Protein AF-0000000087013548 (afdb_homodimer)

Radius of gyration: 36.86 Å; Cα contacts (8 Å, |Δi|>4): 2903; chains: 2; bounding box: 90×109×92 Å

Organism: Hibiscus syriacus (NCBI:txid106335)

pLDDT: mean 78.66, std 17.37, range [15.98, 96.94]

Solvent-accessible surface area (backbone atoms only — not comparable to full-atom values): 81432 Å² total; per-residue (Å²): 138,76,83,78,79,81,71,70,79,69,74,71,64,76,78,96,69,72,60,62,62,42,54,42,45,59,64,68,47,65,70,42,20,49,84,65,71,26,58,56,54,73,26,70,64,51,18,32,49,49,36,52,50,49,46,44,50,40,25,50,52,40,32,61,70,35,40,87,62,45,47,49,62,67,49,23,29,40,49,31,10,30,44,59,8,46,50,51,50,37,61,38,66,66,46,23,62,52,38,49,32,71,66,31,48,51,49,32,39,54,45,6,53,50,16,48,22,52,48,36,17,50,43,18,20,19,39,54,66,65,41,65,73,66,48,54,70,63,36,52,56,26,25,49,43,27,32,51,48,8,27,50,50,11,38,54,47,36,65,72,35,30,84,57,35,52,77,51,42,45,38,67,45,42,37,47,49,52,18,45,58,52,20,41,31,56,56,59,43,47,53,54,47,29,52,75,68,55,28,39,73,34,72,65,36,42,48,48,53,44,19,29,54,50,30,28,59,53,35,54,55,47,50,50,51,46,55,21,49,46,34,36,75,75,33,63,68,48,14,50,51,39,45,50,50,52,50,51,49,52,48,43,41,64,51,54,50,24,50,52,48,51,48,50,53,69,69,34,58,61,20,32,76,68,56,66,67,58,54,52,50,52,57,51,44,34,54,52,36,12,51,51,27,36,36,59,54,47,62,44,41,52,29,9,21,51,52,16,44,42,34,63,44,20,75,66,59,23,24,48,55,38,59,35,40,45,59,49,36,64,61,61,32,30,46,29,31,26,35,37,53,9,52,60,24,30,55,63,53,35,66,69,42,54,61,71,53,45,45,46,59,48,48,26,52,50,47,7,45,51,37,20,27,50,38,21,18,50,33,31,39,73,71,68,44,49,72,56,57,8,47,42,47,6,49,54,62,55,49,76,44,68,70,57,52,52,48,51,52,49,31,42,42,50,55,38,39,55,58,34,56,47,20,50,53,54,52,50,48,48,53,53,48,56,47,41,46,40,50,40,59,70,59,51,65,84,66,56,81,38,68,55,94,58,90,29,39,63,68,76,48,58,72,74,38,71,49,27,33,30,40,45,40,70,53,74,81,54,43,52,59,52,51,51,51,55,58,50,48,40,61,34,84,62,32,23,30,35,39,37,37,36,37,52,38,75,48,57,27,45,63,68,47,45,80,40,51,56,86,41,69,85,48,41,70,59,50,48,66,42,61,55,42,63,57,52,54,48,57,53,48,51,52,45,70,70,46,68,102,20,60,47,79,45,56,35,40,36,29,28,46,62,85,35,39,30,56,55,53,30,48,50,35,58,75,62,59,23,25,32,37,37,38,70,39,80,66,82,51,88,81,51,45,47,39,64,56,74,58,50,56,59,41,49,57,26,49,48,48,32,70,74,49,30,46,20,15,38,32,37,37,32,62,65,37,86,65,64,54,54,48,78,66,77,61,46,35,36,36,37,50,34,55,46,34,59,8,15,51,38,40,49,42,53,47,57,52,21,60,72,26,88,42,39,32,38,37,41,39,36,55,38,50,51,91,61,50,66,63,50,69,70,55,50,50,52,49,50,50,53,51,50,51,53,45,65,75,42,73,86,41,88,47,53,46,80,47,79,44,76,29,79,29,12,64,47,42,53,50,52,51,52,52,47,41,70,72,45,79,36,53,32,41,36,28,30,23,66,52,72,41,38,56,42,49,46,38,90,62,69,85,83,53,95,49,32,86,74,29,16,66,64,34,34,46,63,61,61,42,82,80,37,71,42,30,28,33,38,26,21,36,48,48,70,72,76,82,74,71,75,82,75,78,79,80,80,66,88,72,81,81,63,89,73,123,140,75,85,77,78,80,72,76,72,71,80,67,64,76,76,93,69,73,60,64,62,43,54,41,46,58,63,70,48,65,70,42,20,47,86,64,69,26,59,55,56,72,27,71,64,52,18,31,50,49,37,52,50,49,45,43,50,41,23,50,52,40,32,62,69,36,40,87,61,45,47,49,61,68,50,24,29,41,49,33,9,30,43,60,7,47,50,51,50,36,60,38,65,66,47,23,61,52,38,49,32,72,68,32,48,50,48,31,38,55,43,7,53,52,16,48,22,51,48,37,18,50,43,18,19,19,39,55,66,66,43,64,74,66,48,54,70,63,37,51,55,26,24,51,45,27,34,52,49,6,27,51,50,10,38,52,48,35,64,73,35,31,87,57,36,52,80,52,42,44,37,68,45,42,38,46,50,52,18,44,60,52,20,44,31,56,56,61,44,48,51,52,46,29,54,74,69,55,29,40,73,34,71,65,35,42,49,49,54,45,20,29,54,52,29,29,59,52,36,54,54,48,52,50,51,47,54,20,50,46,33,37,74,76,33,63,68,50,14,50,50,39,45,50,50,51,49,51,48,53,49,42,41,64,50,53,49,25,51,52,49,50,48,50,53,68,69,34,57,61,18,32,75,70,56,67,66,58,55,52,51,51,56,52,45,33,53,52,36,14,51,51,26,36,35,60,55,46,61,42,41,53,29,9,20,51,52,16,45,41,35,65,43,21,75,66,60,21,24,49,55,38,58,34,40,46,57,50,36,65,61,58,32,30,45,28,30,26,35,37,54,8,52,60,24,30,54,62,53,33,66,68,42,55,60,70,54,46,45,48,59,49,48,24,51,50,47,8,47,52,37,21,27,49,38,21,18,52,34,31,38,73,71,68,43,50,72,56,57,8,48,41,48,6,49,55,62,54,49,76,44,68,69,55,52,50,49,50,52,50,31,42,43,52,55,39,38,54,58,34,55,47,20,49,52,52,52,50,48,46,55,53,48,56,47,41,46,41,50,40,59,69,60,51,63,84,65,56,81,36,68,54,93,58,90,28,37,61,69,77,47,58,73,75,37,70,49,27,34,31,40,46,41,71,52,75,82,54,44,52,58,50,50,50,52,56,58,50,48,40,62,35,82,63,34,25,31,35,38,37,38,36,36,51,38,74,48,56,24,45,63,66,48,43,78,39,51,56,84,41,67,85,48,40,70,60,50,47,66,41,60,57,42,64,58,53,52,47,56,52,48,52,51,47,71,71,43,66,101,23,60,47,80,43,54,34,37,35,30,29,46,60,87,36,40,30,56,56,53,31,48,49,35,59,74,62,60,22,24,33,36,38,38,70,40,79,65,82,50,89,82,51,49,49,38,61,57,76,59,50,55,59,40,48,57,25,49,49,49,32,72,74,48,29,47,20,15,38,32,38,36,30,62,66,39,87,65,64,55,53,41,87,67,76,63,46,36,36,36,36,49,33,55,45,35,59,9,16,51,37,39,49,42,54,48,57,54,21,59,73,26,88,43,38,33,39,37,39,38,36,56,37,50,50,91,63,50,67,63,51,68,70,55,47,50,54,49,50,49,52,51,49,51,52,45,64,76,43,72,86,40,87,48,54,47,79,46,81,43,79,30,78,29,14,64,48,42,54,50,52,51,51,50,48,40,70,73,46,80,35,53,32,40,38,29,28,24,66,50,71,42,38,57,41,48,45,39,89,62,70,85,82,54,96,50,33,85,74,28,16,68,64,34,34,44,62,63,62,41,82,78,37,70,43,33,28,34,38,27,21,38,48,49,69,72,74,82,70,70,74,82,67,76,76,75,73,78,77,68,80,78,77,68,85,135

InterPro domains:
  IPR006153 Cation/H+ exchanger, transmembrane domain [PF00999] (54-442)
  IPR038770 Sodium/solute symporter superfamily [G3DSA:1.20.1530.20] (46-448)
  IPR050794 Monovalent cation:proton antiporter 2 [PTHR32468] (38-783)
  IPR057290 Cation/H(+) antiporter, C-terminal domain [PF23259] (637-781)
  IPR057291 Cation/H(+) antiporter, central domain [PF23256] (499-624)

Secondary structure (DSSP, 8-state):
-----S--------SS--S-EEEEE------S-GGGT--GGGSHHHHHHHHHHHHHHHHHHHHHHHGGGT--HHHHHHHHHHHHSTTTGGGSHHHHHHH--HHHHHHHHHHHHHHHHHHHHHHHHH--THHHHH--HHHHHHHHHHHHHHHHHHHHHHHHTGGGS-TTTTSHHHHHHHHHHHH---HHHHHHHHHHTT-TTSHHHHHHHHHHHHHHHHHHHHHHHHHHHHHHTT-HHHHHHHHHHHHHHHHIIIIIIHHHHHHHHHHS-TTSPPPHHHHHHHHHHHHHHHHHHHHHTS-HHHHHHHHHHHSPPSTTHHHHHHHHHHHHIIIIIHHHHHHHHHHT--HHHHHHS-HHHHHHHHHHHHHHHHHHHHHHHHHHHHTT--HHHHHHHHHHHT---HHHHHHHHHHHHTTSS-HHHHHHHHHHHHHHHHHHHHHHHHH--TTGGG---S---STTS-TTS-EEEEEEESSGGGHHHHHHHHHHT---SSS-EEEEEEEEEE--S-SS-EEEETT-HHHHHHHTTSTTHHHHHHHHHHHHHHS-S-EEEEEEEEEE-TTTHHHHHHHHHHHTT-SEEEEEE----TTS-----TTHHHHHHHHHHHHHH-SSEEEEEEE--GGGG-S--S-EEEEEEE-SSHHHHHHHHHHHHHTT-TTEEEEEEEEEEGGGTT--HHHHHHHHHHHHHHHHHTTT-TTEEEEEEEESSHHHHHHHHHHHHHH--EEEEEEE-STT--HHHHTT----STTHHHHHHHHHHHHH-TTS-EEEEEEEE----SSS-----------------/-----S--------SS--S-EEEEE------S-GGGT--GGGSHHHHHHHHHHHHHHHHHHHHHHHGGGT--HHHHHHHHHHHHSTTTGGGSHHHHHHH--HHHHHHHHHHHHHHHHHHHHHHHHH--THHHHH--HHHHHHHHHHHHHHHHHHHHHHHHTGGGS-TTTTSHHHHHHHHHHHH---HHHHHHHHHHTT-TTSHHHHHHHHHHHHHHHHHHHHHHHHHHHHHHTT-HHHHHHHHHHHHHHHHIIIIIIHHHHHHHHHHS-TTSPPPHHHHHHHHHHHHHHHHHHHHHTS-HHHHHHHHHHHSPPSTTHHHHHHHHHHHHIIIIIHHHHHHHHHHT--HHHHHHS-HHHHHHHHHHHHHHHHHHHHHHHHHHHHTT--HHHHHHHHHHHT---HHHHHHHHHHHHTTSS-HHHHHHHHHHHHHHHHHHHHHHHHH--TTGGG---S---STTS-TTS-EEEEEEESSGGGHHHHHHHHHHT---SSS-EEEEEEEEEE--S-SS-EEEETT-HHHHHHHTTSTTHHHHHHHHHHHHHHS-TTEEEEEEEEEE-TTTHHHHHHHHHHHTT-SEEEEEE----TTS-----SSHHHHHHHHHHHHHH-SSEEEEEEE--GGGG-S--S-EEEEEEE-SSHHHHHHHHHHHHHTT-TTEEEEEEEEEEGGGTT--HHHHHHHHHHHHHHHHHTTT-TTEEEEEEEESSHHHHHHHHHHHHHH--EEEEEEE-STT--HHHHTT----STTHHHHHHHHHHHHH-TTS-EEEEEEEE-----SS-----------------

Foldseek 3Di:
DDPPPQDPPPPCPPPPCPDDDDDDDQDDDQPDDVVVVDPQLQHLVSLLVQLLVQLLVQLVVQCVVCVVVLAASQLSLLVSLQCLACAHVVVDVVSCRRRPDPSNLVVLQVLQLVLLLVLLLLLLLQQACVLLVVPDPLLVLLLVLLQVQLLVQLLVLQQVCLVLADPLQNDSLLSSLLSLLQSAFDLSVLLRLCVSLLCLQFPLNVSLNSSNSVNNVVSVLVNQQSLLVVLVVVPNVLSVQLNVLVVVLLCCLQPVVLVVLVVQQVVADPPDARDPVVLVVLSVQSQVQLVVCVVSPHHSSVRSNSNSNSHHFDPDPLLNNCVVPVCCSVNRRNSSNSNSLSNLAHPVVLVPDDCSHQVSLVVSNVSSLVSSLVSSLVSSVVSPDDSLSSNLSSLSRSQDGSVSSSVLVVCCVVVSDDSNNSNVNSVVNSVSSSVSSSSSSVSDDLLVVLLDLDFQALLPDDQQDEQEEEEEDEDPLCQLVVLVVVVLLDFDQSHAYEYEYEYEAEAGSHSHKDKDWCVPPVCVVVQVSDPCSVVNVVSVVVSVVVRPPRYHYTYMYIHYHLQNRLSVSQVVCVVRVHAEYEDEAEDPFPPDPPPPDDDHPSVLNSLLSNLVRHSHKYKYKYFQASVSNDPCPQAAEEEEEQQFDDQSLRLVSSVLSSLPDPRYQYEYEYEAEDPNPQDDPVRVVVVVVSVVVSCVVCVPPPSYHYYYDYAHAQVRLVVVVLVVLVVDAHAEYEYEQDHSGRRRNNPPQDDDDPCCSNRNRVRVCQNRPPSRNYRMYMYMYGRDNPPPPPPDDPPPDDDDPPPPD/DDPPPQDPPPPCPPDPPDDDDDDDDQDDDQPDDVVVVDPQLQHLVSLLVQLLVQLLVQLVVQCVVCVVVLAASQLSLLVSLQCLACAHVVVDVVSCSRRPDPSNLVVLQVLQLVLLLVLLLLLLLQQACVLLVVPDPLLVLLLVLLQVQLLVQLLVLQQVCLVLADPLQNDSLLSSLLSLLQSAFDLSVLLRLCVSLLCLQFPLNQSLNSSNSVNNVVSVLVNQQSLLVVLVVVPNVLSVQLNVLVVVLLVCLQPVVLVVLVVQQVVADPPDARDPVVLVVLSVQSQVQLVVCVVSPHHSSVRSNSNSNSHHFDPDPLLNNCVVPVCCSVNRSNSSNSNSLSNLAHPVVLVPDPCSHQVSLVVSNVSSLVSSLVSSLVSSVVSPDDSLSSNLSSLSRSQDGSVSSSVLVVCCVVVSDDSNNSNVNSVVNSVSSSVSSSSSSVSDDLLVVLLDLDFQALLPDDQQDEQEEEEEDEDPLCQLVVLVVVVLLDFDQSHFYEYEYEYEAEAGSHSHKDKDWCVPVVCVVVQVSDPCSVVNVVSVVVSVVVRPPRYHYTYIYIHYHLQNSLSVSQVVCVVRSHAEYEDEAEDPFPPDDPPPDDDHPSVLNSLLSNLVRHSHKYKYKYFQASVSNDPCQQAAEEEQEQQFDDQSLRLVSSVLSSLPDPRYQYEYEYEAEDPNPQDDPVRVVVVVVSVVVSCVVCVPPPSYHYYYDYDHAQVRLVVVVLVVLVVDAHAEYEYEQDHSGRRRNNPPQDDDDPCCSNRNRVRVCQNRPPSRNYRMYMYMYGRDNPPPDPPPPVPDDPPPPPDDD

Sequence (1610 aa):
MGITTGAKFQAANRGTAAYPLMCYRSQVPNPYSIFYGGKPVKFSFNVILVSLILTILFSRSLHFLLRPLRQCRFVSQLLGGIILGPSLMAQSPMFVSMVFPLTSEFLLKNLGIMGLMLFLFVSGVKMDMGLLKRSGKKQLCIALPSVFIPLAVASIVGFSTRKSMDANLQKVASIEAIALSLSVTVFPIHYTVLEELNLLSSEVGNMAMSTTIISDTIALNFMVAFGAMKQNEISVHNAVLYLVSSMVFTAFLAIVVRQLMLLIIENTPDGEPVEQFYVIAIFLSAFVLGFITDMIGLAICIGSFWLGMVIPDGPPLGATLVEKSETIIMEIILPCSFTYIGFSTDFYAMKEASWSALSPLFGLFISGYLSKVISTMLASKMVGLSWRDSLAMGLILSMRGHAELILYVHWVDKDIIGVPGFSMMVFATVILMGVHAPLISILYDPSKPYMVNQRRTIQHTAPNDYLRILVCIKDKRHLPSLVSLLQVSYPTVQNPFSIHVFHLVELIGRANPLFIDHQNQELKELVTRFPDWGTIHHALNLYQEGIEDCVDLQFFTTSTTKATMYQDVCKLALLSKSVIIILPLEKKYDGEIATKEEWGGGNQSVIIQVLENAPCSVGLLVEKAERWQLPQKASFSFIVLFLGGPDSREALSYSSRMAENPSLSLTVIRFLAADSKGDDEMQKKMDDGLMTSFWVQNEGNDRVSYRELVVRNGADTVAAILEMAKENYYDMWIVGRKQEINPSLLEGLSTWTENQEELGIIGDYVSSADSVSVDSVLVIQKQVLRGKGPNTKTTSTIAPVGKFEMGITTGAKFQAANRGTAAYPLMCYRSQVPNPYSIFYGGKPVKFSFNVILVSLILTILFSRSLHFLLRPLRQCRFVSQLLGGIILGPSLMAQSPMFVSMVFPLTSEFLLKNLGIMGLMLFLFVSGVKMDMGLLKRSGKKQLCIALPSVFIPLAVASIVGFSTRKSMDANLQKVASIEAIALSLSVTVFPIHYTVLEELNLLSSEVGNMAMSTTIISDTIALNFMVAFGAMKQNEISVHNAVLYLVSSMVFTAFLAIVVRQLMLLIIENTPDGEPVEQFYVIAIFLSAFVLGFITDMIGLAICIGSFWLGMVIPDGPPLGATLVEKSETIIMEIILPCSFTYIGFSTDFYAMKEASWSALSPLFGLFISGYLSKVISTMLASKMVGLSWRDSLAMGLILSMRGHAELILYVHWVDKDIIGVPGFSMMVFATVILMGVHAPLISILYDPSKPYMVNQRRTIQHTAPNDYLRILVCIKDKRHLPSLVSLLQVSYPTVQNPFSIHVFHLVELIGRANPLFIDHQNQELKELVTRFPDWGTIHHALNLYQEGIEDCVDLQFFTTSTTKATMYQDVCKLALLSKSVIIILPLEKKYDGEIATKEEWGGGNQSVIIQVLENAPCSVGLLVEKAERWQLPQKASFSFIVLFLGGPDSREALSYSSRMAENPSLSLTVIRFLAADSKGDDEMQKKMDDGLMTSFWVQNEGNDRVSYRELVVRNGADTVAAILEMAKENYYDMWIVGRKQEINPSLLEGLSTWTENQEELGIIGDYVSSADSVSVDSVLVIQKQVLRGKGPNTKTTSTIAPVGKFE

Nearest PDB structures (foldseek):
  4bwz-assembly1_A  TM=7.284E-01  e=3.624E-12  Thermus thermophilus
  5bz2-assembly1_A-2  TM=7.844E-01  e=8.063E-11  Thermus thermophilus
  8bxg-assembly1_A  TM=5.603E-01  e=5.943E-10  Escherichia coli
  8otx-assembly1_B  TM=6.204E-01  e=4.899E-07  Strongylocentrotus purpuratus
  8jda-assembly1_B  TM=6.397E-01  e=1.098E-06  Arabidopsis thaliana

Structure (mmCIF, N/CA/C/O backbone):
data_AF-0000000087013548-model_v1
#
loop_
_entity.id
_entity.type
_entity.pdbx_description
1 polymer 'HIT-type Zinc finger family protein isoform 1'
#
loop_
_atom_site.group_PDB
_atom_site.id
_atom_site.type_symbol
_atom_site.label_atom_id
_atom_site.label_alt_id
_atom_site.label_comp_id
_atom_site.label_asym_id
_atom_site.label_entity_id
_atom_site.label_seq_id
_atom_site.pdbx_PDB_ins_code
_atom_site.Cartn_x
_atom_site.Cartn_y
_atom_site.Cartn_z
_atom_site.occupancy
_atom_site.B_iso_or_equiv
_atom_site.auth_seq_id
_atom_site.auth_comp_id
_atom_site.auth_asym_id
_atom_site.auth_atom_id
_atom_site.pdbx_PDB_model_num
ATOM 1 N N . MET A 1 1 ? 2.076 -46.906 -34.5 1 15.98 1 MET A N 1
ATOM 2 C CA . MET A 1 1 ? 0.858 -46.781 -33.688 1 15.98 1 MET A CA 1
ATOM 3 C C . MET A 1 1 ? 0.925 -45.562 -32.812 1 15.98 1 MET A C 1
ATOM 5 O O . MET A 1 1 ? 1.812 -45.438 -31.953 1 15.98 1 MET A O 1
ATOM 9 N N . GLY A 1 2 ? 0.642 -44.344 -33.219 1 18.16 2 GLY A N 1
ATOM 10 C CA . GLY A 1 2 ? 1.095 -42.938 -33.25 1 18.16 2 GLY A CA 1
ATOM 11 C C . GLY A 1 2 ? 0.619 -42.125 -32.062 1 18.16 2 GLY A C 1
ATOM 12 O O . GLY A 1 2 ? -0.575 -42.125 -31.734 1 18.16 2 GLY A O 1
ATOM 13 N N . ILE A 1 3 ? 1.442 -42.125 -30.969 1 21 3 ILE A N 1
ATOM 14 C CA . ILE A 1 3 ? 1.153 -41.75 -29.578 1 21 3 ILE A CA 1
ATOM 15 C C . ILE A 1 3 ? 0.431 -40.406 -29.562 1 21 3 ILE A C 1
ATOM 17 O O . ILE A 1 3 ? 0.991 -39.375 -29.969 1 21 3 ILE A O 1
ATOM 21 N N . THR A 1 4 ? -0.927 -40.5 -29.922 1 20.62 4 THR A N 1
ATOM 22 C CA . THR A 1 4 ? -1.939 -39.438 -29.969 1 20.62 4 THR A CA 1
ATOM 23 C C . THR A 1 4 ? -1.932 -38.625 -28.672 1 20.62 4 THR A C 1
ATOM 25 O O . THR A 1 4 ? -2.154 -39.188 -27.594 1 20.62 4 THR A O 1
ATOM 28 N N . THR A 1 5 ? -1.154 -37.625 -28.531 1 22.84 5 THR A N 1
ATOM 29 C CA . THR A 1 5 ? -0.633 -36.688 -27.531 1 22.84 5 THR A CA 1
ATOM 30 C C . THR A 1 5 ? -1.759 -36.156 -26.656 1 22.84 5 THR A C 1
ATOM 32 O O . THR A 1 5 ? -1.603 -36 -25.438 1 22.84 5 THR A O 1
ATOM 35 N N . GLY A 1 6 ? -2.617 -35.344 -27.156 1 25.22 6 GLY A N 1
ATOM 36 C CA . GLY A 1 6 ? -3.43 -34.312 -26.547 1 25.22 6 GLY A CA 1
ATOM 37 C C . GLY A 1 6 ? -4.605 -34.844 -25.766 1 25.22 6 GLY A C 1
ATOM 38 O O . GLY A 1 6 ? -5.332 -34.094 -25.109 1 25.22 6 GLY A O 1
ATOM 39 N N . ALA A 1 7 ? -5.316 -35.906 -26.203 1 23.09 7 ALA A N 1
ATOM 40 C CA . ALA A 1 7 ? -6.738 -36.125 -25.953 1 23.09 7 ALA A CA 1
ATOM 41 C C . ALA A 1 7 ? -6.977 -36.594 -24.516 1 23.09 7 ALA A C 1
ATOM 43 O O . ALA A 1 7 ? -6.156 -37.312 -23.938 1 23.09 7 ALA A O 1
ATOM 44 N N . LYS A 1 8 ? -7.945 -35.906 -23.922 1 29.81 8 LYS A N 1
ATOM 45 C CA . LYS A 1 8 ? -8.664 -36.281 -22.719 1 29.81 8 LYS A CA 1
ATOM 46 C C . LYS A 1 8 ? -9.039 -37.781 -22.734 1 29.81 8 LYS A C 1
ATOM 48 O O . LYS A 1 8 ? -10.18 -38.125 -22.453 1 29.81 8 LYS A O 1
ATOM 53 N N . PHE A 1 9 ? -8.492 -38.812 -23.203 1 23.7 9 PHE A N 1
ATOM 54 C CA . PHE A 1 9 ? -9.461 -39.875 -23.109 1 23.7 9 PHE A CA 1
ATOM 55 C C . PHE A 1 9 ? -9.852 -40.156 -21.656 1 23.7 9 PHE A C 1
ATOM 57 O O . PHE A 1 9 ? -8.984 -40.406 -20.812 1 23.7 9 PHE A O 1
ATOM 64 N N . GLN A 1 10 ? -10.969 -39.5 -21.281 1 27 10 GLN A N 1
ATOM 65 C CA . GLN A 1 10 ? -11.789 -40.125 -20.25 1 27 10 GLN A CA 1
ATOM 66 C C . GLN A 1 10 ? -11.953 -41.625 -20.484 1 27 10 GLN A C 1
ATOM 68 O O . GLN A 1 10 ? -12.797 -42.031 -21.297 1 27 10 GLN A O 1
ATOM 73 N N . ALA A 1 11 ? -11.219 -42.5 -20.891 1 24.72 11 ALA A N 1
ATOM 74 C CA . ALA A 1 11 ? -12.016 -43.688 -20.734 1 24.72 11 ALA A CA 1
ATOM 75 C C . ALA A 1 11 ? -12.516 -43.844 -19.297 1 24.72 11 ALA A C 1
ATOM 77 O O . ALA A 1 11 ? -11.719 -43.844 -18.344 1 24.72 11 ALA A O 1
ATOM 78 N N . ALA A 1 12 ? -13.805 -43.312 -19 1 28.02 12 ALA A N 1
ATOM 79 C CA . ALA A 1 12 ? -14.742 -43.688 -17.938 1 28.02 12 ALA A CA 1
ATOM 80 C C . ALA A 1 12 ? -14.586 -45.156 -17.547 1 28.02 12 ALA A C 1
ATOM 82 O O . ALA A 1 12 ? -15.273 -46 -18.078 1 28.02 12 ALA A O 1
ATOM 83 N N . ASN A 1 13 ? -13.594 -45.938 -17.719 1 25.56 13 ASN A N 1
ATOM 84 C CA . ASN A 1 13 ? -14.07 -47.156 -17.047 1 25.56 13 ASN A CA 1
ATOM 85 C C . ASN A 1 13 ? -14.516 -46.875 -15.617 1 25.56 13 ASN A C 1
ATOM 87 O O . ASN A 1 13 ? -13.773 -46.25 -14.836 1 25.56 13 ASN A O 1
ATOM 91 N N . ARG A 1 14 ? -15.883 -46.875 -15.305 1 28.53 14 ARG A N 1
ATOM 92 C CA . ARG A 1 14 ? -16.891 -46.531 -14.297 1 28.53 14 ARG A CA 1
ATOM 93 C C . ARG A 1 14 ? -16.375 -46.812 -12.891 1 28.53 14 ARG A C 1
ATOM 95 O O . ARG A 1 14 ? -16.797 -46.188 -11.922 1 28.53 14 ARG A O 1
ATOM 102 N N . GLY A 1 15 ? -16.031 -48.156 -12.625 1 26.88 15 GLY A N 1
ATOM 103 C CA . GLY A 1 15 ? -16.016 -48.594 -11.234 1 26.88 15 GLY A CA 1
ATOM 104 C C . GLY A 1 15 ? -15.008 -47.844 -10.383 1 26.88 15 GLY A C 1
ATOM 105 O O . GLY A 1 15 ? -15.273 -46.719 -9.922 1 26.88 15 GLY A O 1
ATOM 106 N N . THR A 1 16 ? -14.008 -48.625 -9.672 1 30.08 16 THR A N 1
ATOM 107 C CA . THR A 1 16 ? -13.062 -48.312 -8.609 1 30.08 16 THR A CA 1
ATOM 108 C C . THR A 1 16 ? -11.977 -47.344 -9.109 1 30.08 16 THR A C 1
ATOM 110 O O . THR A 1 16 ? -10.914 -47.219 -8.484 1 30.08 16 THR A O 1
ATOM 113 N N . ALA A 1 17 ? -11.797 -46.844 -10.336 1 36.69 17 ALA A N 1
ATOM 114 C CA . ALA A 1 17 ? -10.867 -46.312 -11.32 1 36.69 17 ALA A CA 1
ATOM 115 C C . ALA A 1 17 ? -10.602 -44.844 -11.078 1 36.69 17 ALA A C 1
ATOM 117 O O . ALA A 1 17 ? -11.203 -43.969 -11.727 1 36.69 17 ALA A O 1
ATOM 118 N N . ALA A 1 18 ? -10.578 -44.188 -9.898 1 37 18 ALA A N 1
ATOM 119 C CA . ALA A 1 18 ? -10.852 -42.875 -9.367 1 37 18 ALA A CA 1
ATOM 120 C C . ALA A 1 18 ? -9.906 -41.844 -9.984 1 37 18 ALA A C 1
ATOM 122 O O . ALA A 1 18 ? -10.344 -40.781 -10.453 1 37 18 ALA A O 1
ATOM 123 N N . TYR A 1 19 ? -8.594 -41.5 -9.492 1 38.88 19 TYR A N 1
ATOM 124 C CA . TYR A 1 19 ? -7.938 -40.219 -9.734 1 38.88 19 TYR A CA 1
ATOM 125 C C . TYR A 1 19 ? -7.125 -40.25 -11.023 1 38.88 19 TYR A C 1
ATOM 127 O O . TYR A 1 19 ? -6.23 -41.094 -11.172 1 38.88 19 TYR A O 1
ATOM 135 N N . PRO A 1 20 ? -7.645 -39.75 -12.227 1 41.19 20 PRO A N 1
ATOM 136 C CA . PRO A 1 20 ? -6.926 -39.75 -13.5 1 41.19 20 PRO A CA 1
ATOM 137 C C . PRO A 1 20 ? -5.504 -39.188 -13.367 1 41.19 20 PRO A C 1
ATOM 139 O O . PRO A 1 20 ? -5.234 -38.375 -12.5 1 41.19 20 PRO A O 1
ATOM 142 N N . LEU A 1 21 ? -4.48 -40.031 -13.742 1 44.22 21 LEU A N 1
ATOM 143 C CA . LEU A 1 21 ? -3.078 -39.656 -13.859 1 44.22 21 LEU A CA 1
ATOM 144 C C . LEU A 1 21 ? -2.912 -38.5 -14.859 1 44.22 21 LEU A C 1
ATOM 146 O O . LEU A 1 21 ? -3.336 -38.625 -16.016 1 44.22 21 LEU A O 1
ATOM 150 N N . MET A 1 22 ? -2.873 -37.344 -14.523 1 46.81 22 MET A N 1
ATOM 151 C CA . MET A 1 22 ? -2.621 -36.219 -15.43 1 46.81 22 MET A CA 1
ATOM 152 C C . MET A 1 22 ? -1.147 -36.156 -15.812 1 46.81 22 MET A C 1
ATOM 154 O O . MET A 1 22 ? -0.272 -36.156 -14.945 1 46.81 22 MET A O 1
ATOM 158 N N . CYS A 1 23 ? -0.795 -36.719 -17 1 48.12 23 CYS A N 1
ATOM 159 C CA . CYS A 1 23 ? 0.59 -36.719 -17.469 1 48.12 23 CYS A CA 1
ATOM 160 C C . CYS A 1 23 ? 0.909 -35.438 -18.234 1 48.12 23 CYS A C 1
ATOM 162 O O . CYS A 1 23 ? 0.114 -35 -19.078 1 48.12 23 CYS A O 1
ATOM 164 N N . TYR A 1 24 ? 1.691 -34.594 -17.656 1 47.91 24 TYR A N 1
ATOM 165 C CA . TYR A 1 24 ? 2.092 -33.375 -18.312 1 47.91 24 TYR A CA 1
ATOM 166 C C . TYR A 1 24 ? 3.416 -33.531 -19.047 1 47.91 24 TYR A C 1
ATOM 168 O O . TYR A 1 24 ? 4.324 -34.219 -18.562 1 47.91 24 TYR A O 1
ATOM 176 N N . ARG A 1 25 ? 3.436 -33.531 -20.344 1 43.59 25 ARG A N 1
ATOM 177 C CA . ARG A 1 25 ? 4.715 -33.469 -21.047 1 43.59 25 ARG A CA 1
ATOM 178 C C . ARG A 1 25 ? 5.336 -32.062 -20.938 1 43.59 25 ARG A C 1
ATOM 180 O O . ARG A 1 25 ? 4.664 -31.062 -21.156 1 43.59 25 ARG A O 1
ATOM 187 N N . SER A 1 26 ? 6.258 -31.922 -20.141 1 44.44 26 SER A N 1
ATOM 188 C CA . SER A 1 26 ? 6.988 -30.656 -20.172 1 44.44 26 SER A CA 1
ATOM 189 C C . SER A 1 26 ? 7.148 -30.156 -21.609 1 44.44 26 SER A C 1
ATOM 191 O O . SER A 1 26 ? 7.82 -30.797 -22.422 1 44.44 26 SER A O 1
ATOM 193 N N . GLN A 1 27 ? 6.066 -29.844 -22.219 1 40.69 27 GLN A N 1
ATOM 194 C CA . GLN A 1 27 ? 6.051 -29.516 -23.641 1 40.69 27 GLN A CA 1
ATOM 195 C C . GLN A 1 27 ? 7.188 -28.562 -24 1 40.69 27 GLN A C 1
ATOM 197 O O . GLN A 1 27 ? 7.645 -27.797 -23.156 1 40.69 27 GLN A O 1
ATOM 202 N N . VAL A 1 28 ? 7.801 -28.844 -25.172 1 41 28 VAL A N 1
ATOM 203 C CA . VAL A 1 28 ? 8.836 -28.203 -25.984 1 41 28 VAL A CA 1
ATOM 204 C C . VAL A 1 28 ? 8.523 -26.703 -26.125 1 41 28 VAL A C 1
ATOM 206 O O . VAL A 1 28 ? 7.41 -26.328 -26.484 1 41 28 VAL A O 1
ATOM 209 N N . PRO A 1 29 ? 9.203 -25.859 -25.406 1 44.78 29 PRO A N 1
ATOM 210 C CA . PRO A 1 29 ? 9.07 -24.438 -25.719 1 44.78 29 PRO A CA 1
ATOM 211 C C . PRO A 1 29 ? 8.914 -24.172 -27.219 1 44.78 29 PRO A C 1
ATOM 213 O O . PRO A 1 29 ? 9.461 -24.922 -28.047 1 44.78 29 PRO A O 1
ATOM 216 N N . ASN A 1 30 ? 7.867 -23.734 -27.734 1 45.53 30 ASN A N 1
ATOM 217 C CA . ASN A 1 30 ? 7.688 -23.391 -29.156 1 45.53 30 ASN A CA 1
ATOM 218 C C . ASN A 1 30 ? 8.805 -22.469 -29.656 1 45.53 30 ASN A C 1
ATOM 220 O O . ASN A 1 30 ? 8.867 -21.297 -29.281 1 45.53 30 ASN A O 1
ATOM 224 N N . PRO A 1 31 ? 9.82 -23.109 -30.109 1 48.66 31 PRO A N 1
ATOM 225 C CA . PRO A 1 31 ? 10.891 -22.281 -30.656 1 48.66 31 PRO A CA 1
ATOM 226 C C . PRO A 1 31 ? 10.391 -21.219 -31.641 1 48.66 31 PRO A C 1
ATOM 228 O O . PRO A 1 31 ? 11.117 -20.297 -31.984 1 48.66 31 PRO A O 1
ATOM 231 N N . TYR A 1 32 ? 9.078 -21.438 -32.188 1 50.53 32 TYR A N 1
ATOM 232 C CA . TYR A 1 32 ? 8.75 -20.609 -33.344 1 50.53 32 TYR A CA 1
ATOM 233 C C . TYR A 1 32 ? 7.605 -19.656 -33.031 1 50.53 32 TYR A C 1
ATOM 235 O O . TYR A 1 32 ? 6.727 -19.969 -32.219 1 50.53 32 TYR A O 1
ATOM 243 N N . SER A 1 33 ? 7.73 -18.359 -33.312 1 58.72 33 SER A N 1
ATOM 244 C CA . SER A 1 33 ? 6.715 -17.312 -33.281 1 58.72 33 SER A CA 1
ATOM 245 C C . SER A 1 33 ? 5.473 -17.719 -34.062 1 58.72 33 SER A C 1
ATOM 247 O O . SER A 1 33 ? 5.488 -18.703 -34.812 1 58.72 33 SER A O 1
ATOM 249 N N . ILE A 1 34 ? 4.281 -17.281 -33.75 1 56.88 34 ILE A N 1
ATOM 250 C CA . ILE A 1 34 ? 3.025 -17.531 -34.469 1 56.88 34 ILE A CA 1
ATOM 251 C C . ILE A 1 34 ? 3.26 -17.516 -35.969 1 56.88 34 ILE A C 1
ATOM 253 O O . ILE A 1 34 ? 2.568 -18.203 -36.719 1 56.88 34 ILE A O 1
ATOM 257 N N . PHE A 1 35 ? 4.238 -16.781 -36.344 1 54.38 35 PHE A N 1
ATOM 258 C CA . PHE A 1 35 ? 4.441 -16.656 -37.781 1 54.38 35 PHE A CA 1
ATOM 259 C C . PHE A 1 35 ? 5.027 -17.938 -38.344 1 54.38 35 PHE A C 1
ATOM 261 O O . PHE A 1 35 ? 5.004 -18.141 -39.562 1 54.38 35 PHE A O 1
ATOM 268 N N . TYR A 1 36 ? 5.555 -18.781 -37.469 1 54.81 36 TYR A N 1
ATOM 269 C CA . TYR A 1 36 ? 6.164 -20.016 -37.938 1 54.81 36 TYR A CA 1
ATOM 270 C C . TYR A 1 36 ? 5.254 -21.219 -37.719 1 54.81 36 TYR A C 1
ATOM 272 O O . TYR A 1 36 ? 5.734 -22.328 -37.5 1 54.81 36 TYR A O 1
ATOM 280 N N . GLY A 1 37 ? 3.98 -20.891 -37.594 1 53 37 GLY A N 1
ATOM 281 C CA . GLY A 1 37 ? 3.082 -22.016 -37.375 1 53 37 GLY A CA 1
ATOM 282 C C . GLY A 1 37 ? 3.01 -22.484 -35.938 1 53 37 GLY A C 1
ATOM 283 O O . GLY A 1 37 ? 2.49 -23.562 -35.656 1 53 37 GLY A O 1
ATOM 284 N N . GLY A 1 38 ? 3.875 -21.734 -35.219 1 54.84 38 GLY A N 1
ATOM 285 C CA . GLY A 1 38 ? 3.818 -22.141 -33.812 1 54.84 38 GLY A CA 1
ATOM 286 C C . GLY A 1 38 ? 2.477 -21.859 -33.188 1 54.84 38 GLY A C 1
ATOM 287 O O . GLY A 1 38 ? 1.8 -20.906 -33.531 1 54.84 38 GLY A O 1
ATOM 288 N N . LYS A 1 39 ? 1.833 -22.891 -32.781 1 54.5 39 LYS A N 1
ATOM 289 C CA . LYS A 1 39 ? 0.575 -22.703 -32.062 1 54.5 39 LYS A CA 1
ATOM 290 C C . LYS A 1 39 ? 0.822 -22.266 -30.609 1 54.5 39 LYS A C 1
ATOM 292 O O . LYS A 1 39 ? 1.209 -23.078 -29.766 1 54.5 39 LYS A O 1
ATOM 297 N N . PRO A 1 40 ? 0.928 -20.938 -30.5 1 54.31 40 PRO A N 1
ATOM 298 C CA . PRO A 1 40 ? 1.245 -20.391 -29.172 1 54.31 40 PRO A CA 1
ATOM 299 C C . PRO A 1 40 ? 0.433 -21.047 -28.062 1 54.31 40 PRO A C 1
ATOM 301 O O . PRO A 1 40 ? 0.924 -21.188 -26.938 1 54.31 40 PRO A O 1
ATOM 304 N N . VAL A 1 41 ? -0.79 -21.375 -28.344 1 54.81 41 VAL A N 1
ATOM 305 C CA . VAL A 1 41 ? -1.668 -21.875 -27.297 1 54.81 41 VAL A CA 1
ATOM 306 C C . VAL A 1 41 ? -1.269 -23.297 -26.922 1 54.81 41 VAL A C 1
ATOM 308 O O . VAL A 1 41 ? -1.693 -23.828 -25.875 1 54.81 41 VAL A O 1
ATOM 311 N N . LYS A 1 42 ? -0.31 -23.812 -27.688 1 51.25 42 LYS A N 1
ATOM 312 C CA . LYS A 1 42 ? 0.041 -25.188 -27.328 1 51.25 42 LYS A CA 1
ATOM 313 C C . LYS A 1 42 ? 1.179 -25.219 -26.312 1 51.25 42 LYS A C 1
ATOM 315 O O . LYS A 1 42 ? 1.478 -26.281 -25.75 1 51.25 42 LYS A O 1
ATOM 320 N N . PHE A 1 43 ? 1.671 -23.984 -26.094 1 54.53 43 PHE A N 1
ATOM 321 C CA . PHE A 1 43 ? 2.756 -23.938 -25.109 1 54.53 43 PHE A CA 1
ATOM 322 C C . PHE A 1 43 ? 2.217 -23.688 -23.703 1 54.53 43 PHE A C 1
ATOM 324 O O . PHE A 1 43 ? 1.229 -22.969 -23.547 1 54.53 43 PHE A O 1
ATOM 331 N N . SER A 1 44 ? 2.883 -24.375 -22.75 1 64.25 44 SER A N 1
ATOM 332 C CA . SER A 1 44 ? 2.303 -24.656 -21.438 1 64.25 44 SER A CA 1
ATOM 333 C C . SER A 1 44 ? 2.07 -23.359 -20.656 1 64.25 44 SER A C 1
ATOM 335 O O . SER A 1 44 ? 0.988 -23.156 -20.109 1 64.25 44 SER A O 1
ATOM 337 N N . PHE A 1 45 ? 3.018 -22.359 -20.859 1 75.25 45 PHE A N 1
ATOM 338 C CA . PHE A 1 45 ? 2.76 -21.25 -19.953 1 75.25 45 PHE A CA 1
ATOM 339 C C . PHE A 1 45 ? 1.813 -20.25 -20.578 1 75.25 45 PHE A C 1
ATOM 341 O O . PHE A 1 45 ? 1.042 -19.594 -19.875 1 75.25 45 PHE A O 1
ATOM 348 N N . ASN A 1 46 ? 1.832 -20.219 -21.953 1 76.94 46 ASN A N 1
ATOM 349 C CA . ASN A 1 46 ? 0.959 -19.281 -22.641 1 76.94 46 ASN A CA 1
ATOM 350 C C . ASN A 1 46 ? -0.513 -19.625 -22.438 1 76.94 46 ASN A C 1
ATOM 352 O O . ASN A 1 46 ? -1.346 -18.719 -22.281 1 76.94 46 ASN A O 1
ATOM 356 N N . VAL A 1 47 ? -0.716 -20.891 -22.422 1 77.44 47 VAL A N 1
ATOM 357 C CA . VAL A 1 47 ? -2.1 -21.312 -22.219 1 77.44 47 VAL A CA 1
ATOM 358 C C . VAL A 1 47 ? -2.533 -20.984 -20.797 1 77.44 47 VAL A C 1
ATOM 360 O O . VAL A 1 47 ? -3.674 -20.578 -20.562 1 77.44 47 VAL A O 1
ATOM 363 N N . ILE A 1 48 ? -1.61 -21.172 -19.938 1 84.56 48 ILE A N 1
ATOM 364 C CA . ILE A 1 48 ? -1.889 -20.859 -18.531 1 84.56 48 ILE A CA 1
ATOM 365 C C . ILE A 1 48 ? -2.148 -19.359 -18.391 1 84.56 48 ILE A C 1
ATOM 367 O O . ILE A 1 48 ? -3.045 -18.953 -17.641 1 84.56 48 ILE A O 1
ATOM 371 N N . LEU A 1 49 ? -1.329 -18.672 -19.141 1 86.88 49 LEU A N 1
ATOM 372 C CA . LEU A 1 49 ? -1.484 -17.219 -19.078 1 86.88 49 LEU A CA 1
ATOM 373 C C . LEU A 1 49 ? -2.842 -16.797 -19.641 1 86.88 49 LEU A C 1
ATOM 375 O O . LEU A 1 49 ? -3.496 -15.914 -19.078 1 86.88 49 LEU A O 1
ATOM 379 N N . VAL A 1 50 ? -3.271 -17.422 -20.656 1 86.25 50 VAL A N 1
ATOM 380 C CA . VAL A 1 50 ? -4.574 -17.125 -21.25 1 86.25 50 VAL A CA 1
ATOM 381 C C . VAL A 1 50 ? -5.684 -17.484 -20.281 1 86.25 50 VAL A C 1
ATOM 383 O O . VAL A 1 50 ? -6.66 -16.75 -20.125 1 86.25 50 VAL A O 1
ATOM 386 N N . SER A 1 51 ? -5.484 -18.625 -19.656 1 87.88 51 SER A N 1
ATOM 387 C CA . SER A 1 51 ? -6.473 -19.047 -18.656 1 87.88 51 SER A CA 1
ATOM 388 C C . SER A 1 51 ? -6.582 -18.031 -17.531 1 87.88 51 SER A C 1
ATOM 390 O O . SER A 1 51 ? -7.684 -17.75 -17.047 1 87.88 51 SER A O 1
ATOM 392 N N . LEU A 1 52 ? -5.504 -17.562 -17.141 1 88.19 52 LEU A N 1
ATOM 393 C CA . LEU A 1 52 ? -5.473 -16.578 -16.047 1 88.19 52 LEU A CA 1
ATOM 394 C C . LEU A 1 52 ? -6.145 -15.273 -16.484 1 88.19 52 LEU A C 1
ATOM 396 O O . LEU A 1 52 ? -6.934 -14.703 -15.727 1 88.19 52 LEU A O 1
ATOM 400 N N . ILE A 1 53 ? -5.855 -14.852 -17.703 1 88.88 53 ILE A N 1
ATOM 401 C CA . ILE A 1 53 ? -6.414 -13.617 -18.234 1 88.88 53 ILE A CA 1
ATOM 402 C C . ILE A 1 53 ? -7.93 -13.742 -18.359 1 88.88 53 ILE A C 1
ATOM 404 O O . ILE A 1 53 ? -8.672 -12.852 -17.953 1 88.88 53 ILE A O 1
ATOM 408 N N . LEU A 1 54 ? -8.32 -14.805 -18.828 1 87.81 54 LEU A N 1
ATOM 409 C CA . LEU A 1 54 ? -9.75 -15.016 -19.016 1 87.81 54 LEU A CA 1
ATOM 410 C C . LEU A 1 54 ? -10.477 -15.094 -17.688 1 87.81 54 LEU A C 1
ATOM 412 O O . LEU A 1 54 ? -11.602 -14.602 -17.547 1 87.81 54 LEU A O 1
ATOM 416 N N . THR A 1 55 ? -9.867 -15.742 -16.734 1 89.81 55 THR A N 1
ATOM 417 C CA . THR A 1 55 ? -10.453 -15.852 -15.398 1 89.81 55 THR A CA 1
ATOM 418 C C . THR A 1 55 ? -10.68 -14.469 -14.797 1 89.81 55 THR A C 1
ATOM 420 O O . THR A 1 55 ? -11.766 -14.172 -14.297 1 89.81 55 THR A O 1
ATOM 423 N N . ILE A 1 56 ? -9.727 -13.656 -14.883 1 87.81 56 ILE A N 1
ATOM 424 C CA . ILE A 1 56 ? -9.805 -12.328 -14.289 1 87.81 56 ILE A CA 1
ATOM 425 C C . ILE A 1 56 ? -10.773 -11.453 -15.094 1 87.81 56 ILE A C 1
ATOM 427 O O . ILE A 1 56 ? -11.617 -10.766 -14.516 1 87.81 56 ILE A O 1
ATOM 431 N N . LEU A 1 57 ? -10.719 -11.547 -16.391 1 86.75 57 LEU A N 1
ATOM 432 C CA . LEU A 1 57 ? -11.562 -10.734 -17.266 1 86.75 57 LEU A CA 1
ATOM 433 C C . LEU A 1 57 ? -13.031 -11.102 -17.094 1 86.75 57 LEU A C 1
ATOM 435 O O . LEU A 1 57 ? -13.891 -10.219 -17.031 1 86.75 57 LEU A O 1
ATOM 439 N N . PHE A 1 58 ? -13.297 -12.336 -17 1 86.56 58 PHE A N 1
ATOM 440 C CA . PHE A 1 58 ? -14.68 -12.781 -16.859 1 86.56 58 PHE A CA 1
ATOM 441 C C . PHE A 1 58 ? -15.234 -12.383 -15.5 1 86.56 58 PHE A C 1
ATOM 443 O O . PHE A 1 58 ? -16.391 -11.977 -15.383 1 86.56 58 PHE A O 1
ATOM 450 N N . SER A 1 59 ? -14.414 -12.586 -14.5 1 85.5 59 SER A N 1
ATOM 451 C CA . SER A 1 59 ? -14.844 -12.219 -13.156 1 85.5 59 SER A CA 1
ATOM 452 C C . SER A 1 59 ? -15.172 -10.734 -13.07 1 85.5 59 SER A C 1
ATOM 454 O O . SER A 1 59 ? -16.203 -10.352 -12.523 1 85.5 59 SER A O 1
ATOM 456 N N . ARG A 1 60 ? -14.453 -9.938 -13.727 1 83.81 60 ARG A N 1
ATOM 457 C CA . ARG A 1 60 ? -14.641 -8.492 -13.641 1 83.81 60 ARG A CA 1
ATOM 458 C C . ARG A 1 60 ? -15.773 -8.039 -14.562 1 83.81 60 ARG A C 1
ATOM 460 O O . ARG A 1 60 ? -16.531 -7.121 -14.219 1 83.81 60 ARG A O 1
ATOM 467 N N . SER A 1 61 ? -15.82 -8.57 -15.734 1 87.12 61 SER A N 1
ATOM 468 C CA . SER A 1 61 ? -16.859 -8.195 -16.672 1 87.12 61 SER A CA 1
ATOM 469 C C . SER A 1 61 ? -18.25 -8.531 -16.125 1 87.12 61 SER A C 1
ATOM 471 O O . SER A 1 61 ? -19.188 -7.754 -16.281 1 87.12 61 SER A O 1
ATOM 473 N N . LEU A 1 62 ? -18.344 -9.602 -15.516 1 89.81 62 LEU A N 1
ATOM 474 C CA . LEU A 1 62 ? -19.625 -9.992 -14.945 1 89.81 62 LEU A CA 1
ATOM 475 C C . LEU A 1 62 ? -20 -9.102 -13.773 1 89.81 62 LEU A C 1
ATOM 477 O O . LEU A 1 62 ? -21.172 -8.805 -13.555 1 89.81 62 LEU A O 1
ATOM 481 N N . HIS A 1 63 ? -19.016 -8.797 -12.953 1 86.31 63 HIS A N 1
ATOM 482 C CA . HIS A 1 63 ? -19.281 -7.883 -11.852 1 86.31 63 HIS A CA 1
ATOM 483 C C . HIS A 1 63 ? -19.812 -6.543 -12.359 1 86.31 63 HIS A C 1
ATOM 485 O O . HIS A 1 63 ? -20.703 -5.953 -11.766 1 86.31 63 HIS A O 1
ATOM 491 N N . PHE A 1 64 ? -19.25 -6.09 -13.461 1 83.88 64 PHE A N 1
ATOM 492 C CA . PHE A 1 64 ? -19.672 -4.832 -14.062 1 83.88 64 PHE A CA 1
ATOM 493 C C . PHE A 1 64 ? -21.094 -4.949 -14.617 1 83.88 64 PHE A C 1
ATOM 495 O O . PHE A 1 64 ? -21.891 -4.027 -14.484 1 83.88 64 PHE A O 1
ATOM 502 N N . LEU A 1 65 ? -21.391 -6.051 -15.203 1 88.5 65 LEU A N 1
ATOM 503 C CA . LEU A 1 65 ? -22.688 -6.27 -15.828 1 88.5 65 LEU A CA 1
ATOM 504 C C . LEU A 1 65 ? -23.781 -6.434 -14.781 1 88.5 65 LEU A C 1
ATOM 506 O O . LEU A 1 65 ? -24.922 -6.039 -15.008 1 88.5 65 LEU A O 1
ATOM 510 N N . LEU A 1 66 ? -23.422 -6.93 -13.609 1 90.19 66 LEU A N 1
ATOM 511 C CA . LEU A 1 66 ? -24.422 -7.238 -12.602 1 90.19 66 LEU A CA 1
ATOM 512 C C . LEU A 1 66 ? -24.5 -6.137 -11.547 1 90.19 66 LEU A C 1
ATOM 514 O O . LEU A 1 66 ? -25.297 -6.203 -10.617 1 90.19 66 LEU A O 1
ATOM 518 N N . ARG A 1 67 ? -23.672 -5.191 -11.688 1 82.62 67 ARG A N 1
ATOM 519 C CA . ARG A 1 67 ? -23.609 -4.086 -10.742 1 82.62 67 ARG A CA 1
ATOM 520 C C . ARG A 1 67 ? -24.953 -3.381 -10.633 1 82.62 67 ARG A C 1
ATOM 522 O O . ARG A 1 67 ? -25.391 -3.041 -9.531 1 82.62 67 ARG A O 1
ATOM 529 N N . PRO A 1 68 ? -25.656 -3.15 -11.781 1 83.31 68 PRO A N 1
ATOM 530 C CA . PRO A 1 68 ? -26.953 -2.475 -11.672 1 83.31 68 PRO A CA 1
ATOM 531 C C . PRO A 1 68 ? -27.969 -3.283 -10.883 1 83.31 68 PRO A C 1
ATOM 533 O O . PRO A 1 68 ? -28.938 -2.723 -10.367 1 83.31 68 PRO A O 1
ATOM 536 N N . LEU A 1 69 ? -27.734 -4.539 -10.812 1 85.88 69 LEU A N 1
ATOM 537 C CA . LEU A 1 69 ? -28.625 -5.391 -10.039 1 85.88 69 LEU A CA 1
ATOM 538 C C . LEU A 1 69 ? -28.188 -5.445 -8.578 1 85.88 69 LEU A C 1
ATOM 540 O O . LEU A 1 69 ? -28.734 -6.23 -7.793 1 85.88 69 LEU A O 1
ATOM 544 N N . ARG A 1 70 ? -27.172 -4.715 -8.242 1 83.31 70 ARG A N 1
ATOM 545 C CA . ARG A 1 70 ? -26.656 -4.609 -6.887 1 83.31 70 ARG A CA 1
ATOM 546 C C . ARG A 1 70 ? -26.125 -5.953 -6.398 1 83.31 70 ARG A C 1
ATOM 548 O O . ARG A 1 70 ? -26.375 -6.348 -5.258 1 83.31 70 ARG A O 1
ATOM 555 N N . GLN A 1 71 ? -25.562 -6.684 -7.344 1 88.38 71 GLN A N 1
ATOM 556 C CA . GLN A 1 71 ? -24.953 -7.957 -6.973 1 88.38 71 GLN A CA 1
ATOM 557 C C . GLN A 1 71 ? -23.562 -7.742 -6.359 1 88.38 71 GLN A C 1
ATOM 559 O O . GLN A 1 71 ? -22.828 -6.84 -6.77 1 88.38 71 GLN A O 1
ATOM 564 N N . CYS A 1 72 ? -23.328 -8.508 -5.371 1 87.5 72 CYS A N 1
ATOM 565 C CA . CYS A 1 72 ? -22.016 -8.406 -4.738 1 87.5 72 CYS A CA 1
ATOM 566 C C . CYS A 1 72 ? -20.953 -9.078 -5.59 1 87.5 72 CYS A C 1
ATOM 568 O O . CYS A 1 72 ? -21.25 -9.891 -6.457 1 87.5 72 CYS A O 1
ATOM 570 N N . ARG A 1 73 ? -19.781 -8.789 -5.402 1 86.81 73 ARG A N 1
ATOM 571 C CA . ARG A 1 73 ? -18.625 -9.273 -6.156 1 86.81 73 ARG A CA 1
ATOM 572 C C . ARG A 1 73 ? -18.469 -10.781 -6.02 1 86.81 73 ARG A C 1
ATOM 574 O O . ARG A 1 73 ? -18.078 -11.461 -6.969 1 86.81 73 ARG A O 1
ATOM 581 N N . PHE A 1 74 ? -18.781 -11.266 -4.902 1 88.31 74 PHE A N 1
ATOM 582 C CA . PHE A 1 74 ? -18.688 -12.695 -4.641 1 88.31 74 PHE A CA 1
ATOM 583 C C . PHE A 1 74 ? -19.547 -13.484 -5.625 1 88.31 74 PHE A C 1
ATOM 585 O O . PHE A 1 74 ? -19.078 -14.461 -6.219 1 88.31 74 PHE A O 1
ATOM 592 N N . VAL A 1 75 ? -20.719 -13.062 -5.805 1 91.38 75 VAL A N 1
ATOM 593 C CA . VAL A 1 75 ? -21.656 -13.75 -6.684 1 91.38 75 VAL A CA 1
ATOM 594 C C . VAL A 1 75 ? -21.172 -13.664 -8.125 1 91.38 75 VAL A C 1
ATOM 596 O O . VAL A 1 75 ? -21.219 -14.656 -8.867 1 91.38 75 VAL A O 1
ATOM 599 N N . SER A 1 76 ? -20.719 -12.539 -8.523 1 90.12 76 SER A N 1
ATOM 600 C CA . SER A 1 76 ? -20.25 -12.359 -9.891 1 90.12 76 SER A CA 1
ATOM 601 C C . SER A 1 76 ? -19.016 -13.227 -10.172 1 90.12 76 SER A C 1
ATOM 603 O O . SER A 1 76 ? -18.906 -13.812 -11.25 1 90.12 76 SER A O 1
ATOM 605 N N . GLN A 1 77 ? -18.141 -13.352 -9.258 1 89.75 77 GLN A N 1
ATOM 606 C CA . GLN A 1 77 ? -16.938 -14.148 -9.438 1 89.75 77 GLN A CA 1
ATOM 607 C C . GLN A 1 77 ? -17.266 -15.641 -9.477 1 89.75 77 GLN A C 1
ATOM 609 O O . GLN A 1 77 ? -16.703 -16.375 -10.297 1 89.75 77 GLN A O 1
ATOM 614 N N . LEU A 1 78 ? -18.141 -16.031 -8.555 1 92.38 78 LEU A N 1
ATOM 615 C CA . LEU A 1 78 ? -18.531 -17.438 -8.531 1 92.38 78 LEU A CA 1
ATOM 616 C C . LEU A 1 78 ? -19.266 -17.828 -9.812 1 92.38 78 LEU A C 1
ATOM 618 O O . LEU A 1 78 ? -19.031 -18.891 -10.383 1 92.38 78 LEU A O 1
ATOM 622 N N . LEU A 1 79 ? -20.141 -16.938 -10.266 1 92.25 79 LEU A N 1
ATOM 623 C CA . LEU A 1 79 ? -20.844 -17.156 -11.516 1 92.25 79 LEU A CA 1
ATOM 624 C C . LEU A 1 79 ? -19.875 -17.203 -12.695 1 92.25 79 LEU A C 1
ATOM 626 O O . LEU A 1 79 ? -20.062 -17.984 -13.625 1 92.25 79 LEU A O 1
ATOM 630 N N . GLY A 1 80 ? -18.922 -16.297 -12.68 1 90.12 80 GLY A N 1
ATOM 631 C CA . GLY A 1 80 ? -17.891 -16.328 -13.703 1 90.12 80 GLY A CA 1
ATOM 632 C C . GLY A 1 80 ? -17.156 -17.656 -13.766 1 90.12 80 GLY A C 1
ATOM 633 O O . GLY A 1 80 ? -16.906 -18.188 -14.852 1 90.12 80 GLY A O 1
ATOM 634 N N . GLY A 1 81 ? -16.812 -18.219 -12.641 1 90.62 81 GLY A N 1
ATOM 635 C CA . GLY A 1 81 ? -16.172 -19.516 -12.586 1 90.62 81 GLY A CA 1
ATOM 636 C C . GLY A 1 81 ? -17.062 -20.641 -13.133 1 90.62 81 GLY A C 1
ATOM 637 O O . GLY A 1 81 ? -16.578 -21.516 -13.859 1 90.62 81 GLY A O 1
ATOM 638 N N . ILE A 1 82 ? -18.344 -20.562 -12.797 1 91.81 82 ILE A N 1
ATOM 639 C CA . ILE A 1 82 ? -19.297 -21.594 -13.234 1 91.81 82 ILE A CA 1
ATOM 640 C C . ILE A 1 82 ? -19.469 -21.516 -14.75 1 91.81 82 ILE A C 1
ATOM 642 O O . ILE A 1 82 ? -19.547 -22.547 -15.422 1 91.81 82 ILE A O 1
ATOM 646 N N . ILE A 1 83 ? -19.469 -20.344 -15.266 1 91.62 83 ILE A N 1
ATOM 647 C CA . ILE A 1 83 ? -19.641 -20.156 -16.703 1 91.62 83 ILE A CA 1
ATOM 648 C C . ILE A 1 83 ? -18.438 -20.703 -17.453 1 91.62 83 ILE A C 1
ATOM 650 O O . ILE A 1 83 ? -18.578 -21.359 -18.484 1 91.62 83 ILE A O 1
ATOM 654 N N . LEU A 1 84 ? -17.266 -20.531 -16.969 1 90.62 84 LEU A N 1
ATOM 655 C CA . LEU A 1 84 ? -16.031 -21 -17.594 1 90.62 84 LEU A CA 1
ATOM 656 C C . LEU A 1 84 ? -15.883 -22.5 -17.406 1 90.62 84 LEU A C 1
ATOM 658 O O . LEU A 1 84 ? -15.125 -23.156 -18.156 1 90.62 84 LEU A O 1
ATOM 662 N N . GLY A 1 85 ? -16.594 -23.047 -16.422 1 88.56 85 GLY A N 1
ATOM 663 C CA . GLY A 1 85 ? -16.469 -24.453 -16.062 1 88.56 85 GLY A CA 1
ATOM 664 C C . GLY A 1 85 ? -17.266 -25.375 -16.969 1 88.56 85 GLY A C 1
ATOM 665 O O . GLY A 1 85 ? -17.734 -24.969 -18.031 1 88.56 85 GLY A O 1
ATOM 666 N N . PRO A 1 86 ? -17.297 -26.594 -16.609 1 87.06 86 PRO A N 1
ATOM 667 C CA . PRO A 1 86 ? -17.969 -27.609 -17.438 1 87.06 86 PRO A CA 1
ATOM 668 C C . PRO A 1 86 ? -19.484 -27.391 -17.5 1 87.06 86 PRO A C 1
ATOM 670 O O . PRO A 1 86 ? -20.141 -27.969 -18.375 1 87.06 86 PRO A O 1
ATOM 673 N N . SER A 1 87 ? -20 -26.562 -16.719 1 89.31 87 SER A N 1
ATOM 674 C CA . SER A 1 87 ? -21.438 -26.312 -16.719 1 89.31 87 SER A CA 1
ATOM 675 C C . SER A 1 87 ? -21.859 -25.547 -17.969 1 89.31 87 SER A C 1
ATOM 677 O O . SER A 1 87 ? -23.016 -25.641 -18.406 1 89.31 87 SER A O 1
ATOM 679 N N . LEU A 1 88 ? -20.938 -24.734 -18.594 1 90.12 88 LEU A N 1
ATOM 680 C CA . LEU A 1 88 ? -21.328 -23.984 -19.781 1 90.12 88 LEU A CA 1
ATOM 681 C C . LEU A 1 88 ? -20.234 -24.031 -20.828 1 90.12 88 LEU A C 1
ATOM 683 O O . LEU A 1 88 ? -20.219 -24.938 -21.672 1 90.12 88 LEU A O 1
ATOM 687 N N . MET A 1 89 ? -19.062 -23.359 -20.672 1 87.25 89 MET A N 1
ATOM 688 C CA . MET A 1 89 ? -18.062 -23.188 -21.734 1 87.25 89 MET A CA 1
ATOM 689 C C . MET A 1 89 ? -17.172 -24.406 -21.844 1 87.25 89 MET A C 1
ATOM 691 O O . MET A 1 89 ? -16.781 -24.812 -22.938 1 87.25 89 MET A O 1
ATOM 695 N N . ALA A 1 90 ? -16.781 -24.969 -20.766 1 83.44 90 ALA A N 1
ATOM 696 C CA . ALA A 1 90 ? -15.828 -26.078 -20.781 1 83.44 90 ALA A CA 1
ATOM 697 C C . ALA A 1 90 ? -16.516 -27.391 -21.188 1 83.44 90 ALA A C 1
ATOM 699 O O . ALA A 1 90 ? -15.93 -28.469 -21.078 1 83.44 90 ALA A O 1
ATOM 700 N N . GLN A 1 91 ? -17.766 -27.297 -21.656 1 82.06 91 GLN A N 1
ATOM 701 C CA . GLN A 1 91 ? -18.438 -28.469 -22.234 1 82.06 91 GLN A CA 1
ATOM 702 C C . GLN A 1 91 ? -17.859 -28.812 -23.594 1 82.06 91 GLN A C 1
ATOM 704 O O . GLN A 1 91 ? -17.859 -29.984 -24 1 82.06 91 GLN A O 1
ATOM 709 N N . SER A 1 92 ? -17.297 -27.781 -24.203 1 83.06 92 SER A N 1
ATOM 710 C CA . SER A 1 92 ? -16.656 -27.969 -25.5 1 83.06 92 SER A CA 1
ATOM 711 C C . SER A 1 92 ? -15.227 -28.469 -25.344 1 83.06 92 SER A C 1
ATOM 713 O O . SER A 1 92 ? -14.391 -27.781 -24.75 1 83.06 92 SER A O 1
ATOM 715 N N . PRO A 1 93 ? -14.961 -29.625 -25.781 1 78.25 93 PRO A N 1
ATOM 716 C CA . PRO A 1 93 ? -13.602 -30.156 -25.688 1 78.25 93 PRO A CA 1
ATOM 717 C C . PRO A 1 93 ? -12.57 -29.234 -26.328 1 78.25 93 PRO A C 1
ATOM 719 O O . PRO A 1 93 ? -11.43 -29.141 -25.859 1 78.25 93 PRO A O 1
ATOM 722 N N . MET A 1 94 ? -13.008 -28.531 -27.312 1 75.62 94 MET A N 1
ATOM 723 C CA . MET A 1 94 ? -12.109 -27.594 -27.984 1 75.62 94 MET A CA 1
ATOM 724 C C . MET A 1 94 ? -11.727 -26.438 -27.047 1 75.62 94 MET A C 1
ATOM 726 O O . MET A 1 94 ? -10.562 -26.047 -27 1 75.62 94 MET A O 1
ATOM 730 N N . PHE A 1 95 ? -12.703 -26.016 -26.312 1 81.06 95 PHE A N 1
ATOM 731 C CA . PHE A 1 95 ? -12.461 -24.922 -25.391 1 81.06 95 PHE A CA 1
ATOM 732 C C . PHE A 1 95 ? -11.523 -25.359 -24.266 1 81.06 95 PHE A C 1
ATOM 734 O O . PHE A 1 95 ? -10.602 -24.625 -23.906 1 81.06 95 PHE A O 1
ATOM 741 N N . VAL A 1 96 ? -11.742 -26.5 -23.875 1 78.25 96 VAL A N 1
ATOM 742 C CA . VAL A 1 96 ? -10.945 -27.016 -22.766 1 78.25 96 VAL A CA 1
ATOM 743 C C . VAL A 1 96 ? -9.5 -27.234 -23.203 1 78.25 96 VAL A C 1
ATOM 745 O O . VAL A 1 96 ? -8.562 -26.906 -22.484 1 78.25 96 VAL A O 1
ATOM 748 N N . SER A 1 97 ? -9.32 -27.703 -24.359 1 73.75 97 SER A N 1
ATOM 749 C CA . SER A 1 97 ? -7.98 -28 -24.844 1 73.75 97 SER A CA 1
ATOM 750 C C . SER A 1 97 ? -7.227 -26.719 -25.188 1 73.75 97 SER A C 1
ATOM 752 O O . SER A 1 97 ? -6.004 -26.641 -25.047 1 73.75 97 SER A O 1
ATOM 754 N N . MET A 1 98 ? -8 -25.75 -25.516 1 73.81 98 MET A N 1
ATOM 755 C CA . MET A 1 98 ? -7.363 -24.531 -25.984 1 73.81 98 MET A CA 1
ATOM 756 C C . MET A 1 98 ? -7.141 -23.547 -24.828 1 73.81 98 MET A C 1
ATOM 758 O O . MET A 1 98 ? -6.168 -22.797 -24.828 1 73.81 98 MET A O 1
ATOM 762 N N . VAL A 1 99 ? -8.031 -23.625 -23.906 1 79.25 99 VAL A N 1
ATOM 763 C CA . VAL A 1 99 ? -8.008 -22.562 -22.906 1 79.25 99 VAL A CA 1
ATOM 764 C C . VAL A 1 99 ? -7.723 -23.141 -21.531 1 79.25 99 VAL A C 1
ATOM 766 O O . VAL A 1 99 ? -7.008 -22.531 -20.719 1 79.25 99 VAL A O 1
ATOM 769 N N . PHE A 1 100 ? -8.266 -24.219 -21.234 1 80.19 100 PHE A N 1
ATOM 770 C CA . PHE A 1 100 ? -8.133 -24.766 -19.875 1 80.19 100 PHE A CA 1
ATOM 771 C C . PHE A 1 100 ? -7.688 -26.219 -19.922 1 80.19 100 PHE A C 1
ATOM 773 O O . PHE A 1 100 ? -8.344 -27.094 -19.359 1 80.19 100 PHE A O 1
ATOM 780 N N . PRO A 1 101 ? -6.5 -26.297 -20.453 1 76.06 101 PRO A N 1
ATOM 781 C CA . PRO A 1 101 ? -6 -27.672 -20.359 1 76.06 101 PRO A CA 1
ATOM 782 C C . PRO A 1 101 ? -5.766 -28.125 -18.922 1 76.06 101 PRO A C 1
ATOM 784 O O . PRO A 1 101 ? -5.918 -27.328 -17.984 1 76.06 101 PRO A O 1
ATOM 787 N N . LEU A 1 102 ? -5.465 -29.281 -18.719 1 72.69 102 LEU A N 1
ATOM 788 C CA . LEU A 1 102 ? -5.301 -29.859 -17.406 1 72.69 102 LEU A CA 1
ATOM 789 C C . LEU A 1 102 ? -4.203 -29.141 -16.625 1 72.69 102 LEU A C 1
ATOM 791 O O . LEU A 1 102 ? -4.281 -29.031 -15.398 1 72.69 102 LEU A O 1
ATOM 795 N N . THR A 1 103 ? -3.199 -28.594 -17.359 1 76.12 103 THR A N 1
ATOM 796 C CA . THR A 1 103 ? -2.105 -27.875 -16.703 1 76.12 103 THR A CA 1
ATOM 797 C C . THR A 1 103 ? -2.596 -26.562 -16.109 1 76.12 103 THR A C 1
ATOM 799 O O . THR A 1 103 ? -2.205 -26.188 -15.008 1 76.12 103 THR A O 1
ATOM 802 N N . SER A 1 104 ? -3.445 -26 -16.891 1 81.56 104 SER A N 1
ATOM 803 C CA . SER A 1 104 ? -3.992 -24.734 -16.406 1 81.56 104 SER A CA 1
ATOM 804 C C . SER A 1 104 ? -4.91 -24.953 -15.211 1 81.56 104 SER A C 1
ATOM 806 O O . SER A 1 104 ? -4.91 -24.156 -14.266 1 81.56 104 SER A O 1
ATOM 808 N N . GLU A 1 105 ? -5.68 -26.047 -15.305 1 80.06 105 GLU A N 1
ATOM 809 C CA . GLU A 1 105 ? -6.582 -26.344 -14.195 1 80.06 105 GLU A CA 1
ATOM 810 C C . GLU A 1 105 ? -5.805 -26.609 -12.906 1 80.06 105 GLU A C 1
ATOM 812 O O . GLU A 1 105 ? -6.223 -26.188 -11.828 1 80.06 105 GLU A O 1
ATOM 817 N N . PHE A 1 106 ? -4.715 -27.281 -13.078 1 79.69 106 PHE A N 1
ATOM 818 C CA . PHE A 1 106 ? -3.875 -27.578 -11.93 1 79.69 106 PHE A CA 1
ATOM 819 C C . PHE A 1 106 ? -3.324 -26.312 -11.305 1 79.69 106 PHE A C 1
ATOM 821 O O . PHE A 1 106 ? -3.35 -26.156 -10.078 1 79.69 106 PHE A O 1
ATOM 828 N N . LEU A 1 107 ? -2.82 -25.484 -12.102 1 84.19 107 LEU A N 1
ATOM 829 C CA . LEU A 1 107 ? -2.25 -24.25 -11.602 1 84.19 107 LEU A CA 1
ATOM 830 C C . LEU A 1 107 ? -3.324 -23.375 -10.945 1 84.19 107 LEU A C 1
ATOM 832 O O . LEU A 1 107 ? -3.1 -22.812 -9.875 1 84.19 107 LEU A O 1
ATOM 836 N N . LEU A 1 108 ? -4.449 -23.312 -11.609 1 85.56 108 LEU A N 1
ATOM 837 C CA . LEU A 1 108 ? -5.527 -22.484 -11.102 1 85.56 108 LEU A CA 1
ATOM 838 C C . LEU A 1 108 ? -6.055 -23.016 -9.773 1 85.56 108 LEU A C 1
ATOM 840 O O . LEU A 1 108 ? -6.418 -22.25 -8.883 1 85.56 108 LEU A O 1
ATOM 844 N N . LYS A 1 109 ? -6.086 -24.297 -9.664 1 83.75 109 LYS A N 1
ATOM 845 C CA . LYS A 1 109 ? -6.531 -24.922 -8.422 1 83.75 109 LYS A CA 1
ATOM 846 C C . LYS A 1 109 ? -5.602 -24.562 -7.262 1 83.75 109 LYS A C 1
ATOM 848 O O . LYS A 1 109 ? -6.062 -24.125 -6.203 1 83.75 109 LYS A O 1
ATOM 853 N N . ASN A 1 110 ? -4.363 -24.734 -7.496 1 86 110 ASN A N 1
ATOM 854 C CA . ASN A 1 110 ? -3.408 -24.5 -6.422 1 86 110 ASN A CA 1
ATOM 855 C C . ASN A 1 110 ? -3.268 -23.016 -6.109 1 86 110 ASN A C 1
ATOM 857 O O . ASN A 1 110 ? -3.143 -22.625 -4.945 1 86 110 ASN A O 1
ATOM 861 N N . LEU A 1 111 ? -3.291 -22.203 -7.148 1 88.31 111 LEU A N 1
ATOM 862 C CA . LEU A 1 111 ? -3.287 -20.766 -6.93 1 88.31 111 LEU A CA 1
ATOM 863 C C . LEU A 1 111 ? -4.551 -20.312 -6.203 1 88.31 111 LEU A C 1
ATOM 865 O O . LEU A 1 111 ? -4.52 -19.375 -5.402 1 88.31 111 LEU A O 1
ATOM 869 N N . GLY A 1 112 ? -5.629 -20.984 -6.578 1 88.94 112 GLY A N 1
ATOM 870 C CA . GLY A 1 112 ? -6.895 -20.672 -5.934 1 88.94 112 GLY A CA 1
ATOM 871 C C . GLY A 1 112 ? -6.898 -20.984 -4.445 1 88.94 112 GLY A C 1
ATOM 872 O O . GLY A 1 112 ? -7.383 -20.172 -3.643 1 88.94 112 GLY A O 1
ATOM 873 N N . ILE A 1 113 ? -6.348 -22.094 -4.059 1 87.5 113 ILE A N 1
ATOM 874 C CA . ILE A 1 113 ? -6.266 -22.453 -2.648 1 87.5 113 ILE A CA 1
ATOM 875 C C . ILE A 1 113 ? -5.371 -21.469 -1.907 1 87.5 113 ILE A C 1
ATOM 877 O O . ILE A 1 113 ? -5.703 -21.016 -0.804 1 87.5 113 ILE A O 1
ATOM 881 N N . MET A 1 114 ? -4.32 -21.125 -2.586 1 89.06 114 MET A N 1
ATOM 882 C CA . MET A 1 114 ? -3.424 -20.125 -2.006 1 89.06 114 MET A CA 1
ATOM 883 C C . MET A 1 114 ? -4.137 -18.797 -1.833 1 89.06 114 MET A C 1
ATOM 885 O O . MET A 1 114 ? -3.979 -18.125 -0.807 1 89.06 114 MET A O 1
ATOM 889 N N . GLY A 1 115 ? -4.848 -18.422 -2.848 1 89.38 115 GLY A N 1
ATOM 890 C CA . GLY A 1 115 ? -5.613 -17.188 -2.789 1 89.38 115 GLY A CA 1
ATOM 891 C C . GLY A 1 115 ? -6.637 -17.172 -1.67 1 89.38 115 GLY A C 1
ATOM 892 O O . GLY A 1 115 ? -6.789 -16.172 -0.971 1 89.38 115 GLY A O 1
ATOM 893 N N . LEU A 1 116 ? -7.277 -18.25 -1.442 1 89.62 116 LEU A N 1
ATOM 894 C CA . LEU A 1 116 ? -8.273 -18.359 -0.383 1 89.62 116 LEU A CA 1
ATOM 895 C C . LEU A 1 116 ? -7.621 -18.281 0.991 1 89.62 116 LEU A C 1
ATOM 897 O O . LEU A 1 116 ? -8.172 -17.672 1.913 1 89.62 116 LEU A O 1
ATOM 901 N N . MET A 1 117 ? -6.512 -18.906 1.094 1 91.06 117 MET A N 1
ATOM 902 C CA . MET A 1 117 ? -5.777 -18.859 2.354 1 91.06 117 MET A CA 1
ATOM 903 C C . MET A 1 117 ? -5.398 -17.438 2.709 1 91.06 117 MET A C 1
ATOM 905 O O . MET A 1 117 ? -5.633 -16.984 3.832 1 91.06 117 MET A O 1
ATOM 909 N N . LEU A 1 118 ? -4.867 -16.766 1.738 1 92.12 118 LEU A N 1
ATOM 910 C CA . LEU A 1 118 ? -4.414 -15.398 1.975 1 92.12 118 LEU A CA 1
ATOM 911 C C . LEU A 1 118 ? -5.598 -14.461 2.17 1 92.12 118 LEU A C 1
ATOM 913 O O . LEU A 1 118 ? -5.523 -13.523 2.963 1 92.12 118 LEU A O 1
ATOM 917 N N . PHE A 1 119 ? -6.641 -14.711 1.451 1 91.31 119 PHE A N 1
ATOM 918 C CA . PHE A 1 119 ? -7.844 -13.906 1.604 1 91.31 119 PHE A CA 1
ATOM 919 C C . PHE A 1 119 ? -8.414 -14.039 3.014 1 91.31 119 PHE A C 1
ATOM 921 O O . PHE A 1 119 ? -8.766 -13.039 3.641 1 91.31 119 PHE A O 1
ATOM 928 N N . LEU A 1 120 ? -8.492 -15.227 3.482 1 90.12 120 LEU A N 1
ATOM 929 C CA . LEU A 1 120 ? -9.008 -15.445 4.828 1 90.12 120 LEU A CA 1
ATOM 930 C C . LEU A 1 120 ? -8.062 -14.875 5.875 1 90.12 120 LEU A C 1
ATOM 932 O O . LEU A 1 120 ? -8.508 -14.391 6.922 1 90.12 120 LEU A O 1
ATOM 936 N N . PHE A 1 121 ? -6.789 -14.945 5.609 1 92.25 121 PHE A N 1
ATOM 937 C CA . PHE A 1 121 ? -5.805 -14.328 6.492 1 92.25 121 PHE A CA 1
ATOM 938 C C . PHE A 1 121 ? -6.051 -12.836 6.621 1 92.25 121 PHE A C 1
ATOM 940 O O . PHE A 1 121 ? -6.152 -12.305 7.73 1 92.25 121 PHE A O 1
ATOM 947 N N . VAL A 1 122 ? -6.199 -12.156 5.508 1 90.75 122 VAL A N 1
ATOM 948 C CA . VAL A 1 122 ? -6.391 -10.703 5.488 1 90.75 122 VAL A CA 1
ATOM 949 C C . VAL A 1 122 ? -7.727 -10.352 6.137 1 90.75 122 VAL A C 1
ATOM 951 O O . VAL A 1 122 ? -7.828 -9.359 6.867 1 90.75 122 VAL A O 1
ATOM 954 N N . SER A 1 123 ? -8.734 -11.125 5.871 1 88.12 123 SER A N 1
ATOM 955 C CA . SER A 1 123 ? -10.039 -10.906 6.48 1 88.12 123 SER A CA 1
ATOM 956 C C . SER A 1 123 ? -9.969 -11.047 7.996 1 88.12 123 SER A C 1
ATOM 958 O O . SER A 1 123 ? -10.664 -10.336 8.727 1 88.12 123 SER A O 1
ATOM 960 N N . GLY A 1 124 ? -9.195 -12.016 8.461 1 88.31 124 GLY A N 1
ATOM 961 C CA . GLY A 1 124 ? -9.008 -12.172 9.891 1 88.31 124 GLY A CA 1
ATOM 962 C C . GLY A 1 124 ? -8.328 -10.977 10.539 1 88.31 124 GLY A C 1
ATOM 963 O O . GLY A 1 124 ? -8.695 -10.562 11.641 1 88.31 124 GLY A O 1
ATOM 964 N N . VAL A 1 125 ? -7.414 -10.398 9.82 1 89.62 125 VAL A N 1
ATOM 965 C CA . VAL A 1 125 ? -6.703 -9.234 10.328 1 89.62 125 VAL A CA 1
ATOM 966 C C . VAL A 1 125 ? -7.672 -8.062 10.484 1 89.62 125 VAL A C 1
ATOM 968 O O . VAL A 1 125 ? -7.543 -7.262 11.406 1 89.62 125 VAL A O 1
ATOM 971 N N . LYS A 1 126 ? -8.609 -7.98 9.648 1 85.75 126 LYS A N 1
ATOM 972 C CA . LYS A 1 126 ? -9.562 -6.871 9.656 1 85.75 126 LYS A CA 1
ATOM 973 C C . LYS A 1 126 ? -10.594 -7.039 10.773 1 85.75 126 LYS A C 1
ATOM 975 O O . LYS A 1 126 ? -11.281 -6.082 11.141 1 85.75 126 LYS A O 1
ATOM 980 N N . MET A 1 127 ? -10.688 -8.297 11.188 1 84.31 127 MET A N 1
ATOM 981 C CA . MET A 1 127 ? -11.664 -8.586 12.234 1 84.31 127 MET A CA 1
ATOM 982 C C . MET A 1 127 ? -11.242 -7.969 13.562 1 84.31 127 MET A C 1
ATOM 984 O O . MET A 1 127 ? -10.102 -8.148 14 1 84.31 127 MET A O 1
ATOM 988 N N . ASP A 1 128 ? -12.016 -7.082 14.109 1 76.06 128 ASP A N 1
ATOM 989 C CA . ASP A 1 128 ? -11.75 -6.461 15.406 1 76.06 128 ASP A CA 1
ATOM 990 C C . ASP A 1 128 ? -12.234 -7.348 16.547 1 76.06 128 ASP A C 1
ATOM 992 O O . ASP A 1 128 ? -13.406 -7.297 16.922 1 76.06 128 ASP A O 1
ATOM 996 N N . MET A 1 129 ? -11.375 -8.07 17.141 1 73.81 129 MET A N 1
ATOM 997 C CA . MET A 1 129 ? -11.727 -8.984 18.234 1 73.81 129 MET A CA 1
ATOM 998 C C . MET A 1 129 ? -12.148 -8.211 19.469 1 73.81 129 MET A C 1
ATOM 1000 O O . MET A 1 129 ? -12.805 -8.766 20.359 1 73.81 129 MET A O 1
ATOM 1004 N N . GLY A 1 130 ? -11.805 -6.895 19.484 1 70.44 130 GLY A N 1
ATOM 1005 C CA . GLY A 1 130 ? -12.242 -6.066 20.609 1 70.44 130 GLY A CA 1
ATOM 1006 C C . GLY A 1 130 ? -13.75 -5.879 20.641 1 70.44 130 GLY A C 1
ATOM 1007 O O . GLY A 1 130 ? -14.312 -5.621 21.719 1 70.44 130 GLY A O 1
ATOM 1008 N N . LEU A 1 131 ? -14.352 -6.121 19.547 1 69.25 131 LEU A N 1
ATOM 1009 C CA . LEU A 1 131 ? -15.797 -6.008 19.469 1 69.25 131 LEU A CA 1
ATOM 1010 C C . LEU A 1 131 ? -16.469 -7.109 20.281 1 69.25 131 LEU A C 1
ATOM 1012 O O . LEU A 1 131 ? -17.609 -6.941 20.734 1 69.25 131 LEU A O 1
ATOM 1016 N N . LEU A 1 132 ? -15.789 -8.273 20.406 1 70.12 132 LEU A N 1
ATOM 1017 C CA . LEU A 1 132 ? -16.328 -9.375 21.203 1 70.12 132 LEU A CA 1
ATOM 1018 C C . LEU A 1 132 ? -16.547 -8.945 22.641 1 70.12 132 LEU A C 1
ATOM 1020 O O . LEU A 1 132 ? -17.547 -9.305 23.266 1 70.12 132 LEU A O 1
ATOM 1024 N N . LYS A 1 133 ? -15.617 -8.125 23.062 1 67.31 133 LYS A N 1
ATOM 1025 C CA . LYS A 1 133 ? -15.695 -7.66 24.453 1 67.31 133 LYS A CA 1
ATOM 1026 C C . LYS A 1 133 ? -16.703 -6.523 24.594 1 67.31 133 LYS A C 1
ATOM 1028 O O . LYS A 1 133 ? -17.297 -6.352 25.656 1 67.31 133 LYS A O 1
ATOM 1033 N N . ARG A 1 134 ? -16.953 -5.895 23.562 1 68.88 134 ARG A N 1
ATOM 1034 C CA . ARG A 1 134 ? -17.812 -4.711 23.625 1 68.88 134 ARG A CA 1
ATOM 1035 C C . ARG A 1 134 ? -19.25 -5.055 23.281 1 68.88 134 ARG A C 1
ATOM 1037 O O . ARG A 1 134 ? -20.156 -4.25 23.5 1 68.88 134 ARG A O 1
ATOM 1044 N N . SER A 1 135 ? -19.25 -6.352 22.719 1 73.06 135 SER A N 1
ATOM 1045 C CA . SER A 1 135 ? -20.578 -6.734 22.266 1 73.06 135 SER A CA 1
ATOM 1046 C C . SER A 1 135 ? -21.531 -6.934 23.453 1 73.06 135 SER A C 1
ATOM 1048 O O . SER A 1 135 ? -21.109 -7.43 24.5 1 73.06 135 SER A O 1
ATOM 1050 N N . GLY A 1 136 ? -22.688 -6.391 23.406 1 76.31 136 GLY A N 1
ATOM 1051 C CA . GLY A 1 136 ? -23.672 -6.418 24.469 1 76.31 136 GLY A CA 1
ATOM 1052 C C . GLY A 1 136 ? -24.484 -7.699 24.516 1 76.31 136 GLY A C 1
ATOM 1053 O O . GLY A 1 136 ? -24.219 -8.625 23.75 1 76.31 136 GLY A O 1
ATOM 1054 N N . LYS A 1 137 ? -25.375 -7.812 25.391 1 84.81 137 LYS A N 1
ATOM 1055 C CA . LYS A 1 137 ? -26.297 -8.922 25.609 1 84.81 137 LYS A CA 1
ATOM 1056 C C . LYS A 1 137 ? -27.219 -9.102 24.406 1 84.81 137 LYS A C 1
ATOM 1058 O O . LYS A 1 137 ? -27.625 -10.227 24.094 1 84.81 137 LYS A O 1
ATOM 1063 N N . LYS A 1 138 ? -27.484 -8.062 23.734 1 88.81 138 LYS A N 1
ATOM 1064 C CA . LYS A 1 138 ? -28.375 -8.133 22.578 1 88.81 138 LYS A CA 1
ATOM 1065 C C . LYS A 1 138 ? -27.766 -8.977 21.469 1 88.81 138 LYS A C 1
ATOM 1067 O O . LYS A 1 138 ? -28.453 -9.805 20.859 1 88.81 138 LYS A O 1
ATOM 1072 N N . GLN A 1 139 ? -26.531 -8.805 21.234 1 90.62 139 GLN A N 1
ATOM 1073 C CA . GLN A 1 139 ? -25.844 -9.539 20.172 1 90.62 139 GLN A CA 1
ATOM 1074 C C . GLN A 1 139 ? -25.734 -11.023 20.5 1 90.62 139 GLN A C 1
ATOM 1076 O O . GLN A 1 139 ? -25.859 -11.875 19.625 1 90.62 139 GLN A O 1
ATOM 1081 N N . LEU A 1 140 ? -25.547 -11.312 21.766 1 90.88 140 LEU A N 1
ATOM 1082 C CA . LEU A 1 140 ? -25.484 -12.703 22.203 1 90.88 140 LEU A CA 1
ATOM 1083 C C . LEU A 1 140 ? -26.844 -13.383 22.031 1 90.88 140 LEU A C 1
ATOM 1085 O O . LEU A 1 140 ? -26.906 -14.555 21.656 1 90.88 140 LEU A O 1
ATOM 1089 N N . CYS A 1 141 ? -27.859 -12.625 22.312 1 93.12 141 CYS A N 1
ATOM 1090 C CA . CYS A 1 141 ? -29.219 -13.156 22.203 1 93.12 141 CYS A CA 1
ATOM 1091 C C . CYS A 1 141 ? -29.578 -13.453 20.75 1 93.12 141 CYS A C 1
ATOM 1093 O O . CYS A 1 141 ? -30.406 -14.32 20.484 1 93.12 141 CYS A O 1
ATOM 1095 N N . ILE A 1 142 ? -29.016 -12.828 19.891 1 94.12 142 ILE A N 1
ATOM 1096 C CA . ILE A 1 142 ? -29.25 -13.078 18.484 1 94.12 142 ILE A CA 1
ATOM 1097 C C . ILE A 1 142 ? -28.328 -14.188 17.984 1 94.12 142 ILE A C 1
ATOM 1099 O O . ILE A 1 142 ? -28.75 -15.062 17.219 1 94.12 142 ILE A O 1
ATOM 1103 N N . ALA A 1 143 ? -27.094 -14.172 18.422 1 93.5 143 ALA A N 1
ATOM 1104 C CA . ALA A 1 143 ? -26.047 -15.086 17.938 1 93.5 143 ALA A CA 1
ATOM 1105 C C . ALA A 1 143 ? -26.375 -16.531 18.297 1 93.5 143 ALA A C 1
ATOM 1107 O O . ALA A 1 143 ? -26.219 -17.438 17.484 1 93.5 143 ALA A O 1
ATOM 1108 N N . LEU A 1 144 ? -26.875 -16.812 19.438 1 92.62 144 LEU A N 1
ATOM 1109 C CA . LEU A 1 144 ? -27.062 -18.172 19.922 1 92.62 144 LEU A CA 1
ATOM 1110 C C . LEU A 1 144 ? -28.156 -18.891 19.125 1 92.62 144 LEU A C 1
ATOM 1112 O O . LEU A 1 144 ? -27.906 -19.953 18.562 1 92.62 144 LEU A O 1
ATOM 1116 N N . PRO A 1 145 ? -29.281 -18.281 19.047 1 93.69 145 PRO A N 1
ATOM 1117 C CA . PRO A 1 145 ? -30.297 -18.969 18.25 1 93.69 145 PRO A CA 1
ATOM 1118 C C . PRO A 1 145 ? -29.922 -19.062 16.766 1 93.69 145 PRO A C 1
ATOM 1120 O O . PRO A 1 145 ? -30.297 -20.016 16.094 1 93.69 145 PRO A O 1
ATOM 1123 N N . SER A 1 146 ? -29.203 -18.094 16.297 1 92.56 146 SER A N 1
ATOM 1124 C CA . SER A 1 146 ? -28.797 -18.109 14.898 1 92.56 146 SER A CA 1
ATOM 1125 C C . SER A 1 146 ? -27.875 -19.266 14.594 1 92.56 146 SER A C 1
ATOM 1127 O O . SER A 1 146 ? -27.734 -19.688 13.438 1 92.56 146 SER A O 1
ATOM 1129 N N . VAL A 1 147 ? -27.219 -19.859 15.602 1 91.5 147 VAL A N 1
ATOM 1130 C CA . VAL A 1 147 ? -26.297 -20.969 15.391 1 91.5 147 VAL A CA 1
ATOM 1131 C C . VAL A 1 147 ? -26.969 -22.281 15.773 1 91.5 147 VAL A C 1
ATOM 1133 O O . VAL A 1 147 ? -26.984 -23.219 14.977 1 91.5 147 VAL A O 1
ATOM 1136 N N . PHE A 1 148 ? -27.688 -22.344 16.859 1 92.75 148 PHE A N 1
ATOM 1137 C CA . PHE A 1 148 ? -28.125 -23.594 17.438 1 92.75 148 PHE A CA 1
ATOM 1138 C C . PHE A 1 148 ? -29.438 -24.062 16.781 1 92.75 148 PHE A C 1
ATOM 1140 O O . PHE A 1 148 ? -29.656 -25.266 16.625 1 92.75 148 PHE A O 1
ATOM 1147 N N . ILE A 1 149 ? -30.25 -23.172 16.438 1 94.62 149 ILE A N 1
ATOM 1148 C CA . ILE A 1 149 ? -31.531 -23.562 15.867 1 94.62 149 ILE A CA 1
ATOM 1149 C C . ILE A 1 149 ? -31.328 -24.156 14.477 1 94.62 149 ILE A C 1
ATOM 1151 O O . ILE A 1 149 ? -31.812 -25.25 14.18 1 94.62 149 ILE A O 1
ATOM 1155 N N . PRO A 1 150 ? -30.656 -23.453 13.617 1 94.19 150 PRO A N 1
ATOM 1156 C CA . PRO A 1 150 ? -30.406 -24.078 12.312 1 94.19 150 PRO A CA 1
ATOM 1157 C C . PRO A 1 150 ? -29.641 -25.391 12.43 1 94.19 150 PRO A C 1
ATOM 1159 O O . PRO A 1 150 ? -29.859 -26.312 11.641 1 94.19 150 PRO A O 1
ATOM 1162 N N . LEU A 1 151 ? -28.688 -25.516 13.344 1 92.5 151 LEU A N 1
ATOM 1163 C CA . LEU A 1 151 ? -27.969 -26.766 13.555 1 92.5 151 LEU A CA 1
ATOM 1164 C C . LEU A 1 151 ? -28.922 -27.891 13.93 1 92.5 151 LEU A C 1
ATOM 1166 O O . LEU A 1 151 ? -28.844 -29 13.383 1 92.5 151 LEU A O 1
ATOM 1170 N N . ALA A 1 152 ? -29.797 -27.609 14.812 1 94.56 152 ALA A N 1
ATOM 1171 C CA . ALA A 1 152 ? -30.766 -28.594 15.266 1 94.56 152 ALA A CA 1
ATOM 1172 C C . ALA A 1 152 ? -31.719 -29 14.141 1 94.56 152 ALA A C 1
ATOM 1174 O O . ALA A 1 152 ? -31.984 -30.172 13.922 1 94.56 152 ALA A O 1
ATOM 1175 N N . VAL A 1 153 ? -32.219 -28.047 13.453 1 96.06 153 VAL A N 1
ATOM 1176 C CA . VAL A 1 153 ? -33.156 -28.312 12.383 1 96.06 153 VAL A CA 1
ATOM 1177 C C . VAL A 1 153 ? -32.5 -29.109 11.266 1 96.06 153 VAL A C 1
ATOM 1179 O O . VAL A 1 153 ? -33.062 -30.094 10.781 1 96.06 153 VAL A O 1
ATOM 1182 N N . ALA A 1 154 ? -31.344 -28.656 10.844 1 93.75 154 ALA A N 1
ATOM 1183 C CA . ALA A 1 154 ? -30.625 -29.359 9.789 1 93.75 154 ALA A CA 1
ATOM 1184 C C . ALA A 1 154 ? -30.281 -30.781 10.211 1 93.75 154 ALA A C 1
ATOM 1186 O O . ALA A 1 154 ? -30.359 -31.703 9.398 1 93.75 154 ALA A O 1
ATOM 1187 N N . SER A 1 155 ? -29.906 -30.953 11.469 1 92.12 155 SER A N 1
ATOM 1188 C CA . SER A 1 155 ? -29.609 -32.281 11.977 1 92.12 155 SER A CA 1
ATOM 1189 C C . SER A 1 155 ? -30.844 -33.188 11.961 1 92.12 155 SER A C 1
ATOM 1191 O O . SER A 1 155 ? -30.766 -34.344 11.578 1 92.12 155 SER A O 1
ATOM 1193 N N . ILE A 1 156 ? -31.938 -32.656 12.391 1 95.19 156 ILE A N 1
ATOM 1194 C CA . ILE A 1 156 ? -33.188 -33.438 12.438 1 95.19 156 ILE A CA 1
ATOM 1195 C C . ILE A 1 156 ? -33.594 -33.844 11.031 1 95.19 156 ILE A C 1
ATOM 1197 O O . ILE A 1 156 ? -33.938 -35 10.797 1 95.19 156 ILE A O 1
ATOM 1201 N N . VAL A 1 157 ? -33.469 -32.969 10.109 1 94.5 157 VAL A N 1
ATOM 1202 C CA . VAL A 1 157 ? -33.812 -33.25 8.727 1 94.5 157 VAL A CA 1
ATOM 1203 C C . VAL A 1 157 ? -32.812 -34.25 8.141 1 94.5 157 VAL A C 1
ATOM 1205 O O . VAL A 1 157 ? -33.188 -35.156 7.41 1 94.5 157 VAL A O 1
ATOM 1208 N N . GLY A 1 158 ? -31.547 -34.062 8.43 1 93 158 GLY A N 1
ATOM 1209 C CA . GLY A 1 158 ? -30.516 -34.969 7.957 1 93 158 GLY A CA 1
ATOM 1210 C C . GLY A 1 158 ? -30.703 -36.406 8.43 1 93 158 GLY A C 1
ATOM 1211 O O . GLY A 1 158 ? -30.625 -37.344 7.633 1 93 158 GLY A O 1
ATOM 1212 N N . PHE A 1 159 ? -31.047 -36.594 9.703 1 92.88 159 PHE A N 1
ATOM 1213 C CA . PHE A 1 159 ? -31.203 -37.906 10.273 1 92.88 159 PHE A CA 1
ATOM 1214 C C . PHE A 1 159 ? -32.531 -38.531 9.82 1 92.88 159 PHE A C 1
ATOM 1216 O O . PHE A 1 159 ? -32.625 -39.75 9.656 1 92.88 159 PHE A O 1
ATOM 1223 N N . SER A 1 160 ? -33.5 -37.75 9.523 1 93.12 160 SER A N 1
ATOM 1224 C CA . SER A 1 160 ? -34.781 -38.25 9.062 1 93.12 160 SER A CA 1
ATOM 1225 C C . SER A 1 160 ? -34.719 -38.75 7.625 1 93.12 160 SER A C 1
ATOM 1227 O O . SER A 1 160 ? -35.469 -39.594 7.215 1 93.12 160 SER A O 1
ATOM 1229 N N . THR A 1 161 ? -33.781 -38.25 6.875 1 91.5 161 THR A N 1
ATOM 1230 C CA . THR A 1 161 ? -33.688 -38.625 5.469 1 91.5 161 THR A CA 1
ATOM 1231 C C . THR A 1 161 ? -32.438 -39.469 5.238 1 91.5 161 THR A C 1
ATOM 1233 O O . THR A 1 161 ? -32.031 -39.656 4.094 1 91.5 161 THR A O 1
ATOM 1236 N N . ARG A 1 162 ? -31.828 -39.906 6.23 1 88.94 162 ARG A N 1
ATOM 1237 C CA . ARG A 1 162 ? -30.547 -40.625 6.215 1 88.94 162 ARG A CA 1
ATOM 1238 C C . ARG A 1 162 ? -30.609 -41.844 5.305 1 88.94 162 ARG A C 1
ATOM 1240 O O . ARG A 1 162 ? -29.656 -42.125 4.582 1 88.94 162 ARG A O 1
ATOM 1247 N N . LYS A 1 163 ? -31.703 -42.562 5.191 1 86.19 163 LYS A N 1
ATOM 1248 C CA . LYS A 1 163 ? -31.844 -43.812 4.449 1 86.19 163 LYS A CA 1
ATOM 1249 C C . LYS A 1 163 ? -31.844 -43.562 2.945 1 86.19 163 LYS A C 1
ATOM 1251 O O . LYS A 1 163 ? -31.484 -44.438 2.164 1 86.19 163 LYS A O 1
ATOM 1256 N N . SER A 1 164 ? -32.25 -42.344 2.607 1 85.19 164 SER A N 1
ATOM 1257 C CA . SER A 1 164 ? -32.344 -42.031 1.189 1 85.19 164 SER A CA 1
ATOM 1258 C C . SER A 1 164 ? -31.047 -41.438 0.66 1 85.19 164 SER A C 1
ATOM 1260 O O . SER A 1 164 ? -30.906 -41.219 -0.544 1 85.19 164 SER A O 1
ATOM 1262 N N . MET A 1 165 ? -30.125 -41.344 1.488 1 85.81 165 MET A N 1
ATOM 1263 C CA . MET A 1 165 ? -28.875 -40.688 1.092 1 85.81 165 MET A CA 1
ATOM 1264 C C . MET A 1 165 ? -27.844 -41.719 0.614 1 85.81 165 MET A C 1
ATOM 1266 O O . MET A 1 165 ? -28.031 -42.938 0.834 1 85.81 165 MET A O 1
ATOM 1270 N N . ASP A 1 166 ? -26.906 -41.219 -0.125 1 79.31 166 ASP A N 1
ATOM 1271 C CA . ASP A 1 166 ? -25.812 -42.094 -0.549 1 79.31 166 ASP A CA 1
ATOM 1272 C C . ASP A 1 166 ? -25.031 -42.625 0.654 1 79.31 166 ASP A C 1
ATOM 1274 O O . ASP A 1 166 ? -25.078 -42.031 1.737 1 79.31 166 ASP A O 1
ATOM 1278 N N . ALA A 1 167 ? -24.328 -43.688 0.541 1 78.5 167 ALA A N 1
ATOM 1279 C CA . ALA A 1 167 ? -23.656 -44.406 1.611 1 78.5 167 ALA A CA 1
ATOM 1280 C C . ALA A 1 167 ? -22.703 -43.5 2.379 1 78.5 167 ALA A C 1
ATOM 1282 O O . ALA A 1 167 ? -22.656 -43.531 3.609 1 78.5 167 ALA A O 1
ATOM 1283 N N . ASN A 1 168 ? -22.016 -42.656 1.691 1 76.69 168 ASN A N 1
ATOM 1284 C CA . ASN A 1 168 ? -21.016 -41.812 2.357 1 76.69 168 ASN A CA 1
ATOM 1285 C C . ASN A 1 168 ? -21.688 -40.656 3.098 1 76.69 168 ASN A C 1
ATOM 1287 O O . ASN A 1 168 ? -21.156 -40.188 4.102 1 76.69 168 ASN A O 1
ATOM 1291 N N . LEU A 1 169 ? -22.828 -40.25 2.693 1 82.81 169 LEU A N 1
ATOM 1292 C CA . LEU A 1 169 ? -23.562 -39.156 3.318 1 82.81 169 LEU A CA 1
ATOM 1293 C C . LEU A 1 169 ? -24.391 -39.656 4.5 1 82.81 169 LEU A C 1
ATOM 1295 O O . LEU A 1 169 ? -24.781 -38.875 5.363 1 82.81 169 LEU A O 1
ATOM 1299 N N . GLN A 1 170 ? -24.453 -40.938 4.602 1 83.06 170 GLN A N 1
ATOM 1300 C CA . GLN A 1 170 ? -25.281 -41.531 5.641 1 83.06 170 GLN A CA 1
ATOM 1301 C C . GLN A 1 170 ? -24.578 -41.531 6.992 1 83.06 170 GLN A C 1
ATOM 1303 O O . GLN A 1 170 ? -25.219 -41.656 8.039 1 83.06 170 GLN A O 1
ATOM 1308 N N . LYS A 1 171 ? -23.344 -41.375 6.895 1 82.88 171 LYS A N 1
ATOM 1309 C CA . LYS A 1 171 ? -22.578 -41.406 8.141 1 82.88 171 LYS A CA 1
ATOM 1310 C C . LYS A 1 171 ? -22.938 -40.219 9.023 1 82.88 171 LYS A C 1
ATOM 1312 O O . LYS A 1 171 ? -23.188 -39.125 8.531 1 82.88 171 LYS A O 1
ATOM 1317 N N . VAL A 1 172 ? -23 -40.406 10.305 1 82.19 172 VAL A N 1
ATOM 1318 C CA . VAL A 1 172 ? -23.391 -39.406 11.281 1 82.19 172 VAL A CA 1
ATOM 1319 C C . VAL A 1 172 ? -22.453 -38.188 11.18 1 82.19 172 VAL A C 1
ATOM 1321 O O . VAL A 1 172 ? -22.891 -37.031 11.188 1 82.19 172 VAL A O 1
ATOM 1324 N N . ALA A 1 173 ? -21.234 -38.5 11.016 1 77.81 173 ALA A N 1
ATOM 1325 C CA . ALA A 1 173 ? -20.234 -37.406 10.945 1 77.81 173 ALA A CA 1
ATOM 1326 C C . ALA A 1 173 ? -20.453 -36.562 9.711 1 77.81 173 ALA A C 1
ATOM 1328 O O . ALA A 1 173 ? -20.25 -35.344 9.758 1 77.81 173 ALA A O 1
ATOM 1329 N N . SER A 1 174 ? -20.859 -37.188 8.641 1 83.25 174 SER A N 1
ATOM 1330 C CA . SER A 1 174 ? -21.062 -36.469 7.398 1 83.25 174 SER A CA 1
ATOM 1331 C C . SER A 1 174 ? -22.297 -35.562 7.484 1 83.25 174 SER A C 1
ATOM 1333 O O . SER A 1 174 ? -22.266 -34.406 7.055 1 83.25 174 SER A O 1
ATOM 1335 N N . ILE A 1 175 ? -23.328 -36.062 8.094 1 87.5 175 ILE A N 1
ATOM 1336 C CA . ILE A 1 175 ? -24.562 -35.312 8.25 1 87.5 175 ILE A CA 1
ATOM 1337 C C . ILE A 1 175 ? -24.328 -34.125 9.195 1 87.5 175 ILE A C 1
ATOM 1339 O O . ILE A 1 175 ? -24.75 -33 8.914 1 87.5 175 ILE A O 1
ATOM 1343 N N . GLU A 1 176 ? -23.656 -34.344 10.219 1 84.56 176 GLU A N 1
ATOM 1344 C CA . GLU A 1 176 ? -23.406 -33.312 11.203 1 84.56 176 GLU A CA 1
ATOM 1345 C C . GLU A 1 176 ? -22.438 -32.25 10.664 1 84.56 176 GLU A C 1
ATOM 1347 O O . GLU A 1 176 ? -22.547 -31.078 10.992 1 84.56 176 GLU A O 1
ATOM 1352 N N . ALA A 1 177 ? -21.547 -32.688 9.875 1 80.38 177 ALA A N 1
ATOM 1353 C CA . ALA A 1 177 ? -20.625 -31.734 9.266 1 80.38 177 ALA A CA 1
ATOM 1354 C C . ALA A 1 177 ? -21.359 -30.766 8.352 1 80.38 177 ALA A C 1
ATOM 1356 O O . ALA A 1 177 ? -21.094 -29.562 8.375 1 80.38 177 ALA A O 1
ATOM 1357 N N . ILE A 1 178 ? -22.219 -31.281 7.652 1 86.44 178 ILE A N 1
ATOM 1358 C CA . ILE A 1 178 ? -22.984 -30.438 6.742 1 86.44 178 ILE A CA 1
ATOM 1359 C C . ILE A 1 178 ? -23.938 -29.547 7.539 1 86.44 178 ILE A C 1
ATOM 1361 O O . ILE A 1 178 ? -24.062 -28.344 7.254 1 86.44 178 ILE A O 1
ATOM 1365 N N . ALA A 1 179 ? -24.562 -30.109 8.508 1 88.69 179 ALA A N 1
ATOM 1366 C CA . ALA A 1 179 ? -25.484 -29.344 9.359 1 88.69 179 ALA A CA 1
ATOM 1367 C C . ALA A 1 179 ? -24.75 -28.203 10.047 1 88.69 179 ALA A C 1
ATOM 1369 O O . ALA A 1 179 ? -25.266 -27.078 10.125 1 88.69 179 ALA A O 1
ATOM 1370 N N . LEU A 1 180 ? -23.641 -28.438 10.492 1 84.12 180 LEU A N 1
ATOM 1371 C CA . LEU A 1 180 ? -22.844 -27.406 11.148 1 84.12 180 LEU A CA 1
ATOM 1372 C C . LEU A 1 180 ? -22.453 -26.312 10.164 1 84.12 180 LEU A C 1
ATOM 1374 O O . LEU A 1 180 ? -22.438 -25.125 10.516 1 84.12 180 LEU A O 1
ATOM 1378 N N . SER A 1 181 ? -22.094 -26.688 9 1 83.81 181 SER A N 1
ATOM 1379 C CA . SER A 1 181 ? -21.688 -25.719 7.992 1 83.81 181 SER A CA 1
ATOM 1380 C C . SER A 1 181 ? -22.828 -24.766 7.664 1 83.81 181 SER A C 1
ATOM 1382 O O . SER A 1 181 ? -22.594 -23.609 7.305 1 83.81 181 SER A O 1
ATOM 1384 N N . LEU A 1 182 ? -23.984 -25.266 7.809 1 86.75 182 LEU A N 1
ATOM 1385 C CA . LEU A 1 182 ? -25.156 -24.453 7.496 1 86.75 182 LEU A CA 1
ATOM 1386 C C . LEU A 1 182 ? -25.469 -23.5 8.641 1 86.75 182 LEU A C 1
ATOM 1388 O O . LEU A 1 182 ? -26.172 -22.5 8.453 1 86.75 182 LEU A O 1
ATOM 1392 N N . SER A 1 183 ? -24.906 -23.734 9.766 1 87.38 183 SER A N 1
ATOM 1393 C CA . SER A 1 183 ? -25.172 -22.906 10.945 1 87.38 183 SER A CA 1
ATOM 1394 C C . SER A 1 183 ? -24.078 -21.875 11.156 1 87.38 183 SER A C 1
ATOM 1396 O O . SER A 1 183 ? -24.281 -20.875 11.852 1 87.38 183 SER A O 1
ATOM 1398 N N . VAL A 1 184 ? -23.031 -22.109 10.555 1 81.12 184 VAL A N 1
ATOM 1399 C CA . VAL A 1 184 ? -21.875 -21.25 10.797 1 81.12 184 VAL A CA 1
ATOM 1400 C C . VAL A 1 184 ? -22.016 -19.953 9.992 1 81.12 184 VAL A C 1
ATOM 1402 O O . VAL A 1 184 ? -22.516 -19.969 8.867 1 81.12 184 VAL A O 1
ATOM 1405 N N . THR A 1 185 ? -21.672 -18.828 10.664 1 82.69 185 THR A N 1
ATOM 1406 C CA . THR A 1 185 ? -21.609 -17.516 10.047 1 82.69 185 THR A CA 1
ATOM 1407 C C . THR A 1 185 ? -20.156 -17.125 9.773 1 82.69 185 THR A C 1
ATOM 1409 O O . THR A 1 185 ? -19.266 -17.375 10.594 1 82.69 185 THR A O 1
ATOM 1412 N N . VAL A 1 186 ? -19.906 -16.734 8.594 1 81.44 186 VAL A N 1
ATOM 1413 C CA . VAL A 1 186 ? -18.516 -16.453 8.242 1 81.44 186 VAL A CA 1
ATOM 1414 C C . VAL A 1 186 ? -18.312 -14.945 8.086 1 81.44 186 VAL A C 1
ATOM 1416 O O . VAL A 1 186 ? -18.922 -14.32 7.215 1 81.44 186 VAL A O 1
ATOM 1419 N N . PHE A 1 187 ? -17.406 -14.43 8.781 1 85.69 187 PHE A N 1
ATOM 1420 C CA . PHE A 1 187 ? -17.125 -13.008 8.891 1 85.69 187 PHE A CA 1
ATOM 1421 C C . PHE A 1 187 ? -16.688 -12.438 7.543 1 85.69 187 PHE A C 1
ATOM 1423 O O . PHE A 1 187 ? -17.156 -11.367 7.141 1 85.69 187 PHE A O 1
ATOM 1430 N N . PRO A 1 188 ? -15.891 -13.133 6.77 1 85.5 188 PRO A N 1
ATOM 1431 C CA . PRO A 1 188 ? -15.336 -12.5 5.57 1 85.5 188 PRO A CA 1
ATOM 1432 C C . PRO A 1 188 ? -16.422 -12.094 4.57 1 85.5 188 PRO A C 1
ATOM 1434 O O . PRO A 1 188 ? -16.344 -11 3.994 1 85.5 188 PRO A O 1
ATOM 1437 N N . ILE A 1 189 ? -17.391 -12.859 4.406 1 88.56 189 ILE A N 1
ATOM 1438 C CA . ILE A 1 189 ? -18.422 -12.547 3.43 1 88.56 189 ILE A CA 1
ATOM 1439 C C . ILE A 1 189 ? -19.328 -11.438 3.975 1 88.56 189 ILE A C 1
ATOM 1441 O O . ILE A 1 189 ? -19.797 -10.578 3.219 1 88.56 189 ILE A O 1
ATOM 1445 N N . HIS A 1 190 ? -19.594 -11.461 5.238 1 90.06 190 HIS A N 1
ATOM 1446 C CA . HIS A 1 190 ? -20.453 -10.445 5.836 1 90.06 190 HIS A CA 1
ATOM 1447 C C . HIS A 1 190 ? -19.812 -9.062 5.734 1 90.06 190 HIS A C 1
ATOM 1449 O O . HIS A 1 190 ? -20.484 -8.094 5.371 1 90.06 190 HIS A O 1
ATOM 1455 N N . TYR A 1 191 ? -18.531 -9.07 6.039 1 84.94 191 TYR A N 1
ATOM 1456 C CA . TYR A 1 191 ? -17.828 -7.801 5.965 1 84.94 191 TYR A CA 1
ATOM 1457 C C . TYR A 1 191 ? -17.781 -7.285 4.531 1 84.94 191 TYR A C 1
ATOM 1459 O O . TYR A 1 191 ? -18.031 -6.102 4.285 1 84.94 191 TYR A O 1
ATOM 1467 N N . THR A 1 192 ? -17.469 -8.172 3.584 1 84.25 192 THR A N 1
ATOM 1468 C CA . THR A 1 192 ? -17.297 -7.758 2.195 1 84.25 192 THR A CA 1
ATOM 1469 C C . THR A 1 192 ? -18.625 -7.254 1.619 1 84.25 192 THR A C 1
ATOM 1471 O O . THR A 1 192 ? -18.656 -6.23 0.933 1 84.25 192 THR A O 1
ATOM 1474 N N . VAL A 1 193 ? -19.703 -7.895 1.925 1 88.12 193 VAL A N 1
ATOM 1475 C CA . VAL A 1 193 ? -21 -7.527 1.371 1 88.12 193 VAL A CA 1
ATOM 1476 C C . VAL A 1 193 ? -21.5 -6.242 2.031 1 88.12 193 VAL A C 1
ATOM 1478 O O . VAL A 1 193 ? -22.031 -5.359 1.358 1 88.12 193 VAL A O 1
ATOM 1481 N N . LEU A 1 194 ? -21.344 -6.129 3.281 1 86.44 194 LEU A N 1
ATOM 1482 C CA . LEU A 1 194 ? -21.781 -4.93 3.986 1 86.44 194 LEU A CA 1
ATOM 1483 C C . LEU A 1 194 ? -20.969 -3.715 3.551 1 86.44 194 LEU A C 1
ATOM 1485 O O . LEU A 1 194 ? -21.484 -2.598 3.502 1 86.44 194 LEU A O 1
ATOM 1489 N N . GLU A 1 195 ? -19.719 -3.988 3.318 1 79.88 195 GLU A N 1
ATOM 1490 C CA . GLU A 1 195 ? -18.875 -2.912 2.809 1 79.88 195 GLU A CA 1
ATOM 1491 C C . GLU A 1 195 ? -19.328 -2.457 1.427 1 79.88 195 GLU A C 1
ATOM 1493 O O . GLU A 1 195 ? -19.391 -1.257 1.153 1 79.88 195 GLU A O 1
ATOM 1498 N N . GLU A 1 196 ? -19.656 -3.416 0.594 1 80.31 196 GLU A N 1
ATOM 1499 C CA . GLU A 1 196 ? -20.094 -3.111 -0.764 1 80.31 196 GLU A CA 1
ATOM 1500 C C . GLU A 1 196 ? -21.453 -2.393 -0.759 1 80.31 196 GLU A C 1
ATOM 1502 O O . GLU A 1 196 ? -21.719 -1.56 -1.627 1 80.31 196 GLU A O 1
ATOM 1507 N N . LEU A 1 197 ? -22.297 -2.703 0.238 1 81.31 197 LEU A N 1
ATOM 1508 C CA . LEU A 1 197 ? -23.609 -2.088 0.338 1 81.31 197 LEU A CA 1
ATOM 1509 C C . LEU A 1 197 ? -23.547 -0.801 1.155 1 81.31 197 LEU A C 1
ATOM 1511 O O . LEU A 1 197 ? -24.578 -0.143 1.363 1 81.31 197 LEU A O 1
ATOM 1515 N N . ASN A 1 198 ? -22.328 -0.43 1.666 1 77.69 198 ASN A N 1
ATOM 1516 C CA . ASN A 1 198 ? -22.109 0.765 2.473 1 77.69 198 ASN A CA 1
ATOM 1517 C C . ASN A 1 198 ? -22.969 0.759 3.732 1 77.69 198 ASN A C 1
ATOM 1519 O O . ASN A 1 198 ? -23.625 1.752 4.043 1 77.69 198 ASN A O 1
ATOM 1523 N N . LEU A 1 199 ? -23.047 -0.388 4.375 1 80.5 199 LEU A N 1
ATOM 1524 C CA . LEU A 1 199 ? -23.906 -0.531 5.551 1 80.5 199 LEU A CA 1
ATOM 1525 C C . LEU A 1 199 ? -23.062 -0.763 6.805 1 80.5 199 LEU A C 1
ATOM 1527 O O . LEU A 1 199 ? -23.609 -0.959 7.891 1 80.5 199 LEU A O 1
ATOM 1531 N N . LEU A 1 200 ? -21.766 -0.753 6.676 1 77.44 200 LEU A N 1
ATOM 1532 C CA . LEU A 1 200 ? -20.891 -1.093 7.793 1 77.44 200 LEU A CA 1
ATOM 1533 C C . LEU A 1 200 ? -21.125 -0.144 8.969 1 77.44 200 LEU A C 1
ATOM 1535 O O . LEU A 1 200 ? -21 -0.547 10.125 1 77.44 200 LEU A O 1
ATOM 1539 N N . SER A 1 201 ? -21.438 1.127 8.641 1 73.62 201 SER A N 1
ATOM 1540 C CA . SER A 1 201 ? -21.578 2.129 9.695 1 73.62 201 SER A CA 1
ATOM 1541 C C . SER A 1 201 ? -23.031 2.246 10.164 1 73.62 201 SER A C 1
ATOM 1543 O O . SER A 1 201 ? -23.312 2.975 11.117 1 73.62 201 SER A O 1
ATOM 1545 N N . SER A 1 202 ? -23.891 1.491 9.578 1 76.19 202 SER A N 1
ATOM 1546 C CA . SER A 1 202 ? -25.281 1.516 9.977 1 76.19 202 SER A CA 1
ATOM 1547 C C . SER A 1 202 ? -25.5 0.728 11.266 1 76.19 202 SER A C 1
ATOM 1549 O O . SER A 1 202 ? -24.641 -0.056 11.672 1 76.19 202 SER A O 1
ATOM 1551 N N . GLU A 1 203 ? -26.578 0.984 11.859 1 77.56 203 GLU A N 1
ATOM 1552 C CA . GLU A 1 203 ? -26.906 0.279 13.094 1 77.56 203 GLU A CA 1
ATOM 1553 C C . GLU A 1 203 ? -27.031 -1.223 12.852 1 77.56 203 GLU A C 1
ATOM 1555 O O . GLU A 1 203 ? -26.484 -2.025 13.617 1 77.56 203 GLU A O 1
ATOM 1560 N N . VAL A 1 204 ? -27.703 -1.518 11.844 1 84.44 204 VAL A N 1
ATOM 1561 C CA . VAL A 1 204 ? -27.906 -2.924 11.516 1 84.44 204 VAL A CA 1
ATOM 1562 C C . VAL A 1 204 ? -26.562 -3.559 11.133 1 84.44 204 VAL A C 1
ATOM 1564 O O . VAL A 1 204 ? -26.297 -4.703 11.5 1 84.44 204 VAL A O 1
ATOM 1567 N N . GLY A 1 205 ? -25.797 -2.867 10.344 1 84.12 205 GLY A N 1
ATOM 1568 C CA . GLY A 1 205 ? -24.484 -3.369 9.953 1 84.12 205 GLY A CA 1
ATOM 1569 C C . GLY A 1 205 ? -23.578 -3.625 11.125 1 84.12 205 GLY A C 1
ATOM 1570 O O . GLY A 1 205 ? -22.906 -4.664 11.195 1 84.12 205 GLY A O 1
ATOM 1571 N N . ASN A 1 206 ? -23.594 -2.754 12.039 1 79.88 206 ASN A N 1
ATOM 1572 C CA . ASN A 1 206 ? -22.766 -2.898 13.234 1 79.88 206 ASN A CA 1
ATOM 1573 C C . ASN A 1 206 ? -23.219 -4.078 14.086 1 79.88 206 ASN A C 1
ATOM 1575 O O . ASN A 1 206 ? -22.391 -4.82 14.609 1 79.88 206 ASN A O 1
ATOM 1579 N N . MET A 1 207 ? -24.469 -4.121 14.25 1 85.56 207 MET A N 1
ATOM 1580 C CA . MET A 1 207 ? -25.031 -5.227 15.023 1 85.56 207 MET A CA 1
ATOM 1581 C C . MET A 1 207 ? -24.734 -6.562 14.352 1 85.56 207 MET A C 1
ATOM 1583 O O . MET A 1 207 ? -24.391 -7.539 15.031 1 85.56 207 MET A O 1
ATOM 1587 N N . ALA A 1 208 ? -24.891 -6.582 13.07 1 90.12 208 ALA A N 1
ATOM 1588 C CA . ALA A 1 208 ? -24.609 -7.801 12.312 1 90.12 208 ALA A CA 1
ATOM 1589 C C . ALA A 1 208 ? -23.156 -8.211 12.438 1 90.12 208 ALA A C 1
ATOM 1591 O O . ALA A 1 208 ? -22.844 -9.398 12.609 1 90.12 208 ALA A O 1
ATOM 1592 N N . MET A 1 209 ? -22.25 -7.293 12.32 1 86.38 209 MET A N 1
ATOM 1593 C CA . MET A 1 209 ? -20.828 -7.59 12.398 1 86.38 209 MET A CA 1
ATOM 1594 C C . MET A 1 209 ? -20.453 -8.133 13.773 1 86.38 209 MET A C 1
ATOM 1596 O O . MET A 1 209 ? -19.703 -9.102 13.883 1 86.38 209 MET A O 1
ATOM 1600 N N . SER A 1 210 ? -20.984 -7.453 14.781 1 84.69 210 SER A N 1
ATOM 1601 C CA . SER A 1 210 ? -20.719 -7.898 16.141 1 84.69 210 SER A CA 1
ATOM 1602 C C . SER A 1 210 ? -21.281 -9.289 16.391 1 84.69 210 SER A C 1
ATOM 1604 O O . SER A 1 210 ? -20.625 -10.141 17 1 84.69 210 SER A O 1
ATOM 1606 N N . THR A 1 211 ? -22.484 -9.516 15.945 1 90.12 211 THR A N 1
ATOM 1607 C CA . THR A 1 211 ? -23.125 -10.82 16.109 1 90.12 211 THR A CA 1
ATOM 1608 C C . THR A 1 211 ? -22.359 -11.898 15.344 1 90.12 211 THR A C 1
ATOM 1610 O O . THR A 1 211 ? -22.234 -13.031 15.812 1 90.12 211 THR A O 1
ATOM 1613 N N . THR A 1 212 ? -21.891 -11.562 14.18 1 89.19 212 THR A N 1
ATOM 1614 C CA . THR A 1 212 ? -21.125 -12.492 13.352 1 89.19 212 THR A CA 1
ATOM 1615 C C . THR A 1 212 ? -19.859 -12.945 14.07 1 89.19 212 THR A C 1
ATOM 1617 O O . THR A 1 212 ? -19.516 -14.125 14.039 1 89.19 212 THR A O 1
ATOM 1620 N N . ILE A 1 213 ? -19.203 -12.055 14.672 1 83.62 213 ILE A N 1
ATOM 1621 C CA . ILE A 1 213 ? -17.953 -12.375 15.359 1 83.62 213 ILE A CA 1
ATOM 1622 C C . ILE A 1 213 ? -18.234 -13.344 16.5 1 83.62 213 ILE A C 1
ATOM 1624 O O . ILE A 1 213 ? -17.5 -14.312 16.703 1 83.62 213 ILE A O 1
ATOM 1628 N N . ILE A 1 214 ? -19.297 -13.109 17.234 1 85.19 214 ILE A N 1
ATOM 1629 C CA . ILE A 1 214 ? -19.688 -13.992 18.328 1 85.19 214 ILE A CA 1
ATOM 1630 C C . ILE A 1 214 ? -20.047 -15.367 17.766 1 85.19 214 ILE A C 1
ATOM 1632 O O . ILE A 1 214 ? -19.578 -16.391 18.281 1 85.19 214 ILE A O 1
ATOM 1636 N N . SER A 1 215 ? -20.859 -15.359 16.766 1 87.5 215 SER A N 1
ATOM 1637 C CA . SER A 1 215 ? -21.297 -16.609 16.141 1 87.5 215 SER A CA 1
ATOM 1638 C C . SER A 1 215 ? -20.125 -17.391 15.586 1 87.5 215 SER A C 1
ATOM 1640 O O . SER A 1 215 ? -20.078 -18.625 15.695 1 87.5 215 SER A O 1
ATOM 1642 N N . ASP A 1 216 ? -19.172 -16.703 14.961 1 82 216 ASP A N 1
ATOM 1643 C CA . ASP A 1 216 ? -18 -17.359 14.383 1 82 216 ASP A CA 1
ATOM 1644 C C . ASP A 1 216 ? -17.141 -18.016 15.461 1 82 216 ASP A C 1
ATOM 1646 O O . ASP A 1 216 ? -16.609 -19.109 15.266 1 82 216 ASP A O 1
ATOM 1650 N N . THR A 1 217 ? -17.031 -17.359 16.562 1 76.12 217 THR A N 1
ATOM 1651 C CA . THR A 1 217 ? -16.25 -17.906 17.656 1 76.12 217 THR A CA 1
ATOM 1652 C C . THR A 1 217 ? -16.891 -19.172 18.219 1 76.12 217 THR A C 1
ATOM 1654 O O . THR A 1 217 ? -16.203 -20.141 18.516 1 76.12 217 THR A O 1
ATOM 1657 N N . ILE A 1 218 ? -18.141 -19.188 18.234 1 77.62 218 ILE A N 1
ATOM 1658 C CA . ILE A 1 218 ? -18.875 -20.359 18.703 1 77.62 218 ILE A CA 1
ATOM 1659 C C . ILE A 1 218 ? -18.781 -21.484 17.672 1 77.62 218 ILE A C 1
ATOM 1661 O O . ILE A 1 218 ? -18.469 -22.625 18.031 1 77.62 218 ILE A O 1
ATOM 1665 N N . ALA A 1 219 ? -19 -21.094 16.453 1 74.75 219 ALA A N 1
ATOM 1666 C CA . ALA A 1 219 ? -19.016 -22.062 15.367 1 74.75 219 ALA A CA 1
ATOM 1667 C C . ALA A 1 219 ? -17.656 -22.734 15.203 1 74.75 219 ALA A C 1
ATOM 1669 O O . ALA A 1 219 ? -17.562 -23.922 14.883 1 74.75 219 ALA A O 1
ATOM 1670 N N . LEU A 1 220 ? -16.562 -21.969 15.305 1 71.75 220 LEU A N 1
ATOM 1671 C CA . LEU A 1 220 ? -15.219 -22.516 15.188 1 71.75 220 LEU A CA 1
ATOM 1672 C C . LEU A 1 220 ? -14.984 -23.625 16.203 1 71.75 220 LEU A C 1
ATOM 1674 O O . LEU A 1 220 ? -14.367 -24.641 15.891 1 71.75 220 LEU A O 1
ATOM 1678 N N . ASN A 1 221 ? -15.5 -23.484 17.375 1 73.12 221 ASN A N 1
ATOM 1679 C CA . ASN A 1 221 ? -15.367 -24.5 18.422 1 73.12 221 ASN A CA 1
ATOM 1680 C C . ASN A 1 221 ? -16.172 -25.75 18.094 1 73.12 221 ASN A C 1
ATOM 1682 O O . ASN A 1 221 ? -15.719 -26.875 18.312 1 73.12 221 ASN A O 1
ATOM 1686 N N . PHE A 1 222 ? -17.234 -25.531 17.484 1 74.75 222 PHE A N 1
ATOM 1687 C CA . PHE A 1 222 ? -18.062 -26.672 17.125 1 74.75 222 PHE A CA 1
ATOM 1688 C C . PHE A 1 222 ? -17.484 -27.406 15.93 1 74.75 222 PHE A C 1
ATOM 1690 O O . PHE A 1 222 ? -17.594 -28.641 15.836 1 74.75 222 PHE A O 1
ATOM 1697 N N . MET A 1 223 ? -16.891 -26.625 15.078 1 73.75 223 MET A N 1
ATOM 1698 C CA . MET A 1 223 ? -16.234 -27.25 13.93 1 73.75 223 MET A CA 1
ATOM 1699 C C . MET A 1 223 ? -15.141 -28.203 14.391 1 73.75 223 MET A C 1
ATOM 1701 O O . MET A 1 223 ? -14.984 -29.297 13.836 1 73.75 223 MET A O 1
ATOM 1705 N N . VAL A 1 224 ? -14.469 -27.844 15.375 1 75.25 224 VAL A N 1
ATOM 1706 C CA . VAL A 1 224 ? -13.422 -28.688 15.938 1 75.25 224 VAL A CA 1
ATOM 1707 C C . VAL A 1 224 ? -14.047 -29.922 16.578 1 75.25 224 VAL A C 1
ATOM 1709 O O . VAL A 1 224 ? -13.539 -31.031 16.422 1 75.25 224 VAL A O 1
ATOM 1712 N N . ALA A 1 225 ? -15.117 -29.734 17.219 1 74.62 225 ALA A N 1
ATOM 1713 C CA . ALA A 1 225 ? -15.789 -30.828 17.891 1 74.62 225 ALA A CA 1
ATOM 1714 C C . ALA A 1 225 ? -16.312 -31.859 16.906 1 74.62 225 ALA A C 1
ATOM 1716 O O . ALA A 1 225 ? -16.188 -33.062 17.109 1 74.62 225 ALA A O 1
ATOM 1717 N N . PHE A 1 226 ? -16.797 -31.422 15.812 1 73.31 226 PHE A N 1
ATOM 1718 C CA . PHE A 1 226 ? -17.359 -32.312 14.82 1 73.31 226 PHE A CA 1
ATOM 1719 C C . PHE A 1 226 ? -16.25 -33.062 14.07 1 73.31 226 PHE A C 1
ATOM 1721 O O . PHE A 1 226 ? -16.422 -34.219 13.68 1 73.31 226 PHE A O 1
ATOM 1728 N N . GLY A 1 227 ? -15.156 -32.281 13.781 1 73.19 227 GLY A N 1
ATOM 1729 C CA . GLY A 1 227 ? -14 -33 13.227 1 73.19 227 GLY A CA 1
ATOM 1730 C C . GLY A 1 227 ? -13.531 -34.156 14.086 1 73.19 227 GLY A C 1
ATOM 1731 O O . GLY A 1 227 ? -13.125 -35.188 13.57 1 73.19 227 GLY A O 1
ATOM 1732 N N . ALA A 1 228 ? -13.719 -33.969 15.406 1 75 228 ALA A N 1
ATOM 1733 C CA . ALA A 1 228 ? -13.352 -35 16.344 1 75 228 ALA A CA 1
ATOM 1734 C C . ALA A 1 228 ? -14.305 -36.188 16.25 1 75 228 ALA A C 1
ATOM 1736 O O . ALA A 1 228 ? -13.883 -37.344 16.359 1 75 228 ALA A O 1
ATOM 1737 N N . MET A 1 229 ? -15.523 -35.938 15.961 1 74.75 229 MET A N 1
ATOM 1738 C CA . MET A 1 229 ? -16.516 -37 15.82 1 74.75 229 MET A CA 1
ATOM 1739 C C . MET A 1 229 ? -16.234 -37.844 14.594 1 74.75 229 MET A C 1
ATOM 1741 O O . MET A 1 229 ? -16.422 -39.062 14.625 1 74.75 229 MET A O 1
ATOM 1745 N N . LYS A 1 230 ? -15.828 -37.219 13.562 1 73.69 230 LYS A N 1
ATOM 1746 C CA . LYS A 1 230 ? -15.469 -37.938 12.352 1 73.69 230 LYS A CA 1
ATOM 1747 C C . LYS A 1 230 ? -14.281 -38.875 12.602 1 73.69 230 LYS A C 1
ATOM 1749 O O . LYS A 1 230 ? -14.258 -40 12.109 1 73.69 230 LYS A O 1
ATOM 1754 N N . GLN A 1 231 ? -13.414 -38.344 13.398 1 69.88 231 GLN A N 1
ATOM 1755 C CA . GLN A 1 231 ? -12.234 -39.125 13.719 1 69.88 231 GLN A CA 1
ATOM 1756 C C . GLN A 1 231 ? -12.594 -40.312 14.625 1 69.88 231 GLN A C 1
ATOM 1758 O O . GLN A 1 231 ? -11.945 -41.344 14.578 1 69.88 231 GLN A O 1
ATOM 1763 N N . ASN A 1 232 ? -13.633 -40.125 15.422 1 69.62 232 ASN A N 1
ATOM 1764 C CA . ASN A 1 232 ? -14.086 -41.156 16.344 1 69.62 232 ASN A CA 1
ATOM 1765 C C . ASN A 1 232 ? -14.625 -42.375 15.609 1 69.62 232 ASN A C 1
ATOM 1767 O O . ASN A 1 232 ? -14.617 -43.469 16.156 1 69.62 232 ASN A O 1
ATOM 1771 N N . GLU A 1 233 ? -15.133 -42.125 14.445 1 72.75 233 GLU A N 1
ATOM 1772 C CA . GLU A 1 233 ? -15.602 -43.25 13.641 1 72.75 233 GLU A CA 1
ATOM 1773 C C . GLU A 1 233 ? -14.461 -44.219 13.336 1 72.75 233 GLU A C 1
ATOM 1775 O O . GLU A 1 233 ? -14.703 -45.406 13.109 1 72.75 233 GLU A O 1
ATOM 1780 N N . ILE A 1 234 ? -13.305 -43.688 13.406 1 69.75 234 ILE A N 1
ATOM 1781 C CA . ILE A 1 234 ? -12.133 -44.531 13.18 1 69.75 234 ILE A CA 1
ATOM 1782 C C . ILE A 1 234 ? -11.633 -45.094 14.508 1 69.75 234 ILE A C 1
ATOM 1784 O O . ILE A 1 234 ? -11.516 -46.312 14.68 1 69.75 234 ILE A O 1
ATOM 1788 N N . SER A 1 235 ? -11.266 -44.156 15.492 1 79 235 SER A N 1
ATOM 1789 C CA . SER A 1 235 ? -10.828 -44.531 16.828 1 79 235 SER A CA 1
ATOM 1790 C C . SER A 1 235 ? -11 -43.406 17.828 1 79 235 SER A C 1
ATOM 1792 O O . SER A 1 235 ? -10.875 -42.219 17.469 1 79 235 SER A O 1
ATOM 1794 N N . VAL A 1 236 ? -11.398 -43.75 19 1 80.44 236 VAL A N 1
ATOM 1795 C CA . VAL A 1 236 ? -11.555 -42.781 20.078 1 80.44 236 VAL A CA 1
ATOM 1796 C C . VAL A 1 236 ? -10.227 -42.094 20.359 1 80.44 236 VAL A C 1
ATOM 1798 O O . VAL A 1 236 ? -10.188 -40.906 20.672 1 80.44 236 VAL A O 1
ATOM 1801 N N . HIS A 1 237 ? -9.156 -42.844 20.172 1 81.06 237 HIS A N 1
ATOM 1802 C CA . HIS A 1 237 ? -7.824 -42.312 20.406 1 81.06 237 HIS A CA 1
ATOM 1803 C C . HIS A 1 237 ? -7.516 -41.188 19.422 1 81.06 237 HIS A C 1
ATOM 1805 O O . HIS A 1 237 ? -6.969 -40.156 19.812 1 81.06 237 HIS A O 1
ATOM 1811 N N . ASN A 1 238 ? -7.961 -41.375 18.234 1 78.56 238 ASN A N 1
ATOM 1812 C CA . ASN A 1 238 ? -7.734 -40.375 17.219 1 78.56 238 ASN A CA 1
ATOM 1813 C C . ASN A 1 238 ? -8.578 -39.125 17.453 1 78.56 238 ASN A C 1
ATOM 1815 O O . ASN A 1 238 ? -8.125 -38 17.188 1 78.56 238 ASN A O 1
ATOM 1819 N N . ALA A 1 239 ? -9.727 -39.375 17.953 1 81.31 239 ALA A N 1
ATOM 1820 C CA . ALA A 1 239 ? -10.609 -38.25 18.25 1 81.31 239 ALA A CA 1
ATOM 1821 C C . ALA A 1 239 ? -10.047 -37.375 19.375 1 81.31 239 ALA A C 1
ATOM 1823 O O . ALA A 1 239 ? -10.086 -36.125 19.297 1 81.31 239 ALA A O 1
ATOM 1824 N N . VAL A 1 240 ? -9.539 -38 20.328 1 84.62 240 VAL A N 1
ATOM 1825 C CA . VAL A 1 240 ? -8.984 -37.281 21.469 1 84.62 240 VAL A CA 1
ATOM 1826 C C . VAL A 1 240 ? -7.73 -36.531 21.047 1 84.62 240 VAL A C 1
ATOM 1828 O O . VAL A 1 240 ? -7.531 -35.375 21.438 1 84.62 240 VAL A O 1
ATOM 1831 N N . LEU A 1 241 ? -6.895 -37.156 20.25 1 82.44 241 LEU A N 1
ATOM 1832 C CA . LEU A 1 241 ? -5.672 -36.5 19.781 1 82.44 241 LEU A CA 1
ATOM 1833 C C . LEU A 1 241 ? -5.996 -35.312 18.906 1 82.44 241 LEU A C 1
ATOM 1835 O O . LEU A 1 241 ? -5.301 -34.281 18.953 1 82.44 241 LEU A O 1
ATOM 1839 N N . TYR A 1 242 ? -6.996 -35.469 18.062 1 83.38 242 TYR A N 1
ATOM 1840 C CA . TYR A 1 242 ? -7.461 -34.344 17.234 1 83.38 242 TYR A CA 1
ATOM 1841 C C . TYR A 1 242 ? -7.918 -33.188 18.078 1 83.38 242 TYR A C 1
ATOM 1843 O O . TYR A 1 242 ? -7.543 -32.031 17.828 1 83.38 242 TYR A O 1
ATOM 1851 N N . LEU A 1 243 ? -8.68 -33.469 19.109 1 84 243 LEU A N 1
ATOM 1852 C CA . LEU A 1 243 ? -9.234 -32.438 19.969 1 84 243 LEU A CA 1
ATOM 1853 C C . LEU A 1 243 ? -8.133 -31.766 20.766 1 84 243 LEU A C 1
ATOM 1855 O O . LEU A 1 243 ? -8.109 -30.531 20.891 1 84 243 LEU A O 1
ATOM 1859 N N . VAL A 1 244 ? -7.293 -32.531 21.25 1 86.31 244 VAL A N 1
ATOM 1860 C CA . VAL A 1 244 ? -6.211 -31.984 22.062 1 86.31 244 VAL A CA 1
ATOM 1861 C C . VAL A 1 244 ? -5.277 -31.156 21.188 1 86.31 244 VAL A C 1
ATOM 1863 O O . VAL A 1 244 ? -4.852 -30.062 21.594 1 86.31 244 VAL A O 1
ATOM 1866 N N . SER A 1 245 ? -4.949 -31.688 20.031 1 86.62 245 SER A N 1
ATOM 1867 C CA . SER A 1 245 ? -4.07 -30.953 19.125 1 86.62 245 SER A CA 1
ATOM 1868 C C . SER A 1 245 ? -4.695 -29.625 18.703 1 86.62 245 SER A C 1
ATOM 1870 O O . SER A 1 245 ? -4 -28.609 18.594 1 86.62 245 SER A O 1
ATOM 1872 N N . SER A 1 246 ? -5.988 -29.641 18.422 1 85.06 246 SER A N 1
ATOM 1873 C CA . SER A 1 246 ? -6.672 -28.422 18.016 1 85.06 246 SER A CA 1
ATOM 1874 C C . SER A 1 246 ? -6.703 -27.406 19.156 1 85.06 246 SER A C 1
ATOM 1876 O O . SER A 1 246 ? -6.543 -26.203 18.938 1 85.06 246 SER A O 1
ATOM 1878 N N . MET A 1 247 ? -6.871 -27.859 20.359 1 85.69 247 MET A N 1
ATOM 1879 C CA . MET A 1 247 ? -6.91 -26.984 21.516 1 85.69 247 MET A CA 1
ATOM 1880 C C . MET A 1 247 ? -5.535 -26.391 21.797 1 85.69 247 MET A C 1
ATOM 1882 O O . MET A 1 247 ? -5.414 -25.203 22.109 1 85.69 247 MET A O 1
ATOM 1886 N N . VAL A 1 248 ? -4.598 -27.219 21.703 1 89.69 248 VAL A N 1
ATOM 1887 C CA . VAL A 1 248 ? -3.232 -26.766 21.922 1 89.69 248 VAL A CA 1
ATOM 1888 C C . VAL A 1 248 ? -2.84 -25.75 20.859 1 89.69 248 VAL A C 1
ATOM 1890 O O . VAL A 1 248 ? -2.197 -24.734 21.172 1 89.69 248 VAL A O 1
ATOM 1893 N N . PHE A 1 249 ? -3.264 -26.031 19.672 1 89.88 249 PHE A N 1
ATOM 1894 C CA . PHE A 1 249 ? -2.957 -25.141 18.562 1 89.88 249 PHE A CA 1
ATOM 1895 C C . PHE A 1 249 ? -3.629 -23.781 18.75 1 89.88 249 PHE A C 1
ATOM 1897 O O . PHE A 1 249 ? -2.994 -22.734 18.578 1 89.88 249 PHE A O 1
ATOM 1904 N N . THR A 1 250 ? -4.828 -23.812 19.094 1 86.94 250 THR A N 1
ATOM 1905 C CA . THR A 1 250 ? -5.57 -22.562 19.312 1 86.94 250 THR A CA 1
ATOM 1906 C C . THR A 1 250 ? -4.984 -21.781 20.484 1 86.94 250 THR A C 1
ATOM 1908 O O . THR A 1 250 ? -4.883 -20.562 20.422 1 86.94 250 THR A O 1
ATOM 1911 N N . ALA A 1 251 ? -4.652 -22.469 21.469 1 90.12 251 ALA A N 1
ATOM 1912 C CA . ALA A 1 251 ? -4.035 -21.828 22.641 1 90.12 251 ALA A CA 1
ATOM 1913 C C . ALA A 1 251 ? -2.684 -21.234 22.266 1 90.12 251 ALA A C 1
ATOM 1915 O O . ALA A 1 251 ? -2.344 -20.141 22.734 1 90.12 251 ALA A O 1
ATOM 1916 N N . PHE A 1 252 ? -1.954 -21.938 21.484 1 93.31 252 PHE A N 1
ATOM 1917 C CA . PHE A 1 252 ? -0.658 -21.453 21.016 1 93.31 252 PHE A CA 1
ATOM 1918 C C . PHE A 1 252 ? -0.812 -20.156 20.25 1 93.31 252 PHE A C 1
ATOM 1920 O O . PHE A 1 252 ? -0.057 -19.203 20.469 1 93.31 252 PHE A O 1
ATOM 1927 N N . LEU A 1 253 ? -1.768 -20.047 19.391 1 92.31 253 LEU A N 1
ATOM 1928 C CA . LEU A 1 253 ? -2.002 -18.859 18.594 1 92.31 253 LEU A CA 1
ATOM 1929 C C . LEU A 1 253 ? -2.486 -17.703 19.469 1 92.31 253 LEU A C 1
ATOM 1931 O O . LEU A 1 253 ? -1.998 -16.578 19.344 1 92.31 253 LEU A O 1
ATOM 1935 N N . ALA A 1 254 ? -3.346 -17.969 20.375 1 88.12 254 ALA A N 1
ATOM 1936 C CA . ALA A 1 254 ? -3.975 -16.922 21.188 1 88.12 254 ALA A CA 1
ATOM 1937 C C . ALA A 1 254 ? -2.996 -16.359 22.203 1 88.12 254 ALA A C 1
ATOM 1939 O O . ALA A 1 254 ? -3.049 -15.172 22.547 1 88.12 254 ALA A O 1
ATOM 1940 N N . ILE A 1 255 ? -2.078 -17.172 22.609 1 91.12 255 ILE A N 1
ATOM 1941 C CA . ILE A 1 255 ? -1.218 -16.734 23.703 1 91.12 255 ILE A CA 1
ATOM 1942 C C . ILE A 1 255 ? 0.153 -16.344 23.156 1 91.12 255 ILE A C 1
ATOM 1944 O O . ILE A 1 255 ? 0.6 -15.203 23.328 1 91.12 255 ILE A O 1
ATOM 1948 N N . VAL A 1 256 ? 0.737 -17.266 22.453 1 93.12 256 VAL A N 1
ATOM 1949 C CA . VAL A 1 256 ? 2.123 -17.062 22.047 1 93.12 256 VAL A CA 1
ATOM 1950 C C . VAL A 1 256 ? 2.172 -16.125 20.844 1 93.12 256 VAL A C 1
ATOM 1952 O O . VAL A 1 256 ? 2.871 -15.102 20.875 1 93.12 256 VAL A O 1
ATOM 1955 N N . VAL A 1 257 ? 1.43 -16.438 19.828 1 93.38 257 VAL A N 1
ATOM 1956 C CA . VAL A 1 257 ? 1.507 -15.664 18.594 1 93.38 257 VAL A CA 1
ATOM 1957 C C . VAL A 1 257 ? 0.958 -14.258 18.828 1 93.38 257 VAL A C 1
ATOM 1959 O O . VAL A 1 257 ? 1.517 -13.273 18.344 1 93.38 257 VAL A O 1
ATOM 1962 N N . ARG A 1 258 ? -0.064 -14.141 19.547 1 91.62 258 ARG A N 1
ATOM 1963 C CA . ARG A 1 258 ? -0.626 -12.828 19.828 1 91.62 258 ARG A CA 1
ATOM 1964 C C . ARG A 1 258 ? 0.376 -11.953 20.578 1 91.62 258 ARG A C 1
ATOM 1966 O O . ARG A 1 258 ? 0.527 -10.766 20.281 1 91.62 258 ARG A O 1
ATOM 1973 N N . GLN A 1 259 ? 1.037 -12.523 21.531 1 91.5 259 GLN A N 1
ATOM 1974 C CA . GLN A 1 259 ? 2.031 -11.781 22.297 1 91.5 259 GLN A CA 1
ATOM 1975 C C . GLN A 1 259 ? 3.193 -11.344 21.406 1 91.5 259 GLN A C 1
ATOM 1977 O O . GLN A 1 259 ? 3.736 -10.25 21.578 1 91.5 259 GLN A O 1
ATOM 1982 N N . LEU A 1 260 ? 3.551 -12.18 20.5 1 92.75 260 LEU A N 1
ATOM 1983 C CA . LEU A 1 260 ? 4.617 -11.836 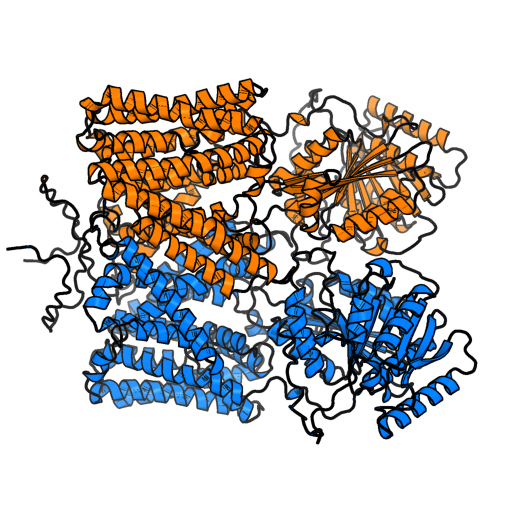19.578 1 92.75 260 LEU A CA 1
ATOM 1984 C C . LEU A 1 260 ? 4.207 -10.664 18.688 1 92.75 260 LEU A C 1
ATOM 1986 O O . LEU A 1 260 ? 5.031 -9.805 18.359 1 92.75 260 LEU A O 1
ATOM 1990 N N . MET A 1 261 ? 2.959 -10.672 18.234 1 92 261 MET A N 1
ATOM 1991 C CA . MET A 1 261 ? 2.465 -9.578 17.406 1 92 261 MET A CA 1
ATOM 1992 C C . MET A 1 261 ? 2.436 -8.266 18.172 1 92 261 MET A C 1
ATOM 1994 O O . MET A 1 261 ? 2.754 -7.211 17.625 1 92 261 MET A O 1
ATOM 1998 N N . LEU A 1 262 ? 2.086 -8.336 19.406 1 88.19 262 LEU A N 1
ATOM 1999 C CA . LEU A 1 262 ? 2.076 -7.145 20.25 1 88.19 262 LEU A CA 1
ATOM 2000 C C . LEU A 1 262 ? 3.49 -6.621 20.469 1 88.19 262 LEU A C 1
ATOM 2002 O O . LEU A 1 262 ? 3.707 -5.406 20.516 1 88.19 262 LEU A O 1
ATOM 2006 N N . LEU A 1 263 ? 4.398 -7.566 20.547 1 88.44 263 LEU A N 1
ATOM 2007 C CA . LEU A 1 263 ? 5.797 -7.176 20.688 1 88.44 263 LEU A CA 1
ATOM 2008 C C . LEU A 1 263 ? 6.285 -6.457 19.422 1 88.44 263 LEU A C 1
ATOM 2010 O O . LEU A 1 263 ? 7.07 -5.512 19.516 1 88.44 263 LEU A O 1
ATOM 2014 N N . ILE A 1 264 ? 5.852 -6.902 18.312 1 88.12 264 ILE A N 1
ATOM 2015 C CA . ILE A 1 264 ? 6.223 -6.266 17.047 1 88.12 264 ILE A CA 1
ATOM 2016 C C . ILE A 1 264 ? 5.664 -4.844 17 1 88.12 264 ILE A C 1
ATOM 2018 O O . ILE A 1 264 ? 6.348 -3.914 16.578 1 88.12 264 ILE A O 1
ATOM 2022 N N . ILE A 1 265 ? 4.445 -4.68 17.422 1 82.56 265 ILE A N 1
ATOM 2023 C CA . ILE A 1 265 ? 3.797 -3.373 17.438 1 82.56 265 ILE A CA 1
ATOM 2024 C C . ILE A 1 265 ? 4.531 -2.441 18.391 1 82.56 265 ILE A C 1
ATOM 2026 O O . ILE A 1 265 ? 4.742 -1.266 18.094 1 82.56 265 ILE A O 1
ATOM 2030 N N . GLU A 1 266 ? 4.895 -3.029 19.484 1 77.5 266 GLU A N 1
ATOM 2031 C CA . GLU A 1 266 ? 5.598 -2.246 20.5 1 77.5 266 GLU A CA 1
ATOM 2032 C C . GLU A 1 266 ? 6.988 -1.84 20.016 1 77.5 266 GLU A C 1
ATOM 2034 O O . GLU A 1 266 ? 7.488 -0.771 20.375 1 77.5 266 GLU A O 1
ATOM 2039 N N . ASN A 1 267 ? 7.551 -2.754 19.25 1 75.38 267 ASN A N 1
ATOM 2040 C CA . ASN A 1 267 ? 8.891 -2.48 18.75 1 75.38 267 ASN A CA 1
ATOM 2041 C C . ASN A 1 267 ? 8.852 -1.614 17.484 1 75.38 267 ASN A C 1
ATOM 2043 O O . ASN A 1 267 ? 9.891 -1.276 16.938 1 75.38 267 ASN A O 1
ATOM 2047 N N . THR A 1 268 ? 7.723 -1.415 17 1 68.81 268 THR A N 1
ATOM 2048 C CA . THR A 1 268 ? 7.566 -0.536 15.852 1 68.81 268 THR A CA 1
ATOM 2049 C C . THR A 1 268 ? 7.242 0.887 16.297 1 68.81 268 THR A C 1
ATOM 2051 O O . THR A 1 268 ? 6.18 1.137 16.859 1 68.81 268 THR A O 1
ATOM 2054 N N . PRO A 1 269 ? 8.32 1.586 16.125 1 51.28 269 PRO A N 1
ATOM 2055 C CA . PRO A 1 269 ? 8.102 2.959 16.578 1 51.28 269 PRO A CA 1
ATOM 2056 C C . PRO A 1 269 ? 6.895 3.619 15.93 1 51.28 269 PRO A C 1
ATOM 2058 O O . PRO A 1 269 ? 6.531 3.275 14.805 1 51.28 269 PRO A O 1
ATOM 2061 N N . ASP A 1 270 ? 6.07 4.297 16.547 1 47.34 270 ASP A N 1
ATOM 2062 C CA . ASP A 1 270 ? 4.852 4.945 16.062 1 47.34 270 ASP A CA 1
ATOM 2063 C C . ASP A 1 270 ? 5.129 5.766 14.812 1 47.34 270 ASP A C 1
ATOM 2065 O O . ASP A 1 270 ? 6.082 6.547 14.773 1 47.34 270 ASP A O 1
ATOM 2069 N N . GLY A 1 271 ? 4.453 5.637 13.711 1 46.97 271 GLY A N 1
ATOM 2070 C CA . GLY A 1 271 ? 4.59 6.367 12.461 1 46.97 271 GLY A CA 1
ATOM 2071 C C . GLY A 1 271 ? 5.547 5.703 11.484 1 46.97 271 GLY A C 1
ATOM 2072 O O . GLY A 1 271 ? 5.652 6.121 10.328 1 46.97 271 GLY A O 1
ATOM 2073 N N . GLU A 1 272 ? 6.41 4.766 12.062 1 54.34 272 GLU A N 1
ATOM 2074 C CA . GLU A 1 272 ? 7.312 4.051 11.164 1 54.34 272 GLU A CA 1
ATOM 2075 C C . GLU A 1 272 ? 6.629 2.838 10.539 1 54.34 272 GLU A C 1
ATOM 2077 O O . GLU A 1 272 ? 5.738 2.242 11.148 1 54.34 272 GLU A O 1
ATOM 2082 N N . PRO A 1 273 ? 7.031 2.787 9.25 1 63.28 273 PRO A N 1
ATOM 2083 C CA . PRO A 1 273 ? 6.48 1.567 8.648 1 63.28 273 PRO A CA 1
ATOM 2084 C C . PRO A 1 273 ? 7 0.298 9.32 1 63.28 273 PRO A C 1
ATOM 2086 O O . PRO A 1 273 ? 8.109 0.292 9.867 1 63.28 273 PRO A O 1
ATOM 2089 N N . VAL A 1 274 ? 6.152 -0.632 9.461 1 77 274 VAL A N 1
ATOM 2090 C CA . VAL A 1 274 ? 6.535 -1.938 9.992 1 77 274 VAL A CA 1
ATOM 2091 C C . VAL A 1 274 ? 7.684 -2.512 9.164 1 77 274 VAL A C 1
ATOM 2093 O O . VAL A 1 274 ? 7.684 -2.408 7.934 1 77 274 VAL A O 1
ATOM 2096 N N . GLU A 1 275 ? 8.641 -2.977 9.836 1 74.88 275 GLU A N 1
ATOM 2097 C CA . GLU A 1 275 ? 9.797 -3.566 9.156 1 74.88 275 GLU A CA 1
ATOM 2098 C C . GLU A 1 275 ? 9.359 -4.664 8.188 1 74.88 275 GLU A C 1
ATOM 2100 O O . GLU A 1 275 ? 8.469 -5.453 8.492 1 74.88 275 GLU A O 1
ATOM 2105 N N . GLN A 1 276 ? 10.023 -4.633 7.059 1 74.94 276 GLN A N 1
ATOM 2106 C CA . GLN A 1 276 ? 9.695 -5.582 6 1 74.94 276 GLN A CA 1
ATOM 2107 C C . GLN A 1 276 ? 9.898 -7.02 6.465 1 74.94 276 GLN A C 1
ATOM 2109 O O . GLN A 1 276 ? 9.164 -7.922 6.059 1 74.94 276 GLN A O 1
ATOM 2114 N N . PHE A 1 277 ? 10.82 -7.18 7.332 1 78.44 277 PHE A N 1
ATOM 2115 C CA . PHE A 1 277 ? 11.109 -8.516 7.844 1 78.44 277 PHE A CA 1
ATOM 2116 C C . PHE A 1 277 ? 9.891 -9.094 8.547 1 78.44 277 PHE A C 1
ATOM 2118 O O . PHE A 1 277 ? 9.562 -10.273 8.367 1 78.44 277 PHE A O 1
ATOM 2125 N N . TYR A 1 278 ? 9.281 -8.234 9.344 1 86 278 TYR A N 1
ATOM 2126 C CA . TYR A 1 278 ? 8.109 -8.695 10.078 1 86 278 TYR A CA 1
ATOM 2127 C C . TYR A 1 278 ? 6.965 -9.039 9.133 1 86 278 TYR A C 1
ATOM 2129 O O . TYR A 1 278 ? 6.258 -10.031 9.328 1 86 278 TYR A O 1
ATOM 2137 N N . VAL A 1 279 ? 6.816 -8.289 8.117 1 85.06 279 VAL A N 1
ATOM 2138 C CA . VAL A 1 279 ? 5.738 -8.492 7.152 1 85.06 279 VAL A CA 1
ATOM 2139 C C . VAL A 1 279 ? 5.922 -9.836 6.445 1 85.06 279 VAL A C 1
ATOM 2141 O O . VAL A 1 279 ? 4.98 -10.625 6.348 1 85.06 279 VAL A O 1
ATOM 2144 N N . ILE A 1 280 ? 7.117 -10.156 6.035 1 83.19 280 ILE A N 1
ATOM 2145 C CA . ILE A 1 280 ? 7.422 -11.398 5.336 1 83.19 280 ILE A CA 1
ATOM 2146 C C . ILE A 1 280 ? 7.23 -12.586 6.281 1 83.19 280 ILE A C 1
ATOM 2148 O O . ILE A 1 280 ? 6.66 -13.602 5.898 1 83.19 280 ILE A O 1
ATOM 2152 N N . ALA A 1 281 ? 7.691 -12.398 7.465 1 87.69 281 ALA A N 1
ATOM 2153 C CA . ALA A 1 281 ? 7.582 -13.469 8.453 1 87.69 281 ALA A CA 1
ATOM 2154 C C . ALA A 1 281 ? 6.125 -13.812 8.734 1 87.69 281 ALA A C 1
ATOM 2156 O O . ALA A 1 281 ? 5.777 -14.992 8.898 1 87.69 281 ALA A O 1
ATOM 2157 N N . ILE A 1 282 ? 5.34 -12.844 8.773 1 93 282 ILE A N 1
ATOM 2158 C CA . ILE A 1 282 ? 3.928 -13.062 9.07 1 93 282 ILE A CA 1
ATOM 2159 C C . ILE A 1 282 ? 3.256 -13.773 7.898 1 93 282 ILE A C 1
ATOM 2161 O O . ILE A 1 282 ? 2.496 -14.727 8.094 1 93 282 ILE A O 1
ATOM 2165 N N . PHE A 1 283 ? 3.574 -13.398 6.664 1 89.25 283 PHE A N 1
ATOM 2166 C CA . PHE A 1 283 ? 2.994 -14.062 5.504 1 89.25 283 PHE A CA 1
ATOM 2167 C C . PHE A 1 283 ? 3.471 -15.508 5.422 1 89.25 283 PHE A C 1
ATOM 2169 O O . PHE A 1 283 ? 2.695 -16.406 5.078 1 89.25 283 PHE A O 1
ATOM 2176 N N . LEU A 1 284 ? 4.684 -15.719 5.723 1 88.81 284 LEU A N 1
ATOM 2177 C CA . LEU A 1 284 ? 5.211 -17.078 5.746 1 88.81 284 LEU A CA 1
ATOM 2178 C C . LEU A 1 284 ? 4.52 -17.906 6.82 1 88.81 284 LEU A C 1
ATOM 2180 O O . LEU A 1 284 ? 4.234 -19.094 6.605 1 88.81 284 LEU A O 1
ATOM 2184 N N . SER A 1 285 ? 4.27 -17.281 7.914 1 92.62 285 SER A N 1
ATOM 2185 C CA . SER A 1 285 ? 3.59 -17.984 9 1 92.62 285 SER A CA 1
ATOM 2186 C C . SER A 1 285 ? 2.174 -18.375 8.602 1 92.62 285 SER A C 1
ATOM 2188 O O . SER A 1 285 ? 1.665 -19.422 9.047 1 92.62 285 SER A O 1
ATOM 2190 N N . ALA A 1 286 ? 1.559 -17.547 7.793 1 92.94 286 ALA A N 1
ATOM 2191 C CA . ALA A 1 286 ? 0.22 -17.891 7.312 1 92.94 286 ALA A CA 1
ATOM 2192 C C . ALA A 1 286 ? 0.225 -19.203 6.535 1 92.94 286 ALA A C 1
ATOM 2194 O O . ALA A 1 286 ? -0.679 -20.016 6.691 1 92.94 286 ALA A O 1
ATOM 2195 N N . PHE A 1 287 ? 1.254 -19.453 5.766 1 91.38 287 PHE A N 1
ATOM 2196 C CA . PHE A 1 287 ? 1.374 -20.688 5.004 1 91.38 287 PHE A CA 1
ATOM 2197 C C . PHE A 1 287 ? 1.735 -21.859 5.914 1 91.38 287 PHE A C 1
ATOM 2199 O O . PHE A 1 287 ? 1.187 -22.953 5.781 1 91.38 287 PHE A O 1
ATOM 2206 N N . VAL A 1 288 ? 2.588 -21.625 6.871 1 90.94 288 VAL A N 1
ATOM 2207 C CA . VAL A 1 288 ? 3.025 -22.672 7.785 1 90.94 288 VAL A CA 1
ATOM 2208 C C . VAL A 1 288 ? 1.853 -23.125 8.648 1 90.94 288 VAL A C 1
ATOM 2210 O O . VAL A 1 288 ? 1.653 -24.328 8.852 1 90.94 288 VAL A O 1
ATOM 2213 N N . LEU A 1 289 ? 1.134 -22.188 9.125 1 92.75 289 LEU A N 1
ATOM 2214 C CA . LEU A 1 289 ? 0.006 -22.516 9.984 1 92.75 289 LEU A CA 1
ATOM 2215 C C . LEU A 1 289 ? -1.101 -23.203 9.188 1 92.75 289 LEU A C 1
ATOM 2217 O O . LEU A 1 289 ? -1.823 -24.047 9.727 1 92.75 289 LEU A O 1
ATOM 2221 N N . GLY A 1 290 ? -1.272 -22.781 7.926 1 88.38 290 GLY A N 1
ATOM 2222 C CA . GLY A 1 290 ? -2.174 -23.531 7.066 1 88.38 290 GLY A CA 1
ATOM 2223 C C . GLY A 1 290 ? -1.77 -24.984 6.902 1 88.38 290 GLY A C 1
ATOM 2224 O O . GLY A 1 290 ? -2.615 -25.875 6.953 1 88.38 290 GLY A O 1
ATOM 2225 N N . PHE A 1 291 ? -0.486 -25.219 6.816 1 86.19 291 PHE A N 1
ATOM 2226 C CA . PHE A 1 291 ? 0.048 -26.578 6.703 1 86.19 291 PHE A CA 1
ATOM 2227 C C . PHE A 1 291 ? -0.206 -27.375 7.98 1 86.19 291 PHE A C 1
ATOM 2229 O O . PHE A 1 291 ? -0.605 -28.531 7.926 1 86.19 291 PHE A O 1
ATOM 2236 N N . ILE A 1 292 ? -0.063 -26.781 9.078 1 87.19 292 ILE A N 1
ATOM 2237 C CA . ILE A 1 292 ? -0.219 -27.438 10.367 1 87.19 292 ILE A CA 1
ATOM 2238 C C . ILE A 1 292 ? -1.686 -27.797 10.586 1 87.19 292 ILE A C 1
ATOM 2240 O O . ILE A 1 292 ? -1.996 -28.891 11.07 1 87.19 292 ILE A O 1
ATOM 2244 N N . THR A 1 293 ? -2.57 -26.891 10.258 1 86.38 293 THR A N 1
ATOM 2245 C CA . THR A 1 293 ? -3.986 -27.188 10.445 1 86.38 293 THR A CA 1
ATOM 2246 C C . THR A 1 293 ? -4.43 -28.328 9.531 1 86.38 293 THR A C 1
ATOM 2248 O O . THR A 1 293 ? -5.246 -29.172 9.922 1 86.38 293 THR A O 1
ATOM 2251 N N . ASP A 1 294 ? -3.936 -28.297 8.328 1 81 294 ASP A N 1
ATOM 2252 C CA . ASP A 1 294 ? -4.254 -29.406 7.43 1 81 294 ASP A CA 1
ATOM 2253 C C . ASP A 1 294 ? -3.727 -30.719 7.98 1 81 294 ASP A C 1
ATOM 2255 O O . ASP A 1 294 ? -4.371 -31.766 7.832 1 81 294 ASP A O 1
ATOM 2259 N N . MET A 1 295 ? -2.59 -30.719 8.672 1 80.31 295 MET A N 1
ATOM 2260 C CA . MET A 1 295 ? -1.999 -31.906 9.266 1 80.31 295 MET A CA 1
ATOM 2261 C C . MET A 1 295 ? -2.84 -32.406 10.438 1 80.31 295 MET A C 1
ATOM 2263 O O . MET A 1 295 ? -2.908 -33.594 10.695 1 80.31 295 MET A O 1
ATOM 2267 N N . ILE A 1 296 ? -3.414 -31.5 11.109 1 80.56 296 ILE A N 1
ATOM 2268 C CA . ILE A 1 296 ? -4.258 -31.844 12.242 1 80.56 296 ILE A CA 1
ATOM 2269 C C . ILE A 1 296 ? -5.586 -32.406 11.75 1 80.56 296 ILE A C 1
ATOM 2271 O O . ILE A 1 296 ? -6.211 -33.219 12.422 1 80.56 296 ILE A O 1
ATOM 2275 N N . GLY A 1 297 ? -5.957 -32 10.539 1 76.31 297 GLY A N 1
ATOM 2276 C CA . GLY A 1 297 ? -7.207 -32.5 9.984 1 76.31 297 GLY A CA 1
ATOM 2277 C C . GLY A 1 297 ? -8.227 -31.391 9.758 1 76.31 297 GLY A C 1
ATOM 2278 O O . GLY A 1 297 ? -9.359 -31.672 9.344 1 76.31 297 GLY A O 1
ATOM 2279 N N . LEU A 1 298 ? -7.879 -30.203 10.039 1 79.69 298 LEU A N 1
ATOM 2280 C CA . LEU A 1 298 ? -8.75 -29.062 9.773 1 79.69 298 LEU A CA 1
ATOM 2281 C C . LEU A 1 298 ? -8.555 -28.547 8.352 1 79.69 298 LEU A C 1
ATOM 2283 O O . LEU A 1 298 ? -7.664 -29.016 7.637 1 79.69 298 LEU A O 1
ATOM 2287 N N . ALA A 1 299 ? -9.469 -27.766 7.879 1 78.5 299 ALA A N 1
ATOM 2288 C CA . ALA A 1 299 ? -9.305 -27.172 6.559 1 78.5 299 ALA A CA 1
ATOM 2289 C C . ALA A 1 299 ? -8.062 -26.281 6.508 1 78.5 299 ALA A C 1
ATOM 2291 O O . ALA A 1 299 ? -7.75 -25.578 7.473 1 78.5 299 ALA A O 1
ATOM 2292 N N . ILE A 1 300 ? -7.328 -26.312 5.512 1 80.81 300 ILE A N 1
ATOM 2293 C CA . ILE A 1 300 ? -6.031 -25.672 5.328 1 80.81 300 ILE A CA 1
ATOM 2294 C C . ILE A 1 300 ? -6.16 -24.172 5.531 1 80.81 300 ILE A C 1
ATOM 2296 O O . ILE A 1 300 ? -5.238 -23.516 6.027 1 80.81 300 ILE A O 1
ATOM 2300 N N . CYS A 1 301 ? -7.309 -23.547 5.262 1 86.12 301 CYS A N 1
ATOM 2301 C CA . CYS A 1 301 ? -7.477 -22.109 5.281 1 86.12 301 CYS A CA 1
ATOM 2302 C C . CYS A 1 301 ? -7.742 -21.609 6.699 1 86.12 301 CYS A C 1
ATOM 2304 O O . CYS A 1 301 ? -7.617 -20.406 6.973 1 86.12 301 CYS A O 1
ATOM 2306 N N . ILE A 1 302 ? -8.047 -22.5 7.66 1 83.44 302 ILE A N 1
ATOM 2307 C CA . ILE A 1 302 ? -8.438 -22.125 9.016 1 83.44 302 ILE A CA 1
ATOM 2308 C C . ILE A 1 302 ? -7.223 -21.578 9.766 1 83.44 302 ILE A C 1
ATOM 2310 O O . ILE A 1 302 ? -7.332 -20.609 10.516 1 83.44 302 ILE A O 1
ATOM 2314 N N . GLY A 1 303 ? -6.117 -22.25 9.555 1 87.44 303 GLY A N 1
ATOM 2315 C CA . GLY A 1 303 ? -4.91 -21.781 10.211 1 87.44 303 GLY A CA 1
ATOM 2316 C C . GLY A 1 303 ? -4.539 -20.359 9.828 1 87.44 303 GLY A C 1
ATOM 2317 O O . GLY A 1 303 ? -4.191 -19.562 10.695 1 87.44 303 GLY A O 1
ATOM 2318 N N . SER A 1 304 ? -4.566 -20.047 8.539 1 91.62 304 SER A N 1
ATOM 2319 C CA . SER A 1 304 ? -4.281 -18.688 8.078 1 91.62 304 SER A CA 1
ATOM 2320 C C . SER A 1 304 ? -5.297 -17.688 8.625 1 91.62 304 SER A C 1
ATOM 2322 O O . SER A 1 304 ? -4.938 -16.562 8.992 1 91.62 304 SER A O 1
ATOM 2324 N N . PHE A 1 305 ? -6.461 -18.109 8.719 1 89.12 305 PHE A N 1
ATOM 2325 C CA . PHE A 1 305 ? -7.523 -17.266 9.219 1 89.12 305 PHE A CA 1
ATOM 2326 C C . PHE A 1 305 ? -7.32 -16.953 10.703 1 89.12 305 PHE A C 1
ATOM 2328 O O . PHE A 1 305 ? -7.461 -15.805 11.125 1 89.12 305 PHE A O 1
ATOM 2335 N N . TRP A 1 306 ? -7 -17.953 11.414 1 89.12 306 TRP A N 1
ATOM 2336 C CA . TRP A 1 306 ? -6.793 -17.781 12.852 1 89.12 306 TRP A CA 1
ATOM 2337 C C . TRP A 1 306 ? -5.594 -16.875 13.125 1 89.12 306 TRP A C 1
ATOM 2339 O O . TRP A 1 306 ? -5.598 -16.109 14.086 1 89.12 306 TRP A O 1
ATOM 2349 N N . LEU A 1 307 ? -4.598 -17.016 12.297 1 93.06 307 LEU A N 1
ATOM 2350 C CA . LEU A 1 307 ? -3.467 -16.109 12.43 1 93.06 307 LEU A CA 1
ATOM 2351 C C . LEU A 1 307 ? -3.914 -14.664 12.258 1 93.06 307 LEU A C 1
ATOM 2353 O O . LEU A 1 307 ? -3.527 -13.789 13.039 1 93.06 307 LEU A O 1
ATOM 2357 N N . GLY A 1 308 ? -4.684 -14.383 11.242 1 91.06 308 GLY A N 1
ATOM 2358 C CA . GLY A 1 308 ? -5.207 -13.047 11.023 1 91.06 308 GLY A CA 1
ATOM 2359 C C . GLY A 1 308 ? -6 -12.508 12.195 1 91.06 308 GLY A C 1
ATOM 2360 O O . GLY A 1 308 ? -5.875 -11.336 12.555 1 91.06 308 GLY A O 1
ATOM 2361 N N . MET A 1 309 ? -6.719 -13.367 12.875 1 87 309 MET A N 1
ATOM 2362 C CA . MET A 1 309 ? -7.594 -12.977 13.977 1 87 309 MET A CA 1
ATOM 2363 C C . MET A 1 309 ? -6.777 -12.57 15.203 1 87 309 MET A C 1
ATOM 2365 O O . MET A 1 309 ? -7.219 -11.742 16 1 87 309 MET A O 1
ATOM 2369 N N . VAL A 1 310 ? -5.637 -13.156 15.32 1 90.12 310 VAL A N 1
ATOM 2370 C CA . VAL A 1 310 ? -4.832 -12.922 16.516 1 90.12 310 VAL A CA 1
ATOM 2371 C C . VAL A 1 310 ? -4.02 -11.633 16.344 1 90.12 310 VAL A C 1
ATOM 2373 O O . VAL A 1 310 ? -3.568 -11.047 17.328 1 90.12 310 VAL A O 1
ATOM 2376 N N . ILE A 1 311 ? -3.842 -11.18 15.141 1 90.31 311 ILE A N 1
ATOM 2377 C CA . ILE A 1 311 ? -3.127 -9.938 14.875 1 90.31 311 ILE A CA 1
ATOM 2378 C C . ILE A 1 311 ? -4.023 -8.75 15.211 1 90.31 311 ILE A C 1
ATOM 2380 O O . ILE A 1 311 ? -5.168 -8.68 14.758 1 90.31 311 ILE A O 1
ATOM 2384 N N . PRO A 1 312 ? -3.504 -7.855 16.031 1 81.44 312 PRO A N 1
ATOM 2385 C CA . PRO A 1 312 ? -4.328 -6.688 16.359 1 81.44 312 PRO A CA 1
ATOM 2386 C C . PRO A 1 312 ? -4.676 -5.852 15.125 1 81.44 312 PRO A C 1
ATOM 2388 O O . PRO A 1 312 ? -3.812 -5.586 14.289 1 81.44 312 PRO A O 1
ATOM 2391 N N . ASP A 1 313 ? -5.871 -5.508 15.07 1 76 313 ASP A N 1
ATOM 2392 C CA . ASP A 1 313 ? -6.375 -4.777 13.914 1 76 313 ASP A CA 1
ATOM 2393 C C . ASP A 1 313 ? -5.914 -3.322 13.938 1 76 313 ASP A C 1
ATOM 2395 O O . ASP A 1 313 ? -5.582 -2.789 15 1 76 313 ASP A O 1
ATOM 2399 N N . GLY A 1 314 ? -5.945 -2.682 12.797 1 72.25 314 GLY A N 1
ATOM 2400 C CA . GLY A 1 314 ? -5.641 -1.262 12.719 1 72.25 314 GLY A CA 1
ATOM 2401 C C . GLY A 1 314 ? -4.156 -0.973 12.609 1 72.25 314 GLY A C 1
ATOM 2402 O O . GLY A 1 314 ? -3.357 -1.883 12.391 1 72.25 314 GLY A O 1
ATOM 2403 N N . PRO A 1 315 ? -3.812 0.221 12.664 1 71.06 315 PRO A N 1
ATOM 2404 C CA . PRO A 1 315 ? -2.402 0.611 12.586 1 71.06 315 PRO A CA 1
ATOM 2405 C C . PRO A 1 315 ? -1.636 0.318 13.8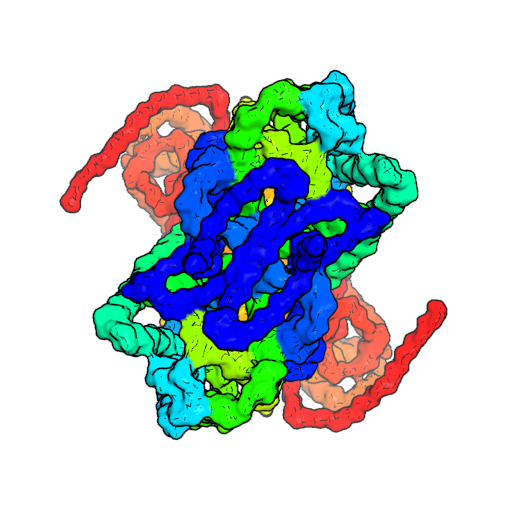75 1 71.06 315 PRO A C 1
ATOM 2407 O O . PRO A 1 315 ? -2.223 0.309 14.961 1 71.06 315 PRO A O 1
ATOM 2410 N N . PRO A 1 316 ? -0.42 -0.034 13.695 1 74.88 316 PRO A N 1
ATOM 2411 C CA . PRO A 1 316 ? 0.344 0.051 12.445 1 74.88 316 PRO A CA 1
ATOM 2412 C C . PRO A 1 316 ? 0.407 -1.279 11.703 1 74.88 316 PRO A C 1
ATOM 2414 O O . PRO A 1 316 ? 0.498 -1.298 10.469 1 74.88 316 PRO A O 1
ATOM 2417 N N . LEU A 1 317 ? 0.341 -2.336 12.43 1 83.75 317 LEU A N 1
ATOM 2418 C CA . LEU A 1 317 ? 0.642 -3.641 11.844 1 83.75 317 LEU A CA 1
ATOM 2419 C C . LEU A 1 317 ? -0.511 -4.125 10.977 1 83.75 317 LEU A C 1
ATOM 2421 O O . LEU A 1 317 ? -0.312 -4.461 9.805 1 83.75 317 LEU A O 1
ATOM 2425 N N . GLY A 1 318 ? -1.749 -4.109 11.508 1 84.81 318 GLY A N 1
ATOM 2426 C CA . GLY A 1 318 ? -2.9 -4.566 10.742 1 84.81 318 GLY A CA 1
ATOM 2427 C C . GLY A 1 318 ? -3.131 -3.764 9.477 1 84.81 318 GLY A C 1
ATOM 2428 O O . GLY A 1 318 ? -3.385 -4.332 8.414 1 84.81 318 GLY A O 1
ATOM 2429 N N . ALA A 1 319 ? -2.973 -2.5 9.57 1 79.81 319 ALA A N 1
ATOM 2430 C CA . ALA A 1 319 ? -3.18 -1.613 8.43 1 79.81 319 ALA A CA 1
ATOM 2431 C C . ALA A 1 319 ? -2.139 -1.866 7.34 1 79.81 319 ALA A C 1
ATOM 2433 O O . ALA A 1 319 ? -2.467 -1.907 6.152 1 79.81 319 ALA A O 1
ATOM 2434 N N . THR A 1 320 ? -0.897 -2.072 7.754 1 81.06 320 THR A N 1
ATOM 2435 C CA . THR A 1 320 ? 0.187 -2.301 6.805 1 81.06 320 THR A CA 1
ATOM 2436 C C . THR A 1 320 ? -0.014 -3.617 6.059 1 81.06 320 THR A C 1
ATOM 2438 O O . THR A 1 320 ? 0.167 -3.682 4.844 1 81.06 320 THR A O 1
ATOM 2441 N N . LEU A 1 321 ? -0.376 -4.582 6.742 1 87.19 321 LEU A N 1
ATOM 2442 C CA . LEU A 1 321 ? -0.561 -5.902 6.145 1 87.19 321 LEU A CA 1
ATOM 2443 C C . LEU A 1 321 ? -1.681 -5.879 5.109 1 87.19 321 LEU A C 1
ATOM 2445 O O . LEU A 1 321 ? -1.543 -6.449 4.027 1 87.19 321 LEU A O 1
ATOM 2449 N N . VAL A 1 322 ? -2.727 -5.207 5.453 1 86.06 322 VAL A N 1
ATOM 2450 C CA . VAL A 1 322 ? -3.875 -5.148 4.555 1 86.06 322 VAL A CA 1
ATOM 2451 C C . VAL A 1 322 ? -3.535 -4.285 3.338 1 86.06 322 VAL A C 1
ATOM 2453 O O . VAL A 1 322 ? -3.811 -4.672 2.199 1 86.06 322 VAL A O 1
ATOM 2456 N N . GLU A 1 323 ? -2.934 -3.197 3.543 1 78.19 323 GLU A N 1
ATOM 2457 C CA . GLU A 1 323 ? -2.613 -2.262 2.469 1 78.19 323 GLU A CA 1
ATOM 2458 C C . GLU A 1 323 ? -1.643 -2.883 1.469 1 78.19 323 GLU A C 1
ATOM 2460 O O . GLU A 1 323 ? -1.785 -2.695 0.259 1 78.19 323 GLU A O 1
ATOM 2465 N N . LYS A 1 324 ? -0.745 -3.631 1.899 1 79.94 324 LYS A N 1
ATOM 2466 C CA . LYS A 1 324 ? 0.327 -4.145 1.051 1 79.94 324 LYS A CA 1
ATOM 2467 C C . LYS A 1 324 ? -0.112 -5.402 0.312 1 79.94 324 LYS A C 1
ATOM 2469 O O . LYS A 1 324 ? 0.498 -5.789 -0.689 1 79.94 324 LYS A O 1
ATOM 2474 N N . SER A 1 325 ? -1.143 -6.02 0.72 1 87.31 325 SER A N 1
ATOM 2475 C CA . SER A 1 325 ? -1.392 -7.344 0.156 1 87.31 325 SER A CA 1
ATOM 2476 C C . SER A 1 325 ? -2.795 -7.438 -0.435 1 87.31 325 SER A C 1
ATOM 2478 O O . SER A 1 325 ? -3.057 -8.281 -1.294 1 87.31 325 SER A O 1
ATOM 2480 N N . GLU A 1 326 ? -3.658 -6.641 -0.058 1 85.31 326 GLU A N 1
ATOM 2481 C CA . GLU A 1 326 ? -5.078 -6.816 -0.341 1 85.31 326 GLU A CA 1
ATOM 2482 C C . GLU A 1 326 ? -5.355 -6.75 -1.841 1 85.31 326 GLU A C 1
ATOM 2484 O O . GLU A 1 326 ? -6.102 -7.574 -2.377 1 85.31 326 GLU A O 1
ATOM 2489 N N . THR A 1 327 ? -4.707 -5.895 -2.549 1 82.25 327 THR A N 1
ATOM 2490 C CA . THR A 1 327 ? -5.027 -5.656 -3.953 1 82.25 327 THR A CA 1
ATOM 2491 C C . THR A 1 327 ? -4.66 -6.871 -4.805 1 82.25 327 THR A C 1
ATOM 2493 O O . THR A 1 327 ? -5.5 -7.391 -5.543 1 82.25 327 THR A O 1
ATOM 2496 N N . ILE A 1 328 ? -3.484 -7.375 -4.668 1 86.69 328 ILE A N 1
ATOM 2497 C CA . ILE A 1 328 ? -3.031 -8.5 -5.477 1 86.69 328 ILE A CA 1
ATOM 2498 C C . ILE A 1 328 ? -3.828 -9.75 -5.117 1 86.69 328 ILE A C 1
ATOM 2500 O O . ILE A 1 328 ? -4.219 -10.523 -5.996 1 86.69 328 ILE A O 1
ATOM 2504 N N . ILE A 1 329 ? -4.137 -9.93 -3.854 1 88.75 329 ILE A N 1
ATOM 2505 C CA . ILE A 1 329 ? -4.84 -11.117 -3.393 1 88.75 329 ILE A CA 1
ATOM 2506 C C . ILE A 1 329 ? -6.281 -11.094 -3.902 1 88.75 329 ILE A C 1
ATOM 2508 O O . ILE A 1 329 ? -6.75 -12.07 -4.492 1 88.75 329 ILE A O 1
ATOM 2512 N N . MET A 1 330 ? -6.969 -10.031 -3.797 1 85.56 330 MET A N 1
ATOM 2513 C CA . MET A 1 330 ? -8.398 -9.938 -4.102 1 85.56 330 MET A CA 1
ATOM 2514 C C . MET A 1 330 ? -8.625 -9.867 -5.609 1 85.56 330 MET A C 1
ATOM 2516 O O . MET A 1 330 ? -9.625 -10.375 -6.113 1 85.56 330 MET A O 1
ATOM 2520 N N . GLU A 1 331 ? -7.66 -9.305 -6.289 1 83.06 331 GLU A N 1
ATOM 2521 C CA . GLU A 1 331 ? -7.949 -8.992 -7.684 1 83.06 331 GLU A CA 1
ATOM 2522 C C . GLU A 1 331 ? -7.293 -10 -8.625 1 83.06 331 GLU A C 1
ATOM 2524 O O . GLU A 1 331 ? -7.773 -10.227 -9.734 1 83.06 331 GLU A O 1
ATOM 2529 N N . ILE A 1 332 ? -6.211 -10.578 -8.203 1 85.25 332 ILE A N 1
ATOM 2530 C CA . ILE A 1 332 ? -5.484 -11.438 -9.133 1 85.25 332 ILE A CA 1
ATOM 2531 C C . ILE A 1 332 ? -5.559 -12.883 -8.672 1 85.25 332 ILE A C 1
ATOM 2533 O O . ILE A 1 332 ? -5.93 -13.773 -9.438 1 85.25 332 ILE A O 1
ATOM 2537 N N . ILE A 1 333 ? -5.355 -13.172 -7.445 1 89.38 333 ILE A N 1
ATOM 2538 C CA . ILE A 1 333 ? -5.184 -14.539 -6.98 1 89.38 333 ILE A CA 1
ATOM 2539 C C . ILE A 1 333 ? -6.539 -15.133 -6.609 1 89.38 333 ILE A C 1
ATOM 2541 O O . ILE A 1 333 ? -6.852 -16.266 -6.977 1 89.38 333 ILE A O 1
ATOM 2545 N N . LEU A 1 334 ? -7.391 -14.344 -5.965 1 90.06 334 LEU A N 1
ATOM 2546 C CA . LEU A 1 334 ? -8.656 -14.844 -5.43 1 90.06 334 LEU A CA 1
ATOM 2547 C C . LEU A 1 334 ? -9.57 -15.305 -6.559 1 90.06 334 LEU A C 1
ATOM 2549 O O . LEU A 1 334 ? -10.266 -16.312 -6.422 1 90.06 334 LEU A O 1
ATOM 2553 N N . PRO A 1 335 ? -9.625 -14.648 -7.711 1 90.25 335 PRO A N 1
ATOM 2554 C CA . PRO A 1 335 ? -10.492 -15.109 -8.797 1 90.25 335 PRO A CA 1
ATOM 2555 C C . PRO A 1 335 ? -10.156 -16.531 -9.258 1 90.25 335 PRO A C 1
ATOM 2557 O O . PRO A 1 335 ? -11.023 -17.234 -9.766 1 90.25 335 PRO A O 1
ATOM 2560 N N . CYS A 1 336 ? -8.93 -16.938 -9.062 1 91.38 336 CYS A N 1
ATOM 2561 C CA . CYS A 1 336 ? -8.523 -18.281 -9.43 1 91.38 336 CYS A CA 1
ATOM 2562 C C . CYS A 1 336 ? -9.258 -19.328 -8.586 1 91.38 336 CYS A C 1
ATOM 2564 O O . CYS A 1 336 ? -9.516 -20.438 -9.055 1 91.38 336 CYS A O 1
ATOM 2566 N N . SER A 1 337 ? -9.617 -18.953 -7.348 1 91 337 SER A N 1
ATOM 2567 C CA . SER A 1 337 ? -10.336 -19.875 -6.48 1 91 337 SER A CA 1
ATOM 2568 C C . SER A 1 337 ? -11.758 -20.125 -6.988 1 91 337 SER A C 1
ATOM 2570 O O . SER A 1 337 ? -12.266 -21.234 -6.934 1 91 337 SER A O 1
ATOM 2572 N N . PHE A 1 338 ? -12.336 -19.109 -7.562 1 91.88 338 PHE A N 1
ATOM 2573 C CA . PHE A 1 338 ? -13.703 -19.234 -8.039 1 91.88 338 PHE A CA 1
ATOM 2574 C C . PHE A 1 338 ? -13.75 -20.031 -9.344 1 91.88 338 PHE A C 1
ATOM 2576 O O . PHE A 1 338 ? -14.711 -20.75 -9.609 1 91.88 338 PHE A O 1
ATOM 2583 N N . THR A 1 339 ? -12.727 -19.844 -10.094 1 88.62 339 THR A N 1
ATOM 2584 C CA . THR A 1 339 ? -12.641 -20.641 -11.312 1 88.62 339 THR A CA 1
ATOM 2585 C C . THR A 1 339 ? -12.445 -22.125 -10.984 1 88.62 339 THR A C 1
ATOM 2587 O O . THR A 1 339 ? -13.031 -22.984 -11.641 1 88.62 339 THR A O 1
ATOM 2590 N N . TYR A 1 340 ? -11.719 -22.406 -9.984 1 87 340 TYR A N 1
ATOM 2591 C CA . TYR A 1 340 ? -11.523 -23.781 -9.531 1 87 340 TYR A CA 1
ATOM 2592 C C . TYR A 1 340 ? -12.844 -24.391 -9.062 1 87 340 TYR A C 1
ATOM 2594 O O . TYR A 1 340 ? -13.188 -25.516 -9.445 1 87 340 TYR A O 1
ATOM 2602 N N . ILE A 1 341 ? -13.523 -23.609 -8.258 1 89.56 341 ILE A N 1
ATOM 2603 C CA . ILE A 1 341 ? -14.805 -24.078 -7.746 1 89.56 341 ILE A CA 1
ATOM 2604 C C . ILE A 1 341 ? -15.789 -24.25 -8.898 1 89.56 341 ILE A C 1
ATOM 2606 O O . ILE A 1 341 ? -16.547 -25.234 -8.938 1 89.56 341 ILE A O 1
ATOM 2610 N N . GLY A 1 342 ? -15.727 -23.328 -9.859 1 88.25 342 GLY A N 1
ATOM 2611 C CA . GLY A 1 342 ? -16.578 -23.438 -11.031 1 88.25 342 GLY A CA 1
ATOM 2612 C C . GLY A 1 342 ? -16.281 -24.656 -11.875 1 88.25 342 GLY A C 1
ATOM 2613 O O . GLY A 1 342 ? -17.203 -25.297 -12.398 1 88.25 342 GLY A O 1
ATOM 2614 N N . PHE A 1 343 ? -15.031 -25.031 -11.961 1 85 343 PHE A N 1
ATOM 2615 C CA . PHE A 1 343 ? -14.633 -26.188 -12.758 1 85 343 PHE A CA 1
ATOM 2616 C C . PHE A 1 343 ? -15.023 -27.484 -12.062 1 85 343 PHE A C 1
ATOM 2618 O O . PHE A 1 343 ? -15.188 -28.516 -12.719 1 85 343 PHE A O 1
ATOM 2625 N N . SER A 1 344 ? -15.188 -27.375 -10.734 1 85.62 344 SER A N 1
ATOM 2626 C CA . SER A 1 344 ? -15.609 -28.547 -9.977 1 85.62 344 SER A CA 1
ATOM 2627 C C . SER A 1 344 ? -17.125 -28.656 -9.938 1 85.62 344 SER A C 1
ATOM 2629 O O . SER A 1 344 ? -17.672 -29.641 -9.406 1 85.62 344 SER A O 1
ATOM 2631 N N . THR A 1 345 ? -17.781 -27.672 -10.453 1 90.62 345 THR A N 1
ATOM 2632 C CA . THR A 1 345 ? -19.234 -27.641 -10.484 1 90.62 345 THR A CA 1
ATOM 2633 C C . THR A 1 345 ? -19.75 -28.078 -11.852 1 90.62 345 THR A C 1
ATOM 2635 O O . THR A 1 345 ? -19.484 -27.438 -12.867 1 90.62 345 THR A O 1
ATOM 2638 N N . ASP A 1 346 ? -20.453 -29.156 -11.883 1 90.19 346 ASP A N 1
ATOM 2639 C CA . ASP A 1 346 ? -20.953 -29.719 -13.125 1 90.19 346 ASP A CA 1
ATOM 2640 C C . ASP A 1 346 ? -22.484 -29.828 -13.109 1 90.19 346 ASP A C 1
ATOM 2642 O O . ASP A 1 346 ? -23.031 -30.75 -12.492 1 90.19 346 ASP A O 1
ATOM 2646 N N . PHE A 1 347 ? -23.094 -29.016 -13.875 1 89.19 347 PHE A N 1
ATOM 2647 C CA . PHE A 1 347 ? -24.547 -28.984 -13.945 1 89.19 347 PHE A CA 1
ATOM 2648 C C . PHE A 1 347 ? -25.094 -30.297 -14.523 1 89.19 347 PHE A C 1
ATOM 2650 O O . PHE A 1 347 ? -26.125 -30.797 -14.086 1 89.19 347 PHE A O 1
ATOM 2657 N N . TYR A 1 348 ? -24.406 -30.875 -15.445 1 87.5 348 TYR A N 1
ATOM 2658 C CA . TYR A 1 348 ? -24.891 -32.062 -16.141 1 87.5 348 TYR A CA 1
ATOM 2659 C C . TYR A 1 348 ? -24.734 -33.312 -15.258 1 87.5 348 TYR A C 1
ATOM 2661 O O . TYR A 1 348 ? -25.562 -34.219 -15.297 1 87.5 348 TYR A O 1
ATOM 2669 N N . ALA A 1 349 ? -23.672 -33.312 -14.484 1 84.31 349 ALA A N 1
ATOM 2670 C CA . ALA A 1 349 ? -23.547 -34.375 -13.508 1 84.31 349 ALA A CA 1
ATOM 2671 C C . ALA A 1 349 ? -24.672 -34.344 -12.484 1 84.31 349 ALA A C 1
ATOM 2673 O O . ALA A 1 349 ? -25.172 -35.375 -12.047 1 84.31 349 ALA A O 1
ATOM 2674 N N . MET A 1 350 ? -25.078 -33.188 -12.141 1 87.38 350 MET A N 1
ATOM 2675 C CA . MET A 1 350 ? -26.172 -33 -11.203 1 87.38 350 MET A CA 1
ATOM 2676 C C . MET A 1 350 ? -27.5 -33.469 -11.812 1 87.38 350 MET A C 1
ATOM 2678 O O . MET A 1 350 ? -28.312 -34.094 -11.141 1 87.38 350 MET A O 1
ATOM 2682 N N . LYS A 1 351 ? -27.609 -33.125 -13.109 1 84.56 351 LYS A N 1
ATOM 2683 C CA . LYS A 1 351 ? -28.844 -33.5 -13.812 1 84.56 351 LYS A CA 1
ATOM 2684 C C . LYS A 1 351 ? -28.938 -35 -13.992 1 84.56 351 LYS A C 1
ATOM 2686 O O . LYS A 1 351 ? -30.031 -35.562 -13.938 1 84.56 351 LYS A O 1
ATOM 2691 N N . GLU A 1 352 ? -27.812 -35.594 -14.188 1 85.25 352 GLU A N 1
ATOM 2692 C CA . GLU A 1 352 ? -27.781 -37.031 -14.406 1 85.25 352 GLU A CA 1
ATOM 2693 C C . GLU A 1 352 ? -28.031 -37.812 -13.102 1 85.25 352 GLU A C 1
ATOM 2695 O O . GLU A 1 352 ? -28.547 -38.938 -13.125 1 85.25 352 GLU A O 1
ATOM 2700 N N . ALA A 1 353 ? -27.672 -37.125 -12.047 1 82.44 353 ALA A N 1
ATOM 2701 C CA . ALA A 1 353 ? -27.891 -37.75 -10.75 1 82.44 353 ALA A CA 1
ATOM 2702 C C . ALA A 1 353 ? -29.375 -37.781 -10.391 1 82.44 353 ALA A C 1
ATOM 2704 O O . ALA A 1 353 ? -30.109 -36.844 -10.734 1 82.44 353 ALA A O 1
ATOM 2705 N N . SER A 1 354 ? -30 -38.906 -10.047 1 81.19 354 SER A N 1
ATOM 2706 C CA . SER A 1 354 ? -31.406 -39.031 -9.688 1 81.19 354 SER A CA 1
ATOM 2707 C C . SER A 1 354 ? -31.797 -38.062 -8.594 1 81.19 354 SER A C 1
ATOM 2709 O O . SER A 1 354 ? -31.062 -37.875 -7.625 1 81.19 354 SER A O 1
ATOM 2711 N N . TRP A 1 355 ? -32.812 -37.312 -8.859 1 85.19 355 TRP A N 1
ATOM 2712 C CA . TRP A 1 355 ? -33.344 -36.344 -7.891 1 85.19 355 TRP A CA 1
ATOM 2713 C C . TRP A 1 355 ? -33.562 -37.031 -6.539 1 85.19 355 TRP A C 1
ATOM 2715 O O . TRP A 1 355 ? -33.406 -36.375 -5.492 1 85.19 355 TRP A O 1
ATOM 2725 N N . SER A 1 356 ? -33.875 -38.219 -6.586 1 82.38 356 SER A N 1
ATOM 2726 C CA . SER A 1 356 ? -34.125 -38.969 -5.348 1 82.38 356 SER A CA 1
ATOM 2727 C C . SER A 1 356 ? -32.875 -39.031 -4.496 1 82.38 356 SER A C 1
ATOM 2729 O O . SER A 1 356 ? -32.938 -39.031 -3.266 1 82.38 356 SER A O 1
ATOM 2731 N N . ALA A 1 357 ? -31.766 -39.031 -5.223 1 82.94 357 ALA A N 1
ATOM 2732 C CA . ALA A 1 357 ? -30.484 -39.125 -4.516 1 82.94 357 ALA A CA 1
ATOM 2733 C C . ALA A 1 357 ? -30.062 -37.781 -3.98 1 82.94 357 ALA A C 1
ATOM 2735 O O . ALA A 1 357 ? -29.391 -37.688 -2.949 1 82.94 357 ALA A O 1
ATOM 2736 N N . LEU A 1 358 ? -30.5 -36.656 -4.641 1 90.56 358 LEU A N 1
ATOM 2737 C CA . LEU A 1 358 ? -30.031 -35.344 -4.297 1 90.56 358 LEU A CA 1
ATOM 2738 C C . LEU A 1 358 ? -31.016 -34.625 -3.381 1 90.56 358 LEU A C 1
ATOM 2740 O O . LEU A 1 358 ? -30.656 -33.656 -2.695 1 90.56 358 LEU A O 1
ATOM 2744 N N . SER A 1 359 ? -32.25 -35.062 -3.285 1 90.69 359 SER A N 1
ATOM 2745 C CA . SER A 1 359 ? -33.344 -34.375 -2.58 1 90.69 359 SER A CA 1
ATOM 2746 C C . SER A 1 359 ? -33.062 -34.312 -1.082 1 90.69 359 SER A C 1
ATOM 2748 O O . SER A 1 359 ? -33.344 -33.281 -0.444 1 90.69 359 SER A O 1
ATOM 2750 N N . PRO A 1 360 ? -32.531 -35.406 -0.475 1 90.31 360 PRO A N 1
ATOM 2751 C CA . PRO A 1 360 ? -32.25 -35.281 0.957 1 90.31 360 PRO A CA 1
ATOM 2752 C C . PRO A 1 360 ? -31.234 -34.188 1.263 1 90.31 360 PRO A C 1
ATOM 2754 O O . PRO A 1 360 ? -31.391 -33.438 2.227 1 90.31 360 PRO A O 1
ATOM 2757 N N . LEU A 1 361 ? -30.188 -34.188 0.465 1 90.75 361 LEU A N 1
ATOM 2758 C CA . LEU A 1 361 ? -29.172 -33.156 0.655 1 90.75 361 LEU A CA 1
ATOM 2759 C C . LEU A 1 361 ? -29.75 -31.75 0.415 1 90.75 361 LEU A C 1
ATOM 2761 O O . LEU A 1 361 ? -29.438 -30.812 1.144 1 90.75 361 LEU A O 1
ATOM 2765 N N . PHE A 1 362 ? -30.531 -31.625 -0.581 1 92.12 362 PHE A N 1
ATOM 2766 C CA . PHE A 1 362 ? -31.188 -30.359 -0.881 1 92.12 362 PHE A CA 1
ATOM 2767 C C . PHE A 1 362 ? -32.094 -29.938 0.26 1 92.12 362 PHE A C 1
ATOM 2769 O O . PHE A 1 362 ? -32.125 -28.766 0.64 1 92.12 362 PHE A O 1
ATOM 2776 N N . GLY A 1 363 ? -32.875 -30.875 0.707 1 92.06 363 GLY A N 1
ATOM 2777 C CA . GLY A 1 363 ? -33.719 -30.609 1.842 1 92.06 363 GLY A CA 1
ATOM 2778 C C . GLY A 1 363 ? -32.969 -30.172 3.08 1 92.06 363 GLY A C 1
ATOM 2779 O O . GLY A 1 363 ? -33.406 -29.234 3.775 1 92.06 363 GLY A O 1
ATOM 2780 N N . LEU A 1 364 ? -31.922 -30.844 3.318 1 92.38 364 LEU A N 1
ATOM 2781 C CA . LEU A 1 364 ? -31.047 -30.484 4.43 1 92.38 364 LEU A CA 1
ATOM 2782 C C . LEU A 1 364 ? -30.516 -29.062 4.266 1 92.38 364 LEU A C 1
ATOM 2784 O O . LEU A 1 364 ? -30.531 -28.281 5.215 1 92.38 364 LEU A O 1
ATOM 2788 N N . PHE A 1 365 ? -30.094 -28.703 3.074 1 92.75 365 PHE A N 1
ATOM 2789 C CA . PHE A 1 365 ? -29.516 -27.406 2.762 1 92.75 365 PHE A CA 1
ATOM 2790 C C . PHE A 1 365 ? -30.547 -26.297 2.914 1 92.75 365 PHE A C 1
ATOM 2792 O O . PHE A 1 365 ? -30.297 -25.281 3.572 1 92.75 365 PHE A O 1
ATOM 2799 N N . ILE A 1 366 ? -31.688 -26.5 2.416 1 93.88 366 ILE A N 1
ATOM 2800 C CA . ILE A 1 366 ? -32.719 -25.469 2.389 1 93.88 366 ILE A CA 1
ATOM 2801 C C . ILE A 1 366 ? -33.312 -25.312 3.783 1 93.88 366 ILE A C 1
ATOM 2803 O O . ILE A 1 366 ? -33.625 -24.188 4.203 1 93.88 366 ILE A O 1
ATOM 2807 N N . SER A 1 367 ? -33.531 -26.406 4.461 1 94.94 367 SER A N 1
ATOM 2808 C CA . SER A 1 367 ? -34.062 -26.328 5.812 1 94.94 367 SER A CA 1
ATOM 2809 C C . SER A 1 367 ? -33.125 -25.594 6.746 1 94.94 367 SER A C 1
ATOM 2811 O O . SER A 1 367 ? -33.531 -24.797 7.582 1 94.94 367 SER A O 1
ATOM 2813 N N . GLY A 1 368 ? -31.844 -25.953 6.605 1 94 368 GLY A N 1
ATOM 2814 C CA . GLY A 1 368 ? -30.859 -25.234 7.395 1 94 368 GLY A CA 1
ATOM 2815 C C . GLY A 1 368 ? -30.812 -23.75 7.102 1 94 368 GLY A C 1
ATOM 2816 O O . GLY A 1 368 ? -30.766 -22.922 8.023 1 94 368 GLY A O 1
ATOM 2817 N N . TYR A 1 369 ? -30.906 -23.391 5.852 1 94.12 369 TYR A N 1
ATOM 2818 C CA . TYR A 1 369 ? -30.859 -21.984 5.43 1 94.12 369 TYR A CA 1
ATOM 2819 C C . TYR A 1 369 ? -32.094 -21.234 5.926 1 94.12 369 TYR A C 1
ATOM 2821 O O . TYR A 1 369 ? -31.953 -20.156 6.508 1 94.12 369 TYR A O 1
ATOM 2829 N N . LEU A 1 370 ? -33.25 -21.781 5.734 1 95.81 370 LEU A N 1
ATOM 2830 C CA . LEU A 1 370 ? -34.5 -21.125 6.117 1 95.81 370 LEU A CA 1
ATOM 2831 C C . LEU A 1 370 ? -34.594 -20.984 7.633 1 95.81 370 LEU A C 1
ATOM 2833 O O . LEU A 1 370 ? -35.062 -19.969 8.141 1 95.81 370 LEU A O 1
ATOM 2837 N N . SER A 1 371 ? -34.188 -22.016 8.273 1 96.62 371 SER A N 1
ATOM 2838 C CA . SER A 1 371 ? -34.219 -21.953 9.734 1 96.62 371 SER A CA 1
ATOM 2839 C C . SER A 1 371 ? -33.312 -20.859 10.266 1 96.62 371 SER A C 1
ATOM 2841 O O . SER A 1 371 ? -33.594 -20.234 11.281 1 96.62 371 SER A O 1
ATOM 2843 N N . LYS A 1 372 ? -32.25 -20.688 9.617 1 94.88 372 LYS A N 1
ATOM 2844 C CA . LYS A 1 372 ? -31.312 -19.656 10.055 1 94.88 372 LYS A CA 1
ATOM 2845 C C . LYS A 1 372 ? -31.906 -18.266 9.844 1 94.88 372 LYS A C 1
ATOM 2847 O O . LYS A 1 372 ? -31.797 -17.406 10.711 1 94.88 372 LYS A O 1
ATOM 2852 N N . VAL A 1 373 ? -32.469 -18.047 8.734 1 96.12 373 VAL A N 1
ATOM 2853 C CA . VAL A 1 373 ? -33.094 -16.75 8.43 1 96.12 373 VAL A CA 1
ATOM 2854 C C . VAL A 1 373 ? -34.188 -16.453 9.438 1 96.12 373 VAL A C 1
ATOM 2856 O O . VAL A 1 373 ? -34.25 -15.375 10.031 1 96.12 373 VAL A O 1
ATOM 2859 N N . ILE A 1 374 ? -34.969 -17.438 9.68 1 96.94 374 ILE A N 1
ATOM 2860 C CA . ILE A 1 374 ? -36.156 -17.266 10.531 1 96.94 374 ILE A CA 1
ATOM 2861 C C . ILE A 1 374 ? -35.719 -17.109 11.984 1 96.94 374 ILE A C 1
ATOM 2863 O O . ILE A 1 374 ? -36.219 -16.25 12.703 1 96.94 374 ILE A O 1
ATOM 2867 N N . SER A 1 375 ? -34.844 -17.953 12.414 1 96.62 375 SER A N 1
ATOM 2868 C CA . SER A 1 375 ? -34.375 -17.891 13.797 1 96.62 375 SER A CA 1
ATOM 2869 C C . SER A 1 375 ? -33.719 -16.547 14.109 1 96.62 375 SER A C 1
ATOM 2871 O O . SER A 1 375 ? -33.938 -15.969 15.172 1 96.62 375 SER A O 1
ATOM 2873 N N . THR A 1 376 ? -32.906 -16.078 13.188 1 96.06 376 THR A N 1
ATOM 2874 C CA . THR A 1 376 ? -32.219 -14.797 13.391 1 96.06 376 THR A CA 1
ATOM 2875 C C . THR A 1 376 ? -33.219 -13.641 13.352 1 96.06 376 THR A C 1
ATOM 2877 O O . THR A 1 376 ? -33.125 -12.695 14.141 1 96.06 376 THR A O 1
ATOM 2880 N N . MET A 1 377 ? -34.156 -13.727 12.43 1 96.62 377 MET A N 1
ATOM 2881 C CA . MET A 1 377 ? -35.188 -12.703 12.328 1 96.62 377 MET A CA 1
ATOM 2882 C C . MET A 1 377 ? -36 -12.609 13.625 1 96.62 377 MET A C 1
ATOM 2884 O O . MET A 1 377 ? -36.188 -11.523 14.156 1 96.62 377 MET A O 1
ATOM 2888 N N . LEU A 1 378 ? -36.344 -13.742 14.125 1 96.88 378 LEU A N 1
ATOM 2889 C CA . LEU A 1 378 ? -37.156 -13.781 15.328 1 96.88 378 LEU A CA 1
ATOM 2890 C C . LEU A 1 378 ? -36.375 -13.328 16.547 1 96.88 378 LEU A C 1
ATOM 2892 O O . LEU A 1 378 ? -36.875 -12.617 17.406 1 96.88 378 LEU A O 1
ATOM 2896 N N . ALA A 1 379 ? -35.188 -13.766 16.656 1 96.62 379 ALA A N 1
ATOM 2897 C CA . ALA A 1 379 ? -34.312 -13.344 17.75 1 96.62 379 ALA A CA 1
ATOM 2898 C C . ALA A 1 379 ? -34.094 -11.836 17.719 1 96.62 379 ALA A C 1
ATOM 2900 O O . ALA A 1 379 ? -34.031 -11.18 18.766 1 96.62 379 ALA A O 1
ATOM 2901 N N . SER A 1 380 ? -33.875 -11.289 16.547 1 95.62 380 SER A N 1
ATOM 2902 C CA . SER A 1 380 ? -33.688 -9.852 16.391 1 95.62 380 SER A CA 1
ATOM 2903 C C . SER A 1 380 ? -34.938 -9.07 16.781 1 95.62 380 SER A C 1
ATOM 2905 O O . SER A 1 380 ? -34.844 -8 17.391 1 95.62 380 SER A O 1
ATOM 2907 N N . LYS A 1 381 ? -36.062 -9.625 16.469 1 95.12 381 LYS A N 1
ATOM 2908 C CA . LYS A 1 381 ? -37.344 -8.977 16.844 1 95.12 381 LYS A CA 1
ATOM 2909 C C . LYS A 1 381 ? -37.531 -8.984 18.359 1 95.12 381 LYS A C 1
ATOM 2911 O O . LYS A 1 381 ? -38 -8.008 18.938 1 95.12 381 LYS A O 1
ATOM 2916 N N . MET A 1 382 ? -37.094 -9.922 18.953 1 94.69 382 MET A N 1
ATOM 2917 C CA . MET A 1 382 ? -37.25 -10.078 20.406 1 94.69 382 MET A CA 1
ATOM 2918 C C . MET A 1 382 ? -36.375 -9.086 21.156 1 94.69 382 MET A C 1
ATOM 2920 O O . MET A 1 382 ? -36.688 -8.711 22.281 1 94.69 382 MET A O 1
ATOM 2924 N N . VAL A 1 383 ? -35.312 -8.703 20.531 1 92.56 383 VAL A N 1
ATOM 2925 C CA . VAL A 1 383 ? -34.406 -7.77 21.188 1 92.56 383 VAL A CA 1
ATOM 2926 C C . VAL A 1 383 ? -34.844 -6.332 20.906 1 92.56 383 VAL A C 1
ATOM 2928 O O . VAL A 1 383 ? -34.281 -5.387 21.453 1 92.56 383 VAL A O 1
ATOM 2931 N N . GLY A 1 384 ? -35.844 -6.09 20.031 1 89.19 384 GLY A N 1
ATOM 2932 C CA . GLY A 1 384 ? -36.438 -4.766 19.906 1 89.19 384 GLY A CA 1
ATOM 2933 C C . GLY A 1 384 ? -36.25 -4.156 18.531 1 89.19 384 GLY A C 1
ATOM 2934 O O . GLY A 1 384 ? -36.562 -2.982 18.312 1 89.19 384 GLY A O 1
ATOM 2935 N N . LEU A 1 385 ? -35.781 -4.906 17.625 1 89.25 385 LEU A N 1
ATOM 2936 C CA . LEU A 1 385 ? -35.625 -4.359 16.281 1 89.25 385 LEU A CA 1
ATOM 2937 C C . LEU A 1 385 ? -36.938 -4.383 15.523 1 89.25 385 LEU A C 1
ATOM 2939 O O . LEU A 1 385 ? -37.844 -5.148 15.867 1 89.25 385 LEU A O 1
ATOM 2943 N N . SER A 1 386 ? -37.062 -3.512 14.539 1 88.88 386 SER A N 1
ATOM 2944 C CA . SER A 1 386 ? -38.25 -3.5 13.688 1 88.88 386 SER A CA 1
ATOM 2945 C C . SER A 1 386 ? -38.312 -4.738 12.805 1 88.88 386 SER A C 1
ATOM 2947 O O . SER A 1 386 ? -37.312 -5.43 12.625 1 88.88 386 SER A O 1
ATOM 2949 N N . TRP A 1 387 ? -39.469 -5.113 12.305 1 90.88 387 TRP A N 1
ATOM 2950 C CA . TRP A 1 387 ? -39.656 -6.273 11.438 1 90.88 387 TRP A CA 1
ATOM 2951 C C . TRP A 1 387 ? -38.781 -6.156 10.195 1 90.88 387 TRP A C 1
ATOM 2953 O O . TRP A 1 387 ? -38.25 -7.148 9.711 1 90.88 387 TRP A O 1
ATOM 2963 N N . ARG A 1 388 ? -38.625 -4.984 9.703 1 89 388 ARG A N 1
ATOM 2964 C CA . ARG A 1 388 ? -37.812 -4.773 8.516 1 89 388 ARG A CA 1
ATOM 2965 C C . ARG A 1 388 ? -36.344 -4.973 8.836 1 89 388 ARG A C 1
ATOM 2967 O O . ARG A 1 388 ? -35.625 -5.637 8.086 1 89 388 ARG A O 1
ATOM 2974 N N . ASP A 1 389 ? -35.969 -4.438 9.961 1 90.56 389 ASP A N 1
ATOM 2975 C CA . ASP A 1 389 ? -34.562 -4.57 10.367 1 90.56 389 ASP A CA 1
ATOM 2976 C C . ASP A 1 389 ? -34.25 -6.008 10.773 1 90.56 389 ASP A C 1
ATOM 2978 O O . ASP A 1 389 ? -33.125 -6.488 10.547 1 90.56 389 ASP A O 1
ATOM 2982 N N . SER A 1 390 ? -35.25 -6.625 11.32 1 94.44 390 SER A N 1
ATOM 2983 C CA . SER A 1 390 ? -35.062 -8.008 11.734 1 94.44 390 SER A CA 1
ATOM 2984 C C . SER A 1 390 ? -34.938 -8.938 10.531 1 94.44 390 SER A C 1
ATOM 2986 O O . SER A 1 390 ? -34.125 -9.883 10.562 1 94.44 390 SER A O 1
ATOM 2988 N N . LEU A 1 391 ? -35.688 -8.664 9.531 1 94.94 391 LEU A N 1
ATOM 2989 C CA . LEU A 1 391 ? -35.562 -9.453 8.312 1 94.94 391 LEU A CA 1
ATOM 2990 C C . LEU A 1 391 ? -34.219 -9.211 7.648 1 94.94 391 LEU A C 1
ATOM 2992 O O . LEU A 1 391 ? -33.594 -10.148 7.125 1 94.94 391 LEU A O 1
ATOM 2996 N N . ALA A 1 392 ? -33.812 -7.961 7.68 1 93.5 392 ALA A N 1
ATOM 2997 C CA . ALA A 1 392 ? -32.5 -7.645 7.137 1 93.5 392 ALA A CA 1
ATOM 2998 C C . ALA A 1 392 ? -31.391 -8.375 7.906 1 93.5 392 ALA A C 1
ATOM 3000 O O . ALA A 1 392 ? -30.453 -8.906 7.309 1 93.5 392 ALA A O 1
ATOM 3001 N N . MET A 1 393 ? -31.562 -8.461 9.172 1 94.12 393 MET A N 1
ATOM 3002 C CA . MET A 1 393 ? -30.609 -9.172 10.016 1 94.12 393 MET A CA 1
ATOM 3003 C C . MET A 1 393 ? -30.578 -10.656 9.68 1 94.12 393 MET A C 1
ATOM 3005 O O . MET A 1 393 ? -29.516 -11.273 9.625 1 94.12 393 MET A O 1
ATOM 3009 N N . GLY A 1 394 ? -31.719 -11.164 9.539 1 95.06 394 GLY A N 1
ATOM 3010 C CA . GLY A 1 394 ? -31.812 -12.57 9.164 1 95.06 394 GLY A CA 1
ATOM 3011 C C . GLY A 1 394 ? -31.141 -12.875 7.832 1 95.06 394 GLY A C 1
ATOM 3012 O O . GLY A 1 394 ? -30.453 -13.891 7.695 1 95.06 394 GLY A O 1
ATOM 3013 N N . LEU A 1 395 ? -31.297 -12.016 6.898 1 94.62 395 LEU A N 1
ATOM 3014 C CA . LEU A 1 395 ? -30.688 -12.195 5.582 1 94.62 395 LEU A CA 1
ATOM 3015 C C . LEU A 1 395 ? -29.188 -12 5.648 1 94.62 395 LEU A C 1
ATOM 3017 O O . LEU A 1 395 ? -28.438 -12.75 5.027 1 94.62 395 LEU A O 1
ATOM 3021 N N . ILE A 1 396 ? -28.75 -11.055 6.41 1 93.5 396 ILE A N 1
ATOM 3022 C CA . ILE A 1 396 ? -27.328 -10.742 6.504 1 93.5 396 ILE A CA 1
ATOM 3023 C C . ILE A 1 396 ? -26.594 -11.898 7.172 1 93.5 396 ILE A C 1
ATOM 3025 O O . ILE A 1 396 ? -25.562 -12.367 6.66 1 93.5 396 ILE A O 1
ATOM 3029 N N . LEU A 1 397 ? -27.141 -12.406 8.258 1 94 397 LEU A N 1
ATOM 3030 C CA . LEU A 1 397 ? -26.438 -13.422 9.031 1 94 397 LEU A CA 1
ATOM 3031 C C . LEU A 1 397 ? -26.531 -14.789 8.359 1 94 397 LEU A C 1
ATOM 3033 O O . LEU A 1 397 ? -25.812 -15.719 8.711 1 94 397 LEU A O 1
ATOM 3037 N N . SER A 1 398 ? -27.359 -14.922 7.32 1 94.12 398 SER A N 1
ATOM 3038 C CA . SER A 1 398 ? -27.547 -16.203 6.641 1 94.12 398 SER A CA 1
ATOM 3039 C C . SER A 1 398 ? -26.766 -16.25 5.328 1 94.12 398 SER A C 1
ATOM 3041 O O . SER A 1 398 ? -26.891 -17.203 4.559 1 94.12 398 SER A O 1
ATOM 3043 N N . MET A 1 399 ? -26 -15.227 5.078 1 92.56 399 MET A N 1
ATOM 3044 C CA . MET A 1 399 ? -25.203 -15.211 3.857 1 92.56 399 MET A CA 1
ATOM 3045 C C . MET A 1 399 ? -24.125 -16.281 3.896 1 92.56 399 MET A C 1
ATOM 3047 O O . MET A 1 399 ? -23.609 -16.625 4.969 1 92.56 399 MET A O 1
ATOM 3051 N N . ARG A 1 400 ? -23.844 -16.781 2.729 1 89.69 400 ARG A N 1
ATOM 3052 C CA . ARG A 1 400 ? -22.812 -17.797 2.555 1 89.69 400 ARG A CA 1
ATOM 3053 C C . ARG A 1 400 ? -21.703 -17.297 1.621 1 89.69 400 ARG A C 1
ATOM 3055 O O . ARG A 1 400 ? -21.984 -16.547 0.684 1 89.69 400 ARG A O 1
ATOM 3062 N N . GLY A 1 401 ? -20.5 -17.641 1.954 1 86.44 401 GLY A N 1
ATOM 3063 C CA . GLY A 1 401 ? -19.422 -17.047 1.172 1 86.44 401 GLY A CA 1
ATOM 3064 C C . GLY A 1 401 ? -18.25 -17.984 0.952 1 86.44 401 GLY A C 1
ATOM 3065 O O . GLY A 1 401 ? -18.438 -19.172 0.703 1 86.44 401 GLY A O 1
ATOM 3066 N N . HIS A 1 402 ? -17.062 -17.5 1.016 1 83.62 402 HIS A N 1
ATOM 3067 C CA . HIS A 1 402 ? -15.797 -18.141 0.653 1 83.62 402 HIS A CA 1
ATOM 3068 C C . HIS A 1 402 ? -15.492 -19.328 1.554 1 83.62 402 HIS A C 1
ATOM 3070 O O . HIS A 1 402 ? -15.094 -20.391 1.072 1 83.62 402 HIS A O 1
ATOM 3076 N N . ALA A 1 403 ? -15.758 -19.156 2.783 1 79.94 403 ALA A N 1
ATOM 3077 C CA . ALA A 1 403 ? -15.422 -20.203 3.748 1 79.94 403 ALA A CA 1
ATOM 3078 C C . ALA A 1 403 ? -16.266 -21.453 3.525 1 79.94 403 ALA A C 1
ATOM 3080 O O . ALA A 1 403 ? -15.773 -22.578 3.689 1 79.94 403 ALA A O 1
ATOM 3081 N N . GLU A 1 404 ? -17.484 -21.297 3.195 1 85.5 404 GLU A N 1
ATOM 3082 C CA . GLU A 1 404 ? -18.359 -22.453 2.934 1 85.5 404 GLU A CA 1
ATOM 3083 C C . GLU A 1 404 ? -17.922 -23.188 1.67 1 85.5 404 GLU A C 1
ATOM 3085 O O . GLU A 1 404 ? -17.984 -24.422 1.611 1 85.5 404 GLU A O 1
ATOM 3090 N N . LEU A 1 405 ? -17.5 -22.422 0.713 1 85.38 405 LEU A N 1
ATOM 3091 C CA . LEU A 1 405 ? -17.062 -23.062 -0.523 1 85.38 405 LEU A CA 1
ATOM 3092 C C . LEU A 1 405 ? -15.836 -23.922 -0.274 1 85.38 405 LEU A C 1
ATOM 3094 O O . LEU A 1 405 ? -15.703 -25 -0.866 1 85.38 405 LEU A O 1
ATOM 3098 N N . ILE A 1 406 ? -15.039 -23.469 0.584 1 76.44 406 ILE A N 1
ATOM 3099 C CA . ILE A 1 406 ? -13.859 -24.25 0.953 1 76.44 406 ILE A CA 1
ATOM 3100 C C . ILE A 1 406 ? -14.281 -25.547 1.634 1 76.44 406 ILE A C 1
ATOM 3102 O O . ILE A 1 406 ? -13.68 -26.594 1.416 1 76.44 406 ILE A O 1
ATOM 3106 N N . LEU A 1 407 ? -15.227 -25.406 2.432 1 79.69 407 LEU A N 1
ATOM 3107 C CA . LEU A 1 407 ? -15.719 -26.594 3.121 1 79.69 407 LEU A CA 1
ATOM 3108 C C . LEU A 1 407 ? -16.328 -27.578 2.135 1 79.69 407 LEU A C 1
ATOM 3110 O O . LEU A 1 407 ? -16.188 -28.797 2.297 1 79.69 407 LEU A O 1
ATOM 3114 N N . TYR A 1 408 ? -17.047 -26.984 1.104 1 85.56 408 TYR A N 1
ATOM 3115 C CA . TYR A 1 408 ? -17.609 -27.859 0.083 1 85.56 408 TYR A CA 1
ATOM 3116 C C . TYR A 1 408 ? -16.516 -28.672 -0.613 1 85.56 408 TYR A C 1
ATOM 3118 O O . TYR A 1 408 ? -16.672 -29.875 -0.811 1 85.56 408 TYR A O 1
ATOM 3126 N N . VAL A 1 409 ? -15.445 -27.953 -0.896 1 78.5 409 VAL A N 1
ATOM 3127 C CA . VAL A 1 409 ? -14.328 -28.594 -1.576 1 78.5 409 VAL A CA 1
ATOM 3128 C C . VAL A 1 409 ? -13.688 -29.641 -0.655 1 78.5 409 VAL A C 1
ATOM 3130 O O . VAL A 1 409 ? -13.336 -30.734 -1.095 1 78.5 409 VAL A O 1
ATOM 3133 N N . HIS A 1 410 ? -13.633 -29.234 0.577 1 74.12 410 HIS A N 1
ATOM 3134 C CA . HIS A 1 410 ? -13.07 -30.141 1.575 1 74.12 410 HIS A CA 1
ATOM 3135 C C . HIS A 1 410 ? -13.891 -31.406 1.692 1 74.12 410 HIS A C 1
ATOM 3137 O O . HIS A 1 410 ? -13.336 -32.5 1.834 1 74.12 410 HIS A O 1
ATOM 3143 N N . TRP A 1 411 ? -15.148 -31.422 1.56 1 80.19 411 TRP A N 1
ATOM 3144 C CA . TRP A 1 411 ? -16.031 -32.562 1.71 1 80.19 411 TRP A CA 1
ATOM 3145 C C . TRP A 1 411 ? -15.977 -33.469 0.483 1 80.19 411 TRP A C 1
ATOM 3147 O O . TRP A 1 411 ? -16.156 -34.688 0.588 1 80.19 411 TRP A O 1
ATOM 3157 N N . VAL A 1 412 ? -15.711 -32.844 -0.668 1 76.56 412 VAL A N 1
ATOM 3158 C CA . VAL A 1 412 ? -15.523 -33.625 -1.871 1 76.56 412 VAL A CA 1
ATOM 3159 C C . VAL A 1 412 ? -14.203 -34.406 -1.783 1 76.56 412 VAL A C 1
ATOM 3161 O O . VAL A 1 412 ? -14.133 -35.594 -2.129 1 76.56 412 VAL A O 1
ATOM 3164 N N . ASP A 1 413 ? -13.25 -33.656 -1.261 1 69.62 413 ASP A N 1
ATOM 3165 C CA . ASP A 1 413 ? -11.922 -34.25 -1.133 1 69.62 413 ASP A CA 1
ATOM 3166 C C . ASP A 1 413 ? -11.938 -35.438 -0.151 1 69.62 413 ASP A C 1
ATOM 3168 O O . ASP A 1 413 ? -11.211 -36.406 -0.337 1 69.62 413 ASP A O 1
ATOM 3172 N N . LYS A 1 414 ? -12.797 -35.281 0.875 1 69.06 414 LYS A N 1
ATOM 3173 C CA . LYS A 1 414 ? -12.883 -36.312 1.887 1 69.06 414 LYS A CA 1
ATOM 3174 C C . LYS A 1 414 ? -13.945 -37.344 1.525 1 69.06 414 LYS A C 1
ATOM 3176 O O . LYS A 1 414 ? -14.266 -38.25 2.328 1 69.06 414 LYS A O 1
ATOM 3181 N N . ASP A 1 415 ? -14.578 -37.25 0.304 1 74.81 415 ASP A N 1
ATOM 3182 C CA . ASP A 1 415 ? -15.57 -38.188 -0.247 1 74.81 415 ASP A CA 1
ATOM 3183 C C . ASP A 1 415 ? -16.828 -38.219 0.622 1 74.81 415 ASP A C 1
ATOM 3185 O O . ASP A 1 415 ? -17.406 -39.281 0.839 1 74.81 415 ASP A O 1
ATOM 3189 N N . ILE A 1 416 ? -17.109 -37.156 1.248 1 75.69 416 ILE A N 1
ATOM 3190 C CA . ILE A 1 416 ? -18.344 -37.031 2.006 1 75.69 416 ILE A CA 1
ATOM 3191 C C . ILE A 1 416 ? -19.516 -36.781 1.05 1 75.69 416 ILE A C 1
ATOM 3193 O O . ILE A 1 416 ? -20.594 -37.375 1.229 1 75.69 416 ILE A O 1
ATOM 3197 N N . ILE A 1 417 ? -19.219 -35.938 0.052 1 82.38 417 ILE A N 1
ATOM 3198 C CA . ILE A 1 417 ? -20.219 -35.656 -0.969 1 82.38 417 ILE A CA 1
ATOM 3199 C C . ILE A 1 417 ? -19.609 -35.875 -2.355 1 82.38 417 ILE A C 1
ATOM 3201 O O . ILE A 1 417 ? -18.406 -35.719 -2.549 1 82.38 417 ILE A O 1
ATOM 3205 N N . GLY A 1 418 ? -20.391 -36.375 -3.273 1 81.62 418 GLY A N 1
ATOM 3206 C CA . GLY A 1 418 ? -19.953 -36.5 -4.652 1 81.62 418 GLY A CA 1
ATOM 3207 C C . GLY A 1 418 ? -20.078 -35.25 -5.461 1 81.62 418 GLY A C 1
ATOM 3208 O O . GLY A 1 418 ? -20.484 -34.188 -4.934 1 81.62 418 GLY A O 1
ATOM 3209 N N . VAL A 1 419 ? -19.75 -35.312 -6.754 1 86 419 VAL A N 1
ATOM 3210 C CA . VAL A 1 419 ? -19.734 -34.156 -7.652 1 86 419 VAL A CA 1
ATOM 3211 C C . VAL A 1 419 ? -21.156 -33.625 -7.828 1 86 419 VAL A C 1
ATOM 3213 O O . VAL A 1 419 ? -21.375 -32.406 -7.812 1 86 419 VAL A O 1
ATOM 3216 N N . PRO A 1 420 ? -22.109 -34.531 -7.891 1 88.62 420 PRO A N 1
ATOM 3217 C CA . PRO A 1 420 ? -23.469 -34 -8.039 1 88.62 420 PRO A CA 1
ATOM 3218 C C . PRO A 1 420 ? -23.938 -33.25 -6.805 1 88.62 420 PRO A C 1
ATOM 3220 O O . PRO A 1 420 ? -24.578 -32.188 -6.938 1 88.62 420 PRO A O 1
ATOM 3223 N N . GLY A 1 421 ? -23.688 -33.781 -5.637 1 88.56 421 GLY A N 1
ATOM 3224 C CA . GLY A 1 421 ? -24.031 -33.094 -4.418 1 88.56 421 GLY A CA 1
ATOM 3225 C C . GLY A 1 421 ? -23.312 -31.75 -4.273 1 88.56 421 GLY A C 1
ATOM 3226 O O . GLY A 1 421 ? -23.922 -30.766 -3.861 1 88.56 421 GLY A O 1
ATOM 3227 N N . PHE A 1 422 ? -22.047 -31.734 -4.641 1 90.25 422 PHE A N 1
ATOM 3228 C CA . PHE A 1 422 ? -21.234 -30.531 -4.621 1 90.25 422 PHE A CA 1
ATOM 3229 C C . PHE A 1 422 ? -21.828 -29.469 -5.535 1 90.25 422 PHE A C 1
ATOM 3231 O O . PHE A 1 422 ? -21.984 -28.312 -5.137 1 90.25 422 PHE A O 1
ATOM 3238 N N . SER A 1 423 ? -22.156 -29.828 -6.695 1 92.75 423 SER A N 1
ATOM 3239 C CA . SER A 1 423 ? -22.703 -28.906 -7.695 1 92.75 423 SER A CA 1
ATOM 3240 C C . SER A 1 423 ? -24.031 -28.312 -7.238 1 92.75 423 SER A C 1
ATOM 3242 O O . SER A 1 423 ? -24.281 -27.125 -7.43 1 92.75 423 SER A O 1
ATOM 3244 N N . MET A 1 424 ? -24.812 -29.141 -6.641 1 92.19 424 MET A N 1
ATOM 3245 C CA . MET A 1 424 ? -26.109 -28.672 -6.16 1 92.19 424 MET A CA 1
ATOM 3246 C C . MET A 1 424 ? -25.938 -27.609 -5.074 1 92.19 424 MET A C 1
ATOM 3248 O O . MET A 1 424 ? -26.625 -26.594 -5.078 1 92.19 424 MET A O 1
ATOM 3252 N N . MET A 1 425 ? -25.062 -27.859 -4.172 1 92.06 425 MET A N 1
ATOM 3253 C CA . MET A 1 425 ? -24.828 -26.922 -3.076 1 92.06 425 MET A CA 1
ATOM 3254 C C . MET A 1 425 ? -24.266 -25.609 -3.598 1 92.06 425 MET A C 1
ATOM 3256 O O . MET A 1 425 ? -24.641 -24.531 -3.125 1 92.06 425 MET A O 1
ATOM 3260 N N . VAL A 1 426 ? -23.359 -25.641 -4.555 1 93.12 426 VAL A N 1
ATOM 3261 C CA . VAL A 1 426 ? -22.781 -24.438 -5.125 1 93.12 426 VAL A CA 1
ATOM 3262 C C . VAL A 1 426 ? -23.844 -23.641 -5.859 1 93.12 426 VAL A C 1
ATOM 3264 O O . VAL A 1 426 ? -23.938 -22.422 -5.691 1 93.12 426 VAL A O 1
ATOM 3267 N N . PHE A 1 427 ? -24.719 -24.328 -6.609 1 92.44 427 PHE A N 1
ATOM 3268 C CA . PHE A 1 427 ? -25.781 -23.641 -7.328 1 92.44 427 PHE A CA 1
ATOM 3269 C C . PHE A 1 427 ? -26.766 -23 -6.359 1 92.44 427 PHE A C 1
ATOM 3271 O O . PHE A 1 427 ? -27.203 -21.859 -6.566 1 92.44 427 PHE A O 1
ATOM 3278 N N . ALA A 1 428 ? -27.094 -23.75 -5.367 1 91.81 428 ALA A N 1
ATOM 3279 C CA . ALA A 1 428 ? -28 -23.219 -4.359 1 91.81 428 ALA A CA 1
ATOM 3280 C C . ALA A 1 428 ? -27.406 -21.984 -3.688 1 91.81 428 ALA A C 1
ATOM 3282 O O . ALA A 1 428 ? -28.125 -21 -3.424 1 91.81 428 ALA A O 1
ATOM 3283 N N . THR A 1 429 ? -26.125 -22.031 -3.422 1 91.69 429 THR A N 1
ATOM 3284 C CA . THR A 1 429 ? -25.438 -20.922 -2.789 1 91.69 429 THR A CA 1
ATOM 3285 C C . THR A 1 429 ? -25.453 -19.688 -3.697 1 91.69 429 THR A C 1
ATOM 3287 O O . THR A 1 429 ? -25.703 -18.578 -3.236 1 91.69 429 THR A O 1
ATOM 3290 N N . VAL A 1 430 ? -25.219 -19.844 -4.949 1 92.06 430 VAL A N 1
ATOM 3291 C CA . VAL A 1 430 ? -25.188 -18.75 -5.906 1 92.06 430 VAL A CA 1
ATOM 3292 C C . VAL A 1 430 ? -26.562 -18.109 -5.988 1 92.06 430 VAL A C 1
ATOM 3294 O O . VAL A 1 430 ? -26.688 -16.875 -5.992 1 92.06 430 VAL A O 1
ATOM 3297 N N . ILE A 1 431 ? -27.562 -18.891 -5.992 1 90.94 431 ILE A N 1
ATOM 3298 C CA . ILE A 1 431 ? -28.938 -18.391 -6.129 1 90.94 431 ILE A CA 1
ATOM 3299 C C . ILE A 1 431 ? -29.328 -17.641 -4.863 1 90.94 431 ILE A C 1
ATOM 3301 O O . ILE A 1 431 ? -29.875 -16.531 -4.938 1 90.94 431 ILE A O 1
ATOM 3305 N N . LEU A 1 432 ? -29.062 -18.234 -3.814 1 90.75 432 LEU A N 1
ATOM 3306 C CA . LEU A 1 432 ? -29.438 -17.609 -2.551 1 90.75 432 LEU A CA 1
ATOM 3307 C C . LEU A 1 432 ? -28.672 -16.312 -2.34 1 90.75 432 LEU A C 1
ATOM 3309 O O . LEU A 1 432 ? -29.25 -15.297 -1.931 1 90.75 432 LEU A O 1
ATOM 3313 N N . MET A 1 433 ? -27.344 -16.328 -2.625 1 90.88 433 MET A N 1
ATOM 3314 C CA . MET A 1 433 ? -26.531 -15.133 -2.447 1 90.88 433 MET A CA 1
ATOM 3315 C C . MET A 1 433 ? -26.906 -14.062 -3.463 1 90.88 433 MET A C 1
ATOM 3317 O O . MET A 1 433 ? -26.781 -12.867 -3.184 1 90.88 433 MET A O 1
ATOM 3321 N N . GLY A 1 434 ? -27.344 -14.477 -4.621 1 91.56 434 GLY A N 1
ATOM 3322 C CA . GLY A 1 434 ? -27.797 -13.531 -5.629 1 91.56 434 GLY A CA 1
ATOM 3323 C C . GLY A 1 434 ? -29.016 -12.734 -5.203 1 91.56 434 GLY A C 1
ATOM 3324 O O . GLY A 1 434 ? -29.203 -11.594 -5.629 1 91.56 434 GLY A O 1
ATOM 3325 N N . VAL A 1 435 ? -29.734 -13.273 -4.266 1 91.75 435 VAL A N 1
ATOM 3326 C CA . VAL A 1 435 ? -30.969 -12.633 -3.842 1 91.75 435 VAL A CA 1
ATOM 3327 C C . VAL A 1 435 ? -30.719 -11.797 -2.588 1 91.75 435 VAL A C 1
ATOM 3329 O O . VAL A 1 435 ? -31.391 -10.789 -2.357 1 91.75 435 VAL A O 1
ATOM 3332 N N . HIS A 1 436 ? -29.734 -12.086 -1.86 1 91.88 436 HIS A N 1
ATOM 3333 C CA . HIS A 1 436 ? -29.484 -11.461 -0.566 1 91.88 436 HIS A CA 1
ATOM 3334 C C . HIS A 1 436 ? -29.156 -9.977 -0.723 1 91.88 436 HIS A C 1
ATOM 3336 O O . HIS A 1 436 ? -29.844 -9.125 -0.148 1 91.88 436 HIS A O 1
ATOM 3342 N N . ALA A 1 437 ? -28.188 -9.664 -1.558 1 88.31 437 ALA A N 1
ATOM 3343 C CA . ALA A 1 437 ? -27.719 -8.289 -1.639 1 88.31 437 ALA A CA 1
ATOM 3344 C C . ALA A 1 437 ? -28.812 -7.352 -2.139 1 88.31 437 ALA A C 1
ATOM 3346 O O . ALA A 1 437 ? -29.094 -6.324 -1.519 1 88.31 437 ALA A O 1
ATOM 3347 N N . PRO A 1 438 ? -29.562 -7.738 -3.176 1 89.12 438 PRO A N 1
ATOM 3348 C CA . PRO A 1 438 ? -30.656 -6.871 -3.631 1 89.12 438 PRO A CA 1
ATOM 3349 C C . PRO A 1 438 ? -31.781 -6.758 -2.611 1 89.12 438 PRO A C 1
ATOM 3351 O O . PRO A 1 438 ? -32.344 -5.68 -2.432 1 89.12 438 PRO A O 1
ATOM 3354 N N . LEU A 1 439 ? -32.062 -7.766 -1.962 1 92.06 439 LEU A N 1
ATOM 3355 C CA . LEU A 1 439 ? -33.156 -7.754 -0.984 1 92.06 439 LEU A CA 1
ATOM 3356 C C . LEU A 1 439 ? -32.781 -6.887 0.218 1 92.06 439 LEU A C 1
ATOM 3358 O O . LEU A 1 439 ? -33.625 -6.156 0.739 1 92.06 439 LEU A O 1
ATOM 3362 N N . ILE A 1 440 ? -31.609 -6.969 0.657 1 91 440 ILE A N 1
ATOM 3363 C CA . ILE A 1 440 ? -31.156 -6.168 1.789 1 91 440 ILE A CA 1
ATOM 3364 C C . ILE A 1 440 ? -31.188 -4.688 1.424 1 91 440 ILE A C 1
ATOM 3366 O O . ILE A 1 440 ? -31.594 -3.852 2.236 1 91 440 ILE A O 1
ATOM 3370 N N . SER A 1 441 ? -30.766 -4.426 0.2 1 85.56 441 SER A N 1
ATOM 3371 C CA . SER A 1 441 ? -30.719 -3.037 -0.248 1 85.56 441 SER A CA 1
ATOM 3372 C C . SER A 1 441 ? -32.125 -2.436 -0.313 1 85.56 441 SER A C 1
ATOM 3374 O O . SER A 1 441 ? -32.281 -1.229 -0.125 1 85.56 441 SER A O 1
ATOM 3376 N N . ILE A 1 442 ? -33.094 -3.266 -0.545 1 84.81 442 ILE A N 1
ATOM 3377 C CA . ILE A 1 442 ? -34.469 -2.797 -0.636 1 84.81 442 ILE A CA 1
ATOM 3378 C C . ILE A 1 442 ? -35.062 -2.648 0.766 1 84.81 442 ILE A C 1
ATOM 3380 O O . ILE A 1 442 ? -35.844 -1.722 1.028 1 84.81 442 ILE A O 1
ATOM 3384 N N . LEU A 1 443 ? -34.688 -3.416 1.599 1 84.75 443 LEU A N 1
ATOM 3385 C CA . LEU A 1 443 ? -35.281 -3.465 2.932 1 84.75 443 LEU A CA 1
ATOM 3386 C C . LEU A 1 443 ? -34.688 -2.383 3.828 1 84.75 443 LEU A C 1
ATOM 3388 O O . LEU A 1 443 ? -35.375 -1.858 4.707 1 84.75 443 LEU A O 1
ATOM 3392 N N . TYR A 1 444 ? -33.406 -2.135 3.623 1 79.06 444 TYR A N 1
ATOM 3393 C CA . TYR A 1 444 ? -32.75 -1.231 4.57 1 79.06 444 TYR A CA 1
ATOM 3394 C C . TYR A 1 444 ? -32.188 -0.009 3.857 1 79.06 444 TYR A C 1
ATOM 3396 O O . TYR A 1 444 ? -31.359 -0.136 2.957 1 79.06 444 TYR A O 1
ATOM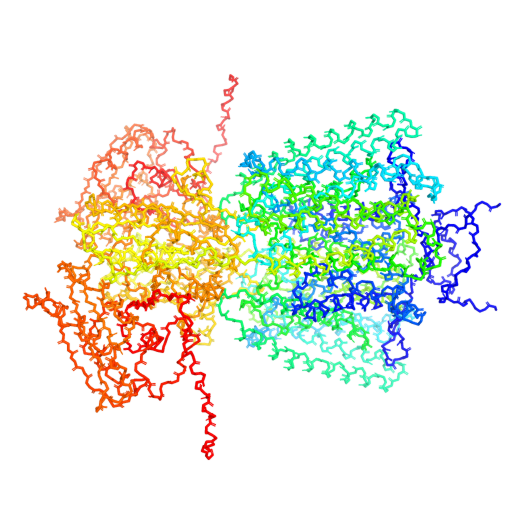 3404 N N . ASP A 1 445 ? -32.75 1.155 4.215 1 72.38 445 ASP A N 1
ATOM 3405 C CA . ASP A 1 445 ? -32.219 2.436 3.748 1 72.38 445 ASP A CA 1
ATOM 3406 C C . ASP A 1 445 ? -31.516 3.186 4.879 1 72.38 445 ASP A C 1
ATOM 3408 O O . ASP A 1 445 ? -32.156 3.668 5.809 1 72.38 445 ASP A O 1
ATOM 3412 N N . PRO A 1 446 ? -30.234 3.227 4.785 1 69.75 446 PRO A N 1
ATOM 3413 C CA . PRO A 1 446 ? -29.469 3.832 5.875 1 69.75 446 PRO A CA 1
ATOM 3414 C C . PRO A 1 446 ? -29.781 5.316 6.059 1 69.75 446 PRO A C 1
ATOM 3416 O O . PRO A 1 446 ? -29.5 5.887 7.113 1 69.75 446 PRO A O 1
ATOM 3419 N N . SER A 1 447 ? -30.344 6.035 5.113 1 65.69 447 SER A N 1
ATOM 3420 C CA . SER A 1 447 ? -30.562 7.477 5.164 1 65.69 447 SER A CA 1
ATOM 3421 C C . SER A 1 447 ? -31.875 7.82 5.855 1 65.69 447 SER A C 1
ATOM 3423 O O . SER A 1 447 ? -32.094 8.961 6.27 1 65.69 447 SER A O 1
ATOM 3425 N N . LYS A 1 448 ? -32.719 6.934 6.176 1 65.19 448 LYS A N 1
ATOM 3426 C CA . LYS A 1 448 ? -34.062 7.191 6.668 1 65.19 448 LYS A CA 1
ATOM 3427 C C . LYS A 1 448 ? -34.031 7.773 8.078 1 65.19 448 LYS A C 1
ATOM 3429 O O . LYS A 1 448 ? -34.781 8.703 8.383 1 65.19 448 LYS A O 1
ATOM 3434 N N . PRO A 1 449 ? -33.094 7.254 8.844 1 62.38 449 PRO A N 1
ATOM 3435 C CA . PRO A 1 449 ? -33.156 7.754 10.227 1 62.38 449 PRO A CA 1
ATOM 3436 C C . PRO A 1 449 ? -32.844 9.242 10.328 1 62.38 449 PRO A C 1
ATOM 3438 O O . PRO A 1 449 ? -33.25 9.898 11.297 1 62.38 449 PRO A O 1
ATOM 3441 N N . TYR A 1 450 ? -32.281 9.781 9.406 1 62.78 450 TYR A N 1
ATOM 3442 C CA . TYR A 1 450 ? -31.859 11.172 9.531 1 62.78 450 TYR A CA 1
ATOM 3443 C C . TYR A 1 450 ? -32.844 12.102 8.828 1 62.78 450 TYR A C 1
ATOM 3445 O O . TYR A 1 450 ? -32.656 13.328 8.844 1 62.78 450 TYR A O 1
ATOM 3453 N N . MET A 1 451 ? -33.844 11.469 8.312 1 58.66 451 MET A N 1
ATOM 3454 C CA . MET A 1 451 ? -34.844 12.305 7.641 1 58.66 451 MET A CA 1
ATOM 3455 C C . MET A 1 451 ? -35.875 12.812 8.633 1 58.66 451 MET A C 1
ATOM 3457 O O . MET A 1 451 ? -36.906 12.156 8.852 1 58.66 451 MET A O 1
ATOM 3461 N N . VAL A 1 452 ? -35.375 13.641 9.617 1 62.38 452 VAL A N 1
ATOM 3462 C CA . VAL A 1 452 ? -36.25 14.172 10.648 1 62.38 452 VAL A CA 1
ATOM 3463 C C . VAL A 1 452 ? -36.969 15.414 10.125 1 62.38 452 VAL A C 1
ATOM 3465 O O . VAL A 1 452 ? -36.406 16.188 9.344 1 62.38 452 VAL A O 1
ATOM 3468 N N . ASN A 1 453 ? -38.312 15.531 10.359 1 60.66 453 ASN A N 1
ATOM 3469 C CA . ASN A 1 453 ? -39.156 16.609 9.922 1 60.66 453 ASN A CA 1
ATOM 3470 C C . ASN A 1 453 ? -39.094 17.812 10.867 1 60.66 453 ASN A C 1
ATOM 3472 O O . ASN A 1 453 ? -39.938 18.719 10.797 1 60.66 453 ASN A O 1
ATOM 3476 N N . GLN A 1 454 ? -38.031 17.906 11.688 1 71.88 454 GLN A N 1
ATOM 3477 C CA . GLN A 1 454 ? -37.938 19.078 12.547 1 71.88 454 GLN A CA 1
ATOM 3478 C C . GLN A 1 454 ? -37.031 20.141 11.938 1 71.88 454 GLN A C 1
ATOM 3480 O O . GLN A 1 454 ? -35.969 19.812 11.375 1 71.88 454 GLN A O 1
ATOM 3485 N N . ARG A 1 455 ? -37.562 21.391 11.969 1 79.62 455 ARG A N 1
ATOM 3486 C CA . ARG A 1 455 ? -36.812 22.5 11.438 1 79.62 455 ARG A CA 1
ATOM 3487 C C . ARG A 1 455 ? -35.625 22.828 12.352 1 79.62 455 ARG A C 1
ATOM 3489 O O . ARG A 1 455 ? -35.812 23.172 13.523 1 79.62 455 ARG A O 1
ATOM 3496 N N . ARG A 1 456 ? -34.469 22.562 11.922 1 85.56 456 ARG A N 1
ATOM 3497 C CA . ARG A 1 456 ? -33.219 22.875 12.648 1 85.56 456 ARG A CA 1
ATOM 3498 C C . ARG A 1 456 ? -32.375 23.844 11.852 1 85.56 456 ARG A C 1
ATOM 3500 O O . ARG A 1 456 ? -31.453 23.438 11.141 1 85.56 456 ARG A O 1
ATOM 3507 N N . THR A 1 457 ? -32.75 25.078 11.938 1 89.81 457 THR A N 1
ATOM 3508 C CA . THR A 1 457 ? -32 26.125 11.242 1 89.81 457 THR A CA 1
ATOM 3509 C C . THR A 1 457 ? -31.562 27.219 12.219 1 89.81 457 THR A C 1
ATOM 3511 O O . THR A 1 457 ? -32.062 27.281 13.344 1 89.81 457 THR A O 1
ATOM 3514 N N . ILE A 1 458 ? -30.656 28.016 11.852 1 91 458 ILE A N 1
ATOM 3515 C CA . ILE A 1 458 ? -30.156 29.125 12.664 1 91 458 ILE A CA 1
ATOM 3516 C C . ILE A 1 458 ? -31.219 30.219 12.75 1 91 458 ILE A C 1
ATOM 3518 O O . ILE A 1 458 ? -31.406 30.828 13.805 1 91 458 ILE A O 1
ATOM 3522 N N . GLN A 1 459 ? -31.953 30.391 11.688 1 87.38 459 GLN A N 1
ATOM 3523 C CA . GLN A 1 459 ? -32.969 31.422 11.602 1 87.38 459 GLN A CA 1
ATOM 3524 C C . GLN A 1 459 ? -34.062 31.203 12.648 1 87.38 459 GLN A C 1
ATOM 3526 O O . GLN A 1 459 ? -34.594 32.156 13.211 1 87.38 459 GLN A O 1
ATOM 3531 N N . HIS A 1 460 ? -34.344 29.969 12.945 1 84.62 460 HIS A N 1
ATOM 3532 C CA . HIS A 1 460 ? -35.438 29.672 13.828 1 84.62 460 HIS A CA 1
ATOM 3533 C C . HIS A 1 460 ? -34.969 29.391 15.25 1 84.62 460 HIS A C 1
ATOM 3535 O O . HIS A 1 460 ? -35.781 29.047 16.125 1 84.62 460 HIS A O 1
ATOM 3541 N N . THR A 1 461 ? -33.75 29.547 15.469 1 85.69 461 THR A N 1
ATOM 3542 C CA . THR A 1 461 ? -33.219 29.375 16.828 1 85.69 461 THR A CA 1
ATOM 3543 C C . THR A 1 461 ? -33.312 30.672 17.609 1 85.69 461 THR A C 1
ATOM 3545 O O . THR A 1 461 ? -32.875 31.734 17.141 1 85.69 461 THR A O 1
ATOM 3548 N N . ALA A 1 462 ? -33.875 30.578 18.719 1 77.5 462 ALA A N 1
ATOM 3549 C CA . ALA A 1 462 ? -34.062 31.766 19.562 1 77.5 462 ALA A CA 1
ATOM 3550 C C . ALA A 1 462 ? -32.719 32.281 20.047 1 77.5 462 ALA A C 1
ATOM 3552 O O . ALA A 1 462 ? -31.781 31.531 20.25 1 77.5 462 ALA A O 1
ATOM 3553 N N . PRO A 1 463 ? -32.562 33.562 20.125 1 71.62 463 PRO A N 1
ATOM 3554 C CA . PRO A 1 463 ? -31.281 34.188 20.516 1 71.62 463 PRO A CA 1
ATOM 3555 C C . PRO A 1 463 ? -30.828 33.75 21.906 1 71.62 463 PRO A C 1
ATOM 3557 O O . PRO A 1 463 ? -29.625 33.688 22.172 1 71.62 463 PRO A O 1
ATOM 3560 N N . ASN A 1 464 ? -31.75 33.344 22.766 1 72.19 464 ASN A N 1
ATOM 3561 C CA . ASN A 1 464 ? -31.344 33 24.125 1 72.19 464 ASN A CA 1
ATOM 3562 C C . ASN A 1 464 ? -31.109 31.484 24.281 1 72.19 464 ASN A C 1
ATOM 3564 O O . ASN A 1 464 ? -30.828 31.016 25.375 1 72.19 464 ASN A O 1
ATOM 3568 N N . ASP A 1 465 ? -31.047 30.812 23.141 1 80.44 465 ASP A N 1
ATOM 3569 C CA . ASP A 1 465 ? -30.828 29.359 23.188 1 80.44 465 ASP A CA 1
ATOM 3570 C C . ASP A 1 465 ? -29.406 29 22.766 1 80.44 465 ASP A C 1
ATOM 3572 O O . ASP A 1 465 ? -28.703 29.812 22.172 1 80.44 465 ASP A O 1
ATOM 3576 N N . TYR A 1 466 ? -29.031 27.797 23.203 1 85.88 466 TYR A N 1
ATOM 3577 C CA . TYR A 1 466 ? -27.734 27.281 22.797 1 85.88 466 TYR A CA 1
ATOM 3578 C C . TYR A 1 466 ? -27.656 27.125 21.281 1 85.88 466 TYR A C 1
ATOM 3580 O O . TYR A 1 466 ? -28.578 26.594 20.656 1 85.88 466 TYR A O 1
ATOM 3588 N N . LEU A 1 467 ? -26.734 27.766 20.75 1 90.31 467 LEU A N 1
ATOM 3589 C CA . LEU A 1 467 ? -26.438 27.453 19.359 1 90.31 467 LEU A CA 1
ATOM 3590 C C . LEU A 1 467 ? -25.594 26.188 19.266 1 90.31 467 LEU A C 1
ATOM 3592 O O . LEU A 1 467 ? -24.406 26.188 19.641 1 90.31 467 LEU A O 1
ATOM 3596 N N . ARG A 1 468 ? -26.156 25.156 18.828 1 92.69 468 ARG A N 1
ATOM 3597 C CA . ARG A 1 468 ? -25.484 23.875 18.719 1 92.69 468 ARG A CA 1
ATOM 3598 C C . ARG A 1 468 ? -24.844 23.703 17.344 1 92.69 468 ARG A C 1
ATOM 3600 O O . ARG A 1 468 ? -25.547 23.656 16.328 1 92.69 468 ARG A O 1
ATOM 3607 N N . ILE A 1 469 ? -23.547 23.578 17.344 1 94.38 469 ILE A N 1
ATOM 3608 C CA . ILE A 1 469 ? -22.781 23.516 16.094 1 94.38 469 ILE A CA 1
ATOM 3609 C C . ILE A 1 469 ? -22 22.219 16.031 1 94.38 469 ILE A C 1
ATOM 3611 O O . ILE A 1 469 ? -21.375 21.812 17 1 94.38 469 ILE A O 1
ATOM 3615 N N . LEU A 1 470 ? -22.109 21.531 14.875 1 95.56 470 LEU A N 1
ATOM 3616 C CA . LEU A 1 470 ? -21.266 20.375 14.609 1 95.56 470 LEU A CA 1
ATOM 3617 C C . LEU A 1 470 ? -20.109 20.734 13.68 1 95.56 470 LEU A C 1
ATOM 3619 O O . LEU A 1 470 ? -20.328 21.188 12.555 1 95.56 470 LEU A O 1
ATOM 3623 N N . VAL A 1 471 ? -18.922 20.641 14.195 1 94.25 471 VAL A N 1
ATOM 3624 C CA . VAL A 1 471 ? -17.734 20.969 13.422 1 94.25 471 VAL A CA 1
ATOM 3625 C C . VAL A 1 471 ? -17 19.688 13.055 1 94.25 471 VAL A C 1
ATOM 3627 O O . VAL A 1 471 ? -16.578 18.922 13.93 1 94.25 471 VAL A O 1
ATOM 3630 N N . CYS A 1 472 ? -16.859 19.453 11.773 1 92.81 472 CYS A N 1
ATOM 3631 C CA . CYS A 1 472 ? -16.156 18.266 11.289 1 92.81 472 CYS A CA 1
ATOM 3632 C C . CYS A 1 472 ? -14.719 18.609 10.898 1 92.81 472 CYS A C 1
ATOM 3634 O O . CYS A 1 472 ? -14.469 19.594 10.203 1 92.81 472 CYS A O 1
ATOM 3636 N N . ILE A 1 473 ? -13.797 17.797 11.445 1 88.38 473 ILE A N 1
ATOM 3637 C CA . ILE A 1 473 ? -12.383 18.016 11.164 1 88.38 473 ILE A CA 1
ATOM 3638 C C . ILE A 1 473 ? -11.773 16.75 10.555 1 88.38 473 ILE A C 1
ATOM 3640 O O . ILE A 1 473 ? -11.938 15.656 11.094 1 88.38 473 ILE A O 1
ATOM 3644 N N . LYS A 1 474 ? -11.18 16.875 9.508 1 77.94 474 LYS A N 1
ATOM 3645 C CA . LYS A 1 474 ? -10.523 15.742 8.867 1 77.94 474 LYS A CA 1
ATOM 3646 C C . LYS A 1 474 ? -9.016 15.766 9.109 1 77.94 474 LYS A C 1
ATOM 3648 O O . LYS A 1 474 ? -8.43 14.742 9.469 1 77.94 474 LYS A O 1
ATOM 3653 N N . ASP A 1 475 ? -8.414 16.938 8.828 1 70.44 475 ASP A N 1
ATOM 3654 C CA . ASP A 1 475 ? -6.969 17.094 8.984 1 70.44 475 ASP A CA 1
ATOM 3655 C C . ASP A 1 475 ? -6.641 18.328 9.812 1 70.44 475 ASP A C 1
ATOM 3657 O O . ASP A 1 475 ? -7.469 19.234 9.938 1 70.44 475 ASP A O 1
ATOM 3661 N N . LYS A 1 476 ? -5.535 18.312 10.406 1 66.56 476 LYS A N 1
ATOM 3662 C CA . LYS A 1 476 ? -5.102 19.438 11.234 1 66.56 476 LYS A CA 1
ATOM 3663 C C . LYS A 1 476 ? -4.969 20.719 10.398 1 66.56 476 LYS A C 1
ATOM 3665 O O . LYS A 1 476 ? -4.98 21.828 10.945 1 66.56 476 LYS A O 1
ATOM 3670 N N . ARG A 1 477 ? -5.035 20.562 9.117 1 65.19 477 ARG A N 1
ATOM 3671 C CA . ARG A 1 477 ? -4.828 21.703 8.234 1 65.19 477 ARG A CA 1
ATOM 3672 C C . ARG A 1 477 ? -5.992 22.688 8.32 1 65.19 477 ARG A C 1
ATOM 3674 O O . ARG A 1 477 ? -5.816 23.875 8.117 1 65.19 477 ARG A O 1
ATOM 3681 N N . HIS A 1 478 ? -7.129 22.125 8.625 1 73.44 478 HIS A N 1
ATOM 3682 C CA . HIS A 1 478 ? -8.32 22.969 8.633 1 73.44 478 HIS A CA 1
ATOM 3683 C C . HIS A 1 478 ? -8.617 23.5 10.023 1 73.44 478 HIS A C 1
ATOM 3685 O O . HIS A 1 478 ? -9.555 24.281 10.211 1 73.44 478 HIS A O 1
ATOM 3691 N N . LEU A 1 479 ? -7.734 23.234 10.898 1 77 479 LEU A N 1
ATOM 3692 C CA . LEU A 1 479 ? -8.023 23.547 12.289 1 77 479 LEU A CA 1
ATOM 3693 C C . LEU A 1 479 ? -7.934 25.047 12.547 1 77 479 LEU A C 1
ATOM 3695 O O . LEU A 1 479 ? -8.812 25.625 13.188 1 77 479 LEU A O 1
ATOM 3699 N N . PRO A 1 480 ? -6.98 25.734 11.984 1 71.19 480 PRO A N 1
ATOM 3700 C CA . PRO A 1 480 ? -6.898 27.172 12.273 1 71.19 480 PRO A CA 1
ATOM 3701 C C . PRO A 1 480 ? -8.086 27.953 11.727 1 71.19 480 PRO A C 1
ATOM 3703 O O . PRO A 1 480 ? -8.617 28.844 12.398 1 71.19 480 PRO A O 1
ATOM 3706 N N . SER A 1 481 ? -8.469 27.594 10.516 1 76.31 481 SER A N 1
ATOM 3707 C CA . SER A 1 481 ? -9.602 28.281 9.914 1 76.31 481 SER A CA 1
ATOM 3708 C C . SER A 1 481 ? -10.891 28 10.672 1 76.31 481 SER A C 1
ATOM 3710 O O . SER A 1 481 ? -11.742 28.875 10.82 1 76.31 481 SER A O 1
ATOM 3712 N N . LEU A 1 482 ? -10.969 26.844 11.133 1 85.12 482 LEU A N 1
ATOM 3713 C CA . LEU A 1 482 ? -12.156 26.469 11.883 1 85.12 482 LEU A CA 1
ATOM 3714 C C . LEU A 1 482 ? -12.195 27.172 13.234 1 85.12 482 LEU A C 1
ATOM 3716 O O . LEU A 1 482 ? -13.258 27.641 13.664 1 85.12 482 LEU A O 1
ATOM 3720 N N . VAL A 1 483 ? -11.062 27.281 13.852 1 81.56 483 VAL A N 1
ATOM 3721 C CA . VAL A 1 483 ? -10.992 27.953 15.156 1 81.56 483 VAL A CA 1
ATOM 3722 C C . VAL A 1 483 ? -11.258 29.438 14.984 1 81.56 483 VAL A C 1
ATOM 3724 O O . VAL A 1 483 ? -11.945 30.047 15.805 1 81.56 483 VAL A O 1
ATOM 3727 N N . SER A 1 484 ? -10.781 29.984 13.938 1 77.88 484 SER A N 1
ATOM 3728 C CA . SER A 1 484 ? -11.023 31.406 13.664 1 77.88 484 SER A CA 1
ATOM 3729 C C . SER A 1 484 ? -12.508 31.672 13.422 1 77.88 484 SER A C 1
ATOM 3731 O O . SER A 1 484 ? -13.039 32.688 13.883 1 77.88 484 SER A O 1
ATOM 3733 N N . LEU A 1 485 ? -13.117 30.812 12.742 1 86.81 485 LEU A N 1
ATOM 3734 C CA . LEU A 1 485 ? -14.547 30.953 12.492 1 86.81 485 LEU A CA 1
ATOM 3735 C C . LEU A 1 485 ? -15.336 30.875 13.789 1 86.81 485 LEU A C 1
ATOM 3737 O O . LEU A 1 485 ? -16.281 31.641 14.008 1 86.81 485 LEU A O 1
ATOM 3741 N N . LEU A 1 486 ? -14.938 29.984 14.625 1 87.19 486 LEU A N 1
ATOM 3742 C CA . LEU A 1 486 ? -15.641 29.812 15.891 1 87.19 486 LEU A CA 1
ATOM 3743 C C . LEU A 1 486 ? -15.414 31.016 16.812 1 87.19 486 LEU A C 1
ATOM 3745 O O . LEU A 1 486 ? -16.312 31.422 17.547 1 87.19 486 LEU A O 1
ATOM 3749 N N . GLN A 1 487 ? -14.242 31.547 16.688 1 80.38 487 GLN A N 1
ATOM 3750 C CA . GLN A 1 487 ? -13.93 32.719 17.484 1 80.38 487 GLN A CA 1
ATOM 3751 C C . GLN A 1 487 ? -14.758 33.938 17.047 1 80.38 487 GLN A C 1
ATOM 3753 O O . GLN A 1 487 ? -15.266 34.688 17.875 1 80.38 487 GLN A O 1
ATOM 3758 N N . VAL A 1 488 ? -14.938 34.062 15.797 1 84.25 488 VAL A N 1
ATOM 3759 C CA . VAL A 1 488 ? -15.648 35.188 15.234 1 84.25 488 VAL A CA 1
ATOM 3760 C C . VAL A 1 488 ? -17.156 35.031 15.445 1 84.25 488 VAL A C 1
ATOM 3762 O O . VAL A 1 488 ? -17.891 36.031 15.492 1 84.25 488 VAL A O 1
ATOM 3765 N N . SER A 1 489 ? -17.641 33.812 15.578 1 87.62 489 SER A N 1
ATOM 3766 C CA . SER A 1 489 ? -19.062 33.562 15.836 1 87.62 489 SER A CA 1
ATOM 3767 C C . SER A 1 489 ? -19.469 34.062 17.219 1 87.62 489 SER A C 1
ATOM 3769 O O . SER A 1 489 ? -20.656 34.156 17.531 1 87.62 489 SER A O 1
ATOM 3771 N N . TYR A 1 490 ? -18.656 34.5 18.062 1 80.19 490 TYR A N 1
ATOM 3772 C CA . TYR A 1 490 ? -18.766 35.281 19.281 1 80.19 490 TYR A CA 1
ATOM 3773 C C . TYR A 1 490 ? -19.766 34.625 20.25 1 80.19 490 TYR A C 1
ATOM 3775 O O . TYR A 1 490 ? -20.859 35.156 20.469 1 80.19 490 TYR A O 1
ATOM 3783 N N . PRO A 1 491 ? -19.438 33.562 20.844 1 85.5 491 PRO A N 1
ATOM 3784 C CA . PRO A 1 491 ? -20.297 33.031 21.922 1 85.5 491 PRO A CA 1
ATOM 3785 C C . PRO A 1 491 ? -20.328 33.969 23.141 1 85.5 491 PRO A C 1
ATOM 3787 O O . PRO A 1 491 ? -19.297 34.469 23.562 1 85.5 491 PRO A O 1
ATOM 3790 N N . THR A 1 492 ? -21.547 34.312 23.625 1 83.19 492 THR A N 1
ATOM 3791 C CA . THR A 1 492 ? -21.734 35.125 24.828 1 83.19 492 THR A CA 1
ATOM 3792 C C . THR A 1 492 ? -22.531 34.344 25.875 1 83.19 492 THR A C 1
ATOM 3794 O O . THR A 1 492 ? -23.031 33.25 25.609 1 83.19 492 THR A O 1
ATOM 3797 N N . VAL A 1 493 ? -22.656 34.875 27.062 1 81.62 493 VAL A N 1
ATOM 3798 C CA . VAL A 1 493 ? -23.391 34.25 28.172 1 81.62 493 VAL A CA 1
ATOM 3799 C C . VAL A 1 493 ? -24.875 34.156 27.828 1 81.62 493 VAL A C 1
ATOM 3801 O O . VAL A 1 493 ? -25.562 33.219 28.203 1 81.62 493 VAL A O 1
ATOM 3804 N N . GLN A 1 494 ? -25.297 35.156 27.047 1 79.69 494 GLN A N 1
ATOM 3805 C CA . GLN A 1 494 ? -26.688 35.188 26.656 1 79.69 494 GLN A CA 1
ATOM 3806 C C . GLN A 1 494 ? -26.953 34.219 25.516 1 79.69 494 GLN A C 1
ATOM 3808 O O . GLN A 1 494 ? -28.047 33.656 25.406 1 79.69 494 GLN A O 1
ATOM 3813 N N . ASN A 1 495 ? -25.938 34.062 24.688 1 84.44 495 ASN A N 1
ATOM 3814 C CA . ASN A 1 495 ? -26 33.125 23.547 1 84.44 495 ASN A CA 1
ATOM 3815 C C . ASN A 1 495 ? -24.859 32.125 23.562 1 84.44 495 ASN A C 1
ATOM 3817 O O . ASN A 1 495 ? -23.922 32.219 22.766 1 84.44 495 ASN A O 1
ATOM 3821 N N . PRO A 1 496 ? -25.016 31.141 24.438 1 87.81 496 PRO A N 1
ATOM 3822 C CA . PRO A 1 496 ? -23.922 30.172 2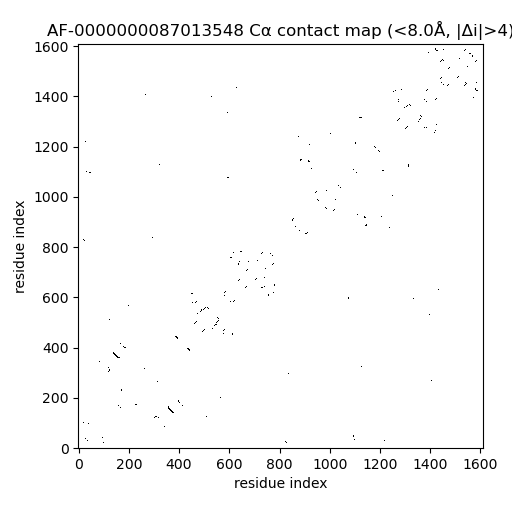4.562 1 87.81 496 PRO A CA 1
ATOM 3823 C C . PRO A 1 496 ? -23.875 29.188 23.391 1 87.81 496 PRO A C 1
ATOM 3825 O O . PRO A 1 496 ? -24.859 29.016 22.672 1 87.81 496 PRO A O 1
ATOM 3828 N N . PHE A 1 497 ? -22.75 28.641 23.203 1 91.06 497 PHE A N 1
ATOM 3829 C CA . PHE A 1 497 ? -22.531 27.688 22.125 1 91.06 497 PHE A CA 1
ATOM 3830 C C . PHE A 1 497 ? -22.297 26.281 22.672 1 91.06 497 PHE A C 1
ATOM 3832 O O . PHE A 1 497 ? -21.656 26.125 23.719 1 91.06 497 PHE A O 1
ATOM 3839 N N . SER A 1 498 ? -22.891 25.328 22.078 1 91.88 498 SER A N 1
ATOM 3840 C CA . SER A 1 498 ? -22.547 23.922 22.234 1 91.88 498 SER A CA 1
ATOM 3841 C C . SER A 1 498 ? -21.891 23.375 20.984 1 91.88 498 SER A C 1
ATOM 3843 O O . SER A 1 498 ? -22.531 23.203 19.953 1 91.88 498 SER A O 1
ATOM 3845 N N . ILE A 1 499 ? -20.641 23.203 21.094 1 93.06 499 ILE A N 1
ATOM 3846 C CA . ILE A 1 499 ? -19.875 22.781 19.922 1 93.06 499 ILE A CA 1
ATOM 3847 C C . ILE A 1 499 ? -19.562 21.297 20.016 1 93.06 499 ILE A C 1
ATOM 3849 O O . ILE A 1 499 ? -18.953 20.844 20.984 1 93.06 499 ILE A O 1
ATOM 3853 N N . HIS A 1 500 ? -20 20.562 19.047 1 93.88 500 HIS A N 1
ATOM 3854 C CA . HIS A 1 500 ? -19.641 19.156 18.891 1 93.88 500 HIS A CA 1
ATOM 3855 C C . HIS A 1 500 ? -18.562 18.969 17.828 1 93.88 500 HIS A C 1
ATOM 3857 O O . HIS A 1 500 ? -18.812 19.219 16.641 1 93.88 500 HIS A O 1
ATOM 3863 N N . VAL A 1 501 ? -17.406 18.562 18.281 1 92.31 501 VAL A N 1
ATOM 3864 C CA . VAL A 1 501 ? -16.266 18.391 17.391 1 92.31 501 VAL A CA 1
ATOM 3865 C C . VAL A 1 501 ? -16.219 16.938 16.906 1 92.31 501 VAL A C 1
ATOM 3867 O O . VAL A 1 501 ? -16.188 16 17.719 1 92.31 501 VAL A O 1
ATOM 3870 N N . PHE A 1 502 ? -16.219 16.734 15.617 1 92.44 502 PHE A N 1
ATOM 3871 C CA . PHE A 1 502 ? -16.234 15.406 15.023 1 92.44 502 PHE A CA 1
ATOM 3872 C C . PHE A 1 502 ? -14.977 15.164 14.195 1 92.44 502 PHE A C 1
ATOM 3874 O O . PHE A 1 502 ? -14.836 15.711 13.094 1 92.44 502 PHE A O 1
ATOM 3881 N N . HIS A 1 503 ? -14.094 14.375 14.719 1 89.06 503 HIS A N 1
ATOM 3882 C CA . HIS A 1 503 ? -12.875 14 14.008 1 89.06 503 HIS A CA 1
ATOM 3883 C C . HIS A 1 503 ? -13.125 12.828 13.055 1 89.06 503 HIS A C 1
ATOM 3885 O O . HIS A 1 503 ? -13.469 11.727 13.5 1 89.06 503 HIS A O 1
ATOM 3891 N N . LEU A 1 504 ? -12.945 13.086 11.758 1 86.88 504 LEU A N 1
ATOM 3892 C CA . LEU A 1 504 ? -13.234 12.094 10.727 1 86.88 504 LEU A CA 1
ATOM 3893 C C . LEU A 1 504 ? -11.961 11.383 10.289 1 86.88 504 LEU A C 1
ATOM 3895 O O . LEU A 1 504 ? -11.062 12 9.719 1 86.88 504 LEU A O 1
ATOM 3899 N N . VAL A 1 505 ? -11.875 10.055 10.57 1 78.75 505 VAL A N 1
ATOM 3900 C CA . VAL A 1 505 ? -10.719 9.242 10.203 1 78.75 505 VAL A CA 1
ATOM 3901 C C . VAL A 1 505 ? -11.156 8.117 9.273 1 78.75 505 VAL A C 1
ATOM 3903 O O . VAL A 1 505 ? -12.195 7.484 9.492 1 78.75 505 VAL A O 1
ATOM 3906 N N . GLU A 1 506 ? -10.391 7.898 8.25 1 74.62 506 GLU A N 1
ATOM 3907 C CA . GLU A 1 506 ? -10.719 6.816 7.324 1 74.62 506 GLU A CA 1
ATOM 3908 C C . GLU A 1 506 ? -10.352 5.457 7.914 1 74.62 506 GLU A C 1
ATOM 3910 O O . GLU A 1 506 ? -9.312 5.316 8.562 1 74.62 506 GLU A O 1
ATOM 3915 N N . LEU A 1 507 ? -11.273 4.57 7.66 1 69.94 507 LEU A N 1
ATOM 3916 C CA . LEU A 1 507 ? -11.125 3.207 8.164 1 69.94 507 LEU A CA 1
ATOM 3917 C C . LEU A 1 507 ? -10.094 2.439 7.34 1 69.94 507 LEU A C 1
ATOM 3919 O O . LEU A 1 507 ? -10.312 2.176 6.152 1 69.94 507 LEU A O 1
ATOM 3923 N N . ILE A 1 508 ? -8.836 2.195 7.875 1 62.81 508 ILE A N 1
ATOM 3924 C CA . ILE A 1 508 ? -7.844 1.378 7.188 1 62.81 508 ILE A CA 1
ATOM 3925 C C . ILE A 1 508 ? -7.41 0.225 8.094 1 62.81 508 ILE A C 1
ATOM 3927 O O . ILE A 1 508 ? -7.078 0.435 9.258 1 62.81 508 ILE A O 1
ATOM 3931 N N . GLY A 1 509 ? -7.445 -1.068 7.629 1 56.81 509 GLY A N 1
ATOM 3932 C CA . GLY A 1 509 ? -6.957 -2.215 8.383 1 56.81 509 GLY A CA 1
ATOM 3933 C C . GLY A 1 509 ? -7.953 -2.729 9.398 1 56.81 509 GLY A C 1
ATOM 3934 O O . GLY A 1 509 ? -7.582 -3.438 10.336 1 56.81 509 GLY A O 1
ATOM 3935 N N . ARG A 1 510 ? -9.18 -2.109 9.312 1 67.5 510 ARG A N 1
ATOM 3936 C CA . ARG A 1 510 ? -10.258 -2.514 10.203 1 67.5 510 ARG A CA 1
ATOM 3937 C C . ARG A 1 510 ? -11.57 -2.68 9.438 1 67.5 510 ARG A C 1
ATOM 3939 O O . ARG A 1 510 ? -11.82 -1.962 8.469 1 67.5 510 ARG A O 1
ATOM 3946 N N . ALA A 1 511 ? -12.273 -3.631 9.891 1 61.56 511 ALA A N 1
ATOM 3947 C CA . ALA A 1 511 ? -13.539 -3.877 9.219 1 61.56 511 ALA A CA 1
ATOM 3948 C C . ALA A 1 511 ? -14.68 -3.117 9.898 1 61.56 511 ALA A C 1
ATOM 3950 O O . ALA A 1 511 ? -15.594 -2.635 9.234 1 61.56 511 ALA A O 1
ATOM 3951 N N . ASN A 1 512 ? -14.562 -2.959 11.188 1 66.62 512 ASN A N 1
ATOM 3952 C CA . ASN A 1 512 ? -15.68 -2.35 11.906 1 66.62 512 ASN A CA 1
ATOM 3953 C C . ASN A 1 512 ? -15.445 -0.861 12.148 1 66.62 512 ASN A C 1
ATOM 3955 O O . ASN A 1 512 ? -14.414 -0.474 12.711 1 66.62 512 ASN A O 1
ATOM 3959 N N . PRO A 1 513 ? -16.422 -0.096 11.602 1 74.75 513 PRO A N 1
ATOM 3960 C CA . PRO A 1 513 ? -16.328 1.33 11.922 1 74.75 513 PRO A CA 1
ATOM 3961 C C . PRO A 1 513 ? -16.359 1.6 13.422 1 74.75 513 PRO A C 1
ATOM 3963 O O . PRO A 1 513 ? -16.938 0.817 14.18 1 74.75 513 PRO A O 1
ATOM 3966 N N . LEU A 1 514 ? -15.617 2.496 13.875 1 73.94 514 LEU A N 1
ATOM 3967 C CA . LEU A 1 514 ? -15.547 2.867 15.281 1 73.94 514 LEU A CA 1
ATOM 3968 C C . LEU A 1 514 ? -16.094 4.277 15.5 1 73.94 514 LEU A C 1
ATOM 3970 O O . LEU A 1 514 ? -15.789 5.188 14.727 1 73.94 514 LEU A O 1
ATOM 3974 N N . PHE A 1 515 ? -17.141 4.406 16.266 1 78.5 515 PHE A N 1
ATOM 3975 C CA . PHE A 1 515 ? -17.625 5.691 16.75 1 78.5 515 PHE A CA 1
ATOM 3976 C C . PHE A 1 515 ? -17.266 5.898 18.203 1 78.5 515 PHE A C 1
ATOM 3978 O O . PHE A 1 515 ? -17.703 5.145 19.078 1 78.5 515 PHE A O 1
ATOM 3985 N N . ILE A 1 516 ? -16.391 6.859 18.484 1 77.88 516 ILE A N 1
ATOM 3986 C CA . ILE A 1 516 ? -15.867 7.043 19.844 1 77.88 516 ILE A CA 1
ATOM 3987 C C . ILE A 1 516 ? -16.375 8.367 20.406 1 77.88 516 ILE A C 1
ATOM 3989 O O . ILE A 1 516 ? -16.141 9.43 19.828 1 77.88 516 ILE A O 1
ATOM 3993 N N . ASP A 1 517 ? -17.172 8.305 21.422 1 79.25 517 ASP A N 1
ATOM 3994 C CA . ASP A 1 517 ? -17.484 9.461 22.266 1 79.25 517 ASP A CA 1
ATOM 3995 C C . ASP A 1 517 ? -16.406 9.656 23.328 1 79.25 517 ASP A C 1
ATOM 3997 O O . ASP A 1 517 ? -16.203 8.789 24.188 1 79.25 517 ASP A O 1
ATOM 4001 N N . HIS A 1 518 ? -15.688 10.695 23.234 1 78.31 518 HIS A N 1
ATOM 4002 C CA . HIS A 1 518 ? -14.539 10.922 24.109 1 78.31 518 HIS A CA 1
ATOM 4003 C C . HIS A 1 518 ? -14.969 11 25.578 1 78.31 518 HIS A C 1
ATOM 4005 O O . HIS A 1 518 ? -14.141 10.891 26.469 1 78.31 518 HIS A O 1
ATOM 4011 N N . GLN A 1 519 ? -16.203 11.25 25.859 1 72.06 519 GLN A N 1
ATOM 4012 C CA . GLN A 1 519 ? -16.703 11.266 27.219 1 72.06 519 GLN A CA 1
ATOM 4013 C C . GLN A 1 519 ? -16.75 9.859 27.812 1 72.06 519 GLN A C 1
ATOM 4015 O O . GLN A 1 519 ? -16.734 9.695 29.031 1 72.06 519 GLN A O 1
ATOM 4020 N N . ASN A 1 520 ? -16.766 8.922 26.859 1 68.88 520 ASN A N 1
ATOM 4021 C CA . ASN A 1 520 ? -16.75 7.535 27.312 1 68.88 520 ASN A CA 1
ATOM 4022 C C . ASN A 1 520 ? -15.336 7.078 27.672 1 68.88 520 ASN A C 1
ATOM 4024 O O . ASN A 1 520 ? -14.461 7 26.812 1 68.88 520 ASN A O 1
ATOM 4028 N N . GLN A 1 521 ? -14.984 6.906 28.828 1 59.09 521 GLN A N 1
ATOM 4029 C CA . GLN A 1 521 ? -13.672 6.605 29.391 1 59.09 521 GLN A CA 1
ATOM 4030 C C . GLN A 1 521 ? -13.094 5.328 28.781 1 59.09 521 GLN A C 1
ATOM 4032 O O . GLN A 1 521 ? -11.883 5.223 28.562 1 59.09 521 GLN A O 1
ATOM 4037 N N . GLU A 1 522 ? -13.945 4.359 28.531 1 58.81 522 GLU A N 1
ATOM 4038 C CA . GLU A 1 522 ? -13.461 3.07 28.062 1 58.81 522 GLU A CA 1
ATOM 4039 C C . GLU A 1 522 ? -12.82 3.199 26.672 1 58.81 522 GLU A C 1
ATOM 4041 O O . GLU A 1 522 ? -11.859 2.486 26.359 1 58.81 522 GLU A O 1
ATOM 4046 N N . LEU A 1 523 ? -13.367 4.156 25.969 1 62.41 523 LEU A N 1
ATOM 4047 C CA . LEU A 1 523 ? -12.938 4.242 24.578 1 62.41 523 LEU A CA 1
ATOM 4048 C C . LEU A 1 523 ? -11.844 5.293 24.422 1 62.41 523 LEU A C 1
ATOM 4050 O O . LEU A 1 523 ? -11.234 5.398 23.344 1 62.41 523 LEU A O 1
ATOM 4054 N N . LYS A 1 524 ? -11.594 5.992 25.438 1 61.41 524 LYS A N 1
ATOM 4055 C CA . LYS A 1 524 ? -10.641 7.098 25.391 1 61.41 524 LYS A CA 1
ATOM 4056 C C . LYS A 1 524 ? -9.25 6.598 25.016 1 61.41 524 LYS A C 1
ATOM 4058 O O . LYS A 1 524 ? -8.5 7.293 24.312 1 61.41 524 LYS A O 1
ATOM 4063 N N . GLU A 1 525 ? -9.008 5.344 25.391 1 61.84 525 GLU A N 1
ATOM 4064 C CA . GLU A 1 525 ? -7.676 4.805 25.109 1 61.84 525 GLU A CA 1
ATOM 4065 C C . GLU A 1 525 ? -7.477 4.559 23.625 1 61.84 525 GLU A C 1
ATOM 4067 O O . GLU A 1 525 ? -6.352 4.621 23.125 1 61.84 525 GLU A O 1
ATOM 4072 N N . LEU A 1 526 ? -8.609 4.43 23.016 1 64.5 526 LEU A N 1
ATOM 4073 C CA . LEU A 1 526 ? -8.516 4.098 21.594 1 64.5 526 LEU A CA 1
ATOM 4074 C C . LEU A 1 526 ? -8.25 5.348 20.766 1 64.5 526 LEU A C 1
ATOM 4076 O O . LEU A 1 526 ? -7.672 5.262 19.672 1 64.5 526 LEU A O 1
ATOM 4080 N N . VAL A 1 527 ? -8.656 6.512 21.375 1 64.62 527 VAL A N 1
ATOM 4081 C CA . VAL A 1 527 ? -8.633 7.777 20.641 1 64.62 527 VAL A CA 1
ATOM 4082 C C . VAL A 1 527 ? -7.188 8.203 20.406 1 64.62 527 VAL A C 1
ATOM 4084 O O . VAL A 1 527 ? -6.879 8.812 19.375 1 64.62 527 VAL A O 1
ATOM 4087 N N . THR A 1 528 ? -6.359 7.766 21.297 1 58.34 528 THR A N 1
ATOM 4088 C CA . THR A 1 528 ? -4.98 8.234 21.219 1 58.34 528 THR A CA 1
ATOM 4089 C C . THR A 1 528 ? -4.25 7.594 20.047 1 58.34 528 THR A C 1
ATOM 4091 O O . THR A 1 528 ? -3.186 8.062 19.641 1 58.34 528 THR A O 1
ATOM 4094 N N . ARG A 1 529 ? -5.055 6.695 19.453 1 60.16 529 ARG A N 1
ATOM 4095 C CA . ARG A 1 529 ? -4.402 5.945 18.391 1 60.16 529 ARG A CA 1
ATOM 4096 C C . ARG A 1 529 ? -4.609 6.621 17.031 1 60.16 529 ARG A C 1
ATOM 4098 O O . ARG A 1 529 ? -3.941 6.285 16.047 1 60.16 529 ARG A O 1
ATOM 4105 N N . PHE A 1 530 ? -5.543 7.59 17.094 1 65.44 530 PHE A N 1
ATOM 4106 C CA . PHE A 1 530 ? -5.859 8.211 15.805 1 65.44 530 PHE A CA 1
ATOM 4107 C C . PHE A 1 530 ? -4.934 9.391 15.531 1 65.44 530 PHE A C 1
ATOM 4109 O O . PHE A 1 530 ? -4.562 10.117 16.453 1 65.44 530 PHE A O 1
ATOM 4116 N N . PRO A 1 531 ? -4.609 9.578 14.273 1 59.25 531 PRO A N 1
ATOM 4117 C CA . PRO A 1 531 ? -3.705 10.672 13.906 1 59.25 531 PRO A CA 1
ATOM 4118 C C . PRO A 1 531 ? -4.285 12.047 14.227 1 59.25 531 PRO A C 1
ATOM 4120 O O . PRO A 1 531 ? -5.504 12.234 14.172 1 59.25 531 PRO A O 1
ATOM 4123 N N . ASP A 1 532 ? -3.604 13.07 14.68 1 63.31 532 ASP A N 1
ATOM 4124 C CA . ASP A 1 532 ? -3.879 14.492 14.836 1 63.31 532 ASP A CA 1
ATOM 4125 C C . ASP A 1 532 ? -4.828 14.75 16 1 63.31 532 ASP A C 1
ATOM 4127 O O . ASP A 1 532 ? -5.312 15.867 16.188 1 63.31 532 ASP A O 1
ATOM 4131 N N . TRP A 1 533 ? -5.195 13.68 16.719 1 70.25 533 TRP A N 1
ATOM 4132 C CA . TRP A 1 533 ? -6.16 13.883 17.797 1 70.25 533 TRP A CA 1
ATOM 4133 C C . TRP A 1 533 ? -5.613 14.844 18.844 1 70.25 533 TRP A C 1
ATOM 4135 O O . TRP A 1 533 ? -6.332 15.727 19.328 1 70.25 533 TRP A O 1
ATOM 4145 N N . GLY A 1 534 ? -4.348 14.633 19.156 1 65.25 534 GLY A N 1
ATOM 4146 C CA . GLY A 1 534 ? -3.77 15.508 20.156 1 65.25 534 GLY A CA 1
ATOM 4147 C C . GLY A 1 534 ? -3.791 16.969 19.766 1 65.25 534 GLY A C 1
ATOM 4148 O O . GLY A 1 534 ? -4.18 17.828 20.562 1 65.25 534 GLY A O 1
ATOM 4149 N N . THR A 1 535 ? -3.58 17.234 18.562 1 66.94 535 THR A N 1
ATOM 4150 C CA . THR A 1 535 ? -3.555 18.594 18.062 1 66.94 535 THR A CA 1
ATOM 4151 C C . THR A 1 535 ? -4.961 19.188 18.031 1 66.94 535 THR A C 1
ATOM 4153 O O . THR A 1 535 ? -5.16 20.344 18.406 1 66.94 535 THR A O 1
ATOM 4156 N N . ILE A 1 536 ? -5.859 18.391 17.641 1 78.56 536 ILE A N 1
ATOM 4157 C CA . ILE A 1 536 ? -7.238 18.859 17.547 1 78.56 536 ILE A CA 1
ATOM 4158 C C . ILE A 1 536 ? -7.789 19.141 18.938 1 78.56 536 ILE A C 1
ATOM 4160 O O . ILE A 1 536 ? -8.375 20.203 19.172 1 78.56 536 ILE A O 1
ATOM 4164 N N . HIS A 1 537 ? -7.516 18.25 19.797 1 76.56 537 HIS A N 1
ATOM 4165 C CA . HIS A 1 537 ? -8.031 18.391 21.156 1 76.56 537 HIS A CA 1
ATOM 4166 C C . HIS A 1 537 ? -7.395 19.594 21.844 1 76.56 537 HIS A C 1
ATOM 4168 O O . HIS A 1 537 ? -8.086 20.359 22.531 1 76.56 537 HIS A O 1
ATOM 4174 N N . HIS A 1 538 ? -6.184 19.781 21.594 1 70.31 538 HIS A N 1
ATOM 4175 C CA . HIS A 1 538 ? -5.473 20.875 22.25 1 70.31 538 HIS A CA 1
ATOM 4176 C C . HIS A 1 538 ? -5.906 22.219 21.688 1 70.31 538 HIS A C 1
ATOM 4178 O O . HIS A 1 538 ? -6.113 23.172 22.453 1 70.31 538 HIS A O 1
ATOM 4184 N N . ALA A 1 539 ? -5.988 22.328 20.453 1 73.88 539 ALA A N 1
ATOM 4185 C CA . ALA A 1 539 ? -6.371 23.594 19.812 1 73.88 539 ALA A CA 1
ATOM 4186 C C . ALA A 1 539 ? -7.766 24.031 20.25 1 73.88 539 ALA A C 1
ATOM 4188 O O . ALA A 1 539 ? -8 25.203 20.531 1 73.88 539 ALA A O 1
ATOM 4189 N N . LEU A 1 540 ? -8.602 23.094 20.359 1 80.69 540 LEU A N 1
ATOM 4190 C CA . LEU A 1 540 ? -9.984 23.438 20.703 1 80.69 540 LEU A CA 1
ATOM 4191 C C . LEU A 1 540 ? -10.133 23.656 22.203 1 80.69 540 LEU A C 1
ATOM 4193 O O . LEU A 1 540 ? -10.969 24.469 22.625 1 80.69 540 LEU A O 1
ATOM 4197 N N . ASN A 1 541 ? -9.273 22.984 22.922 1 77.25 541 ASN A N 1
ATOM 4198 C CA . ASN A 1 541 ? -9.289 23.281 24.344 1 77.25 541 ASN A CA 1
ATOM 4199 C C . ASN A 1 541 ? -8.727 24.672 24.641 1 77.25 541 ASN A C 1
ATOM 4201 O O . ASN A 1 541 ? -9.203 25.344 25.547 1 77.25 541 ASN A O 1
ATOM 4205 N N . LEU A 1 542 ? -7.785 25.031 23.875 1 70.44 542 LEU A N 1
ATOM 4206 C CA . LEU A 1 542 ? -7.254 26.391 24 1 70.44 542 LEU A CA 1
ATOM 4207 C C . LEU A 1 542 ? -8.312 27.422 23.641 1 70.44 542 LEU A C 1
ATOM 4209 O O . LEU A 1 542 ? -8.383 28.484 24.266 1 70.44 542 LEU A O 1
ATOM 4213 N N . TYR A 1 543 ? -9.102 27.172 22.719 1 79.75 543 TYR A N 1
ATOM 4214 C CA . TYR A 1 543 ? -10.219 28.016 22.344 1 79.75 543 TYR A CA 1
ATOM 4215 C C . TYR A 1 543 ? -11.227 28.125 23.484 1 79.75 543 TYR A C 1
ATOM 4217 O O . TYR A 1 543 ? -11.727 29.219 23.781 1 79.75 543 TYR A O 1
ATOM 4225 N N . GLN A 1 544 ? -11.453 26.984 24.047 1 80.38 544 GLN A N 1
ATOM 4226 C CA . GLN A 1 544 ? -12.43 26.984 25.125 1 80.38 544 GLN A CA 1
ATOM 4227 C C . GLN A 1 544 ? -11.922 27.766 26.344 1 80.38 544 GLN A C 1
ATOM 4229 O O . GLN A 1 544 ? -12.695 28.453 27.016 1 80.38 544 GLN A O 1
ATOM 4234 N N . GLU A 1 545 ? -10.641 27.594 26.562 1 72.88 545 GLU A N 1
ATOM 4235 C CA . GLU A 1 545 ? -10.055 28.266 27.719 1 72.88 545 GLU A CA 1
ATOM 4236 C C . GLU A 1 545 ? -10.039 29.781 27.516 1 72.88 545 GLU A C 1
ATOM 4238 O O . GLU A 1 545 ? -10.109 30.547 28.484 1 72.88 545 GLU A O 1
ATOM 4243 N N . GLY A 1 546 ? -10.008 30.203 26.266 1 65.88 546 GLY A N 1
ATOM 4244 C CA . GLY A 1 546 ? -9.969 31.625 25.969 1 65.88 546 GLY A CA 1
ATOM 4245 C C . GLY A 1 546 ? -11.312 32.312 26.125 1 65.88 546 GLY A C 1
ATOM 4246 O 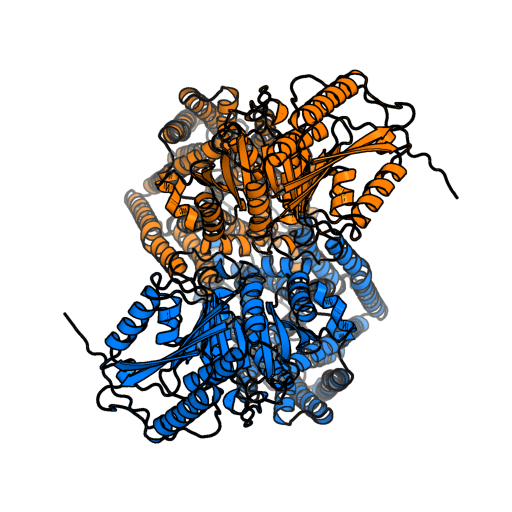O . GLY A 1 546 ? -11.383 33.531 26.266 1 65.88 546 GLY A O 1
ATOM 4247 N N . ILE A 1 547 ? -12.359 31.562 25.906 1 69.62 547 ILE A N 1
ATOM 4248 C CA . ILE A 1 547 ? -13.695 32.156 25.938 1 69.62 547 ILE A CA 1
ATOM 4249 C C . ILE A 1 547 ? -14.391 31.734 27.234 1 69.62 547 ILE A C 1
ATOM 4251 O O . ILE A 1 547 ? -14.344 30.562 27.641 1 69.62 547 ILE A O 1
ATOM 4255 N N . GLU A 1 548 ? -14.5 32.531 28.234 1 64.94 548 GLU A N 1
ATOM 4256 C CA . GLU A 1 548 ? -15.172 32.312 29.516 1 64.94 548 GLU A CA 1
ATOM 4257 C C . GLU A 1 548 ? -16.328 31.328 29.375 1 64.94 548 GLU A C 1
ATOM 4259 O O . GLU A 1 548 ? -16.828 31.125 28.266 1 64.94 548 GLU A O 1
ATOM 4264 N N . ASP A 1 549 ? -16.938 30.531 30.359 1 70.62 549 ASP A N 1
ATOM 4265 C CA . ASP A 1 549 ? -17.984 29.562 30.672 1 70.62 549 ASP A CA 1
ATOM 4266 C C . ASP A 1 549 ? -19.125 29.641 29.672 1 70.62 549 ASP A C 1
ATOM 4268 O O . ASP A 1 549 ? -20.266 29.328 30 1 70.62 549 ASP A O 1
ATOM 4272 N N . CYS A 1 550 ? -18.797 30.016 28.281 1 83.88 550 CYS A N 1
ATOM 4273 C CA . CYS A 1 550 ? -19.891 30.203 27.344 1 83.88 550 CYS A CA 1
ATOM 4274 C C . CYS A 1 550 ? -19.875 29.109 26.266 1 83.88 550 CYS A C 1
ATOM 4276 O O . CYS A 1 550 ? -20.766 29.047 25.438 1 83.88 550 CYS A O 1
ATOM 4278 N N . VAL A 1 551 ? -18.875 28.219 26.281 1 88.88 551 VAL A N 1
ATOM 4279 C CA . VAL A 1 551 ? -18.781 27.219 25.234 1 88.88 551 VAL A CA 1
ATOM 4280 C C . VAL A 1 551 ? -18.656 25.828 25.844 1 88.88 551 VAL A C 1
ATOM 4282 O O . VAL A 1 551 ? -17.844 25.625 26.75 1 88.88 551 VAL A O 1
ATOM 4285 N N . ASP A 1 552 ? -19.547 24.984 25.516 1 88.56 552 ASP A N 1
ATOM 4286 C CA . ASP A 1 552 ? -19.469 23.578 25.859 1 88.56 552 ASP A CA 1
ATOM 4287 C C . ASP A 1 552 ? -18.875 22.766 24.703 1 88.56 552 ASP A C 1
ATOM 4289 O O . ASP A 1 552 ? -19.422 22.766 23.594 1 88.56 552 ASP A O 1
ATOM 4293 N N . LEU A 1 553 ? -17.766 22.203 24.969 1 90.12 553 LEU A N 1
ATOM 4294 C CA . LEU A 1 553 ? -17.094 21.422 23.938 1 90.12 553 LEU A CA 1
ATOM 4295 C C . LEU A 1 553 ? -17.219 19.938 24.188 1 90.12 553 LEU A C 1
ATOM 4297 O O . LEU A 1 553 ? -16.984 19.469 25.312 1 90.12 553 LEU A O 1
ATOM 4301 N N . GLN A 1 554 ? -17.766 19.219 23.219 1 89.56 554 GLN A N 1
ATOM 4302 C CA . GLN A 1 554 ? -17.797 17.75 23.234 1 89.56 554 GLN A CA 1
ATOM 4303 C C . GLN A 1 554 ? -17.031 17.172 22.031 1 89.56 554 GLN A C 1
ATOM 4305 O O . GLN A 1 554 ? -17.188 17.656 20.906 1 89.56 554 GLN A O 1
ATOM 4310 N N . PHE A 1 555 ? -16.234 16.234 22.297 1 89.81 555 PHE A N 1
ATOM 4311 C CA . PHE A 1 555 ? -15.391 15.656 21.266 1 89.81 555 PHE A CA 1
ATOM 4312 C C . PHE A 1 555 ? -15.883 14.273 20.859 1 89.81 555 PHE A C 1
ATOM 4314 O O . PHE A 1 555 ? -16.281 13.477 21.719 1 89.81 555 PHE A O 1
ATOM 4321 N N . PHE A 1 556 ? -15.914 14.039 19.5 1 88.25 556 PHE A N 1
ATOM 4322 C CA . PHE A 1 556 ? -16.266 12.75 18.922 1 88.25 556 PHE A CA 1
ATOM 4323 C C . PHE A 1 556 ? -15.258 12.359 17.844 1 88.25 556 PHE A C 1
ATOM 4325 O O . PHE A 1 556 ? -14.688 13.227 17.172 1 88.25 556 PHE A O 1
ATOM 4332 N N . THR A 1 557 ? -14.922 11.117 17.688 1 86.62 557 THR A N 1
ATOM 4333 C CA . THR A 1 557 ? -14.078 10.602 16.609 1 86.62 557 THR A CA 1
ATOM 4334 C C . THR A 1 557 ? -14.734 9.406 15.93 1 86.62 557 THR A C 1
ATOM 4336 O O . THR A 1 557 ? -15.344 8.562 16.594 1 86.62 557 THR A O 1
ATOM 4339 N N . THR A 1 558 ? -14.742 9.477 14.578 1 85 558 THR A N 1
ATOM 4340 C CA . THR A 1 558 ? -15.273 8.328 13.844 1 85 558 THR A CA 1
ATOM 4341 C C . THR A 1 558 ? -14.227 7.781 12.867 1 85 558 THR A C 1
ATOM 4343 O O . THR A 1 558 ? -13.445 8.539 12.297 1 85 558 THR A O 1
ATOM 4346 N N . SER A 1 559 ? -14.055 6.516 12.875 1 80.12 559 SER A N 1
ATOM 4347 C CA . SER A 1 559 ? -13.25 5.805 11.883 1 80.12 559 SER A CA 1
ATOM 4348 C C . SER A 1 559 ? -14.133 4.941 10.984 1 80.12 559 SER A C 1
ATOM 4350 O O . SER A 1 559 ? -14.578 3.867 11.391 1 80.12 559 SER A O 1
ATOM 4352 N N . THR A 1 560 ? -14.461 5.469 9.781 1 79.69 560 THR A N 1
ATOM 4353 C CA . THR A 1 560 ? -15.359 4.789 8.859 1 79.69 560 THR A CA 1
ATOM 4354 C C . THR A 1 560 ? -14.844 4.895 7.426 1 79.69 560 THR A C 1
ATOM 4356 O O . THR A 1 560 ? -13.797 5.504 7.18 1 79.69 560 THR A O 1
ATOM 4359 N N . THR A 1 561 ? -15.508 4.176 6.594 1 73.88 561 THR A N 1
ATOM 4360 C CA . THR A 1 561 ? -15.148 4.242 5.184 1 73.88 561 THR A CA 1
ATOM 4361 C C . THR A 1 561 ? -15.602 5.566 4.57 1 73.88 561 THR A C 1
ATOM 4363 O O . THR A 1 561 ? -16.531 6.199 5.074 1 73.88 561 THR A O 1
ATOM 4366 N N . LYS A 1 562 ? -15.008 5.973 3.588 1 73.38 562 LYS A N 1
ATOM 4367 C CA . LYS A 1 562 ? -15.344 7.23 2.932 1 73.38 562 LYS A CA 1
ATOM 4368 C C . LYS A 1 562 ? -16.797 7.227 2.439 1 73.38 562 LYS A C 1
ATOM 4370 O O . LYS A 1 562 ? -17.484 8.242 2.508 1 73.38 562 LYS A O 1
ATOM 4375 N N . ALA A 1 563 ? -17.281 6.102 2.07 1 72.88 563 ALA A N 1
ATOM 4376 C CA . ALA A 1 563 ? -18.625 6.012 1.497 1 72.88 563 ALA A CA 1
ATOM 4377 C C . ALA A 1 563 ? -19.688 6.168 2.576 1 72.88 563 ALA A C 1
ATOM 4379 O O . ALA A 1 563 ? -20.781 6.664 2.305 1 72.88 563 ALA A O 1
ATOM 4380 N N . THR A 1 564 ? -19.375 5.82 3.791 1 77.81 564 THR A N 1
ATOM 4381 C CA . THR A 1 564 ? -20.391 5.836 4.836 1 77.81 564 THR A CA 1
ATOM 4382 C C . THR A 1 564 ? -20.125 6.953 5.836 1 77.81 564 THR A C 1
ATOM 4384 O O . THR A 1 564 ? -20.859 7.113 6.812 1 77.81 564 THR A O 1
ATOM 4387 N N . MET A 1 565 ? -19.109 7.656 5.543 1 83.31 565 MET A N 1
ATOM 4388 C CA . MET A 1 565 ? -18.719 8.703 6.48 1 83.31 565 MET A CA 1
ATOM 4389 C C . MET A 1 565 ? -19.844 9.727 6.645 1 83.31 565 MET A C 1
ATOM 4391 O O . MET A 1 565 ? -20.047 10.25 7.738 1 83.31 565 MET A O 1
ATOM 4395 N N . TYR A 1 566 ? -20.625 10.047 5.578 1 85.31 566 TYR A N 1
ATOM 4396 C CA . TYR A 1 566 ? -21.688 11.039 5.648 1 85.31 566 TYR A CA 1
ATOM 4397 C C . TYR A 1 566 ? -22.781 10.594 6.609 1 85.31 566 TYR A C 1
ATOM 4399 O O . TYR A 1 566 ? -23.438 11.43 7.246 1 85.31 566 TYR A O 1
ATOM 4407 N N . GLN A 1 567 ? -22.953 9.328 6.742 1 82.62 567 GLN A N 1
ATOM 4408 C CA . GLN A 1 567 ? -23.969 8.82 7.645 1 82.62 567 GLN A CA 1
ATOM 4409 C C . GLN A 1 567 ? -23.625 9.133 9.102 1 82.62 567 GLN A C 1
ATOM 4411 O O . GLN A 1 567 ? -24.516 9.508 9.883 1 82.62 567 GLN A O 1
ATOM 4416 N N . ASP A 1 568 ? -22.375 8.977 9.391 1 86 568 ASP A N 1
ATOM 4417 C CA . ASP A 1 568 ? -21.953 9.266 10.758 1 86 568 ASP A CA 1
ATOM 4418 C C . ASP A 1 568 ? -22.078 10.758 11.07 1 86 568 ASP A C 1
ATOM 4420 O O . ASP A 1 568 ? -22.453 11.133 12.188 1 86 568 ASP A O 1
ATOM 4424 N N . VAL A 1 569 ? -21.766 11.508 10.086 1 90.06 569 VAL A N 1
ATOM 4425 C CA . VAL A 1 569 ? -21.875 12.953 10.266 1 90.06 569 VAL A CA 1
ATOM 4426 C C . VAL A 1 569 ? -23.344 13.344 10.5 1 90.06 569 VAL A C 1
ATOM 4428 O O . VAL A 1 569 ? -23.656 14.07 11.445 1 90.06 569 VAL A O 1
ATOM 4431 N N . CYS A 1 570 ? -24.234 12.867 9.695 1 87.5 570 CYS A N 1
ATOM 4432 C CA . CYS A 1 570 ? -25.641 13.195 9.82 1 87.5 570 CYS A CA 1
ATOM 4433 C C . CYS A 1 570 ? -26.234 12.617 11.102 1 87.5 570 CYS A C 1
ATOM 4435 O O . CYS A 1 570 ? -27.078 13.242 11.742 1 87.5 570 CYS A O 1
ATOM 4437 N N . LYS A 1 571 ? -25.797 11.492 11.5 1 85.38 571 LYS A N 1
ATOM 4438 C CA . LYS A 1 571 ? -26.281 10.875 12.727 1 85.38 571 LYS A CA 1
ATOM 4439 C C . LYS A 1 571 ? -25.875 11.695 13.953 1 85.38 571 LYS A C 1
ATOM 4441 O O . LYS A 1 571 ? -26.688 11.922 14.844 1 85.38 571 LYS A O 1
ATOM 4446 N N . LEU A 1 572 ? -24.672 12.078 13.938 1 89.25 572 LEU A N 1
ATOM 4447 C CA . LEU A 1 572 ? -24.234 12.875 15.07 1 89.25 572 LEU A CA 1
ATOM 4448 C C . LEU A 1 572 ? -24.938 14.227 15.102 1 89.25 572 LEU A C 1
ATOM 4450 O O . LEU A 1 572 ? -25.234 14.758 16.172 1 89.25 572 LEU A O 1
ATOM 4454 N N . ALA A 1 573 ? -25.172 14.758 13.953 1 90.88 573 ALA A N 1
ATOM 4455 C CA . ALA A 1 573 ? -25.891 16.016 13.883 1 90.88 573 ALA A CA 1
ATOM 4456 C C . ALA A 1 573 ? -27.297 15.875 14.461 1 90.88 573 ALA A C 1
ATOM 4458 O O . ALA A 1 573 ? -27.797 16.781 15.125 1 90.88 573 ALA A O 1
ATOM 4459 N N . LEU A 1 574 ? -27.906 14.781 14.242 1 87.38 574 LEU A N 1
ATOM 4460 C CA . LEU A 1 574 ? -29.25 14.523 14.758 1 87.38 574 LEU A CA 1
ATOM 4461 C C . LEU A 1 574 ? -29.219 14.305 16.266 1 87.38 574 LEU A C 1
ATOM 4463 O O . LEU A 1 574 ? -30.047 14.859 17 1 87.38 574 LEU A O 1
ATOM 4467 N N . LEU A 1 575 ? -28.25 13.539 16.719 1 84.81 575 LEU A N 1
ATOM 4468 C CA . LEU A 1 575 ? -28.141 13.219 18.141 1 84.81 575 LEU A CA 1
ATOM 4469 C C . LEU A 1 575 ? -27.797 14.453 18.953 1 84.81 575 LEU A C 1
ATOM 4471 O O . LEU A 1 575 ? -28.281 14.609 20.078 1 84.81 575 LEU A O 1
ATOM 4475 N N . SER A 1 576 ? -27 15.281 18.359 1 89.06 576 SER A N 1
ATOM 4476 C CA . SER A 1 576 ? -26.578 16.484 19.078 1 89.06 576 SER A CA 1
ATOM 4477 C C . SER A 1 576 ? -27.562 17.625 18.875 1 89.06 576 SER A C 1
ATOM 4479 O O . SER A 1 576 ? -27.391 18.703 19.438 1 89.06 576 SER A O 1
ATOM 4481 N N . LYS A 1 577 ? -28.562 17.422 18.078 1 87.5 577 LYS A N 1
ATOM 4482 C CA . LYS A 1 577 ? -29.531 18.453 17.75 1 87.5 577 LYS A CA 1
ATOM 4483 C C . LYS A 1 577 ? -28.844 19.719 17.266 1 87.5 577 LYS A C 1
ATOM 4485 O O . LYS A 1 577 ? -29.156 20.828 17.719 1 87.5 577 LYS A O 1
ATOM 4490 N N . SER A 1 578 ? -27.891 19.469 16.422 1 91.81 578 SER A N 1
ATOM 4491 C CA . SER A 1 578 ? -27.141 20.594 15.875 1 91.81 578 SER A CA 1
ATOM 4492 C C . SER A 1 578 ? -27.969 21.375 14.859 1 91.81 578 SER A C 1
ATOM 4494 O O . SER A 1 578 ? -28.828 20.797 14.188 1 91.81 578 SER A O 1
ATOM 4496 N N . VAL A 1 579 ? -27.703 22.625 14.797 1 92.94 579 VAL A N 1
ATOM 4497 C CA . VAL A 1 579 ? -28.438 23.484 13.883 1 92.94 579 VAL A CA 1
ATOM 4498 C C . VAL A 1 579 ? -27.641 23.688 12.594 1 92.94 579 VAL A C 1
ATOM 4500 O O . VAL A 1 579 ? -28.203 23.984 11.547 1 92.94 579 VAL A O 1
ATOM 4503 N N . ILE A 1 580 ? -26.344 23.516 12.727 1 94.5 580 ILE A N 1
ATOM 4504 C CA . ILE A 1 580 ? -25.5 23.688 11.547 1 94.5 580 ILE A CA 1
ATOM 4505 C C . ILE A 1 580 ? -24.297 22.75 11.609 1 94.5 580 ILE A C 1
ATOM 4507 O O . ILE A 1 580 ? -23.75 22.5 12.68 1 94.5 580 ILE A O 1
ATOM 4511 N N . ILE A 1 581 ? -24 22.156 10.461 1 95.44 581 ILE A N 1
ATOM 4512 C CA . ILE A 1 581 ? -22.797 21.344 10.289 1 95.44 581 ILE A CA 1
ATOM 4513 C C . ILE A 1 581 ? -21.75 22.141 9.516 1 95.44 581 ILE A C 1
ATOM 4515 O O . ILE A 1 581 ? -22.047 22.688 8.445 1 95.44 581 ILE A O 1
ATOM 4519 N N . ILE A 1 582 ? -20.578 22.266 10.047 1 94.69 582 ILE A N 1
ATOM 4520 C CA . ILE A 1 582 ? -19.5 22.938 9.336 1 94.69 582 ILE A CA 1
ATOM 4521 C C . ILE A 1 582 ? -18.5 21.906 8.812 1 94.69 582 ILE A C 1
ATOM 4523 O O . ILE A 1 582 ? -17.906 21.156 9.594 1 94.69 582 ILE A O 1
ATOM 4527 N N . LEU A 1 583 ? -18.406 21.781 7.559 1 92.56 583 LEU A N 1
ATOM 4528 C CA . LEU A 1 583 ? -17.5 20.844 6.887 1 92.56 583 LEU A CA 1
ATOM 4529 C C . LEU A 1 583 ? -16.391 21.594 6.148 1 92.56 583 LEU A C 1
ATOM 4531 O O . LEU A 1 583 ? -16.656 22.562 5.438 1 92.56 583 LEU A O 1
ATOM 4535 N N . PRO A 1 584 ? -15.172 21.172 6.328 1 86.94 584 PRO A N 1
ATOM 4536 C CA . PRO A 1 584 ? -14.102 21.781 5.535 1 86.94 584 PRO A CA 1
ATOM 4537 C C . PRO A 1 584 ? -14.039 21.234 4.109 1 86.94 584 PRO A C 1
ATOM 4539 O O . PRO A 1 584 ? -14.258 20.047 3.889 1 86.94 584 PRO A O 1
ATOM 4542 N N . LEU A 1 585 ? -13.992 22.078 3.199 1 82.94 585 LEU A N 1
ATOM 4543 C CA . LEU A 1 585 ? -13.828 21.688 1.801 1 82.94 585 LEU A CA 1
ATOM 4544 C C . LEU A 1 585 ? -12.477 22.156 1.263 1 82.94 585 LEU A C 1
ATOM 4546 O O . LEU A 1 585 ? -12.102 23.312 1.429 1 82.94 585 LEU A O 1
ATOM 4550 N N . GLU A 1 586 ? -11.727 21.156 0.94 1 66.69 586 GLU A N 1
ATOM 4551 C CA . GLU A 1 586 ? -10.445 21.516 0.337 1 66.69 586 GLU A CA 1
ATOM 4552 C C . GLU A 1 586 ? -10.578 21.672 -1.176 1 66.69 586 GLU A C 1
ATOM 4554 O O . GLU A 1 586 ? -11 20.75 -1.866 1 66.69 586 GLU A O 1
ATOM 4559 N N . LYS A 1 587 ? -10.68 22.922 -1.635 1 61.03 587 LYS A N 1
ATOM 4560 C CA . LYS A 1 587 ? -10.727 23.156 -3.074 1 61.03 587 LYS A CA 1
ATOM 4561 C C . LYS A 1 587 ? -9.336 23.062 -3.695 1 61.03 587 LYS A C 1
ATOM 4563 O O . LYS A 1 587 ? -8.359 23.531 -3.107 1 61.03 587 LYS A O 1
ATOM 4568 N N . LYS A 1 588 ? -9.258 22.109 -4.684 1 49.47 588 LYS A N 1
ATOM 4569 C CA . LYS A 1 588 ? -8.055 22.016 -5.508 1 49.47 588 LYS A CA 1
ATOM 4570 C C . LYS A 1 588 ? -7.781 23.328 -6.242 1 49.47 588 LYS A C 1
ATOM 4572 O O . LYS A 1 588 ? -8.633 23.828 -6.977 1 49.47 588 LYS A O 1
ATOM 4577 N N . TYR A 1 589 ? -7.148 24.297 -5.695 1 42.97 589 TYR A N 1
ATOM 4578 C CA . TYR A 1 589 ? -6.867 25.453 -6.52 1 42.97 589 TYR A CA 1
ATOM 4579 C C . TYR A 1 589 ? -5.867 25.125 -7.621 1 42.97 589 TYR A C 1
ATOM 4581 O O . TYR A 1 589 ? -5 24.266 -7.438 1 42.97 589 TYR A O 1
ATOM 4589 N N . ASP A 1 590 ? -6.207 25.297 -8.867 1 38.69 590 ASP A N 1
ATOM 4590 C CA . ASP A 1 590 ? -5.461 25.062 -10.102 1 38.69 590 ASP A CA 1
ATOM 4591 C C . ASP A 1 590 ? -3.959 25.031 -9.836 1 38.69 590 ASP A C 1
ATOM 4593 O O . ASP A 1 590 ? -3.217 24.312 -10.508 1 38.69 590 ASP A O 1
ATOM 4597 N N . GLY A 1 591 ? -3.414 25.969 -9.242 1 35.31 591 GLY A N 1
ATOM 4598 C CA . GLY A 1 591 ? -1.973 26.109 -9.125 1 35.31 591 GLY A CA 1
ATOM 4599 C C . GLY A 1 591 ? -1.352 25.141 -8.141 1 35.31 591 GLY A C 1
ATOM 4600 O O . GLY A 1 591 ? -0.127 25.078 -8.008 1 35.31 591 GLY A O 1
ATOM 4601 N N . GLU A 1 592 ? -1.897 24.844 -7.148 1 35.34 592 GLU A N 1
ATOM 4602 C CA . GLU A 1 592 ? -1.304 24.062 -6.07 1 35.34 592 GLU A CA 1
ATOM 4603 C C . GLU A 1 592 ? -1.381 22.562 -6.371 1 35.34 592 GLU A C 1
ATOM 4605 O O . GLU A 1 592 ? -2.451 22.047 -6.695 1 35.34 592 GLU A O 1
ATOM 4610 N N . ILE A 1 593 ? -0.409 22.062 -6.906 1 32 593 ILE A N 1
ATOM 4611 C CA . ILE A 1 593 ? -0.322 20.625 -7.172 1 32 593 ILE A CA 1
ATOM 4612 C C . ILE A 1 593 ? -0.863 19.844 -5.977 1 32 593 ILE A C 1
ATOM 4614 O O . ILE A 1 593 ? -0.484 20.109 -4.832 1 32 593 ILE A O 1
ATOM 4618 N N . ALA A 1 594 ? -1.896 19.188 -6.074 1 33.25 594 ALA A N 1
ATOM 4619 C CA . ALA A 1 594 ? -2.648 18.297 -5.199 1 33.25 594 ALA A CA 1
ATOM 4620 C C . ALA A 1 594 ? -1.713 17.484 -4.305 1 33.25 594 ALA A C 1
ATOM 4622 O O . ALA A 1 594 ? -0.883 16.719 -4.793 1 33.25 594 ALA A O 1
ATOM 4623 N N . THR A 1 595 ? -1.062 18.016 -3.303 1 30.75 595 THR A N 1
ATOM 4624 C CA . THR A 1 595 ? -0.384 17.188 -2.316 1 30.75 595 THR A CA 1
ATOM 4625 C C . THR A 1 595 ? -1.113 15.852 -2.135 1 30.75 595 THR A C 1
ATOM 4627 O O . THR A 1 595 ? -2.346 15.805 -2.152 1 30.75 595 THR A O 1
ATOM 4630 N N . LYS A 1 596 ? -0.575 14.781 -2.402 1 33.25 596 LYS A N 1
ATOM 4631 C CA . LYS A 1 596 ? -0.906 13.359 -2.414 1 33.25 596 LYS A CA 1
ATOM 4632 C C . LYS A 1 596 ? -1.847 13 -1.267 1 33.25 596 LYS A C 1
ATOM 4634 O O . LYS A 1 596 ? -2.152 11.828 -1.048 1 33.25 596 LYS A O 1
ATOM 4639 N N . GLU A 1 597 ? -1.888 13.789 -0.187 1 33.28 597 GLU A N 1
ATOM 4640 C CA . GLU A 1 597 ? -2.611 13.062 0.849 1 33.28 597 GLU A CA 1
ATOM 4641 C C . GLU A 1 597 ? -3.982 12.609 0.352 1 33.28 597 GLU A C 1
ATOM 4643 O O . GLU A 1 597 ? -4.484 13.125 -0.651 1 33.28 597 GLU A O 1
ATOM 4648 N N . GLU A 1 598 ? -4.668 11.906 1.3 1 35.22 598 GLU A N 1
ATOM 4649 C CA . GLU A 1 598 ? -5.801 10.984 1.365 1 35.22 598 GLU A CA 1
ATOM 4650 C C . GLU A 1 598 ? -7.055 11.602 0.758 1 35.22 598 GLU A C 1
ATOM 4652 O O . GLU A 1 598 ? -7.871 10.906 0.157 1 35.22 598 GLU A O 1
ATOM 4657 N N . TRP A 1 599 ? -7.461 12.805 1.346 1 32.84 599 TRP A N 1
ATOM 4658 C CA . TRP A 1 599 ? -8.883 13.062 1.58 1 32.84 599 TRP A CA 1
ATOM 4659 C C . TRP A 1 599 ? -9.523 13.703 0.354 1 32.84 599 TRP A C 1
ATOM 4661 O O . TRP A 1 599 ? -10.703 14.055 0.38 1 32.84 599 TRP A O 1
ATOM 4671 N N . GLY A 1 600 ? -8.867 14.242 -0.567 1 36.94 600 GLY A N 1
ATOM 4672 C CA . GLY A 1 600 ? -9.633 15.25 -1.287 1 36.94 600 GLY A CA 1
ATOM 4673 C C . GLY A 1 600 ? -10.844 14.68 -2.006 1 36.94 600 GLY A C 1
ATOM 4674 O O . GLY A 1 600 ? -11.953 15.188 -1.854 1 36.94 600 GLY A O 1
ATOM 4675 N N . GLY A 1 601 ? -10.461 13.867 -3.072 1 44.09 601 GLY A N 1
ATOM 4676 C CA . GLY A 1 601 ? -11.562 13.547 -3.963 1 44.09 601 GLY A CA 1
ATOM 4677 C C . GLY A 1 601 ? -12.672 12.773 -3.279 1 44.09 601 GLY A C 1
ATOM 4678 O O . GLY A 1 601 ? -13.852 12.969 -3.586 1 44.09 601 GLY A O 1
ATOM 4679 N N . GLY A 1 602 ? -12.32 11.906 -2.496 1 51.03 602 GLY A N 1
ATOM 4680 C CA . GLY A 1 602 ? -13.312 11.086 -1.812 1 51.03 602 GLY A CA 1
ATOM 4681 C C . GLY A 1 602 ? -14.148 11.875 -0.82 1 51.03 602 GLY A C 1
ATOM 4682 O O . GLY A 1 602 ? -15.234 11.438 -0.433 1 51.03 602 GLY A O 1
ATOM 4683 N N . ASN A 1 603 ? -13.594 13.047 -0.675 1 62.16 603 ASN A N 1
ATOM 4684 C CA . ASN A 1 603 ? -14.312 13.836 0.321 1 62.16 603 ASN A CA 1
ATOM 4685 C C . ASN A 1 603 ? -15.469 14.609 -0.303 1 62.16 603 ASN A C 1
ATOM 4687 O O . ASN A 1 603 ? -16.375 15.062 0.404 1 62.16 603 ASN A O 1
ATOM 4691 N N . GLN A 1 604 ? -15.336 14.664 -1.723 1 72.5 604 GLN A N 1
ATOM 4692 C CA . GLN A 1 604 ? -16.422 15.391 -2.369 1 72.5 604 GLN A CA 1
ATOM 4693 C C . GLN A 1 604 ? -17.734 14.617 -2.262 1 72.5 604 GLN A C 1
ATOM 4695 O O . GLN A 1 604 ? -18.797 15.211 -2.023 1 72.5 604 GLN A O 1
ATOM 4700 N N . SER A 1 605 ? -17.531 13.328 -2.428 1 76 605 SER A N 1
ATOM 4701 C CA . SER A 1 605 ? -18.734 12.523 -2.33 1 76 605 SER A CA 1
ATOM 4702 C C . SER A 1 605 ? -19.344 12.602 -0.932 1 76 605 SER A C 1
ATOM 4704 O O . SER A 1 605 ? -20.562 12.648 -0.778 1 76 605 SER A O 1
ATOM 4706 N N . VAL A 1 606 ? -18.422 12.672 -0.046 1 83.69 606 VAL A N 1
ATOM 4707 C CA . VAL A 1 606 ? -18.906 12.766 1.327 1 83.69 606 VAL A CA 1
ATOM 4708 C C . VAL A 1 606 ? -19.641 14.086 1.527 1 83.69 606 VAL A C 1
ATOM 4710 O O . VAL A 1 606 ? -20.719 14.125 2.127 1 83.69 606 VAL A O 1
ATOM 4713 N N . ILE A 1 607 ? -19.109 15.133 0.982 1 87.5 607 ILE A N 1
ATOM 4714 C CA . ILE A 1 607 ? -19.688 16.453 1.15 1 87.5 607 ILE A CA 1
ATOM 4715 C C . ILE A 1 607 ? -21.031 16.531 0.447 1 87.5 607 ILE A C 1
ATOM 4717 O O . ILE A 1 607 ? -22.016 17.031 1.01 1 87.5 607 ILE A O 1
ATOM 4721 N N . ILE A 1 608 ? -21.109 15.969 -0.713 1 85.5 608 ILE A N 1
ATOM 4722 C CA . ILE A 1 608 ? -22.359 15.992 -1.474 1 85.5 608 ILE A CA 1
ATOM 4723 C C . ILE A 1 608 ? -23.438 15.188 -0.743 1 85.5 608 ILE A C 1
ATOM 4725 O O . ILE A 1 608 ? -24.594 15.602 -0.669 1 85.5 608 ILE A O 1
ATOM 4729 N N . GLN A 1 609 ? -23.016 14.094 -0.225 1 85.25 609 GLN A N 1
ATOM 4730 C CA . GLN A 1 609 ? -23.969 13.266 0.488 1 85.25 609 GLN A CA 1
ATOM 4731 C C . GLN A 1 609 ? -24.438 13.938 1.778 1 85.25 609 GLN A C 1
ATOM 4733 O O . GLN A 1 609 ? -25.594 13.797 2.178 1 85.25 609 GLN A O 1
ATOM 4738 N N . VAL A 1 610 ? -23.594 14.625 2.393 1 89.69 610 VAL A N 1
ATOM 4739 C CA . VAL A 1 610 ? -23.984 15.359 3.592 1 89.69 610 VAL A CA 1
ATOM 4740 C C . VAL A 1 610 ? -24.953 16.484 3.219 1 89.69 610 VAL A C 1
ATOM 4742 O O . VAL A 1 610 ? -25.953 16.688 3.902 1 89.69 610 VAL A O 1
ATOM 4745 N N . LEU A 1 611 ? -24.688 17.156 2.145 1 89.88 611 LEU A N 1
ATOM 4746 C CA . LEU A 1 611 ? -25.547 18.234 1.685 1 89.88 611 LEU A CA 1
ATOM 4747 C C . LEU A 1 611 ? -26.938 17.719 1.336 1 89.88 611 LEU A C 1
ATOM 4749 O O . LEU A 1 611 ? -27.938 18.406 1.584 1 89.88 611 LEU A O 1
ATOM 4753 N N . GLU A 1 612 ? -27 16.547 0.876 1 85.5 612 GLU A N 1
ATOM 4754 C CA . GLU A 1 612 ? -28.266 15.992 0.436 1 85.5 612 GLU A CA 1
ATOM 4755 C C . GLU A 1 612 ? -29.047 15.398 1.609 1 85.5 612 GLU A C 1
ATOM 4757 O O . GLU A 1 612 ? -30.281 15.391 1.603 1 85.5 612 GLU A O 1
ATOM 4762 N N . ASN A 1 613 ? -28.328 14.977 2.652 1 85.25 613 ASN A N 1
ATOM 4763 C CA . ASN A 1 613 ? -29.016 14.188 3.664 1 85.25 613 ASN A CA 1
ATOM 4764 C C . ASN A 1 613 ? -28.938 14.844 5.039 1 85.25 613 ASN A C 1
ATOM 4766 O O . ASN A 1 613 ? -29.531 14.344 6.004 1 85.25 613 ASN A O 1
ATOM 4770 N N . ALA A 1 614 ? -28.391 15.977 5.172 1 89.5 614 ALA A N 1
ATOM 4771 C CA . ALA A 1 614 ? -28.188 16.594 6.48 1 89.5 614 ALA A CA 1
ATOM 4772 C C . ALA A 1 614 ? -29.516 16.969 7.117 1 89.5 614 ALA A C 1
ATOM 4774 O O . ALA A 1 614 ? -30.406 17.469 6.438 1 89.5 614 ALA A O 1
ATOM 4775 N N . PRO A 1 615 ? -29.688 16.672 8.375 1 88.88 615 PRO A N 1
ATOM 4776 C CA . PRO A 1 615 ? -30.922 17.047 9.078 1 88.88 615 PRO A CA 1
ATOM 4777 C C . PRO A 1 615 ? -30.938 18.516 9.492 1 88.88 615 PRO A C 1
ATOM 4779 O O . PRO A 1 615 ? -31.906 18.969 10.117 1 88.88 615 PRO A O 1
ATOM 4782 N N . CYS A 1 616 ? -29.922 19.234 9.242 1 92.06 616 CYS A N 1
ATOM 4783 C CA . CYS A 1 616 ? -29.797 20.641 9.578 1 92.06 616 CYS A CA 1
ATOM 4784 C C . CYS A 1 616 ? -29.078 21.406 8.477 1 92.06 616 CYS A C 1
ATOM 4786 O O . CYS A 1 616 ? -28.906 20.891 7.371 1 92.06 616 CYS A O 1
ATOM 4788 N N . SER A 1 617 ? -28.812 22.703 8.75 1 94.25 617 SER A N 1
ATOM 4789 C CA . SER A 1 617 ? -28.094 23.5 7.762 1 94.25 617 SER A CA 1
ATOM 4790 C C . SER A 1 617 ? -26.625 23.062 7.664 1 94.25 617 SER A C 1
ATOM 4792 O O . SER A 1 617 ? -26.094 22.469 8.594 1 94.25 617 SER A O 1
ATOM 4794 N N . VAL A 1 618 ? -26.078 23.219 6.543 1 95.44 618 VAL A N 1
ATOM 4795 C CA . VAL A 1 618 ? -24.703 22.797 6.309 1 95.44 618 VAL A CA 1
ATOM 4796 C C . VAL A 1 618 ? -23.875 23.984 5.844 1 95.44 618 VAL A C 1
ATOM 4798 O O . VAL A 1 618 ? -24.312 24.766 4.992 1 95.44 618 VAL A O 1
ATOM 4801 N N . GLY A 1 619 ? -22.719 24.25 6.465 1 95.19 619 GLY A N 1
ATOM 4802 C CA . GLY A 1 619 ? -21.75 25.25 6.047 1 95.19 619 GLY A CA 1
ATOM 4803 C C . GLY A 1 619 ? -20.453 24.641 5.531 1 95.19 619 GLY A C 1
ATOM 4804 O O . GLY A 1 619 ? -19.828 23.812 6.207 1 95.19 619 GLY A O 1
ATOM 4805 N N . LEU A 1 620 ? -20.141 25 4.352 1 93.25 620 LEU A N 1
ATOM 4806 C CA . LEU A 1 620 ? -18.891 24.547 3.748 1 93.25 620 LEU A CA 1
ATOM 4807 C C . LEU A 1 620 ? -17.812 25.609 3.854 1 93.25 620 LEU A C 1
ATOM 4809 O O . LEU A 1 620 ? -17.984 26.734 3.363 1 93.25 620 LEU A O 1
ATOM 4813 N N . LEU A 1 621 ? -16.766 25.281 4.527 1 90.12 621 LEU A N 1
ATOM 4814 C CA . LEU A 1 621 ? -15.656 26.219 4.719 1 90.12 621 LEU A CA 1
ATOM 4815 C C . LEU A 1 621 ? -14.523 25.922 3.744 1 90.12 621 LEU A C 1
ATOM 4817 O O . LEU A 1 621 ? -13.969 24.828 3.74 1 90.12 621 LEU A O 1
ATOM 4821 N N . VAL A 1 622 ? -14.289 26.828 2.881 1 86.12 622 VAL A N 1
ATOM 4822 C CA . VAL A 1 622 ? -13.219 26.688 1.9 1 86.12 622 VAL A CA 1
ATOM 4823 C C . VAL A 1 622 ? -12.055 27.609 2.283 1 86.12 622 VAL A C 1
ATOM 4825 O O . VAL A 1 622 ? -12.25 28.812 2.496 1 86.12 622 VAL A O 1
ATOM 4828 N N . GLU A 1 623 ? -10.945 26.938 2.41 1 72.69 623 GLU A N 1
ATOM 4829 C CA . GLU A 1 623 ? -9.773 27.75 2.738 1 72.69 623 GLU A CA 1
ATOM 4830 C C . GLU A 1 623 ? -8.914 28.016 1.502 1 72.69 623 GLU A C 1
ATOM 4832 O O . GLU A 1 623 ? -8.594 27.078 0.756 1 72.69 623 GLU A O 1
ATOM 4837 N N . LYS A 1 624 ? -8.898 29.156 0.996 1 61.5 624 LYS A N 1
ATOM 4838 C CA . LYS A 1 624 ? -8.055 29.469 -0.153 1 61.5 624 LYS A CA 1
ATOM 4839 C C . LYS A 1 624 ? -6.605 29.688 0.273 1 61.5 624 LYS A C 1
ATOM 4841 O O . LYS A 1 624 ? -5.68 29.234 -0.405 1 61.5 624 LYS A O 1
ATOM 4846 N N . ALA A 1 625 ? -6.477 30.844 1.094 1 51.88 625 ALA A N 1
ATOM 4847 C CA . ALA A 1 625 ? -5.113 31.281 1.376 1 51.88 625 ALA A CA 1
ATOM 4848 C C . ALA A 1 625 ? -4.707 30.922 2.805 1 51.88 625 ALA A C 1
ATOM 4850 O O . ALA A 1 625 ? -5.551 30.891 3.705 1 51.88 625 ALA A O 1
ATOM 4851 N N . GLU A 1 626 ? -3.705 30.016 2.975 1 47.56 626 GLU A N 1
ATOM 4852 C CA . GLU A 1 626 ? -3.156 29.641 4.27 1 47.56 626 GLU A CA 1
ATOM 4853 C C . GLU A 1 626 ? -2.967 30.844 5.172 1 47.56 626 GLU A C 1
ATOM 4855 O O . GLU A 1 626 ? -2.32 30.766 6.219 1 47.56 626 GLU A O 1
ATOM 4860 N N . ARG A 1 627 ? -3.479 32.094 4.871 1 44.09 627 ARG A N 1
ATOM 4861 C CA . ARG A 1 627 ? -3.186 33.344 5.586 1 44.09 627 ARG A CA 1
ATOM 4862 C C . ARG A 1 627 ? -3.887 33.375 6.938 1 44.09 627 ARG A C 1
ATOM 4864 O O . ARG A 1 627 ? -3.627 34.25 7.758 1 44.09 627 ARG A O 1
ATOM 4871 N N . TRP A 1 628 ? -4.918 32.625 7.051 1 43.38 628 TRP A N 1
ATOM 4872 C CA . TRP A 1 628 ? -5.703 32.812 8.273 1 43.38 628 TRP A CA 1
ATOM 4873 C C . TRP A 1 628 ? -4.887 32.438 9.5 1 43.38 628 TRP A C 1
ATOM 4875 O O . TRP A 1 628 ? -5.398 32.469 10.625 1 43.38 628 TRP A O 1
ATOM 4885 N N . GLN A 1 629 ? -3.73 31.812 9.188 1 42.56 629 GLN A N 1
ATOM 4886 C CA . GLN A 1 629 ? -3.006 31.281 10.336 1 42.56 629 GLN A CA 1
ATOM 4887 C C . GLN A 1 629 ? -2.531 32.406 11.258 1 42.56 629 GLN A C 1
ATOM 4889 O O . GLN A 1 629 ? -1.798 32.156 12.219 1 42.56 629 GLN A O 1
ATOM 4894 N N . LEU A 1 630 ? -2.602 33.656 10.812 1 37.12 630 LEU A N 1
ATOM 4895 C CA . LEU A 1 630 ? -1.912 34.625 11.633 1 37.12 630 LEU A CA 1
ATOM 4896 C C . LEU A 1 630 ? -2.699 34.938 12.906 1 37.12 630 LEU A C 1
ATOM 4898 O O . LEU A 1 630 ? -3.916 35.125 12.859 1 37.12 630 LEU A O 1
ATOM 4902 N N . PRO A 1 631 ? -2.129 34.719 14.023 1 38.69 631 PRO A N 1
ATOM 4903 C CA . PRO A 1 631 ? -2.775 34.906 15.328 1 38.69 631 PRO A CA 1
ATOM 4904 C C . PRO A 1 631 ? -3.826 36 15.32 1 38.69 631 PRO A C 1
ATOM 4906 O O . PRO A 1 631 ? -5.027 35.719 15.352 1 38.69 631 PRO A O 1
ATOM 4909 N N . GLN A 1 632 ? -3.547 37.156 16.203 1 41.75 632 GLN A N 1
ATOM 4910 C CA . GLN A 1 632 ? -4.309 38.188 16.922 1 41.75 632 GLN A CA 1
ATOM 4911 C C . GLN A 1 632 ? -4.824 39.25 15.969 1 41.75 632 GLN A C 1
ATOM 4913 O O . GLN A 1 632 ? -4.23 40.344 15.859 1 41.75 632 GLN A O 1
ATOM 4918 N N . LYS A 1 633 ? -5.312 38.844 14.914 1 52.84 633 LYS A N 1
ATOM 4919 C CA . LYS A 1 633 ? -5.887 40 14.227 1 52.84 633 LYS A CA 1
ATOM 4920 C C . LYS A 1 633 ? -6.938 40.688 15.094 1 52.84 633 LYS A C 1
ATOM 4922 O O . LYS A 1 633 ? -7.836 40.031 15.625 1 52.84 633 LYS A O 1
ATOM 4927 N N . ALA A 1 634 ? -6.602 41.875 15.492 1 57.47 634 ALA A N 1
ATOM 4928 C CA . ALA A 1 634 ? -7.422 42.719 16.359 1 57.47 634 ALA A CA 1
ATOM 4929 C C . ALA A 1 634 ? -8.805 42.969 15.742 1 57.47 634 ALA A C 1
ATOM 4931 O O . ALA A 1 634 ? -9.797 43.094 16.469 1 57.47 634 ALA A O 1
ATOM 4932 N N . SER A 1 635 ? -8.891 42.875 14.336 1 76.06 635 SER A N 1
ATOM 4933 C CA . SER A 1 635 ? -10.188 43.156 13.719 1 76.06 635 SER A CA 1
ATOM 4934 C C . SER A 1 635 ? -10.398 42.312 12.469 1 76.06 635 SER A C 1
ATOM 4936 O O . SER A 1 635 ? -9.445 42 11.75 1 76.06 635 SER A O 1
ATOM 4938 N N . PHE A 1 636 ? -11.578 41.688 12.367 1 83.31 636 PHE A N 1
ATOM 4939 C CA . PHE A 1 636 ? -11.977 40.906 11.219 1 83.31 636 PHE A CA 1
ATOM 4940 C C . PHE A 1 636 ? -12.969 41.656 10.344 1 83.31 636 PHE A C 1
ATOM 4942 O O . PHE A 1 636 ? -13.766 42.469 10.844 1 83.31 636 PHE A O 1
ATOM 4949 N N . SER A 1 637 ? -12.797 41.531 9.047 1 87.94 637 SER A N 1
ATOM 4950 C CA . SER A 1 637 ? -13.758 42.062 8.094 1 87.94 637 SER A CA 1
ATOM 4951 C C . SER A 1 637 ? -14.43 40.969 7.273 1 87.94 637 SER A C 1
ATOM 4953 O O . SER A 1 637 ? -13.758 40.25 6.551 1 87.94 637 SER A O 1
ATOM 4955 N N . PHE A 1 638 ? -15.766 40.875 7.461 1 91.12 638 PHE A N 1
ATOM 4956 C CA . PHE A 1 638 ? -16.531 39.875 6.742 1 91.12 638 PHE A CA 1
ATOM 4957 C C . PHE A 1 638 ? -17.5 40.5 5.77 1 91.12 638 PHE A C 1
ATOM 4959 O O . PHE A 1 638 ? -17.953 41.625 5.988 1 91.12 638 PHE A O 1
ATOM 4966 N N . ILE A 1 639 ? -17.766 39.812 4.633 1 92.12 639 ILE A N 1
ATOM 4967 C CA . ILE A 1 639 ? -18.734 40.281 3.65 1 92.12 639 ILE A CA 1
ATOM 4968 C C . ILE A 1 639 ? -19.766 39.156 3.391 1 92.12 639 ILE A C 1
ATOM 4970 O O . ILE A 1 639 ? -19.406 38 3.303 1 92.12 639 ILE A O 1
ATOM 4974 N N . VAL A 1 640 ? -21.016 39.5 3.426 1 95 640 VAL A N 1
ATOM 4975 C CA . VAL A 1 640 ? -22.109 38.562 3.135 1 95 640 VAL A CA 1
ATOM 4976 C C . VAL A 1 640 ? -22.75 38.938 1.805 1 95 640 VAL A C 1
ATOM 4978 O O . VAL A 1 640 ? -23.203 40.094 1.618 1 95 640 VAL A O 1
ATOM 4981 N N . LEU A 1 641 ? -22.781 38.031 0.903 1 94.5 641 LEU A N 1
ATOM 4982 C CA . LEU A 1 641 ? -23.484 38.219 -0.363 1 94.5 641 LEU A CA 1
ATOM 4983 C C . LEU A 1 641 ? -24.891 37.656 -0.29 1 94.5 641 LEU A C 1
ATOM 4985 O O . LEU A 1 641 ? -25.062 36.438 -0.263 1 94.5 641 LEU A O 1
ATOM 4989 N N . PHE A 1 642 ? -25.844 38.531 -0.252 1 95.56 642 PHE A N 1
ATOM 4990 C CA . PHE A 1 642 ? -27.25 38.125 -0.147 1 95.56 642 PHE A CA 1
ATOM 4991 C C . PHE A 1 642 ? -27.906 38.125 -1.516 1 95.56 642 PHE A C 1
ATOM 4993 O O . PHE A 1 642 ? -28.359 39.156 -1.995 1 95.56 642 PHE A O 1
ATOM 5000 N N . LEU A 1 643 ? -28.047 36.969 -2.096 1 92.62 643 LEU A N 1
ATOM 5001 C CA . LEU A 1 643 ? -28.625 36.812 -3.432 1 92.62 643 LEU A CA 1
ATOM 5002 C C . LEU A 1 643 ? -30.078 36.375 -3.363 1 92.62 643 LEU A C 1
ATOM 5004 O O . LEU A 1 643 ? -30.703 36.125 -4.395 1 92.62 643 LEU A O 1
ATOM 5008 N N . GLY A 1 644 ? -30.516 36.156 -2.203 1 90.69 644 GLY A N 1
ATOM 5009 C CA . GLY A 1 644 ? -31.891 35.75 -2.033 1 90.69 644 GLY A CA 1
ATOM 5010 C C . GLY A 1 644 ? -32.062 34.25 -1.865 1 90.69 644 GLY A C 1
ATOM 5011 O O . GLY A 1 644 ? -31.156 33.5 -2.184 1 90.69 644 GLY A O 1
ATOM 5012 N N . GLY A 1 645 ? -33.25 33.938 -1.277 1 91.56 645 GLY A N 1
ATOM 5013 C CA . GLY A 1 645 ? -33.562 32.531 -1.087 1 91.56 645 GLY A CA 1
ATOM 5014 C C . GLY A 1 645 ? -33.281 32.062 0.324 1 91.56 645 GLY A C 1
ATOM 5015 O O . GLY A 1 645 ? -32.781 32.812 1.155 1 91.56 645 GLY A O 1
ATOM 5016 N N . PRO A 1 646 ? -33.625 30.797 0.53 1 93 646 PRO A N 1
ATOM 5017 C CA . PRO A 1 646 ? -33.438 30.25 1.88 1 93 646 PRO A CA 1
ATOM 5018 C C . PRO A 1 646 ? -31.984 30.172 2.307 1 93 646 PRO A C 1
ATOM 5020 O O . PRO A 1 646 ? -31.656 30.438 3.465 1 93 646 PRO A O 1
ATOM 5023 N N . ASP A 1 647 ? -31.109 29.828 1.454 1 95.69 647 ASP A N 1
ATOM 5024 C CA . ASP A 1 647 ? -29.703 29.688 1.794 1 95.69 647 ASP A CA 1
ATOM 5025 C C . ASP A 1 647 ? -29.094 31.031 2.191 1 95.69 647 ASP A C 1
ATOM 5027 O O . ASP A 1 647 ? -28.344 31.125 3.166 1 95.69 647 ASP A O 1
ATOM 5031 N N . SER A 1 648 ? -29.406 32.031 1.453 1 94.75 648 SER A N 1
ATOM 5032 C CA . SER A 1 648 ? -28.906 33.344 1.777 1 94.75 648 SER A CA 1
ATOM 5033 C C . SER A 1 648 ? -29.484 33.844 3.102 1 94.75 648 SER A C 1
ATOM 5035 O O . SER A 1 648 ? -28.797 34.531 3.859 1 94.75 648 SER A O 1
ATOM 5037 N N . ARG A 1 649 ? -30.766 33.594 3.314 1 95.19 649 ARG A N 1
ATOM 5038 C CA . ARG A 1 649 ? -31.359 33.969 4.582 1 95.19 649 ARG A CA 1
ATOM 5039 C C . ARG A 1 649 ? -30.656 33.312 5.758 1 95.19 649 ARG A C 1
ATOM 5041 O O . ARG A 1 649 ? -30.438 33.938 6.797 1 95.19 649 ARG A O 1
ATOM 5048 N N . GLU A 1 650 ? -30.297 32.062 5.551 1 95.25 650 GLU A N 1
ATOM 5049 C CA . GLU A 1 650 ? -29.578 31.328 6.594 1 95.25 650 GLU A CA 1
ATOM 5050 C C . GLU A 1 650 ? -28.172 31.906 6.797 1 95.25 650 GLU A C 1
ATOM 5052 O O . GLU A 1 650 ? -27.703 32 7.93 1 95.25 650 GLU A O 1
ATOM 5057 N N . ALA A 1 651 ? -27.578 32.25 5.766 1 95.75 651 ALA A N 1
ATOM 5058 C CA . ALA A 1 651 ? -26.25 32.844 5.832 1 95.75 651 ALA A CA 1
ATOM 5059 C C . ALA A 1 651 ? -26.281 34.188 6.574 1 95.75 651 ALA A C 1
ATOM 5061 O O . ALA A 1 651 ? -25.406 34.469 7.406 1 95.75 651 ALA A O 1
ATOM 5062 N N . LEU A 1 652 ? -27.281 34.969 6.254 1 94.69 652 LEU A N 1
ATOM 5063 C CA . LEU A 1 652 ? -27.422 36.25 6.918 1 94.69 652 LEU A CA 1
ATOM 5064 C C . LEU A 1 652 ? -27.766 36.062 8.398 1 94.69 652 LEU A C 1
ATOM 5066 O O . LEU A 1 652 ? -27.281 36.812 9.242 1 94.69 652 LEU A O 1
ATOM 5070 N N . SER A 1 653 ? -28.562 35.125 8.68 1 92.88 653 SER A N 1
ATOM 5071 C CA . SER A 1 653 ? -28.922 34.844 10.07 1 92.88 653 SER A CA 1
ATOM 5072 C C . SER A 1 653 ? -27.688 34.469 10.883 1 92.88 653 SER A C 1
ATOM 5074 O O . SER A 1 653 ? -27.547 34.844 12.039 1 92.88 653 SER A O 1
ATOM 5076 N N . TYR A 1 654 ? -26.875 33.656 10.281 1 93.25 654 TYR A N 1
ATOM 5077 C CA . TYR A 1 654 ? -25.641 33.281 10.961 1 93.25 654 TYR A CA 1
ATOM 5078 C C . TYR A 1 654 ? -24.719 34.469 11.148 1 93.25 654 TYR A C 1
ATOM 5080 O O . TYR A 1 654 ? -24.125 34.656 12.219 1 93.25 654 TYR A O 1
ATOM 5088 N N . SER A 1 655 ? -24.594 35.312 10.188 1 92.56 655 SER A N 1
ATOM 5089 C CA . SER A 1 655 ? -23.719 36.469 10.242 1 92.56 655 SER A CA 1
ATOM 5090 C C . SER A 1 655 ? -24.25 37.5 11.211 1 92.56 655 SER A C 1
ATOM 5092 O O . SER A 1 655 ? -23.484 38.281 11.805 1 92.56 655 SER A O 1
ATOM 5094 N N . SER A 1 656 ? -25.562 37.562 11.25 1 89.62 656 SER A N 1
ATOM 5095 C CA . SER A 1 656 ? -26.156 38.531 12.18 1 89.62 656 SER A CA 1
ATOM 5096 C C . SER A 1 656 ? -25.734 38.219 13.617 1 89.62 656 SER A C 1
ATOM 5098 O O . SER A 1 656 ? -25.578 39.156 14.422 1 89.62 656 SER A O 1
ATOM 5100 N N . ARG A 1 657 ? -25.547 37 13.898 1 86.56 657 ARG A N 1
ATOM 5101 C CA . ARG A 1 657 ? -25.094 36.625 15.234 1 86.56 657 ARG A CA 1
ATOM 5102 C C . ARG A 1 657 ? -23.641 37.031 15.453 1 86.56 657 ARG A C 1
ATOM 5104 O O . ARG A 1 657 ? -23.25 37.344 16.578 1 86.56 657 ARG A O 1
ATOM 5111 N N . MET A 1 658 ? -22.922 37.125 14.383 1 88.88 658 MET A N 1
ATOM 5112 C CA . MET A 1 658 ? -21.516 37.5 14.453 1 88.88 658 MET A CA 1
ATOM 5113 C C . MET A 1 658 ? -21.359 39.031 14.633 1 88.88 658 MET A C 1
ATOM 5115 O O . MET A 1 658 ? -20.344 39.5 15.133 1 88.88 658 MET A O 1
ATOM 5119 N N . ALA A 1 659 ? -22.297 39.719 14.211 1 87.19 659 ALA A N 1
ATOM 5120 C CA . ALA A 1 659 ? -22.25 41.156 14.195 1 87.19 659 ALA A CA 1
ATOM 5121 C C . ALA A 1 659 ? -22.156 41.719 15.617 1 87.19 659 ALA A C 1
ATOM 5123 O O . ALA A 1 659 ? -21.734 42.875 15.82 1 87.19 659 ALA A O 1
ATOM 5124 N N . GLU A 1 660 ? -22.422 40.938 16.578 1 80.69 660 GLU A N 1
ATOM 5125 C CA . GLU A 1 660 ? -22.359 41.375 17.953 1 80.69 660 GLU A CA 1
ATOM 5126 C C . GLU A 1 660 ? -20.922 41.375 18.469 1 80.69 660 GLU A C 1
ATOM 5128 O O . GLU A 1 660 ? -20.625 41.969 19.5 1 80.69 660 GLU A O 1
ATOM 5133 N N . ASN A 1 661 ? -20.094 40.844 17.719 1 86 661 ASN A N 1
ATOM 5134 C CA . ASN A 1 661 ? -18.672 40.812 18.078 1 86 661 ASN A CA 1
ATOM 5135 C C . ASN A 1 661 ? -18 42.156 17.812 1 86 661 ASN A C 1
ATOM 5137 O O . ASN A 1 661 ? -18.031 42.656 16.688 1 86 661 ASN A O 1
ATOM 5141 N N . PRO A 1 662 ? -17.375 42.719 18.781 1 82.94 662 PRO A N 1
ATOM 5142 C CA . PRO A 1 662 ? -16.781 44.031 18.609 1 82.94 662 PRO A CA 1
ATOM 5143 C C . PRO A 1 662 ? -15.555 44.031 17.688 1 82.94 662 PRO A C 1
ATOM 5145 O O . PRO A 1 662 ? -15.156 45.062 17.172 1 82.94 662 PRO A O 1
ATOM 5148 N N . SER A 1 663 ? -14.992 42.938 17.438 1 83.25 663 SER A N 1
ATOM 5149 C CA . SER A 1 663 ? -13.789 42.875 16.625 1 83.25 663 SER A CA 1
ATOM 5150 C C . SER A 1 663 ? -14.133 42.594 15.164 1 83.25 663 SER A C 1
ATOM 5152 O O . SER A 1 663 ? -13.234 42.469 14.32 1 83.25 663 SER A O 1
ATOM 5154 N N . LEU A 1 664 ? -15.445 42.625 14.883 1 89.19 664 LEU A N 1
ATOM 5155 C CA . LEU A 1 664 ? -15.836 42.25 13.531 1 89.19 664 LEU A CA 1
ATOM 5156 C C . LEU A 1 664 ? -16.531 43.406 12.82 1 89.19 664 LEU A C 1
ATOM 5158 O O . LEU A 1 664 ? -17.359 44.094 13.422 1 89.19 664 LEU A O 1
ATOM 5162 N N . SER A 1 665 ? -16.031 43.688 11.609 1 90.56 665 SER A N 1
ATOM 5163 C CA . SER A 1 665 ? -16.766 44.562 10.688 1 90.56 665 SER A CA 1
ATOM 5164 C C . SER A 1 665 ? -17.5 43.75 9.633 1 90.56 665 SER A C 1
ATOM 5166 O O . SER A 1 665 ? -16.891 42.938 8.922 1 90.56 665 SER A O 1
ATOM 5168 N N . LEU A 1 666 ? -18.797 43.906 9.617 1 92.69 666 LEU A N 1
ATOM 5169 C CA . LEU A 1 666 ? -19.625 43.125 8.719 1 92.69 666 LEU A CA 1
ATOM 5170 C C . LEU A 1 666 ? -20.219 44 7.617 1 92.69 666 LEU A C 1
ATOM 5172 O O . LEU A 1 666 ? -20.812 45.031 7.898 1 92.69 666 LEU A O 1
ATOM 5176 N N . THR A 1 667 ? -20.031 43.625 6.348 1 93.19 667 THR A N 1
ATOM 5177 C CA . THR A 1 667 ? -20.625 44.25 5.188 1 93.19 667 THR A CA 1
ATOM 5178 C C . THR A 1 667 ? -21.641 43.344 4.512 1 93.19 667 THR A C 1
ATOM 5180 O O . THR A 1 667 ? -21.297 42.219 4.133 1 93.19 667 THR A O 1
ATOM 5183 N N . VAL A 1 668 ? -22.891 43.781 4.414 1 95 668 VAL A N 1
ATOM 5184 C CA . VAL A 1 668 ? -23.922 42.969 3.77 1 95 668 VAL A CA 1
ATOM 5185 C C . VAL A 1 668 ? -24.312 43.625 2.439 1 95 668 VAL A C 1
ATOM 5187 O O . VAL A 1 668 ? -24.719 44.781 2.4 1 95 668 VAL A O 1
ATOM 5190 N N . ILE A 1 669 ? -24.203 42.875 1.377 1 94.5 669 ILE A N 1
ATOM 5191 C CA . ILE A 1 669 ? -24.562 43.344 0.049 1 94.5 669 ILE A CA 1
ATOM 5192 C C . ILE A 1 669 ? -25.781 42.594 -0.473 1 94.5 669 ILE A C 1
ATOM 5194 O O . ILE A 1 669 ? -25.703 41.344 -0.629 1 94.5 669 ILE A O 1
ATOM 5198 N N . ARG A 1 670 ? -26.812 43.219 -0.72 1 94.5 670 ARG A N 1
ATOM 5199 C CA . ARG A 1 670 ? -28.016 42.625 -1.284 1 94.5 670 ARG A CA 1
ATOM 5200 C C . ARG A 1 670 ? -28.078 42.844 -2.791 1 94.5 670 ARG A C 1
ATOM 5202 O O . ARG A 1 670 ? -27.984 43.969 -3.26 1 94.5 670 ARG A O 1
ATOM 5209 N N . PHE A 1 671 ? -28.25 41.781 -3.518 1 92.94 671 PHE A N 1
ATOM 5210 C CA . PHE A 1 671 ? -28.391 41.875 -4.969 1 92.94 671 PHE A CA 1
ATOM 5211 C C . PHE A 1 671 ? -29.844 41.781 -5.387 1 92.94 671 PHE A C 1
ATOM 5213 O O . PHE A 1 671 ? -30.547 40.844 -5.008 1 92.94 671 PHE A O 1
ATOM 5220 N N . LEU A 1 672 ? -30.297 42.719 -6.113 1 90.75 672 LEU A N 1
ATOM 5221 C CA . LEU A 1 672 ? -31.656 42.75 -6.617 1 90.75 672 LEU A CA 1
ATOM 5222 C C . LEU A 1 672 ? -31.672 42.781 -8.141 1 90.75 672 LEU A C 1
ATOM 5224 O O . LEU A 1 672 ? -30.812 43.406 -8.766 1 90.75 672 LEU A O 1
ATOM 5228 N N . ALA A 1 673 ? -32.594 42 -8.633 1 89.31 673 ALA A N 1
ATOM 5229 C CA . ALA A 1 673 ? -32.75 41.969 -10.086 1 89.31 673 ALA A CA 1
ATOM 5230 C C . ALA A 1 673 ? -33.375 43.25 -10.594 1 89.31 673 ALA A C 1
ATOM 5232 O O . ALA A 1 673 ? -34.281 43.781 -9.961 1 89.31 673 ALA A O 1
ATOM 5233 N N . ALA A 1 674 ? -32.875 43.625 -11.812 1 81.81 674 ALA A N 1
ATOM 5234 C CA . ALA A 1 674 ? -33.469 44.781 -12.469 1 81.81 674 ALA A CA 1
ATOM 5235 C C . ALA A 1 674 ? -34.906 44.5 -12.898 1 81.81 674 ALA A C 1
ATOM 5237 O O . ALA A 1 674 ? -35.188 43.406 -13.445 1 81.81 674 ALA A O 1
ATOM 5238 N N . ASP A 1 675 ? -35.906 45.375 -12.664 1 78 675 ASP A N 1
ATOM 5239 C CA . ASP A 1 675 ? -37.312 45.312 -13.055 1 78 675 ASP A CA 1
ATOM 5240 C C . ASP A 1 675 ? -38.031 44.156 -12.383 1 78 675 ASP A C 1
ATOM 5242 O O . ASP A 1 675 ? -39 43.625 -12.922 1 78 675 ASP A O 1
ATOM 5246 N N . SER A 1 676 ? -37.469 43.531 -11.266 1 74.56 676 SER A N 1
ATOM 5247 C CA . SER A 1 676 ? -38.062 42.469 -10.453 1 74.56 676 SER A CA 1
ATOM 5248 C C . SER A 1 676 ? -38.344 41.25 -11.289 1 74.56 676 SER A C 1
ATOM 5250 O O . SER A 1 676 ? -39.312 40.5 -11.031 1 74.56 676 SER A O 1
ATOM 5252 N N . LYS A 1 677 ? -37.531 41.062 -12.328 1 77.75 677 LYS A N 1
ATOM 5253 C CA . LYS A 1 677 ? -37.719 39.906 -13.188 1 77.75 677 LYS A CA 1
ATOM 5254 C C . LYS A 1 677 ? -37.312 38.625 -12.469 1 77.75 677 LYS A C 1
ATOM 5256 O O . LYS A 1 677 ? -36.219 38.531 -11.891 1 77.75 677 LYS A O 1
ATOM 5261 N N . GLY A 1 678 ? -38.156 37.625 -12.367 1 75.31 678 GLY A N 1
ATOM 5262 C CA . GLY A 1 678 ? -37.844 36.281 -11.867 1 75.31 678 GLY A CA 1
ATOM 5263 C C . GLY A 1 678 ? -38.062 36.156 -10.375 1 75.31 678 GLY A C 1
ATOM 5264 O O . GLY A 1 678 ? -37.812 35.094 -9.805 1 75.31 678 GLY A O 1
ATOM 5265 N N . ASP A 1 679 ? -38.531 37.156 -9.703 1 77.56 679 ASP A N 1
ATOM 5266 C CA . ASP A 1 679 ? -38.688 37.156 -8.25 1 77.56 679 ASP A CA 1
ATOM 5267 C C . ASP A 1 679 ? -39.938 36.375 -7.832 1 77.56 679 ASP A C 1
ATOM 5269 O O . ASP A 1 679 ? -41 36.5 -8.438 1 77.56 679 ASP A O 1
ATOM 5273 N N . ASP A 1 680 ? -39.719 35.469 -6.996 1 84.12 680 ASP A N 1
ATOM 5274 C CA . ASP A 1 680 ? -40.844 34.875 -6.316 1 84.12 680 ASP A CA 1
ATOM 5275 C C . ASP A 1 680 ? -41.375 35.781 -5.207 1 84.12 680 ASP A C 1
ATOM 5277 O O . ASP A 1 680 ? -40.625 36.156 -4.289 1 84.12 680 ASP A O 1
ATOM 5281 N N . GLU A 1 681 ? -42.625 36.188 -5.336 1 85.12 681 GLU A N 1
ATOM 5282 C CA . GLU A 1 681 ? -43.219 37.188 -4.441 1 85.12 681 GLU A CA 1
ATOM 5283 C C . GLU A 1 681 ? -43.094 36.75 -2.982 1 85.12 681 GLU A C 1
ATOM 5285 O O . GLU A 1 681 ? -42.75 37.562 -2.119 1 85.12 681 GLU A O 1
ATOM 5290 N N . MET A 1 682 ? -43.344 35.5 -2.771 1 87.75 682 MET A N 1
ATOM 5291 C CA . MET A 1 682 ? -43.281 35.031 -1.396 1 87.75 682 MET A CA 1
ATOM 5292 C C . MET A 1 682 ? -41.844 35.062 -0.877 1 87.75 682 MET A C 1
ATOM 5294 O O . MET A 1 682 ? -41.594 35.5 0.257 1 87.75 682 MET A O 1
ATOM 5298 N N . GLN A 1 683 ? -40.969 34.688 -1.634 1 89.38 683 GLN A N 1
ATOM 5299 C CA . GLN A 1 683 ? -39.562 34.688 -1.239 1 89.38 683 GLN A CA 1
ATOM 5300 C C . GLN A 1 683 ? -39.031 36.125 -1.061 1 89.38 683 GLN A C 1
ATOM 5302 O O . GLN A 1 683 ? -38.25 36.375 -0.149 1 89.38 683 GLN A O 1
ATOM 5307 N N . LYS A 1 684 ? -39.5 36.938 -1.888 1 89.62 684 LYS A N 1
ATOM 5308 C CA . LYS A 1 684 ? -39.062 38.344 -1.793 1 89.62 684 LYS A CA 1
ATOM 5309 C C . LYS A 1 684 ? -39.594 38.969 -0.506 1 89.62 684 LYS A C 1
ATOM 5311 O O . LYS A 1 684 ? -38.875 39.75 0.137 1 89.62 684 LYS A O 1
ATOM 5316 N N . LYS A 1 685 ? -40.719 38.656 -0.187 1 90.38 685 LYS A N 1
ATOM 5317 C CA . LYS A 1 685 ? -41.281 39.188 1.048 1 90.38 685 LYS A CA 1
ATOM 5318 C C . LYS A 1 685 ? -40.5 38.719 2.266 1 90.38 685 LYS A C 1
ATOM 5320 O O . LYS A 1 685 ? -40.281 39.469 3.199 1 90.38 685 LYS A O 1
ATOM 5325 N N . MET A 1 686 ? -40.188 37.469 2.234 1 92.31 686 MET A N 1
ATOM 5326 C CA . MET A 1 686 ? -39.438 36.906 3.342 1 92.31 686 MET A CA 1
ATOM 5327 C C . MET A 1 686 ? -38.031 37.531 3.4 1 92.31 686 MET A C 1
ATOM 5329 O O . MET A 1 686 ? -37.5 37.781 4.484 1 92.31 686 MET A O 1
ATOM 5333 N N . ASP A 1 687 ? -37.469 37.719 2.289 1 93.19 687 ASP A N 1
ATOM 5334 C CA . ASP A 1 687 ? -36.156 38.344 2.213 1 93.19 687 ASP A CA 1
ATOM 5335 C C . ASP A 1 687 ? -36.219 39.781 2.758 1 93.19 687 ASP A C 1
ATOM 5337 O O . ASP A 1 687 ? -35.344 40.188 3.533 1 93.19 687 ASP A O 1
ATOM 5341 N N . ASP A 1 688 ? -37.281 40.469 2.33 1 92.38 688 ASP A N 1
ATOM 5342 C CA . ASP A 1 688 ? -37.438 41.844 2.779 1 92.38 688 ASP A CA 1
ATOM 5343 C C . ASP A 1 688 ? -37.656 41.906 4.285 1 92.38 688 ASP A C 1
ATOM 5345 O O . ASP A 1 688 ? -37.156 42.812 4.961 1 92.38 688 ASP A O 1
ATOM 5349 N N . GLY A 1 689 ? -38.344 41 4.676 1 91.62 689 GLY A N 1
ATOM 5350 C CA . GLY A 1 689 ? -38.625 40.938 6.105 1 91.62 689 GLY A CA 1
ATOM 5351 C C . GLY A 1 689 ? -37.375 40.75 6.934 1 91.62 689 GLY A C 1
ATOM 5352 O O . GLY A 1 689 ? -37.156 41.438 7.922 1 91.62 689 GLY A O 1
ATOM 5353 N N . LEU A 1 690 ? -36.562 39.781 6.523 1 93.06 690 LEU A N 1
ATOM 5354 C CA . LEU A 1 690 ? -35.344 39.5 7.266 1 93.06 690 LEU A CA 1
ATOM 5355 C C . LEU A 1 690 ? -34.344 40.656 7.164 1 93.06 690 LEU A C 1
ATOM 5357 O O . LEU A 1 690 ? -33.688 41 8.141 1 93.06 690 LEU A O 1
ATOM 5361 N N . MET A 1 691 ? -34.281 41.25 6.02 1 92.31 691 MET A N 1
ATOM 5362 C CA . MET A 1 691 ? -33.375 42.375 5.809 1 92.31 691 MET A CA 1
ATOM 5363 C C . MET A 1 691 ? -33.75 43.562 6.652 1 92.31 691 MET A C 1
ATOM 5365 O O . MET A 1 691 ? -32.906 44.25 7.203 1 92.31 691 MET A O 1
ATOM 5369 N N . THR A 1 692 ? -35.062 43.781 6.742 1 90.81 692 THR A N 1
ATOM 5370 C CA . THR A 1 692 ? -35.562 44.875 7.562 1 90.81 692 THR A CA 1
ATOM 5371 C C . THR A 1 692 ? -35.25 44.625 9.039 1 90.81 692 THR A C 1
ATOM 5373 O O . THR A 1 692 ? -34.844 45.562 9.758 1 90.81 692 THR A O 1
ATOM 5376 N N . SER A 1 693 ? -35.5 43.469 9.406 1 90.38 693 SER A N 1
ATOM 5377 C CA . SER A 1 693 ? -35.219 43.125 10.797 1 90.38 693 SER A CA 1
ATOM 5378 C C . SER A 1 693 ? -33.719 43.281 11.109 1 90.38 693 SER A C 1
ATOM 5380 O O . SER A 1 693 ? -33.375 43.719 12.195 1 90.38 693 SER A O 1
ATOM 5382 N N . PHE A 1 694 ? -32.906 42.875 10.188 1 91.5 694 PHE A N 1
ATOM 5383 C CA . PHE A 1 694 ? -31.469 43 10.352 1 91.5 694 PHE A CA 1
ATOM 5384 C C . PHE A 1 694 ? -31.062 44.469 10.453 1 91.5 694 PHE A C 1
ATOM 5386 O O . PHE A 1 694 ? -30.234 44.812 11.297 1 91.5 694 PHE A O 1
ATOM 5393 N N . TRP A 1 695 ? -31.703 45.281 9.688 1 88 695 TRP A N 1
ATOM 5394 C CA . TRP A 1 695 ? -31.391 46.719 9.672 1 88 695 TRP A CA 1
ATOM 5395 C C . TRP A 1 695 ? -31.812 47.375 10.977 1 88 695 TRP A C 1
ATOM 5397 O O . TRP A 1 695 ? -31.078 48.219 11.523 1 88 695 TRP A O 1
ATOM 5407 N N . VAL A 1 696 ? -32.938 46.969 11.414 1 87.38 696 VAL A N 1
ATOM 5408 C CA . VAL A 1 696 ? -33.469 47.562 12.633 1 87.38 696 VAL A CA 1
ATOM 5409 C C . VAL A 1 696 ? -32.594 47.156 13.828 1 87.38 696 VAL A C 1
ATOM 5411 O O . VAL A 1 696 ? -32.312 48 14.703 1 87.38 696 VAL A O 1
ATOM 5414 N N . GLN A 1 697 ? -32.156 46.031 13.82 1 87 697 GLN A N 1
ATOM 5415 C CA . GLN A 1 697 ? -31.359 45.5 14.93 1 87 697 GLN A CA 1
ATOM 5416 C C . GLN A 1 697 ? -29.984 46.156 14.953 1 87 697 GLN A C 1
ATOM 5418 O O . GLN A 1 697 ? -29.375 46.281 16.016 1 87 697 GLN A O 1
ATOM 5423 N N . ASN A 1 698 ? -29.562 46.656 13.781 1 88.56 698 ASN A N 1
ATOM 5424 C CA . ASN A 1 698 ? -28.203 47.188 13.703 1 88.56 698 ASN A CA 1
ATOM 5425 C C . ASN A 1 698 ? -28.188 48.656 13.336 1 88.56 698 ASN A C 1
ATOM 5427 O O . ASN A 1 698 ? -27.203 49.156 12.812 1 88.56 698 ASN A O 1
ATOM 5431 N N . GLU A 1 699 ? -29.219 49.469 13.359 1 82.75 699 GLU A N 1
ATOM 5432 C CA . GLU A 1 699 ? -29.344 50.844 12.961 1 82.75 699 GLU A CA 1
ATOM 5433 C C . GLU A 1 699 ? -28.312 51.719 13.68 1 82.75 699 GLU A C 1
ATOM 5435 O O . GLU A 1 699 ? -27.766 52.656 13.086 1 82.75 699 GLU A O 1
ATOM 5440 N N . GLY A 1 700 ? -27.656 51.344 14.859 1 77.94 700 GLY A N 1
ATOM 5441 C CA . GLY A 1 700 ? -26.719 52.125 15.633 1 77.94 700 GLY A CA 1
ATOM 5442 C C . GLY A 1 700 ? -25.328 51.5 15.68 1 77.94 700 GLY A C 1
ATOM 5443 O O . GLY A 1 700 ? -24.422 52.031 16.328 1 77.94 700 GLY A O 1
ATOM 5444 N N . ASN A 1 701 ? -25.125 50.531 14.852 1 86.5 701 ASN A N 1
ATOM 5445 C CA . ASN A 1 701 ? -23.844 49.844 14.859 1 86.5 701 ASN A CA 1
ATOM 5446 C C . ASN A 1 701 ? -22.969 50.281 13.695 1 86.5 701 ASN A C 1
ATOM 5448 O O . ASN A 1 701 ? -23.25 49.969 12.539 1 86.5 701 ASN A O 1
ATOM 5452 N N . ASP A 1 702 ? -21.906 51.094 13.906 1 86.12 702 ASP A N 1
ATOM 5453 C CA . ASP A 1 702 ? -21.031 51.656 12.875 1 86.12 702 ASP A CA 1
ATOM 5454 C C . ASP A 1 702 ? -20.188 50.531 12.219 1 86.12 702 ASP A C 1
ATOM 5456 O O . ASP A 1 702 ? -19.609 50.75 11.156 1 86.12 702 ASP A O 1
ATOM 5460 N N . ARG A 1 703 ? -20.172 49.438 12.766 1 90.44 703 ARG A N 1
ATOM 5461 C CA . ARG A 1 703 ? -19.328 48.375 12.234 1 90.44 703 ARG A CA 1
ATOM 5462 C C . ARG A 1 703 ? -20.094 47.562 11.195 1 90.44 703 ARG A C 1
ATOM 5464 O O . ARG A 1 703 ? -19.516 46.688 10.555 1 90.44 703 ARG A O 1
ATOM 5471 N N . VAL A 1 704 ? -21.344 47.781 11.086 1 92.81 704 VAL A N 1
ATOM 5472 C CA . VAL A 1 704 ? -22.156 47.062 10.117 1 92.81 704 VAL A CA 1
ATOM 5473 C C . VAL A 1 704 ? -22.531 48 8.969 1 92.81 704 VAL A C 1
ATOM 5475 O O . VAL A 1 704 ? -23.047 49.094 9.195 1 92.81 704 VAL A O 1
ATOM 5478 N N . SER A 1 705 ? -22.219 47.594 7.727 1 90.75 705 SER A N 1
ATOM 5479 C CA . SER A 1 705 ? -22.562 48.344 6.535 1 90.75 705 SER A CA 1
ATOM 5480 C C . SER A 1 705 ? -23.516 47.562 5.633 1 90.75 705 SER A C 1
ATOM 5482 O O . SER A 1 705 ? -23.422 46.344 5.543 1 90.75 705 SER A O 1
ATOM 5484 N N . TYR A 1 706 ? -24.531 48.219 5.148 1 90.94 706 TYR A N 1
ATOM 5485 C CA . TYR A 1 706 ? -25.516 47.625 4.27 1 90.94 706 TYR A CA 1
ATOM 5486 C C . TYR A 1 706 ? -25.594 48.375 2.939 1 90.94 706 TYR A C 1
ATOM 5488 O O . TYR A 1 706 ? -25.609 49.594 2.91 1 90.94 706 TYR A O 1
ATOM 5496 N N . ARG A 1 707 ? -25.484 47.562 1.837 1 90.38 707 ARG A N 1
ATOM 5497 C CA . ARG A 1 707 ? -25.594 48.125 0.5 1 90.38 707 ARG A CA 1
ATOM 5498 C C . ARG A 1 707 ? -26.484 47.281 -0.397 1 90.38 707 ARG A C 1
ATOM 5500 O O . ARG A 1 707 ? -26.469 46.062 -0.308 1 90.38 707 ARG A O 1
ATOM 5507 N N . GLU A 1 708 ? -27.312 47.938 -1.14 1 92.12 708 GLU A N 1
ATOM 5508 C CA . GLU A 1 708 ? -28.141 47.25 -2.131 1 92.12 708 GLU A CA 1
ATOM 5509 C C . GLU A 1 708 ? -27.641 47.531 -3.547 1 92.12 708 GLU A C 1
ATOM 5511 O O . GLU A 1 708 ? -27.344 48.656 -3.893 1 92.12 708 GLU A O 1
ATOM 5516 N N . LEU A 1 709 ? -27.484 46.469 -4.281 1 92.56 709 LEU A N 1
ATOM 5517 C CA . LEU A 1 709 ? -27.031 46.594 -5.664 1 92.56 709 LEU A CA 1
ATOM 5518 C C . LEU A 1 709 ? -28.062 46 -6.625 1 92.56 709 LEU A C 1
ATOM 5520 O O . LEU A 1 709 ? -28.547 44.906 -6.402 1 92.56 709 LEU A O 1
ATOM 5524 N N . VAL A 1 710 ? -28.422 46.781 -7.664 1 90.88 710 VAL A N 1
ATOM 5525 C CA . VAL A 1 710 ? -29.344 46.312 -8.688 1 90.88 710 VAL A CA 1
ATOM 5526 C C . VAL A 1 710 ? -28.547 45.812 -9.906 1 90.88 710 VAL A C 1
ATOM 5528 O O . VAL A 1 710 ? -27.719 46.562 -10.445 1 90.88 710 VAL A O 1
ATOM 5531 N N . VAL A 1 711 ? -28.781 44.625 -10.219 1 90.75 711 VAL A N 1
ATOM 5532 C CA . VAL A 1 711 ? -28.047 44.031 -11.328 1 90.75 711 VAL A CA 1
ATOM 5533 C C . VAL A 1 711 ? -29.031 43.562 -12.398 1 90.75 711 VAL A C 1
ATOM 5535 O O . VAL A 1 711 ? -30.156 43.188 -12.086 1 90.75 711 VAL A O 1
ATOM 5538 N N . ARG A 1 712 ? -28.609 43.469 -13.75 1 85.94 712 ARG A N 1
ATOM 5539 C CA . ARG A 1 712 ? -29.469 43.094 -14.875 1 85.94 712 ARG A CA 1
ATOM 5540 C C . ARG A 1 712 ? -29.328 41.625 -15.227 1 85.94 712 ARG A C 1
ATOM 5542 O O . ARG A 1 712 ? -30.266 41 -15.742 1 85.94 712 ARG A O 1
ATOM 5549 N N . ASN A 1 713 ? -28.062 41.125 -15 1 84.88 713 ASN A N 1
ATOM 5550 C CA . ASN A 1 713 ? -27.812 39.719 -15.344 1 84.88 713 ASN A CA 1
ATOM 5551 C C . ASN A 1 713 ? -26.672 39.125 -14.508 1 84.88 713 ASN A C 1
ATOM 5553 O O . ASN A 1 713 ? -26.219 39.781 -13.555 1 84.88 713 ASN A O 1
ATOM 5557 N N . GLY A 1 714 ? -26.406 37.844 -14.789 1 86.62 714 GLY A N 1
ATOM 5558 C CA . GLY A 1 714 ? -25.359 37.156 -14.055 1 86.62 714 GLY A CA 1
ATOM 5559 C C . GLY A 1 714 ? -23.984 37.75 -14.242 1 86.62 714 GLY A C 1
ATOM 5560 O O . GLY A 1 714 ? -23.188 37.812 -13.297 1 86.62 714 GLY A O 1
ATOM 5561 N N . ALA A 1 715 ? -23.719 38.219 -15.367 1 85 715 ALA A N 1
ATOM 5562 C CA . ALA A 1 715 ? -22.438 38.875 -15.633 1 85 715 ALA A CA 1
ATOM 5563 C C . ALA A 1 715 ? -22.25 40.125 -14.781 1 85 715 ALA A C 1
ATOM 5565 O O . ALA A 1 715 ? -21.141 40.375 -14.297 1 85 715 ALA A O 1
ATOM 5566 N N . ASP A 1 716 ? -23.406 40.844 -14.633 1 86.56 716 ASP A N 1
ATOM 5567 C CA . ASP A 1 716 ? -23.359 42.031 -13.797 1 86.56 716 ASP A CA 1
ATOM 5568 C C . ASP A 1 716 ? -23.109 41.688 -12.336 1 86.56 716 ASP A C 1
ATOM 5570 O O . ASP A 1 716 ? -22.422 42.406 -11.617 1 86.56 716 ASP A O 1
ATOM 5574 N N . THR A 1 717 ? -23.641 40.594 -11.969 1 88.62 717 THR A N 1
ATOM 5575 C CA . THR A 1 717 ? -23.453 40.125 -10.602 1 88.62 717 THR A CA 1
ATOM 5576 C C . THR A 1 717 ? -21.984 39.812 -10.328 1 88.62 717 THR A C 1
ATOM 5578 O O . THR A 1 717 ? -21.438 40.25 -9.312 1 88.62 717 THR A O 1
ATOM 5581 N N . VAL A 1 718 ? -21.375 39.062 -11.18 1 87.06 718 VAL A N 1
ATOM 5582 C CA . VAL A 1 718 ? -19.969 38.688 -11.031 1 87.06 718 VAL A CA 1
ATOM 5583 C C . VAL A 1 718 ? -19.094 39.938 -11.102 1 87.06 718 VAL A C 1
ATOM 5585 O O . VAL A 1 718 ? -18.109 40.031 -10.359 1 87.06 718 VAL A O 1
ATOM 5588 N N . ALA A 1 719 ? -19.453 40.844 -11.961 1 83.94 719 ALA A N 1
ATOM 5589 C CA . ALA A 1 719 ? -18.703 42.062 -12.086 1 83.94 719 ALA A CA 1
ATOM 5590 C C . ALA A 1 719 ? -18.75 42.875 -10.797 1 83.94 719 ALA A C 1
ATOM 5592 O O . ALA A 1 719 ? -17.75 43.469 -10.383 1 83.94 719 ALA A O 1
ATOM 5593 N N . ALA A 1 720 ? -19.922 42.938 -10.227 1 88.12 720 ALA A N 1
ATOM 5594 C CA . ALA A 1 720 ? -20.078 43.656 -8.961 1 88.12 720 ALA A CA 1
ATOM 5595 C C . ALA A 1 720 ? -19.25 43 -7.855 1 88.12 720 ALA A C 1
ATOM 5597 O O . ALA A 1 720 ? -18.641 43.719 -7.035 1 88.12 720 ALA A O 1
ATOM 5598 N N . ILE A 1 721 ? -19.203 41.719 -7.836 1 87.81 721 ILE A N 1
ATOM 5599 C CA . ILE A 1 721 ? -18.438 41 -6.836 1 87.81 721 ILE A CA 1
ATOM 5600 C C . ILE A 1 721 ? -16.953 41.25 -7.027 1 87.81 721 ILE A C 1
ATOM 5602 O O . ILE A 1 721 ? -16.219 41.469 -6.055 1 87.81 721 ILE A O 1
ATOM 5606 N N . LEU A 1 722 ? -16.531 41.281 -8.25 1 82.44 722 LEU A N 1
ATOM 5607 C CA . LEU A 1 722 ? -15.125 41.531 -8.547 1 82.44 722 LEU A CA 1
ATOM 5608 C C . LEU A 1 722 ? -14.742 42.969 -8.148 1 82.44 722 LEU A C 1
ATOM 5610 O O . LEU A 1 722 ? -13.625 43.188 -7.664 1 82.44 722 LEU A O 1
ATOM 5614 N N . GLU A 1 723 ? -15.656 43.844 -8.359 1 82.38 723 GLU A N 1
ATOM 5615 C CA . GLU A 1 723 ? -15.406 45.219 -7.984 1 82.38 723 GLU A CA 1
ATOM 5616 C C . GLU A 1 723 ? -15.266 45.375 -6.473 1 82.38 723 GLU A C 1
ATOM 5618 O O . GLU A 1 723 ? -14.414 46.125 -5.988 1 82.38 723 GLU A O 1
ATOM 5623 N N . MET A 1 724 ? -16.031 44.719 -5.785 1 84.06 724 MET A N 1
ATOM 5624 C CA . MET A 1 724 ? -15.969 44.75 -4.328 1 84.06 724 MET A CA 1
ATOM 5625 C C . MET A 1 724 ? -14.688 44.094 -3.809 1 84.06 724 MET A C 1
ATOM 5627 O O . MET A 1 724 ? -14.125 44.562 -2.811 1 84.06 724 MET A O 1
ATOM 5631 N N . ALA A 1 725 ? -14.328 43.031 -4.418 1 81.19 725 ALA A N 1
ATOM 5632 C CA . ALA A 1 725 ? -13.117 42.344 -4.02 1 81.19 725 ALA A CA 1
ATOM 5633 C C . ALA A 1 725 ? -11.875 43.188 -4.242 1 81.19 725 ALA A C 1
ATOM 5635 O O . ALA A 1 725 ? -10.875 43.062 -3.535 1 81.19 725 ALA A O 1
ATOM 5636 N N . LYS A 1 726 ? -11.969 44.094 -5.215 1 74.06 726 LYS A N 1
ATOM 5637 C CA . LYS A 1 726 ? -10.852 44.969 -5.523 1 74.06 726 LYS A CA 1
ATOM 5638 C C . LYS A 1 726 ? -10.82 46.188 -4.578 1 74.06 726 LYS A C 1
ATOM 5640 O O . LYS A 1 726 ? -9.75 46.688 -4.25 1 74.06 726 LYS A O 1
ATOM 5645 N N . GLU A 1 727 ? -11.992 46.594 -4.152 1 75 727 GLU A N 1
ATOM 5646 C CA . GLU A 1 727 ? -12.117 47.781 -3.35 1 75 727 GLU A CA 1
ATOM 5647 C C . GLU A 1 727 ? -11.664 47.562 -1.911 1 75 727 GLU A C 1
ATOM 5649 O O . GLU A 1 727 ? -10.977 48.375 -1.321 1 75 727 GLU A O 1
ATOM 5654 N N . ASN A 1 728 ? -12.094 46.406 -1.342 1 76.75 728 ASN A N 1
ATOM 5655 C CA . ASN A 1 728 ? -11.797 46.156 0.06 1 76.75 728 ASN A CA 1
ATOM 5656 C C . ASN A 1 728 ? -11.367 44.688 0.276 1 76.75 728 ASN A C 1
ATOM 5658 O O . ASN A 1 728 ? -11.773 43.812 -0.475 1 76.75 728 ASN A O 1
ATOM 5662 N N . TYR A 1 729 ? -10.5 44.594 1.199 1 79.81 729 TYR A N 1
ATOM 5663 C CA . TYR A 1 729 ? -10.086 43.25 1.606 1 79.81 729 TYR A CA 1
ATOM 5664 C C . TYR A 1 729 ? -11.016 42.688 2.676 1 79.81 729 TYR A C 1
ATOM 5666 O O . TYR A 1 729 ? -11.359 43.375 3.633 1 79.81 729 TYR A O 1
ATOM 5674 N N . TYR A 1 730 ? -11.508 41.531 2.369 1 83.62 730 TYR A N 1
ATOM 5675 C CA . TYR A 1 730 ? -12.336 40.844 3.348 1 83.62 730 TYR A CA 1
ATOM 5676 C C . TYR A 1 730 ? -11.695 39.531 3.766 1 83.62 730 TYR A C 1
ATOM 5678 O O . TYR A 1 730 ? -11.156 38.812 2.932 1 83.62 730 TYR A O 1
ATOM 5686 N N . ASP A 1 731 ? -11.734 39.25 5.023 1 81 731 ASP A N 1
ATOM 5687 C CA . ASP A 1 731 ? -11.148 38.031 5.566 1 81 731 ASP A CA 1
ATOM 5688 C C . ASP A 1 731 ? -12 36.812 5.211 1 81 731 ASP A C 1
ATOM 5690 O O . ASP A 1 731 ? -11.477 35.719 5.062 1 81 731 ASP A O 1
ATOM 5694 N N . MET A 1 732 ? -13.328 37.031 5.141 1 88.94 732 MET A N 1
ATOM 5695 C CA . MET A 1 732 ? -14.227 35.906 4.867 1 88.94 732 MET A CA 1
ATOM 5696 C C . MET A 1 732 ? -15.406 36.375 4.012 1 88.94 732 MET A C 1
ATOM 5698 O O . MET A 1 732 ? -15.953 37.438 4.223 1 88.94 732 MET A O 1
ATOM 5702 N N . TRP A 1 733 ? -15.688 35.562 3.078 1 90.62 733 TRP A N 1
ATOM 5703 C CA . TRP A 1 733 ? -16.859 35.75 2.234 1 90.62 733 TRP A CA 1
ATOM 5704 C C . TRP A 1 733 ? -17.938 34.719 2.555 1 90.62 733 TRP A C 1
ATOM 5706 O O . TRP A 1 733 ? -17.672 33.5 2.525 1 90.62 733 TRP A O 1
ATOM 5716 N N . ILE A 1 734 ? -19.062 35.125 2.926 1 94.12 734 ILE A N 1
ATOM 5717 C CA . ILE A 1 734 ? -20.156 34.25 3.264 1 94.12 734 ILE A CA 1
ATOM 5718 C C . ILE A 1 734 ? -21.234 34.312 2.176 1 94.12 734 ILE A C 1
ATOM 5720 O O . ILE A 1 734 ? -21.719 35.375 1.841 1 94.12 734 ILE A O 1
ATOM 5724 N N . VAL A 1 735 ? -21.562 33.156 1.565 1 94.19 735 VAL A N 1
ATOM 5725 C CA . VAL A 1 735 ? -22.5 33.125 0.456 1 94.19 735 VAL A CA 1
ATOM 5726 C C . VAL A 1 735 ? -23.484 31.969 0.654 1 94.19 735 VAL A C 1
ATOM 5728 O O . VAL A 1 735 ? -23.141 30.953 1.254 1 94.19 735 VAL A O 1
ATOM 5731 N N . GLY A 1 736 ? -24.766 32.156 0.261 1 93.94 736 GLY A N 1
ATOM 5732 C CA . GLY A 1 736 ? -25.703 31.062 0.168 1 93.94 736 GLY A CA 1
ATOM 5733 C C . GLY A 1 736 ? -25.453 30.156 -1.02 1 93.94 736 GLY A C 1
ATOM 5734 O O . GLY A 1 736 ? -25.094 30.625 -2.098 1 93.94 736 GLY A O 1
ATOM 5735 N N . ARG A 1 737 ? -25.703 28.953 -0.917 1 92.69 737 ARG A N 1
ATOM 5736 C CA . ARG A 1 737 ? -25.297 27.953 -1.903 1 92.69 737 ARG A CA 1
ATOM 5737 C C . ARG A 1 737 ? -26.156 28.062 -3.166 1 92.69 737 ARG A C 1
ATOM 5739 O O . ARG A 1 737 ? -25.641 28.406 -4.234 1 92.69 737 ARG A O 1
ATOM 5746 N N . LYS A 1 738 ? -27.484 27.625 -3.199 1 87.31 738 LYS A N 1
ATOM 5747 C CA . LYS A 1 738 ? -28.156 27.688 -4.492 1 87.31 738 LYS A CA 1
ATOM 5748 C C . LYS A 1 738 ? -29.672 27.641 -4.32 1 87.31 738 LYS A C 1
ATOM 5750 O O . LYS A 1 738 ? -30.422 27.969 -5.246 1 87.31 738 LYS A O 1
ATOM 5755 N N . GLN A 1 739 ? -30.188 27.438 -3.199 1 84.69 739 GLN A N 1
ATOM 5756 C CA . GLN A 1 739 ? -31.625 27.203 -3.082 1 84.69 739 GLN A CA 1
ATOM 5757 C C . GLN A 1 739 ? -32.406 28.453 -3.404 1 84.69 739 GLN A C 1
ATOM 5759 O O . GLN A 1 739 ? -32.25 29.484 -2.752 1 84.69 739 GLN A O 1
ATOM 5764 N N . GLU A 1 740 ? -33.25 28.422 -4.445 1 80.25 740 GLU A N 1
ATOM 5765 C CA . GLU A 1 740 ? -34.25 29.375 -4.848 1 80.25 740 GLU A CA 1
ATOM 5766 C C . GLU A 1 740 ? -33.656 30.75 -5.105 1 80.25 740 GLU A C 1
ATOM 5768 O O . GLU A 1 740 ? -34.219 31.781 -4.699 1 80.25 740 GLU A O 1
ATOM 5773 N N . ILE A 1 741 ? -32.5 30.797 -5.652 1 84.81 741 ILE A N 1
ATOM 5774 C CA . ILE A 1 741 ? -31.891 32.062 -6.07 1 84.81 741 ILE A CA 1
ATOM 5775 C C . ILE A 1 741 ? -32.562 32.562 -7.352 1 84.81 741 ILE A C 1
ATOM 5777 O O . ILE A 1 741 ? -32.938 31.75 -8.211 1 84.81 741 ILE A O 1
ATOM 5781 N N . ASN A 1 742 ? -32.844 33.812 -7.391 1 83.75 742 ASN A N 1
ATOM 5782 C CA . ASN A 1 742 ? -33.406 34.406 -8.609 1 83.75 742 ASN A CA 1
ATOM 5783 C C . ASN A 1 742 ? -32.531 34.094 -9.828 1 83.75 742 ASN A C 1
ATOM 5785 O O . ASN A 1 742 ? -31.359 34.469 -9.875 1 83.75 742 ASN A O 1
ATOM 5789 N N . PRO A 1 743 ? -33.094 33.312 -10.695 1 83.75 743 PRO A N 1
ATOM 5790 C CA . PRO A 1 743 ? -32.312 32.875 -11.859 1 83.75 743 PRO A CA 1
ATOM 5791 C C . PRO A 1 743 ? -31.766 34.031 -12.68 1 83.75 743 PRO A C 1
ATOM 5793 O O . PRO A 1 743 ? -30.75 33.906 -13.367 1 83.75 743 PRO A O 1
ATOM 5796 N N . SER A 1 744 ? -32.438 35.188 -12.625 1 85.44 744 SER A N 1
ATOM 5797 C CA . SER A 1 744 ? -31.969 36.344 -13.398 1 85.44 744 SER A CA 1
ATOM 5798 C C . SER A 1 744 ? -30.609 36.844 -12.922 1 85.44 744 SER A C 1
ATOM 5800 O O . SER A 1 744 ? -29.859 37.438 -13.695 1 85.44 744 SER A O 1
ATOM 5802 N N . LEU A 1 745 ? -30.359 36.562 -11.656 1 87.25 745 LEU A N 1
ATOM 5803 C CA . LEU A 1 745 ? -29.109 37 -11.086 1 87.25 745 LEU A CA 1
ATOM 5804 C C . LEU A 1 745 ? -27.953 36.125 -11.539 1 87.25 745 LEU A C 1
ATOM 5806 O O . LEU A 1 745 ? -26.781 36.5 -11.438 1 87.25 745 LEU A O 1
ATOM 5810 N N . LEU A 1 746 ? -28.281 34.906 -11.977 1 84.62 746 LEU A N 1
ATOM 5811 C CA . LEU A 1 746 ? -27.25 33.938 -12.367 1 84.62 746 LEU A CA 1
ATOM 5812 C C . LEU A 1 746 ? -27.281 33.719 -13.867 1 84.62 746 LEU A C 1
ATOM 5814 O O . LEU A 1 746 ? -26.547 32.844 -14.375 1 84.62 746 LEU A O 1
ATOM 5818 N N . GLU A 1 747 ? -28.109 34.375 -14.531 1 80.31 747 GLU A N 1
ATOM 5819 C CA . GLU A 1 747 ? -28.297 34.188 -15.969 1 80.31 747 GLU A CA 1
ATOM 5820 C C . GLU A 1 747 ? -26.984 34.344 -16.719 1 80.31 747 GLU A C 1
ATOM 5822 O O . GLU A 1 747 ? -26.281 35.344 -16.531 1 80.31 747 GLU A O 1
ATOM 5827 N N . GLY A 1 748 ? -26.609 33.375 -17.438 1 72.62 748 GLY A N 1
ATOM 5828 C CA . GLY A 1 748 ? -25.406 33.469 -18.25 1 72.62 748 GLY A CA 1
ATOM 5829 C C . GLY A 1 748 ? -24.188 32.844 -17.578 1 72.62 748 GLY A C 1
ATOM 5830 O O . GLY A 1 748 ? -23.141 32.688 -18.203 1 72.62 748 GLY A O 1
ATOM 5831 N N . LEU A 1 749 ? -24.312 32.562 -16.234 1 75.12 749 LEU A N 1
ATOM 5832 C CA . LEU A 1 749 ? -23.156 32.031 -15.531 1 75.12 749 LEU A CA 1
ATOM 5833 C C . LEU A 1 749 ? -23.125 30.5 -15.641 1 75.12 749 LEU A C 1
ATOM 5835 O O . LEU A 1 749 ? -24.156 29.844 -15.477 1 75.12 749 LEU A O 1
ATOM 5839 N N . SER A 1 750 ? -22.125 29.922 -16.328 1 61.5 750 SER A N 1
ATOM 5840 C CA . SER A 1 750 ? -21.953 28.469 -16.438 1 61.5 750 SER A CA 1
ATOM 5841 C C . SER A 1 750 ? -20.984 27.953 -15.367 1 61.5 750 SER A C 1
ATOM 5843 O O . SER A 1 750 ? -20.406 28.734 -14.617 1 61.5 750 SER A O 1
ATOM 5845 N N . THR A 1 751 ? -20.766 26.672 -15.398 1 60.53 751 THR A N 1
ATOM 5846 C CA . THR A 1 751 ? -19.953 25.891 -14.477 1 60.53 751 THR A CA 1
ATOM 5847 C C . THR A 1 751 ? -18.5 26.375 -14.516 1 60.53 751 THR A C 1
ATOM 5849 O O . THR A 1 751 ? -17.906 26.484 -15.594 1 60.53 751 THR A O 1
ATOM 5852 N N . TRP A 1 752 ? -18.109 27.109 -13.383 1 52.34 752 TRP A N 1
ATOM 5853 C CA . TRP A 1 752 ? -16.734 27.578 -13.312 1 52.34 752 TRP A CA 1
ATOM 5854 C C . TRP A 1 752 ? -15.766 26.438 -13.062 1 52.34 752 TRP A C 1
ATOM 5856 O O . TRP A 1 752 ? -14.719 26.344 -13.695 1 52.34 752 TRP A O 1
ATOM 5866 N N . THR A 1 753 ? -15.977 25.734 -11.93 1 61.56 753 THR A N 1
ATOM 5867 C CA . THR A 1 753 ? -15.055 24.656 -11.609 1 61.56 753 THR A CA 1
ATOM 5868 C C . THR A 1 753 ? -15.82 23.375 -11.25 1 61.56 753 THR A C 1
ATOM 5870 O O . THR A 1 753 ? -17.047 23.375 -11.234 1 61.56 753 THR A O 1
ATOM 5873 N N . GLU A 1 754 ? -14.992 22.328 -11.055 1 59.69 754 GLU A N 1
ATOM 5874 C CA . GLU A 1 754 ? -15.516 21 -10.758 1 59.69 754 GLU A CA 1
ATOM 5875 C C . GLU A 1 754 ? -16.203 20.969 -9.398 1 59.69 754 GLU A C 1
ATOM 5877 O O . GLU A 1 754 ? -17 20.062 -9.125 1 59.69 754 GLU A O 1
ATOM 5882 N N . ASN A 1 755 ? -16.234 22.109 -8.617 1 66.06 755 ASN A N 1
ATOM 5883 C CA . ASN A 1 755 ? -16.859 22.047 -7.301 1 66.06 755 ASN A CA 1
ATOM 5884 C C . ASN A 1 755 ? -18.188 22.781 -7.262 1 66.06 755 ASN A C 1
ATOM 5886 O O . ASN A 1 755 ? -18.625 23.234 -6.199 1 66.06 755 ASN A O 1
ATOM 5890 N N . GLN A 1 756 ? -18.844 22.938 -8.375 1 74.75 756 GLN A N 1
ATOM 5891 C CA . GLN A 1 756 ? -20.094 23.672 -8.43 1 74.75 756 GLN A CA 1
ATOM 5892 C C . GLN A 1 756 ? -21.219 22.938 -7.703 1 74.75 756 GLN A C 1
ATOM 5894 O O . GLN A 1 756 ? -22.125 23.562 -7.148 1 74.75 756 GLN A O 1
ATOM 5899 N N . GLU A 1 757 ? -21.078 21.672 -7.754 1 79.31 757 GLU A N 1
ATOM 5900 C CA . GLU A 1 757 ? -22.141 20.906 -7.09 1 79.31 757 GLU A CA 1
ATOM 5901 C C . GLU A 1 757 ? -22.062 21.062 -5.574 1 79.31 757 GLU A C 1
ATOM 5903 O O . GLU A 1 757 ? -23.094 21.078 -4.895 1 79.31 757 GLU A O 1
ATOM 5908 N N . GLU A 1 758 ? -20.938 21.297 -5.121 1 85.62 758 GLU A N 1
ATOM 5909 C CA . GLU A 1 758 ? -20.75 21.438 -3.68 1 85.62 758 GLU A CA 1
ATOM 5910 C C . GLU A 1 758 ? -20.953 22.875 -3.229 1 85.62 758 GLU A C 1
ATOM 5912 O O . GLU A 1 758 ? -21.641 23.125 -2.229 1 85.62 758 GLU A O 1
ATOM 5917 N N . LEU A 1 759 ? -20.438 23.828 -3.975 1 88.12 759 LEU A N 1
ATOM 5918 C CA . LEU A 1 759 ? -20.359 25.203 -3.488 1 88.12 759 LEU A CA 1
ATOM 5919 C C . LEU A 1 759 ? -21.438 26.078 -4.148 1 88.12 759 LEU A C 1
ATOM 5921 O O . LEU A 1 759 ? -21.719 27.172 -3.672 1 88.12 759 LEU A O 1
ATOM 5925 N N . GLY A 1 760 ? -22.109 25.656 -5.164 1 86.44 760 GLY A N 1
ATOM 5926 C CA . GLY A 1 760 ? -22.969 26.531 -5.938 1 86.44 760 GLY A CA 1
ATOM 5927 C C . GLY A 1 760 ? -22.203 27.422 -6.91 1 86.44 760 GLY A C 1
ATOM 5928 O O . GLY A 1 760 ? -20.984 27.5 -6.852 1 86.44 760 GLY A O 1
ATOM 5929 N N . ILE A 1 761 ? -22.891 28.141 -7.648 1 83.94 761 ILE A N 1
ATOM 5930 C CA . ILE A 1 761 ? -22.266 28.891 -8.727 1 83.94 761 ILE A CA 1
ATOM 5931 C C . ILE A 1 761 ? -21.453 30.062 -8.148 1 83.94 761 ILE A C 1
ATOM 5933 O O . ILE A 1 761 ? -20.297 30.234 -8.492 1 83.94 761 ILE A O 1
ATOM 5937 N N . ILE A 1 762 ? -22.094 30.797 -7.273 1 86.38 762 ILE A N 1
ATOM 5938 C CA . ILE A 1 762 ? -21.438 31.984 -6.738 1 86.38 762 ILE A CA 1
ATOM 5939 C C . ILE A 1 762 ? -20.344 31.562 -5.75 1 86.38 762 ILE A C 1
ATOM 5941 O O . ILE A 1 762 ? -19.266 32.156 -5.715 1 86.38 762 ILE A O 1
ATOM 5945 N N . GLY A 1 763 ? -20.656 30.562 -4.93 1 87.12 763 GLY A N 1
ATOM 5946 C CA . GLY A 1 763 ? -19.641 30.062 -4.012 1 87.12 763 GLY A CA 1
ATOM 5947 C C . GLY A 1 763 ? -18.391 29.562 -4.711 1 87.12 763 GLY A C 1
ATOM 5948 O O . GLY A 1 763 ? -17.281 29.781 -4.242 1 87.12 763 GLY A O 1
ATOM 5949 N N . ASP A 1 764 ? -18.609 28.859 -5.758 1 84.38 764 ASP A N 1
ATOM 5950 C CA . ASP A 1 764 ? -17.5 28.328 -6.531 1 84.38 764 ASP A CA 1
ATOM 5951 C C . ASP A 1 764 ? -16.672 29.453 -7.152 1 84.38 764 ASP A C 1
ATOM 5953 O O . ASP A 1 764 ? -15.445 29.375 -7.199 1 84.38 764 ASP A O 1
ATOM 5957 N N . TYR A 1 765 ? -17.375 30.469 -7.559 1 79.38 765 TYR A N 1
ATOM 5958 C CA . TYR A 1 765 ? -16.703 31.594 -8.188 1 79.38 765 TYR A CA 1
ATOM 5959 C C . TYR A 1 765 ? -15.844 32.344 -7.176 1 79.38 765 TYR A C 1
ATOM 5961 O O . TYR A 1 765 ? -14.688 32.688 -7.453 1 79.38 765 TYR A O 1
ATOM 5969 N N . VAL A 1 766 ? -16.422 32.625 -6.059 1 82.75 766 VAL A N 1
ATOM 5970 C CA . VAL A 1 766 ? -15.719 33.406 -5.043 1 82.75 766 VAL A CA 1
ATOM 5971 C C . VAL A 1 766 ? -14.523 32.625 -4.52 1 82.75 766 VAL A C 1
ATOM 5973 O O . VAL A 1 766 ? -13.492 33.188 -4.164 1 82.75 766 VAL A O 1
ATOM 5976 N N . SER A 1 767 ? -14.602 31.297 -4.492 1 79.69 767 SER A N 1
ATOM 5977 C CA . SER A 1 767 ? -13.523 30.469 -3.965 1 79.69 767 SER A CA 1
ATOM 5978 C C . SER A 1 767 ? -12.422 30.266 -5.004 1 79.69 767 SER A C 1
ATOM 5980 O O . SER A 1 767 ? -11.289 29.938 -4.66 1 79.69 767 SER A O 1
ATOM 5982 N N . SER A 1 768 ? -12.648 30.234 -6.254 1 71.69 768 SER A N 1
ATOM 5983 C CA . SER A 1 768 ? -11.68 29.938 -7.309 1 71.69 768 SER A CA 1
ATOM 5984 C C . SER A 1 768 ? -10.992 31.219 -7.801 1 71.69 768 SER A C 1
ATOM 5986 O O . SER A 1 768 ? -9.891 31.156 -8.344 1 71.69 768 SER A O 1
ATOM 5988 N N . ALA A 1 769 ? -11.625 32.344 -7.793 1 58.28 769 ALA A N 1
ATOM 5989 C CA . ALA A 1 769 ? -11.117 33.562 -8.453 1 58.28 769 ALA A CA 1
ATOM 5990 C C . ALA A 1 769 ? -9.789 34 -7.844 1 58.28 769 ALA A C 1
ATOM 5992 O O . ALA A 1 769 ? -9.688 34.188 -6.633 1 58.28 769 ALA A O 1
ATOM 5993 N N . ASP A 1 770 ? -8.672 33.656 -8.484 1 57.16 770 ASP A N 1
ATOM 5994 C CA . ASP A 1 770 ? -7.336 34.125 -8.125 1 57.16 770 ASP A CA 1
ATOM 5995 C C . ASP A 1 770 ? -7.355 35.625 -7.75 1 57.16 770 ASP A C 1
ATOM 5997 O O . ASP A 1 770 ? -6.504 36.094 -6.992 1 57.16 770 ASP A O 1
ATOM 6001 N N . SER A 1 771 ? -8.211 36.406 -8.375 1 51.25 771 SER A N 1
ATOM 6002 C CA . SER A 1 771 ? -8.234 37.844 -8.25 1 51.25 771 SER A CA 1
ATOM 6003 C C . SER A 1 771 ? -8.828 38.281 -6.918 1 51.25 771 SER A C 1
ATOM 6005 O O . SER A 1 771 ? -8.727 39.438 -6.535 1 51.25 771 SER A O 1
ATOM 6007 N N . VAL A 1 772 ? -9.484 37.438 -6.34 1 53.34 772 VAL A N 1
ATOM 6008 C CA . VAL A 1 772 ? -10.148 37.875 -5.109 1 53.34 772 VAL A CA 1
ATOM 6009 C C . VAL A 1 772 ? -9.297 37.469 -3.904 1 53.34 772 VAL A C 1
ATOM 6011 O O . VAL A 1 772 ? -8.992 36.281 -3.711 1 53.34 772 VAL A O 1
ATOM 6014 N N . SER A 1 773 ? -8.461 38.312 -3.514 1 56.69 773 SER A N 1
ATOM 6015 C CA . SER A 1 773 ? -7.707 38.156 -2.277 1 56.69 773 SER A CA 1
ATOM 6016 C C . SER A 1 773 ? -8.594 37.625 -1.154 1 56.69 773 SER A C 1
ATOM 6018 O O . SER A 1 773 ? -9.109 38.406 -0.345 1 56.69 773 SER A O 1
ATOM 6020 N N . VAL A 1 774 ? -9.156 36.469 -1.327 1 60.16 774 VAL A N 1
ATOM 6021 C CA . VAL A 1 774 ? -10.07 35.875 -0.359 1 60.16 774 VAL A CA 1
ATOM 6022 C C . VAL A 1 774 ? -9.312 34.844 0.505 1 60.16 774 VAL A C 1
ATOM 6024 O O . VAL A 1 774 ? -8.555 34.031 -0.01 1 60.16 774 VAL A O 1
ATOM 6027 N N . ASP A 1 775 ? -9.445 35.125 1.764 1 66.81 775 ASP A N 1
ATOM 6028 C CA . ASP A 1 775 ? -8.766 34.188 2.662 1 66.81 775 ASP A CA 1
ATOM 6029 C C . ASP A 1 775 ? -9.586 32.938 2.857 1 66.81 775 ASP A C 1
ATOM 6031 O O . ASP A 1 775 ? -9.055 31.812 2.793 1 66.81 775 ASP A O 1
ATOM 6035 N N . SER A 1 776 ? -10.844 33.188 3.137 1 83.44 776 SER A N 1
ATOM 6036 C CA . SER A 1 776 ? -11.711 32.031 3.385 1 83.44 776 SER A CA 1
ATOM 6037 C C . SER A 1 776 ? -13.125 32.281 2.869 1 83.44 776 SER A C 1
ATOM 6039 O O . SER A 1 776 ? -13.555 33.438 2.754 1 83.44 776 SER A O 1
ATOM 6041 N N . VAL A 1 777 ? -13.781 31.297 2.432 1 88.69 777 VAL A N 1
ATOM 6042 C CA . VAL A 1 777 ? -15.156 31.375 1.94 1 88.69 777 VAL A CA 1
ATOM 6043 C C . VAL A 1 777 ? -16.047 30.391 2.701 1 88.69 777 VAL A C 1
ATOM 6045 O O . VAL A 1 777 ? -15.656 29.25 2.92 1 88.69 777 VAL A O 1
ATOM 6048 N N . LEU A 1 778 ? -17.109 30.875 3.207 1 92.75 778 LEU A N 1
ATOM 6049 C CA . LEU A 1 778 ? -18.094 30.031 3.863 1 92.75 778 LEU A CA 1
ATOM 6050 C C . LEU A 1 778 ? -19.375 29.969 3.041 1 92.75 778 LEU A C 1
ATOM 6052 O O . LEU A 1 778 ? -20.031 30.984 2.812 1 92.75 778 LEU A O 1
ATOM 6056 N N . VAL A 1 779 ? -19.719 28.859 2.557 1 94.31 779 VAL A N 1
ATOM 6057 C CA . VAL A 1 779 ? -20.938 28.656 1.799 1 94.31 779 VAL A CA 1
ATOM 6058 C C . VAL A 1 779 ? -21.969 27.922 2.666 1 94.31 779 VAL A C 1
ATOM 6060 O O . VAL A 1 779 ? -21.672 26.844 3.205 1 94.31 779 VAL A O 1
ATOM 6063 N N . ILE A 1 780 ? -23.172 28.469 2.771 1 96.06 780 ILE A N 1
ATOM 6064 C CA . ILE A 1 780 ? -24.156 27.906 3.688 1 96.06 780 ILE A CA 1
ATOM 6065 C C . ILE A 1 780 ? -25.359 27.406 2.898 1 96.06 780 ILE A C 1
ATOM 6067 O O . ILE A 1 780 ? -25.828 28.078 1.978 1 96.06 780 ILE A O 1
ATOM 6071 N N . GLN A 1 781 ? -25.797 26.234 3.236 1 95.25 781 GLN A N 1
ATOM 6072 C CA . GLN A 1 781 ? -27.047 25.656 2.74 1 95.25 781 GLN A CA 1
ATOM 6073 C C . GLN A 1 781 ? -28.047 25.453 3.875 1 95.25 781 GLN A C 1
ATOM 6075 O O . GLN A 1 781 ? -27.719 24.812 4.883 1 95.25 781 GLN A O 1
ATOM 6080 N N . LYS A 1 782 ? -29.234 26.016 3.672 1 93.25 782 LYS A N 1
ATOM 6081 C CA . LYS A 1 782 ? -30.281 25.844 4.664 1 93.25 782 LYS A CA 1
ATOM 6082 C C . LYS A 1 782 ? -30.828 24.422 4.625 1 93.25 782 LYS A C 1
ATOM 6084 O O . LYS A 1 782 ? -30.797 23.766 3.578 1 93.25 782 LYS A O 1
ATOM 6089 N N . GLN A 1 783 ? -31.312 23.953 5.762 1 90.94 783 GLN A N 1
ATOM 6090 C CA . GLN A 1 783 ? -31.906 22.625 5.879 1 90.94 783 GLN A CA 1
ATOM 6091 C C . GLN A 1 783 ? -32.969 22.391 4.82 1 90.94 783 GLN A C 1
ATOM 6093 O O . GLN A 1 783 ? -33.812 23.266 4.59 1 90.94 783 GLN A O 1
ATOM 6098 N N . VAL A 1 784 ? -32.875 21.281 4.055 1 83.06 784 VAL A N 1
ATOM 6099 C CA . VAL A 1 784 ? -33.875 20.922 3.059 1 83.06 784 VAL A CA 1
ATOM 6100 C C . VAL A 1 784 ? -34.844 19.891 3.646 1 83.06 784 VAL A C 1
ATOM 6102 O O . VAL A 1 784 ? -34.438 18.797 4.047 1 83.06 784 VAL A O 1
ATOM 6105 N N . LEU A 1 785 ? -36.031 20.297 3.889 1 71.69 785 LEU A N 1
ATOM 6106 C CA . LEU A 1 785 ? -37.031 19.406 4.461 1 71.69 785 LEU A CA 1
ATOM 6107 C C . LEU A 1 785 ? -37.594 18.453 3.402 1 71.69 785 LEU A C 1
ATOM 6109 O O . LEU A 1 785 ? -37.969 18.891 2.307 1 71.69 785 LEU A O 1
ATOM 6113 N N . ARG A 1 786 ? -37.25 17.328 3.111 1 62.5 786 ARG A N 1
ATOM 6114 C CA . ARG A 1 786 ? -37.656 16.359 2.094 1 62.5 786 ARG A CA 1
ATOM 6115 C C . ARG A 1 786 ? -39.094 15.914 2.301 1 62.5 786 ARG A C 1
ATOM 6117 O O . ARG A 1 786 ? -39.656 15.211 1.456 1 62.5 786 ARG A O 1
ATOM 6124 N N . GLY A 1 787 ? -39.875 15.922 3.277 1 48.34 787 GLY A N 1
ATOM 6125 C CA . GLY A 1 787 ? -41.281 15.508 3.193 1 48.34 787 GLY A CA 1
ATOM 6126 C C . GLY A 1 787 ? -42.094 16.328 2.207 1 48.34 787 GLY A C 1
ATOM 6127 O O . GLY A 1 787 ? -43.219 15.984 1.9 1 48.34 787 GLY A O 1
ATOM 6128 N N . LYS A 1 788 ? -42.312 17.703 2.09 1 38.22 788 LYS A N 1
ATOM 6129 C CA . LYS A 1 788 ? -43.219 18.453 1.211 1 38.22 788 LYS A CA 1
ATOM 6130 C C . LYS A 1 788 ? -42.781 18.359 -0.243 1 38.22 788 LYS A C 1
ATOM 6132 O O . LYS A 1 788 ? -41.625 18.719 -0.563 1 38.22 788 LYS A O 1
ATOM 6137 N N . GLY A 1 789 ? -43.156 17.391 -1.064 1 32.94 789 GLY A N 1
ATOM 6138 C CA . GLY A 1 789 ? -43.125 17.203 -2.506 1 32.94 789 GLY A CA 1
ATOM 6139 C C . GLY A 1 789 ? -43.094 18.516 -3.271 1 32.94 789 GLY A C 1
ATOM 6140 O O . GLY A 1 789 ? -43.969 19.375 -3.061 1 32.94 789 GLY A O 1
ATOM 6141 N N . PRO A 1 790 ? -42.031 19.188 -3.562 1 30.91 790 PRO A N 1
ATOM 6142 C CA . PRO A 1 790 ? -42.312 20.234 -4.551 1 30.91 790 PRO A CA 1
ATOM 6143 C C . PRO A 1 790 ? -43.25 19.766 -5.645 1 30.91 790 PRO A C 1
ATOM 6145 O O . PRO A 1 790 ? -43.25 18.609 -6.047 1 30.91 790 PRO A O 1
ATOM 6148 N N . ASN A 1 791 ? -44.438 20.297 -5.766 1 28.67 791 ASN A N 1
ATOM 6149 C CA . ASN A 1 791 ? -45.219 20.328 -6.988 1 28.67 791 ASN A CA 1
ATOM 6150 C C . ASN A 1 791 ? -44.375 20.734 -8.195 1 28.67 791 ASN A C 1
ATOM 6152 O O . ASN A 1 791 ? -44.906 21.172 -9.219 1 28.67 791 ASN A O 1
ATOM 6156 N N . THR A 1 792 ? -43.094 21.203 -8.07 1 27.92 792 THR A N 1
ATOM 6157 C CA . THR A 1 792 ? -42.625 21.797 -9.312 1 27.92 792 THR A CA 1
ATOM 6158 C C . THR A 1 792 ? -42.562 20.766 -10.43 1 27.92 792 THR A C 1
ATOM 6160 O O . THR A 1 792 ? -42.188 19.609 -10.203 1 27.92 792 THR A O 1
ATOM 6163 N N . LYS A 1 793 ? -43.25 21.125 -11.688 1 26.22 793 LYS A N 1
ATOM 6164 C CA . LYS A 1 793 ? -43.156 20.781 -13.109 1 26.22 793 LYS A CA 1
ATOM 6165 C C . LYS A 1 793 ? -41.719 20.766 -13.594 1 26.22 793 LYS A C 1
ATOM 6167 O O . LYS A 1 793 ? -41.031 21.781 -13.523 1 26.22 793 LYS A O 1
ATOM 6172 N N . THR A 1 794 ? -41 19.766 -13.453 1 26.59 794 THR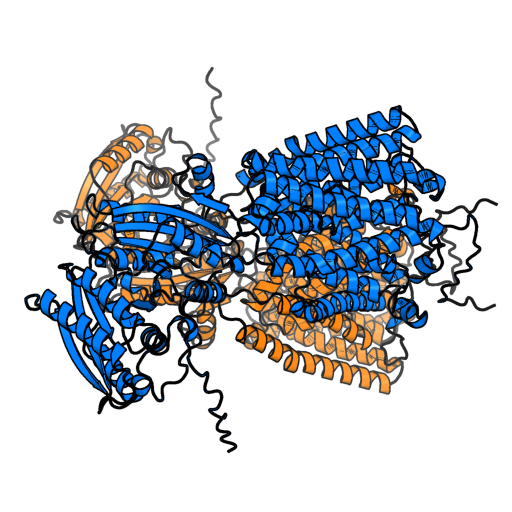 A N 1
ATOM 6173 C CA . THR A 1 794 ? -39.75 19.547 -14.141 1 26.59 794 THR A CA 1
ATOM 6174 C C . THR A 1 794 ? -39.875 19.875 -15.625 1 26.59 794 THR A C 1
ATOM 6176 O O . THR A 1 794 ? -40.531 19.172 -16.375 1 26.59 794 THR A O 1
ATOM 6179 N N . THR A 1 795 ? -40.062 21.203 -16.016 1 24 795 THR A N 1
ATOM 6180 C CA . THR A 1 795 ? -39.844 21.516 -17.422 1 24 795 THR A CA 1
ATOM 6181 C C . THR A 1 795 ? -38.531 20.969 -17.906 1 24 795 THR A C 1
ATOM 6183 O O . THR A 1 795 ? -37.469 21.312 -17.359 1 24 795 THR A O 1
ATOM 6186 N N . SER A 1 796 ? -38.469 19.828 -18.625 1 23.03 796 SER A N 1
ATOM 6187 C CA . SER A 1 796 ? -37.531 19 -19.391 1 23.03 796 SER A CA 1
ATOM 6188 C C . SER A 1 796 ? -36.719 19.859 -20.344 1 23.03 796 SER A C 1
ATOM 6190 O O . SER A 1 796 ? -35.562 19.531 -20.625 1 23.03 796 SER A O 1
ATOM 6192 N N . THR A 1 797 ? -37.188 20.922 -21.172 1 23.84 797 THR A N 1
ATOM 6193 C CA . THR A 1 797 ? -36.875 20.938 -22.578 1 23.84 797 THR A CA 1
ATOM 6194 C C . THR A 1 797 ? -35.469 21.516 -22.797 1 23.84 797 THR A C 1
ATOM 6196 O O . THR A 1 797 ? -34.938 21.469 -23.906 1 23.84 797 THR A O 1
ATOM 6199 N N . ILE A 1 798 ? -34.781 22.344 -22.062 1 24.97 798 ILE A N 1
ATOM 6200 C CA . ILE A 1 798 ? -34.031 23.219 -22.969 1 24.97 798 ILE A CA 1
ATOM 6201 C C . ILE A 1 798 ? -32.938 22.422 -23.656 1 24.97 798 ILE A C 1
ATOM 6203 O O . ILE A 1 798 ? -32.156 21.75 -22.984 1 24.97 798 ILE A O 1
ATOM 6207 N N . ALA A 1 799 ? -33.031 22.141 -25.047 1 24.45 799 ALA A N 1
ATOM 6208 C CA . ALA A 1 799 ? -32.25 21.547 -26.141 1 24.45 799 ALA A CA 1
ATOM 6209 C C . ALA A 1 799 ? -30.797 22.031 -26.094 1 24.45 799 ALA A C 1
ATOM 6211 O O . ALA A 1 799 ? -30.531 23.172 -25.688 1 24.45 799 ALA A O 1
ATOM 6212 N N . PRO A 1 800 ? -29.922 21.078 -26.188 1 24.23 800 PRO A N 1
ATOM 6213 C CA . PRO A 1 800 ? -28.5 21.297 -26.453 1 24.23 800 PRO A CA 1
ATOM 6214 C C . PRO A 1 800 ? -28.266 22.156 -27.703 1 24.23 800 PRO A C 1
ATOM 6216 O O . PRO A 1 800 ? -28.891 21.922 -28.734 1 24.23 800 PRO A O 1
ATOM 6219 N N . VAL A 1 801 ? -28.312 23.5 -27.656 1 22.7 801 VAL A N 1
ATOM 6220 C CA . VAL A 1 801 ? -27.875 24.234 -28.828 1 22.7 801 VAL A CA 1
ATOM 6221 C C . VAL A 1 801 ? -26.531 23.688 -29.328 1 22.7 801 VAL A C 1
ATOM 6223 O O . VAL A 1 801 ? -25.578 23.578 -28.547 1 22.7 801 VAL A O 1
ATOM 6226 N N . GLY A 1 802 ? -26.547 22.844 -30.422 1 22.08 802 GLY A N 1
ATOM 6227 C CA . GLY A 1 802 ? -25.656 22.297 -31.438 1 22.08 802 GLY A CA 1
ATOM 6228 C C . GLY A 1 802 ? -24.703 23.328 -32 1 22.08 802 GLY A C 1
ATOM 6229 O O . GLY A 1 802 ? -24.125 23.125 -33.094 1 22.08 802 GLY A O 1
ATOM 6230 N N . LYS A 1 803 ? -24.156 24.406 -31.469 1 21.39 803 LYS A N 1
ATOM 6231 C CA . LYS A 1 803 ? -23.375 25.047 -32.531 1 21.39 803 LYS A CA 1
ATOM 6232 C C . LYS A 1 803 ? -22.328 24.078 -33.094 1 21.39 803 LYS A C 1
ATOM 6234 O O . LYS A 1 803 ? -21.516 23.531 -32.344 1 21.39 803 LYS A O 1
ATOM 6239 N N . PHE A 1 804 ? -22.75 23.344 -34.312 1 20.14 804 PHE A N 1
ATOM 6240 C CA . PHE A 1 804 ? -22.078 22.734 -35.469 1 20.14 804 PHE A CA 1
ATOM 6241 C C . PHE A 1 804 ? -21.047 23.688 -36.062 1 20.14 804 PHE A C 1
ATOM 6243 O O . PHE A 1 804 ? -20.188 23.281 -36.844 1 20.14 804 PHE A O 1
ATOM 6250 N N . GLU A 1 805 ? -20.625 24.906 -35.656 1 20.73 805 GLU A N 1
ATOM 6251 C CA . GLU A 1 805 ? -19.641 25.172 -36.719 1 20.73 805 GLU A CA 1
ATOM 6252 C C . GLU A 1 805 ? -18.391 24.328 -36.531 1 20.73 805 GLU A C 1
ATOM 6254 O O . GLU A 1 805 ? -17.984 24.062 -35.406 1 20.73 805 GLU A O 1
ATOM 6259 N N . MET B 1 1 ? 0.317 -57.312 -10.43 1 16.06 1 MET B N 1
ATOM 6260 C CA . MET B 1 1 ? 1.432 -56.594 -11.055 1 16.06 1 MET B CA 1
ATOM 6261 C C . MET B 1 1 ? 1.333 -55.094 -10.789 1 16.06 1 MET B C 1
ATOM 6263 O O . MET B 1 1 ? 0.373 -54.469 -11.211 1 16.06 1 MET B O 1
ATOM 6267 N N . GLY B 1 2 ? 1.696 -54.531 -9.648 1 18.14 2 GLY B N 1
ATOM 6268 C CA . GLY B 1 2 ? 1.323 -53.625 -8.586 1 18.14 2 GLY B CA 1
ATOM 6269 C C . GLY B 1 2 ? 1.726 -52.188 -8.867 1 18.14 2 GLY B C 1
ATOM 6270 O O . GLY B 1 2 ? 2.885 -51.906 -9.188 1 18.14 2 GLY B O 1
ATOM 6271 N N . ILE B 1 3 ? 0.792 -51.406 -9.508 1 20.73 3 ILE B N 1
ATOM 6272 C CA . ILE B 1 3 ? 0.958 -50.156 -10.227 1 20.73 3 ILE B CA 1
ATOM 6273 C C . ILE B 1 3 ? 1.719 -49.156 -9.352 1 20.73 3 ILE B C 1
ATOM 6275 O O . ILE B 1 3 ? 1.231 -48.75 -8.289 1 20.73 3 ILE B O 1
ATOM 6279 N N . THR B 1 4 ? 3.117 -49.438 -9.25 1 20.53 4 THR B N 1
ATOM 6280 C CA . THR B 1 4 ? 4.148 -48.719 -8.531 1 20.53 4 THR B CA 1
ATOM 6281 C C . THR B 1 4 ? 4.082 -47.219 -8.867 1 20.53 4 THR B C 1
ATOM 6283 O O . THR B 1 4 ? 4.281 -46.844 -10.023 1 20.53 4 THR B O 1
ATOM 6286 N N . THR B 1 5 ? 3.225 -46.438 -8.289 1 22.84 5 THR B N 1
ATOM 6287 C CA . THR B 1 5 ? 2.66 -45.125 -8.406 1 22.84 5 THR B CA 1
ATOM 6288 C C . THR B 1 5 ? 3.768 -44.062 -8.539 1 22.84 5 THR B C 1
ATOM 6290 O O . THR B 1 5 ? 3.59 -43.031 -9.203 1 22.84 5 THR B O 1
ATOM 6293 N N . GLY B 1 6 ? 4.648 -43.938 -7.59 1 24.5 6 GLY B N 1
ATOM 6294 C CA . GLY B 1 6 ? 5.469 -42.812 -7.227 1 24.5 6 GLY B CA 1
ATOM 6295 C C . GLY B 1 6 ? 6.617 -42.562 -8.188 1 24.5 6 GLY B C 1
ATOM 6296 O O . GLY B 1 6 ? 7.371 -41.594 -8.031 1 24.5 6 GLY B O 1
ATOM 6297 N N . ALA B 1 7 ? 7.285 -43.562 -8.781 1 22.33 7 ALA B N 1
ATOM 6298 C CA . ALA B 1 7 ? 8.695 -43.5 -9.156 1 22.33 7 ALA B CA 1
ATOM 6299 C C . ALA B 1 7 ? 8.898 -42.656 -10.398 1 22.33 7 ALA B C 1
ATOM 6301 O O . ALA B 1 7 ? 8.18 -42.812 -11.391 1 22.33 7 ALA B O 1
ATOM 6302 N N . LYS B 1 8 ? 9.578 -41.531 -10.203 1 29.97 8 LYS B N 1
ATOM 6303 C CA . LYS B 1 8 ? 10.234 -40.844 -11.312 1 29.97 8 LYS B CA 1
ATOM 6304 C C . LYS B 1 8 ? 10.984 -41.812 -12.211 1 29.97 8 LYS B C 1
ATOM 6306 O O . LYS B 1 8 ? 12.195 -42 -12.062 1 29.97 8 LYS B O 1
ATOM 6311 N N . PHE B 1 9 ? 10.758 -43.031 -12.492 1 23.88 9 PHE B N 1
ATOM 6312 C CA . PHE B 1 9 ? 11.898 -43.594 -13.203 1 23.88 9 PHE B CA 1
ATOM 6313 C C . PHE B 1 9 ? 12.242 -42.781 -14.438 1 23.88 9 PHE B C 1
ATOM 6315 O O . PHE B 1 9 ? 11.359 -42.219 -15.086 1 23.88 9 PHE B O 1
ATOM 6322 N N . GLN B 1 10 ? 13.57 -42.375 -14.438 1 26.67 10 GLN B N 1
ATOM 6323 C CA . GLN B 1 10 ? 14.422 -41.938 -15.523 1 26.67 10 GLN B CA 1
ATOM 6324 C C . GLN B 1 10 ? 14.172 -42.719 -16.797 1 26.67 10 GLN B C 1
ATOM 6326 O O . GLN B 1 10 ? 14.914 -43.656 -17.109 1 26.67 10 GLN B O 1
ATOM 6331 N N . ALA B 1 11 ? 13.219 -43.438 -17.188 1 25.61 11 ALA B N 1
ATOM 6332 C CA . ALA B 1 11 ? 13.734 -44.188 -18.312 1 25.61 11 ALA B CA 1
ATOM 6333 C C . ALA B 1 11 ? 14.383 -43.281 -19.344 1 25.61 11 ALA B C 1
ATOM 6335 O O . ALA B 1 11 ? 13.695 -42.469 -19.969 1 25.61 11 ALA B O 1
ATOM 6336 N N . ALA B 1 12 ? 15.656 -42.906 -19.094 1 27.67 12 ALA B N 1
ATOM 6337 C CA . ALA B 1 12 ? 16.672 -42.375 -19.984 1 27.67 12 ALA B CA 1
ATOM 6338 C C . ALA B 1 12 ? 16.625 -43.094 -21.344 1 27.67 12 ALA B C 1
ATOM 6340 O O . ALA B 1 12 ? 17.438 -43.969 -21.625 1 27.67 12 ALA B O 1
ATOM 6341 N N . ASN B 1 13 ? 15.68 -43.844 -21.906 1 25.5 13 ASN B N 1
ATOM 6342 C CA . ASN B 1 13 ? 16.234 -44.156 -23.219 1 25.5 13 ASN B CA 1
ATOM 6343 C C . ASN B 1 13 ? 16.688 -42.875 -23.938 1 25.5 13 ASN B C 1
ATOM 6345 O O . ASN B 1 13 ? 15.945 -41.906 -24.047 1 25.5 13 ASN B O 1
ATOM 6349 N N . ARG B 1 14 ? 18.078 -42.656 -24.109 1 29.06 14 ARG B N 1
ATOM 6350 C CA . ARG B 1 14 ? 19.062 -41.656 -24.562 1 29.06 14 ARG B CA 1
ATOM 6351 C C . ARG B 1 14 ? 18.516 -40.875 -25.75 1 29.06 14 ARG B C 1
ATOM 6353 O O . ARG B 1 14 ? 18.938 -39.719 -25.984 1 29.06 14 ARG B O 1
ATOM 6360 N N . GLY B 1 15 ? 18.219 -41.625 -26.891 1 26.92 15 GLY B N 1
ATOM 6361 C CA . GLY B 1 15 ? 18.188 -40.875 -28.141 1 26.92 15 GLY B CA 1
ATOM 6362 C C . GLY B 1 15 ? 17.188 -39.75 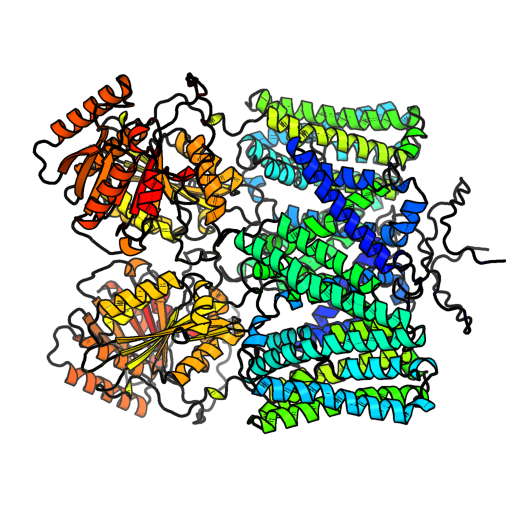-28.156 1 26.92 15 GLY B C 1
ATOM 6363 O O . GLY B 1 15 ? 17.406 -38.719 -27.547 1 26.92 15 GLY B O 1
ATOM 6364 N N . THR B 1 16 ? 16.203 -39.781 -29.219 1 29.77 16 THR B N 1
ATOM 6365 C CA . THR B 1 16 ? 15.234 -38.781 -29.688 1 29.77 16 THR B CA 1
ATOM 6366 C C . THR B 1 16 ? 14.141 -38.562 -28.641 1 29.77 16 THR B C 1
ATOM 6368 O O . THR B 1 16 ? 13.062 -38.062 -28.969 1 29.77 16 THR B O 1
ATOM 6371 N N . ALA B 1 17 ? 14.023 -39.125 -27.453 1 36.47 17 ALA B N 1
ATOM 6372 C CA . ALA B 1 17 ? 13.062 -39.5 -26.422 1 36.47 17 ALA B CA 1
ATOM 6373 C C . ALA B 1 17 ? 12.703 -38.344 -25.516 1 36.47 17 ALA B C 1
ATOM 6375 O O . ALA B 1 17 ? 13.32 -38.125 -24.469 1 36.47 17 ALA B O 1
ATOM 6376 N N . ALA B 1 18 ? 12.461 -37.062 -25.891 1 37.38 18 ALA B N 1
ATOM 6377 C CA . ALA B 1 18 ? 12.547 -35.688 -25.359 1 37.38 18 ALA B CA 1
ATOM 6378 C C . ALA B 1 18 ? 11.68 -35.531 -24.125 1 37.38 18 ALA B C 1
ATOM 6380 O O . ALA B 1 18 ? 12.172 -35.094 -23.062 1 37.38 18 ALA B O 1
ATOM 6381 N N . TYR B 1 19 ? 10.383 -34.781 -24.062 1 38.75 19 TYR B N 1
ATOM 6382 C CA . TYR B 1 19 ? 9.766 -34.125 -22.922 1 38.75 19 TYR B CA 1
ATOM 6383 C C . TYR B 1 19 ? 8.984 -35.125 -22.078 1 38.75 19 TYR B C 1
ATOM 6385 O O . TYR B 1 19 ? 8.102 -35.812 -22.578 1 38.75 19 TYR B O 1
ATOM 6393 N N . PRO B 1 20 ? 9.539 -35.656 -20.891 1 41 20 PRO B N 1
ATOM 6394 C CA . PRO B 1 20 ? 8.844 -36.594 -20 1 41 20 PRO B CA 1
ATOM 6395 C C . PRO B 1 20 ? 7.406 -36.188 -19.703 1 41 20 PRO B C 1
ATOM 6397 O O . PRO B 1 20 ? 7.098 -35 -19.688 1 41 20 PRO B O 1
ATOM 6400 N N . LEU B 1 21 ? 6.418 -37.094 -20.062 1 44.22 21 LEU B N 1
ATOM 6401 C CA . LEU B 1 21 ? 5.004 -36.938 -19.719 1 44.22 21 LEU B CA 1
ATOM 6402 C C . LEU B 1 21 ? 4.82 -36.906 -18.203 1 44.22 21 LEU B C 1
ATOM 6404 O O . LEU B 1 21 ? 5.262 -37.812 -17.484 1 44.22 21 LEU B O 1
ATOM 6408 N N . MET B 1 22 ? 4.75 -35.844 -17.578 1 46.88 22 MET B N 1
ATOM 6409 C CA . MET B 1 22 ? 4.473 -35.75 -16.141 1 46.88 22 MET B CA 1
ATOM 6410 C C . MET B 1 22 ? 3.002 -36.031 -15.859 1 46.88 22 MET B C 1
ATOM 6412 O O . MET B 1 22 ? 2.113 -35.438 -16.469 1 46.88 22 MET B O 1
ATOM 6416 N N . CYS B 1 23 ? 2.707 -37.312 -15.445 1 47.72 23 CYS B N 1
ATOM 6417 C CA . CYS B 1 23 ? 1.331 -37.688 -15.148 1 47.72 23 CYS B CA 1
ATOM 6418 C C . CYS B 1 23 ? 0.982 -37.406 -13.695 1 47.72 23 CYS B C 1
ATOM 6420 O O . CYS B 1 23 ? 1.776 -37.656 -12.797 1 47.72 23 CYS B O 1
ATOM 6422 N N . TYR B 1 24 ? 0.172 -36.438 -13.5 1 47.62 24 TYR B N 1
ATOM 6423 C CA . TYR B 1 24 ? -0.26 -36.062 -12.156 1 47.62 24 TYR B CA 1
ATOM 6424 C C . TYR B 1 24 ? -1.56 -36.781 -11.789 1 47.62 24 TYR B C 1
ATOM 6426 O O . TYR B 1 24 ? -2.457 -36.906 -12.625 1 47.62 24 TYR B O 1
ATOM 6434 N N . ARG B 1 25 ? -1.547 -37.688 -10.914 1 43.62 25 ARG B N 1
ATOM 6435 C CA . ARG B 1 25 ? -2.811 -38.219 -10.406 1 43.62 25 ARG B CA 1
ATOM 6436 C C . ARG B 1 25 ? -3.5 -37.219 -9.492 1 43.62 25 ARG B C 1
ATOM 6438 O O . ARG B 1 25 ? -2.867 -36.625 -8.609 1 43.62 25 ARG B O 1
ATOM 6445 N N . SER B 1 26 ? -4.461 -36.562 -9.961 1 44.28 26 SER B N 1
ATOM 6446 C CA . SER B 1 26 ? -5.246 -35.75 -9.023 1 44.28 26 SER B CA 1
ATOM 6447 C C . SER B 1 26 ? -5.387 -36.469 -7.676 1 44.28 26 SER B C 1
ATOM 6449 O O . SER B 1 26 ? -5.98 -37.531 -7.586 1 44.28 26 SER B O 1
ATOM 6451 N N . GLN B 1 27 ? -4.305 -36.625 -7 1 41.09 27 GLN B N 1
ATOM 6452 C CA . GLN B 1 27 ? -4.227 -37.438 -5.789 1 41.09 27 GLN B CA 1
ATOM 6453 C C . GLN B 1 27 ? -5.406 -37.156 -4.863 1 41.09 27 GLN B C 1
ATOM 6455 O O . GLN B 1 27 ? -5.973 -36.062 -4.887 1 41.09 27 GLN B O 1
ATOM 6460 N N . VAL B 1 28 ? -5.922 -38.25 -4.27 1 40.97 28 VAL B N 1
ATOM 6461 C CA . VAL B 1 28 ? -6.938 -38.5 -3.256 1 40.97 28 VAL B CA 1
ATOM 6462 C C . VAL B 1 28 ? -6.738 -37.562 -2.072 1 40.97 28 VAL B C 1
ATOM 6464 O O . VAL B 1 28 ? -5.633 -37.469 -1.536 1 40.97 28 VAL B O 1
ATOM 6467 N N . PRO B 1 29 ? -7.508 -36.531 -1.966 1 44.91 29 PRO B N 1
ATOM 6468 C CA . PRO B 1 29 ? -7.469 -35.781 -0.712 1 44.91 29 PRO B CA 1
ATOM 6469 C C . PRO B 1 29 ? -7.242 -36.688 0.507 1 44.91 29 PRO B C 1
ATOM 6471 O O . PRO B 1 29 ? -7.688 -37.844 0.528 1 44.91 29 PRO B O 1
ATOM 6474 N N . ASN B 1 30 ? -6.184 -36.656 1.182 1 45.72 30 ASN B N 1
ATOM 6475 C CA . ASN B 1 30 ? -5.973 -37.438 2.398 1 45.72 30 ASN B CA 1
ATOM 6476 C C . ASN B 1 30 ? -7.094 -37.219 3.412 1 45.72 30 ASN B C 1
ATOM 6478 O O . ASN B 1 30 ? -7.176 -36.156 4.02 1 45.72 30 ASN B O 1
ATOM 6482 N N . PRO B 1 31 ? -8.078 -38 3.264 1 48.88 31 PRO B N 1
ATOM 6483 C CA . PRO B 1 31 ? -9.164 -37.875 4.234 1 48.88 31 PRO B CA 1
ATOM 6484 C C . PRO B 1 31 ? -8.664 -37.844 5.68 1 48.88 31 PRO B C 1
ATOM 6486 O O . PRO B 1 31 ? -9.414 -37.469 6.59 1 48.88 31 PRO B O 1
ATOM 6489 N N . TYR B 1 32 ? -7.332 -38.375 5.922 1 51.53 32 TYR B N 1
ATOM 6490 C CA . TYR B 1 32 ? -7.008 -38.625 7.316 1 51.53 32 TYR B CA 1
ATOM 6491 C C . TYR B 1 32 ? -5.902 -37.719 7.812 1 51.53 32 TYR B C 1
ATOM 6493 O O . TYR B 1 32 ? -5.035 -37.312 7.039 1 51.53 32 TYR B O 1
ATOM 6501 N N . SER B 1 33 ? -6.082 -37.031 8.953 1 59.06 33 SER B N 1
ATOM 6502 C CA . SER B 1 33 ? -5.098 -36.25 9.703 1 59.06 33 SER B CA 1
ATOM 6503 C C . SER B 1 33 ? -3.83 -37.062 9.953 1 59.06 33 SER B C 1
ATOM 6505 O O . SER B 1 33 ? -3.805 -38.281 9.727 1 59.06 33 SER B O 1
ATOM 6507 N N . ILE B 1 34 ? -2.658 -36.531 10.102 1 57.56 34 ILE B N 1
ATOM 6508 C CA . ILE B 1 34 ? -1.386 -37.156 10.406 1 57.56 34 ILE B CA 1
ATOM 6509 C C . ILE B 1 34 ? -1.6 -38.25 11.438 1 57.56 34 ILE B C 1
ATOM 6511 O O . ILE B 1 34 ? -0.878 -39.25 11.445 1 57.56 34 ILE B O 1
ATOM 6515 N N . PHE B 1 35 ? -2.604 -38.062 12.195 1 54.91 35 PHE B N 1
ATOM 6516 C CA . PHE B 1 35 ? -2.793 -39.031 13.266 1 54.91 35 PHE B CA 1
ATOM 6517 C C . PHE B 1 35 ? -3.322 -40.344 12.719 1 54.91 35 PHE B C 1
ATOM 6519 O O . PHE B 1 35 ? -3.277 -41.375 13.398 1 54.91 35 PHE B O 1
ATOM 6526 N N . TYR B 1 36 ? -3.828 -40.281 11.477 1 55.19 36 TYR B N 1
ATOM 6527 C CA . TYR B 1 36 ? -4.383 -41.5 10.891 1 55.19 36 TYR B CA 1
ATOM 6528 C C . TYR B 1 36 ? -3.422 -42.125 9.875 1 55.19 36 TYR B C 1
ATOM 6530 O O . TYR B 1 36 ? -3.85 -42.75 8.914 1 55.19 36 TYR B O 1
ATOM 6538 N N . GLY B 1 37 ? -2.174 -41.75 10.047 1 53.5 37 GLY B N 1
ATOM 6539 C CA . GLY B 1 37 ? -1.235 -42.344 9.102 1 53.5 37 GLY B CA 1
ATOM 6540 C C . GLY B 1 37 ? -1.18 -41.594 7.777 1 53.5 37 GLY B C 1
ATOM 6541 O O . GLY B 1 37 ? -0.627 -42.125 6.801 1 53.5 37 GLY B O 1
ATOM 6542 N N . GLY B 1 38 ? -2.092 -40.594 7.805 1 54.94 38 GLY B N 1
ATOM 6543 C CA . GLY B 1 38 ? -2.051 -39.875 6.555 1 54.94 38 GLY B CA 1
ATOM 6544 C C . GLY B 1 38 ? -0.734 -39.156 6.324 1 54.94 38 GLY B C 1
ATOM 6545 O O . GLY B 1 38 ? -0.077 -38.719 7.277 1 54.94 38 GLY B O 1
ATOM 6546 N N . LYS B 1 39 ? -0.07 -39.531 5.312 1 54.88 39 LYS B N 1
ATOM 6547 C CA . LYS B 1 39 ? 1.168 -38.844 4.98 1 54.88 39 LYS B CA 1
ATOM 6548 C C . LYS B 1 39 ? 0.878 -37.5 4.32 1 54.88 39 LYS B C 1
ATOM 6550 O O . LYS B 1 39 ? 0.498 -37.438 3.148 1 54.88 39 LYS B O 1
ATOM 6555 N N . PRO B 1 40 ? 0.728 -36.531 5.227 1 54.78 40 PRO B N 1
ATOM 6556 C CA . PRO B 1 40 ? 0.375 -35.188 4.719 1 54.78 40 PRO B CA 1
ATOM 6557 C C . PRO B 1 40 ? 1.193 -34.781 3.49 1 54.78 40 PRO B C 1
ATOM 6559 O O . PRO B 1 40 ? 0.693 -34.094 2.615 1 54.78 40 PRO B O 1
ATOM 6562 N N . VAL B 1 41 ? 2.447 -35.156 3.459 1 55.22 41 VAL B N 1
ATOM 6563 C CA . VAL B 1 41 ? 3.326 -34.688 2.391 1 55.22 41 VAL B CA 1
ATOM 6564 C C . VAL B 1 41 ? 2.973 -35.406 1.086 1 55.22 41 VAL B C 1
ATOM 6566 O O . VAL B 1 41 ? 3.4 -35 0.008 1 55.22 41 VAL B O 1
ATOM 6569 N N . LYS B 1 42 ? 2.059 -36.344 1.231 1 51.44 42 LYS B N 1
ATOM 6570 C CA . LYS B 1 42 ? 1.74 -37.031 -0.018 1 51.44 42 LYS B CA 1
ATOM 6571 C C . LYS B 1 42 ? 0.59 -36.344 -0.745 1 51.44 42 LYS B C 1
ATOM 6573 O O . LYS B 1 42 ? 0.321 -36.625 -1.912 1 51.44 42 LYS B O 1
ATOM 6578 N N . PHE B 1 43 ? 0.054 -35.344 0.008 1 54.75 43 PHE B N 1
ATOM 6579 C CA . PHE B 1 43 ? -1.045 -34.656 -0.637 1 54.75 43 PHE B CA 1
ATOM 6580 C C . PHE B 1 43 ? -0.528 -33.438 -1.425 1 54.75 43 PHE B C 1
ATOM 6582 O O . PHE B 1 43 ? 0.442 -32.812 -1.02 1 54.75 43 PHE B O 1
ATOM 6589 N N . SER B 1 44 ? -1.175 -33.281 -2.621 1 64.25 44 SER B N 1
ATOM 6590 C CA . SER B 1 44 ? -0.605 -32.5 -3.717 1 64.25 44 SER B CA 1
ATOM 6591 C C . SER B 1 44 ? -0.427 -31.031 -3.324 1 64.25 44 SER B C 1
ATOM 6593 O O . SER B 1 44 ? 0.644 -30.453 -3.527 1 64.25 44 SER B O 1
ATOM 6595 N N . PHE B 1 45 ? -1.389 -30.531 -2.449 1 75.25 45 PHE B N 1
ATOM 6596 C CA . PHE B 1 45 ? -1.189 -29.094 -2.254 1 75.25 45 PHE B CA 1
ATOM 6597 C C . PHE B 1 45 ? -0.273 -28.828 -1.064 1 75.25 45 PHE B C 1
ATOM 6599 O O . PHE B 1 45 ? 0.452 -27.844 -1.039 1 75.25 45 PHE B O 1
ATOM 6606 N N . ASN B 1 46 ? -0.266 -29.812 -0.096 1 76.94 46 ASN B N 1
ATOM 6607 C CA . ASN B 1 46 ? 0.578 -29.656 1.082 1 76.94 46 ASN B CA 1
ATOM 6608 C C . ASN B 1 46 ? 2.059 -29.672 0.717 1 76.94 46 ASN B C 1
ATOM 6610 O O . ASN B 1 46 ? 2.854 -28.922 1.287 1 76.94 46 ASN B O 1
ATOM 6614 N N . VAL B 1 47 ? 2.301 -30.5 -0.225 1 77.38 47 VAL B N 1
ATOM 6615 C CA . VAL B 1 47 ? 3.697 -30.594 -0.641 1 77.38 47 VAL B CA 1
ATOM 6616 C C . VAL B 1 47 ? 4.094 -29.312 -1.373 1 77.38 47 VAL B C 1
ATOM 6618 O O . VAL B 1 47 ? 5.215 -28.812 -1.216 1 77.38 47 VAL B O 1
ATOM 6621 N N . ILE B 1 48 ? 3.166 -28.828 -2.104 1 84.25 48 ILE B N 1
ATOM 6622 C CA . ILE B 1 48 ? 3.408 -27.594 -2.826 1 84.25 48 ILE B CA 1
ATOM 6623 C C . ILE B 1 48 ? 3.609 -26.453 -1.833 1 84.25 48 ILE B C 1
ATOM 6625 O O . ILE B 1 48 ? 4.48 -25.594 -2.025 1 84.25 48 ILE B O 1
ATOM 6629 N N . LEU B 1 49 ? 2.785 -26.547 -0.824 1 86.81 49 LEU B N 1
ATOM 6630 C CA . LEU B 1 49 ? 2.889 -25.516 0.203 1 86.81 49 LEU B CA 1
ATOM 6631 C C . LEU B 1 49 ? 4.238 -25.594 0.91 1 86.81 49 LEU B C 1
ATOM 6633 O O . LEU B 1 49 ? 4.852 -24.562 1.188 1 86.81 49 LEU B O 1
ATOM 6637 N N . VAL B 1 50 ? 4.703 -26.75 1.17 1 86.25 50 VAL B N 1
ATOM 6638 C CA . VAL B 1 50 ? 6 -26.938 1.811 1 86.25 50 VAL B CA 1
ATOM 6639 C C . VAL B 1 50 ? 7.109 -26.422 0.893 1 86.25 50 VAL B C 1
ATOM 6641 O O . VAL B 1 50 ? 8.055 -25.781 1.351 1 86.25 50 VAL B O 1
ATOM 6644 N N . SER B 1 51 ? 6.949 -26.766 -0.37 1 88 51 SER B N 1
ATOM 6645 C CA . SER B 1 51 ? 7.934 -26.281 -1.338 1 88 51 SER B CA 1
ATOM 6646 C C . SER B 1 51 ? 7.992 -24.766 -1.368 1 88 51 SER B C 1
ATOM 6648 O O . SER B 1 51 ? 9.07 -24.172 -1.466 1 88 51 SER B O 1
ATOM 6650 N N . LEU B 1 52 ? 6.883 -24.188 -1.303 1 88.12 52 LEU B N 1
ATOM 6651 C CA . LEU B 1 52 ? 6.805 -22.719 -1.325 1 88.12 52 LEU B CA 1
ATOM 6652 C C . LEU B 1 52 ? 7.434 -22.125 -0.071 1 88.12 52 LEU B C 1
ATOM 6654 O O . LEU B 1 52 ? 8.188 -21.156 -0.152 1 88.12 52 LEU B O 1
ATOM 6658 N N . ILE B 1 53 ? 7.152 -22.734 1.06 1 89.06 53 ILE B N 1
ATOM 6659 C CA . ILE B 1 53 ? 7.672 -22.266 2.338 1 89.06 53 ILE B CA 1
ATOM 6660 C C . ILE B 1 53 ? 9.195 -22.391 2.354 1 89.06 53 ILE B C 1
ATOM 6662 O O . ILE B 1 53 ? 9.898 -21.453 2.744 1 89.06 53 ILE B O 1
ATOM 6666 N N . LEU B 1 54 ? 9.633 -23.438 1.906 1 87.88 54 LEU B N 1
ATOM 6667 C CA . LEU B 1 54 ? 11.07 -23.688 1.906 1 87.88 54 LEU B CA 1
ATOM 6668 C C . LEU B 1 54 ? 11.781 -22.719 0.953 1 87.88 54 LEU B C 1
ATOM 6670 O O . LEU B 1 54 ? 12.883 -22.266 1.244 1 87.88 54 LEU B O 1
ATOM 6674 N N . THR B 1 55 ? 11.172 -22.5 -0.174 1 89.81 55 THR B N 1
ATOM 6675 C CA . THR B 1 55 ? 11.742 -21.578 -1.152 1 89.81 55 THR B CA 1
ATOM 6676 C C . THR B 1 55 ? 11.906 -20.172 -0.551 1 89.81 55 THR B C 1
ATOM 6678 O O . THR B 1 55 ? 12.969 -19.578 -0.657 1 89.81 55 THR B O 1
ATOM 6681 N N . ILE B 1 56 ? 10.93 -19.734 0.087 1 87.81 56 ILE B N 1
ATOM 6682 C CA . ILE B 1 56 ? 10.945 -18.391 0.656 1 87.81 56 ILE B CA 1
ATOM 6683 C C . ILE B 1 56 ? 11.898 -18.344 1.853 1 87.81 56 ILE B C 1
ATOM 6685 O O . ILE B 1 56 ? 12.703 -17.422 1.979 1 87.81 56 ILE B O 1
ATOM 6689 N N . LEU B 1 57 ? 11.859 -19.359 2.676 1 86.75 57 LEU B N 1
ATOM 6690 C CA . LEU B 1 57 ? 12.68 -19.406 3.879 1 86.75 57 LEU B CA 1
ATOM 6691 C C . LEU B 1 57 ? 14.164 -19.484 3.523 1 86.75 57 LEU B C 1
ATOM 6693 O O . LEU B 1 57 ? 14.984 -18.812 4.141 1 86.75 57 LEU B O 1
ATOM 6697 N N . PHE B 1 58 ? 14.477 -20.25 2.562 1 86.56 58 PHE B N 1
ATOM 6698 C CA . PHE B 1 58 ? 15.875 -20.391 2.162 1 86.56 58 PHE B CA 1
ATOM 6699 C C . PHE B 1 58 ? 16.391 -19.094 1.534 1 86.56 58 PHE B C 1
ATOM 6701 O O . PHE B 1 58 ? 17.531 -18.688 1.777 1 86.56 58 PHE B O 1
ATOM 6708 N N . SER B 1 59 ? 15.555 -18.547 0.69 1 85.38 59 SER B N 1
ATOM 6709 C CA . SER B 1 59 ? 15.953 -17.297 0.051 1 85.38 59 SER B CA 1
ATOM 6710 C C . SER B 1 59 ? 16.219 -16.203 1.085 1 85.38 59 SER B C 1
ATOM 6712 O O . SER B 1 59 ? 17.234 -15.508 1.006 1 85.38 59 SER B O 1
ATOM 6714 N N . ARG B 1 60 ? 15.484 -16.172 2.1 1 83.69 60 ARG B N 1
ATOM 6715 C CA . ARG B 1 60 ? 15.617 -15.117 3.105 1 83.69 60 ARG B CA 1
ATOM 6716 C C . ARG B 1 60 ? 16.75 -15.438 4.082 1 83.69 60 ARG B C 1
ATOM 6718 O O . ARG B 1 60 ? 17.453 -14.539 4.535 1 83.69 60 ARG B O 1
ATOM 6725 N N . SER B 1 61 ? 16.828 -16.656 4.492 1 87.12 61 SER B N 1
ATOM 6726 C CA . SER B 1 61 ? 17.891 -17.062 5.422 1 87.12 61 SER B CA 1
ATOM 6727 C C . SER B 1 61 ? 19.266 -16.828 4.824 1 87.12 61 SER B C 1
ATOM 6729 O O . SER B 1 61 ? 20.188 -16.375 5.512 1 87.12 61 SER B O 1
ATOM 6731 N N . LEU B 1 62 ? 19.391 -17.109 3.623 1 89.81 62 LEU B N 1
ATOM 6732 C CA . LEU B 1 62 ? 20.688 -16.906 2.969 1 89.81 62 LEU B CA 1
ATOM 6733 C C . LEU B 1 62 ? 21 -15.422 2.828 1 89.81 62 LEU B C 1
ATOM 6735 O O . LEU B 1 62 ? 22.172 -15.023 2.918 1 89.81 62 LEU B O 1
ATOM 6739 N N . HIS B 1 63 ? 19.984 -14.664 2.479 1 86.31 63 HIS B N 1
ATOM 6740 C CA . HIS B 1 63 ? 20.203 -13.227 2.402 1 86.31 63 HIS B CA 1
ATOM 6741 C C . HIS B 1 63 ? 20.672 -12.672 3.74 1 86.31 63 HIS B C 1
ATOM 6743 O O . HIS B 1 63 ? 21.547 -11.797 3.779 1 86.31 63 HIS B O 1
ATOM 6749 N N . PHE B 1 64 ? 20.141 -13.188 4.816 1 83.88 64 PHE B N 1
ATOM 6750 C CA . PHE B 1 64 ? 20.516 -12.758 6.156 1 83.88 64 PHE B CA 1
ATOM 6751 C C . PHE B 1 64 ? 21.953 -13.195 6.473 1 83.88 64 PHE B C 1
ATOM 6753 O O . PHE B 1 64 ? 22.719 -12.43 7.066 1 83.88 64 PHE B O 1
ATOM 6760 N N . LEU B 1 65 ? 22.281 -14.359 6.07 1 88.44 65 LEU B N 1
ATOM 6761 C CA . LEU B 1 65 ? 23.594 -14.922 6.363 1 88.44 65 LEU B CA 1
ATOM 6762 C C . LEU B 1 65 ? 24.688 -14.227 5.551 1 88.44 65 LEU B C 1
ATOM 6764 O O . LEU B 1 65 ? 25.812 -14.078 6.012 1 88.44 65 LEU B O 1
ATOM 6768 N N . LEU B 1 66 ? 24.328 -13.719 4.379 1 90.12 66 LEU B N 1
ATOM 6769 C CA . LEU B 1 66 ? 25.344 -13.148 3.484 1 90.12 66 LEU B CA 1
ATOM 6770 C C . LEU B 1 66 ? 25.344 -11.625 3.57 1 90.12 66 LEU B C 1
ATOM 6772 O O . LEU B 1 66 ? 26.141 -10.969 2.9 1 90.12 66 LEU B O 1
ATOM 6776 N N . ARG B 1 67 ? 24.484 -11.125 4.348 1 82.5 67 ARG B N 1
ATOM 6777 C CA . ARG B 1 67 ? 24.359 -9.68 4.5 1 82.5 67 ARG B CA 1
ATOM 6778 C C . ARG B 1 67 ? 25.672 -9.062 4.965 1 82.5 67 ARG B C 1
ATOM 6780 O O . ARG B 1 67 ? 26.094 -8.016 4.469 1 82.5 67 ARG B O 1
ATOM 6787 N N . PRO B 1 68 ? 26.391 -9.719 5.922 1 82.75 68 PRO B N 1
ATOM 6788 C CA . PRO B 1 68 ? 27.656 -9.133 6.367 1 82.75 68 PRO B CA 1
ATOM 6789 C C . PRO B 1 68 ? 28.703 -9.07 5.254 1 82.75 68 PRO B C 1
ATOM 6791 O O . PRO B 1 68 ? 29.641 -8.266 5.324 1 82.75 68 PRO B O 1
ATOM 6794 N N . LEU B 1 69 ? 28.5 -9.883 4.281 1 85.75 69 LEU B N 1
ATOM 6795 C CA . LEU B 1 69 ? 29.406 -9.859 3.145 1 85.75 69 LEU B CA 1
ATOM 6796 C C . LEU B 1 69 ? 28.953 -8.844 2.1 1 85.75 69 LEU B C 1
ATOM 6798 O O . LEU B 1 69 ? 29.516 -8.781 1.004 1 85.75 69 LEU B O 1
ATOM 6802 N N . ARG B 1 70 ? 27.906 -8.141 2.396 1 83.38 70 ARG B N 1
ATOM 6803 C CA . ARG B 1 70 ? 27.359 -7.098 1.538 1 83.38 70 ARG B CA 1
ATOM 6804 C C . ARG B 1 70 ? 26.875 -7.676 0.214 1 83.38 70 ARG B C 1
ATOM 6806 O O . ARG B 1 70 ? 27.125 -7.102 -0.849 1 83.38 70 ARG B O 1
ATOM 6813 N N . GLN B 1 71 ? 26.359 -8.891 0.312 1 88.25 71 GLN B N 1
ATOM 6814 C CA . GLN B 1 71 ? 25.797 -9.508 -0.882 1 88.25 71 GLN B CA 1
ATOM 6815 C C . GLN B 1 71 ? 24.391 -8.969 -1.167 1 88.25 71 GLN B C 1
ATOM 6817 O O . GLN B 1 71 ? 23.641 -8.688 -0.24 1 88.25 71 GLN B O 1
ATOM 6822 N N . CYS B 1 72 ? 24.188 -8.773 -2.402 1 87.5 72 CYS B N 1
ATOM 6823 C CA . CYS B 1 72 ? 22.859 -8.289 -2.779 1 87.5 72 CYS B CA 1
ATOM 6824 C C . CYS B 1 72 ? 21.828 -9.406 -2.703 1 87.5 72 CYS B C 1
ATOM 6826 O O . CYS B 1 72 ? 22.188 -10.586 -2.703 1 87.5 72 CYS B O 1
ATOM 6828 N N . ARG B 1 73 ? 20.656 -9.117 -2.637 1 86.88 73 ARG B N 1
ATOM 6829 C CA . ARG B 1 73 ? 19.531 -10.039 -2.5 1 86.88 73 ARG B CA 1
ATOM 6830 C C . ARG B 1 73 ? 19.438 -10.977 -3.699 1 86.88 73 ARG B C 1
ATOM 6832 O O . ARG B 1 73 ? 19.078 -12.141 -3.557 1 86.88 73 ARG B O 1
ATOM 6839 N N . PHE B 1 74 ? 19.719 -10.469 -4.832 1 88.56 74 PHE B N 1
ATOM 6840 C CA . PHE B 1 74 ? 19.672 -11.258 -6.059 1 88.56 74 PHE B CA 1
ATOM 6841 C C . PHE B 1 74 ? 20.578 -12.484 -5.945 1 88.56 74 PHE B C 1
ATOM 6843 O O . PHE B 1 74 ? 20.156 -13.594 -6.27 1 88.56 74 PHE B O 1
ATOM 6850 N N . VAL B 1 75 ? 21.734 -12.289 -5.484 1 91.38 75 VAL B N 1
ATOM 6851 C CA . VAL B 1 75 ? 22.719 -13.359 -5.375 1 91.38 75 VAL B CA 1
ATOM 6852 C C . VAL B 1 75 ? 22.266 -14.383 -4.336 1 91.38 75 VAL B C 1
ATOM 6854 O O . VAL B 1 75 ? 22.359 -15.586 -4.559 1 91.38 75 VAL B O 1
ATOM 6857 N N . SER B 1 76 ? 21.766 -13.922 -3.246 1 90.06 76 SER B N 1
ATOM 6858 C CA . SER B 1 76 ? 21.312 -14.812 -2.188 1 90.06 76 SER B CA 1
ATOM 6859 C C . SER B 1 76 ? 20.125 -15.656 -2.65 1 90.06 76 SER B C 1
ATOM 6861 O O . SER B 1 76 ? 20.047 -16.844 -2.348 1 90.06 76 SER B O 1
ATOM 6863 N N . GLN B 1 77 ? 19.234 -15.109 -3.373 1 89.75 77 GLN B N 1
ATOM 6864 C CA . GLN B 1 77 ? 18.062 -15.82 -3.857 1 89.75 77 GLN B CA 1
ATOM 6865 C C . GLN B 1 77 ? 18.453 -16.859 -4.914 1 89.75 77 GLN B C 1
ATOM 6867 O O . GLN B 1 77 ? 17.938 -17.984 -4.906 1 89.75 77 GLN B O 1
ATOM 6872 N N . LEU B 1 78 ? 19.328 -16.422 -5.824 1 92.38 78 LEU B N 1
ATOM 6873 C CA . LEU B 1 78 ? 19.766 -17.344 -6.859 1 92.38 78 LEU B CA 1
ATOM 6874 C C . LEU B 1 78 ? 20.531 -18.516 -6.254 1 92.38 78 LEU B C 1
ATOM 6876 O O . LEU B 1 78 ? 20.344 -19.656 -6.652 1 92.38 78 LEU B O 1
ATOM 6880 N N . LEU B 1 79 ? 21.375 -18.203 -5.281 1 92.25 79 LEU B N 1
ATOM 6881 C CA . LEU B 1 79 ? 22.109 -19.25 -4.578 1 92.25 79 LEU B CA 1
ATOM 6882 C C . LEU B 1 79 ? 21.172 -20.172 -3.828 1 92.25 79 LEU B C 1
ATOM 6884 O O . LEU B 1 79 ? 21.391 -21.391 -3.766 1 92.25 79 LEU B O 1
ATOM 6888 N N . GLY B 1 80 ? 20.188 -19.594 -3.193 1 90.06 80 GLY B N 1
ATOM 6889 C CA . GLY B 1 80 ? 19.172 -20.406 -2.537 1 90.06 80 GLY B CA 1
ATOM 6890 C C . GLY B 1 80 ? 18.484 -21.375 -3.477 1 90.06 80 GLY B C 1
ATOM 6891 O O . GLY B 1 80 ? 18.266 -22.531 -3.127 1 90.06 80 GLY B O 1
ATOM 6892 N N . GLY B 1 81 ? 18.125 -20.938 -4.656 1 90.75 81 GLY B N 1
ATOM 6893 C CA . GLY B 1 81 ? 17.547 -21.812 -5.66 1 90.75 81 GLY B CA 1
ATOM 6894 C C . GLY B 1 81 ? 18.469 -22.938 -6.09 1 90.75 81 GLY B C 1
ATOM 6895 O O . GLY B 1 81 ? 18.047 -24.078 -6.242 1 90.75 81 GLY B O 1
ATOM 6896 N N . ILE B 1 82 ? 19.766 -22.609 -6.254 1 91.81 82 ILE B N 1
ATOM 6897 C CA . ILE B 1 82 ? 20.75 -23.578 -6.691 1 91.81 82 ILE B CA 1
ATOM 6898 C C . ILE B 1 82 ? 20.953 -24.641 -5.609 1 91.81 82 ILE B C 1
ATOM 6900 O O . ILE B 1 82 ? 21.062 -25.828 -5.906 1 91.81 82 ILE B O 1
ATOM 6904 N N . ILE B 1 83 ? 20.906 -24.219 -4.391 1 91.69 83 ILE B N 1
ATOM 6905 C CA . ILE B 1 83 ? 21.109 -25.125 -3.27 1 91.69 83 ILE B CA 1
ATOM 6906 C C . ILE B 1 83 ? 19.922 -26.094 -3.176 1 91.69 83 ILE B C 1
ATOM 6908 O O . ILE B 1 83 ? 20.109 -27.297 -2.947 1 91.69 83 ILE B O 1
ATOM 6912 N N . LEU B 1 84 ? 18.75 -25.672 -3.404 1 90.62 84 LEU B N 1
ATOM 6913 C CA . LEU B 1 84 ? 17.547 -26.5 -3.344 1 90.62 84 LEU B CA 1
ATOM 6914 C C . LEU B 1 84 ? 17.438 -27.391 -4.57 1 90.62 84 LEU B C 1
ATOM 6916 O O . LEU B 1 84 ? 16.734 -28.391 -4.551 1 90.62 84 LEU B O 1
ATOM 6920 N N . GLY B 1 85 ? 18.156 -27.016 -5.637 1 88.69 85 GLY B N 1
ATOM 6921 C CA . GLY B 1 85 ? 18.078 -27.703 -6.91 1 88.69 85 GLY B CA 1
ATOM 6922 C C . GLY B 1 85 ? 18.922 -28.969 -6.957 1 88.69 85 GLY B C 1
ATOM 6923 O O . GLY B 1 85 ? 19.391 -29.453 -5.922 1 88.69 85 GLY B O 1
ATOM 6924 N N . PRO B 1 86 ? 18.984 -29.531 -8.086 1 87.12 86 PRO B N 1
ATOM 6925 C CA . PRO B 1 86 ? 19.703 -30.797 -8.258 1 87.12 86 PRO B CA 1
ATOM 6926 C C . PRO B 1 86 ? 21.203 -30.656 -8.039 1 87.12 86 PRO B C 1
ATOM 6928 O O . PRO B 1 86 ? 21.906 -31.656 -7.859 1 87.12 86 PRO B O 1
ATOM 6931 N N . SER B 1 87 ? 21.688 -29.484 -7.965 1 89.38 87 SER B N 1
ATOM 6932 C CA . SER B 1 87 ? 23.109 -29.25 -7.754 1 89.38 87 SER B CA 1
ATOM 6933 C C . SER B 1 87 ? 23.531 -29.625 -6.336 1 89.38 87 SER B C 1
ATOM 6935 O O . SER B 1 87 ? 24.688 -29.953 -6.09 1 89.38 87 SER B O 1
ATOM 6937 N N . LEU B 1 88 ? 22.594 -29.578 -5.328 1 90.19 88 LEU B N 1
ATOM 6938 C CA . LEU B 1 88 ? 22.969 -29.922 -3.961 1 90.19 88 LEU B CA 1
ATOM 6939 C C . LEU B 1 88 ? 21.891 -30.766 -3.303 1 90.19 88 LEU B C 1
ATOM 6941 O O . LEU B 1 88 ? 21.922 -32 -3.406 1 90.19 88 LEU B O 1
ATOM 6945 N N . MET B 1 89 ? 20.688 -30.234 -2.922 1 87.12 89 MET B N 1
ATOM 6946 C CA . MET B 1 89 ? 19.703 -30.922 -2.094 1 87.12 89 MET B CA 1
ATOM 6947 C C . MET B 1 89 ? 18.859 -31.875 -2.936 1 87.12 89 MET B C 1
ATOM 6949 O O . MET B 1 89 ? 18.5 -32.969 -2.486 1 87.12 89 MET B O 1
ATOM 6953 N N . ALA B 1 90 ? 18.469 -31.484 -4.082 1 83.5 90 ALA B N 1
ATOM 6954 C CA . ALA B 1 90 ? 17.562 -32.281 -4.906 1 83.5 90 ALA B CA 1
ATOM 6955 C C . ALA B 1 90 ? 18.312 -33.438 -5.559 1 83.5 90 ALA B C 1
ATOM 6957 O O . ALA B 1 90 ? 17.766 -34.125 -6.434 1 83.5 90 ALA B O 1
ATOM 6958 N N . GLN B 1 91 ? 19.562 -33.688 -5.145 1 82.12 91 GLN B N 1
ATOM 6959 C CA . GLN B 1 91 ? 20.281 -34.875 -5.59 1 82.12 91 GLN B CA 1
ATOM 6960 C C . GLN B 1 91 ? 19.75 -36.125 -4.918 1 82.12 91 GLN B C 1
ATOM 6962 O O . GLN B 1 91 ? 19.797 -37.219 -5.492 1 82.12 91 GLN B O 1
ATOM 6967 N N . SER B 1 92 ? 19.156 -35.875 -3.775 1 83 92 SER B N 1
ATOM 6968 C CA . SER B 1 92 ? 18.547 -36.969 -3.029 1 83 92 SER B CA 1
ATOM 6969 C C . SER B 1 92 ? 17.125 -37.25 -3.512 1 83 92 SER B C 1
ATOM 6971 O O . SER B 1 92 ? 16.266 -36.375 -3.443 1 83 92 SER B O 1
ATOM 6973 N N . PRO B 1 93 ? 16.922 -38.375 -4.074 1 78.19 93 PRO B N 1
ATOM 6974 C CA . PRO B 1 93 ? 15.57 -38.719 -4.543 1 78.19 93 PRO B CA 1
ATOM 6975 C C . PRO B 1 93 ? 14.516 -38.594 -3.447 1 78.19 93 PRO B C 1
ATOM 6977 O O . PRO B 1 93 ? 13.367 -38.25 -3.727 1 78.19 93 PRO B O 1
ATOM 6980 N N . MET B 1 94 ? 14.93 -38.812 -2.266 1 75.88 94 MET B N 1
ATOM 6981 C CA . MET B 1 94 ? 14.008 -38.719 -1.141 1 75.88 94 MET B CA 1
ATOM 6982 C C . MET B 1 94 ? 13.578 -37.25 -0.936 1 75.88 94 MET B C 1
ATOM 6984 O O . MET B 1 94 ? 12.398 -37 -0.702 1 75.88 94 MET B O 1
ATOM 6988 N N . PHE B 1 95 ? 14.523 -36.406 -1.115 1 81 95 PHE B N 1
ATOM 6989 C CA . PHE B 1 95 ? 14.227 -34.969 -0.952 1 81 95 PHE B CA 1
ATOM 6990 C C . PHE B 1 95 ? 13.281 -34.5 -2.049 1 81 95 PHE B C 1
ATOM 6992 O O . PHE B 1 95 ? 12.336 -33.75 -1.776 1 81 95 PHE B O 1
ATOM 6999 N N . VAL B 1 96 ? 13.539 -34.969 -3.146 1 78.19 96 VAL B N 1
ATOM 7000 C CA . VAL B 1 96 ? 12.742 -34.531 -4.289 1 78.19 96 VAL B CA 1
ATOM 7001 C C . VAL B 1 96 ? 11.32 -35.062 -4.164 1 78.19 96 VAL B C 1
ATOM 7003 O O . VAL B 1 96 ? 10.352 -34.344 -4.426 1 78.19 96 VAL B O 1
ATOM 7006 N N . SER B 1 97 ? 11.18 -36.25 -3.729 1 73.62 97 SER B N 1
ATOM 7007 C CA . SER B 1 97 ? 9.859 -36.844 -3.629 1 73.62 97 SER B CA 1
ATOM 7008 C C . SER B 1 97 ? 9.062 -36.25 -2.473 1 73.62 97 SER B C 1
ATOM 7010 O O . SER B 1 97 ? 7.84 -36.125 -2.547 1 73.62 97 SER B O 1
ATOM 7012 N N . MET B 1 98 ? 9.805 -35.812 -1.539 1 73.81 98 MET B N 1
ATOM 7013 C CA . MET B 1 98 ? 9.125 -35.344 -0.332 1 73.81 98 MET B CA 1
ATOM 7014 C C . MET B 1 98 ? 8.852 -33.844 -0.41 1 73.81 98 MET B C 1
ATOM 7016 O O . MET B 1 98 ? 7.852 -33.344 0.126 1 73.81 98 MET B O 1
ATOM 7020 N N . VAL B 1 99 ? 9.719 -33.188 -1.093 1 79.31 99 VAL B N 1
ATOM 7021 C CA . VAL B 1 99 ? 9.648 -31.719 -0.98 1 79.31 99 VAL B CA 1
ATOM 7022 C C . VAL B 1 99 ? 9.367 -31.109 -2.352 1 79.31 99 VAL B C 1
ATOM 7024 O O . VAL B 1 99 ? 8.625 -30.141 -2.465 1 79.31 99 VAL B O 1
ATOM 7027 N N . PHE B 1 100 ? 9.945 -31.625 -3.344 1 80.31 100 PHE B N 1
ATOM 7028 C CA . PHE B 1 100 ? 9.805 -31 -4.656 1 80.31 100 PHE B CA 1
ATOM 7029 C C . PHE B 1 100 ? 9.414 -32.031 -5.703 1 80.31 100 PHE B C 1
ATOM 7031 O O . PHE B 1 100 ? 10.094 -32.188 -6.723 1 80.31 100 PHE B O 1
ATOM 7038 N N . PRO B 1 101 ? 8.234 -32.531 -5.418 1 76.19 101 PRO B N 1
ATOM 7039 C CA . PRO B 1 101 ? 7.781 -33.406 -6.492 1 76.19 101 PRO B CA 1
ATOM 7040 C C . PRO B 1 101 ? 7.543 -32.656 -7.809 1 76.19 101 PRO B C 1
ATOM 7042 O O . PRO B 1 101 ? 7.656 -31.438 -7.859 1 76.19 101 PRO B O 1
ATOM 7045 N N . LEU B 1 102 ? 7.281 -33.344 -8.797 1 72.56 102 LEU B N 1
ATOM 7046 C CA . LEU B 1 102 ? 7.121 -32.781 -10.133 1 72.56 102 LEU B CA 1
ATOM 7047 C C . LEU B 1 102 ? 5.988 -31.75 -10.156 1 72.56 102 LEU B C 1
ATOM 7049 O O . LEU B 1 102 ? 6.047 -30.766 -10.906 1 72.56 102 LEU B O 1
ATOM 7053 N N . THR B 1 103 ? 4.973 -31.938 -9.266 1 76.19 103 THR B N 1
ATOM 7054 C CA . THR B 1 103 ? 3.848 -31.016 -9.203 1 76.19 103 THR B CA 1
ATOM 7055 C C . THR B 1 103 ? 4.285 -29.672 -8.633 1 76.19 103 THR B C 1
ATOM 7057 O O . THR B 1 103 ? 3.861 -28.625 -9.117 1 76.19 103 THR B O 1
ATOM 7060 N N . SER B 1 104 ? 5.125 -29.828 -7.684 1 81.62 104 SER B N 1
ATOM 7061 C CA . SER B 1 104 ? 5.621 -28.594 -7.078 1 81.62 104 SER B CA 1
ATOM 7062 C C . SER B 1 104 ? 6.531 -27.844 -8.039 1 81.62 104 SER B C 1
ATOM 7064 O O . SER B 1 104 ? 6.488 -26.609 -8.102 1 81.62 104 SER B O 1
ATOM 7066 N N . GLU B 1 105 ? 7.344 -28.625 -8.75 1 80.06 105 GLU B N 1
ATOM 7067 C CA . GLU B 1 105 ? 8.234 -27.984 -9.719 1 80.06 105 GLU B CA 1
ATOM 7068 C C . GLU B 1 105 ? 7.453 -27.25 -10.797 1 80.06 105 GLU B C 1
ATOM 7070 O O . GLU B 1 105 ? 7.836 -26.156 -11.219 1 80.06 105 GLU B O 1
ATOM 7075 N N . PHE B 1 106 ? 6.387 -27.859 -11.188 1 79.69 106 PHE B N 1
ATOM 7076 C CA . PHE B 1 106 ? 5.543 -27.25 -12.211 1 79.69 106 PHE B CA 1
ATOM 7077 C C . PHE B 1 106 ? 4.938 -25.953 -11.711 1 79.69 106 PHE B C 1
ATOM 7079 O O . PHE B 1 106 ? 4.938 -24.953 -12.43 1 79.69 106 PHE B O 1
ATOM 7086 N N . LEU B 1 107 ? 4.414 -26 -10.578 1 84.19 107 LEU B N 1
ATOM 7087 C CA . LEU B 1 107 ? 3.789 -24.812 -10.016 1 84.19 107 LEU B CA 1
ATOM 7088 C C . LEU B 1 107 ? 4.82 -23.703 -9.812 1 84.19 107 LEU B C 1
ATOM 7090 O O . LEU B 1 107 ? 4.559 -22.531 -10.133 1 84.19 107 LEU B O 1
ATOM 7094 N N . LEU B 1 108 ? 5.953 -24.094 -9.289 1 85.56 108 LEU B N 1
ATOM 7095 C CA . LEU B 1 108 ? 6.992 -23.109 -9.008 1 85.56 108 LEU B CA 1
ATOM 7096 C C . LEU B 1 108 ? 7.516 -22.5 -10.297 1 85.56 108 LEU B C 1
ATOM 7098 O O . LEU B 1 108 ? 7.84 -21.312 -10.328 1 85.56 108 LEU B O 1
ATOM 7102 N N . LYS B 1 109 ? 7.594 -23.281 -11.312 1 83.75 109 LYS B N 1
ATOM 7103 C CA . LYS B 1 109 ? 8.039 -22.781 -12.609 1 83.75 109 LYS B CA 1
ATOM 7104 C C . LYS B 1 109 ? 7.082 -21.719 -13.148 1 83.75 109 LYS B C 1
ATOM 7106 O O . LYS B 1 109 ? 7.508 -20.641 -13.547 1 83.75 109 LYS B O 1
ATOM 7111 N N . ASN B 1 110 ? 5.855 -22.062 -13.133 1 86.06 110 ASN B N 1
ATOM 7112 C CA . ASN B 1 110 ? 4.875 -21.141 -13.711 1 86.06 110 ASN B CA 1
ATOM 7113 C C . ASN B 1 110 ? 4.676 -19.906 -12.844 1 86.06 110 ASN B C 1
ATOM 7115 O O . ASN B 1 110 ? 4.516 -18.797 -13.352 1 86.06 110 ASN B O 1
ATOM 7119 N N . LEU B 1 111 ? 4.688 -20.125 -11.531 1 88.38 111 LEU B N 1
ATOM 7120 C CA . LEU B 1 111 ? 4.629 -18.984 -10.625 1 88.38 111 LEU B CA 1
ATOM 7121 C C . LEU B 1 111 ? 5.867 -18.094 -10.781 1 88.38 111 LEU B C 1
ATOM 7123 O O . LEU B 1 111 ? 5.785 -16.875 -10.641 1 88.38 111 LEU B O 1
ATOM 7127 N N . GLY B 1 112 ? 6.973 -18.781 -11 1 88.94 112 GLY B N 1
ATOM 7128 C CA . GLY B 1 112 ? 8.219 -18.047 -11.195 1 88.94 112 GLY B CA 1
ATOM 7129 C C . GLY B 1 112 ? 8.203 -17.172 -12.43 1 88.94 112 GLY B C 1
ATOM 7130 O O . GLY B 1 112 ? 8.648 -16.031 -12.391 1 88.94 112 GLY B O 1
ATOM 7131 N N . ILE B 1 113 ? 7.688 -17.672 -13.516 1 87.56 113 ILE B N 1
ATOM 7132 C CA . ILE B 1 113 ? 7.598 -16.891 -14.75 1 87.56 113 ILE B CA 1
ATOM 7133 C C . ILE B 1 113 ? 6.656 -15.711 -14.539 1 87.56 113 ILE B C 1
ATOM 7135 O O . ILE B 1 113 ? 6.953 -14.586 -14.961 1 87.56 113 ILE B O 1
ATOM 7139 N N . MET B 1 114 ? 5.602 -16.016 -13.844 1 89 114 MET B N 1
ATOM 7140 C CA . MET B 1 114 ? 4.66 -14.945 -13.523 1 89 114 MET B CA 1
ATOM 7141 C C . MET B 1 114 ? 5.32 -13.883 -12.648 1 89 114 MET B C 1
ATOM 7143 O O . MET B 1 114 ? 5.121 -12.68 -12.867 1 89 114 MET B O 1
ATOM 7147 N N . GLY B 1 115 ? 6.031 -14.344 -11.688 1 89.5 115 GLY B N 1
ATOM 7148 C CA . GLY B 1 115 ? 6.75 -13.438 -10.805 1 89.5 115 GLY B CA 1
ATOM 7149 C C . GLY B 1 115 ? 7.758 -12.57 -11.539 1 89.5 115 GLY B C 1
ATOM 7150 O O . GLY B 1 115 ? 7.859 -11.367 -11.281 1 89.5 115 GLY B O 1
ATOM 7151 N N . LEU B 1 116 ? 8.438 -13.109 -12.469 1 89.69 116 LEU B N 1
ATOM 7152 C CA . LEU B 1 116 ? 9.422 -12.367 -13.25 1 89.69 116 LEU B CA 1
ATOM 7153 C C . LEU B 1 116 ? 8.742 -11.336 -14.141 1 89.69 116 LEU B C 1
ATOM 7155 O O . LEU B 1 116 ? 9.258 -10.227 -14.312 1 89.69 116 LEU B O 1
ATOM 7159 N N . MET B 1 117 ? 7.652 -11.734 -14.688 1 91.06 117 MET B N 1
ATOM 7160 C CA . MET B 1 117 ? 6.895 -10.805 -15.523 1 91.06 117 MET B CA 1
ATOM 7161 C C . MET B 1 117 ? 6.457 -9.586 -14.727 1 91.06 117 MET B C 1
ATOM 7163 O O . MET B 1 117 ? 6.652 -8.445 -15.164 1 91.06 117 MET B O 1
ATOM 7167 N N . LEU B 1 118 ? 5.922 -9.867 -13.586 1 92.06 118 LEU B N 1
ATOM 7168 C CA . LEU B 1 118 ? 5.414 -8.781 -12.758 1 92.06 118 LEU B CA 1
ATOM 7169 C C . LEU B 1 118 ? 6.559 -7.953 -12.188 1 92.06 118 LEU B C 1
ATOM 7171 O O . LEU B 1 118 ? 6.438 -6.734 -12.039 1 92.06 118 LEU B O 1
ATOM 7175 N N . PHE B 1 119 ? 7.625 -8.602 -11.859 1 91.25 119 PHE B N 1
ATOM 7176 C CA . PHE B 1 119 ? 8.797 -7.898 -11.359 1 91.25 119 PHE B CA 1
ATOM 7177 C C . PHE B 1 119 ? 9.344 -6.938 -12.406 1 91.25 119 PHE B C 1
ATOM 7179 O O . PHE B 1 119 ? 9.648 -5.781 -12.094 1 91.25 119 PHE B O 1
ATOM 7186 N N . LEU B 1 120 ? 9.461 -7.414 -13.586 1 90.12 120 LEU B N 1
ATOM 7187 C CA . LEU B 1 120 ? 9.969 -6.555 -14.656 1 90.12 120 LEU B CA 1
ATOM 7188 C C . LEU B 1 120 ? 8.984 -5.434 -14.969 1 90.12 120 LEU B C 1
ATOM 7190 O O . LEU B 1 120 ? 9.391 -4.324 -15.32 1 90.12 120 LEU B O 1
ATOM 7194 N N . PHE B 1 121 ? 7.707 -5.73 -14.852 1 92.25 121 PHE B N 1
ATOM 7195 C CA . PHE B 1 121 ? 6.688 -4.699 -15.023 1 92.25 121 PHE B CA 1
ATOM 7196 C C . PHE B 1 121 ? 6.879 -3.58 -14.008 1 92.25 121 PHE B C 1
ATOM 7198 O O . PHE B 1 121 ? 6.941 -2.406 -14.375 1 92.25 121 PHE B O 1
ATOM 7205 N N . VAL B 1 122 ? 7.023 -3.926 -12.75 1 90.62 122 VAL B N 1
ATOM 7206 C CA . VAL B 1 122 ? 7.16 -2.949 -11.672 1 90.62 122 VAL B CA 1
ATOM 7207 C C . VAL B 1 122 ? 8.469 -2.184 -11.836 1 90.62 122 VAL B C 1
ATOM 7209 O O . VAL B 1 122 ? 8.523 -0.975 -11.594 1 90.62 122 VAL B O 1
ATOM 7212 N N . SER B 1 123 ? 9.5 -2.871 -12.203 1 88.06 123 SER B N 1
ATOM 7213 C CA . SER B 1 123 ? 10.789 -2.227 -12.438 1 88.06 123 SER B CA 1
ATOM 7214 C C . SER B 1 123 ? 10.703 -1.212 -13.57 1 88.06 123 SER B C 1
ATOM 7216 O O . SER B 1 123 ? 11.367 -0.171 -13.531 1 88.06 123 SER B O 1
ATOM 7218 N N . GLY B 1 124 ? 9.969 -1.562 -14.617 1 88.31 124 GLY B N 1
ATOM 7219 C CA . GLY B 1 124 ? 9.758 -0.621 -15.703 1 88.31 124 GLY B CA 1
ATOM 7220 C C . GLY B 1 124 ? 9.031 0.638 -15.273 1 88.31 124 GLY B C 1
ATOM 7221 O O . GLY B 1 124 ? 9.367 1.738 -15.719 1 88.31 124 GLY B O 1
ATOM 7222 N N . VAL B 1 125 ? 8.102 0.466 -14.383 1 89.5 125 VAL B N 1
ATOM 7223 C CA . VAL B 1 125 ? 7.344 1.605 -13.883 1 89.5 125 VAL B CA 1
ATOM 7224 C C . VAL B 1 125 ? 8.266 2.549 -13.117 1 89.5 125 VAL B C 1
ATOM 7226 O O . VAL B 1 125 ? 8.094 3.77 -13.164 1 89.5 125 VAL B O 1
ATOM 7229 N N . LYS B 1 126 ? 9.219 2.041 -12.477 1 85.56 126 LYS B N 1
ATOM 7230 C CA . LYS B 1 126 ? 10.133 2.832 -11.656 1 85.56 126 LYS B CA 1
ATOM 7231 C C . LYS B 1 126 ? 11.141 3.576 -12.523 1 85.56 126 LYS B C 1
ATOM 7233 O O . LYS B 1 126 ? 11.789 4.516 -12.055 1 85.56 126 LYS B O 1
ATOM 7238 N N . MET B 1 127 ? 11.273 3.025 -13.727 1 84.06 127 MET B N 1
ATOM 7239 C CA . MET B 1 127 ? 12.242 3.633 -14.633 1 84.06 127 MET B CA 1
ATOM 7240 C C . MET B 1 127 ? 11.773 5.008 -15.094 1 84.06 127 MET B C 1
ATOM 7242 O O . MET B 1 127 ? 10.633 5.16 -15.547 1 84.06 127 MET B O 1
ATOM 7246 N N . ASP B 1 128 ? 12.5 6.047 -14.797 1 75.5 128 ASP B N 1
ATOM 7247 C CA . ASP B 1 128 ? 12.18 7.402 -15.227 1 75.5 128 ASP B CA 1
ATOM 7248 C C . ASP B 1 128 ? 12.688 7.656 -16.656 1 75.5 128 ASP B C 1
ATOM 7250 O O . ASP B 1 128 ? 13.844 8.016 -16.844 1 75.5 128 ASP B O 1
ATOM 7254 N N . MET B 1 129 ? 11.844 7.562 -17.609 1 73.56 129 MET B N 1
ATOM 7255 C CA . MET B 1 129 ? 12.219 7.75 -19 1 73.56 129 MET B CA 1
ATOM 7256 C C . MET B 1 129 ? 12.586 9.203 -19.281 1 73.56 129 MET B C 1
ATOM 7258 O O . MET B 1 129 ? 13.242 9.508 -20.281 1 73.56 129 MET B O 1
ATOM 7262 N N . GLY B 1 130 ? 12.188 10.094 -18.328 1 70 130 GLY B N 1
ATOM 7263 C CA . GLY B 1 130 ? 12.578 11.492 -18.469 1 70 130 GLY B CA 1
ATOM 7264 C C . GLY B 1 130 ? 14.07 11.711 -18.344 1 70 130 GLY B C 1
ATOM 7265 O O . GLY B 1 130 ? 14.609 12.688 -18.859 1 70 130 GLY B O 1
ATOM 7266 N N . LEU B 1 131 ? 14.688 10.766 -17.75 1 68.5 131 LEU B N 1
ATOM 7267 C CA . LEU B 1 131 ? 16.141 10.844 -17.594 1 68.5 131 LEU B CA 1
ATOM 7268 C C . LEU B 1 131 ? 16.844 10.719 -18.938 1 68.5 131 LEU B C 1
ATOM 7270 O O . LEU B 1 131 ? 17.969 11.211 -19.094 1 68.5 131 LEU B O 1
ATOM 7274 N N . LEU B 1 132 ? 16.219 9.984 -19.891 1 69.44 132 LEU B N 1
ATOM 7275 C CA . LEU B 1 132 ? 16.781 9.844 -21.219 1 69.44 132 LEU B CA 1
ATOM 7276 C C . LEU B 1 132 ? 16.969 11.203 -21.891 1 69.44 132 LEU B C 1
ATOM 7278 O O . LEU B 1 132 ? 17.969 11.445 -22.547 1 69.44 132 LEU B O 1
ATOM 7282 N N . LYS B 1 133 ? 16.016 12.023 -21.594 1 66.69 133 LYS B N 1
ATOM 7283 C CA . LYS B 1 133 ? 16.047 13.352 -22.203 1 66.69 133 LYS B CA 1
ATOM 7284 C C . LYS B 1 133 ? 17.016 14.273 -21.453 1 66.69 133 LYS B C 1
ATOM 7286 O O . LYS B 1 133 ? 17.578 15.188 -22.047 1 66.69 133 LYS B O 1
ATOM 7291 N N . ARG B 1 134 ? 17.25 13.938 -20.281 1 68.25 134 ARG B N 1
ATOM 7292 C CA . ARG B 1 134 ? 18.062 14.82 -19.453 1 68.25 134 ARG B CA 1
ATOM 7293 C C . ARG B 1 134 ? 19.531 14.383 -19.438 1 68.25 134 ARG B C 1
ATOM 7295 O O . ARG B 1 134 ? 20.406 15.125 -19 1 68.25 134 ARG B O 1
ATOM 7302 N N . SER B 1 135 ? 19.578 13.102 -20.016 1 72.69 135 SER B N 1
ATOM 7303 C CA . SER B 1 135 ? 20.938 12.562 -19.969 1 72.69 135 SER B CA 1
ATOM 7304 C C . SER B 1 135 ? 21.859 13.32 -20.906 1 72.69 135 SER B C 1
ATOM 7306 O O . SER B 1 135 ? 21.453 13.742 -21.984 1 72.69 135 SER B O 1
ATOM 7308 N N . GLY B 1 136 ? 23 13.703 -20.453 1 76 136 GLY B N 1
ATOM 7309 C CA . GLY B 1 136 ? 23.969 14.508 -21.188 1 76 136 GLY B CA 1
ATOM 7310 C C . GLY B 1 136 ? 24.828 13.688 -22.125 1 76 136 GLY B C 1
ATOM 7311 O O . GLY B 1 136 ? 24.609 12.484 -22.297 1 76 136 GLY B O 1
ATOM 7312 N N . LYS B 1 137 ? 25.703 14.297 -22.797 1 84.38 137 LYS B N 1
ATOM 7313 C CA . LYS B 1 137 ? 26.672 13.734 -23.734 1 84.38 137 LYS B CA 1
ATOM 7314 C C . LYS B 1 137 ? 27.609 12.766 -23.031 1 84.38 137 LYS B C 1
ATOM 7316 O O . LYS B 1 137 ? 28.062 11.781 -23.641 1 84.38 137 LYS B O 1
ATOM 7321 N N . LYS B 1 138 ? 27.844 13 -21.812 1 88.56 138 LYS B N 1
ATOM 7322 C CA . LYS B 1 138 ? 28.766 12.141 -21.062 1 88.56 138 LYS B CA 1
ATOM 7323 C C . LYS B 1 138 ? 28.203 10.727 -20.938 1 88.56 138 LYS B C 1
ATOM 7325 O O . LYS B 1 138 ? 28.922 9.742 -21.109 1 88.56 138 LYS B O 1
ATOM 7330 N N . GLN B 1 139 ? 26.953 10.625 -20.672 1 90.44 139 GLN B N 1
ATOM 7331 C CA . GLN B 1 139 ? 26.328 9.328 -20.5 1 90.44 139 GLN B CA 1
ATOM 7332 C C . GLN B 1 139 ? 26.266 8.555 -21.812 1 90.44 139 GLN B C 1
ATOM 7334 O O . GLN B 1 139 ? 26.438 7.336 -21.828 1 90.44 139 GLN B O 1
ATOM 7339 N N . LEU B 1 140 ? 26.078 9.273 -22.875 1 90.75 140 LEU B N 1
ATOM 7340 C CA . LEU B 1 140 ? 26.047 8.648 -24.203 1 90.75 140 LEU B CA 1
ATOM 7341 C C . LEU B 1 140 ? 27.438 8.102 -24.562 1 90.75 140 LEU B C 1
ATOM 7343 O O . LEU B 1 140 ? 27.547 7.031 -25.156 1 90.75 140 LEU B O 1
ATOM 7347 N N . CYS B 1 141 ? 28.406 8.852 -24.188 1 93.06 141 CYS B N 1
ATOM 7348 C CA . CYS B 1 141 ? 29.781 8.469 -24.484 1 93.06 141 CYS B CA 1
ATOM 7349 C C . CYS B 1 141 ? 30.188 7.215 -23.703 1 93.06 141 CYS B C 1
ATOM 7351 O O . CYS B 1 141 ? 31.047 6.453 -24.141 1 93.06 141 CYS B O 1
ATOM 7353 N N . ILE B 1 142 ? 29.609 7 -22.672 1 94.06 142 ILE B N 1
ATOM 7354 C CA . ILE B 1 142 ? 29.891 5.805 -21.891 1 94.06 142 ILE B CA 1
ATOM 7355 C C . ILE B 1 142 ? 29 4.652 -22.375 1 94.06 142 ILE B C 1
ATOM 7357 O O . ILE B 1 142 ? 29.469 3.516 -22.484 1 94.06 142 ILE B O 1
ATOM 7361 N N . ALA B 1 143 ? 27.766 4.938 -22.688 1 93.38 143 ALA B N 1
ATOM 7362 C CA . ALA B 1 143 ? 26.766 3.92 -23.031 1 93.38 143 ALA B CA 1
ATOM 7363 C C . ALA B 1 143 ? 27.141 3.217 -24.328 1 93.38 143 ALA B C 1
ATOM 7365 O O . ALA B 1 143 ? 27.031 1.992 -24.438 1 93.38 143 ALA B O 1
ATOM 7366 N N . LEU B 1 144 ? 27.625 3.873 -25.312 1 92.62 144 LEU B N 1
ATOM 7367 C CA . LEU B 1 144 ? 27.859 3.316 -26.641 1 92.62 144 LEU B CA 1
ATOM 7368 C C . LEU B 1 144 ? 28.984 2.287 -26.594 1 92.62 144 LEU B C 1
ATOM 7370 O O . LEU B 1 144 ? 28.797 1.135 -26.984 1 92.62 144 LEU B O 1
ATOM 7374 N N . PRO B 1 145 ? 30.094 2.684 -26.078 1 93.62 145 PRO B N 1
ATOM 7375 C CA . PRO B 1 145 ? 31.141 1.665 -26.016 1 93.62 145 PRO B CA 1
ATOM 7376 C C . PRO B 1 145 ? 30.797 0.507 -25.078 1 93.62 145 PRO B C 1
ATOM 7378 O O . PRO B 1 145 ? 31.219 -0.626 -25.312 1 93.62 145 PRO B O 1
ATOM 7381 N N . SER B 1 146 ? 30.062 0.783 -24.078 1 92.62 146 SER B N 1
ATOM 7382 C CA . SER B 1 146 ? 29.672 -0.26 -23.125 1 92.62 146 SER B CA 1
ATOM 7383 C C . SER B 1 146 ? 28.797 -1.312 -23.797 1 92.62 146 SER B C 1
ATOM 7385 O O . SER B 1 146 ? 28.688 -2.441 -23.312 1 92.62 146 SER B O 1
ATOM 7387 N N . VAL B 1 147 ? 28.156 -0.997 -24.906 1 91.5 147 VAL B N 1
ATOM 7388 C CA . VAL B 1 147 ? 27.266 -1.936 -25.594 1 91.5 147 VAL B CA 1
ATOM 7389 C C . VAL B 1 147 ? 27.984 -2.529 -26.812 1 91.5 147 VAL B C 1
ATOM 7391 O O . VAL B 1 147 ? 28.047 -3.752 -26.953 1 91.5 147 VAL B O 1
ATOM 7394 N N . PHE B 1 148 ? 28.672 -1.741 -27.578 1 92.69 148 PHE B N 1
ATOM 7395 C CA . PHE B 1 148 ? 29.156 -2.164 -28.891 1 92.69 148 PHE B CA 1
ATOM 7396 C C . PHE B 1 148 ? 30.484 -2.902 -28.766 1 92.69 148 PHE B C 1
ATOM 7398 O O . PHE B 1 148 ? 30.75 -3.832 -29.531 1 92.69 148 PHE B O 1
ATOM 7405 N N . ILE B 1 149 ? 31.281 -2.525 -27.875 1 94.56 149 ILE B N 1
ATOM 7406 C CA . ILE B 1 149 ? 32.594 -3.17 -27.75 1 94.56 149 ILE B CA 1
ATOM 7407 C C . ILE B 1 149 ? 32.406 -4.598 -27.25 1 94.56 149 ILE B C 1
ATOM 7409 O O . ILE B 1 149 ? 32.938 -5.543 -27.844 1 94.56 149 ILE B O 1
ATOM 7413 N N . PRO B 1 150 ? 31.734 -4.766 -26.156 1 94.12 150 PRO B N 1
ATOM 7414 C CA . PRO B 1 150 ? 31.516 -6.152 -25.734 1 94.12 150 PRO B CA 1
ATOM 7415 C C . PRO B 1 150 ? 30.797 -6.992 -26.781 1 94.12 150 PRO B C 1
ATOM 7417 O O . PRO B 1 150 ? 31.078 -8.188 -26.922 1 94.12 150 PRO B O 1
ATOM 7420 N N . LEU B 1 151 ? 29.844 -6.445 -27.5 1 92.38 151 LEU B N 1
ATOM 7421 C CA . LEU B 1 151 ? 29.156 -7.16 -28.578 1 92.38 151 LEU B CA 1
ATOM 7422 C C . LEU B 1 151 ? 30.156 -7.621 -29.641 1 92.38 151 LEU B C 1
ATOM 7424 O O . LEU B 1 151 ? 30.125 -8.773 -30.078 1 92.38 151 LEU B O 1
ATOM 7428 N N . ALA B 1 152 ? 31 -6.746 -30.016 1 94.56 152 ALA B N 1
ATOM 7429 C CA . ALA B 1 152 ? 32 -7.055 -31.047 1 94.56 152 ALA B CA 1
ATOM 7430 C C . ALA B 1 152 ? 32.969 -8.117 -30.547 1 94.56 152 ALA B C 1
ATOM 7432 O O . ALA B 1 152 ? 33.281 -9.07 -31.266 1 94.56 152 ALA B O 1
ATOM 7433 N N . VAL B 1 153 ? 33.438 -7.953 -29.391 1 96.06 153 VAL B N 1
ATOM 7434 C CA . VAL B 1 153 ? 34.438 -8.875 -28.844 1 96.06 153 VAL B CA 1
ATOM 7435 C C . VAL B 1 153 ? 33.812 -10.258 -28.672 1 96.06 153 VAL B C 1
ATOM 7437 O O . VAL B 1 153 ? 34.406 -11.266 -29.047 1 96.06 153 VAL B O 1
ATOM 7440 N N . ALA B 1 154 ? 32.656 -10.305 -28.062 1 93.75 154 ALA B N 1
ATOM 7441 C CA . ALA B 1 154 ? 31.969 -11.578 -27.875 1 93.75 154 ALA B CA 1
ATOM 7442 C C . ALA B 1 154 ? 31.672 -12.25 -29.203 1 93.75 154 ALA B C 1
ATOM 7444 O O . ALA B 1 154 ? 31.797 -13.477 -29.344 1 93.75 154 ALA B O 1
ATOM 7445 N N . SER B 1 155 ? 31.297 -11.477 -30.188 1 92.19 155 SER B N 1
ATOM 7446 C CA . SER B 1 155 ? 31.031 -12.023 -31.516 1 92.19 155 SER B CA 1
ATOM 7447 C C . SER B 1 155 ? 32.281 -12.594 -32.156 1 92.19 155 SER B C 1
ATOM 7449 O O . SER B 1 155 ? 32.25 -13.672 -32.75 1 92.19 155 SER B O 1
ATOM 7451 N N . ILE B 1 156 ? 33.375 -11.883 -32.031 1 95.19 156 ILE B N 1
ATOM 7452 C CA . ILE B 1 156 ? 34.625 -12.32 -32.625 1 95.19 156 ILE B CA 1
ATOM 7453 C C . ILE B 1 156 ? 35.062 -13.617 -31.953 1 95.19 156 ILE B C 1
ATOM 7455 O O . ILE B 1 156 ? 35.469 -14.562 -32.625 1 95.19 156 ILE B O 1
ATOM 7459 N N . VAL B 1 157 ? 34.938 -13.688 -30.688 1 94.44 157 VAL B N 1
ATOM 7460 C CA . VAL B 1 157 ? 35.312 -14.891 -29.969 1 94.44 157 VAL B CA 1
ATOM 7461 C C . VAL B 1 157 ? 34.375 -16.031 -30.297 1 94.44 157 VAL B C 1
ATOM 7463 O O . VAL B 1 157 ? 34.781 -17.172 -30.469 1 94.44 157 VAL B O 1
ATOM 7466 N N . GLY B 1 158 ? 33.094 -15.75 -30.375 1 92.94 158 GLY B N 1
ATOM 7467 C CA . GLY B 1 158 ? 32.094 -16.75 -30.719 1 92.94 158 GLY B CA 1
ATOM 7468 C C . GLY B 1 158 ? 32.344 -17.359 -32.094 1 92.94 158 GLY B C 1
ATOM 7469 O O . GLY B 1 158 ? 32.281 -18.594 -32.25 1 92.94 158 GLY B O 1
ATOM 7470 N N . PHE B 1 159 ? 32.656 -16.547 -33.094 1 92.81 159 PHE B N 1
ATOM 7471 C CA . PHE B 1 159 ? 32.875 -17.031 -34.438 1 92.81 159 PHE B CA 1
ATOM 7472 C C . PHE B 1 159 ? 34.219 -17.734 -34.562 1 92.81 159 PHE B C 1
ATOM 7474 O O . PHE B 1 159 ? 34.344 -18.688 -35.344 1 92.81 159 PHE B O 1
ATOM 7481 N N . SER B 1 160 ? 35.156 -17.375 -33.781 1 93.06 160 SER B N 1
ATOM 7482 C CA . SER B 1 160 ? 36.469 -18.016 -33.812 1 93.06 160 SER B CA 1
ATOM 7483 C C . SER B 1 160 ? 36.438 -19.406 -33.188 1 93.06 160 SER B C 1
ATOM 7485 O O . SER B 1 160 ? 37.25 -20.25 -33.531 1 93.06 160 SER B O 1
ATOM 7487 N N . THR B 1 161 ? 35.531 -19.641 -32.344 1 91.44 161 THR B N 1
ATOM 7488 C CA . THR B 1 161 ? 35.438 -20.922 -31.656 1 91.44 161 THR B CA 1
ATOM 7489 C C . THR B 1 161 ? 34.219 -21.719 -32.125 1 91.44 161 THR B C 1
ATOM 7491 O O . THR B 1 161 ? 33.844 -22.703 -31.516 1 91.44 161 THR B O 1
ATOM 7494 N N . ARG B 1 162 ? 33.625 -21.312 -33.156 1 88.88 162 ARG B N 1
ATOM 7495 C CA . ARG B 1 162 ? 32.375 -21.859 -33.688 1 88.88 162 ARG B CA 1
ATOM 7496 C C . ARG B 1 162 ? 32.5 -23.359 -33.938 1 88.88 162 ARG B C 1
ATOM 7498 O O . ARG B 1 162 ? 31.562 -24.125 -33.688 1 88.88 162 ARG B O 1
ATOM 7505 N N . LYS B 1 163 ? 33.625 -23.891 -34.375 1 86.19 163 LYS B N 1
ATOM 7506 C CA . LYS B 1 163 ? 33.812 -25.281 -34.812 1 86.19 163 LYS B CA 1
ATOM 7507 C C . LYS B 1 163 ? 33.844 -26.219 -33.594 1 86.19 163 LYS B C 1
ATOM 7509 O O . LYS B 1 163 ? 33.531 -27.406 -33.719 1 86.19 163 LYS B O 1
ATOM 7514 N N . SER B 1 164 ? 34.188 -25.625 -32.469 1 85.12 164 SER B N 1
ATOM 7515 C CA . SER B 1 164 ? 34.312 -26.438 -31.266 1 85.12 164 SER B CA 1
ATOM 7516 C C . SER B 1 164 ? 33 -26.469 -30.5 1 85.12 164 SER B C 1
ATOM 7518 O O . SER B 1 164 ? 32.844 -27.203 -29.516 1 85.12 164 SER B O 1
ATOM 7520 N N . MET B 1 165 ? 32.031 -25.828 -31 1 85.75 165 MET B N 1
ATOM 7521 C CA . MET B 1 165 ? 30.781 -25.734 -30.281 1 85.75 165 MET B CA 1
ATOM 7522 C C . MET B 1 165 ? 29.812 -26.812 -30.719 1 85.75 165 MET B C 1
ATOM 7524 O O . MET B 1 165 ? 30.016 -27.453 -31.75 1 85.75 165 MET B O 1
ATOM 7528 N N . ASP B 1 166 ? 28.875 -27.062 -29.875 1 79.44 166 ASP B N 1
ATOM 7529 C CA . ASP B 1 166 ? 27.812 -28 -30.234 1 79.44 166 ASP B CA 1
ATOM 7530 C C . ASP B 1 166 ? 27.031 -27.5 -31.453 1 79.44 166 ASP B C 1
ATOM 7532 O O . ASP B 1 166 ? 27.031 -26.312 -31.75 1 79.44 166 ASP B O 1
ATOM 7536 N N . ALA B 1 167 ? 26.359 -28.344 -32.156 1 78.38 167 ALA B N 1
ATOM 7537 C CA . ALA B 1 167 ? 25.688 -28.078 -33.438 1 78.38 167 ALA B CA 1
ATOM 7538 C C . ALA B 1 167 ? 24.688 -26.922 -33.312 1 78.38 167 ALA B C 1
ATOM 7540 O O . ALA B 1 167 ? 24.609 -26.062 -34.156 1 78.38 167 ALA B O 1
ATOM 7541 N N . ASN B 1 168 ? 23.984 -26.875 -32.219 1 76.69 168 ASN B N 1
ATOM 7542 C CA . ASN B 1 168 ? 22.953 -25.844 -32.062 1 76.69 168 ASN B CA 1
ATOM 7543 C C . ASN B 1 168 ? 23.562 -24.5 -31.719 1 76.69 168 ASN B C 1
ATOM 7545 O O . ASN B 1 168 ? 23 -23.453 -32.062 1 76.69 168 ASN B O 1
ATOM 7549 N N . LEU B 1 169 ? 24.703 -24.469 -31.125 1 82.75 169 LEU B N 1
ATOM 7550 C CA . LEU B 1 169 ? 25.391 -23.25 -30.734 1 82.75 169 LEU B CA 1
ATOM 7551 C C . LEU B 1 169 ? 26.219 -22.688 -31.891 1 82.75 169 LEU B C 1
ATOM 7553 O O . LEU B 1 169 ? 26.562 -21.516 -31.906 1 82.75 169 LEU B O 1
ATOM 7557 N N . GLN B 1 170 ? 26.312 -23.5 -32.906 1 83 170 GLN B N 1
ATOM 7558 C CA . GLN B 1 170 ? 27.156 -23.109 -34.031 1 83 170 GLN B CA 1
ATOM 7559 C C . GLN B 1 170 ? 26.422 -22.141 -34.969 1 83 170 GLN B C 1
ATOM 7561 O O . GLN B 1 170 ? 27.047 -21.438 -35.75 1 83 170 GLN B O 1
ATOM 7566 N N . LYS B 1 171 ? 25.188 -22.156 -34.812 1 82.75 171 LYS B N 1
ATOM 7567 C CA . LYS B 1 171 ? 24.406 -21.297 -35.688 1 82.75 171 LYS B CA 1
ATOM 7568 C C . LYS B 1 171 ? 24.703 -19.812 -35.406 1 82.75 171 LYS B C 1
ATOM 7570 O O . LYS B 1 171 ? 24.922 -19.422 -34.281 1 82.75 171 LYS B O 1
ATOM 7575 N N . VAL B 1 172 ? 24.766 -19 -36.438 1 82.25 172 VAL B N 1
ATOM 7576 C CA . VAL B 1 172 ? 25.109 -17.578 -36.344 1 82.25 172 VAL B CA 1
ATOM 7577 C C . VAL B 1 172 ? 24.125 -16.875 -35.406 1 82.25 172 VAL B C 1
ATOM 7579 O O . VAL B 1 172 ? 24.531 -16.078 -34.562 1 82.25 172 VAL B O 1
ATOM 7582 N N . ALA B 1 173 ? 22.906 -17.25 -35.531 1 77.75 173 ALA B N 1
ATOM 7583 C CA . ALA B 1 173 ? 21.891 -16.609 -34.719 1 77.75 173 ALA B CA 1
ATOM 7584 C C . ALA B 1 173 ? 22.078 -16.906 -33.25 1 77.75 173 ALA B C 1
ATOM 7586 O O . ALA B 1 173 ? 21.844 -16.062 -32.406 1 77.75 173 ALA B O 1
ATOM 7587 N N . SER B 1 174 ? 22.531 -18.125 -33 1 83.25 174 SER B N 1
ATOM 7588 C CA . SER B 1 174 ? 22.734 -18.531 -31.594 1 83.25 174 SER B CA 1
ATOM 7589 C C . SER B 1 174 ? 23.922 -17.797 -30.984 1 83.25 174 SER B C 1
ATOM 7591 O O . SER B 1 174 ? 23.844 -17.328 -29.844 1 83.25 174 SER B O 1
ATOM 7593 N N . ILE B 1 175 ? 24.969 -17.656 -31.734 1 87.56 175 ILE B N 1
ATOM 7594 C CA . ILE B 1 175 ? 26.172 -16.984 -31.266 1 87.56 175 ILE B CA 1
ATOM 7595 C C . ILE B 1 175 ? 25.875 -15.492 -31.062 1 87.56 175 ILE B C 1
ATOM 7597 O O . ILE B 1 175 ? 26.25 -14.922 -30.031 1 87.56 175 ILE B O 1
ATOM 7601 N N . GLU B 1 176 ? 25.188 -14.93 -31.938 1 84.69 176 GLU B N 1
ATOM 7602 C CA . GLU B 1 176 ? 24.891 -13.508 -31.844 1 84.69 176 GLU B CA 1
ATOM 7603 C C . GLU B 1 176 ? 23.906 -13.227 -30.719 1 84.69 176 GLU B C 1
ATOM 7605 O O . GLU B 1 176 ? 23.953 -12.172 -30.078 1 84.69 176 GLU B O 1
ATOM 7610 N N . ALA B 1 177 ? 23.031 -14.109 -30.516 1 80.19 177 ALA B N 1
ATOM 7611 C CA . ALA B 1 177 ? 22.078 -13.953 -29.422 1 80.19 177 ALA B CA 1
ATOM 7612 C C . ALA B 1 177 ? 22.797 -13.93 -28.078 1 80.19 177 ALA B C 1
ATOM 7614 O O . ALA B 1 177 ? 22.484 -13.102 -27.203 1 80.19 177 ALA B O 1
ATOM 7615 N N . ILE B 1 178 ? 23.688 -14.766 -27.953 1 86.44 178 ILE B N 1
ATOM 7616 C CA . ILE B 1 178 ? 24.438 -14.828 -26.703 1 86.44 178 ILE B CA 1
ATOM 7617 C C . ILE B 1 178 ? 25.344 -13.609 -26.578 1 86.44 178 ILE B C 1
ATOM 7619 O O . ILE B 1 178 ? 25.438 -13 -25.516 1 86.44 178 ILE B O 1
ATOM 7623 N N . ALA B 1 179 ? 25.969 -13.258 -27.656 1 88.69 179 ALA B N 1
ATOM 7624 C CA . ALA B 1 179 ? 26.844 -12.086 -27.656 1 88.69 179 ALA B CA 1
ATOM 7625 C C . ALA B 1 179 ? 26.062 -10.828 -27.297 1 88.69 179 ALA B C 1
ATOM 7627 O O . ALA B 1 179 ? 26.547 -9.992 -26.516 1 88.69 179 ALA B O 1
ATOM 7628 N N . LEU B 1 180 ? 24.953 -10.711 -27.781 1 84.06 180 LEU B N 1
ATOM 7629 C CA . LEU B 1 180 ? 24.109 -9.555 -27.484 1 84.06 180 LEU B CA 1
ATOM 7630 C C . LEU B 1 180 ? 23.688 -9.547 -26.016 1 84.06 180 LEU B C 1
ATOM 7632 O O . LEU B 1 180 ? 23.641 -8.484 -25.391 1 84.06 180 LEU B O 1
ATOM 7636 N N . SER B 1 181 ? 23.375 -10.664 -25.516 1 83.81 181 SER B N 1
ATOM 7637 C CA . SER B 1 181 ? 22.953 -10.75 -24.125 1 83.81 181 SER B CA 1
ATOM 7638 C C . SER B 1 181 ? 24.062 -10.305 -23.188 1 83.81 181 SER B C 1
ATOM 7640 O O . SER B 1 181 ? 23.797 -9.789 -22.094 1 83.81 181 SER B O 1
ATOM 7642 N N . LEU B 1 182 ? 25.234 -10.508 -23.641 1 86.62 182 LEU B N 1
ATOM 7643 C CA . LEU B 1 182 ? 26.375 -10.133 -22.812 1 86.62 182 LEU B CA 1
ATOM 7644 C C . LEU B 1 182 ? 26.641 -8.633 -22.875 1 86.62 182 LEU B C 1
ATOM 7646 O O . LEU B 1 182 ? 27.297 -8.07 -22 1 86.62 182 LEU B O 1
ATOM 7650 N N . SER B 1 183 ? 26.062 -7.996 -23.828 1 87.31 183 SER B N 1
ATOM 7651 C CA . SER B 1 183 ? 26.281 -6.566 -24.031 1 87.31 183 SER B CA 1
ATOM 7652 C C . SER B 1 183 ? 25.141 -5.746 -23.438 1 87.31 183 SER B C 1
ATOM 7654 O O . SER B 1 183 ? 25.297 -4.555 -23.172 1 87.31 183 SER B O 1
ATOM 7656 N N . VAL B 1 184 ? 24.109 -6.387 -23.203 1 80.94 184 VAL B N 1
ATOM 7657 C CA . VAL B 1 184 ? 22.922 -5.664 -22.75 1 80.94 184 VAL B CA 1
ATOM 7658 C C . VAL B 1 184 ? 23.031 -5.367 -21.266 1 80.94 184 VAL B C 1
ATOM 7660 O O . VAL B 1 184 ? 23.547 -6.18 -20.5 1 80.94 184 VAL B O 1
ATOM 7663 N N . THR B 1 185 ? 22.641 -4.117 -20.906 1 82.38 185 THR B N 1
ATOM 7664 C CA . THR B 1 185 ? 22.531 -3.676 -19.516 1 82.38 185 THR B CA 1
ATOM 7665 C C . THR B 1 185 ? 21.078 -3.67 -19.062 1 82.38 185 THR B C 1
ATOM 7667 O O . THR B 1 185 ? 20.188 -3.283 -19.812 1 82.38 185 THR B O 1
ATOM 7670 N N . VAL B 1 186 ? 20.844 -4.277 -17.969 1 81.62 186 VAL B N 1
ATOM 7671 C CA . VAL B 1 186 ? 19.453 -4.398 -17.547 1 81.62 186 VAL B CA 1
ATOM 7672 C C . VAL B 1 186 ? 19.203 -3.49 -16.344 1 81.62 186 VAL B C 1
ATOM 7674 O O . VAL B 1 186 ? 19.797 -3.676 -15.273 1 81.62 186 VAL B O 1
ATOM 7677 N N . PHE B 1 187 ? 18.266 -2.668 -16.453 1 85.75 187 PHE B N 1
ATOM 7678 C CA . PHE B 1 187 ? 17.922 -1.627 -15.5 1 85.75 187 PHE B CA 1
ATOM 7679 C C . PHE B 1 187 ? 17.5 -2.238 -14.172 1 85.75 187 PHE B C 1
ATOM 7681 O O . PHE B 1 187 ? 17.922 -1.788 -13.102 1 85.75 187 PHE B O 1
ATOM 7688 N N . PRO B 1 188 ? 16.719 -3.309 -14.164 1 85.38 188 PRO B N 1
ATOM 7689 C CA . PRO B 1 188 ? 16.172 -3.773 -12.891 1 85.38 188 PRO B CA 1
ATOM 7690 C C . PRO B 1 188 ? 17.25 -4.191 -11.898 1 85.38 188 PRO B C 1
ATOM 7692 O O . PRO B 1 188 ? 17.156 -3.873 -10.711 1 85.38 188 PRO B O 1
ATOM 7695 N N . ILE B 1 189 ? 18.234 -4.805 -12.336 1 88.5 189 ILE B N 1
ATOM 7696 C CA . ILE B 1 189 ? 19.281 -5.266 -11.422 1 88.5 189 ILE B CA 1
ATOM 7697 C C . ILE B 1 189 ? 20.125 -4.082 -10.969 1 88.5 189 ILE B C 1
ATOM 7699 O O . ILE B 1 189 ? 20.578 -4.035 -9.82 1 88.5 189 ILE B O 1
ATOM 7703 N N . HIS B 1 190 ? 20.391 -3.164 -11.836 1 90.06 190 HIS B N 1
ATOM 7704 C CA . HIS B 1 190 ? 21.188 -1.999 -11.484 1 90.06 190 HIS B CA 1
ATOM 7705 C C . HIS B 1 190 ? 20.516 -1.159 -10.414 1 90.06 190 HIS B C 1
ATOM 7707 O O . HIS B 1 190 ? 21.141 -0.739 -9.445 1 90.06 190 HIS B O 1
ATOM 7713 N N . TYR B 1 191 ? 19.234 -0.99 -10.648 1 84.81 191 TYR B N 1
ATOM 7714 C CA . TYR B 1 191 ? 18.484 -0.207 -9.68 1 84.81 191 TYR B CA 1
ATOM 7715 C C . TYR B 1 191 ? 18.438 -0.906 -8.328 1 84.81 191 TYR B C 1
ATOM 7717 O O . TYR B 1 191 ? 18.641 -0.273 -7.289 1 84.81 191 TYR B O 1
ATOM 7725 N N . THR B 1 192 ? 18.172 -2.213 -8.352 1 84.12 192 THR B N 1
ATOM 7726 C CA . THR B 1 192 ? 18 -2.951 -7.102 1 84.12 192 THR B CA 1
ATOM 7727 C C . THR B 1 192 ? 19.312 -2.982 -6.316 1 84.12 192 THR B C 1
ATOM 7729 O O . THR B 1 192 ? 19.328 -2.789 -5.098 1 84.12 192 THR B O 1
ATOM 7732 N N . VAL B 1 193 ? 20.406 -3.152 -6.973 1 88 193 VAL B N 1
ATOM 7733 C CA . VAL B 1 193 ? 21.703 -3.26 -6.301 1 88 193 VAL B CA 1
ATOM 7734 C C . VAL B 1 193 ? 22.141 -1.885 -5.805 1 88 193 VAL B C 1
ATOM 7736 O O . VAL B 1 193 ? 22.656 -1.756 -4.688 1 88 193 VAL B O 1
ATOM 7739 N N . LEU B 1 194 ? 21.969 -0.901 -6.578 1 86.31 194 LEU B N 1
ATOM 7740 C CA . LEU B 1 194 ? 22.344 0.448 -6.176 1 86.31 194 LEU B CA 1
ATOM 7741 C C . LEU B 1 194 ? 21.484 0.924 -5.004 1 86.31 194 LEU B C 1
ATOM 7743 O O . LEU B 1 194 ? 21.969 1.667 -4.141 1 86.31 194 LEU B O 1
ATOM 7747 N N . GLU B 1 195 ? 20.25 0.521 -5.059 1 79.56 195 GLU B N 1
ATOM 7748 C CA . GLU B 1 195 ? 19.359 0.848 -3.939 1 79.56 195 GLU B CA 1
ATOM 7749 C C . GLU B 1 195 ? 19.828 0.165 -2.656 1 79.56 195 GLU B C 1
ATOM 7751 O O . GLU B 1 195 ? 19.859 0.785 -1.591 1 79.56 195 GLU B O 1
ATOM 7756 N N . GLU B 1 196 ? 20.219 -1.086 -2.787 1 80 196 GLU B N 1
ATOM 7757 C CA . GLU B 1 196 ? 20.672 -1.856 -1.633 1 80 196 GLU B CA 1
ATOM 7758 C C . GLU B 1 196 ? 21.984 -1.31 -1.086 1 80 196 GLU B C 1
ATOM 7760 O O . GLU B 1 196 ? 22.234 -1.367 0.12 1 80 196 GLU B O 1
ATOM 7765 N N . LEU B 1 197 ? 22.828 -0.758 -1.979 1 81.12 197 LEU B N 1
ATOM 7766 C CA . LEU B 1 197 ? 24.125 -0.215 -1.573 1 81.12 197 LEU B CA 1
ATOM 7767 C C . LEU B 1 197 ? 24 1.256 -1.189 1 81.12 197 LEU B C 1
ATOM 7769 O O . LEU B 1 197 ? 24.984 1.896 -0.835 1 81.12 197 LEU B O 1
ATOM 7773 N N . ASN B 1 198 ? 22.75 1.834 -1.28 1 77.38 198 ASN B N 1
ATOM 7774 C CA . ASN B 1 198 ? 22.469 3.23 -0.962 1 77.38 198 ASN B CA 1
ATOM 7775 C C . ASN B 1 198 ? 23.312 4.18 -1.812 1 77.38 198 ASN B C 1
ATOM 7777 O O . ASN B 1 198 ? 23.938 5.105 -1.288 1 77.38 198 ASN B O 1
ATOM 7781 N N . LEU B 1 199 ? 23.438 3.871 -3.09 1 80.19 199 LEU B N 1
ATOM 7782 C CA . LEU B 1 199 ? 24.266 4.664 -3.982 1 80.19 199 LEU B CA 1
ATOM 7783 C C . LEU B 1 199 ? 23.422 5.391 -5.023 1 80.19 199 LEU B C 1
ATOM 7785 O O . LEU B 1 199 ? 23.953 6.074 -5.898 1 80.19 199 LEU B O 1
ATOM 7789 N N . LEU B 1 200 ? 22.125 5.258 -4.938 1 77.38 200 LEU B N 1
ATOM 7790 C CA . LEU B 1 200 ? 21.25 5.809 -5.961 1 77.38 200 LEU B CA 1
ATOM 7791 C C . LEU B 1 200 ? 21.422 7.32 -6.066 1 77.38 200 LEU B C 1
ATOM 7793 O O . LEU B 1 200 ? 21.297 7.891 -7.152 1 77.38 200 LEU B O 1
ATOM 7797 N N . SER B 1 201 ? 21.703 7.965 -4.914 1 73.25 201 SER B N 1
ATOM 7798 C CA . SER B 1 201 ? 21.781 9.422 -4.898 1 73.25 201 SER B CA 1
ATOM 7799 C C . SER B 1 201 ? 23.219 9.898 -5.109 1 73.25 201 SER B C 1
ATOM 7801 O O . SER B 1 201 ? 23.469 11.102 -5.211 1 73.25 201 SER B O 1
ATOM 7803 N N . SER B 1 202 ? 24.125 8.992 -5.242 1 75.94 202 SER B N 1
ATOM 7804 C CA . SER B 1 202 ? 25.516 9.352 -5.477 1 75.94 202 SER B CA 1
ATOM 7805 C C . SER B 1 202 ? 25.734 9.773 -6.926 1 75.94 202 SER B C 1
ATOM 7807 O O . SER B 1 202 ? 24.906 9.5 -7.793 1 75.94 202 SER B O 1
ATOM 7809 N N . GLU B 1 203 ? 26.781 10.422 -7.129 1 77.44 203 GLU B N 1
ATOM 7810 C CA . GLU B 1 203 ? 27.125 10.859 -8.484 1 77.44 203 GLU B CA 1
ATOM 7811 C C . GLU B 1 203 ? 27.312 9.672 -9.414 1 77.44 203 GLU B C 1
ATOM 7813 O O . GLU B 1 203 ? 26.781 9.664 -10.531 1 77.44 203 GLU B O 1
ATOM 7818 N N . VAL B 1 204 ? 28.016 8.758 -8.922 1 84.25 204 VAL B N 1
ATOM 7819 C CA . VAL B 1 204 ? 28.266 7.562 -9.727 1 84.25 204 VAL B CA 1
ATOM 7820 C C . VAL B 1 204 ? 26.969 6.801 -9.953 1 84.25 204 VAL B C 1
ATOM 7822 O O . VAL B 1 204 ? 26.734 6.285 -11.047 1 84.25 204 VAL B O 1
ATOM 7825 N N . GLY B 1 205 ? 26.188 6.66 -8.922 1 84 205 GLY B N 1
ATOM 7826 C CA . GLY B 1 205 ? 24.906 5.98 -9.047 1 84 205 GLY B CA 1
ATOM 7827 C C . GLY B 1 205 ? 23.969 6.637 -10.055 1 84 205 GLY B C 1
ATOM 7828 O O . GLY B 1 205 ? 23.359 5.953 -10.867 1 84 205 GLY B O 1
ATOM 7829 N N . ASN B 1 206 ? 23.953 7.898 -10.031 1 79.75 206 ASN B N 1
ATOM 7830 C CA . ASN B 1 206 ? 23.109 8.641 -10.961 1 79.75 206 ASN B CA 1
ATOM 7831 C C . ASN B 1 206 ? 23.594 8.484 -12.398 1 79.75 206 ASN B C 1
ATOM 7833 O O . ASN B 1 206 ? 22.781 8.336 -13.32 1 79.75 206 ASN B O 1
ATOM 7837 N N . MET B 1 207 ? 24.859 8.617 -12.531 1 85.44 207 MET B N 1
ATOM 7838 C CA . MET B 1 207 ? 25.438 8.453 -13.859 1 85.44 207 MET B CA 1
ATOM 7839 C C . MET B 1 207 ? 25.203 7.039 -14.383 1 85.44 207 MET B C 1
ATOM 7841 O O . MET B 1 207 ? 24.891 6.859 -15.562 1 85.44 207 MET B O 1
ATOM 7845 N N . ALA B 1 208 ? 25.359 6.094 -13.523 1 90.06 208 ALA B N 1
ATOM 7846 C CA . ALA B 1 208 ? 25.156 4.699 -13.891 1 90.06 208 ALA B CA 1
ATOM 7847 C C . ALA B 1 208 ? 23.703 4.453 -14.305 1 90.06 208 ALA B C 1
ATOM 7849 O O . ALA B 1 208 ? 23.438 3.758 -15.289 1 90.06 208 ALA B O 1
ATOM 7850 N N . MET B 1 209 ? 22.766 4.961 -13.562 1 86.12 209 MET B N 1
ATOM 7851 C CA . MET B 1 209 ? 21.359 4.762 -13.859 1 86.12 209 MET B CA 1
ATOM 7852 C C . MET B 1 209 ? 20.984 5.391 -15.195 1 86.12 209 MET B C 1
ATOM 7854 O O . MET B 1 209 ? 20.266 4.781 -16 1 86.12 209 MET B O 1
ATOM 7858 N N . SER B 1 210 ? 21.484 6.609 -15.383 1 84.44 210 SER B N 1
ATOM 7859 C CA . SER B 1 210 ? 21.203 7.289 -16.641 1 84.44 210 SER B CA 1
ATOM 7860 C C . SER B 1 210 ? 21.812 6.547 -17.828 1 84.44 210 SER B C 1
ATOM 7862 O O . SER B 1 210 ? 21.172 6.395 -18.875 1 84.44 210 SER B O 1
ATOM 7864 N N . THR B 1 211 ? 23.031 6.109 -17.656 1 90 211 THR B N 1
ATOM 7865 C CA . THR B 1 211 ? 23.719 5.359 -18.703 1 90 211 THR B CA 1
ATOM 7866 C C . THR B 1 211 ? 23 4.043 -19 1 90 211 THR B C 1
ATOM 7868 O O . THR B 1 211 ? 22.906 3.613 -20.141 1 90 211 THR B O 1
ATOM 7871 N N . THR B 1 212 ? 22.531 3.406 -17.969 1 89.12 212 THR B N 1
ATOM 7872 C CA . THR B 1 212 ? 21.828 2.139 -18.094 1 89.12 212 THR B CA 1
ATOM 7873 C C . THR B 1 212 ? 20.562 2.309 -18.922 1 89.12 212 THR B C 1
ATOM 7875 O O . THR B 1 212 ? 20.266 1.471 -19.781 1 89.12 212 THR B O 1
ATOM 7878 N N . ILE B 1 213 ? 19.859 3.328 -18.688 1 83.5 213 ILE B N 1
ATOM 7879 C CA . ILE B 1 213 ? 18.625 3.564 -19.422 1 83.5 213 ILE B CA 1
ATOM 7880 C C . ILE B 1 213 ? 18.922 3.758 -20.906 1 83.5 213 ILE B C 1
ATOM 7882 O O . ILE B 1 213 ? 18.203 3.223 -21.766 1 83.5 213 ILE B O 1
ATOM 7886 N N . ILE B 1 214 ? 19.953 4.484 -21.203 1 85.06 214 ILE B N 1
ATOM 7887 C CA . ILE B 1 214 ? 20.375 4.699 -22.594 1 85.06 214 ILE B CA 1
ATOM 7888 C C . ILE B 1 214 ? 20.781 3.371 -23.219 1 85.06 214 ILE B C 1
ATOM 7890 O O . ILE B 1 214 ? 20.359 3.033 -24.328 1 85.06 214 ILE B O 1
ATOM 7894 N N . SER B 1 215 ? 21.609 2.67 -22.531 1 87.25 215 SER B N 1
ATOM 7895 C CA . SER B 1 215 ? 22.109 1.387 -23 1 87.25 215 SER B CA 1
ATOM 7896 C C . SER B 1 215 ? 20.969 0.397 -23.219 1 87.25 215 SER B C 1
ATOM 7898 O O . SER B 1 215 ? 20.969 -0.356 -24.203 1 87.25 215 SER B O 1
ATOM 7900 N N . ASP B 1 216 ? 20 0.37 -22.312 1 82.06 216 ASP B N 1
ATOM 7901 C CA . ASP B 1 216 ? 18.859 -0.538 -22.406 1 82.06 216 ASP B CA 1
ATOM 7902 C C . ASP B 1 216 ? 18.016 -0.221 -23.641 1 82.06 216 ASP B C 1
ATOM 7904 O O . ASP B 1 216 ? 17.516 -1.13 -24.312 1 82.06 216 ASP B O 1
ATOM 7908 N N . THR B 1 217 ? 17.859 1.013 -23.906 1 76.06 217 THR B N 1
ATOM 7909 C CA . THR B 1 217 ? 17.078 1.429 -25.062 1 76.06 217 THR B CA 1
ATOM 7910 C C . THR B 1 217 ? 17.766 0.991 -26.359 1 76.06 217 THR B C 1
ATOM 7912 O O . THR B 1 217 ? 17.094 0.527 -27.281 1 76.06 217 THR B O 1
ATOM 7915 N N . ILE B 1 218 ? 19 1.044 -26.359 1 77.56 218 ILE B N 1
ATOM 7916 C CA . ILE B 1 218 ? 19.781 0.628 -27.531 1 77.56 218 ILE B CA 1
ATOM 7917 C C . ILE B 1 218 ? 19.734 -0.893 -27.656 1 77.56 218 ILE B C 1
ATOM 7919 O O . ILE B 1 218 ? 19.484 -1.425 -28.734 1 77.56 218 ILE B O 1
ATOM 7923 N N . ALA B 1 219 ? 19.969 -1.516 -26.531 1 74.75 219 ALA B N 1
ATOM 7924 C CA . ALA B 1 219 ? 20.031 -2.975 -26.516 1 74.75 219 ALA B CA 1
ATOM 7925 C C . ALA B 1 219 ? 18.703 -3.598 -26.906 1 74.75 219 ALA B C 1
ATOM 7927 O O . ALA B 1 219 ? 18.656 -4.645 -27.547 1 74.75 219 ALA B O 1
ATOM 7928 N N . LEU B 1 220 ? 17.578 -3.045 -26.438 1 71.75 220 LEU B N 1
ATOM 7929 C CA . LEU B 1 220 ? 16.25 -3.551 -26.766 1 71.75 220 LEU B CA 1
ATOM 7930 C C . LEU B 1 220 ? 16.047 -3.57 -28.281 1 71.75 220 LEU B C 1
ATOM 7932 O O . LEU B 1 220 ? 15.469 -4.516 -28.812 1 71.75 220 LEU B O 1
ATOM 7936 N N . ASN B 1 221 ? 16.547 -2.605 -28.953 1 72.88 221 ASN B N 1
ATOM 7937 C CA . ASN B 1 221 ? 16.438 -2.537 -30.406 1 72.88 221 ASN B CA 1
ATOM 7938 C C . ASN B 1 221 ? 17.281 -3.602 -31.094 1 72.88 221 ASN B C 1
ATOM 7940 O O . ASN B 1 221 ? 16.859 -4.207 -32.062 1 72.88 221 ASN B O 1
ATOM 7944 N N . PHE B 1 222 ? 18.344 -3.848 -30.516 1 74.44 222 PHE B N 1
ATOM 7945 C CA . PHE B 1 222 ? 19.219 -4.859 -31.094 1 74.44 222 PHE B CA 1
ATOM 7946 C C . PHE B 1 222 ? 18.688 -6.258 -30.844 1 74.44 222 PHE B C 1
ATOM 7948 O O . PHE B 1 222 ? 18.844 -7.156 -31.672 1 74.44 222 PHE B O 1
ATOM 7955 N N . MET B 1 223 ? 18.078 -6.371 -29.688 1 73.69 223 MET B N 1
ATOM 7956 C CA . MET B 1 223 ? 17.469 -7.664 -29.375 1 73.69 223 MET B CA 1
ATOM 7957 C C . MET B 1 223 ? 16.391 -8.016 -30.406 1 73.69 223 MET B C 1
ATOM 7959 O O . MET B 1 223 ? 16.281 -9.164 -30.828 1 73.69 223 MET B O 1
ATOM 7963 N N . VAL B 1 224 ? 15.695 -7.066 -30.812 1 75.12 224 VAL B N 1
ATOM 7964 C CA . VAL B 1 224 ? 14.672 -7.27 -31.844 1 75.12 224 VAL B CA 1
ATOM 7965 C C . VAL B 1 224 ? 15.328 -7.613 -33.156 1 75.12 224 VAL B C 1
ATOM 7967 O O . VAL B 1 224 ? 14.859 -8.5 -33.906 1 75.12 224 VAL B O 1
ATOM 7970 N N . ALA B 1 225 ? 16.375 -6.98 -33.438 1 74.44 225 ALA B N 1
ATOM 7971 C CA . ALA B 1 225 ? 17.078 -7.203 -34.719 1 74.44 225 ALA B CA 1
ATOM 7972 C C . ALA B 1 225 ? 17.656 -8.609 -34.781 1 74.44 225 ALA B C 1
ATOM 7974 O O . ALA B 1 225 ? 17.562 -9.273 -35.812 1 74.44 225 ALA B O 1
ATOM 7975 N N . PHE B 1 226 ? 18.141 -9.094 -33.719 1 73.31 226 PHE B N 1
ATOM 7976 C CA . PHE B 1 226 ? 18.75 -10.414 -33.688 1 73.31 226 PHE B CA 1
ATOM 7977 C C . PHE B 1 226 ? 17.688 -11.5 -33.75 1 73.31 226 PHE B C 1
ATOM 7979 O O . PHE B 1 226 ? 17.906 -12.57 -34.312 1 73.31 226 PHE B O 1
ATOM 7986 N N . GLY B 1 227 ? 16.562 -11.234 -33 1 73.12 227 GLY B N 1
ATOM 7987 C CA . GLY B 1 227 ? 15.453 -12.156 -33.156 1 73.12 227 GLY B CA 1
ATOM 7988 C C . GLY B 1 227 ? 15.008 -12.328 -34.594 1 73.12 227 GLY B C 1
ATOM 7989 O O . GLY B 1 227 ? 14.648 -13.438 -35 1 73.12 227 GLY B O 1
ATOM 7990 N N . ALA B 1 228 ? 15.172 -11.234 -35.344 1 74.81 228 ALA B N 1
ATOM 7991 C CA . ALA B 1 228 ? 14.828 -11.273 -36.781 1 74.81 228 ALA B CA 1
ATOM 7992 C C . ALA B 1 228 ? 15.828 -12.117 -37.562 1 74.81 228 ALA B C 1
ATOM 7994 O O . ALA B 1 228 ? 15.453 -12.836 -38.469 1 74.81 228 ALA B O 1
ATOM 7995 N N . MET B 1 229 ? 17.031 -12.117 -37.125 1 74.75 229 MET B N 1
ATOM 7996 C CA . MET B 1 229 ? 18.078 -12.898 -37.812 1 74.75 229 MET B CA 1
ATOM 7997 C C . MET B 1 229 ? 17.828 -14.391 -37.594 1 74.75 229 MET B C 1
ATOM 7999 O O . MET B 1 229 ? 18.062 -15.188 -38.5 1 74.75 229 MET B O 1
ATOM 8003 N N . LYS B 1 230 ? 17.422 -14.719 -36.438 1 73.62 230 LYS B N 1
ATOM 8004 C CA . LYS B 1 230 ? 17.109 -16.109 -36.156 1 73.62 230 LYS B CA 1
ATOM 8005 C C . LYS B 1 230 ? 15.953 -16.609 -37.031 1 73.62 230 LYS B C 1
ATOM 8007 O O . LYS B 1 230 ? 15.977 -17.734 -37.531 1 73.62 230 LYS B O 1
ATOM 8012 N N . GLN B 1 231 ? 15.062 -15.703 -37.188 1 69.81 231 GLN B N 1
ATOM 8013 C CA . GLN B 1 231 ? 13.906 -16.047 -38 1 69.81 231 GLN B CA 1
ATOM 8014 C C . GLN B 1 231 ? 14.297 -16.172 -39.469 1 69.81 231 GLN B C 1
ATOM 8016 O O . GLN B 1 231 ? 13.688 -16.938 -40.219 1 69.81 231 GLN B O 1
ATOM 8021 N N . ASN B 1 232 ? 15.312 -15.414 -39.844 1 69.38 232 ASN B N 1
ATOM 8022 C CA . ASN B 1 232 ? 15.789 -15.422 -41.219 1 69.38 232 ASN B CA 1
ATOM 8023 C C . ASN B 1 232 ? 16.375 -16.766 -41.625 1 69.38 232 ASN B C 1
ATOM 8025 O O . ASN B 1 232 ? 16.422 -17.125 -42.781 1 69.38 232 ASN B O 1
ATOM 8029 N N . GLU B 1 233 ? 16.891 -17.438 -40.625 1 72.75 233 GLU B N 1
ATOM 8030 C CA . GLU B 1 233 ? 17.406 -18.766 -40.906 1 72.75 233 GLU B CA 1
ATOM 8031 C C . GLU B 1 233 ? 16.312 -19.688 -41.406 1 72.75 233 GLU B C 1
ATOM 8033 O O . GLU B 1 233 ? 16.594 -20.656 -42.125 1 72.75 233 GLU B O 1
ATOM 8038 N N . ILE B 1 234 ? 15.133 -19.344 -41.094 1 69.75 234 ILE B N 1
ATOM 8039 C CA . ILE B 1 234 ? 13.992 -20.125 -41.562 1 69.75 234 ILE B CA 1
ATOM 8040 C C . ILE B 1 234 ? 13.5 -19.547 -42.906 1 69.75 234 ILE B C 1
ATOM 8042 O O . ILE B 1 234 ? 13.422 -20.25 -43.906 1 69.75 234 ILE B O 1
ATOM 8046 N N . SER B 1 235 ? 13.086 -18.188 -42.906 1 78.94 235 SER B N 1
ATOM 8047 C CA . SER B 1 235 ? 12.641 -17.5 -44.094 1 78.94 235 SER B CA 1
ATOM 8048 C C . SER B 1 235 ? 12.758 -15.984 -43.938 1 78.94 235 SER B C 1
ATOM 8050 O O . SER B 1 235 ? 12.594 -15.453 -42.844 1 78.94 235 SER B O 1
ATOM 8052 N N . VAL B 1 236 ? 13.148 -15.359 -45 1 80.38 236 VAL B N 1
ATOM 8053 C CA . VAL B 1 236 ? 13.266 -13.906 -45 1 80.38 236 VAL B CA 1
ATOM 8054 C C . VAL B 1 236 ? 11.898 -13.281 -44.719 1 80.38 236 VAL B C 1
ATOM 8056 O O . VAL B 1 236 ? 11.82 -12.242 -44.062 1 80.38 236 VAL B O 1
ATOM 8059 N N . HIS B 1 237 ? 10.875 -13.969 -45.188 1 81 237 HIS B N 1
ATOM 8060 C CA . HIS B 1 237 ? 9.523 -13.469 -44.969 1 81 237 HIS B CA 1
ATOM 8061 C C . HIS B 1 237 ? 9.188 -13.438 -43.469 1 81 237 HIS B C 1
ATOM 8063 O O . HIS B 1 237 ? 8.602 -12.469 -42.969 1 81 237 HIS B O 1
ATOM 8069 N N . ASN B 1 238 ? 9.648 -14.43 -42.812 1 78.44 238 ASN B N 1
ATOM 8070 C CA . ASN B 1 238 ? 9.398 -14.5 -41.375 1 78.44 238 ASN B CA 1
ATOM 8071 C C . ASN B 1 238 ? 10.195 -13.445 -40.625 1 78.44 238 ASN B C 1
ATOM 8073 O O . ASN B 1 238 ? 9.711 -12.891 -39.625 1 78.44 238 ASN B O 1
ATOM 8077 N N . ALA B 1 239 ? 11.352 -13.188 -41.094 1 81.19 239 ALA B N 1
ATOM 8078 C CA . ALA B 1 239 ? 12.195 -12.18 -40.469 1 81.19 239 ALA B CA 1
ATOM 8079 C C . ALA B 1 239 ? 11.578 -10.789 -40.594 1 81.19 239 ALA B C 1
ATOM 8081 O O . ALA B 1 239 ? 11.586 -10.008 -39.656 1 81.19 239 ALA B O 1
ATOM 8082 N N . VAL B 1 240 ? 11.078 -10.547 -41.75 1 84.5 240 VAL B N 1
ATOM 8083 C CA . VAL B 1 240 ? 10.492 -9.242 -42 1 84.5 240 VAL B CA 1
ATOM 8084 C C . VAL B 1 240 ? 9.211 -9.078 -41.188 1 84.5 240 VAL B C 1
ATOM 8086 O O . VAL B 1 240 ? 8.969 -8.016 -40.594 1 84.5 240 VAL B O 1
ATOM 8089 N N . LEU B 1 241 ? 8.422 -10.109 -41.094 1 82.31 241 LEU B N 1
ATOM 8090 C CA . LEU B 1 241 ? 7.184 -10.039 -40.312 1 82.31 241 LEU B CA 1
ATOM 8091 C C . LEU B 1 241 ? 7.477 -9.859 -38.844 1 82.31 241 LEU B C 1
ATOM 8093 O O . LEU B 1 241 ? 6.742 -9.164 -38.125 1 82.31 241 LEU B O 1
ATOM 8097 N N . TYR B 1 242 ? 8.484 -10.547 -38.375 1 83.31 242 TYR B N 1
ATOM 8098 C CA . TYR B 1 242 ? 8.922 -10.391 -37 1 83.31 242 TYR B CA 1
ATOM 8099 C C . TYR B 1 242 ? 9.32 -8.953 -36.688 1 83.31 242 TYR B C 1
ATOM 8101 O O . TYR B 1 242 ? 8.906 -8.375 -35.688 1 83.31 242 TYR B O 1
ATOM 8109 N N . LEU B 1 243 ? 10.078 -8.391 -37.594 1 83.88 243 LEU B N 1
ATOM 8110 C CA . LEU B 1 243 ? 10.578 -7.035 -37.406 1 83.88 243 LEU B CA 1
ATOM 8111 C C . LEU B 1 243 ? 9.445 -6.02 -37.469 1 83.88 243 LEU B C 1
ATOM 8113 O O . LEU B 1 243 ? 9.375 -5.098 -36.656 1 83.88 243 LEU B O 1
ATOM 8117 N N . VAL B 1 244 ? 8.625 -6.227 -38.375 1 86.25 244 VAL B N 1
ATOM 8118 C CA . VAL B 1 244 ? 7.516 -5.301 -38.562 1 86.25 244 VAL B CA 1
ATOM 8119 C C . VAL B 1 244 ? 6.562 -5.395 -37.375 1 86.25 244 VAL B C 1
ATOM 8121 O O . VAL B 1 244 ? 6.094 -4.379 -36.844 1 86.25 244 VAL B O 1
ATOM 8124 N N . SER B 1 245 ? 6.273 -6.621 -36.969 1 86.62 245 SER B N 1
ATOM 8125 C CA . SER B 1 245 ? 5.383 -6.812 -35.812 1 86.62 245 SER B CA 1
ATOM 8126 C C . SER B 1 245 ? 5.965 -6.195 -34.562 1 86.62 245 SER B C 1
ATOM 8128 O O . SER B 1 245 ? 5.238 -5.605 -33.75 1 86.62 245 SER B O 1
ATOM 8130 N N . SER B 1 246 ? 7.258 -6.371 -34.375 1 85.06 246 SER B N 1
ATOM 8131 C CA . SER B 1 246 ? 7.906 -5.809 -33.188 1 85.06 246 SER B CA 1
ATOM 8132 C C . SER B 1 246 ? 7.883 -4.285 -33.219 1 85.06 246 SER B C 1
ATOM 8134 O O . SER B 1 246 ? 7.684 -3.641 -32.188 1 85.06 246 SER B O 1
ATOM 8136 N N . MET B 1 247 ? 8.055 -3.721 -34.344 1 85.5 247 MET B N 1
ATOM 8137 C CA . MET B 1 247 ? 8.047 -2.268 -34.5 1 85.5 247 MET B CA 1
ATOM 8138 C C . MET B 1 247 ? 6.645 -1.706 -34.281 1 85.5 247 MET B C 1
ATOM 8140 O O . MET B 1 247 ? 6.48 -0.677 -33.625 1 85.5 247 MET B O 1
ATOM 8144 N N . VAL B 1 248 ? 5.746 -2.373 -34.844 1 89.69 248 VAL B N 1
ATOM 8145 C CA . VAL B 1 248 ? 4.359 -1.94 -34.688 1 89.69 248 VAL B CA 1
ATOM 8146 C C . VAL B 1 248 ? 3.945 -2.041 -33.219 1 89.69 248 VAL B C 1
ATOM 8148 O O . VAL B 1 248 ? 3.262 -1.156 -32.688 1 89.69 248 VAL B O 1
ATOM 8151 N N . PHE B 1 249 ? 4.398 -3.094 -32.625 1 89.75 249 PHE B N 1
ATOM 8152 C CA . PHE B 1 249 ? 4.07 -3.316 -31.203 1 89.75 249 PHE B CA 1
ATOM 8153 C C . PHE B 1 249 ? 4.691 -2.236 -30.328 1 89.75 249 PHE B C 1
ATOM 8155 O O . PHE B 1 249 ? 4.02 -1.673 -29.469 1 89.75 249 PHE B O 1
ATOM 8162 N N . THR B 1 250 ? 5.887 -1.953 -30.562 1 86.75 250 THR B N 1
ATOM 8163 C CA . THR B 1 250 ? 6.578 -0.929 -29.781 1 86.75 250 THR B CA 1
ATOM 8164 C C . THR B 1 250 ? 5.949 0.442 -30.016 1 86.75 250 THR B C 1
ATOM 8166 O O . THR B 1 250 ? 5.801 1.23 -29.078 1 86.75 250 THR B O 1
ATOM 8169 N N . ALA B 1 251 ? 5.625 0.697 -31.203 1 89.88 251 ALA B N 1
ATOM 8170 C CA . ALA B 1 251 ? 4.969 1.961 -31.531 1 89.88 251 ALA B CA 1
ATOM 8171 C C . ALA B 1 251 ? 3.6 2.057 -30.875 1 89.88 251 ALA B C 1
ATOM 8173 O O . ALA B 1 251 ? 3.213 3.123 -30.391 1 89.88 251 ALA B O 1
ATOM 8174 N N . PHE B 1 252 ? 2.912 0.961 -30.859 1 93.25 252 PHE B N 1
ATOM 8175 C CA . PHE B 1 252 ? 1.606 0.909 -30.219 1 93.25 252 PHE B CA 1
ATOM 8176 C C . PHE B 1 252 ? 1.723 1.233 -28.734 1 93.25 252 PHE B C 1
ATOM 8178 O O . PHE B 1 252 ? 0.929 2.01 -28.203 1 93.25 252 PHE B O 1
ATOM 8185 N N . LEU B 1 253 ? 2.676 0.704 -28.062 1 92.25 253 LEU B N 1
ATOM 8186 C CA . LEU B 1 253 ? 2.877 0.941 -26.641 1 92.25 253 LEU B CA 1
ATOM 8187 C C . LEU B 1 253 ? 3.305 2.383 -26.375 1 92.25 253 LEU B C 1
ATOM 8189 O O . LEU B 1 253 ? 2.775 3.041 -25.484 1 92.25 253 LEU B O 1
ATOM 8193 N N . ALA B 1 254 ? 4.168 2.904 -27.172 1 88 254 ALA B N 1
ATOM 8194 C CA . ALA B 1 254 ? 4.746 4.227 -26.953 1 88 254 ALA B CA 1
ATOM 8195 C C . ALA B 1 254 ? 3.73 5.328 -27.25 1 88 254 ALA B C 1
ATOM 8197 O O . ALA B 1 254 ? 3.736 6.379 -26.609 1 88 254 ALA B O 1
ATOM 8198 N N . ILE B 1 255 ? 2.832 5.043 -28.125 1 91 255 ILE B N 1
ATOM 8199 C CA . ILE B 1 255 ? 1.937 6.109 -28.562 1 91 255 ILE B CA 1
ATOM 8200 C C . ILE B 1 255 ? 0.562 5.918 -27.922 1 91 255 ILE B C 1
ATOM 8202 O O . ILE B 1 255 ? 0.072 6.801 -27.219 1 91 255 ILE B O 1
ATOM 8206 N N . VAL B 1 256 ? 0.027 4.754 -28.156 1 92.94 256 VAL B N 1
ATOM 8207 C CA . VAL B 1 256 ? -1.358 4.539 -27.75 1 92.94 256 VAL B CA 1
ATOM 8208 C C . VAL B 1 256 ? -1.424 4.297 -26.234 1 92.94 256 VAL B C 1
ATOM 8210 O O . VAL B 1 256 ? -2.16 4.98 -25.531 1 92.94 256 VAL B O 1
ATOM 8213 N N . VAL B 1 257 ? -0.658 3.361 -25.766 1 93.38 257 VAL B N 1
ATOM 8214 C CA . VAL B 1 257 ? -0.743 2.984 -24.359 1 93.38 257 VAL B CA 1
ATOM 8215 C C . VAL B 1 257 ? -0.251 4.137 -23.484 1 93.38 257 VAL B C 1
ATOM 8217 O O . VAL B 1 257 ? -0.836 4.422 -22.438 1 93.38 257 VAL B O 1
ATOM 8220 N N . ARG B 1 258 ? 0.756 4.773 -23.875 1 91.56 258 ARG B N 1
ATOM 8221 C CA . ARG B 1 258 ? 1.263 5.902 -23.094 1 91.56 258 ARG B CA 1
ATOM 8222 C C . ARG B 1 258 ? 0.216 7.004 -22.984 1 91.56 258 ARG B C 1
ATOM 8224 O O . ARG B 1 258 ? 0.027 7.582 -21.906 1 91.56 258 ARG B O 1
ATOM 8231 N N . GLN B 1 259 ? -0.445 7.277 -24.062 1 91.5 259 GLN B N 1
ATOM 8232 C CA . GLN B 1 259 ? -1.479 8.305 -24.047 1 91.5 259 GLN B CA 1
ATOM 8233 C C . GLN B 1 259 ? -2.641 7.91 -23.141 1 91.5 259 GLN B C 1
ATOM 8235 O O . GLN B 1 259 ? -3.234 8.758 -22.484 1 91.5 259 GLN B O 1
ATOM 8240 N N . LEU B 1 260 ? -2.943 6.664 -23.156 1 92.81 260 LEU B N 1
ATOM 8241 C CA . LEU B 1 260 ? -4.008 6.172 -22.281 1 92.81 260 LEU B CA 1
ATOM 8242 C C . LEU B 1 260 ? -3.629 6.336 -20.812 1 92.81 260 LEU B C 1
ATOM 8244 O O . LEU B 1 260 ? -4.48 6.652 -19.984 1 92.81 260 LEU B O 1
ATOM 8248 N N . MET B 1 261 ? -2.377 6.055 -20.484 1 92 261 MET B N 1
ATOM 8249 C CA . MET B 1 261 ? -1.911 6.207 -19.109 1 92 261 MET B CA 1
ATOM 8250 C C . MET B 1 261 ? -1.947 7.668 -18.672 1 92 261 MET B C 1
ATOM 8252 O O . MET B 1 261 ? -2.297 7.977 -17.531 1 92 261 MET B O 1
ATOM 8256 N N . LEU B 1 262 ? -1.619 8.531 -19.562 1 88.12 262 LEU B N 1
ATOM 8257 C CA . LEU B 1 262 ? -1.669 9.961 -19.266 1 88.12 262 LEU B CA 1
ATOM 8258 C C . LEU B 1 262 ? -3.107 10.422 -19.062 1 88.12 262 LEU B C 1
ATOM 8260 O O . LEU B 1 262 ? -3.373 11.273 -18.203 1 88.12 262 LEU B O 1
ATOM 8264 N N . LEU B 1 263 ? -3.979 9.797 -19.828 1 88.38 263 LEU B N 1
ATOM 8265 C CA . LEU B 1 263 ? -5.395 10.109 -19.656 1 88.38 263 LEU B CA 1
ATOM 8266 C C . LEU B 1 263 ? -5.887 9.664 -18.297 1 88.38 263 LEU B C 1
ATOM 8268 O O . LEU B 1 263 ? -6.711 10.344 -17.672 1 88.38 263 LEU B O 1
ATOM 8272 N N . ILE B 1 264 ? -5.426 8.578 -17.828 1 88.12 264 ILE B N 1
ATOM 8273 C CA . ILE B 1 264 ? -5.801 8.078 -16.516 1 88.12 264 ILE B CA 1
ATOM 8274 C C . ILE B 1 264 ? -5.297 9.031 -15.438 1 88.12 264 ILE B C 1
ATOM 8276 O O . ILE B 1 264 ? -6.012 9.328 -14.477 1 88.12 264 ILE B O 1
ATOM 8280 N N . ILE B 1 265 ? -4.082 9.484 -15.578 1 82.44 265 ILE B N 1
ATOM 8281 C CA . ILE B 1 265 ? -3.488 10.406 -14.617 1 82.44 265 ILE B CA 1
ATOM 8282 C C . ILE B 1 265 ? -4.277 11.719 -14.609 1 82.44 265 ILE B C 1
ATOM 8284 O O . ILE B 1 265 ? -4.531 12.289 -13.547 1 82.44 265 ILE B O 1
ATOM 8288 N N . GLU B 1 266 ? -4.648 12.102 -15.797 1 77.5 266 GLU B N 1
ATOM 8289 C CA . GLU B 1 266 ? -5.402 13.344 -15.922 1 77.5 266 GLU B CA 1
ATOM 8290 C C . GLU B 1 266 ? -6.797 13.211 -15.32 1 77.5 266 GLU B C 1
ATOM 8292 O O . GLU B 1 266 ? -7.344 14.18 -14.789 1 77.5 266 GLU B O 1
ATOM 8297 N N . ASN B 1 267 ? -7.305 12.008 -15.469 1 75.44 267 ASN B N 1
ATOM 8298 C CA . ASN B 1 267 ? -8.648 11.773 -14.945 1 75.44 267 ASN B CA 1
ATOM 8299 C C . ASN B 1 267 ? -8.617 11.445 -13.453 1 75.44 267 ASN B C 1
ATOM 8301 O O . ASN B 1 267 ? -9.664 11.219 -12.844 1 75.44 267 ASN B O 1
ATOM 8305 N N . THR B 1 268 ? -7.496 11.281 -12.953 1 68.75 268 THR B N 1
ATOM 8306 C CA . THR B 1 268 ? -7.355 11.039 -11.523 1 68.75 268 THR B CA 1
ATOM 8307 C C . THR B 1 268 ? -7.086 12.344 -10.781 1 68.75 268 THR B C 1
ATOM 8309 O O . THR B 1 268 ? -6.043 12.977 -10.977 1 68.75 268 THR B O 1
ATOM 8312 N N . PRO B 1 269 ? -8.172 12.664 -10.172 1 50.94 269 PRO B N 1
ATOM 8313 C CA . PRO B 1 269 ? -8.008 13.945 -9.477 1 50.94 269 PRO B CA 1
ATOM 8314 C C . PRO B 1 269 ? -6.816 13.953 -8.531 1 50.94 269 PRO B C 1
ATOM 8316 O O . PRO B 1 269 ? -6.43 12.906 -8.008 1 50.94 269 PRO B O 1
ATOM 8319 N N . ASP B 1 270 ? -6.023 14.891 -8.438 1 47.16 270 ASP B N 1
ATOM 8320 C CA . ASP B 1 270 ? -4.824 15.016 -7.613 1 47.16 270 ASP B CA 1
ATOM 8321 C C . ASP B 1 270 ? -5.117 14.648 -6.16 1 47.16 270 ASP B C 1
ATOM 8323 O O . ASP B 1 270 ? -6.098 15.125 -5.578 1 47.16 270 ASP B O 1
ATOM 8327 N N . GLY B 1 271 ? -4.418 13.781 -5.488 1 46.81 271 GLY B N 1
ATOM 8328 C CA . GLY B 1 271 ? -4.57 13.352 -4.105 1 46.81 271 GLY B CA 1
ATOM 8329 C C . GLY B 1 271 ? -5.488 12.156 -3.945 1 46.81 271 GLY B C 1
ATOM 8330 O O . GLY B 1 271 ? -5.594 11.586 -2.855 1 46.81 271 GLY B O 1
ATOM 8331 N N . GLU B 1 272 ? -6.316 11.922 -5.043 1 54.19 272 GLU B N 1
ATOM 8332 C CA . GLU B 1 272 ? -7.18 10.742 -4.973 1 54.19 272 GLU B CA 1
ATOM 8333 C C . GLU B 1 272 ? -6.441 9.484 -5.422 1 54.19 272 GLU B C 1
ATOM 8335 O O . GLU B 1 272 ? -5.539 9.555 -6.258 1 54.19 272 GLU B O 1
ATOM 8340 N N . PRO B 1 273 ? -6.816 8.484 -4.59 1 63.12 273 PRO B N 1
ATOM 8341 C CA . PRO B 1 273 ? -6.211 7.242 -5.066 1 63.12 273 PRO B CA 1
ATOM 8342 C C . PRO B 1 273 ? -6.691 6.848 -6.465 1 63.12 273 PRO B C 1
ATOM 8344 O O . PRO B 1 273 ? -7.805 7.207 -6.859 1 63.12 273 PRO B O 1
ATOM 8347 N N . VAL B 1 274 ? -5.805 6.355 -7.23 1 76.81 274 VAL B N 1
ATOM 8348 C CA . VAL B 1 274 ? -6.148 5.836 -8.547 1 76.81 274 VAL B CA 1
ATOM 8349 C C . VAL B 1 274 ? -7.262 4.797 -8.422 1 76.81 274 VAL B C 1
ATOM 8351 O O . VAL B 1 274 ? -7.246 3.973 -7.5 1 76.81 274 VAL B O 1
ATOM 8354 N N . GLU B 1 275 ? -8.219 4.938 -9.227 1 74.62 275 GLU B N 1
ATOM 8355 C CA . GLU B 1 275 ? -9.336 4 -9.203 1 74.62 275 GLU B CA 1
ATOM 8356 C C . GLU B 1 275 ? -8.852 2.561 -9.344 1 74.62 275 GLU B C 1
ATOM 8358 O O . GLU B 1 275 ? -7.93 2.281 -10.109 1 74.62 275 GLU B O 1
ATOM 8363 N N . GLN B 1 276 ? -9.5 1.729 -8.562 1 75.06 276 GLN B N 1
ATOM 8364 C CA . GLN B 1 276 ? -9.117 0.321 -8.531 1 75.06 276 GLN B CA 1
ATOM 8365 C C . GLN B 1 276 ? -9.273 -0.323 -9.906 1 75.06 276 GLN B C 1
ATOM 8367 O O . GLN B 1 276 ? -8.5 -1.204 -10.281 1 75.06 276 GLN B O 1
ATOM 8372 N N . PHE B 1 277 ? -10.203 0.167 -10.633 1 78.44 277 PHE B N 1
ATOM 8373 C CA . PHE B 1 277 ? -10.445 -0.374 -11.961 1 78.44 277 PHE B CA 1
ATOM 8374 C C . PHE B 1 277 ? -9.219 -0.205 -12.844 1 78.44 277 PHE B C 1
ATOM 8376 O O . PHE B 1 277 ? -8.844 -1.123 -13.578 1 78.44 277 PHE B O 1
ATOM 8383 N N . TYR B 1 278 ? -8.656 0.982 -12.75 1 85.94 278 TYR B N 1
ATOM 8384 C CA . TYR B 1 278 ? -7.477 1.251 -13.562 1 85.94 278 TYR B CA 1
ATOM 8385 C C . TYR B 1 278 ? -6.309 0.363 -13.148 1 85.94 278 TYR B C 1
ATOM 8387 O O . TYR B 1 278 ? -5.566 -0.136 -14 1 85.94 278 TYR B O 1
ATOM 8395 N N . VAL B 1 279 ? -6.176 0.133 -11.898 1 85.06 279 VAL B N 1
ATOM 8396 C CA . VAL B 1 279 ? -5.074 -0.671 -11.383 1 85.06 279 VAL B CA 1
ATOM 8397 C C . VAL B 1 279 ? -5.195 -2.105 -11.891 1 85.06 279 VAL B C 1
ATOM 8399 O O . VAL B 1 279 ? -4.227 -2.68 -12.383 1 85.06 279 VAL B O 1
ATOM 8402 N N . ILE B 1 280 ? -6.375 -2.666 -11.875 1 83.31 280 ILE B N 1
ATOM 8403 C CA . ILE B 1 280 ? -6.621 -4.035 -12.312 1 83.31 280 ILE B CA 1
ATOM 8404 C C . ILE B 1 280 ? -6.402 -4.141 -13.82 1 83.31 280 ILE B C 1
ATOM 8406 O O . ILE B 1 280 ? -5.785 -5.094 -14.297 1 83.31 280 ILE B O 1
ATOM 8410 N N . ALA B 1 281 ? -6.875 -3.164 -14.5 1 87.75 281 ALA B N 1
ATOM 8411 C CA . ALA B 1 281 ? -6.746 -3.16 -15.953 1 87.75 281 ALA B CA 1
ATOM 8412 C C . ALA B 1 281 ? -5.277 -3.139 -16.375 1 87.75 281 ALA B C 1
ATOM 8414 O O . ALA B 1 281 ? -4.891 -3.799 -17.344 1 87.75 281 ALA B O 1
ATOM 8415 N N . ILE B 1 282 ? -4.535 -2.42 -15.672 1 93 282 ILE B N 1
ATOM 8416 C CA . ILE B 1 282 ? -3.119 -2.297 -16.016 1 93 282 ILE B CA 1
ATOM 8417 C C . ILE B 1 282 ? -2.404 -3.615 -15.719 1 93 282 ILE B C 1
ATOM 8419 O O . ILE B 1 282 ? -1.612 -4.09 -16.547 1 93 282 ILE B O 1
ATOM 8423 N N . PHE B 1 283 ? -2.723 -4.277 -14.609 1 89.38 283 PHE B N 1
ATOM 8424 C CA . PHE B 1 283 ? -2.102 -5.559 -14.305 1 89.38 283 PHE B CA 1
ATOM 8425 C C . PHE B 1 283 ? -2.521 -6.621 -15.312 1 89.38 283 PHE B C 1
ATOM 8427 O O . PHE B 1 283 ? -1.709 -7.453 -15.719 1 89.38 283 PHE B O 1
ATOM 8434 N N . LEU B 1 284 ? -3.73 -6.586 -15.688 1 88.88 284 LEU B N 1
ATOM 8435 C CA . LEU B 1 284 ? -4.207 -7.512 -16.703 1 88.88 284 LEU B CA 1
ATOM 8436 C C . LEU B 1 284 ? -3.498 -7.27 -18.031 1 88.88 284 LEU B C 1
ATOM 8438 O O . LEU B 1 284 ? -3.166 -8.219 -18.75 1 88.88 284 LEU B O 1
ATOM 8442 N N . SER B 1 285 ? -3.287 -6.031 -18.328 1 92.62 285 SER B N 1
ATOM 8443 C CA . SER B 1 285 ? -2.596 -5.68 -19.562 1 92.62 285 SER B CA 1
ATOM 8444 C C . SER B 1 285 ? -1.16 -6.195 -19.562 1 92.62 285 SER B C 1
ATOM 8446 O O . SER B 1 285 ? -0.62 -6.555 -20.609 1 92.62 285 SER B O 1
ATOM 8448 N N . ALA B 1 286 ? -0.567 -6.199 -18.391 1 93 286 ALA B N 1
ATOM 8449 C CA . ALA B 1 286 ? 0.79 -6.73 -18.281 1 93 286 ALA B CA 1
ATOM 8450 C C . ALA B 1 286 ? 0.844 -8.188 -18.719 1 93 286 ALA B C 1
ATOM 8452 O O . ALA B 1 286 ? 1.778 -8.602 -19.406 1 93 286 ALA B O 1
ATOM 8453 N N . PHE B 1 287 ? -0.157 -8.969 -18.391 1 91.5 287 PHE B N 1
ATOM 8454 C CA . PHE B 1 287 ? -0.22 -10.367 -18.781 1 91.5 287 PHE B CA 1
ATOM 8455 C C . PHE B 1 287 ? -0.553 -10.508 -20.266 1 91.5 287 PHE B C 1
ATOM 8457 O O . PHE B 1 287 ? 0.036 -11.328 -20.969 1 91.5 287 PHE B O 1
ATOM 8464 N N . VAL B 1 288 ? -1.418 -9.68 -20.766 1 90.94 288 VAL B N 1
ATOM 8465 C CA . VAL B 1 288 ? -1.832 -9.742 -22.156 1 90.94 2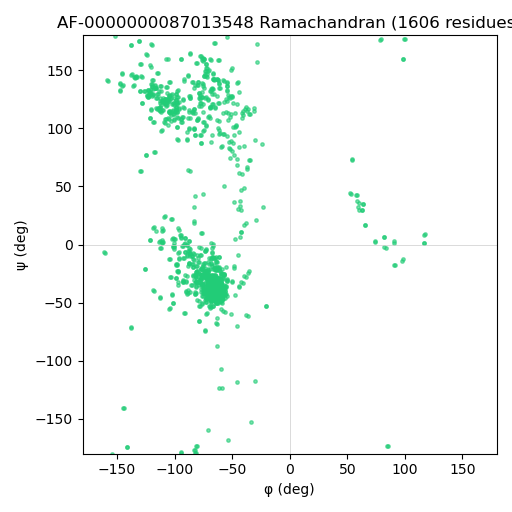88 VAL B CA 1
ATOM 8466 C C . VAL B 1 288 ? -0.655 -9.375 -23.062 1 90.94 288 VAL B C 1
ATOM 8468 O O . VAL B 1 288 ? -0.416 -10.039 -24.078 1 90.94 288 VAL B O 1
ATOM 8471 N N . LEU B 1 289 ? 0.018 -8.367 -22.688 1 92.75 289 LEU B N 1
ATOM 8472 C CA . LEU B 1 289 ? 1.145 -7.922 -23.5 1 92.75 289 LEU B CA 1
ATOM 8473 C C . LEU B 1 289 ? 2.287 -8.93 -23.438 1 92.75 289 LEU B C 1
ATOM 8475 O O . LEU B 1 289 ? 3.029 -9.094 -24.406 1 92.75 289 LEU B O 1
ATOM 8479 N N . GLY B 1 290 ? 2.459 -9.555 -22.266 1 88.31 290 GLY B N 1
ATOM 8480 C CA . GLY B 1 290 ? 3.4 -10.656 -22.203 1 88.31 290 GLY B CA 1
ATOM 8481 C C . GLY B 1 290 ? 3.049 -11.781 -23.172 1 88.31 290 GLY B C 1
ATOM 8482 O O . GLY B 1 290 ? 3.924 -12.328 -23.844 1 88.31 290 GLY B O 1
ATOM 8483 N N . PHE B 1 291 ? 1.788 -12.047 -23.312 1 86.25 291 PHE B N 1
ATOM 8484 C CA . PHE B 1 291 ? 1.303 -13.07 -24.234 1 86.25 291 PHE B CA 1
ATOM 8485 C C . PHE B 1 291 ? 1.564 -12.672 -25.672 1 86.25 291 PHE B C 1
ATOM 8487 O O . PHE B 1 291 ? 2.006 -13.484 -26.484 1 86.25 291 PHE B O 1
ATOM 8494 N N . ILE B 1 292 ? 1.379 -11.477 -25.984 1 87.25 292 ILE B N 1
ATOM 8495 C CA . ILE B 1 292 ? 1.539 -10.984 -27.344 1 87.25 292 ILE B CA 1
ATOM 8496 C C . ILE B 1 292 ? 3.016 -11.016 -27.75 1 87.25 292 ILE B C 1
ATOM 8498 O O . ILE B 1 292 ? 3.357 -11.391 -28.859 1 87.25 292 ILE B O 1
ATOM 8502 N N . THR B 1 293 ? 3.873 -10.602 -26.844 1 86.31 293 THR B N 1
ATOM 8503 C CA . THR B 1 293 ? 5.297 -10.609 -27.172 1 86.31 293 THR B CA 1
ATOM 8504 C C . THR B 1 293 ? 5.793 -12.039 -27.375 1 86.31 293 THR B C 1
ATOM 8506 O O . THR B 1 293 ? 6.637 -12.289 -28.234 1 86.31 293 THR B O 1
ATOM 8509 N N . ASP B 1 294 ? 5.301 -12.922 -26.531 1 81.06 294 ASP B N 1
ATOM 8510 C CA . ASP B 1 294 ? 5.676 -14.32 -26.719 1 81.06 294 ASP B CA 1
ATOM 8511 C C . ASP B 1 294 ? 5.188 -14.844 -28.078 1 81.06 294 ASP B C 1
ATOM 8513 O O . ASP B 1 294 ? 5.871 -15.633 -28.719 1 81.06 294 ASP B O 1
ATOM 8517 N N . MET B 1 295 ? 4.062 -14.375 -28.547 1 80.5 295 MET B N 1
ATOM 8518 C CA . MET B 1 295 ? 3.504 -14.773 -29.844 1 80.5 295 MET B CA 1
ATOM 8519 C C . MET B 1 295 ? 4.34 -14.227 -30.984 1 80.5 295 MET B C 1
ATOM 8521 O O . MET B 1 295 ? 4.449 -14.859 -32.031 1 80.5 295 MET B O 1
ATOM 8525 N N . ILE B 1 296 ? 4.863 -13.094 -30.781 1 80.62 296 ILE B N 1
ATOM 8526 C CA . ILE B 1 296 ? 5.699 -12.477 -31.797 1 80.62 296 ILE B CA 1
ATOM 8527 C C . ILE B 1 296 ? 7.055 -13.172 -31.844 1 80.62 296 ILE B C 1
ATOM 8529 O O . ILE B 1 296 ? 7.699 -13.219 -32.906 1 80.62 296 ILE B O 1
ATOM 8533 N N . GLY B 1 297 ? 7.426 -13.758 -30.734 1 76.19 297 GLY B N 1
ATOM 8534 C CA . GLY B 1 297 ? 8.703 -14.453 -30.688 1 76.19 297 GLY B CA 1
ATOM 8535 C C . GLY B 1 297 ? 9.688 -13.828 -29.703 1 76.19 297 GLY B C 1
ATOM 8536 O O . GLY B 1 297 ? 10.836 -14.273 -29.609 1 76.19 297 GLY B O 1
ATOM 8537 N N . LEU B 1 298 ? 9.289 -12.82 -29.031 1 79.69 298 LEU B N 1
ATOM 8538 C CA . LEU B 1 298 ? 10.125 -12.203 -28 1 79.69 298 LEU B CA 1
ATOM 8539 C C . LEU B 1 298 ? 9.938 -12.914 -26.656 1 79.69 298 LEU B C 1
ATOM 8541 O O . LEU B 1 298 ? 9.07 -13.773 -26.516 1 79.69 298 LEU B O 1
ATOM 8545 N N . ALA B 1 299 ? 10.828 -12.68 -25.75 1 78.5 299 ALA B N 1
ATOM 8546 C CA . ALA B 1 299 ? 10.664 -13.242 -24.422 1 78.5 299 ALA B CA 1
ATOM 8547 C C . ALA B 1 299 ? 9.391 -12.727 -23.75 1 78.5 299 ALA B C 1
ATOM 8549 O O . ALA B 1 299 ? 9.039 -11.555 -23.906 1 78.5 299 ALA B O 1
ATOM 8550 N N . ILE B 1 300 ? 8.672 -13.508 -23.109 1 80.88 300 ILE B N 1
ATOM 8551 C CA . ILE B 1 300 ? 7.355 -13.258 -22.547 1 80.88 300 ILE B CA 1
ATOM 8552 C C . ILE B 1 300 ? 7.43 -12.078 -21.578 1 80.88 300 ILE B C 1
ATOM 8554 O O . ILE B 1 300 ? 6.477 -11.305 -21.453 1 80.88 300 ILE B O 1
ATOM 8558 N N . CYS B 1 301 ? 8.547 -11.812 -20.906 1 86.12 301 CYS B N 1
ATOM 8559 C CA . CYS B 1 301 ? 8.664 -10.805 -19.859 1 86.12 301 CYS B CA 1
ATOM 8560 C C . CYS B 1 301 ? 8.891 -9.422 -20.453 1 86.12 301 CYS B C 1
ATOM 8562 O O . CYS B 1 301 ? 8.711 -8.414 -19.781 1 86.12 301 CYS B O 1
ATOM 8564 N N . ILE B 1 302 ? 9.227 -9.32 -21.766 1 83.31 302 ILE B N 1
ATOM 8565 C CA . ILE B 1 302 ? 9.578 -8.055 -22.391 1 83.31 302 ILE B CA 1
ATOM 8566 C C . ILE B 1 302 ? 8.328 -7.184 -22.531 1 83.31 302 ILE B C 1
ATOM 8568 O O . ILE B 1 302 ? 8.391 -5.969 -22.344 1 83.31 302 ILE B O 1
ATOM 8572 N N . GLY B 1 303 ? 7.25 -7.836 -22.906 1 87.44 303 GLY B N 1
ATOM 8573 C CA . GLY B 1 303 ? 6.016 -7.078 -23.031 1 87.44 303 GLY B CA 1
ATOM 8574 C C . GLY B 1 303 ? 5.598 -6.402 -21.734 1 87.44 303 GLY B C 1
ATOM 8575 O O . GLY B 1 303 ? 5.203 -5.234 -21.734 1 87.44 303 GLY B O 1
ATOM 8576 N N . SER B 1 304 ? 5.641 -7.121 -20.625 1 91.62 304 SER B N 1
ATOM 8577 C CA . SER B 1 304 ? 5.309 -6.555 -19.312 1 91.62 304 SER B CA 1
ATOM 8578 C C . SER B 1 304 ? 6.277 -5.438 -18.938 1 91.62 304 SER B C 1
ATOM 8580 O O . SER B 1 304 ? 5.867 -4.418 -18.375 1 91.62 304 SER B O 1
ATOM 8582 N N . PHE B 1 305 ? 7.457 -5.621 -19.297 1 88.94 305 PHE B N 1
ATOM 8583 C CA . PHE B 1 305 ? 8.484 -4.629 -18.984 1 88.94 305 PHE B CA 1
ATOM 8584 C C . PHE B 1 305 ? 8.242 -3.346 -19.766 1 88.94 305 PHE B C 1
ATOM 8586 O O . PHE B 1 305 ? 8.336 -2.248 -19.219 1 88.94 305 PHE B O 1
ATOM 8593 N N . TRP B 1 306 ? 7.949 -3.514 -21 1 89 306 TRP B N 1
ATOM 8594 C CA . TRP B 1 306 ? 7.715 -2.354 -21.859 1 89 306 TRP B CA 1
ATOM 8595 C C . TRP B 1 306 ? 6.477 -1.585 -21.406 1 89 306 TRP B C 1
ATOM 8597 O O . TRP B 1 306 ? 6.438 -0.355 -21.5 1 89 306 TRP B O 1
ATOM 8607 N N . LEU B 1 307 ? 5.5 -2.326 -20.969 1 93.06 307 LEU B N 1
ATOM 8608 C CA . LEU B 1 307 ? 4.332 -1.649 -20.406 1 93.06 307 LEU B CA 1
ATOM 8609 C C . LEU B 1 307 ? 4.73 -0.772 -19.219 1 93.06 307 LEU B C 1
ATOM 8611 O O . LEU B 1 307 ? 4.293 0.378 -19.125 1 93.06 307 LEU B O 1
ATOM 8615 N N . GLY B 1 308 ? 5.5 -1.298 -18.328 1 91 308 GLY B N 1
ATOM 8616 C CA . GLY B 1 308 ? 5.969 -0.529 -17.188 1 91 308 GLY B CA 1
ATOM 8617 C C . GLY B 1 308 ? 6.723 0.727 -17.578 1 91 308 GLY B C 1
ATOM 8618 O O . GLY B 1 308 ? 6.551 1.781 -16.969 1 91 308 GLY B O 1
ATOM 8619 N N . MET B 1 309 ? 7.465 0.663 -18.656 1 86.88 309 MET B N 1
ATOM 8620 C CA . MET B 1 309 ? 8.305 1.77 -19.109 1 86.88 309 MET B CA 1
ATOM 8621 C C . MET B 1 309 ? 7.457 2.908 -19.656 1 86.88 309 MET B C 1
ATOM 8623 O O . MET B 1 309 ? 7.852 4.074 -19.594 1 86.88 309 MET B O 1
ATOM 8627 N N . VAL B 1 310 ? 6.34 2.561 -20.172 1 89.94 310 VAL B N 1
ATOM 8628 C CA . VAL B 1 310 ? 5.508 3.564 -20.828 1 89.94 310 VAL B CA 1
ATOM 8629 C C . VAL B 1 310 ? 4.652 4.285 -19.797 1 89.94 310 VAL B C 1
ATOM 8631 O O . VAL B 1 310 ? 4.164 5.391 -20.047 1 89.94 310 VAL B O 1
ATOM 8634 N N . ILE B 1 311 ? 4.473 3.697 -18.641 1 90.19 311 ILE B N 1
ATOM 8635 C CA . ILE B 1 311 ? 3.717 4.324 -17.562 1 90.19 311 ILE B CA 1
ATOM 8636 C C . ILE B 1 311 ? 4.562 5.41 -16.906 1 90.19 311 ILE B C 1
ATOM 8638 O O . ILE B 1 311 ? 5.711 5.168 -16.516 1 90.19 311 ILE B O 1
ATOM 8642 N N . PRO B 1 312 ? 4 6.605 -16.828 1 81.31 312 PRO B N 1
ATOM 8643 C CA . PRO B 1 312 ? 4.773 7.672 -16.172 1 81.31 312 PRO B CA 1
ATOM 8644 C C . PRO B 1 312 ? 5.113 7.352 -14.719 1 81.31 312 PRO B C 1
ATOM 8646 O O . PRO B 1 312 ? 4.254 6.887 -13.969 1 81.31 312 PRO B O 1
ATOM 8649 N N . ASP B 1 313 ? 6.305 7.594 -14.414 1 75.88 313 ASP B N 1
ATOM 8650 C CA . ASP B 1 313 ? 6.797 7.266 -13.078 1 75.88 313 ASP B CA 1
ATOM 8651 C C . ASP B 1 313 ? 6.277 8.258 -12.039 1 75.88 313 ASP B C 1
ATOM 8653 O O . ASP B 1 313 ? 5.914 9.383 -12.375 1 75.88 313 ASP B O 1
ATOM 8657 N N . GLY B 1 314 ? 6.293 7.855 -10.789 1 71.75 314 GLY B N 1
ATOM 8658 C CA . GLY B 1 314 ? 5.938 8.758 -9.703 1 71.75 314 GLY B CA 1
ATOM 8659 C C . GLY B 1 314 ? 4.445 8.82 -9.445 1 71.75 314 GLY B C 1
ATOM 8660 O O . GLY B 1 314 ? 3.684 8.008 -9.969 1 71.75 314 GLY B O 1
ATOM 8661 N N . PRO B 1 315 ? 4.051 9.656 -8.617 1 70.62 315 PRO B N 1
ATOM 8662 C CA . PRO B 1 315 ? 2.631 9.812 -8.297 1 70.62 315 PRO B CA 1
ATOM 8663 C C . PRO B 1 315 ? 1.854 10.531 -9.398 1 70.62 315 PRO B C 1
ATOM 8665 O O . PRO B 1 315 ? 2.424 11.344 -10.133 1 70.62 315 PRO B O 1
ATOM 8668 N N . PRO B 1 316 ? 0.652 10.109 -9.562 1 74.62 316 PRO B N 1
ATOM 8669 C CA . PRO B 1 316 ? -0.088 9.227 -8.664 1 74.62 316 PRO B CA 1
ATOM 8670 C C . PRO B 1 316 ? -0.085 7.77 -9.125 1 74.62 316 PRO B C 1
ATOM 8672 O O . PRO B 1 316 ? -0.154 6.852 -8.305 1 74.62 316 PRO B O 1
ATOM 8675 N N . LEU B 1 317 ? 0.015 7.582 -10.391 1 83.69 317 LEU B N 1
ATOM 8676 C CA . LEU B 1 317 ? -0.229 6.258 -10.953 1 83.69 317 LEU B CA 1
ATOM 8677 C C . LEU B 1 317 ? 0.955 5.332 -10.695 1 83.69 317 LEU B C 1
ATOM 8679 O O . LEU B 1 317 ? 0.788 4.242 -10.141 1 83.69 317 LEU B O 1
ATOM 8683 N N . GLY B 1 318 ? 2.18 5.773 -11.031 1 84.69 318 GLY B N 1
ATOM 8684 C CA . GLY B 1 318 ? 3.359 4.949 -10.828 1 84.69 318 GLY B CA 1
ATOM 8685 C C . GLY B 1 318 ? 3.584 4.578 -9.375 1 84.69 318 GLY B C 1
ATOM 8686 O O . GLY B 1 318 ? 3.869 3.422 -9.062 1 84.69 318 GLY B O 1
ATOM 8687 N N . ALA B 1 319 ? 3.379 5.512 -8.523 1 79.56 319 ALA B N 1
ATOM 8688 C CA . ALA B 1 319 ? 3.574 5.285 -7.09 1 79.56 319 ALA B CA 1
ATOM 8689 C C . ALA B 1 319 ? 2.561 4.281 -6.551 1 79.56 319 ALA B C 1
ATOM 8691 O O . ALA B 1 319 ? 2.91 3.4 -5.762 1 79.56 319 ALA B O 1
ATOM 8692 N N . THR B 1 320 ? 1.317 4.398 -6.992 1 80.88 320 THR B N 1
ATOM 8693 C CA . THR B 1 320 ? 0.258 3.512 -6.527 1 80.88 320 THR B CA 1
ATOM 8694 C C . THR B 1 320 ? 0.519 2.078 -6.98 1 80.88 320 THR B C 1
ATOM 8696 O O . THR B 1 320 ? 0.359 1.137 -6.199 1 80.88 320 THR B O 1
ATOM 8699 N N . LEU B 1 321 ? 0.901 1.931 -8.141 1 87.19 321 LEU B N 1
ATOM 8700 C CA . LEU B 1 321 ? 1.143 0.603 -8.695 1 87.19 321 LEU B CA 1
ATOM 8701 C C . LEU B 1 321 ? 2.277 -0.096 -7.957 1 87.19 321 LEU B C 1
ATOM 8703 O O . LEU B 1 321 ? 2.18 -1.283 -7.641 1 87.19 321 LEU B O 1
ATOM 8707 N N . VAL B 1 322 ? 3.297 0.646 -7.688 1 85.88 322 VAL B N 1
ATOM 8708 C CA . VAL B 1 322 ? 4.457 0.07 -7.012 1 85.88 322 VAL B CA 1
ATOM 8709 C C . VAL B 1 322 ? 4.105 -0.247 -5.562 1 85.88 322 VAL B C 1
ATOM 8711 O O . VAL B 1 322 ? 4.41 -1.334 -5.066 1 85.88 322 VAL B O 1
ATOM 8714 N N . GLU B 1 323 ? 3.459 0.616 -4.91 1 78.12 323 GLU B N 1
ATOM 8715 C CA . GLU B 1 323 ? 3.123 0.454 -3.5 1 78.12 323 GLU B CA 1
ATOM 8716 C C . GLU B 1 323 ? 2.191 -0.736 -3.287 1 78.12 323 GLU B C 1
ATOM 8718 O O . GLU B 1 323 ? 2.346 -1.488 -2.324 1 78.12 323 GLU B O 1
ATOM 8723 N N . LYS B 1 324 ? 1.316 -0.953 -4.133 1 79.88 324 LYS B N 1
ATOM 8724 C CA . LYS B 1 324 ? 0.277 -1.963 -3.949 1 79.88 324 LYS B CA 1
ATOM 8725 C C . LYS B 1 324 ? 0.775 -3.346 -4.359 1 79.88 324 LYS B C 1
ATOM 8727 O O . LYS B 1 324 ? 0.199 -4.359 -3.963 1 79.88 324 LYS B O 1
ATOM 8732 N N . SER B 1 325 ? 1.814 -3.43 -5.078 1 87.25 325 SER B N 1
ATOM 8733 C CA . SER B 1 325 ? 2.121 -4.734 -5.656 1 87.25 325 SER B CA 1
ATOM 8734 C C . SER B 1 325 ? 3.535 -5.18 -5.301 1 87.25 325 SER B C 1
ATOM 8736 O O . SER B 1 325 ? 3.842 -6.371 -5.328 1 87.25 325 SER B O 1
ATOM 8738 N N . GLU B 1 326 ? 4.367 -4.328 -4.965 1 85.31 326 GLU B N 1
ATOM 8739 C CA . GLU B 1 326 ? 5.797 -4.605 -4.871 1 85.31 326 GLU B CA 1
ATOM 8740 C C . GLU B 1 326 ? 6.094 -5.648 -3.799 1 85.31 326 GLU B C 1
ATOM 8742 O O . GLU B 1 326 ? 6.875 -6.574 -4.023 1 85.31 326 GLU B O 1
ATOM 8747 N N . THR B 1 327 ? 5.422 -5.609 -2.697 1 82.12 327 THR B N 1
ATOM 8748 C CA . THR B 1 327 ? 5.758 -6.465 -1.562 1 82.12 327 THR B CA 1
ATOM 8749 C C . THR B 1 327 ? 5.453 -7.926 -1.876 1 82.12 327 THR B C 1
ATOM 8751 O O . THR B 1 327 ? 6.32 -8.789 -1.741 1 82.12 327 THR B O 1
ATOM 8754 N N . ILE B 1 328 ? 4.293 -8.219 -2.363 1 86.62 328 ILE B N 1
ATOM 8755 C CA . ILE B 1 328 ? 3.895 -9.594 -2.643 1 86.62 328 ILE B CA 1
ATOM 8756 C C . ILE B 1 328 ? 4.734 -10.148 -3.789 1 86.62 328 ILE B C 1
ATOM 8758 O O . ILE B 1 328 ? 5.168 -11.305 -3.746 1 86.62 328 ILE B O 1
ATOM 8762 N N . ILE B 1 329 ? 5.031 -9.336 -4.773 1 88.75 329 ILE B N 1
ATOM 8763 C CA . ILE B 1 329 ? 5.777 -9.781 -5.945 1 88.75 329 ILE B CA 1
ATOM 8764 C C . ILE B 1 329 ? 7.223 -10.086 -5.559 1 88.75 329 ILE B C 1
ATOM 8766 O O . ILE B 1 329 ? 7.738 -11.164 -5.852 1 88.75 329 ILE B O 1
ATOM 8770 N N . MET B 1 330 ? 7.871 -9.25 -4.84 1 85.38 330 MET B N 1
ATOM 8771 C CA . MET B 1 330 ? 9.297 -9.359 -4.539 1 85.38 330 MET B CA 1
ATOM 8772 C C . MET B 1 330 ? 9.547 -10.398 -3.457 1 85.38 330 MET B C 1
ATOM 8774 O O . MET B 1 330 ? 10.578 -11.078 -3.467 1 85.38 330 MET B O 1
ATOM 8778 N N . GLU B 1 331 ? 8.57 -10.555 -2.605 1 83 331 GLU B N 1
ATOM 8779 C CA . GLU B 1 331 ? 8.867 -11.359 -1.422 1 83 331 GLU B CA 1
ATOM 8780 C C . GLU B 1 331 ? 8.266 -12.75 -1.532 1 83 331 GLU B C 1
ATOM 8782 O O . GLU B 1 331 ? 8.773 -13.703 -0.932 1 83 331 GLU B O 1
ATOM 8787 N N . ILE B 1 332 ? 7.195 -12.875 -2.262 1 85.31 332 ILE B N 1
ATOM 8788 C CA . ILE B 1 332 ? 6.516 -14.164 -2.264 1 85.31 332 ILE B CA 1
ATOM 8789 C C . ILE B 1 332 ? 6.637 -14.812 -3.643 1 85.31 332 ILE B C 1
ATOM 8791 O O . ILE B 1 332 ? 7.047 -15.969 -3.76 1 85.31 332 ILE B O 1
ATOM 8795 N N . ILE B 1 333 ? 6.422 -14.117 -4.688 1 89.44 333 ILE B N 1
ATOM 8796 C CA . ILE B 1 333 ? 6.293 -14.719 -6.012 1 89.44 333 ILE B CA 1
ATOM 8797 C C . ILE B 1 333 ? 7.664 -14.797 -6.676 1 89.44 333 ILE B C 1
ATOM 8799 O O . ILE B 1 333 ? 8.023 -15.828 -7.254 1 89.44 333 ILE B O 1
ATOM 8803 N N . LEU B 1 334 ? 8.477 -13.758 -6.52 1 90.06 334 LEU B N 1
ATOM 8804 C CA . LEU B 1 334 ? 9.75 -13.664 -7.23 1 90.06 334 LEU B CA 1
ATOM 8805 C C . LEU B 1 334 ? 10.703 -14.766 -6.781 1 90.06 334 LEU B C 1
ATOM 8807 O O . LEU B 1 334 ? 11.438 -15.328 -7.602 1 90.06 334 LEU B O 1
ATOM 8811 N N . PRO B 1 335 ? 10.75 -15.164 -5.523 1 90.25 335 PRO B N 1
ATOM 8812 C CA . PRO B 1 335 ? 11.648 -16.234 -5.102 1 90.25 335 PRO B CA 1
ATOM 8813 C C . PRO B 1 335 ? 11.367 -17.547 -5.832 1 90.25 335 PRO B C 1
ATOM 8815 O O . PRO B 1 335 ? 12.273 -18.375 -5.992 1 90.25 335 PRO B O 1
ATOM 8818 N N . CYS B 1 336 ? 10.164 -17.734 -6.277 1 91.38 336 CYS B N 1
ATOM 8819 C CA . CYS B 1 336 ? 9.812 -18.938 -7.023 1 91.38 336 CYS B CA 1
ATOM 8820 C C . CYS B 1 336 ? 10.57 -19 -8.344 1 91.38 336 CYS B C 1
ATOM 8822 O O . CYS B 1 336 ? 10.883 -20.078 -8.836 1 91.38 336 CYS B O 1
ATOM 8824 N N . SER B 1 337 ? 10.891 -17.828 -8.906 1 91 337 SER B N 1
ATOM 8825 C CA . SER B 1 337 ? 11.633 -17.797 -10.164 1 91 337 SER B CA 1
ATOM 8826 C C . SER B 1 337 ? 13.07 -18.281 -9.969 1 91 337 SER B C 1
ATOM 8828 O O . SER B 1 337 ? 13.609 -18.984 -10.82 1 91 337 SER B O 1
ATOM 8830 N N . PHE B 1 338 ? 13.617 -18 -8.844 1 91.88 338 PHE B N 1
ATOM 8831 C CA . PHE B 1 338 ? 14.992 -18.375 -8.594 1 91.88 338 PHE B CA 1
ATOM 8832 C C . PHE B 1 338 ? 15.094 -19.875 -8.273 1 91.88 338 PHE B C 1
ATOM 8834 O O . PHE B 1 338 ? 16.078 -20.516 -8.609 1 91.88 338 PHE B O 1
ATOM 8841 N N . THR B 1 339 ? 14.07 -20.328 -7.652 1 88.62 339 THR B N 1
ATOM 8842 C CA . THR B 1 339 ? 14.039 -21.766 -7.406 1 88.62 339 THR B CA 1
ATOM 8843 C C . THR B 1 339 ? 13.891 -22.531 -8.719 1 88.62 339 THR B C 1
ATOM 8845 O O . THR B 1 339 ? 14.516 -23.578 -8.898 1 88.62 339 THR B O 1
ATOM 8848 N N . TYR B 1 340 ? 13.156 -22.031 -9.617 1 87 340 TYR B N 1
ATOM 8849 C CA . TYR B 1 340 ? 13.016 -22.641 -10.938 1 87 340 TYR B CA 1
ATOM 8850 C C . TYR B 1 340 ? 14.344 -22.672 -11.68 1 87 340 TYR B C 1
ATOM 8852 O O . TYR B 1 340 ? 14.734 -23.688 -12.234 1 87 340 TYR B O 1
ATOM 8860 N N . ILE B 1 341 ? 14.969 -21.516 -11.648 1 89.56 341 ILE B N 1
ATOM 8861 C CA . ILE B 1 341 ? 16.266 -21.406 -12.312 1 89.56 341 ILE B CA 1
ATOM 8862 C C . ILE B 1 341 ? 17.266 -22.344 -11.641 1 89.56 341 ILE B C 1
ATOM 8864 O O . ILE B 1 341 ? 18.062 -23 -12.32 1 89.56 341 ILE B O 1
ATOM 8868 N N . GLY B 1 342 ? 17.188 -22.422 -10.312 1 88.19 342 GLY B N 1
ATOM 8869 C CA . GLY B 1 342 ? 18.062 -23.312 -9.57 1 88.19 342 GLY B CA 1
ATOM 8870 C C . GLY B 1 342 ? 17.828 -24.781 -9.906 1 88.19 342 GLY B C 1
ATOM 8871 O O . GLY B 1 342 ? 18.766 -25.562 -10 1 88.19 342 GLY B O 1
ATOM 8872 N N . PHE B 1 343 ? 16.594 -25.141 -10.133 1 85 343 PHE B N 1
ATOM 8873 C CA . PHE B 1 343 ? 16.25 -26.516 -10.445 1 85 343 PHE B CA 1
ATOM 8874 C C . PHE B 1 343 ? 16.672 -26.891 -11.859 1 85 343 PHE B C 1
ATOM 8876 O O . PHE B 1 343 ? 16.891 -28.062 -12.172 1 85 343 PHE B O 1
ATOM 8883 N N . SER B 1 344 ? 16.812 -25.828 -12.68 1 85.62 344 SER B N 1
ATOM 8884 C CA . SER B 1 344 ? 17.266 -26.062 -14.047 1 85.62 344 SER B CA 1
ATOM 8885 C C . SER B 1 344 ? 18.797 -26.047 -14.141 1 85.62 344 SER B C 1
ATOM 8887 O O . SER B 1 344 ? 19.359 -26.312 -15.203 1 85.62 344 SER B O 1
ATOM 8889 N N . THR B 1 345 ? 19.406 -25.734 -13.055 1 90.62 345 THR B N 1
ATOM 8890 C CA . THR B 1 345 ? 20.859 -25.688 -12.984 1 90.62 345 THR B CA 1
ATOM 8891 C C . THR B 1 345 ? 21.422 -26.969 -12.375 1 90.62 345 THR B C 1
ATOM 8893 O O . THR B 1 345 ? 21.141 -27.281 -11.219 1 90.62 345 THR B O 1
ATOM 8896 N N . ASP B 1 346 ? 22.156 -27.688 -13.133 1 90.19 346 ASP B N 1
ATOM 8897 C CA . ASP B 1 346 ? 22.703 -28.969 -12.695 1 90.19 346 ASP B CA 1
ATOM 8898 C C . ASP B 1 346 ? 24.219 -28.969 -12.766 1 90.19 346 ASP B C 1
ATOM 8900 O O . ASP B 1 346 ? 24.797 -29.125 -13.844 1 90.19 346 ASP B O 1
ATOM 8904 N N . PHE B 1 347 ? 24.812 -28.953 -11.641 1 89.19 347 PHE B N 1
ATOM 8905 C CA . PHE B 1 347 ? 26.266 -28.938 -11.547 1 89.19 347 PHE B CA 1
ATOM 8906 C C . PHE B 1 347 ? 26.875 -30.234 -12.094 1 89.19 347 PHE B C 1
ATOM 8908 O O . PHE B 1 347 ? 27.922 -30.203 -12.75 1 89.19 347 PHE B O 1
ATOM 8915 N N . TYR B 1 348 ? 26.219 -31.328 -11.93 1 87.44 348 TYR B N 1
ATOM 8916 C CA . TYR B 1 348 ? 26.75 -32.625 -12.32 1 87.44 348 TYR B CA 1
ATOM 8917 C C . TYR B 1 348 ? 26.625 -32.844 -13.828 1 87.44 348 TYR B C 1
ATOM 8919 O O . TYR B 1 348 ? 27.5 -33.438 -14.453 1 87.44 348 TYR B O 1
ATOM 8927 N N . ALA B 1 349 ? 25.562 -32.312 -14.352 1 84.25 349 ALA B N 1
ATOM 8928 C CA . ALA B 1 349 ? 25.453 -32.312 -15.812 1 84.25 349 ALA B CA 1
ATOM 8929 C C . ALA B 1 349 ? 26.562 -31.5 -16.453 1 84.25 349 ALA B C 1
ATOM 8931 O O . ALA B 1 349 ? 27.094 -31.875 -17.5 1 84.25 349 ALA B O 1
ATOM 8932 N N . MET B 1 350 ? 26.906 -30.469 -15.859 1 87.19 350 MET B N 1
ATOM 8933 C CA . MET B 1 350 ? 28 -29.609 -16.328 1 87.19 350 MET B CA 1
ATOM 8934 C C . MET B 1 350 ? 29.344 -30.312 -16.234 1 87.19 350 MET B C 1
ATOM 8936 O O . MET B 1 350 ? 30.156 -30.234 -17.141 1 87.19 350 MET B O 1
ATOM 8940 N N . LYS B 1 351 ? 29.469 -31.031 -15.125 1 84.5 351 LYS B N 1
ATOM 8941 C CA . LYS B 1 351 ? 30.719 -31.75 -14.891 1 84.5 351 LYS B CA 1
ATOM 8942 C C . LYS B 1 351 ? 30.875 -32.906 -15.875 1 84.5 351 LYS B C 1
ATOM 8944 O O . LYS B 1 351 ? 31.984 -33.219 -16.312 1 84.5 351 LYS B O 1
ATOM 8949 N N . GLU B 1 352 ? 29.75 -33.5 -16.188 1 85.19 352 GLU B N 1
ATOM 8950 C CA . GLU B 1 352 ? 29.781 -34.656 -17.109 1 85.19 352 GLU B CA 1
ATOM 8951 C C . GLU B 1 352 ? 30.031 -34.188 -18.547 1 85.19 352 GLU B C 1
ATOM 8953 O O . GLU B 1 352 ? 30.594 -34.938 -19.344 1 85.19 352 GLU B O 1
ATOM 8958 N N . ALA B 1 353 ? 29.641 -32.969 -18.766 1 82.56 353 ALA B N 1
ATOM 8959 C CA . ALA B 1 353 ? 29.875 -32.438 -20.094 1 82.56 353 ALA B CA 1
ATOM 8960 C C . ALA B 1 353 ? 31.344 -32.125 -20.328 1 82.56 353 ALA B C 1
ATOM 8962 O O . ALA B 1 353 ? 32.062 -31.703 -19.406 1 82.56 353 ALA B O 1
ATOM 8963 N N . SER B 1 354 ? 32.031 -32.625 -21.375 1 81.25 354 SER B N 1
ATOM 8964 C CA . SER B 1 354 ? 33.438 -32.406 -21.688 1 81.25 354 SER B CA 1
ATOM 8965 C C . SER B 1 354 ? 33.781 -30.922 -21.703 1 81.25 354 SER B C 1
ATOM 8967 O O . SER B 1 354 ? 33 -30.109 -22.25 1 81.25 354 SER B O 1
ATOM 8969 N N . TRP B 1 355 ? 34.75 -30.562 -20.953 1 85.19 355 TRP B N 1
ATOM 8970 C CA . TRP B 1 355 ? 35.219 -29.172 -20.922 1 85.19 355 TRP B CA 1
ATOM 8971 C C . TRP B 1 355 ? 35.469 -28.641 -22.328 1 85.19 355 TRP B C 1
ATOM 8973 O O . TRP B 1 355 ? 35.25 -27.453 -22.578 1 85.19 355 TRP B O 1
ATOM 8983 N N . SER B 1 356 ? 35.844 -29.484 -23.172 1 82.19 356 SER B N 1
ATOM 8984 C CA . SER B 1 356 ? 36.062 -29.078 -24.547 1 82.19 356 SER B CA 1
ATOM 8985 C C . SER B 1 356 ? 34.812 -28.547 -25.203 1 82.19 356 SER B C 1
ATOM 8987 O O . SER B 1 356 ? 34.844 -27.641 -26.031 1 82.19 356 SER B O 1
ATOM 8989 N N . ALA B 1 357 ? 33.719 -29.125 -24.719 1 83.12 357 ALA B N 1
ATOM 8990 C CA . ALA B 1 357 ? 32.438 -28.719 -25.281 1 83.12 357 ALA B CA 1
ATOM 8991 C C . ALA B 1 357 ? 31.938 -27.422 -24.656 1 83.12 357 ALA B C 1
ATOM 8993 O O . ALA B 1 357 ? 31.266 -26.625 -25.312 1 83.12 357 ALA B O 1
ATOM 8994 N N . LEU B 1 358 ? 32.344 -27.141 -23.406 1 90.56 358 LEU B N 1
ATOM 8995 C CA . LEU B 1 358 ? 31.828 -26 -22.672 1 90.56 358 LEU B CA 1
ATOM 8996 C C . LEU B 1 358 ? 32.781 -24.797 -22.75 1 90.56 358 LEU B C 1
ATOM 8998 O O . LEU B 1 358 ? 32.375 -23.656 -22.531 1 90.56 358 LEU B O 1
ATOM 9002 N N . SER B 1 359 ? 34.031 -24.969 -23.109 1 90.62 359 SER B N 1
ATOM 9003 C CA . SER B 1 359 ? 35.062 -23.953 -23.078 1 90.62 359 SER B CA 1
ATOM 9004 C C . SER B 1 359 ? 34.75 -22.812 -24.047 1 90.62 359 SER B C 1
ATOM 9006 O O . SER B 1 359 ? 35 -21.641 -23.734 1 90.62 359 SER B O 1
ATOM 9008 N N . PRO B 1 360 ? 34.281 -23.141 -25.281 1 90.25 360 PRO B N 1
ATOM 9009 C CA . PRO B 1 360 ? 33.969 -22.016 -26.172 1 90.25 360 PRO B CA 1
ATOM 9010 C C . PRO B 1 360 ? 32.906 -21.094 -25.594 1 90.25 360 PRO B C 1
ATOM 9012 O O . PRO B 1 360 ? 33 -19.859 -25.703 1 90.25 360 PRO B O 1
ATOM 9015 N N . LEU B 1 361 ? 31.875 -21.703 -25.062 1 90.62 361 LEU B N 1
ATOM 9016 C CA . LEU B 1 361 ? 30.812 -20.906 -24.453 1 90.62 361 LEU B CA 1
ATOM 9017 C C . LEU B 1 361 ? 31.344 -20.109 -23.266 1 90.62 361 LEU B C 1
ATOM 9019 O O . LEU B 1 361 ? 30.984 -18.953 -23.078 1 90.62 361 LEU B O 1
ATOM 9023 N N . PHE B 1 362 ? 32.125 -20.719 -22.469 1 92 362 PHE B N 1
ATOM 9024 C CA . PHE B 1 362 ? 32.75 -20.062 -21.328 1 92 362 PHE B CA 1
ATOM 9025 C C . PHE B 1 362 ? 33.625 -18.906 -21.797 1 92 362 PHE B C 1
ATOM 9027 O O . PHE B 1 362 ? 33.625 -17.828 -21.188 1 92 362 PHE B O 1
ATOM 9034 N N . GLY B 1 363 ? 34.406 -19.188 -22.781 1 91.81 363 GLY B N 1
ATOM 9035 C CA . GLY B 1 363 ? 35.25 -18.141 -23.328 1 91.81 363 GLY B CA 1
ATOM 9036 C C . GLY B 1 363 ? 34.469 -16.969 -23.859 1 91.81 363 GLY B C 1
ATOM 9037 O O . GLY B 1 363 ? 34.844 -15.805 -23.656 1 91.81 363 GLY B O 1
ATOM 9038 N N . LEU B 1 364 ? 33.438 -17.281 -24.531 1 92.19 364 LEU B N 1
ATOM 9039 C CA . LEU B 1 364 ? 32.531 -16.266 -25.047 1 92.19 364 LEU B CA 1
ATOM 9040 C C . LEU B 1 364 ? 31.938 -15.438 -23.906 1 92.19 364 LEU B C 1
ATOM 9042 O O . LEU B 1 364 ? 31.906 -14.203 -23.969 1 92.19 364 LEU B O 1
ATOM 9046 N N . PHE B 1 365 ? 31.516 -16.062 -22.844 1 92.69 365 PHE B N 1
ATOM 9047 C CA . PHE B 1 365 ? 30.906 -15.438 -21.688 1 92.69 365 PHE B CA 1
ATOM 9048 C C . PHE B 1 365 ? 31.891 -14.531 -20.969 1 92.69 365 PHE B C 1
ATOM 9050 O O . PHE B 1 365 ? 31.594 -13.375 -20.672 1 92.69 365 PHE B O 1
ATOM 9057 N N . ILE B 1 366 ? 33.062 -14.992 -20.766 1 93.81 366 ILE B N 1
ATOM 9058 C CA . ILE B 1 366 ? 34.031 -14.273 -19.969 1 93.81 366 ILE B CA 1
ATOM 9059 C C . ILE B 1 366 ? 34.625 -13.117 -20.781 1 93.81 366 ILE B C 1
ATOM 9061 O O . ILE B 1 366 ? 34.875 -12.039 -20.25 1 93.81 366 ILE B O 1
ATOM 9065 N N . SER B 1 367 ? 34.844 -13.375 -22.047 1 94.88 367 SER B N 1
ATOM 9066 C CA . SER B 1 367 ? 35.375 -12.297 -22.891 1 94.88 367 SER B CA 1
ATOM 9067 C C . SER B 1 367 ? 34.375 -11.156 -23.016 1 94.88 367 SER B C 1
ATOM 9069 O O . SER B 1 367 ? 34.75 -9.984 -22.984 1 94.88 367 SER B O 1
ATOM 9071 N N . GLY B 1 368 ? 33.125 -11.555 -23.203 1 94 368 GLY B N 1
ATOM 9072 C CA . GLY B 1 368 ? 32.094 -10.531 -23.219 1 94 368 GLY B CA 1
ATOM 9073 C C . GLY B 1 368 ? 32 -9.734 -21.938 1 94 368 GLY B C 1
ATOM 9074 O O . GLY B 1 368 ? 31.906 -8.508 -21.969 1 94 368 GLY B O 1
ATOM 9075 N N . TYR B 1 369 ? 32.094 -10.391 -20.812 1 94.06 369 TYR B N 1
ATOM 9076 C CA . TYR B 1 369 ? 32 -9.758 -19.516 1 94.06 369 TYR B CA 1
ATOM 9077 C C . TYR B 1 369 ? 33.188 -8.828 -19.266 1 94.06 369 TYR B C 1
ATOM 9079 O O . TYR B 1 369 ? 33.031 -7.672 -18.875 1 94.06 369 TYR B O 1
ATOM 9087 N N . LEU B 1 370 ? 34.375 -9.305 -19.531 1 95.75 370 LEU B N 1
ATOM 9088 C CA . LEU B 1 370 ? 35.594 -8.531 -19.281 1 95.75 370 LEU B CA 1
ATOM 9089 C C . LEU B 1 370 ? 35.656 -7.328 -20.219 1 95.75 370 LEU B C 1
ATOM 9091 O O . LEU B 1 370 ? 36.094 -6.246 -19.828 1 95.75 370 LEU B O 1
ATOM 9095 N N . SER B 1 371 ? 35.281 -7.57 -21.406 1 96.62 371 SER B N 1
ATOM 9096 C CA . SER B 1 371 ? 35.312 -6.461 -22.359 1 96.62 371 SER B CA 1
ATOM 9097 C C . SER B 1 371 ? 34.344 -5.363 -21.938 1 96.62 371 SER B C 1
ATOM 9099 O O . SER B 1 371 ? 34.594 -4.18 -22.156 1 96.62 371 SER B O 1
ATOM 9101 N N . LYS B 1 372 ? 33.281 -5.77 -21.391 1 94.81 372 LYS B N 1
ATOM 9102 C CA . LYS B 1 372 ? 32.312 -4.781 -20.938 1 94.81 372 LYS B CA 1
ATOM 9103 C C . LYS B 1 372 ? 32.844 -3.969 -19.766 1 94.81 372 LYS B C 1
ATOM 9105 O O . LYS B 1 372 ? 32.688 -2.746 -19.719 1 94.81 372 LYS B O 1
ATOM 9110 N N . VAL B 1 373 ? 33.438 -4.598 -18.844 1 96.06 373 VAL B N 1
ATOM 9111 C CA . VAL B 1 373 ? 34 -3.916 -17.688 1 96.06 373 VAL B CA 1
ATOM 9112 C C . VAL B 1 373 ? 35.094 -2.938 -18.141 1 96.06 373 VAL B C 1
ATOM 9114 O O . VAL B 1 373 ? 35.062 -1.767 -17.75 1 96.06 373 VAL B O 1
ATOM 9117 N N . ILE B 1 374 ? 35.875 -3.406 -19 1 96.94 374 ILE B N 1
ATOM 9118 C CA . ILE B 1 374 ? 37.031 -2.619 -19.422 1 96.94 374 ILE B CA 1
ATOM 9119 C C . ILE B 1 374 ? 36.562 -1.468 -20.312 1 96.94 374 ILE B C 1
ATOM 9121 O O . ILE B 1 374 ? 37.031 -0.333 -20.172 1 96.94 374 ILE B O 1
ATOM 9125 N N . SER B 1 375 ? 35.75 -1.755 -21.234 1 96.56 375 SER B N 1
ATOM 9126 C CA . SER B 1 375 ? 35.25 -0.715 -22.141 1 96.56 375 SER B CA 1
ATOM 9127 C C . SER B 1 375 ? 34.531 0.397 -21.391 1 96.56 375 SER B C 1
ATOM 9129 O O . SER B 1 375 ? 34.75 1.579 -21.672 1 96.56 375 SER B O 1
ATOM 9131 N N . THR B 1 376 ? 33.719 0.024 -20.422 1 96 376 THR B N 1
ATOM 9132 C CA . THR B 1 376 ? 33 1.014 -19.625 1 96 376 THR B CA 1
ATOM 9133 C C . THR B 1 376 ? 33.938 1.809 -18.75 1 96 376 THR B C 1
ATOM 9135 O O . THR B 1 376 ? 33.781 3.021 -18.594 1 96 376 THR B O 1
ATOM 9138 N N . MET B 1 377 ? 34.875 1.1 -18.172 1 96.69 377 MET B N 1
ATOM 9139 C CA . MET B 1 377 ? 35.875 1.763 -17.328 1 96.69 377 MET B CA 1
ATOM 9140 C C . MET B 1 377 ? 36.656 2.799 -18.141 1 96.69 377 MET B C 1
ATOM 9142 O O . MET B 1 377 ? 36.812 3.938 -17.688 1 96.69 377 MET B O 1
ATOM 9146 N N . LEU B 1 378 ? 37.062 2.416 -19.297 1 96.88 378 LEU B N 1
ATOM 9147 C CA . LEU B 1 378 ? 37.844 3.305 -20.125 1 96.88 378 LEU B CA 1
ATOM 9148 C C . LEU B 1 378 ? 37.031 4.473 -20.641 1 96.88 378 LEU B C 1
ATOM 9150 O O . LEU B 1 378 ? 37.5 5.605 -20.703 1 96.88 378 LEU B O 1
ATOM 9154 N N . ALA B 1 379 ? 35.844 4.211 -21.047 1 96.62 379 ALA B N 1
ATOM 9155 C CA . ALA B 1 379 ? 34.938 5.27 -21.5 1 96.62 379 ALA B CA 1
ATOM 9156 C C . ALA B 1 379 ? 34.656 6.266 -20.375 1 96.62 379 ALA B C 1
ATOM 9158 O O . ALA B 1 379 ? 34.594 7.473 -20.609 1 96.62 379 ALA B O 1
ATOM 9159 N N . SER B 1 380 ? 34.469 5.77 -19.188 1 95.56 380 SER B N 1
ATOM 9160 C CA . SER B 1 380 ? 34.219 6.625 -18.031 1 95.56 380 SER B CA 1
ATOM 9161 C C . SER B 1 380 ? 35.438 7.492 -17.703 1 95.56 380 SER B C 1
ATOM 9163 O O . SER B 1 380 ? 35.281 8.656 -17.328 1 95.56 380 SER B O 1
ATOM 9165 N N . LYS B 1 381 ? 36.594 6.926 -17.875 1 95.06 381 LYS B N 1
ATOM 9166 C CA . LYS B 1 381 ? 37.812 7.691 -17.641 1 95.06 381 LYS B CA 1
ATOM 9167 C C . LYS B 1 381 ? 37.969 8.805 -18.672 1 95.06 381 LYS B C 1
ATOM 9169 O O . LYS B 1 381 ? 38.438 9.906 -18.344 1 95.06 381 LYS B O 1
ATOM 9174 N N . MET B 1 382 ? 37.594 8.578 -19.781 1 94.62 382 MET B N 1
ATOM 9175 C CA . MET B 1 382 ? 37.719 9.531 -20.875 1 94.62 382 MET B CA 1
ATOM 9176 C C . MET B 1 382 ? 36.812 10.734 -20.672 1 94.62 382 MET B C 1
ATOM 9178 O O . MET B 1 382 ? 37.094 11.82 -21.172 1 94.62 382 MET B O 1
ATOM 9182 N N . VAL B 1 383 ? 35.75 10.5 -19.984 1 92.5 383 VAL B N 1
ATOM 9183 C CA . VAL B 1 383 ? 34.781 11.578 -19.75 1 92.5 383 VAL B CA 1
ATOM 9184 C C . VAL B 1 383 ? 35.188 12.367 -18.5 1 92.5 383 VAL B C 1
ATOM 9186 O O . VAL B 1 383 ? 34.562 13.375 -18.172 1 92.5 383 VAL B O 1
ATOM 9189 N N . GLY B 1 384 ? 36.219 11.938 -17.719 1 89.12 384 GLY B N 1
ATOM 9190 C CA . GLY B 1 384 ? 36.75 12.766 -16.656 1 89.12 384 GLY B CA 1
ATOM 9191 C C . GLY B 1 384 ? 36.562 12.164 -15.281 1 89.12 384 GLY B C 1
ATOM 9192 O O . GLY B 1 384 ? 36.812 12.828 -14.266 1 89.12 384 GLY B O 1
ATOM 9193 N N . LEU B 1 385 ? 36.125 10.969 -15.219 1 89.31 385 LEU B N 1
ATOM 9194 C CA . LEU B 1 385 ? 35.969 10.352 -13.906 1 89.31 385 LEU B CA 1
ATOM 9195 C C . LEU B 1 385 ? 37.312 9.828 -13.383 1 89.31 385 LEU B C 1
ATOM 9197 O O . LEU B 1 385 ? 38.219 9.594 -14.164 1 89.31 385 LEU B O 1
ATOM 9201 N N . SER B 1 386 ? 37.406 9.711 -12.086 1 88.69 386 SER B N 1
ATOM 9202 C CA . SER B 1 386 ? 38.625 9.133 -11.477 1 88.69 386 SER B CA 1
ATOM 9203 C C . SER B 1 386 ? 38.719 7.645 -11.781 1 88.69 386 SER B C 1
ATOM 9205 O O . SER B 1 386 ? 37.75 7.012 -12.18 1 88.69 386 SER B O 1
ATOM 9207 N N . TRP B 1 387 ? 39.906 7.062 -11.688 1 90.81 387 TRP B N 1
ATOM 9208 C CA . TRP B 1 387 ? 40.125 5.645 -11.953 1 90.81 387 TRP B CA 1
ATOM 9209 C C . TRP B 1 387 ? 39.281 4.781 -11.023 1 90.81 387 TRP B C 1
ATOM 9211 O O . TRP B 1 387 ? 38.781 3.732 -11.438 1 90.81 387 TRP B O 1
ATOM 9221 N N . ARG B 1 388 ? 39.094 5.219 -9.844 1 88.94 388 ARG B N 1
ATOM 9222 C CA . ARG B 1 388 ? 38.281 4.469 -8.891 1 88.94 388 ARG B CA 1
ATOM 9223 C C . ARG B 1 388 ? 36.812 4.512 -9.273 1 88.94 388 ARG B C 1
ATOM 9225 O O . ARG B 1 388 ? 36.125 3.486 -9.258 1 88.94 388 ARG B O 1
ATOM 9232 N N . ASP B 1 389 ? 36.406 5.688 -9.648 1 90.5 389 ASP B N 1
ATOM 9233 C CA . ASP B 1 389 ? 35 5.844 -10.047 1 90.5 389 ASP B CA 1
ATOM 9234 C C . ASP B 1 389 ? 34.719 5.152 -11.383 1 90.5 389 ASP B C 1
ATOM 9236 O O . ASP B 1 389 ? 33.656 4.617 -11.594 1 90.5 389 ASP B O 1
ATOM 9240 N N . SER B 1 390 ? 35.75 5.172 -12.188 1 94.44 390 SER B N 1
ATOM 9241 C CA . SER B 1 390 ? 35.625 4.527 -13.484 1 94.44 390 SER B CA 1
ATOM 9242 C C . SER B 1 390 ? 35.531 3.012 -13.344 1 94.44 390 SER B C 1
ATOM 9244 O O . SER B 1 390 ? 34.781 2.359 -14.07 1 94.44 390 SER B O 1
ATOM 9246 N N . LEU B 1 391 ? 36.312 2.494 -12.461 1 94.88 391 LEU B N 1
ATOM 9247 C CA . LEU B 1 391 ? 36.219 1.059 -12.203 1 94.88 391 LEU B CA 1
ATOM 9248 C C . LEU B 1 391 ? 34.875 0.686 -11.602 1 94.88 391 LEU B C 1
ATOM 9250 O O . LEU B 1 391 ? 34.312 -0.357 -11.938 1 94.88 391 LEU B O 1
ATOM 9254 N N . ALA B 1 392 ? 34.438 1.542 -10.711 1 93.38 392 ALA B N 1
ATOM 9255 C CA . ALA B 1 392 ? 33.094 1.31 -10.133 1 93.38 392 ALA B CA 1
ATOM 9256 C C . ALA B 1 392 ? 32.031 1.337 -11.203 1 93.38 392 ALA B C 1
ATOM 9258 O O . ALA B 1 392 ? 31.109 0.502 -11.203 1 93.38 392 ALA B O 1
ATOM 9259 N N . MET B 1 393 ? 32.156 2.205 -12.125 1 94.12 393 MET B N 1
ATOM 9260 C CA . MET B 1 393 ? 31.219 2.301 -13.234 1 94.12 393 MET B CA 1
ATOM 9261 C C . MET B 1 393 ? 31.266 1.042 -14.094 1 94.12 393 MET B C 1
ATOM 9263 O O . MET B 1 393 ? 30.219 0.545 -14.516 1 94.12 393 MET B O 1
ATOM 9267 N N . GLY B 1 394 ? 32.438 0.643 -14.359 1 95.06 394 GLY B N 1
ATOM 9268 C CA . GLY B 1 394 ? 32.562 -0.584 -15.125 1 95.06 394 GLY B CA 1
ATOM 9269 C C . GLY B 1 394 ? 31.938 -1.787 -14.453 1 95.06 394 GLY B C 1
ATOM 9270 O O . GLY B 1 394 ? 31.297 -2.607 -15.117 1 95.06 394 GLY B O 1
ATOM 9271 N N . LEU B 1 395 ? 32.062 -1.874 -13.18 1 94.56 395 LEU B N 1
ATOM 9272 C CA . LEU B 1 395 ? 31.484 -2.984 -12.43 1 94.56 395 LEU B CA 1
ATOM 9273 C C . LEU B 1 395 ? 29.969 -2.859 -12.359 1 94.56 395 LEU B C 1
ATOM 9275 O O . LEU B 1 395 ? 29.25 -3.854 -12.5 1 94.56 395 LEU B O 1
ATOM 9279 N N . ILE B 1 396 ? 29.5 -1.679 -12.195 1 93.44 396 ILE B N 1
ATOM 9280 C CA . ILE B 1 396 ? 28.062 -1.451 -12.055 1 93.44 396 ILE B CA 1
ATOM 9281 C C . ILE B 1 396 ? 27.359 -1.776 -13.367 1 93.44 396 ILE B C 1
ATOM 9283 O O . ILE B 1 396 ? 26.359 -2.502 -13.383 1 93.44 396 ILE B O 1
ATOM 9287 N N . LEU B 1 397 ? 27.906 -1.312 -14.469 1 93.88 397 LEU B N 1
ATOM 9288 C CA . LEU B 1 397 ? 27.219 -1.465 -15.75 1 93.88 397 LEU B CA 1
ATOM 9289 C C . LEU B 1 397 ? 27.391 -2.883 -16.281 1 93.88 397 LEU B C 1
ATOM 9291 O O . LEU B 1 397 ? 26.688 -3.285 -17.219 1 93.88 397 LEU B O 1
ATOM 9295 N N . SER B 1 398 ? 28.234 -3.695 -15.672 1 94.06 398 SER B N 1
ATOM 9296 C CA . SER B 1 398 ? 28.469 -5.055 -16.141 1 94.06 398 SER B CA 1
ATOM 9297 C C . SER B 1 398 ? 27.719 -6.074 -15.289 1 94.06 398 SER B C 1
ATOM 9299 O O . SER B 1 398 ? 27.891 -7.285 -15.469 1 94.06 398 SER B O 1
ATOM 9301 N N . MET B 1 399 ? 26.922 -5.594 -14.391 1 92.56 399 MET B N 1
ATOM 9302 C CA . MET B 1 399 ? 26.141 -6.504 -13.555 1 92.56 399 MET B CA 1
ATOM 9303 C C . MET B 1 399 ? 25.109 -7.246 -14.391 1 92.56 399 MET B C 1
ATOM 9305 O O . MET B 1 399 ? 24.578 -6.711 -15.367 1 92.56 399 MET B O 1
ATOM 9309 N N . ARG B 1 400 ? 24.875 -8.445 -13.969 1 89.75 400 ARG B N 1
ATOM 9310 C CA . ARG B 1 400 ? 23.875 -9.305 -14.602 1 89.75 400 ARG B CA 1
ATOM 9311 C C . ARG B 1 400 ? 22.781 -9.688 -13.625 1 89.75 400 ARG B C 1
ATOM 9313 O O . ARG B 1 400 ? 23.031 -9.844 -12.422 1 89.75 400 ARG B O 1
ATOM 9320 N N . GLY B 1 401 ? 21.562 -9.727 -14.125 1 86.44 401 GLY B N 1
ATOM 9321 C CA . GLY B 1 401 ? 20.484 -9.93 -13.172 1 86.44 401 GLY B CA 1
ATOM 9322 C C . GLY B 1 401 ? 19.359 -10.773 -13.734 1 86.44 401 GLY B C 1
ATOM 9323 O O . GLY B 1 401 ? 19.594 -11.758 -14.438 1 86.44 401 GLY B O 1
ATOM 9324 N N . HIS B 1 402 ? 18.156 -10.453 -13.438 1 83.5 402 HIS B N 1
ATOM 9325 C CA . HIS B 1 402 ? 16.906 -11.195 -13.664 1 83.5 402 HIS B CA 1
ATOM 9326 C C . HIS B 1 402 ? 16.641 -11.352 -15.156 1 83.5 402 HIS B C 1
ATOM 9328 O O . HIS B 1 402 ? 16.281 -12.445 -15.617 1 83.5 402 HIS B O 1
ATOM 9334 N N . ALA B 1 403 ? 16.875 -10.336 -15.867 1 80.06 403 ALA B N 1
ATOM 9335 C CA . ALA B 1 403 ? 16.562 -10.344 -17.297 1 80.06 403 ALA B CA 1
ATOM 9336 C C . ALA B 1 403 ? 17.453 -11.328 -18.047 1 80.06 403 ALA B C 1
ATOM 9338 O O . ALA B 1 403 ? 17 -11.992 -18.984 1 80.06 403 ALA B O 1
ATOM 9339 N N . GLU B 1 404 ? 18.672 -11.422 -17.688 1 85.56 404 GLU B N 1
ATOM 9340 C CA . GLU B 1 404 ? 19.578 -12.367 -18.344 1 85.56 404 GLU B CA 1
ATOM 9341 C C . GLU B 1 404 ? 19.203 -13.805 -18.031 1 85.56 404 GLU B C 1
ATOM 9343 O O . GLU B 1 404 ? 19.312 -14.688 -18.891 1 85.56 404 GLU B O 1
ATOM 9348 N N . LEU B 1 405 ? 18.766 -14 -16.828 1 85.38 405 LEU B N 1
ATOM 9349 C CA . LEU B 1 405 ? 18.375 -15.352 -16.453 1 85.38 405 LEU B CA 1
ATOM 9350 C C . LEU B 1 405 ? 17.172 -15.812 -17.281 1 85.38 405 LEU B C 1
ATOM 9352 O O . LEU B 1 405 ? 17.078 -16.984 -17.672 1 85.38 405 LEU B O 1
ATOM 9356 N N . ILE B 1 406 ? 16.344 -14.898 -17.531 1 76.38 406 ILE B N 1
ATOM 9357 C CA . ILE B 1 406 ? 15.188 -15.195 -18.375 1 76.38 406 ILE B CA 1
ATOM 9358 C C . ILE B 1 406 ? 15.656 -15.57 -19.781 1 76.38 406 ILE B C 1
ATOM 9360 O O . ILE B 1 406 ? 15.086 -16.469 -20.406 1 76.38 406 ILE B O 1
ATOM 9364 N N . LEU B 1 407 ? 16.578 -14.859 -20.219 1 79.69 407 LEU B N 1
ATOM 9365 C CA . LEU B 1 407 ? 17.094 -15.141 -21.547 1 79.69 407 LEU B CA 1
ATOM 9366 C C . LEU B 1 407 ? 17.766 -16.516 -21.578 1 79.69 407 LEU B C 1
ATOM 9368 O O . LEU B 1 407 ? 17.672 -17.234 -22.578 1 79.69 407 LEU B O 1
ATOM 9372 N N . TYR B 1 408 ? 18.469 -16.844 -20.438 1 85.5 408 TYR B N 1
ATOM 9373 C CA . TYR B 1 408 ? 19.094 -18.172 -20.359 1 85.5 408 TYR B CA 1
ATOM 9374 C C . TYR B 1 408 ? 18.031 -19.266 -20.5 1 85.5 408 TYR B C 1
ATOM 9376 O O . TYR B 1 408 ? 18.234 -20.219 -21.25 1 85.5 408 TYR B O 1
ATOM 9384 N N . VAL B 1 409 ? 16.938 -19.016 -19.812 1 78.5 409 VAL B N 1
ATOM 9385 C CA . VAL B 1 409 ? 15.852 -19.984 -19.828 1 78.5 409 VAL B CA 1
ATOM 9386 C C . VAL B 1 409 ? 15.242 -20.047 -21.234 1 78.5 409 VAL B C 1
ATOM 9388 O O . VAL B 1 409 ? 14.938 -21.125 -21.734 1 78.5 409 VAL B O 1
ATOM 9391 N N . HIS B 1 410 ? 15.148 -18.875 -21.766 1 74.12 410 HIS B N 1
ATOM 9392 C CA . HIS B 1 410 ? 14.602 -18.781 -23.109 1 74.12 410 HIS B CA 1
ATOM 9393 C C . HIS B 1 410 ? 15.469 -19.531 -24.125 1 74.12 410 HIS B C 1
ATOM 9395 O O . HIS B 1 410 ? 14.953 -20.188 -25.031 1 74.12 410 HIS B O 1
ATOM 9401 N N . TRP B 1 411 ? 16.734 -19.594 -24.016 1 80.12 411 TRP B N 1
ATOM 9402 C CA . TRP B 1 411 ? 17.656 -20.234 -24.953 1 80.12 411 TRP B CA 1
ATOM 9403 C C . TRP B 1 411 ? 17.656 -21.75 -24.781 1 80.12 411 TRP B C 1
ATOM 9405 O O . TRP B 1 411 ? 17.891 -22.484 -25.734 1 80.12 411 TRP B O 1
ATOM 9415 N N . VAL B 1 412 ? 17.375 -22.172 -23.531 1 76.69 412 VAL B N 1
ATOM 9416 C CA . VAL B 1 412 ? 17.25 -23.609 -23.297 1 76.69 412 VAL B CA 1
ATOM 9417 C C . VAL B 1 412 ? 15.945 -24.109 -23.938 1 76.69 412 VAL B C 1
ATOM 9419 O O . VAL B 1 412 ? 15.93 -25.156 -24.562 1 76.69 412 VAL B O 1
ATOM 9422 N N . ASP B 1 413 ? 14.969 -23.266 -23.766 1 69.75 413 ASP B N 1
ATOM 9423 C CA . ASP B 1 413 ? 13.656 -23.625 -24.312 1 69.75 413 ASP B CA 1
ATOM 9424 C C . ASP B 1 413 ? 13.695 -23.688 -25.828 1 69.75 413 ASP B C 1
ATOM 9426 O O . ASP B 1 413 ? 13.008 -24.516 -26.438 1 69.75 413 ASP B O 1
ATOM 9430 N N . LYS B 1 414 ? 14.523 -22.812 -26.406 1 69.19 414 LYS B N 1
ATOM 9431 C CA . LYS B 1 414 ? 14.625 -22.781 -27.859 1 69.19 414 LYS B CA 1
ATOM 9432 C C . LYS B 1 414 ? 15.734 -23.703 -28.359 1 69.19 414 LYS B C 1
ATOM 9434 O O . LYS B 1 414 ? 16.062 -23.703 -29.547 1 69.19 414 LYS B O 1
ATOM 9439 N N . ASP B 1 415 ? 16.391 -24.5 -27.438 1 74.88 415 ASP B N 1
ATOM 9440 C CA . ASP B 1 415 ? 17.422 -25.484 -27.719 1 74.88 415 ASP B CA 1
ATOM 9441 C C . ASP B 1 415 ? 18.672 -24.828 -28.328 1 74.88 415 ASP B C 1
ATOM 9443 O O . ASP B 1 415 ? 19.281 -25.375 -29.25 1 74.88 415 ASP B O 1
ATOM 9447 N N . ILE B 1 416 ? 18.891 -23.641 -27.984 1 75.62 416 ILE B N 1
ATOM 9448 C CA . ILE B 1 416 ? 20.109 -22.953 -28.375 1 75.62 416 ILE B CA 1
ATOM 9449 C C . ILE B 1 416 ? 21.281 -23.453 -27.547 1 75.62 416 ILE B C 1
ATOM 9451 O O . ILE B 1 416 ? 22.375 -23.672 -28.062 1 75.62 416 ILE B O 1
ATOM 9455 N N . ILE B 1 417 ? 20.969 -23.625 -26.25 1 82.44 417 ILE B N 1
ATOM 9456 C CA . ILE B 1 417 ? 21.984 -24.141 -25.344 1 82.44 417 ILE B CA 1
ATOM 9457 C C . ILE B 1 417 ? 21.406 -25.328 -24.562 1 82.44 417 ILE B C 1
ATOM 9459 O O . ILE B 1 417 ? 20.203 -25.406 -24.328 1 82.44 417 ILE B O 1
ATOM 9463 N N . GLY B 1 418 ? 22.219 -26.297 -24.281 1 81.62 418 GLY B N 1
ATOM 9464 C CA . GLY B 1 418 ? 21.812 -27.422 -23.453 1 81.62 418 GLY B CA 1
ATOM 9465 C C . GLY B 1 418 ? 21.906 -27.141 -21.969 1 81.62 418 GLY B C 1
ATOM 9466 O O . GLY B 1 418 ? 22.266 -26.031 -21.562 1 81.62 418 GLY B O 1
ATOM 9467 N N . VAL B 1 419 ? 21.609 -28.141 -21.141 1 86 419 VAL B N 1
ATOM 9468 C CA . VAL B 1 419 ? 21.562 -28.016 -19.688 1 86 419 VAL B CA 1
ATOM 9469 C C . VAL B 1 419 ? 22.953 -27.719 -19.141 1 86 419 VAL B C 1
ATOM 9471 O O . VAL B 1 419 ? 23.125 -26.875 -18.266 1 86 419 VAL B O 1
ATOM 9474 N N . PRO B 1 420 ? 23.953 -28.359 -19.766 1 88.69 420 PRO B N 1
ATOM 9475 C CA . PRO B 1 420 ? 25.297 -28.062 -19.266 1 88.69 420 PRO B CA 1
ATOM 9476 C C . PRO B 1 420 ? 25.719 -26.609 -19.531 1 88.69 420 PRO B C 1
ATOM 9478 O O . PRO B 1 420 ? 26.312 -25.984 -18.656 1 88.69 420 PRO B O 1
ATOM 9481 N N . GLY B 1 421 ? 25.453 -26.156 -20.734 1 88.62 421 GLY B N 1
ATOM 9482 C CA . GLY B 1 421 ? 25.766 -24.766 -21.031 1 88.62 421 GLY B CA 1
ATOM 9483 C C . GLY B 1 421 ? 25 -23.781 -20.172 1 88.62 421 GLY B C 1
ATOM 9484 O O . GLY B 1 421 ? 25.547 -22.781 -19.719 1 88.62 421 GLY B O 1
ATOM 9485 N N . PHE B 1 422 ? 23.719 -24.078 -19.922 1 90.25 422 PHE B N 1
ATOM 9486 C CA . PHE B 1 422 ? 22.875 -23.266 -19.062 1 90.25 422 PHE B CA 1
ATOM 9487 C C . PHE B 1 422 ? 23.453 -23.203 -17.656 1 90.25 422 PHE B C 1
ATOM 9489 O O . PHE B 1 422 ? 23.547 -22.109 -17.078 1 90.25 422 PHE B O 1
ATOM 9496 N N . SER B 1 423 ? 23.797 -24.281 -17.125 1 92.81 423 SER B N 1
ATOM 9497 C CA . SER B 1 423 ? 24.328 -24.375 -15.773 1 92.81 423 SER B CA 1
ATOM 9498 C C . SER B 1 423 ? 25.625 -23.578 -15.625 1 92.81 423 SER B C 1
ATOM 9500 O O . SER B 1 423 ? 25.828 -22.906 -14.617 1 92.81 423 SER B O 1
ATOM 9502 N N . MET B 1 424 ? 26.438 -23.672 -16.609 1 92.12 424 MET B N 1
ATOM 9503 C CA . MET B 1 424 ? 27.703 -22.953 -16.578 1 92.12 424 MET B CA 1
ATOM 9504 C C . MET B 1 424 ? 27.469 -21.453 -16.547 1 92.12 424 MET B C 1
ATOM 9506 O O . MET B 1 424 ? 28.125 -20.734 -15.789 1 92.12 424 MET B O 1
ATOM 9510 N N . MET B 1 425 ? 26.594 -21 -17.344 1 92.06 425 MET B N 1
ATOM 9511 C CA . MET B 1 425 ? 26.312 -19.562 -17.422 1 92.06 425 MET B CA 1
ATOM 9512 C C . MET B 1 425 ? 25.703 -19.062 -16.109 1 92.06 425 MET B C 1
ATOM 9514 O O . MET B 1 425 ? 26.047 -17.984 -15.641 1 92.06 425 MET B O 1
ATOM 9518 N N . VAL B 1 426 ? 24.828 -19.828 -15.5 1 93 426 VAL B N 1
ATOM 9519 C CA . VAL B 1 426 ? 24.203 -19.453 -14.234 1 93 426 VAL B CA 1
ATOM 9520 C C . VAL B 1 426 ? 25.25 -19.406 -13.133 1 93 426 VAL B C 1
ATOM 9522 O O . VAL B 1 426 ? 25.297 -18.453 -12.352 1 93 426 VAL B O 1
ATOM 9525 N N . PHE B 1 427 ? 26.156 -20.391 -13.109 1 92.38 427 PHE B N 1
ATOM 9526 C CA . PHE B 1 427 ? 27.219 -20.422 -12.109 1 92.38 427 PHE B CA 1
ATOM 9527 C C . PHE B 1 427 ? 28.156 -19.234 -12.281 1 92.38 427 PHE B C 1
ATOM 9529 O O . PHE B 1 427 ? 28.547 -18.594 -11.305 1 92.38 427 PHE B O 1
ATOM 9536 N N . ALA B 1 428 ? 28.5 -19 -13.508 1 91.69 428 ALA B N 1
ATOM 9537 C CA . ALA B 1 428 ? 29.375 -17.859 -13.781 1 91.69 428 ALA B CA 1
ATOM 9538 C C . ALA B 1 428 ? 28.719 -16.547 -13.344 1 91.69 428 ALA B C 1
ATOM 9540 O O . ALA B 1 428 ? 29.391 -15.672 -12.805 1 91.69 428 ALA B O 1
ATOM 9541 N N . THR B 1 429 ? 27.422 -16.453 -13.586 1 91.62 429 THR B N 1
ATOM 9542 C CA . THR B 1 429 ? 26.672 -15.25 -13.203 1 91.62 429 THR B CA 1
ATOM 9543 C C . THR B 1 429 ? 26.672 -15.078 -11.688 1 91.62 429 THR B C 1
ATOM 9545 O O . THR B 1 429 ? 26.859 -13.969 -11.18 1 91.62 429 THR B O 1
ATOM 9548 N N . VAL B 1 430 ? 26.469 -16.109 -10.961 1 92 430 VAL B N 1
ATOM 9549 C CA . VAL B 1 430 ? 26.422 -16.062 -9.508 1 92 430 VAL B CA 1
ATOM 9550 C C . VAL B 1 430 ? 27.781 -15.625 -8.961 1 92 430 VAL B C 1
ATOM 9552 O O . VAL B 1 430 ? 27.859 -14.789 -8.055 1 92 430 VAL B O 1
ATOM 9555 N N . ILE B 1 431 ? 28.812 -16.141 -9.516 1 90.94 431 ILE B N 1
ATOM 9556 C CA . ILE B 1 431 ? 30.156 -15.844 -9.047 1 90.94 431 ILE B CA 1
ATOM 9557 C C . ILE B 1 431 ? 30.5 -14.383 -9.352 1 90.94 431 ILE B C 1
ATOM 9559 O O . ILE B 1 431 ? 31.016 -13.672 -8.484 1 90.94 431 ILE B O 1
ATOM 9563 N N . LEU B 1 432 ? 30.234 -14.039 -10.5 1 90.56 432 LEU B N 1
ATOM 9564 C CA . LEU B 1 432 ? 30.562 -12.68 -10.891 1 90.56 432 LEU B CA 1
ATOM 9565 C C . LEU B 1 432 ? 29.75 -11.664 -10.094 1 90.56 432 LEU B C 1
ATOM 9567 O O . LEU B 1 432 ? 30.281 -10.656 -9.625 1 90.56 432 LEU B O 1
ATOM 9571 N N . MET B 1 433 ? 28.438 -11.938 -9.938 1 90.81 433 MET B N 1
ATOM 9572 C CA . MET B 1 433 ? 27.578 -11.023 -9.188 1 90.81 433 MET B CA 1
ATOM 9573 C C . MET B 1 433 ? 27.922 -11.023 -7.707 1 90.81 433 MET B C 1
ATOM 9575 O O . MET B 1 433 ? 27.766 -10.008 -7.027 1 90.81 433 MET B O 1
ATOM 9579 N N . GLY B 1 434 ? 28.406 -12.133 -7.219 1 91.56 434 GLY B N 1
ATOM 9580 C CA . GLY B 1 434 ? 28.828 -12.211 -5.832 1 91.56 434 GLY B CA 1
ATOM 9581 C C . GLY B 1 434 ? 30.016 -11.312 -5.523 1 91.56 434 GLY B C 1
ATOM 9582 O O . GLY B 1 434 ? 30.172 -10.836 -4.398 1 91.56 434 GLY B O 1
ATOM 9583 N N . VAL B 1 435 ? 30.734 -10.969 -6.543 1 91.75 435 VAL B N 1
ATOM 9584 C CA . VAL B 1 435 ? 31.938 -10.172 -6.344 1 91.75 435 VAL B CA 1
ATOM 9585 C C . VAL B 1 435 ? 31.625 -8.695 -6.59 1 91.75 435 VAL B C 1
ATOM 9587 O O . VAL B 1 435 ? 32.25 -7.82 -5.996 1 91.75 435 VAL B O 1
ATOM 9590 N N . HIS B 1 436 ? 30.641 -8.398 -7.301 1 91.75 436 HIS B N 1
ATOM 9591 C CA . HIS B 1 436 ? 30.344 -7.031 -7.723 1 91.75 436 HIS B CA 1
ATOM 9592 C C . HIS B 1 436 ? 29.969 -6.152 -6.535 1 91.75 436 HIS B C 1
ATOM 9594 O O . HIS B 1 436 ? 30.609 -5.121 -6.297 1 91.75 436 HIS B O 1
ATOM 9600 N N . ALA B 1 437 ? 29.016 -6.574 -5.758 1 88.19 437 ALA B N 1
ATOM 9601 C CA . ALA B 1 437 ? 28.484 -5.715 -4.699 1 88.19 437 ALA B CA 1
ATOM 9602 C C . ALA B 1 437 ? 29.562 -5.406 -3.662 1 88.19 437 ALA B C 1
ATOM 9604 O O . ALA B 1 437 ? 29.797 -4.242 -3.322 1 88.19 437 ALA B O 1
ATOM 9605 N N . PRO B 1 438 ? 30.344 -6.41 -3.232 1 88.94 438 PRO B N 1
ATOM 9606 C CA . PRO B 1 438 ? 31.406 -6.113 -2.27 1 88.94 438 PRO B CA 1
ATOM 9607 C C . PRO B 1 438 ? 32.531 -5.25 -2.865 1 88.94 438 PRO B C 1
ATOM 9609 O O . PRO B 1 438 ? 33.062 -4.363 -2.189 1 88.94 438 PRO B O 1
ATOM 9612 N N . LEU B 1 439 ? 32.812 -5.441 -4.035 1 91.94 439 LEU B N 1
ATOM 9613 C CA . LEU B 1 439 ? 33.875 -4.68 -4.676 1 91.94 439 LEU B CA 1
ATOM 9614 C C . LEU B 1 439 ? 33.469 -3.225 -4.867 1 91.94 439 LEU B C 1
ATOM 9616 O O . LEU B 1 439 ? 34.281 -2.312 -4.676 1 91.94 439 LEU B O 1
ATOM 9620 N N . ILE B 1 440 ? 32.281 -3.008 -5.234 1 90.81 440 ILE B N 1
ATOM 9621 C CA . ILE B 1 440 ? 31.781 -1.653 -5.43 1 90.81 440 ILE B CA 1
ATOM 9622 C C . ILE B 1 440 ? 31.766 -0.91 -4.098 1 90.81 440 ILE B C 1
ATOM 9624 O O . ILE B 1 440 ? 32.125 0.268 -4.031 1 90.81 440 ILE B O 1
ATOM 9628 N N . SER B 1 441 ? 31.375 -1.637 -3.084 1 85.44 441 SER B N 1
ATOM 9629 C CA . SER B 1 441 ? 31.281 -1.021 -1.763 1 85.44 441 SER B CA 1
ATOM 9630 C C . SER B 1 441 ? 32.656 -0.608 -1.257 1 85.44 441 SER B C 1
ATOM 9632 O O . SER B 1 441 ? 32.781 0.356 -0.499 1 85.44 441 SER B O 1
ATOM 9634 N N . ILE B 1 442 ? 33.656 -1.316 -1.687 1 84.62 442 ILE B N 1
ATOM 9635 C CA . ILE B 1 442 ? 35.031 -1.013 -1.261 1 84.62 442 ILE B CA 1
ATOM 9636 C C . ILE B 1 442 ? 35.594 0.138 -2.096 1 84.62 442 ILE B C 1
ATOM 9638 O O . ILE B 1 442 ? 36.312 0.988 -1.583 1 84.62 442 ILE B O 1
ATOM 9642 N N . LEU B 1 443 ? 35.219 0.211 -3.229 1 84.56 443 LEU B N 1
ATOM 9643 C CA . LEU B 1 443 ? 35.781 1.177 -4.16 1 84.56 443 LEU B CA 1
ATOM 9644 C C . LEU B 1 443 ? 35.156 2.549 -3.986 1 84.56 443 LEU B C 1
ATOM 9646 O O . LEU B 1 443 ? 35.812 3.574 -4.191 1 84.56 443 LEU B O 1
ATOM 9650 N N . TYR B 1 444 ? 33.844 2.514 -3.68 1 78.94 444 TYR B N 1
ATOM 9651 C CA . TYR B 1 444 ? 33.156 3.797 -3.674 1 78.94 444 TYR B CA 1
ATOM 9652 C C . TYR B 1 444 ? 32.562 4.086 -2.305 1 78.94 444 TYR B C 1
ATOM 9654 O O . TYR B 1 444 ? 31.734 3.309 -1.8 1 78.94 444 TYR B O 1
ATOM 9662 N N . ASP B 1 445 ? 33.062 5.152 -1.681 1 71.88 445 ASP B N 1
ATOM 9663 C CA . ASP B 1 445 ? 32.5 5.66 -0.436 1 71.88 445 ASP B CA 1
ATOM 9664 C C . ASP B 1 445 ? 31.766 6.977 -0.668 1 71.88 445 ASP B C 1
ATOM 9666 O O . ASP B 1 445 ? 32.375 8.008 -0.929 1 71.88 445 ASP B O 1
ATOM 9670 N N . PRO B 1 446 ? 30.484 6.895 -0.601 1 69.62 446 PRO B N 1
ATOM 9671 C CA . PRO B 1 446 ? 29.688 8.078 -0.922 1 69.62 446 PRO B CA 1
ATOM 9672 C C . PRO B 1 446 ? 29.938 9.234 0.042 1 69.62 446 PRO B C 1
ATOM 9674 O O . PRO B 1 446 ? 29.625 10.383 -0.274 1 69.62 446 PRO B O 1
ATOM 9677 N N . SER B 1 447 ? 30.469 9.047 1.219 1 65.62 447 SER B N 1
ATOM 9678 C CA . SER B 1 447 ? 30.625 10.086 2.236 1 65.62 447 SER B CA 1
ATOM 9679 C C . SER B 1 447 ? 31.922 10.859 2.045 1 65.62 447 SER B C 1
ATOM 9681 O O . SER B 1 447 ? 32.094 11.953 2.59 1 65.62 447 SER B O 1
ATOM 9683 N N . LYS B 1 448 ? 32.812 10.484 1.227 1 65.19 448 LYS B N 1
ATOM 9684 C CA . LYS B 1 448 ? 34.156 11.047 1.123 1 65.19 448 LYS B CA 1
ATOM 9685 C C . LYS B 1 448 ? 34.125 12.469 0.565 1 65.19 448 LYS B C 1
ATOM 9687 O O . LYS B 1 448 ? 34.844 13.352 1.05 1 65.19 448 LYS B O 1
ATOM 9692 N N . PRO B 1 449 ? 33.188 12.633 -0.369 1 62.25 449 PRO B N 1
ATOM 9693 C CA . PRO B 1 449 ? 33.25 13.977 -0.954 1 62.25 449 PRO B CA 1
ATOM 9694 C C . PRO B 1 449 ? 32.844 15.062 0.042 1 62.25 449 PRO B C 1
ATOM 9696 O O . PRO B 1 449 ? 33.188 16.234 -0.152 1 62.25 449 PRO B O 1
ATOM 9699 N N . TYR B 1 450 ? 32.312 14.719 1.096 1 62.91 450 TYR B N 1
ATOM 9700 C CA . TYR B 1 450 ? 31.797 15.719 2.027 1 62.91 450 TYR B CA 1
ATOM 9701 C C . TYR B 1 450 ? 32.781 15.945 3.174 1 62.91 450 TYR B C 1
ATOM 9703 O O . TYR B 1 450 ? 32.562 16.797 4.031 1 62.91 450 TYR B O 1
ATOM 9711 N N . MET B 1 451 ? 33.812 15.188 3.08 1 58.81 451 MET B N 1
ATOM 9712 C CA . MET B 1 451 ? 34.781 15.328 4.168 1 58.81 451 MET B CA 1
ATOM 9713 C C . MET B 1 451 ? 35.781 16.422 3.855 1 58.81 451 MET B C 1
ATOM 9715 O O . MET B 1 451 ? 36.844 16.156 3.285 1 58.81 451 MET B O 1
ATOM 9719 N N . VAL B 1 452 ? 35.219 17.703 3.76 1 62.47 452 VAL B N 1
ATOM 9720 C CA . VAL B 1 452 ? 36.094 18.844 3.436 1 62.47 452 VAL B CA 1
ATOM 9721 C C . VAL B 1 452 ? 36.781 19.328 4.695 1 62.47 452 VAL B C 1
ATOM 9723 O O . VAL B 1 452 ? 36.219 19.281 5.793 1 62.47 452 VAL B O 1
ATOM 9726 N N . ASN B 1 453 ? 38.094 19.625 4.59 1 60.56 453 ASN B N 1
ATOM 9727 C CA . ASN B 1 453 ? 38.969 20.078 5.672 1 60.56 453 ASN B CA 1
ATOM 9728 C C . ASN B 1 453 ? 38.844 21.578 5.891 1 60.56 453 ASN B C 1
ATOM 9730 O O . ASN B 1 453 ? 39.656 22.188 6.613 1 60.56 453 ASN B O 1
ATOM 9734 N N . GLN B 1 454 ? 37.75 22.219 5.391 1 71.44 454 GLN B N 1
ATOM 9735 C CA . GLN B 1 454 ? 37.594 23.641 5.652 1 71.44 454 GLN B CA 1
ATOM 9736 C C . GLN B 1 454 ? 36.656 23.891 6.828 1 71.44 454 GLN B C 1
ATOM 9738 O O . GLN B 1 454 ? 35.656 23.219 6.961 1 71.44 454 GLN B O 1
ATOM 9743 N N . ARG B 1 455 ? 37.188 24.781 7.715 1 79.5 455 ARG B N 1
ATOM 9744 C CA . ARG B 1 455 ? 36.375 25.141 8.875 1 79.5 455 ARG B CA 1
ATOM 9745 C C . ARG B 1 455 ? 35.156 25.984 8.469 1 79.5 455 ARG B C 1
ATOM 9747 O O . ARG B 1 455 ? 35.312 27.062 7.91 1 79.5 455 ARG B O 1
ATOM 9754 N N . ARG B 1 456 ? 34.031 25.438 8.539 1 85.38 456 ARG B N 1
ATOM 9755 C CA . ARG B 1 456 ? 32.781 26.141 8.25 1 85.38 456 ARG B CA 1
ATOM 9756 C C . ARG B 1 456 ? 31.891 26.203 9.492 1 85.38 456 ARG B C 1
ATOM 9758 O O . ARG B 1 456 ? 31 25.359 9.664 1 85.38 456 ARG B O 1
ATOM 9765 N N . THR B 1 457 ? 32.219 27.109 10.336 1 89.62 457 THR B N 1
ATOM 9766 C CA . THR B 1 457 ? 31.453 27.312 11.562 1 89.62 457 THR B CA 1
ATOM 9767 C C . THR B 1 457 ? 30.969 28.75 11.68 1 89.62 457 THR B C 1
ATOM 9769 O O . THR B 1 457 ? 31.453 29.625 10.961 1 89.62 457 THR B O 1
ATOM 9772 N N . ILE B 1 458 ? 30.047 28.984 12.492 1 91.06 458 ILE B N 1
ATOM 9773 C CA . ILE B 1 458 ? 29.5 30.328 12.734 1 91.06 458 ILE B CA 1
ATOM 9774 C C . ILE B 1 458 ? 30.531 31.172 13.484 1 91.06 458 ILE B C 1
ATOM 9776 O O . ILE B 1 458 ? 30.672 32.375 13.211 1 91.06 458 ILE B O 1
ATOM 9780 N N . GLN B 1 459 ? 31.266 30.547 14.344 1 87.25 459 GLN B N 1
ATOM 9781 C CA . GLN B 1 459 ? 32.25 31.234 15.164 1 87.25 459 GLN B CA 1
ATOM 9782 C C . GLN B 1 459 ? 33.344 31.875 14.305 1 87.25 459 GLN B C 1
ATOM 9784 O O . GLN B 1 459 ? 33.812 32.969 14.625 1 87.25 459 GLN B O 1
ATOM 9789 N N . HIS B 1 460 ? 33.625 31.25 13.219 1 84.5 460 HIS B N 1
ATOM 9790 C CA . HIS B 1 460 ? 34.75 31.734 12.414 1 84.5 460 HIS B CA 1
ATOM 9791 C C . HIS B 1 460 ? 34.281 32.562 11.227 1 84.5 460 HIS B C 1
ATOM 9793 O O . HIS B 1 460 ? 35.062 32.969 10.391 1 84.5 460 HIS B O 1
ATOM 9799 N N . THR B 1 461 ? 33.031 32.781 11.164 1 85.56 461 THR B N 1
ATOM 9800 C CA . THR B 1 461 ? 32.5 33.625 10.109 1 85.56 461 THR B CA 1
ATOM 9801 C C . THR B 1 461 ? 32.531 35.094 10.523 1 85.56 461 THR B C 1
ATOM 9803 O O . THR B 1 461 ? 32.062 35.469 11.602 1 85.56 461 THR B O 1
ATOM 9806 N N . ALA B 1 462 ? 33.094 35.875 9.695 1 77.31 462 ALA B N 1
ATOM 9807 C CA . ALA B 1 462 ? 33.219 37.281 9.984 1 77.31 462 ALA B CA 1
ATOM 9808 C C . ALA B 1 462 ? 31.859 37.969 10.016 1 77.31 462 ALA B C 1
ATOM 9810 O O . ALA B 1 462 ? 30.938 37.562 9.305 1 77.31 462 ALA B O 1
ATOM 9811 N N . PRO B 1 463 ? 31.656 38.906 10.891 1 71.31 463 PRO B N 1
ATOM 9812 C CA . PRO B 1 463 ? 30.359 39.562 11.039 1 71.31 463 PRO B CA 1
ATOM 9813 C C . PRO B 1 463 ? 29.891 40.25 9.766 1 71.31 463 PRO B C 1
ATOM 9815 O O . PRO B 1 463 ? 28.688 40.375 9.531 1 71.31 463 PRO B O 1
ATOM 9818 N N . ASN B 1 464 ? 30.812 40.625 8.883 1 71.81 464 ASN B N 1
ATOM 9819 C CA . ASN B 1 464 ? 30.391 41.375 7.695 1 71.81 464 ASN B CA 1
ATOM 9820 C C . ASN B 1 464 ? 30.219 40.469 6.496 1 71.81 464 ASN B C 1
ATOM 9822 O O . ASN B 1 464 ? 29.938 40.906 5.387 1 71.81 464 ASN B O 1
ATOM 9826 N N . ASP B 1 465 ? 30.172 39.156 6.785 1 80.31 465 ASP B N 1
ATOM 9827 C CA . ASP B 1 465 ? 30.016 38.188 5.695 1 80.31 465 ASP B CA 1
ATOM 9828 C C . ASP B 1 465 ? 28.625 37.594 5.699 1 80.31 465 ASP B C 1
ATOM 9830 O O . ASP B 1 465 ? 27.891 37.688 6.691 1 80.31 465 ASP B O 1
ATOM 9834 N N . TYR B 1 466 ? 28.266 37.062 4.527 1 85.75 466 TYR B N 1
ATOM 9835 C CA . TYR B 1 466 ? 26.984 36.375 4.414 1 85.75 466 TYR B CA 1
ATOM 9836 C C . TYR B 1 466 ? 26.938 35.156 5.336 1 85.75 466 TYR B C 1
ATOM 9838 O O . TYR B 1 466 ? 27.875 34.375 5.387 1 85.75 466 TYR B O 1
ATOM 9846 N N . LEU B 1 467 ? 26.016 35.188 6.152 1 90.25 467 LEU B N 1
ATOM 9847 C CA . LEU B 1 467 ? 25.734 33.938 6.875 1 90.25 467 LEU B CA 1
ATOM 9848 C C . LEU B 1 467 ? 24.938 33 6.016 1 90.25 467 LEU B C 1
ATOM 9850 O O . LEU B 1 467 ? 23.75 33.219 5.754 1 90.25 467 LEU B O 1
ATOM 9854 N N . ARG B 1 468 ? 25.547 31.969 5.574 1 92.56 468 ARG B N 1
ATOM 9855 C CA . ARG B 1 468 ? 24.906 31 4.707 1 92.56 468 ARG B CA 1
ATOM 9856 C C . ARG B 1 468 ? 24.297 29.859 5.52 1 92.56 468 ARG B C 1
ATOM 9858 O O . ARG B 1 468 ? 25.016 29.109 6.191 1 92.56 468 ARG B O 1
ATOM 9865 N N . ILE B 1 469 ? 23 29.719 5.418 1 94.25 469 ILE B N 1
ATOM 9866 C CA . ILE B 1 469 ? 22.266 28.75 6.223 1 94.25 469 ILE B CA 1
ATOM 9867 C C . ILE B 1 469 ? 21.516 27.781 5.309 1 94.25 469 ILE B C 1
ATOM 9869 O O . ILE B 1 469 ? 20.891 28.203 4.336 1 94.25 469 ILE B O 1
ATOM 9873 N N . LEU B 1 470 ? 21.656 26.484 5.609 1 95.5 470 LEU B N 1
ATOM 9874 C CA . LEU B 1 470 ? 20.859 25.469 4.941 1 95.5 470 LEU B CA 1
ATOM 9875 C C . LEU B 1 470 ? 19.703 25.016 5.828 1 95.5 470 LEU B C 1
ATOM 9877 O O . LEU B 1 470 ? 19.922 24.5 6.926 1 95.5 470 LEU B O 1
ATOM 9881 N N . VAL B 1 471 ? 18.516 25.281 5.379 1 94.25 471 VAL B N 1
ATOM 9882 C CA . VAL B 1 471 ? 17.328 24.906 6.133 1 94.25 471 VAL B CA 1
ATOM 9883 C C . VAL B 1 471 ? 16.625 23.734 5.445 1 94.25 471 VAL B C 1
ATOM 9885 O O . VAL B 1 471 ? 16.219 23.844 4.289 1 94.25 471 VAL B O 1
ATOM 9888 N N . CYS B 1 472 ? 16.516 22.641 6.152 1 92.75 472 CYS B N 1
ATOM 9889 C CA . CYS B 1 472 ? 15.859 21.453 5.613 1 92.75 472 CYS B CA 1
ATOM 9890 C C . CYS B 1 472 ? 14.422 21.359 6.105 1 92.75 472 CYS B C 1
ATOM 9892 O O . CYS B 1 472 ? 14.156 21.516 7.297 1 92.75 472 CYS B O 1
ATOM 9894 N N . ILE B 1 473 ? 13.516 21.172 5.133 1 88.38 473 ILE B N 1
ATOM 9895 C CA . ILE B 1 473 ? 12.102 21.062 5.469 1 88.38 473 ILE B CA 1
ATOM 9896 C C . ILE B 1 473 ? 11.547 19.734 4.957 1 88.38 473 ILE B C 1
ATOM 9898 O O . ILE B 1 473 ? 11.727 19.391 3.791 1 88.38 473 ILE B O 1
ATOM 9902 N N . LYS B 1 474 ? 10.961 19.047 5.77 1 77.75 474 LYS B N 1
ATOM 9903 C CA . LYS B 1 474 ? 10.352 17.781 5.379 1 77.75 474 LYS B CA 1
ATOM 9904 C C . LYS B 1 474 ? 8.844 17.922 5.199 1 77.75 474 LYS B C 1
ATOM 9906 O O . LYS B 1 474 ? 8.281 17.453 4.211 1 77.75 474 LYS B O 1
ATOM 9911 N N . ASP B 1 475 ? 8.211 18.516 6.223 1 70.62 475 ASP B N 1
ATOM 9912 C CA . ASP B 1 475 ? 6.762 18.703 6.219 1 70.62 475 ASP B CA 1
ATOM 9913 C C . ASP B 1 475 ? 6.383 20.141 6.551 1 70.62 475 ASP B C 1
ATOM 9915 O O . ASP B 1 475 ? 7.18 20.875 7.141 1 70.62 475 ASP B O 1
ATOM 9919 N N . LYS B 1 476 ? 5.258 20.531 6.117 1 66.5 476 LYS B N 1
ATOM 9920 C CA . LYS B 1 476 ? 4.777 21.875 6.363 1 66.5 476 LYS B CA 1
ATOM 9921 C C . LYS B 1 476 ? 4.621 22.141 7.859 1 66.5 476 LYS B C 1
ATOM 9923 O O . LYS B 1 476 ? 4.594 23.297 8.289 1 66.5 476 LYS B O 1
ATOM 9928 N N . ARG B 1 477 ? 4.715 21.109 8.633 1 65.62 477 ARG B N 1
ATOM 9929 C CA . ARG B 1 477 ? 4.488 21.234 10.07 1 65.62 477 ARG B CA 1
ATOM 9930 C C . ARG B 1 477 ? 5.625 22 10.734 1 65.62 477 ARG B C 1
ATOM 9932 O O . ARG B 1 477 ? 5.422 22.672 11.75 1 65.62 477 ARG B O 1
ATOM 9939 N N . HIS B 1 478 ? 6.762 21.875 10.133 1 73.38 478 HIS B N 1
ATOM 9940 C CA . HIS B 1 478 ? 7.934 22.484 10.75 1 73.38 478 HIS B CA 1
ATOM 9941 C C . HIS B 1 478 ? 8.188 23.875 10.188 1 73.38 478 HIS B C 1
ATOM 9943 O O . HIS B 1 478 ? 9.102 24.578 10.633 1 73.38 478 HIS B O 1
ATOM 9949 N N . LEU B 1 479 ? 7.301 24.312 9.391 1 77.06 479 LEU B N 1
ATOM 9950 C CA . LEU B 1 479 ? 7.559 25.547 8.664 1 77.06 479 LEU B CA 1
ATOM 9951 C C . LEU B 1 479 ? 7.422 26.75 9.578 1 77.06 479 LEU B C 1
ATOM 9953 O O . LEU B 1 479 ? 8.273 27.641 9.57 1 77.06 479 LEU B O 1
ATOM 9957 N N . PRO B 1 480 ? 6.453 26.781 10.461 1 71 480 PRO B N 1
ATOM 9958 C CA . PRO B 1 480 ? 6.324 27.984 11.305 1 71 480 PRO B CA 1
ATOM 9959 C C . PRO B 1 480 ? 7.496 28.156 12.266 1 71 480 PRO B C 1
ATOM 9961 O O . PRO B 1 480 ? 7.988 29.266 12.445 1 71 480 PRO B O 1
ATOM 9964 N N . SER B 1 481 ? 7.906 27.031 12.828 1 76.31 481 SER B N 1
ATOM 9965 C CA . SER B 1 481 ? 9.031 27.109 13.758 1 76.31 481 SER B CA 1
ATOM 9966 C C . SER B 1 481 ? 10.312 27.5 13.039 1 76.31 481 SER B C 1
ATOM 9968 O O . SER B 1 481 ? 11.141 28.25 13.586 1 76.31 481 SER B O 1
ATOM 9970 N N . LEU B 1 482 ? 10.422 27.062 11.891 1 85.06 482 LEU B N 1
ATOM 9971 C CA . LEU B 1 482 ? 11.609 27.375 11.109 1 85.06 482 LEU B CA 1
ATOM 9972 C C . LEU B 1 482 ? 11.602 28.844 10.695 1 85.06 482 LEU B C 1
ATOM 9974 O O . LEU B 1 482 ? 12.641 29.516 10.75 1 85.06 482 LEU B O 1
ATOM 9978 N N . VAL B 1 483 ? 10.461 29.328 10.336 1 81.31 483 VAL B N 1
ATOM 9979 C CA . VAL B 1 483 ? 10.352 30.734 9.922 1 81.31 483 VAL B CA 1
ATOM 9980 C C . VAL B 1 483 ? 10.57 31.641 11.125 1 81.31 483 VAL B C 1
ATOM 9982 O O . VAL B 1 483 ? 11.227 32.688 11.016 1 81.31 483 VAL B O 1
ATOM 9985 N N . SER B 1 484 ? 10.102 31.234 12.242 1 77.75 484 SER B N 1
ATOM 9986 C CA . SER B 1 484 ? 10.297 32.031 13.461 1 77.75 484 SER B CA 1
ATOM 9987 C C . SER B 1 484 ? 11.773 32.062 13.844 1 77.75 484 SER B C 1
ATOM 9989 O O . SER B 1 484 ? 12.273 33.125 14.266 1 77.75 484 SER B O 1
ATOM 9991 N N . LEU B 1 485 ? 12.422 31.016 13.695 1 86.75 485 LEU B N 1
ATOM 9992 C CA . LEU B 1 485 ? 13.852 30.984 13.984 1 86.75 485 LEU B CA 1
ATOM 9993 C C . LEU B 1 485 ? 14.625 31.891 13.039 1 86.75 485 LEU B C 1
ATOM 9995 O O . LEU B 1 485 ? 15.531 32.594 13.461 1 86.75 485 LEU B O 1
ATOM 9999 N N . LEU B 1 486 ? 14.242 31.891 11.82 1 87.06 486 LEU B N 1
ATOM 10000 C CA . LEU B 1 486 ? 14.93 32.719 10.836 1 87.06 486 LEU B CA 1
ATOM 10001 C C . LEU B 1 486 ? 14.648 34.188 11.078 1 87.06 486 LEU B C 1
ATOM 10003 O O . LEU B 1 486 ? 15.523 35.031 10.875 1 87.06 486 LEU B O 1
ATOM 10007 N N . GLN B 1 487 ? 13.461 34.406 11.539 1 80.06 487 GLN B N 1
ATOM 10008 C CA . GLN B 1 487 ? 13.109 35.812 11.836 1 80.06 487 GLN B CA 1
ATOM 10009 C C . GLN B 1 487 ? 13.898 36.344 13.023 1 80.06 487 GLN B C 1
ATOM 10011 O O . GLN B 1 487 ? 14.375 37.469 13.016 1 80.06 487 GLN B O 1
ATOM 10016 N N . VAL B 1 488 ? 14.102 35.531 13.977 1 83.94 488 VAL B N 1
ATOM 10017 C CA . VAL B 1 488 ? 14.781 35.906 15.195 1 83.94 488 VAL B CA 1
ATOM 10018 C C . VAL B 1 488 ? 16.281 36 14.953 1 83.94 488 VAL B C 1
ATOM 10020 O O . VAL B 1 488 ? 17 36.75 15.648 1 83.94 488 VAL B O 1
ATOM 10023 N N . SER B 1 489 ? 16.812 35.281 13.984 1 87.62 489 SER B N 1
ATOM 10024 C CA . SER B 1 489 ? 18.234 35.344 13.648 1 87.62 489 SER B CA 1
ATOM 10025 C C . SER B 1 489 ? 18.609 36.719 13.062 1 87.62 489 SER B C 1
ATOM 10027 O O . SER B 1 489 ? 19.797 37.062 12.961 1 87.62 489 SER B O 1
ATOM 10029 N N . TYR B 1 490 ? 17.766 37.594 12.789 1 80.12 490 TYR B N 1
ATOM 10030 C CA . TYR B 1 490 ? 17.844 39.031 12.523 1 80.12 490 TYR B CA 1
ATOM 10031 C C . TYR B 1 490 ? 18.844 39.312 11.406 1 80.12 490 TYR B C 1
ATOM 10033 O O . TYR B 1 490 ? 19.906 39.875 11.656 1 80.12 490 TYR B O 1
ATOM 10041 N N . PRO B 1 491 ? 18.531 39.031 10.227 1 85.12 491 PRO B N 1
ATOM 10042 C CA . PRO B 1 491 ? 19.391 39.469 9.125 1 85.12 491 PRO B CA 1
ATOM 10043 C C . PRO B 1 491 ? 19.391 40.969 8.945 1 85.12 491 PRO B C 1
ATOM 10045 O O . PRO B 1 491 ? 18.328 41.625 9.023 1 85.12 491 PRO B O 1
ATOM 10048 N N . THR B 1 492 ? 20.578 41.625 8.875 1 82.94 492 THR B N 1
ATOM 10049 C CA . THR B 1 492 ? 20.734 43.062 8.641 1 82.94 492 THR B CA 1
ATOM 10050 C C . THR B 1 492 ? 21.531 43.312 7.367 1 82.94 492 THR B C 1
ATOM 10052 O O . THR B 1 492 ? 22.062 42.375 6.766 1 82.94 492 THR B O 1
ATOM 10055 N N . VAL B 1 493 ? 21.625 44.531 6.918 1 81.56 493 VAL B N 1
ATOM 10056 C CA . VAL B 1 493 ? 22.344 44.906 5.715 1 81.56 493 VAL B CA 1
ATOM 10057 C C . VAL B 1 493 ? 23.844 44.688 5.914 1 81.56 493 VAL B C 1
ATOM 10059 O O . VAL B 1 493 ? 24.547 44.312 4.969 1 81.56 493 VAL B O 1
ATOM 10062 N N . GLN B 1 494 ? 24.25 44.812 7.176 1 79.62 494 GLN B N 1
ATOM 10063 C CA . GLN B 1 494 ? 25.656 44.594 7.473 1 79.62 494 GLN B CA 1
ATOM 10064 C C . GLN B 1 494 ? 25.969 43.094 7.555 1 79.62 494 GLN B C 1
ATOM 10066 O O . GLN B 1 494 ? 27.078 42.656 7.223 1 79.62 494 GLN B O 1
ATOM 10071 N N . ASN B 1 495 ? 24.969 42.344 8.008 1 84.25 495 ASN B N 1
ATOM 10072 C CA . ASN B 1 495 ? 25.094 40.875 8.125 1 84.25 495 ASN B CA 1
ATOM 10073 C C . ASN B 1 495 ? 23.969 40.156 7.363 1 84.25 495 ASN B C 1
ATOM 10075 O O . ASN B 1 495 ? 23.047 39.625 7.973 1 84.25 495 ASN B O 1
ATOM 10079 N N . PRO B 1 496 ? 24.156 40.125 6.055 1 87.75 496 PRO B N 1
ATOM 10080 C CA . PRO B 1 496 ? 23.078 39.531 5.254 1 87.75 496 PRO B CA 1
ATOM 10081 C C . PRO B 1 496 ? 23.078 38 5.344 1 87.75 496 PRO B C 1
ATOM 10083 O O . PRO B 1 496 ? 24.078 37.375 5.73 1 87.75 496 PRO B O 1
ATOM 10086 N N . PHE B 1 497 ? 21.969 37.438 5.051 1 91.06 497 PHE B N 1
ATOM 10087 C CA . PHE B 1 497 ? 21.797 36 5.098 1 91.06 497 PHE B CA 1
ATOM 10088 C C . PHE B 1 497 ? 21.594 35.438 3.699 1 91.06 497 PHE B C 1
ATOM 10090 O O . PHE B 1 497 ? 20.938 36.062 2.859 1 91.06 497 PHE B O 1
ATOM 10097 N N . SER B 1 498 ? 22.234 34.375 3.434 1 91.75 498 SER B N 1
ATOM 10098 C CA . SER B 1 498 ? 21.922 33.5 2.293 1 91.75 498 SER B CA 1
ATOM 10099 C C . SER B 1 498 ? 21.281 32.188 2.742 1 91.75 498 SER B C 1
ATOM 10101 O O . SER B 1 498 ? 21.969 31.344 3.328 1 91.75 498 SER B O 1
ATOM 10103 N N . ILE B 1 499 ? 20.047 32.125 2.539 1 93 499 ILE B N 1
ATOM 10104 C CA . ILE B 1 499 ? 19.312 30.953 3.033 1 93 499 ILE B CA 1
ATOM 10105 C C . ILE B 1 499 ? 19.047 29.984 1.884 1 93 499 ILE B C 1
ATOM 10107 O O . ILE B 1 499 ? 18.438 30.375 0.879 1 93 499 ILE B O 1
ATOM 10111 N N . HIS B 1 500 ? 19.516 28.797 2.018 1 93.75 500 HIS B N 1
ATOM 10112 C CA . HIS B 1 500 ? 19.219 27.703 1.1 1 93.75 500 HIS B CA 1
ATOM 10113 C C . HIS B 1 500 ? 18.156 26.781 1.681 1 93.75 500 HIS B C 1
ATOM 10115 O O . HIS B 1 500 ? 18.406 26.094 2.676 1 93.75 500 HIS B O 1
ATOM 10121 N N . VAL B 1 501 ? 17 26.797 1.05 1 92.25 501 VAL B N 1
ATOM 10122 C CA . VAL B 1 501 ? 15.883 25.969 1.518 1 92.25 501 VAL B CA 1
ATOM 10123 C C . VAL B 1 501 ? 15.891 24.625 0.792 1 92.25 501 VAL B C 1
ATOM 10125 O O . VAL B 1 501 ? 15.883 24.578 -0.441 1 92.25 501 VAL B O 1
ATOM 10128 N N . PHE B 1 502 ? 15.906 23.562 1.534 1 92.31 502 PHE B N 1
ATOM 10129 C CA . PHE B 1 502 ? 15.977 22.219 0.974 1 92.31 502 PHE B CA 1
ATOM 10130 C C . PHE B 1 502 ? 14.742 21.406 1.352 1 92.31 502 PHE B C 1
ATOM 10132 O O . PHE B 1 502 ? 14.602 20.984 2.498 1 92.31 502 PHE B O 1
ATOM 10139 N N . HIS B 1 503 ? 13.867 21.219 0.403 1 88.94 503 HIS B N 1
ATOM 10140 C CA . HIS B 1 503 ? 12.672 20.406 0.601 1 88.94 503 HIS B CA 1
ATOM 10141 C C . HIS B 1 503 ? 12.977 18.922 0.407 1 88.94 503 HIS B C 1
ATOM 10143 O O . HIS B 1 503 ? 13.344 18.5 -0.69 1 88.94 503 HIS B O 1
ATOM 10149 N N . LEU B 1 504 ? 12.805 18.156 1.488 1 86.69 504 LEU B N 1
ATOM 10150 C CA . LEU B 1 504 ? 13.133 16.734 1.479 1 86.69 504 LEU B CA 1
ATOM 10151 C C . LEU B 1 504 ? 11.891 15.883 1.246 1 86.69 504 LEU B C 1
ATOM 10153 O O . LEU B 1 504 ? 10.984 15.867 2.08 1 86.69 504 LEU B O 1
ATOM 10157 N N . VAL B 1 505 ? 11.852 15.18 0.089 1 78.44 505 VAL B N 1
ATOM 10158 C CA . VAL B 1 505 ? 10.727 14.328 -0.267 1 78.44 505 VAL B CA 1
ATOM 10159 C C . VAL B 1 505 ? 11.203 12.891 -0.439 1 78.44 505 VAL B C 1
ATOM 10161 O O . VAL B 1 505 ? 12.25 12.641 -1.046 1 78.44 505 VAL B O 1
ATOM 10164 N N . GLU B 1 506 ? 10.461 11.977 0.112 1 74.25 506 GLU B N 1
ATOM 10165 C CA . GLU B 1 506 ? 10.828 10.57 -0.035 1 74.25 506 GLU B CA 1
ATOM 10166 C C . GLU B 1 506 ? 10.492 10.055 -1.432 1 74.25 506 GLU B C 1
ATOM 10168 O O . GLU B 1 506 ? 9.453 10.391 -1.989 1 74.25 506 GLU B O 1
ATOM 10173 N N . LEU B 1 507 ? 11.461 9.297 -1.896 1 68.44 507 LEU B N 1
ATOM 10174 C CA . LEU B 1 507 ? 11.336 8.719 -3.23 1 68.44 507 LEU B CA 1
ATOM 10175 C C . LEU B 1 507 ? 10.344 7.559 -3.229 1 68.44 507 LEU B C 1
ATOM 10177 O O . LEU B 1 507 ? 10.586 6.531 -2.59 1 68.44 507 LEU B O 1
ATOM 10181 N N . ILE B 1 508 ? 9.102 7.734 -3.781 1 61.88 508 ILE B N 1
ATOM 10182 C CA . ILE B 1 508 ? 8.141 6.641 -3.908 1 61.88 508 ILE B CA 1
ATOM 10183 C C . ILE B 1 508 ? 7.738 6.473 -5.371 1 61.88 508 ILE B C 1
ATOM 10185 O O . ILE B 1 508 ? 7.383 7.445 -6.039 1 61.88 508 ILE B O 1
ATOM 10189 N N . GLY B 1 509 ? 7.832 5.246 -5.984 1 55.56 509 GLY B N 1
ATOM 10190 C CA . GLY B 1 509 ? 7.371 4.977 -7.336 1 55.56 509 GLY B CA 1
ATOM 10191 C C . GLY B 1 509 ? 8.359 5.395 -8.406 1 55.56 509 GLY B C 1
ATOM 10192 O O . GLY B 1 509 ? 7.996 5.566 -9.57 1 55.56 509 GLY B O 1
ATOM 10193 N N . ARG B 1 510 ? 9.578 5.82 -7.875 1 65.06 510 ARG B N 1
ATOM 10194 C CA . ARG B 1 510 ? 10.648 6.227 -8.781 1 65.06 510 ARG B CA 1
ATOM 10195 C C . ARG B 1 510 ? 11.977 5.598 -8.375 1 65.06 510 ARG B C 1
ATOM 10197 O O . ARG B 1 510 ? 12.234 5.395 -7.184 1 65.06 510 ARG B O 1
ATOM 10204 N N . ALA B 1 511 ? 12.688 5.297 -9.367 1 58.91 511 ALA B N 1
ATOM 10205 C CA . ALA B 1 511 ? 13.977 4.68 -9.078 1 58.91 511 ALA B CA 1
ATOM 10206 C C . ALA B 1 511 ? 15.078 5.734 -8.984 1 58.91 511 ALA B C 1
ATOM 10208 O O . ALA B 1 511 ? 16 5.609 -8.172 1 58.91 511 ALA B O 1
ATOM 10209 N N . ASN B 1 512 ? 14.938 6.785 -9.75 1 65.44 512 ASN B N 1
ATOM 10210 C CA . ASN B 1 512 ? 16.016 7.758 -9.789 1 65.44 512 ASN B CA 1
ATOM 10211 C C . ASN B 1 512 ? 15.742 8.945 -8.875 1 65.44 512 ASN B C 1
ATOM 10213 O O . ASN B 1 512 ? 14.703 9.602 -9 1 65.44 512 ASN B O 1
ATOM 10217 N N . PRO B 1 513 ? 16.688 9.102 -7.926 1 73.69 513 PRO B N 1
ATOM 10218 C CA . PRO B 1 513 ? 16.562 10.312 -7.109 1 73.69 513 PRO B CA 1
ATOM 10219 C C . PRO B 1 513 ? 16.562 11.594 -7.945 1 73.69 513 PRO B C 1
ATOM 10221 O O . PRO B 1 513 ? 17.156 11.617 -9.031 1 73.69 513 PRO B O 1
ATOM 10224 N N . LEU B 1 514 ? 15.781 12.516 -7.613 1 73.25 514 LEU B N 1
ATOM 10225 C CA . LEU B 1 514 ? 15.688 13.789 -8.312 1 73.25 514 LEU B CA 1
ATOM 10226 C C . LEU B 1 514 ? 16.172 14.93 -7.426 1 73.25 514 LEU B C 1
ATOM 10228 O O . LEU B 1 514 ? 15.852 14.984 -6.238 1 73.25 514 LEU B O 1
ATOM 10232 N N . PHE B 1 515 ? 17.219 15.602 -7.844 1 78.12 515 PHE B N 1
ATOM 10233 C CA . PHE B 1 515 ? 17.672 16.844 -7.234 1 78.12 515 PHE B CA 1
ATOM 10234 C C . PHE B 1 515 ? 17.266 18.047 -8.094 1 78.12 515 PHE B C 1
ATOM 10236 O O . PHE B 1 515 ? 17.719 18.172 -9.234 1 78.12 515 PHE B O 1
ATOM 10243 N N . ILE B 1 516 ? 16.344 18.875 -7.594 1 77.56 516 ILE B N 1
ATOM 10244 C CA . ILE B 1 516 ? 15.805 19.969 -8.391 1 77.56 516 ILE B CA 1
ATOM 10245 C C . ILE B 1 516 ? 16.266 21.312 -7.816 1 77.56 516 ILE B C 1
ATOM 10247 O O . ILE B 1 516 ? 16 21.609 -6.648 1 77.56 516 ILE B O 1
ATOM 10251 N N . ASP B 1 517 ? 17.062 22.031 -8.539 1 78.62 517 ASP B N 1
ATOM 10252 C CA . ASP B 1 517 ? 17.312 23.453 -8.281 1 78.62 517 ASP B CA 1
ATOM 10253 C C . ASP B 1 517 ? 16.219 24.328 -8.883 1 78.62 517 ASP B C 1
ATOM 10255 O O . ASP B 1 517 ? 16.031 24.344 -10.102 1 78.62 517 ASP B O 1
ATOM 10259 N N . HIS B 1 518 ? 15.469 24.953 -8.07 1 78 518 HIS B N 1
ATOM 10260 C CA . HIS B 1 518 ? 14.305 25.703 -8.531 1 78 518 HIS B CA 1
ATOM 10261 C C . HIS B 1 518 ? 14.711 26.828 -9.469 1 78 518 HIS B C 1
ATOM 10263 O O . HIS B 1 518 ? 13.875 27.391 -10.18 1 78 518 HIS B O 1
ATOM 10269 N N . GLN B 1 519 ? 15.922 27.25 -9.453 1 70.94 519 GLN B N 1
ATOM 10270 C CA . GLN B 1 519 ? 16.406 28.266 -10.383 1 70.94 519 GLN B CA 1
ATOM 10271 C C . GLN B 1 519 ? 16.484 27.734 -11.805 1 70.94 519 GLN B C 1
ATOM 10273 O O . GLN B 1 519 ? 16.469 28.5 -12.766 1 70.94 519 GLN B O 1
ATOM 10278 N N . ASN B 1 520 ? 16.547 26.406 -11.836 1 67.81 520 ASN B N 1
ATOM 10279 C CA . ASN B 1 520 ? 16.578 25.781 -13.156 1 67.81 520 ASN B CA 1
ATOM 10280 C C . ASN B 1 520 ? 15.172 25.688 -13.758 1 67.81 520 ASN B C 1
ATOM 10282 O O . ASN B 1 520 ? 14.312 24.984 -13.227 1 67.81 520 ASN B O 1
ATOM 10286 N N . GLN B 1 521 ? 14.812 26.391 -14.672 1 58.5 521 GLN B N 1
ATOM 10287 C CA . GLN B 1 521 ? 13.5 26.562 -15.289 1 58.5 521 GLN B CA 1
ATOM 10288 C C . GLN B 1 521 ? 12.977 25.219 -15.812 1 58.5 521 GLN B C 1
ATOM 10290 O O . GLN B 1 521 ? 11.773 24.953 -15.75 1 58.5 521 GLN B O 1
ATOM 10295 N N . GLU B 1 522 ? 13.867 24.406 -16.328 1 58.12 522 GLU B N 1
ATOM 10296 C CA . GLU B 1 522 ? 13.422 23.156 -16.953 1 58.12 522 GLU B CA 1
ATOM 10297 C C . GLU B 1 522 ? 12.789 22.234 -15.914 1 58.12 522 GLU B C 1
ATOM 10299 O O . GLU B 1 522 ? 11.852 21.5 -16.219 1 58.12 522 GLU B O 1
ATOM 10304 N N . LEU B 1 523 ? 13.328 22.391 -14.734 1 61.78 523 LEU B N 1
ATOM 10305 C CA . LEU B 1 523 ? 12.914 21.422 -13.719 1 61.78 523 LEU B CA 1
ATOM 10306 C C . LEU B 1 523 ? 11.789 21.984 -12.859 1 61.78 523 LEU B C 1
ATOM 10308 O O . LEU B 1 523 ? 11.188 21.266 -12.062 1 61.78 523 LEU B O 1
ATOM 10312 N N . LYS B 1 524 ? 11.5 23.203 -13.062 1 61 524 LYS B N 1
ATOM 10313 C CA . LYS B 1 524 ? 10.508 23.891 -12.25 1 61 524 LYS B CA 1
ATOM 10314 C C . LYS B 1 524 ? 9.141 23.234 -12.375 1 61 524 LYS B C 1
ATOM 10316 O O . LYS B 1 524 ? 8.375 23.188 -11.406 1 61 524 LYS B O 1
ATOM 10321 N N . GLU B 1 525 ? 8.93 22.641 -13.531 1 61.44 525 GLU B N 1
ATOM 10322 C CA . GLU B 1 525 ? 7.621 22.031 -13.75 1 61.44 525 GLU B CA 1
ATOM 10323 C C . GLU B 1 525 ? 7.453 20.766 -12.906 1 61.44 525 GLU B C 1
ATOM 10325 O O . GLU B 1 525 ? 6.332 20.406 -12.531 1 61.44 525 GLU B O 1
ATOM 10330 N N . LEU B 1 526 ? 8.594 20.266 -12.57 1 64.19 526 LEU B N 1
ATOM 10331 C CA . LEU B 1 526 ? 8.531 19.016 -11.836 1 64.19 526 LEU B CA 1
ATOM 10332 C C . LEU B 1 526 ? 8.242 19.266 -10.359 1 64.19 526 LEU B C 1
ATOM 10334 O O . LEU B 1 526 ? 7.676 18.406 -9.68 1 64.19 526 LEU B O 1
ATOM 10338 N N . VAL B 1 527 ? 8.609 20.516 -9.945 1 64.56 527 VAL B N 1
ATOM 10339 C CA . VAL B 1 527 ? 8.555 20.859 -8.523 1 64.56 527 VAL B CA 1
ATOM 10340 C C . VAL B 1 527 ? 7.102 20.922 -8.062 1 64.56 527 VAL B C 1
ATOM 10342 O O . VAL B 1 527 ? 6.793 20.578 -6.918 1 64.56 527 VAL B O 1
ATOM 10345 N N . THR B 1 528 ? 6.27 21.234 -9.008 1 58.09 528 THR B N 1
ATOM 10346 C CA . THR B 1 528 ? 4.875 21.469 -8.641 1 58.09 528 THR B CA 1
ATOM 10347 C C . THR B 1 528 ? 4.188 20.141 -8.297 1 58.09 528 THR B C 1
ATOM 10349 O O . THR B 1 528 ? 3.117 20.141 -7.691 1 58.09 528 THR B O 1
ATOM 10352 N N . ARG B 1 529 ? 5.039 19.141 -8.539 1 59.72 529 ARG B N 1
ATOM 10353 C CA . ARG B 1 529 ? 4.426 17.828 -8.359 1 59.72 529 ARG B CA 1
ATOM 10354 C C . ARG B 1 529 ? 4.633 17.312 -6.938 1 59.72 529 ARG B C 1
ATOM 10356 O O . ARG B 1 529 ? 3.986 16.359 -6.516 1 59.72 529 ARG B O 1
ATOM 10363 N N . PHE B 1 530 ? 5.535 18.047 -6.266 1 65.25 530 PHE B N 1
ATOM 10364 C CA . PHE B 1 530 ? 5.848 17.547 -4.93 1 65.25 530 PHE B CA 1
ATOM 10365 C C . PHE B 1 530 ? 4.891 18.125 -3.896 1 65.25 530 PHE B C 1
ATOM 10367 O O . PHE B 1 530 ? 4.484 19.281 -3.998 1 65.25 530 PHE B O 1
ATOM 10374 N N . PRO B 1 531 ? 4.57 17.312 -2.908 1 59.06 531 PRO B N 1
ATOM 10375 C CA . PRO B 1 531 ? 3.635 17.766 -1.874 1 59.06 531 PRO B CA 1
ATOM 10376 C C . PRO B 1 531 ? 4.164 18.953 -1.078 1 59.06 531 PRO B C 1
ATOM 10378 O O . PRO B 1 531 ? 5.379 19.094 -0.899 1 59.06 531 PRO B O 1
ATOM 10381 N N . ASP B 1 532 ? 3.439 19.969 -0.639 1 63.34 532 ASP B N 1
ATOM 10382 C CA . ASP B 1 532 ? 3.67 21.062 0.298 1 63.34 532 ASP B CA 1
ATOM 10383 C C . ASP B 1 532 ? 4.586 22.125 -0.309 1 63.34 532 ASP B C 1
ATOM 10385 O O . ASP B 1 532 ? 5.031 23.047 0.385 1 63.34 532 ASP B O 1
ATOM 10389 N N . TRP B 1 533 ? 4.98 21.922 -1.565 1 70.31 533 TRP B N 1
ATOM 10390 C CA . TRP B 1 533 ? 5.922 22.875 -2.146 1 70.31 533 TRP B CA 1
ATOM 10391 C C . TRP B 1 533 ? 5.328 24.281 -2.176 1 70.31 533 TRP B C 1
ATOM 10393 O O . TRP B 1 533 ? 6.012 25.25 -1.853 1 70.31 533 TRP B O 1
ATOM 10403 N N . GLY B 1 534 ? 4.066 24.297 -2.561 1 65.25 534 GLY B N 1
ATOM 10404 C CA . GLY B 1 534 ? 3.449 25.625 -2.629 1 65.25 534 GLY B CA 1
ATOM 10405 C C . GLY B 1 534 ? 3.43 26.344 -1.293 1 65.25 534 GLY B C 1
ATOM 10406 O O . GLY B 1 534 ? 3.779 27.516 -1.212 1 65.25 534 GLY B O 1
ATOM 10407 N N . THR B 1 535 ? 3.223 25.625 -0.282 1 67.12 535 THR B N 1
ATOM 10408 C CA . THR B 1 535 ? 3.16 26.203 1.056 1 67.12 535 THR B CA 1
ATOM 10409 C C . THR B 1 535 ? 4.547 26.641 1.524 1 67.12 535 THR B C 1
ATOM 10411 O O . THR B 1 535 ? 4.707 27.703 2.115 1 67.12 535 THR B O 1
ATOM 10414 N N . ILE B 1 536 ? 5.469 25.828 1.217 1 78.62 536 ILE B N 1
ATOM 10415 C CA . ILE B 1 536 ? 6.836 26.125 1.64 1 78.62 536 ILE B CA 1
ATOM 10416 C C . ILE B 1 536 ? 7.359 27.344 0.897 1 78.62 536 ILE B C 1
ATOM 10418 O O . ILE B 1 536 ? 7.906 28.266 1.513 1 78.62 536 ILE B O 1
ATOM 10422 N N . HIS B 1 537 ? 7.109 27.344 -0.335 1 76.75 537 HIS B N 1
ATOM 10423 C CA . HIS B 1 537 ? 7.594 28.453 -1.154 1 76.75 537 HIS B CA 1
ATOM 10424 C C . HIS B 1 537 ? 6.914 29.766 -0.772 1 76.75 537 HIS B C 1
ATOM 10426 O O . HIS B 1 537 ? 7.57 30.797 -0.67 1 76.75 537 HIS B O 1
ATOM 10432 N N . HIS B 1 538 ? 5.699 29.672 -0.489 1 70.31 538 HIS B N 1
ATOM 10433 C CA . HIS B 1 538 ? 4.945 30.875 -0.147 1 70.31 538 HIS B CA 1
ATOM 10434 C C . HIS B 1 538 ? 5.348 31.406 1.224 1 70.31 538 HIS B C 1
ATOM 10436 O O . HIS B 1 538 ? 5.512 32.625 1.4 1 70.31 538 HIS B O 1
ATOM 10442 N N . ALA B 1 539 ? 5.441 30.578 2.158 1 73.81 539 ALA B N 1
ATOM 10443 C CA . ALA B 1 539 ? 5.797 30.984 3.514 1 73.81 539 ALA B CA 1
ATOM 10444 C C . ALA B 1 539 ? 7.172 31.641 3.545 1 73.81 539 ALA B C 1
ATOM 10446 O O . ALA B 1 539 ? 7.359 32.656 4.219 1 73.81 539 ALA B O 1
ATOM 10447 N N . LEU B 1 540 ? 8.031 31.109 2.797 1 80.56 540 LEU B N 1
ATOM 10448 C CA . LEU B 1 540 ? 9.391 31.641 2.84 1 80.56 540 LEU B CA 1
ATOM 10449 C C . LEU B 1 540 ? 9.516 32.875 1.97 1 80.56 540 LEU B C 1
ATOM 10451 O O . LEU B 1 540 ? 10.328 33.781 2.264 1 80.56 540 LEU B O 1
ATOM 10455 N N . ASN B 1 541 ? 8.672 32.938 0.981 1 77.44 541 ASN B N 1
ATOM 10456 C CA . ASN B 1 541 ? 8.656 34.156 0.21 1 77.44 541 ASN B CA 1
ATOM 10457 C C . ASN B 1 541 ? 8.047 35.312 1.008 1 77.44 541 ASN B C 1
ATOM 10459 O O . ASN B 1 541 ? 8.492 36.469 0.891 1 77.44 541 ASN B O 1
ATOM 10463 N N . LEU B 1 542 ? 7.098 34.969 1.792 1 70.44 542 LEU B N 1
ATOM 10464 C CA . LEU B 1 542 ? 6.523 36 2.68 1 70.44 542 LEU B CA 1
ATOM 10465 C C . LEU B 1 542 ? 7.555 36.469 3.689 1 70.44 542 LEU B C 1
ATOM 10467 O O . LEU B 1 542 ? 7.586 37.656 4.031 1 70.44 542 LEU B O 1
ATOM 10471 N N . TYR B 1 543 ? 8.352 35.625 4.148 1 78.81 543 TYR B N 1
ATOM 10472 C CA . TYR B 1 543 ? 9.445 35.969 5.043 1 78.81 543 TYR B CA 1
ATOM 10473 C C . TYR B 1 543 ? 10.438 36.906 4.352 1 78.81 543 TYR B C 1
ATOM 10475 O O . TYR B 1 543 ? 10.898 37.875 4.945 1 78.81 543 TYR B O 1
ATOM 10483 N N . GLN B 1 544 ? 10.688 36.562 3.133 1 80.12 544 GLN B N 1
ATOM 10484 C CA . GLN B 1 544 ? 11.648 37.375 2.4 1 80.12 544 GLN B CA 1
ATOM 10485 C C . GLN B 1 544 ? 11.094 38.781 2.131 1 80.12 544 GLN B C 1
ATOM 10487 O O . GLN B 1 544 ? 11.836 39.75 2.184 1 80.12 544 GLN B O 1
ATOM 10492 N N . GLU B 1 545 ? 9.82 38.781 1.826 1 72.69 545 GLU B N 1
ATOM 10493 C CA . GLU B 1 545 ? 9.195 40.062 1.522 1 72.69 545 GLU B CA 1
ATOM 10494 C C . GLU B 1 545 ? 9.133 40.969 2.76 1 72.69 545 GLU B C 1
ATOM 10496 O O . GLU B 1 545 ? 9.156 42.188 2.65 1 72.69 545 GLU B O 1
ATOM 10501 N N . GLY B 1 546 ? 9.102 40.344 3.916 1 65.88 546 GLY B N 1
ATOM 10502 C CA . GLY B 1 546 ? 9.016 41.094 5.16 1 65.88 546 GLY B CA 1
ATOM 10503 C C . GLY B 1 546 ? 10.336 41.719 5.574 1 65.88 546 GLY B C 1
ATOM 10504 O O . GLY B 1 546 ? 10.359 42.656 6.367 1 65.88 546 GLY B O 1
ATOM 10505 N N . ILE B 1 547 ? 11.391 41.094 5.172 1 69.56 547 ILE B N 1
ATOM 10506 C CA . ILE B 1 547 ? 12.703 41.562 5.586 1 69.56 547 ILE B CA 1
ATOM 10507 C C . ILE B 1 547 ? 13.391 42.25 4.41 1 69.56 547 ILE B C 1
ATOM 10509 O O . ILE B 1 547 ? 13.32 41.781 3.273 1 69.56 547 ILE B O 1
ATOM 10513 N N . GLU B 1 548 ? 13.57 43.5 4.367 1 64.62 548 GLU B N 1
ATOM 10514 C CA . GLU B 1 548 ? 14.227 44.312 3.336 1 64.62 548 GLU B CA 1
ATOM 10515 C C . GLU B 1 548 ? 15.289 43.5 2.602 1 64.62 548 GLU B C 1
ATOM 10517 O O . GLU B 1 548 ? 15.531 42.344 2.936 1 64.62 548 GLU B O 1
ATOM 10522 N N . ASP B 1 549 ? 16.031 43.844 1.47 1 70.81 549 ASP B N 1
ATOM 10523 C CA . ASP B 1 549 ? 17.031 43.344 0.54 1 70.81 549 ASP B CA 1
ATOM 10524 C C . ASP B 1 549 ? 18.203 42.719 1.288 1 70.81 549 ASP B C 1
ATOM 10526 O O . ASP B 1 549 ? 19.344 42.781 0.823 1 70.81 549 ASP B O 1
ATOM 10530 N N . CYS B 1 550 ? 17.891 41.969 2.514 1 83.81 550 CYS B N 1
ATOM 10531 C CA . CYS B 1 550 ? 19 41.438 3.293 1 83.81 550 CYS B CA 1
ATOM 10532 C C . CYS B 1 550 ? 19.031 39.938 3.242 1 83.81 550 CYS B C 1
ATOM 10534 O O . CYS B 1 550 ? 19.938 39.312 3.779 1 83.81 550 CYS B O 1
ATOM 10536 N N . VAL B 1 551 ? 18.062 39.312 2.58 1 88.94 551 VAL B N 1
ATOM 10537 C CA . VAL B 1 551 ? 18.016 37.844 2.582 1 88.94 551 VAL B CA 1
ATOM 10538 C C . VAL B 1 551 ? 17.922 37.312 1.148 1 88.94 551 VAL B C 1
ATOM 10540 O O . VAL B 1 551 ? 17.094 37.812 0.362 1 88.94 551 VAL B O 1
ATOM 10543 N N . ASP B 1 552 ? 18.844 36.531 0.782 1 88.5 552 ASP B N 1
ATOM 10544 C CA . ASP B 1 552 ? 18.797 35.812 -0.486 1 88.5 552 ASP B CA 1
ATOM 10545 C C . ASP B 1 552 ? 18.25 34.375 -0.293 1 88.5 552 ASP B C 1
ATOM 10547 O O . ASP B 1 552 ? 18.812 33.594 0.477 1 88.5 552 ASP B O 1
ATOM 10551 N N . LEU B 1 553 ? 17.156 34.156 -0.911 1 90 553 LEU B N 1
ATOM 10552 C CA . LEU B 1 553 ? 16.516 32.844 -0.768 1 90 553 LEU B CA 1
ATOM 10553 C C . LEU B 1 553 ? 16.703 32.031 -2.029 1 90 553 LEU B C 1
ATOM 10555 O O . LEU B 1 553 ? 16.453 32.5 -3.139 1 90 553 LEU B O 1
ATOM 10559 N N . GLN B 1 554 ? 17.266 30.828 -1.861 1 89.38 554 GLN B N 1
ATOM 10560 C CA . GLN B 1 554 ? 17.344 29.844 -2.93 1 89.38 554 GLN B CA 1
ATOM 10561 C C . GLN B 1 554 ? 16.625 28.562 -2.543 1 89.38 554 GLN B C 1
ATOM 10563 O O . GLN B 1 554 ? 16.766 28.078 -1.416 1 89.38 554 GLN B O 1
ATOM 10568 N N . PHE B 1 555 ? 15.852 28.078 -3.422 1 89.75 555 PHE B N 1
ATOM 10569 C CA . PHE B 1 555 ? 15.031 26.906 -3.131 1 89.75 555 PHE B CA 1
ATOM 10570 C C . PHE B 1 555 ? 15.578 25.672 -3.855 1 89.75 555 PHE B C 1
ATOM 10572 O O . PHE B 1 555 ? 15.984 25.75 -5.016 1 89.75 555 PHE B O 1
ATOM 10579 N N . PHE B 1 556 ? 15.633 24.531 -3.094 1 88.06 556 PHE B N 1
ATOM 10580 C CA . PHE B 1 556 ? 16.031 23.234 -3.629 1 88.06 556 PHE B CA 1
ATOM 10581 C C . PHE B 1 556 ? 15.055 22.156 -3.18 1 88.06 556 PHE B C 1
ATOM 10583 O O . PHE B 1 556 ? 14.461 22.25 -2.107 1 88.06 556 PHE B O 1
ATOM 10590 N N . THR B 1 557 ? 14.766 21.172 -3.975 1 86.56 557 THR B N 1
ATOM 10591 C CA . THR B 1 557 ? 13.953 20.016 -3.623 1 86.56 557 THR B CA 1
ATOM 10592 C C . THR B 1 557 ? 14.656 18.719 -4.016 1 86.56 557 THR B C 1
ATOM 10594 O O . THR B 1 557 ? 15.281 18.641 -5.074 1 86.56 557 THR B O 1
ATOM 10597 N N . THR B 1 558 ? 14.672 17.781 -3.041 1 84.62 558 THR B N 1
ATOM 10598 C CA . THR B 1 558 ? 15.25 16.469 -3.361 1 84.62 558 THR B CA 1
ATOM 10599 C C . THR B 1 558 ? 14.234 15.359 -3.109 1 84.62 558 THR B C 1
ATOM 10601 O O . THR B 1 558 ? 13.43 15.445 -2.18 1 84.62 558 THR B O 1
ATOM 10604 N N . SER B 1 559 ? 14.102 14.492 -4.031 1 79.69 559 SER B N 1
ATOM 10605 C CA . SER B 1 559 ? 13.336 13.258 -3.877 1 79.69 559 SER B CA 1
ATOM 10606 C C . SER B 1 559 ? 14.25 12.031 -3.879 1 79.69 559 SER B C 1
ATOM 10608 O O . SER B 1 559 ? 14.719 11.609 -4.934 1 79.69 559 SER B O 1
ATOM 10610 N N . THR B 1 560 ? 14.578 11.539 -2.662 1 79.31 560 THR B N 1
ATOM 10611 C CA . THR B 1 560 ? 15.508 10.43 -2.51 1 79.31 560 THR B CA 1
ATOM 10612 C C . THR B 1 560 ? 15 9.445 -1.457 1 79.31 560 THR B C 1
ATOM 10614 O O . THR B 1 560 ? 13.945 9.656 -0.852 1 79.31 560 THR B O 1
ATOM 10617 N N . THR B 1 561 ? 15.703 8.359 -1.414 1 73.44 561 THR B N 1
ATOM 10618 C CA . THR B 1 561 ? 15.359 7.375 -0.398 1 73.44 561 THR B CA 1
ATOM 10619 C C . THR B 1 561 ? 15.789 7.852 0.987 1 73.44 561 THR B C 1
ATOM 10621 O O . THR B 1 561 ? 16.703 8.672 1.111 1 73.44 561 THR B O 1
ATOM 10624 N N . LYS B 1 562 ? 15.188 7.395 1.952 1 73.12 562 LYS B N 1
ATOM 10625 C CA . LYS B 1 562 ? 15.492 7.793 3.322 1 73.12 562 LYS B CA 1
ATOM 10626 C C . LYS B 1 562 ? 16.938 7.473 3.674 1 73.12 562 LYS B C 1
ATOM 10628 O O . LYS B 1 562 ? 17.609 8.242 4.375 1 73.12 562 LYS B O 1
ATOM 10633 N N . ALA B 1 563 ? 17.469 6.445 3.123 1 72.62 563 ALA B N 1
ATOM 10634 C CA . ALA B 1 563 ? 18.828 6.008 3.471 1 72.62 563 ALA B CA 1
ATOM 10635 C C . ALA B 1 563 ? 19.875 6.926 2.859 1 72.62 563 ALA B C 1
ATOM 10637 O O . ALA B 1 563 ? 20.969 7.094 3.418 1 72.62 563 ALA B O 1
ATOM 10638 N N . THR B 1 564 ? 19.547 7.566 1.765 1 77.5 564 THR B N 1
ATOM 10639 C CA . THR B 1 564 ? 20.562 8.367 1.074 1 77.5 564 THR B CA 1
ATOM 10640 C C . THR B 1 564 ? 20.25 9.852 1.19 1 77.5 564 THR B C 1
ATOM 10642 O O . THR B 1 564 ? 20.969 10.688 0.64 1 77.5 564 THR B O 1
ATOM 10645 N N . MET B 1 565 ? 19.203 10.086 1.894 1 83.19 565 MET B N 1
ATOM 10646 C CA . MET B 1 565 ? 18.781 11.477 2 1 83.19 565 MET B CA 1
ATOM 10647 C C . MET B 1 565 ? 19.859 12.336 2.639 1 83.19 565 MET B C 1
ATOM 10649 O O . MET B 1 565 ? 20.031 13.5 2.275 1 83.19 565 MET B O 1
ATOM 10653 N N . TYR B 1 566 ? 20.656 11.812 3.621 1 85.31 566 TYR B N 1
ATOM 10654 C CA . TYR B 1 566 ? 21.703 12.578 4.305 1 85.31 566 TYR B CA 1
ATOM 10655 C C . TYR B 1 566 ? 22.781 13.008 3.334 1 85.31 566 TYR B C 1
ATOM 10657 O O . TYR B 1 566 ? 23.406 14.062 3.508 1 85.31 566 TYR B O 1
ATOM 10665 N N . GLN B 1 567 ? 22.984 12.242 2.312 1 82.69 567 GLN B N 1
ATOM 10666 C CA . GLN B 1 567 ? 24 12.578 1.332 1 82.69 567 GLN B CA 1
ATOM 10667 C C . GLN B 1 567 ? 23.641 13.844 0.56 1 82.69 567 GLN B C 1
ATOM 10669 O O . GLN B 1 567 ? 24.484 14.695 0.309 1 82.69 567 GLN B O 1
ATOM 10674 N N . ASP B 1 568 ? 22.391 13.914 0.241 1 85.88 568 ASP B N 1
ATOM 10675 C CA . ASP B 1 568 ? 21.938 15.094 -0.487 1 85.88 568 ASP B CA 1
ATOM 10676 C C . ASP B 1 568 ? 22.016 16.344 0.387 1 85.88 568 ASP B C 1
ATOM 10678 O O . ASP B 1 568 ? 22.359 17.422 -0.097 1 85.88 568 ASP B O 1
ATOM 10682 N N . VAL B 1 569 ? 21.688 16.141 1.61 1 90.06 569 VAL B N 1
ATOM 10683 C CA . VAL B 1 569 ? 21.75 17.266 2.539 1 90.06 569 VAL B CA 1
ATOM 10684 C C . VAL B 1 569 ? 23.203 17.734 2.676 1 90.06 569 VAL B C 1
ATOM 10686 O O . VAL B 1 569 ? 23.469 18.938 2.566 1 90.06 569 VAL B O 1
ATOM 10689 N N . CYS B 1 570 ? 24.125 16.844 2.881 1 87.5 570 CYS B N 1
ATOM 10690 C CA . CYS B 1 570 ? 25.516 17.203 3.055 1 87.5 570 CYS B CA 1
ATOM 10691 C C . CYS B 1 570 ? 26.109 17.75 1.761 1 87.5 570 CYS B C 1
ATOM 10693 O O . CYS B 1 570 ? 26.922 18.688 1.787 1 87.5 570 CYS B O 1
ATOM 10695 N N . LYS B 1 571 ? 25.688 17.266 0.682 1 85.56 571 LYS B N 1
ATOM 10696 C CA . LYS B 1 571 ? 26.172 17.75 -0.609 1 85.56 571 LYS B CA 1
ATOM 10697 C C . LYS B 1 571 ? 25.734 19.188 -0.847 1 85.56 571 LYS B C 1
ATOM 10699 O O . LYS B 1 571 ? 26.531 20.016 -1.283 1 85.56 571 LYS B O 1
ATOM 10704 N N . LEU B 1 572 ? 24.516 19.406 -0.583 1 89.25 572 LEU B N 1
ATOM 10705 C CA . LEU B 1 572 ? 24.031 20.766 -0.786 1 89.25 572 LEU B CA 1
ATOM 10706 C C . LEU B 1 572 ? 24.703 21.734 0.187 1 89.25 572 LEU B C 1
ATOM 10708 O O . LEU B 1 572 ? 24.953 22.891 -0.156 1 89.25 572 LEU B O 1
ATOM 10712 N N . ALA B 1 573 ? 24.938 21.266 1.357 1 90.88 573 ALA B N 1
ATOM 10713 C CA . ALA B 1 573 ? 25.625 22.109 2.336 1 90.88 573 ALA B CA 1
ATOM 10714 C C . ALA B 1 573 ? 27.031 22.469 1.857 1 90.88 573 ALA B C 1
ATOM 10716 O O . ALA B 1 573 ? 27.484 23.594 2.066 1 90.88 573 ALA B O 1
ATOM 10717 N N . LEU B 1 574 ? 27.672 21.578 1.222 1 87.44 574 LEU B N 1
ATOM 10718 C CA . LEU B 1 574 ? 29.016 21.812 0.699 1 87.44 574 LEU B CA 1
ATOM 10719 C C . LEU B 1 574 ? 28.969 22.766 -0.496 1 87.44 574 LEU B C 1
ATOM 10721 O O . LEU B 1 574 ? 29.781 23.703 -0.586 1 87.44 574 LEU B O 1
ATOM 10725 N N . LEU B 1 575 ? 28.016 22.531 -1.372 1 84.88 575 LEU B N 1
ATOM 10726 C CA . LEU B 1 575 ? 27.906 23.344 -2.584 1 84.88 575 LEU B CA 1
ATOM 10727 C C . LEU B 1 575 ? 27.516 24.781 -2.252 1 84.88 575 LEU B C 1
ATOM 10729 O O . LEU B 1 575 ? 27.969 25.719 -2.902 1 84.88 575 LEU B O 1
ATOM 10733 N N . SER B 1 576 ? 26.703 24.891 -1.27 1 89 576 SER B N 1
ATOM 10734 C CA . SER B 1 576 ? 26.234 26.219 -0.893 1 89 576 SER B CA 1
ATOM 10735 C C . SER B 1 576 ? 27.188 26.891 0.088 1 89 576 SER B C 1
ATOM 10737 O O . SER B 1 576 ? 26.969 28.031 0.484 1 89 576 SER B O 1
ATOM 10739 N N . LYS B 1 577 ? 28.203 26.203 0.504 1 87.38 577 LYS B N 1
ATOM 10740 C CA . LYS B 1 577 ? 29.141 26.703 1.494 1 87.38 577 LYS B CA 1
ATOM 10741 C C . LYS B 1 577 ? 28.422 27.188 2.744 1 87.38 577 LYS B C 1
ATOM 10743 O O . LYS B 1 577 ? 28.688 28.297 3.234 1 87.38 577 LYS B O 1
ATOM 10748 N N . SER B 1 578 ? 27.484 26.375 3.115 1 91.75 578 SER B N 1
ATOM 10749 C CA . SER B 1 578 ? 26.703 26.734 4.301 1 91.75 578 SER B CA 1
ATOM 10750 C C . SER B 1 578 ? 27.531 26.547 5.574 1 91.75 578 SER B C 1
ATOM 10752 O O . SER B 1 578 ? 28.406 25.688 5.629 1 91.75 578 SER B O 1
ATOM 10754 N N . VAL B 1 579 ? 27.219 27.359 6.527 1 92.88 579 VAL B N 1
ATOM 10755 C CA . VAL B 1 579 ? 27.953 27.297 7.789 1 92.88 579 VAL B CA 1
ATOM 10756 C C . VAL B 1 579 ? 27.172 26.484 8.805 1 92.88 579 VAL B C 1
ATOM 10758 O O . VAL B 1 579 ? 27.734 25.938 9.75 1 92.88 579 VAL B O 1
ATOM 10761 N N . ILE B 1 580 ? 25.859 26.406 8.562 1 94.44 580 ILE B N 1
ATOM 10762 C CA . ILE B 1 580 ? 25.031 25.641 9.492 1 94.44 580 ILE B CA 1
ATOM 10763 C C . ILE B 1 580 ? 23.875 25 8.742 1 94.44 580 ILE B C 1
ATOM 10765 O O . ILE B 1 580 ? 23.312 25.609 7.828 1 94.44 580 ILE B O 1
ATOM 10769 N N . ILE B 1 581 ? 23.594 23.766 9.109 1 95.44 581 ILE B N 1
ATOM 10770 C CA . ILE B 1 581 ? 22.422 23.047 8.625 1 95.44 581 ILE B CA 1
ATOM 10771 C C . ILE B 1 581 ? 21.359 23 9.727 1 95.44 581 ILE B C 1
ATOM 10773 O O . ILE B 1 581 ? 21.656 22.594 10.859 1 95.44 581 ILE B O 1
ATOM 10777 N N . ILE B 1 582 ? 20.188 23.438 9.438 1 94.62 582 ILE B N 1
ATOM 10778 C CA . ILE B 1 582 ? 19.094 23.344 10.391 1 94.62 582 ILE B CA 1
ATOM 10779 C C . ILE B 1 582 ? 18.141 22.219 9.984 1 94.62 582 ILE B C 1
ATOM 10781 O O . ILE B 1 582 ? 17.547 22.25 8.906 1 94.62 582 ILE B O 1
ATOM 10785 N N . LEU B 1 583 ? 18.047 21.234 10.758 1 92.5 583 LEU B N 1
ATOM 10786 C CA . LEU B 1 583 ? 17.188 20.078 10.531 1 92.5 583 LEU B CA 1
ATOM 10787 C C . LEU B 1 583 ? 16.078 20.016 11.562 1 92.5 583 LEU B C 1
ATOM 10789 O O . LEU B 1 583 ? 16.328 20.172 12.766 1 92.5 583 LEU B O 1
ATOM 10793 N N . PRO B 1 584 ? 14.867 19.812 11.109 1 86.94 584 PRO B N 1
ATOM 10794 C CA . PRO B 1 584 ? 13.789 19.625 12.086 1 86.94 584 PRO B CA 1
ATOM 10795 C C . PRO B 1 584 ? 13.766 18.203 12.672 1 86.94 584 PRO B C 1
ATOM 10797 O O . PRO B 1 584 ? 14.023 17.234 11.953 1 86.94 584 PRO B O 1
ATOM 10800 N N . LEU B 1 585 ? 13.711 18.125 13.906 1 82.94 585 LEU B N 1
ATOM 10801 C CA . LEU B 1 585 ? 13.586 16.828 14.586 1 82.94 585 LEU B CA 1
ATOM 10802 C C . LEU B 1 585 ? 12.234 16.719 15.273 1 82.94 585 LEU B C 1
ATOM 10804 O O . LEU B 1 585 ? 11.82 17.625 16 1 82.94 585 LEU B O 1
ATOM 10808 N N . GLU B 1 586 ? 11.516 15.773 14.758 1 66.38 586 GLU B N 1
ATOM 10809 C CA . GLU B 1 586 ? 10.234 15.531 15.422 1 66.38 586 GLU B CA 1
ATOM 10810 C C . GLU B 1 586 ? 10.383 14.547 16.578 1 66.38 586 GLU B C 1
ATOM 10812 O O . GLU B 1 586 ? 10.852 13.422 16.375 1 66.38 586 GLU B O 1
ATOM 10817 N N . LYS B 1 587 ? 10.453 15.07 17.797 1 60.94 587 LYS B N 1
ATOM 10818 C CA . LYS B 1 587 ? 10.516 14.188 18.969 1 60.94 587 LYS B CA 1
ATOM 10819 C C . LYS B 1 587 ? 9.141 13.617 19.297 1 60.94 587 LYS B C 1
ATOM 10821 O O . LYS B 1 587 ? 8.133 14.32 19.219 1 60.94 587 LYS B O 1
ATOM 10826 N N . LYS B 1 588 ? 9.117 12.266 19.281 1 49.62 588 LYS B N 1
ATOM 10827 C CA . LYS B 1 588 ? 7.934 11.555 19.75 1 49.62 588 LYS B CA 1
ATOM 10828 C C . LYS B 1 588 ? 7.625 11.898 21.203 1 49.62 588 LYS B C 1
ATOM 10830 O O . LYS B 1 588 ? 8.477 11.734 22.078 1 49.62 588 LYS B O 1
ATOM 10835 N N . TYR B 1 589 ? 6.961 12.938 21.547 1 42.75 589 TYR B N 1
ATOM 10836 C CA . TYR B 1 589 ? 6.656 13.125 22.953 1 42.75 589 TYR B CA 1
ATOM 10837 C C . TYR B 1 589 ? 5.695 12.055 23.453 1 42.75 589 TYR B C 1
ATOM 10839 O O . TYR B 1 589 ? 4.852 11.562 22.703 1 42.75 589 TYR B O 1
ATOM 10847 N N . ASP B 1 590 ? 6.059 11.266 24.438 1 38.84 590 ASP B N 1
ATOM 10848 C CA . ASP B 1 590 ? 5.348 10.188 25.109 1 38.84 590 ASP B CA 1
ATOM 10849 C C . ASP B 1 590 ? 3.84 10.305 24.906 1 38.84 590 ASP B C 1
ATOM 10851 O O . ASP B 1 590 ? 3.135 9.297 24.828 1 38.84 590 ASP B O 1
ATOM 10855 N N . GLY B 1 591 ? 3.258 11.375 25.172 1 35.16 591 GLY B N 1
ATOM 10856 C CA . GLY B 1 591 ? 1.809 11.5 25.203 1 35.16 591 GLY B CA 1
ATOM 10857 C C . GLY B 1 591 ? 1.196 11.539 23.812 1 35.16 591 GLY B C 1
ATOM 10858 O O . GLY B 1 591 ? -0.028 11.547 23.672 1 35.16 591 GLY B O 1
ATOM 10859 N N . GLU B 1 592 ? 1.738 12.078 22.906 1 35.25 592 GLU B N 1
ATOM 10860 C CA . GLU B 1 592 ? 1.146 12.289 21.594 1 35.25 592 GLU B CA 1
ATOM 10861 C C . GLU B 1 592 ? 1.278 11.047 20.719 1 35.25 592 GLU B C 1
ATOM 10863 O O . GLU B 1 592 ? 2.371 10.5 20.578 1 35.25 592 GLU B O 1
ATOM 10868 N N . ILE B 1 593 ? 0.338 10.273 20.703 1 31.83 593 ILE B N 1
ATOM 10869 C CA . ILE B 1 593 ? 0.298 9.094 19.844 1 31.83 593 ILE B CA 1
ATOM 10870 C C . ILE B 1 593 ? 0.852 9.445 18.469 1 31.83 593 ILE B C 1
ATOM 10872 O O . ILE B 1 593 ? 0.439 10.438 17.859 1 31.83 593 ILE B O 1
ATOM 10876 N N . ALA B 1 594 ? 1.93 8.977 18.078 1 33.06 594 ALA B N 1
ATOM 10877 C CA . ALA B 1 594 ? 2.705 9.031 16.844 1 33.06 594 ALA B CA 1
ATOM 10878 C C . ALA B 1 594 ? 1.788 9.07 15.625 1 33.06 594 ALA B C 1
ATOM 10880 O O . ALA B 1 594 ? 1.004 8.148 15.398 1 33.06 594 ALA B O 1
ATOM 10881 N N . THR B 1 595 ? 1.099 10.125 15.305 1 30.39 595 THR B N 1
ATOM 10882 C CA . THR B 1 595 ? 0.438 10.234 14.008 1 30.39 595 THR B CA 1
ATOM 10883 C C . THR B 1 595 ? 1.222 9.484 12.938 1 30.39 595 THR B C 1
ATOM 10885 O O . THR B 1 595 ? 2.453 9.523 12.914 1 30.39 595 THR B O 1
ATOM 10888 N N . LYS B 1 596 ? 0.747 8.484 12.367 1 33.22 596 LYS B N 1
ATOM 10889 C CA . LYS B 1 596 ? 1.143 7.484 11.383 1 33.22 596 LYS B CA 1
ATOM 10890 C C . LYS B 1 596 ? 2.025 8.102 10.297 1 33.22 596 LYS B C 1
ATOM 10892 O O . LYS B 1 596 ? 2.389 7.434 9.328 1 33.22 596 LYS B O 1
ATOM 10897 N N . GLU B 1 597 ? 1.926 9.422 10.062 1 32.97 597 GLU B N 1
ATOM 10898 C CA . GLU B 1 597 ? 2.609 9.656 8.797 1 32.97 597 GLU B CA 1
ATOM 10899 C C . GLU B 1 597 ? 4.031 9.102 8.828 1 32.97 597 GLU B C 1
ATOM 10901 O O . GLU B 1 597 ? 4.551 8.766 9.891 1 32.97 597 GLU B O 1
ATOM 10906 N N . GLU B 1 598 ? 4.777 9.539 7.754 1 35.09 598 GLU B N 1
ATOM 10907 C CA . GLU B 1 598 ? 5.945 9.086 7.008 1 35.09 598 GLU B CA 1
ATOM 10908 C C . GLU B 1 598 ? 7.188 9.047 7.891 1 35.09 598 GLU B C 1
ATOM 10910 O O . GLU B 1 598 ? 7.984 8.109 7.809 1 35.09 598 GLU B O 1
ATOM 10915 N N . TRP B 1 599 ? 7.594 10.297 8.398 1 32.69 599 TRP B N 1
ATOM 10916 C CA . TRP B 1 599 ? 9 10.688 8.453 1 32.69 599 TRP B CA 1
ATOM 10917 C C . TRP B 1 599 ? 9.641 10.227 9.758 1 32.69 599 TRP B C 1
ATOM 10919 O O . TRP B 1 599 ? 10.812 10.508 10.016 1 32.69 599 TRP B O 1
ATOM 10929 N N . GLY B 1 600 ? 8.977 9.906 10.781 1 36.75 600 GLY B N 1
ATOM 10930 C CA . GLY B 1 600 ? 9.719 10.07 12.023 1 36.75 600 GLY B CA 1
ATOM 10931 C C . GLY B 1 600 ? 10.93 9.164 12.117 1 36.75 600 GLY B C 1
ATOM 10932 O O . GLY B 1 600 ? 12.039 9.617 12.406 1 36.75 600 GLY B O 1
ATOM 10933 N N . GLY B 1 601 ? 10.547 7.832 12.219 1 44.31 601 GLY B N 1
ATOM 10934 C CA . GLY B 1 601 ? 11.656 6.969 12.602 1 44.31 601 GLY B CA 1
ATOM 10935 C C . GLY B 1 601 ? 12.773 6.961 11.578 1 44.31 601 GLY B C 1
ATOM 10936 O O . GLY B 1 601 ? 13.953 6.887 11.938 1 44.31 601 GLY B O 1
ATOM 10937 N N . GLY B 1 602 ? 12.43 6.926 10.398 1 51 602 GLY B N 1
ATOM 10938 C CA . GLY B 1 602 ? 13.422 6.895 9.336 1 51 602 GLY B CA 1
ATOM 10939 C C . GLY B 1 602 ? 14.227 8.18 9.234 1 51 602 GLY B C 1
ATOM 10940 O O . GLY B 1 602 ? 15.312 8.195 8.664 1 51 602 GLY B O 1
ATOM 10941 N N . ASN B 1 603 ? 13.641 9.078 9.992 1 61.84 603 ASN B N 1
ATOM 10942 C CA . ASN B 1 603 ? 14.32 10.367 9.891 1 61.84 603 ASN B CA 1
ATOM 10943 C C . ASN B 1 603 ? 15.461 10.477 10.898 1 61.84 603 ASN B C 1
ATOM 10945 O O . ASN B 1 603 ? 16.344 11.328 10.75 1 61.84 603 ASN B O 1
ATOM 10949 N N . GLN B 1 604 ? 15.336 9.477 11.906 1 72.12 604 GLN B N 1
ATOM 10950 C CA . GLN B 1 604 ? 16.422 9.539 12.891 1 72.12 604 GLN B CA 1
ATOM 10951 C C . GLN B 1 604 ? 17.75 9.133 12.273 1 72.12 604 GLN B C 1
ATOM 10953 O O . GLN B 1 604 ? 18.781 9.742 12.555 1 72.12 604 GLN B O 1
ATOM 10958 N N . SER B 1 605 ? 17.578 8.117 11.445 1 75.94 605 SER B N 1
ATOM 10959 C CA . SER B 1 605 ? 18.812 7.676 10.805 1 75.94 605 SER B CA 1
ATOM 10960 C C . SER B 1 605 ? 19.391 8.766 9.914 1 75.94 605 SER B C 1
ATOM 10962 O O . SER B 1 605 ? 20.609 8.945 9.852 1 75.94 605 SER B O 1
ATOM 10964 N N . VAL B 1 606 ? 18.469 9.438 9.352 1 83.5 606 VAL B N 1
ATOM 10965 C CA . VAL B 1 606 ? 18.922 10.516 8.484 1 83.5 606 VAL B CA 1
ATOM 10966 C C . VAL B 1 606 ? 19.625 11.594 9.32 1 83.5 606 VAL B C 1
ATOM 10968 O O . VAL B 1 606 ? 20.688 12.086 8.945 1 83.5 606 VAL B O 1
ATOM 10971 N N . ILE B 1 607 ? 19.062 11.883 10.438 1 87.56 607 ILE B N 1
ATOM 10972 C CA . ILE B 1 607 ? 19.594 12.938 11.297 1 87.56 607 ILE B CA 1
ATOM 10973 C C . ILE B 1 607 ? 20.953 12.516 11.852 1 87.56 607 ILE B C 1
ATOM 10975 O O . ILE B 1 607 ? 21.906 13.305 11.836 1 87.56 607 ILE B O 1
ATOM 10979 N N . ILE B 1 608 ? 21.078 11.297 12.234 1 85.44 608 ILE B N 1
ATOM 10980 C CA . ILE B 1 608 ? 22.328 10.797 12.789 1 85.44 608 ILE B CA 1
ATOM 10981 C C . ILE B 1 608 ? 23.406 10.812 11.711 1 85.44 608 ILE B C 1
ATOM 10983 O O . ILE B 1 608 ? 24.547 11.188 11.977 1 85.44 608 ILE B O 1
ATOM 10987 N N . GLN B 1 609 ? 23.016 10.43 10.555 1 85.31 609 GLN B N 1
ATOM 10988 C CA . GLN B 1 609 ? 24 10.406 9.469 1 85.31 609 GLN B CA 1
ATOM 10989 C C . GLN B 1 609 ? 24.422 11.82 9.078 1 85.31 609 GLN B C 1
ATOM 10991 O O . GLN B 1 609 ? 25.578 12.055 8.719 1 85.31 609 GLN B O 1
ATOM 10996 N N . VAL B 1 610 ? 23.531 12.719 9.156 1 89.69 610 VAL B N 1
ATOM 10997 C CA . VAL B 1 610 ? 23.891 14.102 8.875 1 89.69 610 VAL B CA 1
ATOM 10998 C C . VAL B 1 610 ? 24.828 14.633 9.953 1 89.69 610 VAL B C 1
ATOM 11000 O O . VAL B 1 610 ? 25.828 15.305 9.656 1 89.69 610 VAL B O 1
ATOM 11003 N N . LEU B 1 611 ? 24.562 14.305 11.18 1 89.75 611 LEU B N 1
ATOM 11004 C CA . LEU B 1 611 ? 25.391 14.742 12.297 1 89.75 611 LEU B CA 1
ATOM 11005 C C . LEU B 1 611 ? 26.797 14.18 12.18 1 89.75 611 LEU B C 1
ATOM 11007 O O . LEU B 1 611 ? 27.781 14.859 12.516 1 89.75 611 LEU B O 1
ATOM 11011 N N . GLU B 1 612 ? 26.906 13.039 11.641 1 85.5 612 GLU B N 1
ATOM 11012 C CA . GLU B 1 612 ? 28.203 12.367 11.547 1 85.5 612 GLU B CA 1
ATOM 11013 C C . GLU B 1 612 ? 28.984 12.852 10.32 1 85.5 612 GLU B C 1
ATOM 11015 O O . GLU B 1 612 ? 30.219 12.875 10.336 1 85.5 612 GLU B O 1
ATOM 11020 N N . ASN B 1 613 ? 28.266 13.297 9.297 1 85.25 613 ASN B N 1
ATOM 11021 C CA . ASN B 1 613 ? 28.969 13.516 8.039 1 85.25 613 ASN B CA 1
ATOM 11022 C C . ASN B 1 613 ? 28.844 14.961 7.578 1 85.25 613 ASN B C 1
ATOM 11024 O O . ASN B 1 613 ? 29.422 15.344 6.559 1 85.25 613 ASN B O 1
ATOM 11028 N N . ALA B 1 614 ? 28.25 15.812 8.297 1 89.56 614 ALA B N 1
ATOM 11029 C CA . ALA B 1 614 ? 28 17.188 7.844 1 89.56 614 ALA B CA 1
ATOM 11030 C C . ALA B 1 614 ? 29.312 17.953 7.699 1 89.56 614 ALA B C 1
ATOM 11032 O O . ALA B 1 614 ? 30.203 17.828 8.539 1 89.56 614 ALA B O 1
ATOM 11033 N N . PRO B 1 615 ? 29.484 18.656 6.617 1 88.88 615 PRO B N 1
ATOM 11034 C CA . PRO B 1 615 ? 30.688 19.469 6.418 1 88.88 615 PRO B CA 1
ATOM 11035 C C . PRO B 1 615 ? 30.656 20.781 7.211 1 88.88 615 PRO B C 1
ATOM 11037 O O . PRO B 1 615 ? 31.594 21.578 7.125 1 88.88 615 PRO B O 1
ATOM 11040 N N . CYS B 1 616 ? 29.625 21.062 7.887 1 92.12 616 CYS B N 1
ATOM 11041 C CA . CYS B 1 616 ? 29.453 22.266 8.688 1 92.12 616 CYS B CA 1
ATOM 11042 C C . CYS B 1 616 ? 28.719 21.969 9.984 1 92.12 616 CYS B C 1
ATOM 11044 O O . CYS B 1 616 ? 28.578 20.797 10.359 1 92.12 616 CYS B O 1
ATOM 11046 N N . SER B 1 617 ? 28.406 23.047 10.734 1 94.19 617 SER B N 1
ATOM 11047 C CA . SER B 1 617 ? 27.688 22.859 11.984 1 94.19 617 SER B CA 1
ATOM 11048 C C . SER B 1 617 ? 26.234 22.438 11.719 1 94.19 617 SER B C 1
ATOM 11050 O O . SER B 1 617 ? 25.703 22.688 10.641 1 94.19 617 SER B O 1
ATOM 11052 N N . VAL B 1 618 ? 25.719 21.703 12.594 1 95.38 618 VAL B N 1
ATOM 11053 C CA . VAL B 1 618 ? 24.359 21.203 12.438 1 95.38 618 VAL B CA 1
ATOM 11054 C C . VAL B 1 618 ? 23.5 21.656 13.609 1 95.38 618 VAL B C 1
ATOM 11056 O O . VAL B 1 618 ? 23.922 21.594 14.766 1 95.38 618 VAL B O 1
ATOM 11059 N N . GLY B 1 619 ? 22.312 22.25 13.344 1 95.19 619 GLY B N 1
ATOM 11060 C CA . GLY B 1 619 ? 21.328 22.609 14.352 1 95.19 619 GLY B CA 1
ATOM 11061 C C . GLY B 1 619 ? 20.062 21.781 14.25 1 95.19 619 GLY B C 1
ATOM 11062 O O . GLY B 1 619 ? 19.453 21.672 13.18 1 95.19 619 GLY B O 1
ATOM 11063 N N . LEU B 1 620 ? 19.75 21.156 15.305 1 93.25 620 LEU B N 1
ATOM 11064 C CA . LEU B 1 620 ? 18.516 20.359 15.375 1 93.25 620 LEU B CA 1
ATOM 11065 C C . LEU B 1 620 ? 17.406 21.141 16.062 1 93.25 620 LEU B C 1
ATOM 11067 O O . LEU B 1 620 ? 17.562 21.547 17.219 1 93.25 620 LEU B O 1
ATOM 11071 N N . LEU B 1 621 ? 16.359 21.375 15.352 1 90.12 621 LEU B N 1
ATOM 11072 C CA . LEU B 1 621 ? 15.219 22.125 15.891 1 90.12 621 LEU B CA 1
ATOM 11073 C C . LEU B 1 621 ? 14.102 21.188 16.328 1 90.12 621 LEU B C 1
ATOM 11075 O O . LEU B 1 621 ? 13.578 20.422 15.523 1 90.12 621 LEU B O 1
ATOM 11079 N N . VAL B 1 622 ? 13.859 21.156 17.578 1 86 622 VAL B N 1
ATOM 11080 C CA . VAL B 1 622 ? 12.805 20.328 18.141 1 86 622 VAL B CA 1
ATOM 11081 C C . VAL B 1 622 ? 11.617 21.188 18.531 1 86 622 VAL B C 1
ATOM 11083 O O . VAL B 1 622 ? 11.766 22.172 19.266 1 86 622 VAL B O 1
ATOM 11086 N N . GLU B 1 623 ? 10.523 20.797 17.953 1 72.69 623 GLU B N 1
ATOM 11087 C CA . GLU B 1 623 ? 9.32 21.547 18.297 1 72.69 623 GLU B CA 1
ATOM 11088 C C . GLU B 1 623 ? 8.484 20.797 19.328 1 72.69 623 GLU B C 1
ATOM 11090 O O . GLU B 1 623 ? 8.195 19.609 19.156 1 72.69 623 GLU B O 1
ATOM 11095 N N . LYS B 1 624 ? 8.445 21.219 20.516 1 61.59 624 LYS B N 1
ATOM 11096 C CA . LYS B 1 624 ? 7.613 20.562 21.516 1 61.59 624 LYS B CA 1
ATOM 11097 C C . LYS B 1 624 ? 6.148 20.969 21.359 1 61.59 624 LYS B C 1
ATOM 11099 O O . LYS B 1 624 ? 5.254 20.125 21.5 1 61.59 624 LYS B O 1
ATOM 11104 N N . ALA B 1 625 ? 5.945 22.328 21.625 1 52.03 625 ALA B N 1
ATOM 11105 C CA . ALA B 1 625 ? 4.559 22.781 21.734 1 52.03 625 ALA B CA 1
ATOM 11106 C C . ALA B 1 625 ? 4.133 23.547 20.484 1 52.03 625 ALA B C 1
ATOM 11108 O O . ALA B 1 625 ? 4.957 24.219 19.844 1 52.03 625 ALA B O 1
ATOM 11109 N N . GLU B 1 626 ? 3.152 22.984 19.703 1 47.41 626 GLU B N 1
ATOM 11110 C CA . GLU B 1 626 ? 2.578 23.625 18.516 1 47.41 626 GLU B CA 1
ATOM 11111 C C . GLU B 1 626 ? 2.322 25.109 18.781 1 47.41 626 GLU B C 1
ATOM 11113 O O . GLU B 1 626 ? 1.643 25.766 17.984 1 47.41 626 GLU B O 1
ATOM 11118 N N . ARG B 1 627 ? 2.787 25.734 19.875 1 44.19 627 ARG B N 1
ATOM 11119 C CA . ARG B 1 627 ? 2.426 27.094 20.297 1 44.19 627 ARG B CA 1
ATOM 11120 C C . ARG B 1 627 ? 3.098 28.125 19.406 1 44.19 627 ARG B C 1
ATOM 11122 O O . ARG B 1 627 ? 2.822 29.328 19.516 1 44.19 627 ARG B O 1
ATOM 11129 N N . TRP B 1 628 ? 4.109 27.719 18.766 1 42.69 628 TRP B N 1
ATOM 11130 C CA . TRP B 1 628 ? 4.859 28.766 18.062 1 42.69 628 TRP B CA 1
ATOM 11131 C C . TRP B 1 628 ? 4.008 29.406 16.984 1 42.69 628 TRP B C 1
ATOM 11133 O O . TRP B 1 628 ? 4.496 30.25 16.219 1 42.69 628 TRP B O 1
ATOM 11143 N N . GLN B 1 629 ? 2.906 28.672 16.703 1 41.75 629 GLN B N 1
ATOM 11144 C CA . GLN B 1 629 ? 2.182 29.188 15.547 1 41.75 629 GLN B CA 1
ATOM 11145 C C . GLN B 1 629 ? 1.745 30.625 15.758 1 41.75 629 GLN B C 1
ATOM 11147 O O . GLN B 1 629 ? 0.989 31.172 14.953 1 41.75 629 GLN B O 1
ATOM 11152 N N . LEU B 1 630 ? 1.664 31.078 17.016 1 36.84 630 LEU B N 1
ATOM 11153 C CA . LEU B 1 630 ? 0.902 32.312 17.234 1 36.84 630 LEU B CA 1
ATOM 11154 C C . LEU B 1 630 ? 1.565 33.5 16.562 1 36.84 630 LEU B C 1
ATOM 11156 O O . LEU B 1 630 ? 2.793 33.562 16.453 1 36.84 630 LEU B O 1
ATOM 11160 N N . PRO B 1 631 ? 0.762 34.406 16.016 1 37.75 631 PRO B N 1
ATOM 11161 C CA . PRO B 1 631 ? 1.134 35.656 15.344 1 37.75 631 PRO B CA 1
ATOM 11162 C C . PRO B 1 631 ? 2.383 36.312 15.938 1 37.75 631 PRO B C 1
ATOM 11164 O O . PRO B 1 631 ? 2.863 35.875 16.984 1 37.75 631 PRO B O 1
ATOM 11167 N N . GLN B 1 632 ? 2.498 37.75 15.805 1 41.44 632 GLN B N 1
ATOM 11168 C CA . GLN B 1 632 ? 3.377 38.906 15.992 1 41.44 632 GLN B CA 1
ATOM 11169 C C . GLN B 1 632 ? 3.846 39 17.438 1 41.44 632 GLN B C 1
ATOM 11171 O O . GLN B 1 632 ? 3.232 39.719 18.25 1 41.44 632 GLN B O 1
ATOM 11176 N N . LYS B 1 633 ? 4.316 38 17.953 1 52.44 633 LYS B N 1
ATOM 11177 C CA . LYS B 1 633 ? 4.859 38.312 19.266 1 52.44 633 LYS B CA 1
ATOM 11178 C C . LYS B 1 633 ? 5.887 39.438 19.188 1 52.44 633 LYS B C 1
ATOM 11180 O O . LYS B 1 633 ? 6.801 39.406 18.359 1 52.44 633 LYS B O 1
ATOM 11185 N N . ALA B 1 634 ? 5.535 40.5 19.766 1 57.47 634 ALA B N 1
ATOM 11186 C CA . ALA B 1 634 ? 6.324 41.75 19.812 1 57.47 634 ALA B CA 1
ATOM 11187 C C . ALA B 1 634 ? 7.699 41.5 20.422 1 57.47 634 ALA B C 1
ATOM 11189 O O . ALA B 1 634 ? 8.68 42.125 20.047 1 57.47 634 ALA B O 1
ATOM 11190 N N . SER B 1 635 ? 7.816 40.375 21.328 1 76.25 635 SER B N 1
ATOM 11191 C CA . SER B 1 635 ? 9.109 40.156 21.969 1 76.25 635 SER B CA 1
ATOM 11192 C C . SER B 1 635 ? 9.359 38.656 22.203 1 76.25 635 SER B C 1
ATOM 11194 O O . SER B 1 635 ? 8.422 37.906 22.469 1 76.25 635 SER B O 1
ATOM 11196 N N . PHE B 1 636 ? 10.562 38.188 21.844 1 83.25 636 PHE B N 1
ATOM 11197 C CA . PHE B 1 636 ? 11 36.812 22.062 1 83.25 636 PHE B CA 1
ATOM 11198 C C . PHE B 1 636 ? 11.984 36.719 23.219 1 83.25 636 PHE B C 1
ATOM 11200 O O . PHE B 1 636 ? 12.758 37.656 23.469 1 83.25 636 PHE B O 1
ATOM 11207 N N . SER B 1 637 ? 11.844 35.688 24.016 1 87.81 637 SER B N 1
ATOM 11208 C CA . SER B 1 637 ? 12.797 35.406 25.078 1 87.81 637 SER B CA 1
ATOM 11209 C C . SER B 1 637 ? 13.516 34.094 24.859 1 87.81 637 SER B C 1
ATOM 11211 O O . SER B 1 637 ? 12.875 33.031 24.812 1 87.81 637 SER B O 1
ATOM 11213 N N . PHE B 1 638 ? 14.852 34.188 24.688 1 91.12 638 PHE B N 1
ATOM 11214 C CA . PHE B 1 638 ? 15.656 33 24.438 1 91.12 638 PHE B CA 1
ATOM 11215 C C . PHE B 1 638 ? 16.625 32.75 25.594 1 91.12 638 PHE B C 1
ATOM 11217 O O . PHE B 1 638 ? 17.047 33.688 26.266 1 91.12 638 PHE B O 1
ATOM 11224 N N . ILE B 1 639 ? 16.922 31.453 25.859 1 92.06 639 ILE B N 1
ATOM 11225 C CA . ILE B 1 639 ? 17.891 31.094 26.875 1 92.06 639 ILE B CA 1
ATOM 11226 C C . ILE B 1 639 ? 18.953 30.172 26.266 1 92.06 639 ILE B C 1
ATOM 11228 O O . ILE B 1 639 ? 18.641 29.297 25.469 1 92.06 639 ILE B O 1
ATOM 11232 N N . VAL B 1 640 ? 20.203 30.453 26.5 1 94.94 640 VAL B N 1
ATOM 11233 C CA . VAL B 1 640 ? 21.328 29.656 26.047 1 94.94 640 VAL B CA 1
ATOM 11234 C C . VAL B 1 640 ? 21.984 28.953 27.234 1 94.94 640 VAL B C 1
ATOM 11236 O O . VAL B 1 640 ? 22.391 29.609 28.188 1 94.94 640 VAL B O 1
ATOM 11239 N N . LEU B 1 641 ? 22.047 27.672 27.188 1 94.44 641 LEU B N 1
ATOM 11240 C CA . LEU B 1 641 ? 22.75 26.906 28.203 1 94.44 641 LEU B CA 1
ATOM 11241 C C . LEU B 1 641 ? 24.188 26.609 27.75 1 94.44 641 LEU B C 1
ATOM 11243 O O . LEU B 1 641 ? 24.391 25.797 26.844 1 94.44 641 LEU B O 1
ATOM 11247 N N . PHE B 1 642 ? 25.094 27.281 28.391 1 95.56 642 PHE B N 1
ATOM 11248 C CA . PHE B 1 642 ? 26.5 27.125 28.031 1 95.56 642 PHE B CA 1
ATOM 11249 C C . PHE B 1 642 ? 27.188 26.141 28.984 1 95.56 642 PHE B C 1
ATOM 11251 O O . PHE B 1 642 ? 27.609 26.531 30.078 1 95.56 642 PHE B O 1
ATOM 11258 N N . LEU B 1 643 ? 27.375 24.922 28.531 1 92.62 643 LEU B N 1
ATOM 11259 C CA . LEU B 1 643 ? 27.969 23.875 29.359 1 92.62 643 LEU B CA 1
ATOM 11260 C C . LEU B 1 643 ? 29.438 23.672 29 1 92.62 643 LEU B C 1
ATOM 11262 O O . LEU B 1 643 ? 30.094 22.766 29.531 1 92.62 643 LEU B O 1
ATOM 11266 N N . GLY B 1 644 ? 29.859 24.375 28.062 1 90.75 644 GLY B N 1
ATOM 11267 C CA . GLY B 1 644 ? 31.266 24.281 27.672 1 90.75 644 GLY B CA 1
ATOM 11268 C C . GLY B 1 644 ? 31.484 23.375 26.469 1 90.75 644 GLY B C 1
ATOM 11269 O O . GLY B 1 644 ? 30.609 22.578 26.125 1 90.75 644 GLY B O 1
ATOM 11270 N N . GLY B 1 645 ? 32.656 23.609 25.828 1 91.5 645 GLY B N 1
ATOM 11271 C CA . GLY B 1 645 ? 33 22.797 24.688 1 91.5 645 GLY B CA 1
ATOM 11272 C C . GLY B 1 645 ? 32.719 23.484 23.359 1 91.5 645 GLY B C 1
ATOM 11273 O O . GLY B 1 645 ? 32.188 24.578 23.328 1 91.5 645 GLY B O 1
ATOM 11274 N N . PRO B 1 646 ? 33.094 22.781 22.312 1 93 646 PRO B N 1
ATOM 11275 C CA . PRO B 1 646 ? 32.938 23.375 20.984 1 93 646 PRO B CA 1
ATOM 11276 C C . PRO B 1 646 ? 31.469 23.578 20.609 1 93 646 PRO B C 1
ATOM 11278 O O . PRO B 1 646 ? 31.125 24.609 20 1 93 646 PRO B O 1
ATOM 11281 N N . ASP B 1 647 ? 30.609 22.719 20.953 1 95.56 647 ASP B N 1
ATOM 11282 C CA . ASP B 1 647 ? 29.203 22.828 20.594 1 95.56 647 ASP B CA 1
ATOM 11283 C C . ASP B 1 647 ? 28.547 24.016 21.297 1 95.56 647 ASP B C 1
ATOM 11285 O O . ASP B 1 647 ? 27.781 24.766 20.672 1 95.56 647 ASP B O 1
ATOM 11289 N N . SER B 1 648 ? 28.844 24.172 22.531 1 94.69 648 SER B N 1
ATOM 11290 C CA . SER B 1 648 ? 28.297 25.297 23.266 1 94.69 648 SER B CA 1
ATOM 11291 C C . SER B 1 648 ? 28.828 26.625 22.719 1 94.69 648 SER B C 1
ATOM 11293 O O . SER B 1 648 ? 28.109 27.625 22.688 1 94.69 648 SER B O 1
ATOM 11295 N N . ARG B 1 649 ? 30.109 26.625 22.391 1 95.12 649 ARG B N 1
ATOM 11296 C CA . ARG B 1 649 ? 30.688 27.844 21.812 1 95.12 649 ARG B CA 1
ATOM 11297 C C . ARG B 1 649 ? 29.984 28.203 20.516 1 95.12 649 ARG B C 1
ATOM 11299 O O . ARG B 1 649 ? 29.734 29.375 20.25 1 95.12 649 ARG B O 1
ATOM 11306 N N . GLU B 1 650 ? 29.656 27.188 19.75 1 95.19 650 GLU B N 1
ATOM 11307 C CA . GLU B 1 650 ? 28.953 27.422 18.484 1 95.19 650 GLU B CA 1
ATOM 11308 C C . GLU B 1 650 ? 27.531 27.922 18.75 1 95.19 650 GLU B C 1
ATOM 11310 O O . GLU B 1 650 ? 27.031 28.797 18.031 1 95.19 650 GLU B O 1
ATOM 11315 N N . ALA B 1 651 ? 26.922 27.391 19.703 1 95.75 651 ALA B N 1
ATOM 11316 C CA . ALA B 1 651 ? 25.578 27.812 20.078 1 95.75 651 ALA B CA 1
ATOM 11317 C C . ALA B 1 651 ? 25.562 29.266 20.547 1 95.75 651 ALA B C 1
ATOM 11319 O O . ALA B 1 651 ? 24.672 30.031 20.156 1 95.75 651 ALA B O 1
ATOM 11320 N N . LEU B 1 652 ? 26.547 29.594 21.344 1 94.69 652 LEU B N 1
ATOM 11321 C CA . LEU B 1 652 ? 26.641 30.969 21.812 1 94.69 652 LEU B CA 1
ATOM 11322 C C . LEU B 1 652 ? 26.953 31.922 20.672 1 94.69 652 LEU B C 1
ATOM 11324 O O . LEU B 1 652 ? 26.438 33.031 20.641 1 94.69 652 LEU B O 1
ATOM 11328 N N . SER B 1 653 ? 27.781 31.516 19.797 1 92.81 653 SER B N 1
ATOM 11329 C CA . SER B 1 653 ? 28.125 32.344 18.656 1 92.81 653 SER B CA 1
ATOM 11330 C C . SER B 1 653 ? 26.891 32.625 17.797 1 92.81 653 SER B C 1
ATOM 11332 O O . SER B 1 653 ? 26.719 33.75 17.297 1 92.81 653 SER B O 1
ATOM 11334 N N . TYR B 1 654 ? 26.109 31.625 17.625 1 93.19 654 TYR B N 1
ATOM 11335 C CA . TYR B 1 654 ? 24.891 31.797 16.859 1 93.19 654 TYR B CA 1
ATOM 11336 C C . TYR B 1 654 ? 23.922 32.719 17.594 1 93.19 654 TYR B C 1
ATOM 11338 O O . TYR B 1 654 ? 23.312 33.625 16.984 1 93.19 654 TYR B O 1
ATOM 11346 N N . SER B 1 655 ? 23.797 32.594 18.859 1 92.56 655 SER B N 1
ATOM 11347 C CA . SER B 1 655 ? 22.891 33.406 19.656 1 92.56 655 SER B CA 1
ATOM 11348 C C . SER B 1 655 ? 23.375 34.844 19.766 1 92.56 655 SER B C 1
ATOM 11350 O O . SER B 1 655 ? 22.562 35.781 19.891 1 92.56 655 SER B O 1
ATOM 11352 N N . SER B 1 656 ? 24.672 34.969 19.781 1 89.62 656 SER B N 1
ATOM 11353 C CA . SER B 1 656 ? 25.219 36.312 19.844 1 89.62 656 SER B CA 1
ATOM 11354 C C . SER B 1 656 ? 24.797 37.156 18.641 1 89.62 656 SER B C 1
ATOM 11356 O O . SER B 1 656 ? 24.594 38.344 18.766 1 89.62 656 SER B O 1
ATOM 11358 N N . ARG B 1 657 ? 24.625 36.5 17.562 1 86.5 657 ARG B N 1
ATOM 11359 C CA . ARG B 1 657 ? 24.172 37.219 16.375 1 86.5 657 ARG B CA 1
ATOM 11360 C C . ARG B 1 657 ? 22.703 37.625 16.5 1 86.5 657 ARG B C 1
ATOM 11362 O O . ARG B 1 657 ? 22.281 38.625 15.93 1 86.5 657 ARG B O 1
ATOM 11369 N N . MET B 1 658 ? 21.984 36.875 17.297 1 88.81 658 MET B N 1
ATOM 11370 C CA . MET B 1 658 ? 20.562 37.156 17.5 1 88.81 658 MET B CA 1
ATOM 11371 C C . MET B 1 658 ? 20.375 38.312 18.484 1 88.81 658 MET B C 1
ATOM 11373 O O . MET B 1 658 ? 19.328 38.969 18.469 1 88.81 658 MET B O 1
ATOM 11377 N N . ALA B 1 659 ? 21.297 38.5 19.281 1 86.94 659 ALA B N 1
ATOM 11378 C CA . ALA B 1 659 ? 21.203 39.469 20.344 1 86.94 659 ALA B CA 1
ATOM 11379 C C . ALA B 1 659 ? 21.078 40.906 19.781 1 86.94 659 ALA B C 1
ATOM 11381 O O . ALA B 1 659 ? 20.625 41.812 20.453 1 86.94 659 ALA B O 1
ATOM 11382 N N . GLU B 1 660 ? 21.359 41.031 18.531 1 80.44 660 GLU B N 1
ATOM 11383 C CA . GLU B 1 660 ? 21.25 42.344 17.906 1 80.44 660 GLU B CA 1
ATOM 11384 C C . GLU B 1 660 ? 19.812 42.688 17.562 1 80.44 660 GLU B C 1
ATOM 11386 O O . GLU B 1 660 ? 19.484 43.844 17.281 1 80.44 660 GLU B O 1
ATOM 11391 N N . ASN B 1 661 ? 19.016 41.75 17.656 1 85.75 661 ASN B N 1
ATOM 11392 C CA . ASN B 1 661 ? 17.594 41.969 17.375 1 85.75 661 ASN B CA 1
ATOM 11393 C C . ASN B 1 661 ? 16.891 42.656 18.531 1 85.75 661 ASN B C 1
ATOM 11395 O O . ASN B 1 661 ? 16.906 42.156 19.656 1 85.75 661 ASN B O 1
ATOM 11399 N N . PRO B 1 662 ? 16.234 43.719 18.25 1 82.81 662 PRO B N 1
ATOM 11400 C CA . PRO B 1 662 ? 15.594 44.469 19.328 1 82.81 662 PRO B CA 1
ATOM 11401 C C . PRO B 1 662 ? 14.391 43.781 19.938 1 82.81 662 PRO B C 1
ATOM 11403 O O . PRO B 1 662 ? 13.969 44.094 21.047 1 82.81 662 PRO B O 1
ATOM 11406 N N . SER B 1 663 ? 13.867 42.812 19.312 1 83.25 663 SER B N 1
ATOM 11407 C CA . SER B 1 663 ? 12.672 42.156 19.812 1 83.25 663 SER B CA 1
ATOM 11408 C C . SER B 1 663 ? 13.047 40.906 20.625 1 83.25 663 SER B C 1
ATOM 11410 O O . SER B 1 663 ? 12.164 40.188 21.094 1 83.25 663 SER B O 1
ATOM 11412 N N . LEU B 1 664 ? 14.367 40.781 20.844 1 89.19 664 LEU B N 1
ATOM 11413 C CA . LEU B 1 664 ? 14.789 39.531 21.5 1 89.19 664 LEU B CA 1
ATOM 11414 C C . LEU B 1 664 ? 15.469 39.812 22.828 1 89.19 664 LEU B C 1
ATOM 11416 O O . LEU B 1 664 ? 16.266 40.75 22.938 1 89.19 664 LEU B O 1
ATOM 11420 N N . SER B 1 665 ? 14.984 39.125 23.875 1 90.5 665 SER B N 1
ATOM 11421 C CA . SER B 1 665 ? 15.695 39.094 25.141 1 90.5 665 SER B CA 1
ATOM 11422 C C . SER B 1 665 ? 16.469 37.781 25.281 1 90.5 665 SER B C 1
ATOM 11424 O O . SER B 1 665 ? 15.898 36.688 25.172 1 90.5 665 SER B O 1
ATOM 11426 N N . LEU B 1 666 ? 17.75 37.906 25.453 1 92.62 666 LEU B N 1
ATOM 11427 C CA . LEU B 1 666 ? 18.609 36.75 25.5 1 92.62 666 LEU B CA 1
ATOM 11428 C C . LEU B 1 666 ? 19.203 36.562 26.906 1 92.62 666 LEU B C 1
ATOM 11430 O O . LEU B 1 666 ? 19.75 37.5 27.469 1 92.62 666 LEU B O 1
ATOM 11434 N N . THR B 1 667 ? 19.031 35.375 27.484 1 93.06 667 THR B N 1
ATOM 11435 C CA . THR B 1 667 ? 19.625 35 28.766 1 93.06 667 THR B CA 1
ATOM 11436 C C . THR B 1 667 ? 20.672 33.906 28.562 1 93.06 667 THR B C 1
ATOM 11438 O O . THR B 1 667 ? 20.375 32.844 28 1 93.06 667 THR B O 1
ATOM 11441 N N . VAL B 1 668 ? 21.906 34.156 28.969 1 94.94 668 VAL B N 1
ATOM 11442 C CA . VAL B 1 668 ? 22.984 33.188 28.844 1 94.94 668 VAL B CA 1
ATOM 11443 C C . VAL B 1 668 ? 23.375 32.688 30.234 1 94.94 668 VAL B C 1
ATOM 11445 O O . VAL B 1 668 ? 23.734 33.469 31.109 1 94.94 668 VAL B O 1
ATOM 11448 N N . ILE B 1 669 ? 23.312 31.391 30.406 1 94.38 669 ILE B N 1
ATOM 11449 C CA . ILE B 1 669 ? 23.672 30.766 31.672 1 94.38 669 ILE B CA 1
ATOM 11450 C C . ILE B 1 669 ? 24.906 29.891 31.484 1 94.38 669 ILE B C 1
ATOM 11452 O O . ILE B 1 669 ? 24.875 28.938 30.703 1 94.38 669 ILE B O 1
ATOM 11456 N N . ARG B 1 670 ? 25.938 30.188 32.125 1 94.56 670 ARG B N 1
ATOM 11457 C CA . ARG B 1 670 ? 27.156 29.391 32.094 1 94.56 670 ARG B CA 1
ATOM 11458 C C . ARG B 1 670 ? 27.25 28.453 33.281 1 94.56 670 ARG B C 1
ATOM 11460 O O . ARG B 1 670 ? 27.109 28.891 34.438 1 94.56 670 ARG B O 1
ATOM 11467 N N . PHE B 1 671 ? 27.453 27.219 33.031 1 92.88 671 PHE B N 1
ATOM 11468 C CA . PHE B 1 671 ? 27.609 26.203 34.062 1 92.88 671 PHE B CA 1
ATOM 11469 C C . PHE B 1 671 ? 29.078 25.891 34.312 1 92.88 671 PHE B C 1
ATOM 11471 O O . PHE B 1 671 ? 29.797 25.547 33.375 1 92.88 671 PHE B O 1
ATOM 11478 N N . LEU B 1 672 ? 29.5 26.047 35.531 1 90.69 672 LEU B N 1
ATOM 11479 C CA . LEU B 1 672 ? 30.875 25.734 35.906 1 90.69 672 LEU B CA 1
ATOM 11480 C C . LEU B 1 672 ? 30.922 24.641 36.969 1 90.69 672 LEU B C 1
ATOM 11482 O O . LEU B 1 672 ? 30.047 24.578 37.844 1 90.69 672 LEU B O 1
ATOM 11486 N N . ALA B 1 673 ? 31.859 23.766 36.75 1 89.38 673 ALA B N 1
ATOM 11487 C CA . ALA B 1 673 ? 32.031 22.688 37.719 1 89.38 673 ALA B CA 1
ATOM 11488 C C . ALA B 1 673 ? 32.656 23.219 39 1 89.38 673 ALA B C 1
ATOM 11490 O O . ALA B 1 673 ? 33.531 24.078 38.969 1 89.38 673 ALA B O 1
ATOM 11491 N N . ALA B 1 674 ? 32.156 22.562 40.125 1 81.81 674 ALA B N 1
ATOM 11492 C CA . ALA B 1 674 ? 32.719 22.906 41.406 1 81.81 674 ALA B CA 1
ATOM 11493 C C . ALA B 1 674 ? 34.156 22.438 41.531 1 81.81 674 ALA B C 1
ATOM 11495 O O . ALA B 1 674 ? 34.5 21.328 41.125 1 81.81 674 ALA B O 1
ATOM 11496 N N . ASP B 1 675 ? 35.125 23.266 42.031 1 77.94 675 ASP B N 1
ATOM 11497 C CA . ASP B 1 675 ? 36.531 22.984 42.281 1 77.94 675 ASP B CA 1
ATOM 11498 C C . ASP B 1 675 ? 37.281 22.703 40.969 1 77.94 675 ASP B C 1
ATOM 11500 O O . ASP B 1 675 ? 38.25 21.953 40.969 1 77.94 675 ASP B O 1
ATOM 11504 N N . SER B 1 676 ? 36.719 23.078 39.719 1 75.19 676 SER B N 1
ATOM 11505 C CA . SER B 1 676 ? 37.312 22.969 38.406 1 75.19 676 SER B CA 1
ATOM 11506 C C . SER B 1 676 ? 37.656 21.516 38.094 1 75.19 676 SER B C 1
ATOM 11508 O O . SER B 1 676 ? 38.625 21.234 37.375 1 75.19 676 SER B O 1
ATOM 11510 N N . LYS B 1 677 ? 36.844 20.609 38.625 1 77.25 677 LYS B N 1
ATOM 11511 C CA . LYS B 1 677 ? 37.062 19.188 38.375 1 77.25 677 LYS B CA 1
ATOM 11512 C C . LYS B 1 677 ? 36.719 18.812 36.938 1 77.25 677 LYS B C 1
ATOM 11514 O O . LYS B 1 677 ? 35.625 19.141 36.469 1 77.25 677 LYS B O 1
ATOM 11519 N N . GLY B 1 678 ? 37.594 18.234 36.188 1 75.38 678 GLY B N 1
ATOM 11520 C CA . GLY B 1 678 ? 37.312 17.672 34.875 1 75.38 678 GLY B CA 1
ATOM 11521 C C . GLY B 1 678 ? 37.531 18.688 33.75 1 75.38 678 GLY B C 1
ATOM 11522 O O . GLY B 1 678 ? 37.281 18.359 32.562 1 75.38 678 GLY B O 1
ATOM 11523 N N . ASP B 1 679 ? 37.938 19.875 34.031 1 77.56 679 ASP B N 1
ATOM 11524 C CA . ASP B 1 679 ? 38.062 20.922 33.031 1 77.56 679 ASP B CA 1
ATOM 11525 C C . ASP B 1 679 ? 39.344 20.719 32.188 1 77.56 679 ASP B C 1
ATOM 11527 O O . ASP B 1 679 ? 40.406 20.391 32.719 1 77.56 679 ASP B O 1
ATOM 11531 N N . ASP B 1 680 ? 39.125 20.734 30.953 1 84.25 680 ASP B N 1
ATOM 11532 C CA . ASP B 1 680 ? 40.281 20.844 30.062 1 84.25 680 ASP B CA 1
ATOM 11533 C C . ASP B 1 680 ? 40.781 22.297 29.969 1 84.25 680 ASP B C 1
ATOM 11535 O O . ASP B 1 680 ? 40 23.188 29.594 1 84.25 680 ASP B O 1
ATOM 11539 N N . GLU B 1 681 ? 42 22.5 30.359 1 85.25 681 GLU B N 1
ATOM 11540 C CA . GLU B 1 681 ? 42.562 23.859 30.484 1 85.25 681 GLU B CA 1
ATOM 11541 C C . GLU B 1 681 ? 42.406 24.625 29.172 1 85.25 681 GLU B C 1
ATOM 11543 O O . GLU B 1 681 ? 42.031 25.797 29.172 1 85.25 681 GLU B O 1
ATOM 11548 N N . MET B 1 682 ? 42.719 23.922 28.125 1 87.81 682 MET B N 1
ATOM 11549 C CA . MET B 1 682 ? 42.656 24.594 26.828 1 87.81 682 MET B CA 1
ATOM 11550 C C . MET B 1 682 ? 41.219 24.953 26.5 1 87.81 682 MET B C 1
ATOM 11552 O O . MET B 1 682 ? 40.938 26.062 26.016 1 87.81 682 MET B O 1
ATOM 11556 N N . GLN B 1 683 ? 40.344 24.109 26.719 1 89.38 683 GLN B N 1
ATOM 11557 C CA . GLN B 1 683 ? 38.938 24.344 26.422 1 89.38 683 GLN B CA 1
ATOM 11558 C C . GLN B 1 683 ? 38.375 25.438 27.328 1 89.38 683 GLN B C 1
ATOM 11560 O O . GLN B 1 683 ? 37.562 26.266 26.891 1 89.38 683 GLN B O 1
ATOM 11565 N N . LYS B 1 684 ? 38.812 25.422 28.516 1 89.69 684 LYS B N 1
ATOM 11566 C CA . LYS B 1 684 ? 38.344 26.438 29.453 1 89.69 684 LYS B CA 1
ATOM 11567 C C . LYS B 1 684 ? 38.812 27.828 29.047 1 89.69 684 LYS B C 1
ATOM 11569 O O . LYS B 1 684 ? 38.062 28.797 29.141 1 89.69 684 LYS B O 1
ATOM 11574 N N . LYS B 1 685 ? 39.969 27.875 28.609 1 90.44 685 LYS B N 1
ATOM 11575 C CA . LYS B 1 685 ? 40.5 29.156 28.156 1 90.44 685 LYS B CA 1
ATOM 11576 C C . LYS B 1 685 ? 39.719 29.688 26.969 1 90.44 685 LYS B C 1
ATOM 11578 O O . LYS B 1 685 ? 39.438 30.875 26.875 1 90.44 685 LYS B O 1
ATOM 11583 N N . MET B 1 686 ? 39.438 28.812 26.078 1 92.31 686 MET B N 1
ATOM 11584 C CA . MET B 1 686 ? 38.688 29.203 24.906 1 92.31 686 MET B CA 1
ATOM 11585 C C . MET B 1 686 ? 37.281 29.625 25.297 1 92.31 686 MET B C 1
ATOM 11587 O O . MET B 1 686 ? 36.719 30.578 24.734 1 92.31 686 MET B O 1
ATOM 11591 N N . ASP B 1 687 ? 36.688 28.922 26.188 1 93.25 687 ASP B N 1
ATOM 11592 C CA . ASP B 1 687 ? 35.375 29.266 26.688 1 93.25 687 ASP B CA 1
ATOM 11593 C C . ASP B 1 687 ? 35.375 30.641 27.344 1 93.25 687 ASP B C 1
ATOM 11595 O O . ASP B 1 687 ? 34.469 31.453 27.094 1 93.25 687 ASP B O 1
ATOM 11599 N N . ASP B 1 688 ? 36.406 30.844 28.141 1 92.38 688 ASP B N 1
ATOM 11600 C CA . ASP B 1 688 ? 36.531 32.125 28.844 1 92.38 688 ASP B CA 1
ATOM 11601 C C . ASP B 1 688 ? 36.719 33.281 27.859 1 92.38 688 ASP B C 1
ATOM 11603 O O . ASP B 1 688 ? 36.188 34.344 28.047 1 92.38 688 ASP B O 1
ATOM 11607 N N . GLY B 1 689 ? 37.469 32.938 26.953 1 91.62 689 GLY B N 1
ATOM 11608 C CA . GLY B 1 689 ? 37.688 33.969 25.938 1 91.62 689 GLY B CA 1
ATOM 11609 C C . GLY B 1 689 ? 36.438 34.375 25.203 1 91.62 689 GLY B C 1
ATOM 11610 O O . GLY B 1 689 ? 36.188 35.562 25.031 1 91.62 689 GLY B O 1
ATOM 11611 N N . LEU B 1 690 ? 35.688 33.406 24.781 1 93.12 690 LEU B N 1
ATOM 11612 C CA . LEU B 1 690 ? 34.469 33.719 24.047 1 93.12 690 LEU B CA 1
ATOM 11613 C C . LEU B 1 690 ? 33.438 34.406 24.953 1 93.12 690 LEU B C 1
ATOM 11615 O O . LEU B 1 690 ? 32.75 35.344 24.516 1 93.12 690 LEU B O 1
ATOM 11619 N N . MET B 1 691 ? 33.344 33.969 26.156 1 92.38 691 MET B N 1
ATOM 11620 C CA . MET B 1 691 ? 32.406 34.562 27.109 1 92.38 691 MET B CA 1
ATOM 11621 C C . MET B 1 691 ? 32.75 36 27.406 1 92.38 691 MET B C 1
ATOM 11623 O O . MET B 1 691 ? 31.859 36.844 27.516 1 92.38 691 MET B O 1
ATOM 11627 N N . THR B 1 692 ? 34.031 36.25 27.516 1 90.94 692 THR B N 1
ATOM 11628 C CA . THR B 1 692 ? 34.469 37.625 27.766 1 90.94 692 THR B CA 1
ATOM 11629 C C . THR B 1 692 ? 34.188 38.5 26.562 1 90.94 692 THR B C 1
ATOM 11631 O O . THR B 1 692 ? 33.75 39.656 26.719 1 90.94 692 THR B O 1
ATOM 11634 N N . SER B 1 693 ? 34.438 38 25.469 1 90.5 693 SER B N 1
ATOM 11635 C CA . SER B 1 693 ? 34.156 38.75 24.266 1 90.5 693 SER B CA 1
ATOM 11636 C C . SER B 1 693 ? 32.656 39.031 24.141 1 90.5 693 SER B C 1
ATOM 11638 O O . SER B 1 693 ? 32.25 40.125 23.719 1 90.5 693 SER B O 1
ATOM 11640 N N . PHE B 1 694 ? 31.875 38.062 24.453 1 91.56 694 PHE B N 1
ATOM 11641 C CA . PHE B 1 694 ? 30.422 38.219 24.422 1 91.56 694 PHE B CA 1
ATOM 11642 C C . PHE B 1 694 ? 29.969 39.281 25.406 1 91.56 694 PHE B C 1
ATOM 11644 O O . PHE B 1 694 ? 29.125 40.125 25.094 1 91.56 694 PHE B O 1
ATOM 11651 N N . TRP B 1 695 ? 30.594 39.312 26.547 1 88.06 695 TRP B N 1
ATOM 11652 C CA . TRP B 1 695 ? 30.234 40.281 27.594 1 88.06 695 TRP B CA 1
ATOM 11653 C C . TRP B 1 695 ? 30.609 41.688 27.188 1 88.06 695 TRP B C 1
ATOM 11655 O O . TRP B 1 695 ? 29.844 42.625 27.406 1 88.06 695 TRP B O 1
ATOM 11665 N N . VAL B 1 696 ? 31.734 41.781 26.594 1 87.38 696 VAL B N 1
ATOM 11666 C CA . VAL B 1 696 ? 32.219 43.094 26.203 1 87.38 696 VAL B CA 1
ATOM 11667 C C . VAL B 1 696 ? 31.359 43.656 25.094 1 87.38 696 VAL B C 1
ATOM 11669 O O . VAL B 1 696 ? 31.047 44.844 25.078 1 87.38 696 VAL B O 1
ATOM 11672 N N . GLN B 1 697 ? 30.969 42.844 24.25 1 87 697 GLN B N 1
ATOM 11673 C CA . GLN B 1 697 ? 30.172 43.281 23.109 1 87 697 GLN B CA 1
ATOM 11674 C C . GLN B 1 697 ? 28.766 43.688 23.547 1 87 697 GLN B C 1
ATOM 11676 O O . GLN B 1 697 ? 28.141 44.531 22.906 1 87 697 GLN B O 1
ATOM 11681 N N . ASN B 1 698 ? 28.328 43.156 24.703 1 88.44 698 ASN B N 1
ATOM 11682 C CA . ASN B 1 698 ? 26.953 43.406 25.125 1 88.44 698 ASN B CA 1
ATOM 11683 C C . ASN B 1 698 ? 26.906 44.156 26.453 1 88.44 698 ASN B C 1
ATOM 11685 O O . ASN B 1 698 ? 25.906 44.094 27.172 1 88.44 698 ASN B O 1
ATOM 11689 N N . GLU B 1 699 ? 27.875 44.781 27.016 1 82.19 699 GLU B N 1
ATOM 11690 C CA . GLU B 1 699 ? 27.969 45.438 28.312 1 82.19 699 GLU B CA 1
ATOM 11691 C C . GLU B 1 699 ? 26.875 46.531 28.453 1 82.19 699 GLU B C 1
ATOM 11693 O O . GLU B 1 699 ? 26.297 46.688 29.516 1 82.19 699 GLU B O 1
ATOM 11698 N N . GLY B 1 700 ? 26.328 47.156 27.328 1 78.31 700 GLY B N 1
ATOM 11699 C CA . GLY B 1 700 ? 25.344 48.219 27.391 1 78.31 700 GLY B CA 1
ATOM 11700 C C . GLY B 1 700 ? 23.969 47.781 26.891 1 78.31 700 GLY B C 1
ATOM 11701 O O . GLY B 1 700 ? 23.047 48.594 26.844 1 78.31 700 GLY B O 1
ATOM 11702 N N . ASN B 1 701 ? 23.781 46.5 26.75 1 86.44 701 ASN B N 1
ATOM 11703 C CA . ASN B 1 701 ? 22.516 46 26.234 1 86.44 701 ASN B CA 1
ATOM 11704 C C . ASN B 1 701 ? 21.656 45.406 27.344 1 86.44 701 ASN B C 1
ATOM 11706 O O . ASN B 1 701 ? 21.969 44.375 27.906 1 86.44 701 ASN B O 1
ATOM 11710 N N . ASP B 1 702 ? 20.562 46.062 27.75 1 86.06 702 ASP B N 1
ATOM 11711 C CA . ASP B 1 702 ? 19.688 45.656 28.844 1 86.06 702 ASP B CA 1
ATOM 11712 C C . ASP B 1 702 ? 18.891 44.406 28.484 1 86.06 702 ASP B C 1
ATOM 11714 O O . ASP B 1 702 ? 18.312 43.781 29.359 1 86.06 702 ASP B O 1
ATOM 11718 N N . ARG B 1 703 ? 18.906 44.062 27.312 1 90.44 703 ARG B N 1
ATOM 11719 C CA . ARG B 1 703 ? 18.109 42.906 26.891 1 90.44 703 ARG B CA 1
ATOM 11720 C C . ARG B 1 703 ? 18.891 41.625 27.016 1 90.44 703 ARG B C 1
ATOM 11722 O O . ARG B 1 703 ? 18.359 40.531 26.812 1 90.44 703 ARG B O 1
ATOM 11729 N N . VAL B 1 704 ? 20.156 41.719 27.281 1 92.81 704 VAL B N 1
ATOM 11730 C CA . VAL B 1 704 ? 21 40.562 27.438 1 92.81 704 VAL B CA 1
ATOM 11731 C C . VAL B 1 704 ? 21.375 40.375 28.906 1 92.81 704 VAL B C 1
ATOM 11733 O O . VAL B 1 704 ? 21.844 41.312 29.547 1 92.81 704 VAL B O 1
ATOM 11736 N N . SER B 1 705 ? 21.078 39.188 29.453 1 90.75 705 SER B N 1
ATOM 11737 C CA . SER B 1 705 ? 21.422 38.844 30.828 1 90.75 705 SER B CA 1
ATOM 11738 C C . SER B 1 705 ? 22.406 37.688 30.891 1 90.75 705 SER B C 1
ATOM 11740 O O . SER B 1 705 ? 22.344 36.781 30.047 1 90.75 705 SER B O 1
ATOM 11742 N N . TYR B 1 706 ? 23.406 37.812 31.703 1 90.94 706 TYR B N 1
ATOM 11743 C CA . TYR B 1 706 ? 24.422 36.781 31.891 1 90.94 706 TYR B CA 1
ATOM 11744 C C . TYR B 1 706 ? 24.5 36.344 33.344 1 90.94 706 TYR B C 1
ATOM 11746 O O . TYR B 1 706 ? 24.469 37.156 34.25 1 90.94 706 TYR B O 1
ATOM 11754 N N . ARG B 1 707 ? 24.438 34.969 33.5 1 90.31 707 ARG B N 1
ATOM 11755 C CA . ARG B 1 707 ? 24.547 34.406 34.844 1 90.31 707 ARG B CA 1
ATOM 11756 C C . ARG B 1 707 ? 25.469 33.188 34.875 1 90.31 707 ARG B C 1
ATOM 11758 O O . ARG B 1 707 ? 25.469 32.406 33.906 1 90.31 707 ARG B O 1
ATOM 11765 N N . GLU B 1 708 ? 26.297 33.125 35.844 1 92.12 708 GLU B N 1
ATOM 11766 C CA . GLU B 1 708 ? 27.156 31.969 36.062 1 92.12 708 GLU B CA 1
ATOM 11767 C C . GLU B 1 708 ? 26.672 31.109 37.219 1 92.12 708 GLU B C 1
ATOM 11769 O O . GLU B 1 708 ? 26.328 31.625 38.281 1 92.12 708 GLU B O 1
ATOM 11774 N N . LEU B 1 709 ? 26.547 29.844 36.938 1 92.56 709 LEU B N 1
ATOM 11775 C CA . LEU B 1 709 ? 26.109 28.906 37.969 1 92.56 709 LEU B CA 1
ATOM 11776 C C . LEU B 1 709 ? 27.156 27.828 38.219 1 92.56 709 LEU B C 1
ATOM 11778 O O . LEU B 1 709 ? 27.688 27.234 37.25 1 92.56 709 LEU B O 1
ATOM 11782 N N . VAL B 1 710 ? 27.531 27.641 39.5 1 90.81 710 VAL B N 1
ATOM 11783 C CA . VAL B 1 710 ? 28.484 26.594 39.875 1 90.81 710 VAL B CA 1
ATOM 11784 C C . VAL B 1 710 ? 27.719 25.359 40.344 1 90.81 710 VAL B C 1
ATOM 11786 O O . VAL B 1 710 ? 26.875 25.438 41.219 1 90.81 710 VAL B O 1
ATOM 11789 N N . VAL B 1 711 ? 27.984 24.297 39.688 1 90.75 711 VAL B N 1
ATOM 11790 C CA . VAL B 1 711 ? 27.297 23.062 40 1 90.75 711 VAL B CA 1
ATOM 11791 C C . VAL B 1 711 ? 28.297 21.984 40.406 1 90.75 711 VAL B C 1
ATOM 11793 O O . VAL B 1 711 ? 29.453 22 39.938 1 90.75 711 VAL B O 1
ATOM 11796 N N . ARG B 1 712 ? 27.906 20.953 41.25 1 86.44 712 ARG B N 1
ATOM 11797 C CA . ARG B 1 712 ? 28.797 19.906 41.781 1 86.44 712 ARG B CA 1
ATOM 11798 C C . ARG B 1 712 ? 28.703 18.641 40.938 1 86.44 712 ARG B C 1
ATOM 11800 O O . ARG B 1 712 ? 29.656 17.875 40.875 1 86.44 712 ARG B O 1
ATOM 11807 N N . ASN B 1 713 ? 27.453 18.391 40.438 1 84.94 713 ASN B N 1
ATOM 11808 C CA . ASN B 1 713 ? 27.25 17.172 39.656 1 84.94 713 ASN B CA 1
ATOM 11809 C C . ASN B 1 713 ? 26.125 17.344 38.625 1 84.94 713 ASN B C 1
ATOM 11811 O O . ASN B 1 713 ? 25.625 18.453 38.438 1 84.94 713 ASN B O 1
ATOM 11815 N N . GLY B 1 714 ? 25.891 16.266 37.875 1 86.62 714 GLY B N 1
ATOM 11816 C CA . GLY B 1 714 ? 24.859 16.281 36.844 1 86.62 714 GLY B CA 1
ATOM 11817 C C . GLY B 1 714 ? 23.469 16.516 37.406 1 86.62 714 GLY B C 1
ATOM 11818 O O . GLY B 1 714 ? 22.656 17.203 36.781 1 86.62 714 GLY B O 1
ATOM 11819 N N . ALA B 1 715 ? 23.203 16 38.5 1 85.06 715 ALA B N 1
ATOM 11820 C CA . ALA B 1 715 ? 21.891 16.203 39.125 1 85.06 715 ALA B CA 1
ATOM 11821 C C . ALA B 1 715 ? 21.656 17.672 39.438 1 85.06 715 ALA B C 1
ATOM 11823 O O . ALA B 1 715 ? 20.547 18.172 39.281 1 85.06 715 ALA B O 1
ATOM 11824 N N . ASP B 1 716 ? 22.812 18.328 39.906 1 86.62 716 ASP B N 1
ATOM 11825 C CA . ASP B 1 716 ? 22.719 19.75 40.188 1 86.62 716 ASP B CA 1
ATOM 11826 C C . ASP B 1 716 ? 22.453 20.547 38.906 1 86.62 716 ASP B C 1
ATOM 11828 O O . ASP B 1 716 ? 21.734 21.547 38.938 1 86.62 716 ASP B O 1
ATOM 11832 N N . THR B 1 717 ? 23 20.094 37.875 1 88.56 717 THR B N 1
ATOM 11833 C CA . THR B 1 717 ? 22.812 20.766 36.594 1 88.56 717 THR B CA 1
ATOM 11834 C C . THR B 1 717 ? 21.344 20.703 36.188 1 88.56 717 THR B C 1
ATOM 11836 O O . THR B 1 717 ? 20.766 21.719 35.781 1 88.56 717 THR B O 1
ATOM 11839 N N . VAL B 1 718 ? 20.781 19.547 36.219 1 86.94 718 VAL B N 1
ATOM 11840 C CA . VAL B 1 718 ? 19.391 19.359 35.812 1 86.94 718 VAL B CA 1
ATOM 11841 C C . VAL B 1 718 ? 18.469 20.125 36.75 1 86.94 718 VAL B C 1
ATOM 11843 O O . VAL B 1 718 ? 17.469 20.719 36.312 1 86.94 718 VAL B O 1
ATOM 11846 N N . ALA B 1 719 ? 18.812 20.141 38.031 1 83.94 719 ALA B N 1
ATOM 11847 C CA . ALA B 1 719 ? 18.016 20.875 39 1 83.94 719 ALA B CA 1
ATOM 11848 C C . ALA B 1 719 ? 18.031 22.359 38.688 1 83.94 719 ALA B C 1
ATOM 11850 O O . ALA B 1 719 ? 17 23.047 38.844 1 83.94 719 ALA B O 1
ATOM 11851 N N . ALA B 1 720 ? 19.188 22.859 38.344 1 88.06 720 ALA B N 1
ATOM 11852 C CA . ALA B 1 720 ? 19.297 24.281 38 1 88.06 720 ALA B CA 1
ATOM 11853 C C . ALA B 1 720 ? 18.469 24.609 36.781 1 88.06 720 ALA B C 1
ATOM 11855 O O . ALA B 1 720 ? 17.828 25.672 36.719 1 88.06 720 ALA B O 1
ATOM 11856 N N . ILE B 1 721 ? 18.484 23.734 35.812 1 87.75 721 ILE B N 1
ATOM 11857 C CA . ILE B 1 721 ? 17.719 23.938 34.594 1 87.75 721 ILE B CA 1
ATOM 11858 C C . ILE B 1 721 ? 16.219 23.938 34.906 1 87.75 721 ILE B C 1
ATOM 11860 O O . ILE B 1 721 ? 15.477 24.766 34.375 1 87.75 721 ILE B O 1
ATOM 11864 N N . LEU B 1 722 ? 15.812 23.047 35.75 1 82.31 722 LEU B N 1
ATOM 11865 C CA . LEU B 1 722 ? 14.406 22.953 36.125 1 82.31 722 LEU B CA 1
ATOM 11866 C C . LEU B 1 722 ? 13.969 24.219 36.875 1 82.31 722 LEU B C 1
ATOM 11868 O O . LEU B 1 722 ? 12.844 24.688 36.688 1 82.31 722 LEU B O 1
ATOM 11872 N N . GLU B 1 723 ? 14.875 24.688 37.688 1 82.06 723 GLU B N 1
ATOM 11873 C CA . GLU B 1 723 ? 14.578 25.906 38.438 1 82.06 723 GLU B CA 1
ATOM 11874 C C . GLU B 1 723 ? 14.406 27.094 37.5 1 82.06 723 GLU B C 1
ATOM 11876 O O . GLU B 1 723 ? 13.523 27.938 37.719 1 82.06 723 GLU B O 1
ATOM 11881 N N . MET B 1 724 ? 15.172 27.172 36.531 1 83.94 724 MET B N 1
ATOM 11882 C CA . MET B 1 724 ? 15.094 28.25 35.562 1 83.94 724 MET B CA 1
ATOM 11883 C C . MET B 1 724 ? 13.828 28.141 34.719 1 83.94 724 MET B C 1
ATOM 11885 O O . MET B 1 724 ? 13.234 29.156 34.375 1 83.94 724 MET B O 1
ATOM 11889 N N . ALA B 1 725 ? 13.5 26.969 34.375 1 81 725 ALA B N 1
ATOM 11890 C CA . ALA B 1 725 ? 12.305 26.734 33.562 1 81 725 ALA B CA 1
ATOM 11891 C C . ALA B 1 725 ? 11.047 27.125 34.344 1 81 725 ALA B C 1
ATOM 11893 O O . ALA B 1 725 ? 10.039 27.5 33.719 1 81 725 ALA B O 1
ATOM 11894 N N . LYS B 1 726 ? 11.117 27.031 35.656 1 73.75 726 LYS B N 1
ATOM 11895 C CA . LYS B 1 726 ? 9.969 27.375 36.5 1 73.75 726 LYS B CA 1
ATOM 11896 C C . LYS B 1 726 ? 9.891 28.891 36.719 1 73.75 726 LYS B C 1
ATOM 11898 O O . LYS B 1 726 ? 8.805 29.453 36.844 1 73.75 726 LYS B O 1
ATOM 11903 N N . GLU B 1 727 ? 11.055 29.516 36.75 1 74.69 727 GLU B N 1
ATOM 11904 C CA . GLU B 1 727 ? 11.125 30.938 37.094 1 74.69 727 GLU B CA 1
ATOM 11905 C C . GLU B 1 727 ? 10.664 31.812 35.906 1 74.69 727 GLU B C 1
ATOM 11907 O O . GLU B 1 727 ? 9.938 32.781 36.125 1 74.69 727 GLU B O 1
ATOM 11912 N N . ASN B 1 728 ? 11.133 31.453 34.719 1 76.62 728 ASN B N 1
ATOM 11913 C CA . ASN B 1 728 ? 10.812 32.281 33.562 1 76.62 728 ASN B CA 1
ATOM 11914 C C . ASN B 1 728 ? 10.438 31.438 32.344 1 76.62 728 ASN B C 1
ATOM 11916 O O . ASN B 1 728 ? 10.891 30.297 32.219 1 76.62 728 ASN B O 1
ATOM 11920 N N . TYR B 1 729 ? 9.562 32 31.609 1 79.5 729 TYR B N 1
ATOM 11921 C CA . TYR B 1 729 ? 9.188 31.375 30.359 1 79.5 729 TYR B CA 1
ATOM 11922 C C . TYR B 1 729 ? 10.117 31.797 29.234 1 79.5 729 TYR B C 1
ATOM 11924 O O . TYR B 1 729 ? 10.43 32.969 29.094 1 79.5 729 TYR B O 1
ATOM 11932 N N . TYR B 1 730 ? 10.648 30.812 28.594 1 83.38 730 TYR B N 1
ATOM 11933 C CA . TYR B 1 730 ? 11.484 31.062 27.438 1 83.38 730 TYR B CA 1
ATOM 11934 C C . TYR B 1 730 ? 10.875 30.453 26.188 1 83.38 730 TYR B C 1
ATOM 11936 O O . TYR B 1 730 ? 10.367 29.328 26.219 1 83.38 730 TYR B O 1
ATOM 11944 N N . ASP B 1 731 ? 10.898 31.188 25.125 1 81.06 731 ASP B N 1
ATOM 11945 C CA . ASP B 1 731 ? 10.344 30.719 23.859 1 81.06 731 ASP B CA 1
ATOM 11946 C C . ASP B 1 731 ? 11.234 29.656 23.219 1 81.06 731 ASP B C 1
ATOM 11948 O O . ASP B 1 731 ? 10.75 28.766 22.516 1 81.06 731 ASP B O 1
ATOM 11952 N N . MET B 1 732 ? 12.562 29.797 23.453 1 88.88 732 MET B N 1
ATOM 11953 C CA . MET B 1 732 ? 13.5 28.844 22.844 1 88.88 732 MET B CA 1
ATOM 11954 C C . MET B 1 732 ? 14.68 28.578 23.766 1 88.88 732 MET B C 1
ATOM 11956 O O . MET B 1 732 ? 15.188 29.484 24.406 1 88.88 732 MET B O 1
ATOM 11960 N N . TRP B 1 733 ? 14.984 27.359 23.828 1 90.62 733 TRP B N 1
ATOM 11961 C CA . TRP B 1 733 ? 16.172 26.906 24.547 1 90.62 733 TRP B CA 1
ATOM 11962 C C . TRP B 1 733 ? 17.266 26.453 23.594 1 90.62 733 TRP B C 1
ATOM 11964 O O . TRP B 1 733 ? 17.031 25.594 22.734 1 90.62 733 TRP B O 1
ATOM 11974 N N . ILE B 1 734 ? 18.375 27.047 23.656 1 94.06 734 ILE B N 1
ATOM 11975 C CA . ILE B 1 734 ? 19.5 26.703 22.781 1 94.06 734 ILE B CA 1
ATOM 11976 C C . ILE B 1 734 ? 20.578 26 23.578 1 94.06 734 ILE B C 1
ATOM 11978 O O . ILE B 1 734 ? 21.047 26.516 24.609 1 94.06 734 ILE B O 1
ATOM 11982 N N . VAL B 1 735 ? 20.953 24.781 23.172 1 94.19 735 VAL B N 1
ATOM 11983 C CA . VAL B 1 735 ? 21.922 23.969 23.922 1 94.19 735 VAL B CA 1
ATOM 11984 C C . VAL B 1 735 ? 22.938 23.359 22.969 1 94.19 735 VAL B C 1
ATOM 11986 O O . VAL B 1 735 ? 22.609 23.078 21.812 1 94.19 735 VAL B O 1
ATOM 11989 N N . GLY B 1 736 ? 24.219 23.25 23.391 1 93.94 736 GLY B N 1
ATOM 11990 C CA . GLY B 1 736 ? 25.203 22.453 22.672 1 93.94 736 GLY B CA 1
ATOM 11991 C C . GLY B 1 736 ? 24.984 20.969 22.812 1 93.94 736 GLY B C 1
ATOM 11992 O O . GLY B 1 736 ? 24.625 20.484 23.891 1 93.94 736 GLY B O 1
ATOM 11993 N N . ARG B 1 737 ? 25.266 20.203 21.859 1 92.62 737 ARG B N 1
ATOM 11994 C CA . ARG B 1 737 ? 24.906 18.797 21.812 1 92.62 737 ARG B CA 1
ATOM 11995 C C . ARG B 1 737 ? 25.766 17.984 22.766 1 92.62 737 ARG B C 1
ATOM 11997 O O . ARG B 1 737 ? 25.266 17.422 23.734 1 92.62 737 ARG B O 1
ATOM 12004 N N . LYS B 1 738 ? 27.125 17.688 22.484 1 87.19 738 LYS B N 1
ATOM 12005 C CA . LYS B 1 738 ? 27.812 16.812 23.422 1 87.19 738 LYS B CA 1
ATOM 12006 C C . LYS B 1 738 ? 29.328 16.953 23.297 1 87.19 738 LYS B C 1
ATOM 12008 O O . LYS B 1 738 ? 30.078 16.531 24.188 1 87.19 738 LYS B O 1
ATOM 12013 N N . GLN B 1 739 ? 29.828 17.641 22.391 1 84.69 739 GLN B N 1
ATOM 12014 C CA . GLN B 1 739 ? 31.266 17.609 22.156 1 84.69 739 GLN B CA 1
ATOM 12015 C C . GLN B 1 739 ? 32.031 18.266 23.297 1 84.69 739 GLN B C 1
ATOM 12017 O O . GLN B 1 739 ? 31.812 19.438 23.609 1 84.69 739 GLN B O 1
ATOM 12022 N N . GLU B 1 740 ? 32.875 17.516 24 1 80.06 740 GLU B N 1
ATOM 12023 C CA . GLU B 1 740 ? 33.875 17.922 24.984 1 80.06 740 GLU B CA 1
ATOM 12024 C C . GLU B 1 740 ? 33.219 18.656 26.156 1 80.06 740 GLU B C 1
ATOM 12026 O O . GLU B 1 740 ? 33.75 19.656 26.625 1 80.06 740 GLU B O 1
ATOM 12031 N N . ILE B 1 741 ? 32.062 18.25 26.531 1 84.62 741 ILE B N 1
ATOM 12032 C CA . ILE B 1 741 ? 31.438 18.781 27.734 1 84.62 741 ILE B CA 1
ATOM 12033 C C . ILE B 1 741 ? 32.094 18.219 28.984 1 84.62 741 ILE B C 1
ATOM 12035 O O . ILE B 1 741 ? 32.5 17.047 28.984 1 84.62 741 ILE B O 1
ATOM 12039 N N . ASN B 1 742 ? 32.375 19.078 29.938 1 83.5 742 ASN B N 1
ATOM 12040 C CA . ASN B 1 742 ? 32.906 18.609 31.203 1 83.5 742 ASN B CA 1
ATOM 12041 C C . ASN B 1 742 ? 32.062 17.484 31.797 1 83.5 742 ASN B C 1
ATOM 12043 O O . ASN B 1 742 ? 30.891 17.672 32.094 1 83.5 742 ASN B O 1
ATOM 12047 N N . PRO B 1 743 ? 32.656 16.328 31.828 1 83.5 743 PRO B N 1
ATOM 12048 C CA . PRO B 1 743 ? 31.906 15.156 32.281 1 83.5 743 PRO B CA 1
ATOM 12049 C C . PRO B 1 743 ? 31.328 15.344 33.688 1 83.5 743 PRO B C 1
ATOM 12051 O O . PRO B 1 743 ? 30.328 14.711 34.062 1 83.5 743 PRO B O 1
ATOM 12054 N N . SER B 1 744 ? 31.969 16.203 34.5 1 85.25 744 SER B N 1
ATOM 12055 C CA . SER B 1 744 ? 31.5 16.406 35.875 1 85.25 744 SER B CA 1
ATOM 12056 C C . SER B 1 744 ? 30.109 17.047 35.906 1 85.25 744 SER B C 1
ATOM 12058 O O . SER B 1 744 ? 29.359 16.875 36.844 1 85.25 744 SER B O 1
ATOM 12060 N N . LEU B 1 745 ? 29.844 17.781 34.812 1 87.12 745 LEU B N 1
ATOM 12061 C CA . LEU B 1 745 ? 28.562 18.453 34.75 1 87.12 745 LEU B CA 1
ATOM 12062 C C . LEU B 1 745 ? 27.453 17.484 34.406 1 87.12 745 LEU B C 1
ATOM 12064 O O . LEU B 1 745 ? 26.266 17.781 34.594 1 87.12 745 LEU B O 1
ATOM 12068 N N . LEU B 1 746 ? 27.812 16.344 33.812 1 84.56 746 LEU B N 1
ATOM 12069 C CA . LEU B 1 746 ? 26.828 15.367 33.375 1 84.56 746 LEU B CA 1
ATOM 12070 C C . LEU B 1 746 ? 26.891 14.109 34.219 1 84.56 746 LEU B C 1
ATOM 12072 O O . LEU B 1 746 ? 26.188 13.133 33.938 1 84.56 746 LEU B O 1
ATOM 12076 N N . GLU B 1 747 ? 27.703 14.109 35.188 1 80.12 747 GLU B N 1
ATOM 12077 C CA . GLU B 1 747 ? 27.906 12.93 36.031 1 80.12 747 GLU B CA 1
ATOM 12078 C C . GLU B 1 747 ? 26.609 12.461 36.656 1 80.12 747 GLU B C 1
ATOM 12080 O O . GLU B 1 747 ? 25.875 13.258 37.219 1 80.12 747 GLU B O 1
ATOM 12085 N N . GLY B 1 748 ? 26.266 11.266 36.406 1 72.62 748 GLY B N 1
ATOM 12086 C CA . GLY B 1 748 ? 25.078 10.68 37 1 72.62 748 GLY B CA 1
ATOM 12087 C C . GLY B 1 748 ? 23.875 10.703 36.094 1 72.62 748 GLY B C 1
ATOM 12088 O O . GLY B 1 748 ? 22.844 10.117 36.406 1 72.62 748 GLY B O 1
ATOM 12089 N N . LEU B 1 749 ? 24 11.5 34.969 1 75.06 749 LEU B N 1
ATOM 12090 C CA . LEU B 1 749 ? 22.844 11.602 34.094 1 75.06 749 LEU B CA 1
ATOM 12091 C C . LEU B 1 749 ? 22.859 10.484 33.062 1 75.06 749 LEU B C 1
ATOM 12093 O O . LEU B 1 749 ? 23.891 10.188 32.469 1 75.06 749 LEU B O 1
ATOM 12097 N N . SER B 1 750 ? 21.859 9.555 33.094 1 62 750 SER B N 1
ATOM 12098 C CA . SER B 1 750 ? 21.719 8.484 32.094 1 62 750 SER B CA 1
ATOM 12099 C C . SER B 1 750 ? 20.766 8.875 30.984 1 62 750 SER B C 1
ATOM 12101 O O . SER B 1 750 ? 20.141 9.945 31.031 1 62 750 SER B O 1
ATOM 12103 N N . THR B 1 751 ? 20.562 7.957 30.078 1 60.53 751 THR B N 1
ATOM 12104 C CA . THR B 1 751 ? 19.766 8.062 28.859 1 60.53 751 THR B CA 1
ATOM 12105 C C . THR B 1 751 ? 18.297 8.32 29.219 1 60.53 751 THR B C 1
ATOM 12107 O O . THR B 1 751 ? 17.719 7.598 30.031 1 60.53 751 THR B O 1
ATOM 12110 N N . TRP B 1 752 ? 17.875 9.633 28.953 1 52.47 752 TRP B N 1
ATOM 12111 C CA . TRP B 1 752 ? 16.484 9.969 29.234 1 52.47 752 TRP B CA 1
ATOM 12112 C C . TRP B 1 752 ? 15.555 9.328 28.203 1 52.47 752 TRP B C 1
ATOM 12114 O O . TRP B 1 752 ? 14.523 8.758 28.562 1 52.47 752 TRP B O 1
ATOM 12124 N N . THR B 1 753 ? 15.766 9.688 26.922 1 61.47 753 THR B N 1
ATOM 12125 C CA . THR B 1 753 ? 14.883 9.148 25.906 1 61.47 753 THR B CA 1
ATOM 12126 C C . THR B 1 753 ? 15.688 8.57 24.734 1 61.47 753 THR B C 1
ATOM 12128 O O . THR B 1 753 ? 16.922 8.617 24.75 1 61.47 753 THR B O 1
ATOM 12131 N N . GLU B 1 754 ? 14.883 7.957 23.828 1 59.25 754 GLU B N 1
ATOM 12132 C CA . GLU B 1 754 ? 15.445 7.273 22.672 1 59.25 754 GLU B CA 1
ATOM 12133 C C . GLU B 1 754 ? 16.109 8.266 21.719 1 59.25 754 GLU B C 1
ATOM 12135 O O . GLU B 1 754 ? 16.938 7.875 20.891 1 59.25 754 GLU B O 1
ATOM 12140 N N . ASN B 1 755 ? 16.109 9.617 22.031 1 65.69 755 ASN B N 1
ATOM 12141 C CA . ASN B 1 755 ? 16.703 10.555 21.078 1 65.69 755 ASN B CA 1
ATOM 12142 C C . ASN B 1 755 ? 18.016 11.125 21.609 1 65.69 755 ASN B C 1
ATOM 12144 O O . ASN B 1 755 ? 18.438 12.211 21.219 1 65.69 755 ASN B O 1
ATOM 12148 N N . GLN B 1 756 ? 18.672 10.445 22.5 1 74.06 756 GLN B N 1
ATOM 12149 C CA . GLN B 1 756 ? 19.906 10.953 23.094 1 74.06 756 GLN B CA 1
ATOM 12150 C C . GLN B 1 756 ? 21.031 11 22.078 1 74.06 756 GLN B C 1
ATOM 12152 O O . GLN B 1 756 ? 21.922 11.859 22.172 1 74.06 756 GLN B O 1
ATOM 12157 N N . GLU B 1 757 ? 20.938 10.086 21.203 1 79.06 757 GLU B N 1
ATOM 12158 C CA . GLU B 1 757 ? 22.016 10.078 20.219 1 79.06 757 GLU B CA 1
ATOM 12159 C C . GLU B 1 757 ? 21.922 11.289 19.281 1 79.06 757 GLU B C 1
ATOM 12161 O O . GLU B 1 757 ? 22.938 11.82 18.844 1 79.06 757 GLU B O 1
ATOM 12166 N N . GLU B 1 758 ? 20.781 11.742 19.125 1 85.44 758 GLU B N 1
ATOM 12167 C CA . GLU B 1 758 ? 20.578 12.875 18.234 1 85.44 758 GLU B CA 1
ATOM 12168 C C . GLU B 1 758 ? 20.734 14.195 18.969 1 85.44 758 GLU B C 1
ATOM 12170 O O . GLU B 1 758 ? 21.391 15.117 18.484 1 85.44 758 GLU B O 1
ATOM 12175 N N . LEU B 1 759 ? 20.203 14.305 20.172 1 88.12 759 LEU B N 1
ATOM 12176 C CA . LEU B 1 759 ? 20.078 15.594 20.828 1 88.12 759 LEU B CA 1
ATOM 12177 C C . LEU B 1 759 ? 21.125 15.742 21.922 1 88.12 759 LEU B C 1
ATOM 12179 O O . LEU B 1 759 ? 21.391 16.859 22.406 1 88.12 759 LEU B O 1
ATOM 12183 N N . GLY B 1 760 ? 21.828 14.75 22.344 1 86.25 760 GLY B N 1
ATOM 12184 C CA . GLY B 1 760 ? 22.688 14.812 23.516 1 86.25 760 GLY B CA 1
ATOM 12185 C C . GLY B 1 760 ? 21.906 14.688 24.812 1 86.25 760 GLY B C 1
ATOM 12186 O O . GLY B 1 760 ? 20.672 14.75 24.812 1 86.25 760 GLY B O 1
ATOM 12187 N N . ILE B 1 761 ? 22.578 14.664 25.859 1 83.75 761 ILE B N 1
ATOM 12188 C CA . ILE B 1 761 ? 21.938 14.375 27.141 1 83.75 761 ILE B CA 1
ATOM 12189 C C . ILE B 1 761 ? 21.094 15.57 27.578 1 83.75 761 ILE B C 1
ATOM 12191 O O . ILE B 1 761 ? 19.922 15.414 27.938 1 83.75 761 ILE B O 1
ATOM 12195 N N . ILE B 1 762 ? 21.688 16.734 27.531 1 86.25 762 ILE B N 1
ATOM 12196 C CA . ILE B 1 762 ? 20.984 17.922 28.016 1 86.25 762 ILE B CA 1
ATOM 12197 C C . ILE B 1 762 ? 19.891 18.312 27.031 1 86.25 762 ILE B C 1
ATOM 12199 O O . ILE B 1 762 ? 18.797 18.719 27.422 1 86.25 762 ILE B O 1
ATOM 12203 N N . GLY B 1 763 ? 20.219 18.234 25.734 1 87.06 763 GLY B N 1
ATOM 12204 C CA . GLY B 1 763 ? 19.219 18.531 24.734 1 87.06 763 GLY B CA 1
ATOM 12205 C C . GLY B 1 763 ? 18 17.641 24.828 1 87.06 763 GLY B C 1
ATOM 12206 O O . GLY B 1 763 ? 16.859 18.094 24.656 1 87.06 763 GLY B O 1
ATOM 12207 N N . ASP B 1 764 ? 18.25 16.406 25.031 1 84.31 764 ASP B N 1
ATOM 12208 C CA . ASP B 1 764 ? 17.156 15.438 25.156 1 84.31 764 ASP B CA 1
ATOM 12209 C C . ASP B 1 764 ? 16.312 15.727 26.391 1 84.31 764 ASP B C 1
ATOM 12211 O O . ASP B 1 764 ? 15.086 15.602 26.359 1 84.31 764 ASP B O 1
ATOM 12215 N N . TYR B 1 765 ? 16.984 16.156 27.422 1 79.06 765 TYR B N 1
ATOM 12216 C CA . TYR B 1 765 ? 16.281 16.453 28.656 1 79.06 765 TYR B CA 1
ATOM 12217 C C . TYR B 1 765 ? 15.391 17.672 28.516 1 79.06 765 TYR B C 1
ATOM 12219 O O . TYR B 1 765 ? 14.227 17.656 28.922 1 79.06 765 TYR B O 1
ATOM 12227 N N . VAL B 1 766 ? 15.953 18.688 27.953 1 82.5 766 VAL B N 1
ATOM 12228 C CA . VAL B 1 766 ? 15.211 19.938 27.812 1 82.5 766 VAL B CA 1
ATOM 12229 C C . VAL B 1 766 ? 14.031 19.75 26.875 1 82.5 766 VAL B C 1
ATOM 12231 O O . VAL B 1 766 ? 12.977 20.375 27.031 1 82.5 766 VAL B O 1
ATOM 12234 N N . SER B 1 767 ? 14.148 18.875 25.891 1 79.44 767 SER B N 1
ATOM 12235 C CA . SER B 1 767 ? 13.094 18.641 24.906 1 79.44 767 SER B CA 1
ATOM 12236 C C . SER B 1 767 ? 12.016 17.719 25.469 1 79.44 767 SER B C 1
ATOM 12238 O O . SER B 1 767 ? 10.883 17.703 24.984 1 79.44 767 SER B O 1
ATOM 12240 N N . SER B 1 768 ? 12.266 16.797 26.297 1 71.5 768 SER B N 1
ATOM 12241 C CA . SER B 1 768 ? 11.328 15.789 26.797 1 71.5 768 SER B CA 1
ATOM 12242 C C . SER B 1 768 ? 10.617 16.281 28.047 1 71.5 768 SER B C 1
ATOM 12244 O O . SER B 1 768 ? 9.523 15.805 28.375 1 71.5 768 SER B O 1
ATOM 12246 N N . ALA B 1 769 ? 11.203 17.078 28.891 1 58.44 769 ALA B N 1
ATOM 12247 C CA . ALA B 1 769 ? 10.664 17.406 30.219 1 58.44 769 ALA B CA 1
ATOM 12248 C C . ALA B 1 769 ? 9.32 18.125 30.109 1 58.44 769 ALA B C 1
ATOM 12250 O O . ALA B 1 769 ? 9.203 19.141 29.422 1 58.44 769 ALA B O 1
ATOM 12251 N N . ASP B 1 770 ? 8.211 17.422 30.297 1 57.44 770 ASP B N 1
ATOM 12252 C CA . ASP B 1 770 ? 6.863 17.969 30.359 1 57.44 770 ASP B CA 1
ATOM 12253 C C . ASP B 1 770 ? 6.844 19.25 31.188 1 57.44 770 ASP B C 1
ATOM 12255 O O . ASP B 1 770 ? 5.98 20.109 31 1 57.44 770 ASP B O 1
ATOM 12259 N N . SER B 1 771 ? 7.695 19.359 32.188 1 51.81 771 SER B N 1
ATOM 12260 C CA . SER B 1 771 ? 7.688 20.438 33.156 1 51.81 771 SER B CA 1
ATOM 12261 C C . SER B 1 771 ? 8.258 21.719 32.562 1 51.81 771 SER B C 1
ATOM 12263 O O . SER B 1 771 ? 8.125 22.797 33.156 1 51.81 771 SER B O 1
ATOM 12265 N N . VAL B 1 772 ? 8.906 21.578 31.547 1 53.56 772 VAL B N 1
ATOM 12266 C CA . VAL B 1 772 ? 9.539 22.766 31 1 53.56 772 VAL B CA 1
ATOM 12267 C C . VAL B 1 772 ? 8.672 23.359 29.891 1 53.56 772 VAL B C 1
ATOM 12269 O O . VAL B 1 772 ? 8.391 22.688 28.891 1 53.56 772 VAL B O 1
ATOM 12272 N N . SER B 1 773 ? 7.809 24.219 30.25 1 56.91 773 SER B N 1
ATOM 12273 C CA . SER B 1 773 ? 7.031 24.969 29.281 1 56.91 773 SER B CA 1
ATOM 12274 C C . SER B 1 773 ? 7.906 25.469 28.125 1 56.91 773 SER B C 1
ATOM 12276 O O . SER B 1 773 ? 8.391 26.594 28.156 1 56.91 773 SER B O 1
ATOM 12278 N N . VAL B 1 774 ? 8.5 24.562 27.391 1 60.03 774 VAL B N 1
ATOM 12279 C CA . VAL B 1 774 ? 9.414 24.891 26.297 1 60.03 774 VAL B CA 1
ATOM 12280 C C . VAL B 1 774 ? 8.672 24.812 24.969 1 60.03 774 VAL B C 1
ATOM 12282 O O . VAL B 1 774 ? 7.949 23.844 24.719 1 60.03 774 VAL B O 1
ATOM 12285 N N . ASP B 1 775 ? 8.766 25.906 24.312 1 66.75 775 ASP B N 1
ATOM 12286 C CA . ASP B 1 775 ? 8.109 25.906 23 1 66.75 775 ASP B CA 1
ATOM 12287 C C . ASP B 1 775 ? 8.969 25.188 21.953 1 66.75 775 ASP B C 1
ATOM 12289 O O . ASP B 1 775 ? 8.469 24.375 21.188 1 66.75 775 ASP B O 1
ATOM 12293 N N . SER B 1 776 ? 10.219 25.594 21.969 1 83.44 776 SER B N 1
ATOM 12294 C CA . SER B 1 776 ? 11.117 25.016 20.984 1 83.44 776 SER B CA 1
ATOM 12295 C C . SER B 1 776 ? 12.531 24.859 21.531 1 83.44 776 SER B C 1
ATOM 12297 O O . SER B 1 776 ? 12.922 25.578 22.453 1 83.44 776 SER B O 1
ATOM 12299 N N . VAL B 1 777 ? 13.227 23.875 21.125 1 88.56 777 VAL B N 1
ATOM 12300 C CA . VAL B 1 777 ? 14.602 23.625 21.547 1 88.56 777 VAL B CA 1
ATOM 12301 C C . VAL B 1 777 ? 15.5 23.531 20.328 1 88.56 777 VAL B C 1
ATOM 12303 O O . VAL B 1 777 ? 15.148 22.891 19.328 1 88.56 777 VAL B O 1
ATOM 12306 N N . LEU B 1 778 ? 16.531 24.266 20.344 1 92.75 778 LEU B N 1
ATOM 12307 C CA . LEU B 1 778 ? 17.547 24.188 19.297 1 92.75 778 LEU B CA 1
ATOM 12308 C C . LEU B 1 778 ? 18.844 23.578 19.828 1 92.75 778 LEU B C 1
ATOM 12310 O O . LEU B 1 778 ? 19.469 24.125 20.734 1 92.75 778 LEU B O 1
ATOM 12314 N N . VAL B 1 779 ? 19.219 22.484 19.359 1 94.31 779 VAL B N 1
ATOM 12315 C CA . VAL B 1 779 ? 20.469 21.828 19.734 1 94.31 779 VAL B CA 1
ATOM 12316 C C . VAL B 1 779 ? 21.5 21.984 18.625 1 94.31 779 VAL B C 1
ATOM 12318 O O . VAL B 1 779 ? 21.234 21.641 17.469 1 94.31 779 VAL B O 1
ATOM 12321 N N . ILE B 1 780 ? 22.688 22.484 18.953 1 96.06 780 ILE B N 1
ATOM 12322 C CA . ILE B 1 780 ? 23.688 22.797 17.922 1 96.06 780 ILE B CA 1
ATOM 12323 C C . ILE B 1 780 ? 24.922 21.906 18.125 1 96.06 780 ILE B C 1
ATOM 12325 O O . ILE B 1 780 ? 25.375 21.719 19.25 1 96.06 780 ILE B O 1
ATOM 12329 N N . GLN B 1 781 ? 25.375 21.375 17.031 1 95.25 781 GLN B N 1
ATOM 12330 C CA . GLN B 1 781 ? 26.656 20.656 16.984 1 95.25 781 GLN B CA 1
ATOM 12331 C C . GLN B 1 781 ? 27.641 21.375 16.062 1 95.25 781 GLN B C 1
ATOM 12333 O O . GLN B 1 781 ? 27.328 21.656 14.906 1 95.25 781 GLN B O 1
ATOM 12338 N N . LYS B 1 782 ? 28.812 21.656 16.641 1 93.19 782 LYS B N 1
ATOM 12339 C CA . LYS B 1 782 ? 29.859 22.281 15.836 1 93.19 782 LYS B CA 1
ATOM 12340 C C . LYS B 1 782 ? 30.453 21.281 14.836 1 93.19 782 LYS B C 1
ATOM 12342 O O . LYS B 1 782 ? 30.453 20.078 15.078 1 93.19 782 LYS B O 1
ATOM 12347 N N . GLN B 1 783 ? 30.938 21.812 13.727 1 90.81 783 GLN B N 1
ATOM 12348 C CA . GLN B 1 783 ? 31.547 21 12.688 1 90.81 783 GLN B CA 1
ATOM 12349 C C . GLN B 1 783 ? 32.656 20.109 13.266 1 90.81 783 GLN B C 1
ATOM 12351 O O . GLN B 1 783 ? 33.469 20.562 14.062 1 90.81 783 GLN B O 1
ATOM 12356 N N . VAL B 1 784 ? 32.594 18.797 12.969 1 83 784 VAL B N 1
ATOM 12357 C CA . VAL B 1 784 ? 33.625 17.844 13.398 1 83 784 VAL B CA 1
ATOM 12358 C C . VAL B 1 784 ? 34.625 17.609 12.258 1 83 784 VAL B C 1
ATOM 12360 O O . VAL B 1 784 ? 34.219 17.141 11.188 1 83 784 VAL B O 1
ATOM 12363 N N . LEU B 1 785 ? 35.812 18.125 12.422 1 72.06 785 LEU B N 1
ATOM 12364 C CA . LEU B 1 785 ? 36.812 17.969 11.391 1 72.06 785 LEU B CA 1
ATOM 12365 C C . LEU B 1 785 ? 37.438 16.562 11.43 1 72.06 785 LEU B C 1
ATOM 12367 O O . LEU B 1 785 ? 37.812 16.078 12.5 1 72.06 785 LEU B O 1
ATOM 12371 N N . ARG B 1 786 ? 37.125 15.578 10.805 1 62.41 786 ARG B N 1
ATOM 12372 C CA . ARG B 1 786 ? 37.562 14.188 10.805 1 62.41 786 ARG B CA 1
ATOM 12373 C C . ARG B 1 786 ? 39 14.07 10.312 1 62.41 786 ARG B C 1
ATOM 12375 O O . ARG B 1 786 ? 39.594 12.992 10.359 1 62.41 786 ARG B O 1
ATOM 12382 N N . GLY B 1 787 ? 39.75 14.805 9.625 1 48.62 787 GLY B N 1
ATOM 12383 C CA . GLY B 1 787 ? 41.156 14.508 9.391 1 48.62 787 GLY B CA 1
ATOM 12384 C C . GLY B 1 787 ? 41.938 14.383 10.672 1 48.62 787 GLY B C 1
ATOM 12385 O O . GLY B 1 787 ? 43.094 13.961 10.656 1 48.62 787 GLY B O 1
ATOM 12386 N N . LYS B 1 788 ? 42.125 15.281 11.75 1 39.34 788 LYS B N 1
ATOM 12387 C CA . LYS B 1 788 ? 43 15.164 12.922 1 39.34 788 LYS B CA 1
ATOM 12388 C C . LYS B 1 788 ? 42.531 14.039 13.844 1 39.34 788 LYS B C 1
ATOM 12390 O O . LYS B 1 788 ? 41.344 13.984 14.219 1 39.34 788 LYS B O 1
ATOM 12395 N N . GLY B 1 789 ? 43 12.836 13.781 1 33.03 789 GLY B N 1
ATOM 12396 C CA . GLY B 1 789 ? 42.875 11.633 14.594 1 33.03 789 GLY B CA 1
ATOM 12397 C C . GLY B 1 789 ? 42.656 11.922 16.062 1 33.03 789 GLY B C 1
ATOM 12398 O O . GLY B 1 789 ? 43.375 12.711 16.672 1 33.03 789 GLY B O 1
ATOM 12399 N N . PRO B 1 790 ? 41.5 12.07 16.609 1 31.33 790 PRO B N 1
ATOM 12400 C CA . PRO B 1 790 ? 41.562 12.055 18.078 1 31.33 790 PRO B CA 1
ATOM 12401 C C . PRO B 1 790 ? 42.594 11.094 18.609 1 31.33 790 PRO B C 1
ATOM 12403 O O . PRO B 1 790 ? 42.938 10.102 17.953 1 31.33 790 PRO B O 1
ATOM 12406 N N . ASN B 1 791 ? 43.625 11.594 19.312 1 28.31 791 ASN B N 1
ATOM 12407 C CA . ASN B 1 791 ? 44.25 10.734 20.312 1 28.31 791 ASN B CA 1
ATOM 12408 C C . ASN B 1 791 ? 43.219 9.961 21.125 1 28.31 791 ASN B C 1
ATOM 12410 O O . ASN B 1 791 ? 42.656 10.5 22.078 1 28.31 791 ASN B O 1
ATOM 12414 N N . THR B 1 792 ? 42.312 9.383 20.609 1 28.28 792 THR B N 1
ATOM 12415 C CA . THR B 1 792 ? 41.406 8.562 21.422 1 28.28 792 THR B CA 1
ATOM 12416 C C . THR B 1 792 ? 42.188 7.68 22.391 1 28.28 792 THR B C 1
ATOM 12418 O O . THR B 1 792 ? 42.875 6.738 21.969 1 28.28 792 THR B O 1
ATOM 12421 N N . LYS B 1 793 ? 42.812 8.227 23.531 1 27.06 793 LYS B N 1
ATOM 12422 C CA . LYS B 1 793 ? 42.844 7.262 24.625 1 27.06 793 LYS B CA 1
ATOM 12423 C C . LYS B 1 793 ? 41.5 6.613 24.844 1 27.06 793 LYS B C 1
ATOM 12425 O O . LYS B 1 793 ? 40.5 7.305 25.047 1 27.06 793 LYS B O 1
ATOM 12430 N N . THR B 1 794 ? 41.25 5.488 24.266 1 26.36 794 THR B N 1
ATOM 12431 C CA . THR B 1 794 ? 40.188 4.523 24.531 1 26.36 794 THR B CA 1
ATOM 12432 C C . THR B 1 794 ? 39.938 4.371 26.031 1 26.36 794 THR B C 1
ATOM 12434 O O . THR B 1 794 ? 40.75 3.717 26.719 1 26.36 794 THR B O 1
ATOM 12437 N N . THR B 1 795 ? 39.781 5.41 26.812 1 25.06 795 THR B N 1
ATOM 12438 C CA . THR B 1 795 ? 39.406 5.043 28.172 1 25.06 795 THR B CA 1
ATOM 12439 C C . THR B 1 795 ? 38.281 4.023 28.172 1 25.06 795 THR B C 1
ATOM 12441 O O . THR B 1 795 ? 37.281 4.199 27.469 1 25.06 795 THR B O 1
ATOM 12444 N N . SER B 1 796 ? 38.625 2.752 28.656 1 23.72 796 SER B N 1
ATOM 12445 C CA . SER B 1 796 ? 37.875 1.55 29.031 1 23.72 796 SER B CA 1
ATOM 12446 C C . SER B 1 796 ? 36.594 1.898 29.75 1 23.72 796 SER B C 1
ATOM 12448 O O . SER B 1 796 ? 36.531 2.871 30.516 1 23.72 796 SER B O 1
ATOM 12450 N N . THR B 1 797 ? 35.531 1.555 29.156 1 24.45 797 THR B N 1
ATOM 12451 C CA . THR B 1 797 ? 34.188 1.447 29.734 1 24.45 797 THR B CA 1
ATOM 12452 C C . THR B 1 797 ? 34.25 0.852 31.141 1 24.45 797 THR B C 1
ATOM 12454 O O . THR B 1 797 ? 34.75 -0.265 31.328 1 24.45 797 THR B O 1
ATOM 12457 N N . ILE B 1 798 ? 34.5 1.697 32.156 1 24.61 798 ILE B N 1
ATOM 12458 C CA . ILE B 1 798 ? 34.188 1.265 33.5 1 24.61 798 ILE B CA 1
ATOM 12459 C C . ILE B 1 798 ? 32.875 0.53 33.531 1 24.61 798 ILE B C 1
ATOM 12461 O O . ILE B 1 798 ? 31.875 1.005 32.969 1 24.61 798 ILE B O 1
ATOM 12465 N N . ALA B 1 799 ? 32.938 -0.831 33.75 1 24.95 799 ALA B N 1
ATOM 12466 C CA . ALA B 1 799 ? 31.922 -1.844 34.031 1 24.95 799 ALA B CA 1
ATOM 12467 C C . ALA B 1 799 ? 30.828 -1.298 34.969 1 24.95 799 ALA B C 1
ATOM 12469 O O . ALA B 1 799 ? 31.109 -0.501 35.844 1 24.95 799 ALA B O 1
ATOM 12470 N N . PRO B 1 800 ? 29.641 -1.283 34.438 1 24.31 800 PRO B N 1
ATOM 12471 C CA . PRO B 1 800 ? 28.578 -1.033 35.406 1 24.31 800 PRO B CA 1
ATOM 12472 C C . PRO B 1 800 ? 28.75 -1.838 36.688 1 24.31 800 PRO B C 1
ATOM 12474 O O . PRO B 1 800 ? 29.156 -3.004 36.625 1 24.31 800 PRO B O 1
ATOM 12477 N N . VAL B 1 801 ? 29.328 -1.286 37.75 1 22.73 801 VAL B N 1
ATOM 12478 C CA . VAL B 1 801 ? 29.141 -1.816 39.094 1 22.73 801 VAL B CA 1
ATOM 12479 C C . VAL B 1 801 ? 27.688 -2.301 39.25 1 22.73 801 VAL B C 1
ATOM 12481 O O . VAL B 1 801 ? 26.75 -1.606 38.875 1 22.73 801 VAL B O 1
ATOM 12484 N N . GLY B 1 802 ? 27.562 -3.701 39.438 1 22.7 802 GLY B N 1
ATOM 12485 C CA . GLY B 1 802 ? 26.547 -4.602 39.938 1 22.7 802 GLY B CA 1
ATOM 12486 C C . GLY B 1 802 ? 25.875 -4.082 41.219 1 22.7 802 GLY B C 1
ATOM 12487 O O . GLY B 1 802 ? 25.156 -4.812 41.875 1 22.7 802 GLY B O 1
ATOM 12488 N N . LYS B 1 803 ? 26.062 -2.967 41.719 1 19.19 803 LYS B N 1
ATOM 12489 C CA . LYS B 1 803 ? 25.609 -3.064 43.094 1 19.19 803 LYS B CA 1
ATOM 12490 C C . LYS B 1 803 ? 24.25 -3.754 43.188 1 19.19 803 LYS B C 1
ATOM 12492 O O . LYS B 1 803 ? 24.078 -4.695 43.938 1 19.19 803 LYS B O 1
ATOM 12497 N N . PHE B 1 804 ? 23.234 -3.035 43.688 1 19.12 804 PHE B N 1
ATOM 12498 C CA . PHE B 1 804 ? 22.672 -3.184 45 1 19.12 804 PHE B CA 1
ATOM 12499 C C . PHE B 1 804 ? 21.891 -4.48 45.125 1 19.12 804 PHE B C 1
ATOM 12501 O O . PHE B 1 804 ? 21.531 -5.094 44.094 1 19.12 804 PHE B O 1
ATOM 12508 N N . GLU B 1 805 ? 20.891 -4.66 46.156 1 20.69 805 GLU B N 1
ATOM 12509 C CA . GLU B 1 805 ? 19.969 -5.562 46.812 1 20.69 805 GLU B CA 1
ATOM 12510 C C . GLU B 1 805 ? 18.922 -6.121 45.875 1 20.69 805 GLU B C 1
ATOM 12512 O O . GLU B 1 805 ? 18.453 -5.41 44.969 1 20.69 805 GLU B O 1
#